Protein 6WP9 (pdb70)

Secondary structure (DSSP, 8-state):
-HHHHHHHHHHHHHHHHHHHHHH--HHHHHHHHT--HHHHHHH-SSHHHHHHHHHHTTTTTSPPPPP-SSHHHHHHHHHHHHHHHHHH-TTSTTHHHHHHHHHS---GGG---THHHHHHHHHHHHHHHHHHHHTTSB-TT--HHHHHHHHHHHHHHHHHHHHHHHTTTTHHHHHHHHHHHHGGGTBPTTTGGG----HHHHHHHHHHHH-/-HHHHHHHHHHHHHHHHHHHHHHHH--HHHHHHHH---HHHHHHH-SSHHHHHHHHHHTTTTTSPPPPP-SSHHHHHHHHHHHHHHHHHSGGG-TTHHHHHHHHHS---TTS---THHHHHHHHHHHHHHHHHHHHTTSB-TT--HHHHHHHHHHHHHHHHHHHHHHHTTTTHHHHHHHHHHHHGGGTBPTTTGGG----HHHHHHHHHHHHHHH-/-HHHHHHHHHHHHHHHHHH-TTT--HHHHHHHH---HHHHHHH-SSHHHHHHHHHHTTTTTSPPPPP-SSHHHHHHHHHHHHHHHHH--TT-TTHHHHHHHHHS---GGG---THHHHHHHHHHHHHHHHHHHHTTSB-TT--HHHHHHHHHHHHHHHHHHHHHHHTTTTHHHHHHHHHHHHGGGTBPTTHHHHS---TTHHHHHHHHHHHH-/-HHHHHHHHHHHHHHHHHHHHH-TTT--HHHHHHHH---HHHHHHH-SSHHHHHHHHHHTHHHHSPPPPP-SSHHHHHHHHHHHHHHHHH--SS-SHHHHHHHHHHS---GGG---THHHHHHHHHHHHHHHHHHHHTTSB-TT--HHHHHHHHHHHHHHHHHHHHHHHTTTTHHHHHHHHHHHHGGGTBPTTSGGGS---TTHHHHHHHHHHHH-/-HHHHHHHHHHHHHHHHHHHHHHHHH-TTT--HHHHHHHH---HHHHHHH-SSHHHHHHHHHHTTTTTSPPPPP-S-HHHHHHHHHHHHHHHHHH-TT-SSHHHHHHHHHS---GGG---THHHHHHHHHHHHHHHHHHHHTT-B-TT--HHHHHHHHHHHHHHHHHHHHHHHTTTTHHHHHHHHHHHHGGGTB-HHHHTT----HHHHHHHHHHHT-/-HHHHHHHHHHHHHHHHHHHHHHHHHH--HHHHHHHH---HHHHHHH-SSHHHHHHHHHHTTTTTSPPPPP-S-HHHHHHHHHHHHHHHHHH-TT-TTHHHHHHHHHS---GGG---THHHHHHHHHHHHHHHHHHHHTT-B-TT--HHHHHHHHHHHHHHHHHHHHHHHTTTTHHHHHHHHHHHHGGGTB-HHHHTT----HHHHHHHHHHHT-/-HHHHHHHHHHHHHHHHHHHHHHHHHH--HHHHHHHH---HHHHHHH-SSHHHHHHHHHHTTTTTSPPPPP-S-HHHHHHHHHHHHHHHHSTTS--HHHHHHHHHHHS---GGG---THHHHHHHHHHHHHHHHHHHHTT-B-TT--HHHHHHHHHHHHHHHHHHHHHHHTTTTHHHHHHHHHHHHGGGTB-HHHHTT----HHHHHHHHHHHH-/-HHHHHHHHHHHHHHHHHHH-TTT--HHHHHHHH---HHHHHHH-SSHHHHHHHHHHTTTTTS--PPP-S-HHHHHHHHHHHHHHHTSTTSS-HHHHHHHHHHHS---GGG---THHHHHHHHHHHHHHHHHHHHTT-B-TT--HHHHHHHHHHHHHHHHHHHHHHHTTTTHHHHHHHHHHHHGGGTB-HHHHTT----HHHHHHHHHHHH-

Foldseek 3Di:
DVVLLVLLLLLLLVQCLPPNLPPGAPVSSCVRSVDDPVSDCVNDPGSLRSLQVLLQCQVVLQQQFPDDLQLLQSVLLSLLLVLVCCLPCPSRSSHVSSLRSLPDPPDVVSVHDSVNNLVVQLVVQLVSVVSCLVSQFWPVPPPSSVVSNVLSVLSSVLSVVCCVPPVSPCSLVSSLVVSLVVQVVITGPPNSVVHDSDVVVSVVRNVVSSD/DCLVVLLVLLLLQLLVQCLVPNLPPDAVVSSCVRSVDDPVSNCVNDVGSLRSLQVLLLCQVVQQQQFDDDPQLLLRVLLSLLSLLVCCQPVPLGSSNVSSLSSLPPDDDVVRVHDSVNNLVVQLVVQLVSVVSNLVSQFWPVPDPSSVVSNVLSVLSSVLCVVCCVPPVSPCSLVSNVVVSLVVCVVITDPPNSVPHDSDVVVSVVRNVVRSVRVD/DVVLLVLLLLQLLVQCLVQNLVPDDPVSSCVRSVDDPVSCCVNDVDSLRSLQVLLQCQVVQQQQFPDDPALLLSVLLSLLLLLVCCLPVVSRSSNSSNLSSLPDDDDPVSNHDSVNNLVVQLVVQLVSVVVNLVVQFWPVPDPSSVVSNVLSVVSSVLSVVCCVPPVSPCSLVSSLVVSLVVCVVITGPPNSVPHDSDSCSNVVRNVNSSVVD/DVVLVVLLVLLLLQLLVQCLVPNLPRDDVVSSCVRSVDDPVSVCVNAVDSLSSLQVLLQCQPVQAFQFPDDPALVLSVLLVLLLLLVCCQPVPSGSSHSSSLSNLPDDDDVVSVHDSVNNLVVQLVVQLVSVVVNLVVQFWPVPDPSSVVSNVLSVVSSVLCVVCCVPPVSPCSLVSSLVVSLVVCVVITGPPNSVPHDSDSCSNVVRRVNSVVVD/DVVVVVCLVVLLVLLLLLLLVQCLVPNLPVDDPVSSCVRSVDDPVSVCVNAPGSLRSLLVLLQCQVVQQQQFPDDDALLLSVLLSLLSVLVCCQPCVLGVSNSSNLSNLPPPDDVVSVHDSVNNVVVQLCVQLVSVVVNVVVVFWDPPDDSSVLSNCLSVLSSVLCVVCCVPPVSPCSLVSSLVVSLVSCVVITDVVVNVVHDSDVVVSVVRNVVSSD/DVVVLVVLLVLLLLLLLVQCLVPNLPPDDPVSSCVRSVDDPVSVCVNAVDSLRSLLVLLQCQVVLQQQFDDDDALLLRVLLSLLLLLVCCLPCVSRSSHSSSLSNLPPPDDVVSVHDSVNNLVVQLCVQLVSVVVNVVSVFWDPPDDSSVLSNVLSVVLSVLVVVCCVPPVSPCSLVSSLVVSLVSCVVITDVVVVVVHDSDVVVSVVSNVVSSD/DVVCLVVLLVLLLLLLLQQCLVPNLVVDDPVSSCVSSVDDPVSVCVNAPGSLRSLLVLLQCQVVPQFDQDDDDALLLSVLLSLLLLLQCCADPSHRSSNNSSLRNLPPPDDVVSVHDSVNNLVVQLCVQLVSVVVNVVVVFWDDDDDSSVVSNVLSVLSSVLSVVCCVPPNSPCSLVSSLVVSLVPCVVITDVVCVVVHDSDVVVSVVSNVVRVD/DLVVLLVLLLLLLLLQCLVPNLPVDDPVSSCVSSVDDPVSCCVNAVDSLRSLLVLLLCQVVLFFQQDDDDALLLSVLLRLLLVLVLCQPPDHTSSNVSNLSNLPPPDDVVSVHDSVNNLVVQLCVQLVSVVVNVVVVFWDPPDDSNVLSNVLSVVSSVLCVVCCVPPVSPCSLVSSLVVSLVSCVVITDVVVNVVHDSDPVVSVVSNVVRVD

Sequence (1716 aa):
AIRTRQTILVAAAEVFDEVGYEAATISDVLKRSGVTKGALYFHFTSKQELAQAVLAEQVASLPRVPEQELKLQQSLDEALLLAHLLREGTGDPIVQGSVRLTVDQGSPRDHLNRRVPMQAWTEHTQSLFEEARAKGEILPHADVEALAKLFVGAFTGVQVLSRIMTGRADLAERVADLYRHLMPSFAMPGILVRLDFSPERGSRVYEAAMKERAIRTRQTILVAAAEVFDEVGYEAATISDVLKRSGVTKGALYFHFTSKQELAQAVLAEQVASLPRVPEQELKLQQSLDEALLLAHLLREGTGDPIVQGSVRLTVDQGSPRDHLNRRVPMQAWTEHTQSLFEEARAKGEILPHADVEALAKLFVGAFTGVQVLSRIMTGRADLAERVADLYRHLMPSFAMPGILVRLDFSPERGSRVYEAAMKQREAIRTRQTILVAAAEVFDEVGYEAATISDVLKRSGVTKGALYFHFTSKQELAQAVLAEQVASLPRVPEQELKLQQSLDEALLLAHLLREGTGDPIVQGSVRLTVDQGSPRDHLNRRVPMQAWTEHTQSLFEEARAKGEILPHADVEALAKLFVGAFTGVQVLSRIMTGRADLAERVADLYRHLMPSFAMPGILVRLDFSPERGSRVYEAAMKQRQERAIRTRQTILVAAAEVFDEVGYEAATISDVLKRSGVTKGALYFHFTSKQELAQAVLAEQVASLPRVPEQELKLQQSLDEALLLAHLLREGTGDPIVQGSVRLTVDQGSPRDHLNRRVPMQAWTEHTQSLFEEARAKGEILPHADVEALAKLFVGAFTGVQVLSRIMTGRADLAERVADLYRHLMPSFAMPGILVRLDFSPERGSRVYEAAMKQRAVARQERAIRTRQTILVAAAEVFDEVGYEAATISDVLKRSGVTKGALYFHFTSKQELAQAVLAEQVASLPRVPEQELKLQQSLDEALLLAHLLREGTGDPIVQGSVRLTVDQGSPRDHLNRRVPMQAWTEHTQSLFEEARAKGEILPHADVEALAKLFVGAFTGVQVLSRIMTGRADLAERVADLYRHLMPSFAMPGILVRLDFSPERGSRVYEAAMKRQERAIRTRQTILVAAAEVFDEVGYEAATISDVLKRSGVTKGALYFHFTSKQELAQAVLAEQVASLPRVPEQELKLQQSLDEALLLAHLLREGTGDPIVQGSVRLTVDQGSPRDHLNRRVPMQAWTEHTQSLFEEARAKGEILPHADVEALAKLFVGAFTGVQVLSRIMTGRADLAERVADLYRHLMPSFAMPGILVRLDFSPERGSRVYEAAMKRQERAIRTRQTILVAAAEVFDEVGYEAATISDVLKRSGVTKGALYFHFTSKQELAQAVLAEQVASLPRVPEQELKLQQSLDEALLLAHLLREGTGDPIVQGSVRLTVDQGSPRDHLNRRVPMQAWTEHTQSLFEEARAKGEILPHADVEALAKLFVGAFTGVQVLSRIMTGRADLAERVADLYRHLMPSFAMPGILVRLDFSPERGSRVYEAAMKRAIRTRQTILVAAAEVFDEVGYEAATISDVLKRSGVTKGALYFHFTSKQELAQAVLAEQVASLPRVPEQELKLQQSLDEALLLAHLLREGTGDPIVQGSVRLTVDQGSPRDHLNRRVPMQAWTEHTQSLFEEARAKGEILPHADVEALAKLFVGAFTGVQVLSRIMTGRADLAERVADLYRHLMPSFAMPGILVRLDFSPERGSRVYEAAMK

Solvent-accessible surface area: 77200 Å² total; per-residue (Å²): 94,79,210,45,76,70,62,0,0,38,2,0,0,48,5,0,30,86,73,6,30,125,71,0,65,31,76,55,1,28,182,124,16,69,28,99,142,52,27,0,106,164,44,9,99,40,44,66,84,0,0,62,12,0,0,61,42,6,35,88,28,14,22,219,11,60,138,50,131,15,10,0,6,11,4,0,6,22,8,23,6,18,0,48,2,1,75,112,8,121,24,7,49,6,0,38,0,0,17,12,4,3,5,24,42,18,27,97,177,11,96,15,63,29,108,64,2,5,72,34,28,12,97,55,15,46,56,12,1,73,70,0,81,92,120,35,8,1,11,53,78,6,92,5,86,18,5,0,57,3,7,11,0,0,24,14,0,4,4,0,7,2,36,16,50,54,52,20,77,27,0,38,102,20,0,8,14,0,12,92,39,0,0,29,7,4,8,32,66,44,11,63,127,134,15,48,39,32,110,107,39,23,60,141,11,41,97,44,17,76,206,121,77,41,90,184,41,70,73,62,0,0,39,3,0,0,53,8,0,42,120,71,4,30,145,62,1,53,5,76,57,0,26,189,117,19,67,30,96,104,35,31,0,40,157,34,3,51,16,45,70,53,0,0,15,3,0,1,30,40,3,32,90,30,17,6,190,14,55,113,46,128,13,8,0,7,14,5,0,6,23,7,25,6,16,2,82,0,2,146,97,17,111,20,6,56,8,0,33,0,0,18,68,5,13,56,61,162,41,44,118,201,19,95,6,3,50,70,27,1,60,73,33,27,20,57,59,14,47,48,10,0,66,15,0,64,10,71,36,6,1,85,78,155,16,92,9,85,51,20,0,119,85,8,21,41,27,26,32,37,32,4,35,104,2,105,109,135,64,51,27,56,33,1,55,101,70,0,6,49,23,11,104,147,30,0,101,81,7,23,58,119,44,12,58,133,135,14,50,32,34,112,111,38,27,74,145,10,56,67,36,0,32,67,74,71,121,81,112,204,44,69,70,67,0,0,32,3,0,0,56,10,0,41,136,68,4,29,126,60,1,65,57,74,54,1,25,181,126,16,65,30,54,80,8,29,9,60,161,42,7,74,42,44,68,59,0,0,12,3,0,1,27,43,6,34,85,29,20,15,188,15,27,149,49,135,16,23,0,10,22,6,0,1,24,8,8,0,14,2,38,0,2,134,117,19,126,20,4,52,5,0,37,0,0,14,84,5,12,54,62,164,44,50,131,198,13,68,7,2,48,66,32,2,59,77,36,25,22,67,61,15,34,50,12,1,61,32,0,62,10,96,34,3,1,81,86,146,17,92,7,78,52,18,0,124,81,7,20,41,31,25,32,36,32,4,33,98,2,107,106,136,57,59,40,62,30,0,47,100,81,0,6,44,22,9,90,144,32,0,96,79,5,23,57,119,44,10,57,132,138,13,44,32,39,128,98,21,8,50,134,8,21,103,40,1,58,186,112,104,112,62,64,41,113,156,56,92,72,67,0,4,37,4,0,0,57,7,0,28,92,55,5,27,113,55,2,64,50,73,51,0,24,186,116,16,68,30,99,147,54,44,6,134,161,35,6,86,42,46,67,87,0,0,48,17,0,1,65,49,7,30,92,14,22,3,212,11,27,147,53,154,14,13,0,8,17,5,0,2,27,8,7,0,15,2,35,0,4,131,102,19,121,13,3,45,5,0,41,0,0,16,11,2,3,6,20,40,14,23,129,159,13,124,18,64,26,110,58,2,5,70,36,25,13,97,63,14,47,62,10,0,72,81,0,77,94,126,35,4,1,10,56,96,6,92,6,84,17,2,0,64,5,6,14,0,0,24,12,0,4,4,0,7,1,33,13,52,53,54,35,62,28,0,45,100,19,0,5,11,0,11,90,31,0,0,32,4,4,9,34,55,46,15,56,134,132,15,43,31,35,126,95,23,8,47,137,8,22,104,39,1,41,186,117,168,91,120,74,128,94,104,160,21,124,184,22,84,82,58,0,1,37,4,0,0,53,8,0,27,93,66,4,28,125,63,2,63,28,57,52,0,30,171,117,22,67,25,96,131,54,28,0,104,156,38,4,104,44,44,71,74,0,0,41,14,0,0,48,55,7,28,81,19,17,28,186,3,77,109,33,80,10,17,0,5,11,4,0,6,14,8,19,3,15,0,40,0,2,89,94,8,107,21,8,50,8,0,35,1,0,17,13,2,2,7,22,40,18,31,128,211,13,128,17,72,22,124,51,2,4,77,32,26,13,92,50,14,42,53,10,0,67,82,0,111,78,54,1,2,3,64,81,196,23,89,12,83,16,1,0,60,4,6,12,0,0,26,13,0,4,4,0,7,2,36,19,36,62,55,22,70,23,0,38,102,20,0,7,15,0,12,61,34,0,0,4,26,1,1,30,27,2,0,1,17,87,16,46,21,31,110,112,48,20,58,139,14,29,126,55,16,77,230,113,113,60,181,10,87,162,25,44,78,60,0,0,33,3,0,0,62,4,0,45,116,72,4,27,118,59,2,66,30,60,43,1,31,166,115,17,68,27,96,140,54,28,0,72,63,9,4,29,40,44,75,46,0,0,43,13,0,0,49,18,7,30,75,22,18,28,194,5,79,96,35,126,16,10,0,9,13,5,0,5,18,8,18,5,17,0,38,0,1,78,93,9,119,25,5,50,10,0,36,1,0,17,72,4,14,59,58,168,45,46,106,175,11,92,15,72,45,197,57,1,58,78,31,28,22,39,49,14,34,14,13,0,12,29,0,120,94,114,42,3,14,66,113,190,24,89,6,88,50,22,0,122,83,6,17,40,28,26,31,36,32,5,40,103,2,110,106,135,57,55,21,76,30,0,32,102,73,0,7,40,25,11,105,139,28,0,70,84,5,1,83,82,35,18,49,132,134,17,45,35,31,108,109,59,18,62,143,14,36,125,46,7,74,195,106,114,67,56,6,96,66,20,49,73,22,0,0,49,5,0,0,50,5,0,46,107,65,4,28,120,60,0,65,28,58,57,0,30,169,96,3,11,7,12,112,35,27,0,62,57,10,3,42,44,44,74,44,0,0,43,14,0,0,50,27,7,38,79,26,16,36,193,13,74,122,40,145,17,29,0,10,19,4,0,4,18,8,9,2,16,1,21,4,1,66,153,76,48,31,38,44,12,0,26,0,0,20,76,2,14,54,55,167,45,39,124,205,10,98,17,70,44,193,56,2,60,98,35,26,20,38,52,13,37,15,10,0,11,37,0,111,92,103,42,1,14,63,116,177,27,87,10,90,50,18,0,120,85,5,19,41,27,28,34,36,32,2,36,99,1,109,110,136,59,39,26,70,32,0,22,102,72,0,8,41,25,10,104,145,28,0,74,80,4,1,81,85,37,17,52,133,140,16,48,29,32,100,109,55,8,54,142,16,32,96,58,23,82,190,240,57,142,195,31,84,72,60,0,0,43,3,0,0,22,7,0,28,91,62,6,28,117,53,1,65,27,77,61,0,31,189,112,19,67,29,100,130,50,30,0,91,160,35,1,103,46,46,75,72,0,0,43,13,0,0,59,44,4,32,68,17,11,38,218,12,92,157,40,93,15,29,0,12,21,5,0,5,14,8,10,1,14,3,40,0,1,41,134,14,12,22,28,28,10,0,3,0,0,18,11,2,2,5,24,48,21,26,123,212,11,132,18,72,24,116,59,2,5,94,37,25,19,94,47,14,44,55,10,0,69,80,0,111,77,51,1,2,3,64,76,188,24,80,8,90,11,0,0,60,4,6,12,0,0,26,13,0,3,4,0,9,2,33,21,43,60,42,16,58,30,1,30,100,19,0,6,16,0,11,60,36,0,0,3,24,1,1,31,20,3,0,3,18,87,16,47,15,28,106,106,58,6,56,136,19,9,58,58,26,90,189

B-factor: mean 23.64, std 9.57, range [2.1, 82.39]

Structure (mmCIF, N/CA/C/O backbone):
data_6WP9
#
_entry.id   6WP9
#
_cell.length_a   44.435
_cell.length_b   232.525
_cell.length_c   87.652
_cell.angle_alpha   90.000
_cell.angle_beta   92.670
_cell.angle_gamma   90.000
#
_symmetry.space_group_name_H-M   'P 1 21 1'
#
loop_
_entity.id
_entity.type
_entity.pdbx_description
1 polymer AvaR1
2 non-polymer (5S)-5-[(6R)-6-hydroxy-6-methyl-5-oxooctyl]furan-2(5H)-one
3 water water
#
loop_
_atom_site.group_PDB
_atom_site.id
_atom_site.type_symbol
_atom_site.label_atom_id
_atom_site.label_alt_id
_atom_site.label_comp_id
_atom_site.label_asym_id
_atom_site.label_entity_id
_atom_site.label_seq_id
_atom_site.pdbx_PDB_ins_code
_atom_site.Cartn_x
_atom_site.Cartn_y
_atom_site.Cartn_z
_atom_site.occupancy
_atom_site.B_iso_or_equiv
_atom_site.auth_seq_id
_atom_site.auth_comp_id
_atom_site.auth_asym_id
_atom_site.auth_atom_id
_atom_site.pdbx_PDB_model_num
ATOM 1 N N . ALA A 1 18 ? 3.456 61.110 -22.592 1.00 39.37 7 ALA A N 1
ATOM 2 C CA . ALA A 1 18 ? 2.520 61.258 -23.737 1.00 37.86 7 ALA A CA 1
ATOM 3 C C . ALA A 1 18 ? 1.812 59.943 -24.060 1.00 38.68 7 ALA A C 1
ATOM 4 O O . ALA A 1 18 ? 0.638 59.957 -24.449 1.00 38.14 7 ALA A O 1
ATOM 6 N N . ILE A 1 19 ? 2.522 58.821 -23.892 1.00 37.54 8 ILE A N 1
ATOM 7 C CA . ILE A 1 19 ? 1.972 57.484 -24.144 1.00 37.21 8 ILE A CA 1
ATOM 8 C C . ILE A 1 19 ? 0.730 57.207 -23.299 1.00 37.21 8 ILE A C 1
ATOM 9 O O . ILE A 1 19 ? -0.223 56.580 -23.775 1.00 37.62 8 ILE A O 1
ATOM 11 N N . ARG A 1 20 ? 0.743 57.693 -22.057 1.00 37.20 9 ARG A N 1
ATOM 12 C CA . ARG A 1 20 ? -0.398 57.565 -21.151 1.00 37.95 9 ARG A CA 1
ATOM 13 C C . ARG A 1 20 ? -1.570 58.457 -21.559 1.00 36.72 9 ARG A C 1
ATOM 14 O O . ARG A 1 20 ? -2.725 58.076 -21.364 1.00 37.27 9 ARG A O 1
ATOM 22 N N . THR A 1 21 ? -1.267 59.627 -22.124 1.00 34.22 10 THR A N 1
ATOM 23 C CA . THR A 1 21 ? -2.281 60.529 -22.689 1.00 34.04 10 THR A CA 1
ATOM 24 C C . THR A 1 21 ? -2.971 59.880 -23.906 1.00 33.22 10 THR A C 1
ATOM 25 O O . THR A 1 21 ? -4.193 59.974 -24.051 1.00 33.75 10 THR A O 1
ATOM 29 N N . ARG A 1 22 ? -2.183 59.216 -24.756 1.00 32.50 11 ARG A N 1
ATOM 30 C CA . ARG A 1 22 ? -2.694 58.415 -25.878 1.00 31.46 11 ARG A CA 1
ATOM 31 C C . ARG A 1 22 ? -3.673 57.327 -25.409 1.00 29.74 11 ARG A C 1
ATOM 32 O O . ARG A 1 22 ? -4.690 57.086 -26.060 1.00 29.05 11 ARG A O 1
ATOM 40 N N . GLN A 1 23 ? -3.358 56.695 -24.280 1.00 29.37 12 GLN A N 1
ATOM 41 C CA . GLN A 1 23 ? -4.209 55.661 -23.691 1.00 30.60 12 GLN A CA 1
ATOM 42 C C . GLN A 1 23 ? -5.475 56.220 -23.054 1.00 29.81 12 GLN A C 1
ATOM 43 O O . GLN A 1 23 ? -6.555 55.641 -23.213 1.00 29.07 12 GLN A O 1
ATOM 49 N N . THR A 1 24 ? -5.337 57.348 -22.350 1.00 28.78 13 THR A N 1
ATOM 50 C CA . THR A 1 24 ? -6.476 58.065 -21.765 1.00 27.51 13 THR A CA 1
ATOM 51 C C . THR A 1 24 ? -7.487 58.415 -22.863 1.00 26.59 13 THR A C 1
ATOM 52 O O . THR A 1 24 ? -8.687 58.182 -22.700 1.00 26.18 13 THR A O 1
ATOM 56 N N . ILE A 1 25 ? -6.984 58.938 -23.983 1.00 25.87 14 ILE A N 1
ATOM 57 C CA . ILE A 1 25 ? -7.806 59.229 -25.159 1.00 25.30 14 ILE A CA 1
ATOM 58 C C . ILE A 1 25 ? -8.452 57.942 -25.706 1.00 25.56 14 ILE A C 1
ATOM 59 O O . ILE A 1 25 ? -9.656 57.922 -25.995 1.00 25.74 14 ILE A O 1
ATOM 64 N N . LEU A 1 26 ? -7.650 56.882 -25.823 1.00 25.09 15 LEU A N 1
ATOM 65 C CA . LEU A 1 26 ? -8.105 55.593 -26.378 1.00 25.20 15 LEU A CA 1
ATOM 66 C C . LEU A 1 26 ? -9.235 54.960 -25.580 1.00 23.32 15 LEU A C 1
ATOM 67 O O . LEU A 1 26 ? -10.200 54.444 -26.158 1.00 23.13 15 LEU A O 1
ATOM 72 N N . VAL A 1 27 ? -9.106 55.035 -24.257 1.00 22.75 16 VAL A N 1
ATOM 73 C CA . VAL A 1 27 ? -10.084 54.504 -23.318 1.00 22.37 16 VAL A CA 1
ATOM 74 C C . VAL A 1 27 ? -11.393 55.280 -23.457 1.00 21.74 16 VAL A C 1
ATOM 75 O O . VAL A 1 27 ? -12.467 54.679 -23.552 1.00 21.07 16 VAL A O 1
ATOM 79 N N . ALA A 1 28 ? -11.279 56.610 -23.504 1.00 20.67 17 ALA A N 1
ATOM 80 C CA . ALA A 1 28 ? -12.423 57.499 -23.639 1.00 20.26 17 ALA A CA 1
ATOM 81 C C . ALA A 1 28 ? -13.150 57.302 -24.966 1.00 19.93 17 ALA A C 1
ATOM 82 O O . ALA A 1 28 ? -14.375 57.272 -24.985 1.00 19.75 17 ALA A O 1
ATOM 84 N N . ALA A 1 29 ? -12.395 57.159 -26.058 1.00 20.26 18 ALA A N 1
ATOM 85 C CA . ALA A 1 29 ? -12.966 56.939 -27.402 1.00 20.24 18 ALA A CA 1
ATOM 86 C C . ALA A 1 29 ? -13.766 55.623 -27.469 1.00 20.95 18 ALA A C 1
ATOM 87 O O . ALA A 1 29 ? -14.907 55.599 -27.952 1.00 21.12 18 ALA A O 1
ATOM 89 N N . ALA A 1 30 ? -13.155 54.544 -26.974 1.00 21.45 19 ALA A N 1
ATOM 90 C CA . ALA A 1 30 ? -13.799 53.225 -26.850 1.00 22.07 19 ALA A CA 1
ATOM 91 C C . ALA A 1 30 ? -15.134 53.289 -26.073 1.00 22.25 19 ALA A C 1
ATOM 92 O O . ALA A 1 30 ? -16.160 52.792 -26.548 1.00 21.68 19 ALA A O 1
ATOM 94 N N . GLU A 1 31 ? -15.128 53.925 -24.900 1.00 23.76 20 GLU A N 1
ATOM 95 C CA . GLU A 1 31 ? -16.361 54.090 -24.105 1.00 24.07 20 GLU A CA 1
ATOM 96 C C . GLU A 1 31 ? -17.438 54.901 -24.830 1.00 23.76 20 GLU A C 1
ATOM 97 O O . GLU A 1 31 ? -18.624 54.587 -24.721 1.00 22.73 20 GLU A O 1
ATOM 103 N N . VAL A 1 32 ? -17.020 55.928 -25.569 1.00 22.87 21 VAL A N 1
ATOM 104 C CA . VAL A 1 32 ? -17.939 56.740 -26.364 1.00 23.56 21 VAL A CA 1
ATOM 105 C C . VAL A 1 32 ? -18.497 55.903 -27.528 1.00 24.12 21 VAL A C 1
ATOM 106 O O . VAL A 1 32 ? -19.709 55.902 -27.763 1.00 24.35 21 VAL A O 1
ATOM 110 N N . PHE A 1 33 ? -17.621 55.172 -28.222 1.00 24.48 22 PHE A N 1
ATOM 111 C CA . PHE A 1 33 ? -18.061 54.236 -29.261 1.00 25.26 22 PHE A CA 1
ATOM 112 C C . PHE A 1 33 ? -19.023 53.174 -28.713 1.00 25.02 22 PHE A C 1
ATOM 113 O O . PHE A 1 33 ? -19.961 52.773 -29.401 1.00 24.75 22 PHE A O 1
ATOM 121 N N . ASP A 1 34 ? -18.800 52.735 -27.476 1.00 26.52 23 ASP A N 1
ATOM 122 C CA . ASP A 1 34 ? -19.684 51.746 -26.850 1.00 27.94 23 ASP A CA 1
ATOM 123 C C . ASP A 1 34 ? -21.087 52.316 -26.639 1.00 27.85 23 ASP A C 1
ATOM 124 O O . ASP A 1 34 ? -22.069 51.715 -27.087 1.00 26.78 23 ASP A O 1
ATOM 129 N N . GLU A 1 35 ? -21.150 53.495 -26.012 1.00 29.57 24 GLU A N 1
ATOM 130 C CA . GLU A 1 35 ? -22.405 54.176 -25.653 1.00 31.37 24 GLU A CA 1
ATOM 131 C C . GLU A 1 35 ? -23.299 54.528 -26.843 1.00 31.62 24 GLU A C 1
ATOM 132 O O . GLU A 1 35 ? -24.505 54.246 -26.813 1.00 32.58 24 GLU A O 1
ATOM 138 N N . VAL A 1 36 ? -22.709 55.122 -27.884 1.00 28.86 25 VAL A N 1
ATOM 139 C CA . VAL A 1 36 ? -23.485 55.742 -28.972 1.00 27.20 25 VAL A CA 1
ATOM 140 C C . VAL A 1 36 ? -23.170 55.213 -30.385 1.00 26.50 25 VAL A C 1
ATOM 141 O O . VAL A 1 36 ? -23.813 55.619 -31.353 1.00 25.68 25 VAL A O 1
ATOM 145 N N . GLY A 1 37 ? -22.179 54.328 -30.497 1.00 26.26 26 GLY A N 1
ATOM 146 C CA . GLY A 1 37 ? -21.728 53.809 -31.783 1.00 26.14 26 GLY A CA 1
ATOM 147 C C . GLY A 1 37 ? -20.761 54.754 -32.470 1.00 26.91 26 GLY A C 1
ATOM 148 O O . GLY A 1 37 ? -20.529 55.866 -31.988 1.00 26.61 26 GLY A O 1
ATOM 149 N N . TYR A 1 38 ? -20.206 54.308 -33.599 1.00 26.51 27 TYR A N 1
ATOM 150 C CA . TYR A 1 38 ? -19.210 55.076 -34.357 1.00 27.99 27 TYR A CA 1
ATOM 151 C C . TYR A 1 38 ? -19.766 56.329 -35.052 1.00 29.20 27 TYR A C 1
ATOM 152 O O . TYR A 1 38 ? -19.160 57.397 -34.979 1.00 29.53 27 TYR A O 1
ATOM 161 N N . GLU A 1 39 ? -20.887 56.174 -35.758 1.00 31.11 28 GLU A N 1
ATOM 162 C CA . GLU A 1 39 ? -21.475 57.257 -36.560 1.00 31.50 28 GLU A CA 1
ATOM 163 C C . GLU A 1 39 ? -21.896 58.473 -35.729 1.00 30.60 28 GLU A C 1
ATOM 164 O O . GLU A 1 39 ? -21.521 59.608 -36.050 1.00 29.86 28 GLU A O 1
ATOM 170 N N . ALA A 1 40 ? -22.630 58.220 -34.646 1.00 30.14 29 ALA A N 1
ATOM 171 C CA . ALA A 1 40 ? -23.125 59.280 -33.774 1.00 29.01 29 ALA A CA 1
ATOM 172 C C . ALA A 1 40 ? -22.042 59.951 -32.930 1.00 29.03 29 ALA A C 1
ATOM 173 O O . ALA A 1 40 ? -22.161 61.141 -32.626 1.00 28.81 29 ALA A O 1
ATOM 175 N N . ALA A 1 41 ? -20.994 59.196 -32.570 1.00 28.83 30 ALA A N 1
ATOM 176 C CA . ALA A 1 41 ? -19.891 59.690 -31.716 1.00 27.77 30 ALA A CA 1
ATOM 177 C C . ALA A 1 41 ? -19.196 60.882 -32.344 1.00 26.71 30 ALA A C 1
ATOM 178 O O . ALA A 1 41 ? -19.194 61.003 -33.565 1.00 25.81 30 ALA A O 1
ATOM 180 N N . THR A 1 42 ? -18.629 61.758 -31.509 1.00 27.40 31 THR A N 1
ATOM 181 C CA . THR A 1 42 ? -17.834 62.913 -31.980 1.00 28.07 31 THR A CA 1
ATOM 182 C C . THR A 1 42 ? -16.525 63.097 -31.198 1.00 29.43 31 THR A C 1
ATOM 183 O O . THR A 1 42 ? -16.404 62.648 -30.053 1.00 29.32 31 THR A O 1
ATOM 187 N N . ILE A 1 43 ? -15.561 63.779 -31.818 1.00 30.32 32 ILE A N 1
ATOM 188 C CA . ILE A 1 43 ? -14.337 64.221 -31.131 1.00 31.07 32 ILE A CA 1
ATOM 189 C C . ILE A 1 43 ? -14.673 64.958 -29.828 1.00 30.76 32 ILE A C 1
ATOM 190 O O . ILE A 1 43 ? -14.021 64.758 -28.789 1.00 29.30 32 ILE A O 1
ATOM 195 N N . SER A 1 44 ? -15.704 65.799 -29.902 1.00 31.05 33 SER A N 1
ATOM 196 C CA . SER A 1 44 ? -16.183 66.562 -28.762 1.00 32.28 33 SER A CA 1
ATOM 197 C C . SER A 1 44 ? -16.628 65.680 -27.583 1.00 32.19 33 SER A C 1
ATOM 198 O O . SER A 1 44 ? -16.287 65.981 -26.433 1.00 31.41 33 SER A O 1
ATOM 201 N N . ASP A 1 45 ? -17.362 64.597 -27.876 1.00 32.24 34 ASP A N 1
ATOM 202 C CA . ASP A 1 45 ? -17.671 63.556 -26.874 1.00 31.53 34 ASP A CA 1
ATOM 203 C C . ASP A 1 45 ? -16.392 63.015 -26.236 1.00 30.10 34 ASP A C 1
ATOM 204 O O . ASP A 1 45 ? -16.295 62.933 -25.008 1.00 29.96 34 ASP A O 1
ATOM 209 N N . VAL A 1 46 ? -15.420 62.661 -27.082 1.00 29.44 35 VAL A N 1
ATOM 210 C CA . VAL A 1 46 ? -14.146 62.068 -26.642 1.00 29.54 35 VAL A CA 1
ATOM 211 C C . VAL A 1 46 ? -13.342 63.019 -25.739 1.00 30.41 35 VAL A C 1
ATOM 212 O O . VAL A 1 46 ? -12.886 62.615 -24.662 1.00 29.11 35 VAL A O 1
ATOM 216 N N . LEU A 1 47 ? -13.204 64.276 -26.166 1.00 30.89 36 LEU A N 1
ATOM 217 C CA . LEU A 1 47 ? -12.521 65.307 -25.372 1.00 30.90 36 LEU A CA 1
ATOM 218 C C . LEU A 1 47 ? -13.184 65.540 -24.018 1.00 32.32 36 LEU A C 1
ATOM 219 O O . LEU A 1 47 ? -12.495 65.609 -22.990 1.00 31.20 36 LEU A O 1
ATOM 224 N N . LYS A 1 48 ? -14.517 65.634 -24.022 1.00 33.34 37 LYS A N 1
ATOM 225 C CA . LYS A 1 48 ? -15.313 65.735 -22.793 1.00 35.28 37 LYS A CA 1
ATOM 226 C C . LYS A 1 48 ? -15.052 64.556 -21.841 1.00 36.14 37 LYS A C 1
ATOM 227 O O . LYS A 1 48 ? -14.869 64.751 -20.638 1.00 35.13 37 LYS A O 1
ATOM 233 N N . ARG A 1 49 ? -15.009 63.346 -22.398 1.00 36.97 38 ARG A N 1
ATOM 234 C CA . ARG A 1 49 ? -14.831 62.126 -21.615 1.00 37.42 38 ARG A CA 1
ATOM 235 C C . ARG A 1 49 ? -13.392 61.918 -21.124 1.00 36.77 38 ARG A C 1
ATOM 236 O O . ARG A 1 49 ? -13.188 61.520 -19.971 1.00 36.71 38 ARG A O 1
ATOM 244 N N . SER A 1 50 ? -12.412 62.179 -21.992 1.00 34.37 39 SER A N 1
ATOM 245 C CA . SER A 1 50 ? -10.989 62.001 -21.657 1.00 34.01 39 SER A CA 1
ATOM 246 C C . SER A 1 50 ? -10.445 63.097 -20.755 1.00 33.31 39 SER A C 1
ATOM 247 O O . SER A 1 50 ? -9.488 62.867 -20.009 1.00 32.82 39 SER A O 1
ATOM 250 N N . GLY A 1 51 ? -11.050 64.284 -20.851 1.00 34.40 40 GLY A N 1
ATOM 251 C CA . GLY A 1 51 ? -10.598 65.487 -20.144 1.00 35.14 40 GLY A CA 1
ATOM 252 C C . GLY A 1 51 ? -9.205 65.950 -20.542 1.00 36.10 40 GLY A C 1
ATOM 253 O O . GLY A 1 51 ? -8.467 66.473 -19.703 1.00 39.20 40 GLY A O 1
ATOM 254 N N . VAL A 1 52 ? -8.840 65.730 -21.810 1.00 34.91 41 VAL A N 1
ATOM 255 C CA . VAL A 1 52 ? -7.582 66.232 -22.378 1.00 32.94 41 VAL A CA 1
ATOM 256 C C . VAL A 1 52 ? -7.880 67.468 -23.239 1.00 33.04 41 VAL A C 1
ATOM 257 O O . VAL A 1 52 ? -9.014 67.656 -23.676 1.00 33.17 41 VAL A O 1
ATOM 261 N N . THR A 1 53 ? -6.867 68.299 -23.478 1.00 33.28 42 THR A N 1
ATOM 262 C CA . THR A 1 53 ? -7.022 69.491 -24.325 1.00 33.97 42 THR A CA 1
ATOM 263 C C . THR A 1 53 ? -7.112 69.091 -25.796 1.00 34.82 42 THR A C 1
ATOM 264 O O . THR A 1 53 ? -6.712 67.976 -26.177 1.00 34.27 42 THR A O 1
ATOM 268 N N . LYS A 1 54 ? -7.628 70.006 -26.616 1.00 35.83 43 LYS A N 1
ATOM 269 C CA . LYS A 1 54 ? -7.658 69.830 -28.068 1.00 36.48 43 LYS A CA 1
ATOM 270 C C . LYS A 1 54 ? -6.273 69.523 -28.647 1.00 35.75 43 LYS A C 1
ATOM 271 O O . LYS A 1 54 ? -6.146 68.653 -29.505 1.00 35.97 43 LYS A O 1
ATOM 277 N N . GLY A 1 55 ? -5.247 70.223 -28.158 1.00 34.78 44 GLY A N 1
ATOM 278 C CA . GLY A 1 55 ? -3.866 70.018 -28.607 1.00 33.85 44 GLY A CA 1
ATOM 279 C C . GLY A 1 55 ? -3.329 68.624 -28.334 1.00 33.43 44 GLY A C 1
ATOM 280 O O . GLY A 1 55 ? -2.608 68.058 -29.159 1.00 33.82 44 GLY A O 1
ATOM 281 N N . ALA A 1 56 ? -3.689 68.077 -27.172 1.00 33.02 45 ALA A N 1
ATOM 282 C CA . ALA A 1 56 ? -3.269 66.735 -26.765 1.00 31.89 45 ALA A CA 1
ATOM 283 C C . ALA A 1 56 ? -3.862 65.667 -27.685 1.00 30.90 45 ALA A C 1
ATOM 284 O O . ALA A 1 56 ? -3.140 64.774 -28.140 1.00 29.88 45 ALA A O 1
ATOM 286 N N . LEU A 1 57 ? -5.164 65.789 -27.976 1.00 31.81 46 LEU A N 1
ATOM 287 C CA . LEU A 1 57 ? -5.867 64.852 -28.858 1.00 31.33 46 LEU A CA 1
ATOM 288 C C . LEU A 1 57 ? -5.299 64.875 -30.270 1.00 31.07 46 LEU A C 1
ATOM 289 O O . LEU A 1 57 ? -5.022 63.808 -30.843 1.00 29.76 46 LEU A O 1
ATOM 294 N N . TYR A 1 58 ? -5.130 66.087 -30.811 1.00 29.56 47 TYR A N 1
ATOM 295 C CA . TYR A 1 58 ? -4.733 66.268 -32.206 1.00 29.75 47 TYR A CA 1
ATOM 296 C C . TYR A 1 58 ? -3.267 65.963 -32.504 1.00 30.27 47 TYR A C 1
ATOM 297 O O . TYR A 1 58 ? -2.919 65.700 -33.661 1.00 30.65 47 TYR A O 1
ATOM 306 N N . PHE A 1 59 ? -2.423 65.999 -31.470 1.00 30.68 48 PHE A N 1
ATOM 307 C CA . PHE A 1 59 ? -1.057 65.483 -31.563 1.00 30.56 48 PHE A CA 1
ATOM 308 C C . PHE A 1 59 ? -1.051 63.976 -31.860 1.00 29.89 48 PHE A C 1
ATOM 309 O O . PHE A 1 59 ? -0.215 63.502 -32.631 1.00 30.77 48 PHE A O 1
ATOM 317 N N . HIS A 1 60 ? -1.995 63.246 -31.262 1.00 28.35 49 HIS A N 1
ATOM 318 C CA . HIS A 1 60 ? -2.063 61.787 -31.359 1.00 27.55 49 HIS A CA 1
ATOM 319 C C . HIS A 1 60 ? -2.991 61.258 -32.464 1.00 27.76 49 HIS A C 1
ATOM 320 O O . HIS A 1 60 ? -2.721 60.203 -33.044 1.00 27.71 49 HIS A O 1
ATOM 327 N N . PHE A 1 61 ? -4.094 61.960 -32.731 1.00 26.25 50 PHE A N 1
ATOM 328 C CA . PHE A 1 61 ? -5.070 61.526 -33.754 1.00 25.58 50 PHE A CA 1
ATOM 329 C C . PHE A 1 61 ? -5.574 62.700 -34.572 1.00 25.59 50 PHE A C 1
ATOM 330 O O . PHE A 1 61 ? -5.825 63.771 -34.026 1.00 26.47 50 PHE A O 1
ATOM 338 N N . THR A 1 62 ? -5.734 62.483 -35.875 1.00 25.18 51 THR A N 1
ATOM 339 C CA . THR A 1 62 ? -6.251 63.516 -36.767 1.00 25.25 51 THR A CA 1
ATOM 340 C C . THR A 1 62 ? -7.782 63.513 -36.898 1.00 25.23 51 THR A C 1
ATOM 341 O O . THR A 1 62 ? -8.376 64.556 -37.153 1.00 25.48 51 THR A O 1
ATOM 345 N N . SER A 1 63 ? -8.407 62.351 -36.708 1.00 23.17 52 SER A N 1
ATOM 346 C CA . SER A 1 63 ? -9.833 62.176 -36.988 1.00 23.50 52 SER A CA 1
ATOM 347 C C . SER A 1 63 ? -10.470 61.092 -36.120 1.00 22.82 52 SER A C 1
ATOM 348 O O . SER A 1 63 ? -9.766 60.260 -35.539 1.00 21.81 52 SER A O 1
ATOM 351 N N . LYS A 1 64 ? -11.802 61.119 -36.045 1.00 22.08 53 LYS A N 1
ATOM 352 C CA . LYS A 1 64 ? -12.609 60.066 -35.417 1.00 22.12 53 LYS A CA 1
ATOM 353 C C . LYS A 1 64 ? -12.293 58.687 -36.028 1.00 21.93 53 LYS A C 1
ATOM 354 O O . LYS A 1 64 ? -12.276 57.672 -35.329 1.00 21.03 53 LYS A O 1
ATOM 360 N N . GLN A 1 65 ? -12.035 58.687 -37.335 1.00 22.39 54 GLN A N 1
ATOM 361 C CA . GLN A 1 65 ? -11.690 57.498 -38.096 1.00 22.88 54 GLN A CA 1
ATOM 362 C C . GLN A 1 65 ? -10.393 56.856 -37.609 1.00 22.96 54 GLN A C 1
ATOM 363 O O . GLN A 1 65 ? -10.363 55.646 -37.365 1.00 20.94 54 GLN A O 1
ATOM 369 N N . GLU A 1 66 ? -9.340 57.670 -37.466 1.00 22.96 55 GLU A N 1
ATOM 370 C CA . GLU A 1 66 ? -8.068 57.221 -36.891 1.00 23.36 55 GLU A CA 1
ATOM 371 C C . GLU A 1 66 ? -8.224 56.744 -35.447 1.00 22.71 55 GLU A C 1
ATOM 372 O O . GLU A 1 66 ? -7.572 55.779 -35.051 1.00 21.65 55 GLU A O 1
ATOM 378 N N . LEU A 1 67 ? -9.077 57.418 -34.672 1.00 22.23 56 LEU A N 1
ATOM 379 C CA . LEU A 1 67 ? -9.404 56.974 -33.305 1.00 22.21 56 LEU A CA 1
ATOM 380 C C . LEU A 1 67 ? -9.995 55.563 -33.299 1.00 21.48 56 LEU A C 1
ATOM 381 O O . LEU A 1 67 ? -9.512 54.684 -32.571 1.00 21.57 56 LEU A O 1
ATOM 386 N N . ALA A 1 68 ? -11.006 55.357 -34.140 1.00 19.51 57 ALA A N 1
ATOM 387 C CA . ALA A 1 68 ? -11.689 54.066 -34.275 1.00 19.62 57 ALA A CA 1
ATOM 388 C C . ALA A 1 68 ? -10.742 52.932 -34.683 1.00 19.07 57 ALA A C 1
ATOM 389 O O . ALA A 1 68 ? -10.812 51.827 -34.119 1.00 19.65 57 ALA A O 1
ATOM 391 N N . GLN A 1 69 ? -9.857 53.217 -35.641 1.00 18.56 58 GLN A N 1
ATOM 392 C CA . GLN A 1 69 ? -8.865 52.251 -36.134 1.00 18.83 58 GLN A CA 1
ATOM 393 C C . GLN A 1 69 ? -7.889 51.813 -35.051 1.00 19.11 58 GLN A C 1
ATOM 394 O O . GLN A 1 69 ? -7.476 50.644 -35.016 1.00 18.35 58 GLN A O 1
ATOM 400 N N . ALA A 1 70 ? -7.539 52.755 -34.172 1.00 19.13 59 ALA A N 1
ATOM 401 C CA . ALA A 1 70 ? -6.625 52.492 -33.080 1.00 19.62 59 ALA A CA 1
ATOM 402 C C . ALA A 1 70 ? -7.277 51.660 -31.973 1.00 20.62 59 ALA A C 1
ATOM 403 O O . ALA A 1 70 ? -6.625 50.762 -31.439 1.00 20.70 59 ALA A O 1
ATOM 405 N N . VAL A 1 71 ? -8.546 51.922 -31.628 1.00 20.90 60 VAL A N 1
ATOM 406 C CA . VAL A 1 71 ? -9.188 51.084 -30.592 1.00 21.16 60 VAL A CA 1
ATOM 407 C C . VAL A 1 71 ? -9.493 49.675 -31.119 1.00 21.19 60 VAL A C 1
ATOM 408 O O . VAL A 1 71 ? -9.422 48.718 -30.351 1.00 21.24 60 VAL A O 1
ATOM 412 N N . LEU A 1 72 ? -9.777 49.561 -32.422 1.00 20.73 61 LEU A N 1
ATOM 413 C CA . LEU A 1 72 ? -9.852 48.272 -33.114 1.00 20.71 61 LEU A CA 1
ATOM 414 C C . LEU A 1 72 ? -8.519 47.535 -33.095 1.00 21.01 61 LEU A C 1
ATOM 415 O O . LEU A 1 72 ? -8.477 46.339 -32.798 1.00 21.27 61 LEU A O 1
ATOM 420 N N . ALA A 1 73 ? -7.438 48.257 -33.401 1.00 21.30 62 ALA A N 1
ATOM 421 C CA . ALA A 1 73 ? -6.080 47.708 -33.401 1.00 21.54 62 ALA A CA 1
ATOM 422 C C . ALA A 1 73 ? -5.607 47.224 -32.028 1.00 22.01 62 ALA A C 1
ATOM 423 O O . ALA A 1 73 ? -4.825 46.279 -31.947 1.00 21.05 62 ALA A O 1
ATOM 425 N N . GLU A 1 74 ? -6.073 47.871 -30.959 1.00 22.93 63 GLU A N 1
ATOM 426 C CA . GLU A 1 74 ? -5.568 47.584 -29.606 1.00 24.50 63 GLU A CA 1
ATOM 427 C C . GLU A 1 74 ? -6.309 46.465 -28.873 1.00 22.61 63 GLU A C 1
ATOM 428 O O . GLU A 1 74 ? -5.963 46.138 -27.732 1.00 21.76 63 GLU A O 1
ATOM 434 N N . GLN A 1 75 ? -7.298 45.868 -29.540 1.00 21.18 64 GLN A N 1
ATOM 435 C CA . GLN A 1 75 ? -8.205 44.893 -28.918 1.00 20.95 64 GLN A CA 1
ATOM 436 C C . GLN A 1 75 ? -7.528 43.701 -28.224 1.00 20.58 64 GLN A C 1
ATOM 437 O O . GLN A 1 75 ? -7.784 43.446 -27.041 1.00 20.27 64 GLN A O 1
ATOM 443 N N . VAL A 1 76 ? -6.687 42.982 -28.968 1.00 21.02 65 VAL A N 1
ATOM 444 C CA . VAL A 1 76 ? -6.018 41.772 -28.475 1.00 21.87 65 VAL A CA 1
ATOM 445 C C . VAL A 1 76 ? -4.984 42.147 -27.402 1.00 23.64 65 VAL A C 1
ATOM 446 O O . VAL A 1 76 ? -4.904 41.500 -26.355 1.00 22.87 65 VAL A O 1
ATOM 450 N N . ALA A 1 77 ? -4.235 43.219 -27.664 1.00 25.20 66 ALA A N 1
ATOM 451 C CA . ALA A 1 77 ? -3.179 43.692 -26.769 1.00 26.70 66 ALA A CA 1
ATOM 452 C C . ALA A 1 77 ? -3.736 44.210 -25.447 1.00 26.93 66 ALA A C 1
ATOM 453 O O . ALA A 1 77 ? -3.034 44.193 -24.441 1.00 27.67 66 ALA A O 1
ATOM 455 N N . SER A 1 78 ? -4.998 44.648 -25.457 1.00 27.20 67 SER A N 1
ATOM 456 C CA . SER A 1 78 ? -5.663 45.180 -24.266 1.00 27.36 67 SER A CA 1
ATOM 457 C C . SER A 1 78 ? -5.981 44.092 -23.232 1.00 28.81 67 SER A C 1
ATOM 458 O O . SER A 1 78 ? -6.136 44.386 -22.037 1.00 29.75 67 SER A O 1
ATOM 461 N N . LEU A 1 79 ? -6.079 42.848 -23.705 1.00 28.30 68 LEU A N 1
ATOM 462 C CA . LEU A 1 79 ? -6.409 41.698 -22.869 1.00 28.77 68 LEU A CA 1
ATOM 463 C C . LEU A 1 79 ? -5.232 41.378 -21.949 1.00 27.87 68 LEU A C 1
ATOM 464 O O . LEU A 1 79 ? -4.148 41.067 -22.445 1.00 27.98 68 LEU A O 1
ATOM 469 N N . PRO A 1 80 ? -5.433 41.489 -20.610 1.00 27.64 69 PRO A N 1
ATOM 470 C CA . PRO A 1 80 ? -4.369 41.199 -19.639 1.00 28.05 69 PRO A CA 1
ATOM 471 C C . PRO A 1 80 ? -3.884 39.767 -19.787 1.00 28.22 69 PRO A C 1
ATOM 472 O O . PRO A 1 80 ? -4.689 38.866 -20.025 1.00 29.98 69 PRO A O 1
ATOM 476 N N . ARG A 1 81 ? -2.577 39.579 -19.675 1.00 28.49 70 ARG A N 1
ATOM 477 C CA . ARG A 1 81 ? -1.941 38.292 -19.915 1.00 29.71 70 ARG A CA 1
ATOM 478 C C . ARG A 1 81 ? -2.243 37.346 -18.750 1.00 28.24 70 ARG A C 1
ATOM 479 O O . ARG A 1 81 ? -1.967 37.677 -17.593 1.00 28.70 70 ARG A O 1
ATOM 487 N N . VAL A 1 82 ? -2.844 36.195 -19.043 1.00 25.53 71 VAL A N 1
ATOM 488 C CA . VAL A 1 82 ? -3.090 35.191 -18.001 1.00 24.66 71 VAL A CA 1
ATOM 489 C C . VAL A 1 82 ? -1.758 34.510 -17.647 1.00 24.90 71 VAL A C 1
ATOM 490 O O . VAL A 1 82 ? -0.867 34.440 -18.497 1.00 24.49 71 VAL A O 1
ATOM 494 N N . PRO A 1 83 ? -1.594 34.044 -16.390 1.00 26.16 72 PRO A N 1
ATOM 495 C CA . PRO A 1 83 ? -0.348 33.310 -16.086 1.00 28.00 72 PRO A CA 1
ATOM 496 C C . PRO A 1 83 ? -0.139 32.111 -17.013 1.00 29.28 72 PRO A C 1
ATOM 497 O O . PRO A 1 83 ? -1.097 31.400 -17.336 1.00 28.95 72 PRO A O 1
ATOM 501 N N . GLU A 1 84 ? 1.102 31.925 -17.457 1.00 31.55 73 GLU A N 1
ATOM 502 C CA . GLU A 1 84 ? 1.475 30.800 -18.305 1.00 33.51 73 GLU A CA 1
ATOM 503 C C . GLU A 1 84 ? 1.127 29.481 -17.616 1.00 31.63 73 GLU A C 1
ATOM 504 O O . GLU A 1 84 ? 1.337 29.318 -16.411 1.00 30.03 73 GLU A O 1
ATOM 510 N N . GLN A 1 85 ? 0.574 28.568 -18.404 1.00 30.87 74 GLN A N 1
ATOM 511 C CA . GLN A 1 85 ? 0.081 27.286 -17.932 1.00 31.83 74 GLN A CA 1
ATOM 512 C C . GLN A 1 85 ? 0.715 26.191 -18.771 1.00 30.99 74 GLN A C 1
ATOM 513 O O . GLN A 1 85 ? 0.931 26.379 -19.975 1.00 31.82 74 GLN A O 1
ATOM 519 N N . GLU A 1 86 ? 1.031 25.064 -18.141 1.00 30.55 75 GLU A N 1
ATOM 520 C CA . GLU A 1 86 ? 1.551 23.898 -18.870 1.00 31.84 75 GLU A CA 1
ATOM 521 C C . GLU A 1 86 ? 0.446 23.189 -19.668 1.00 28.93 75 GLU A C 1
ATOM 522 O O . GLU A 1 86 ? 0.708 22.674 -20.763 1.00 27.99 75 GLU A O 1
ATOM 528 N N . LEU A 1 87 ? -0.771 23.169 -19.112 1.00 25.42 76 LEU A N 1
ATOM 529 C CA . LEU A 1 87 ? -1.969 22.740 -19.834 1.00 23.67 76 LEU A CA 1
ATOM 530 C C . LEU A 1 87 ? -2.451 23.930 -20.672 1.00 22.21 76 LEU A C 1
ATOM 531 O O . LEU A 1 87 ? -3.045 24.889 -20.154 1.00 20.86 76 LEU A O 1
ATOM 536 N N . LYS A 1 88 ? -2.153 23.870 -21.966 1.00 21.26 77 LYS A N 1
ATOM 537 C CA . LYS A 1 88 ? -2.420 24.979 -22.880 1.00 20.58 77 LYS A CA 1
ATOM 538 C C . LYS A 1 88 ? -3.907 25.214 -23.135 1.00 19.57 77 LYS A C 1
ATOM 539 O O . LYS A 1 88 ? -4.330 26.364 -23.276 1.00 19.38 77 LYS A O 1
ATOM 545 N N . LEU A 1 89 ? -4.692 24.134 -23.151 1.00 18.08 78 LEU A N 1
ATOM 546 C CA . LEU A 1 89 ? -6.147 24.233 -23.193 1.00 17.68 78 LEU A CA 1
ATOM 547 C C . LEU A 1 89 ? -6.740 24.987 -22.003 1.00 17.39 78 LEU A C 1
ATOM 548 O O . LEU A 1 89 ? -7.704 25.744 -22.173 1.00 16.60 78 LEU A O 1
ATOM 553 N N . GLN A 1 90 ? -6.145 24.794 -20.820 1.00 17.16 79 GLN A N 1
ATOM 554 C CA . GLN A 1 90 ? -6.522 25.547 -19.632 1.00 17.25 79 GLN A CA 1
ATOM 555 C C . GLN A 1 90 ? -6.207 27.026 -19.827 1.00 17.90 79 GLN A C 1
ATOM 556 O O . GLN A 1 90 ? -7.037 27.887 -19.512 1.00 19.30 79 GLN A O 1
ATOM 562 N N . GLN A 1 91 ? -5.024 27.318 -20.366 1.00 18.05 80 GLN A N 1
ATOM 563 C CA . GLN A 1 91 ? -4.613 28.700 -20.615 1.00 18.47 80 GLN A CA 1
ATOM 564 C C . GLN A 1 91 ? -5.646 29.439 -21.479 1.00 17.90 80 GLN A C 1
ATOM 565 O O . GLN A 1 91 ? -6.018 30.575 -21.166 1.00 17.25 80 GLN A O 1
ATOM 571 N N . SER A 1 92 ? -6.129 28.754 -22.525 1.00 17.31 81 SER A N 1
ATOM 572 C CA . SER A 1 92 ? -7.160 29.265 -23.420 1.00 16.01 81 SER A CA 1
ATOM 573 C C . SER A 1 92 ? -8.483 29.499 -22.682 1.00 15.53 81 SER A C 1
ATOM 574 O O . SER A 1 92 ? -9.080 30.577 -22.794 1.00 15.24 81 SER A O 1
ATOM 577 N N . LEU A 1 93 ? -8.930 28.483 -21.944 1.00 14.82 82 LEU A N 1
ATOM 578 C CA . LEU A 1 93 ? -10.105 28.581 -21.084 1.00 14.66 82 LEU A CA 1
ATOM 579 C C . LEU A 1 93 ? -10.001 29.759 -20.106 1.00 15.19 82 LEU A C 1
ATOM 580 O O . LEU A 1 93 ? -10.978 30.511 -19.943 1.00 15.65 82 LEU A O 1
ATOM 585 N N . ASP A 1 94 ? -8.835 29.906 -19.468 1.00 14.76 83 ASP A N 1
ATOM 586 C CA . ASP A 1 94 ? -8.547 31.054 -18.587 1.00 15.58 83 ASP A CA 1
ATOM 587 C C . ASP A 1 94 ? -8.724 32.401 -19.288 1.00 15.72 83 ASP A C 1
ATOM 588 O O . ASP A 1 94 ? -9.321 33.306 -18.720 1.00 15.62 83 ASP A O 1
ATOM 593 N N . GLU A 1 95 ? -8.214 32.504 -20.516 1.00 16.48 84 GLU A N 1
ATOM 594 C CA . GLU A 1 95 ? -8.340 33.709 -21.358 1.00 17.00 84 GLU A CA 1
ATOM 595 C C . GLU A 1 95 ? -9.779 34.007 -21.762 1.00 16.46 84 GLU A C 1
ATOM 596 O O . GLU A 1 95 ? -10.213 35.169 -21.707 1.00 15.84 84 GLU A O 1
ATOM 602 N N . ALA A 1 96 ? -10.488 32.952 -22.170 1.00 15.56 85 ALA A N 1
ATOM 603 C CA . ALA A 1 96 ? -11.901 33.007 -22.566 1.00 15.57 85 ALA A CA 1
ATOM 604 C C . ALA A 1 96 ? -12.792 33.531 -21.447 1.00 15.44 85 ALA A C 1
ATOM 605 O O . ALA A 1 96 ? -13.625 34.419 -21.675 1.00 15.42 85 ALA A O 1
ATOM 607 N N . LEU A 1 97 ? -12.598 32.976 -20.249 1.00 15.35 86 LEU A N 1
ATOM 608 C CA . LEU A 1 97 ? -13.381 33.331 -19.080 1.00 15.52 86 LEU A CA 1
ATOM 609 C C . LEU A 1 97 ? -12.987 34.704 -18.541 1.00 15.88 86 LEU A C 1
ATOM 610 O O . LEU A 1 97 ? -13.849 35.430 -18.056 1.00 15.75 86 LEU A O 1
ATOM 615 N N . LEU A 1 98 ? -11.702 35.064 -18.663 1.00 16.17 87 LEU A N 1
ATOM 616 C CA . LEU A 1 98 ? -11.236 36.414 -18.331 1.00 16.45 87 LEU A CA 1
ATOM 617 C C . LEU A 1 98 ? -11.884 37.464 -19.246 1.00 16.40 87 LEU A C 1
ATOM 618 O O . LEU A 1 98 ? -12.442 38.435 -18.743 1.00 16.24 87 LEU A O 1
ATOM 623 N N . LEU A 1 99 ? -11.809 37.256 -20.568 1.00 16.36 88 LEU A N 1
ATOM 624 C CA . LEU A 1 99 ? -12.459 38.132 -21.553 1.00 16.77 88 LEU A CA 1
ATOM 625 C C . LEU A 1 99 ? -13.971 38.257 -21.359 1.00 17.14 88 LEU A C 1
ATOM 626 O O . LEU A 1 99 ? -14.512 39.349 -21.513 1.00 17.56 88 LEU A O 1
ATOM 631 N N . ALA A 1 100 ? -14.637 37.145 -21.031 1.00 17.31 89 ALA A N 1
ATOM 632 C CA . ALA A 1 100 ? -16.058 37.151 -20.655 1.00 18.51 89 ALA A CA 1
ATOM 633 C C . ALA A 1 100 ? -16.329 38.115 -19.503 1.00 19.43 89 ALA A C 1
ATOM 634 O O . ALA A 1 100 ? -17.253 38.933 -19.577 1.00 19.13 89 ALA A O 1
ATOM 636 N N . HIS A 1 101 ? -15.503 38.003 -18.456 1.00 20.36 90 HIS A N 1
ATOM 637 C CA . HIS A 1 101 ? -15.584 38.823 -17.246 1.00 22.26 90 HIS A CA 1
ATOM 638 C C . HIS A 1 101 ? -15.387 40.312 -17.587 1.00 21.71 90 HIS A C 1
ATOM 639 O O . HIS A 1 101 ? -16.131 41.169 -17.099 1.00 21.25 90 HIS A O 1
ATOM 646 N N . LEU A 1 102 ? -14.389 40.596 -18.425 1.00 21.03 91 LEU A N 1
ATOM 647 C CA . LEU A 1 102 ? -14.036 41.966 -18.802 1.00 20.83 91 LEU A CA 1
ATOM 648 C C . LEU A 1 102 ? -15.086 42.613 -19.699 1.00 21.13 91 LEU A C 1
ATOM 649 O O . LEU A 1 102 ? -15.301 43.827 -19.640 1.00 20.68 91 LEU A O 1
ATOM 654 N N . LEU A 1 103 ? -15.728 41.803 -20.535 1.00 21.14 92 LEU A N 1
ATOM 655 C CA . LEU A 1 103 ? -16.776 42.308 -21.418 1.00 21.91 92 LEU A CA 1
ATOM 656 C C . LEU A 1 103 ? -18.049 42.642 -20.638 1.00 22.70 92 LEU A C 1
ATOM 657 O O . LEU A 1 103 ? -18.736 43.615 -20.965 1.00 21.18 92 LEU A O 1
ATOM 662 N N . ARG A 1 104 ? -18.328 41.848 -19.601 1.00 24.53 93 ARG A N 1
ATOM 663 C CA . ARG A 1 104 ? -19.487 42.056 -18.723 1.00 27.86 93 ARG A CA 1
ATOM 664 C C . ARG A 1 104 ? -19.346 43.295 -17.834 1.00 29.41 93 ARG A C 1
ATOM 665 O O . ARG A 1 104 ? -20.270 44.111 -17.775 1.00 29.76 93 ARG A O 1
ATOM 673 N N . GLU A 1 105 ? -18.208 43.439 -17.159 1.00 31.09 94 GLU A N 1
ATOM 674 C CA . GLU A 1 105 ? -18.039 44.540 -16.210 1.00 36.25 94 GLU A CA 1
ATOM 675 C C . GLU A 1 105 ? -17.365 45.793 -16.784 1.00 36.84 94 GLU A C 1
ATOM 676 O O . GLU A 1 105 ? -17.854 46.908 -16.571 1.00 37.99 94 GLU A O 1
ATOM 682 N N . GLY A 1 106 ? -16.255 45.614 -17.497 1.00 36.23 95 GLY A N 1
ATOM 683 C CA . GLY A 1 106 ? -15.569 46.726 -18.152 1.00 35.81 95 GLY A CA 1
ATOM 684 C C . GLY A 1 106 ? -14.309 47.256 -17.488 1.00 35.38 95 GLY A C 1
ATOM 685 O O . GLY A 1 106 ? -13.336 47.547 -18.178 1.00 35.54 95 GLY A O 1
ATOM 686 N N . THR A 1 107 ? -14.316 47.366 -16.159 1.00 34.48 96 THR A N 1
ATOM 687 C CA . THR A 1 107 ? -13.286 48.122 -15.407 1.00 34.30 96 THR A CA 1
ATOM 688 C C . THR A 1 107 ? -11.829 47.665 -15.615 1.00 33.22 96 THR A C 1
ATOM 689 O O . THR A 1 107 ? -10.932 48.502 -15.728 1.00 33.17 96 THR A O 1
ATOM 693 N N . GLY A 1 108 ? -11.604 46.350 -15.678 1.00 32.62 97 GLY A N 1
ATOM 694 C CA . GLY A 1 108 ? -10.253 45.787 -15.836 1.00 30.71 97 GLY A CA 1
ATOM 695 C C . GLY A 1 108 ? -9.628 45.909 -17.219 1.00 30.11 97 GLY A C 1
ATOM 696 O O . GLY A 1 108 ? -8.412 45.763 -17.367 1.00 30.61 97 GLY A O 1
ATOM 697 N N . ASP A 1 109 ? -10.462 46.145 -18.233 1.00 29.71 98 ASP A N 1
ATOM 698 C CA . ASP A 1 109 ? -10.007 46.427 -19.611 1.00 28.85 98 ASP A CA 1
ATOM 699 C C . ASP A 1 109 ? -11.007 47.407 -20.242 1.00 28.14 98 ASP A C 1
ATOM 700 O O . ASP A 1 109 ? -11.821 47.005 -21.086 1.00 27.02 98 ASP A O 1
ATOM 705 N N . PRO A 1 110 ? -10.949 48.706 -19.835 1.00 27.98 99 PRO A N 1
ATOM 706 C CA . PRO A 1 110 ? -11.966 49.685 -20.265 1.00 27.21 99 PRO A CA 1
ATOM 707 C C . PRO A 1 110 ? -12.065 49.921 -21.787 1.00 26.78 99 PRO A C 1
ATOM 708 O O . PRO A 1 110 ? -13.041 50.514 -22.239 1.00 28.55 99 PRO A O 1
ATOM 712 N N . ILE A 1 111 ? -11.082 49.431 -22.549 1.00 25.65 100 ILE A N 1
ATOM 713 C CA . ILE A 1 111 ? -11.034 49.520 -24.014 1.00 24.20 100 ILE A CA 1
ATOM 714 C C . ILE A 1 111 ? -11.961 48.528 -24.727 1.00 22.51 100 ILE A C 1
ATOM 715 O O . ILE A 1 111 ? -12.551 48.861 -25.765 1.00 21.31 100 ILE A O 1
ATOM 720 N N . VAL A 1 112 ? -12.083 47.324 -24.164 1.00 21.59 101 VAL A N 1
ATOM 721 C CA . VAL A 1 112 ? -12.543 46.142 -24.920 1.00 20.69 101 VAL A CA 1
ATOM 722 C C . VAL A 1 112 ? -14.006 46.192 -25.340 1.00 19.88 101 VAL A C 1
ATOM 723 O O . VAL A 1 112 ? -14.339 45.794 -26.462 1.00 19.64 101 VAL A O 1
ATOM 727 N N . GLN A 1 113 ? -14.866 46.703 -24.461 1.00 20.00 102 GLN A N 1
ATOM 728 C CA . GLN A 1 113 ? -16.291 46.828 -24.768 1.00 20.41 102 GLN A CA 1
ATOM 729 C C . GLN A 1 113 ? -16.531 47.601 -26.065 1.00 19.67 102 GLN A C 1
ATOM 730 O O . GLN A 1 113 ? -17.203 47.102 -26.982 1.00 19.83 102 GLN A O 1
ATOM 736 N N . GLY A 1 114 ? -15.945 48.796 -26.145 1.00 18.91 103 GLY A N 1
ATOM 737 C CA . GLY A 1 114 ? -16.071 49.658 -27.307 1.00 17.43 103 GLY A CA 1
ATOM 738 C C . GLY A 1 114 ? -15.398 49.095 -28.544 1.00 16.81 103 GLY A C 1
ATOM 739 O O . GLY A 1 114 ? -15.915 49.250 -29.659 1.00 16.63 103 GLY A O 1
ATOM 740 N N . SER A 1 115 ? -14.241 48.460 -28.350 1.00 16.38 104 SER A N 1
ATOM 741 C CA . SER A 1 115 ? -13.525 47.809 -29.451 1.00 16.75 104 SER A CA 1
ATOM 742 C C . SER A 1 115 ? -14.367 46.689 -30.084 1.00 16.40 104 SER A C 1
ATOM 743 O O . SER A 1 115 ? -14.439 46.585 -31.314 1.00 16.06 104 SER A O 1
ATOM 746 N N . VAL A 1 116 ? -15.022 45.886 -29.242 1.00 16.61 105 VAL A N 1
ATOM 747 C CA . VAL A 1 116 ? -15.907 44.804 -29.700 1.00 17.20 105 VAL A CA 1
ATOM 748 C C . VAL A 1 116 ? -17.123 45.330 -30.486 1.00 17.61 105 VAL A C 1
ATOM 749 O O . VAL A 1 116 ? -17.449 44.796 -31.566 1.00 17.13 105 VAL A O 1
ATOM 753 N N . ARG A 1 117 ? -17.772 46.382 -29.971 1.00 18.13 106 ARG A N 1
ATOM 754 C CA . ARG A 1 117 ? -18.892 47.012 -30.692 1.00 18.67 106 ARG A CA 1
ATOM 755 C C . ARG A 1 117 ? -18.459 47.466 -32.096 1.00 18.31 106 ARG A C 1
ATOM 756 O O . ARG A 1 117 ? -19.176 47.218 -33.071 1.00 17.93 106 ARG A O 1
ATOM 764 N N . LEU A 1 118 ? -17.276 48.081 -32.198 1.00 18.02 107 LEU A N 1
ATOM 765 C CA . LEU A 1 118 ? -16.730 48.517 -33.495 1.00 17.94 107 LEU A CA 1
ATOM 766 C C . LEU A 1 118 ? -16.437 47.359 -34.467 1.00 17.79 107 LEU A C 1
ATOM 767 O O . LEU A 1 118 ? -16.572 47.509 -35.691 1.00 17.84 107 LEU A O 1
ATOM 772 N N . THR A 1 119 ? -16.026 46.220 -33.908 1.00 16.98 108 THR A N 1
ATOM 773 C CA . THR A 1 119 ? -15.791 44.996 -34.672 1.00 16.54 108 THR A CA 1
ATOM 774 C C . THR A 1 119 ? -17.100 44.354 -35.152 1.00 16.71 108 THR A C 1
ATOM 775 O O . THR A 1 119 ? -17.178 43.871 -36.290 1.00 15.18 108 THR A O 1
ATOM 779 N N . VAL A 1 120 ? -18.106 44.345 -34.273 1.00 17.34 109 VAL A N 1
ATOM 780 C CA . VAL A 1 120 ? -19.332 43.578 -34.497 1.00 18.01 109 VAL A CA 1
ATOM 781 C C . VAL A 1 120 ? -20.384 44.351 -35.313 1.00 18.72 109 VAL A C 1
ATOM 782 O O . VAL A 1 120 ? -20.962 43.784 -36.243 1.00 18.68 109 VAL A O 1
ATOM 786 N N . ASP A 1 121 ? -20.606 45.629 -34.983 1.00 19.40 110 ASP A N 1
ATOM 787 C CA . ASP A 1 121 ? -21.431 46.535 -35.805 1.00 21.01 110 ASP A CA 1
ATOM 788 C C . ASP A 1 121 ? -20.991 46.474 -37.260 1.00 21.81 110 ASP A C 1
ATOM 789 O O . ASP A 1 121 ? -19.789 46.521 -37.551 1.00 21.55 110 ASP A O 1
ATOM 794 N N . GLN A 1 122 ? -21.959 46.349 -38.165 1.00 24.04 111 GLN A N 1
ATOM 795 C CA . GLN A 1 122 ? -21.664 46.224 -39.596 1.00 25.89 111 GLN A CA 1
ATOM 796 C C . GLN A 1 122 ? -21.134 47.519 -40.221 1.00 27.37 111 GLN A C 1
ATOM 797 O O . GLN A 1 122 ? -20.252 47.462 -41.080 1.00 28.66 111 GLN A O 1
ATOM 803 N N . GLY A 1 123 ? -21.659 48.666 -39.783 1.00 28.97 112 GLY A N 1
ATOM 804 C CA . GLY A 1 123 ? -21.320 49.978 -40.373 1.00 33.41 112 GLY A CA 1
ATOM 805 C C . GLY A 1 123 ? -21.591 50.024 -41.872 1.00 36.55 112 GLY A C 1
ATOM 806 O O . GLY A 1 123 ? -22.616 49.527 -42.333 1.00 37.48 112 GLY A O 1
ATOM 807 N N . SER A 1 124 ? -20.671 50.623 -42.628 1.00 41.01 113 SER A N 1
ATOM 808 C CA . SER A 1 124 ? -20.661 50.535 -44.102 1.00 45.00 113 SER A CA 1
ATOM 809 C C . SER A 1 124 ? -19.223 50.654 -44.639 1.00 47.82 113 SER A C 1
ATOM 810 O O . SER A 1 124 ? -18.378 51.255 -43.973 1.00 48.17 113 SER A O 1
ATOM 813 N N . PRO A 1 125 ? -18.933 50.088 -45.838 1.00 48.74 114 PRO A N 1
ATOM 814 C CA . PRO A 1 125 ? -17.624 50.319 -46.494 1.00 50.52 114 PRO A CA 1
ATOM 815 C C . PRO A 1 125 ? -17.208 51.804 -46.641 1.00 50.19 114 PRO A C 1
ATOM 816 O O . PRO A 1 125 ? -16.018 52.091 -46.832 1.00 50.71 114 PRO A O 1
ATOM 820 N N . ARG A 1 126 ? -18.180 52.717 -46.535 1.00 47.62 115 ARG A N 1
ATOM 821 C CA . ARG A 1 126 ? -17.938 54.167 -46.516 1.00 44.95 115 ARG A CA 1
ATOM 822 C C . ARG A 1 126 ? -17.254 54.687 -45.233 1.00 40.66 115 ARG A C 1
ATOM 823 O O . ARG A 1 126 ? -16.683 55.782 -45.250 1.00 39.97 115 ARG A O 1
ATOM 831 N N . ASP A 1 127 ? -17.304 53.921 -44.136 1.00 33.81 116 ASP A N 1
ATOM 832 C CA . ASP A 1 127 ? -16.704 54.372 -42.865 1.00 30.56 116 ASP A CA 1
ATOM 833 C C . ASP A 1 127 ? -15.177 54.195 -42.745 1.00 27.79 116 ASP A C 1
ATOM 834 O O . ASP A 1 127 ? -14.578 54.726 -41.807 1.00 26.81 116 ASP A O 1
ATOM 839 N N . HIS A 1 128 ? -14.572 53.453 -43.680 1.00 25.63 117 HIS A N 1
ATOM 840 C CA . HIS A 1 128 ? -13.102 53.174 -43.716 1.00 26.00 117 HIS A CA 1
ATOM 841 C C . HIS A 1 128 ? -12.524 52.479 -42.466 1.00 24.29 117 HIS A C 1
ATOM 842 O O . HIS A 1 128 ? -11.332 52.603 -42.155 1.00 23.28 117 HIS A O 1
ATOM 849 N N . LEU A 1 129 ? -13.391 51.758 -41.760 1.00 23.37 118 LEU A N 1
ATOM 850 C CA . LEU A 1 129 ? -13.011 50.958 -40.606 1.00 22.62 118 LEU A CA 1
ATOM 851 C C . LEU A 1 129 ? -12.778 49.522 -41.054 1.00 21.55 118 LEU A C 1
ATOM 852 O O . LEU A 1 129 ? -13.564 48.963 -41.831 1.00 21.43 118 LEU A O 1
ATOM 857 N N . ASN A 1 130 ? -11.678 48.950 -40.581 1.00 19.77 119 ASN A N 1
ATOM 858 C CA . ASN A 1 130 ? -11.253 47.618 -40.976 1.00 19.77 119 ASN A CA 1
ATOM 859 C C . ASN A 1 130 ? -11.446 46.662 -39.795 1.00 19.35 119 ASN A C 1
ATOM 860 O O . ASN A 1 130 ? -10.592 46.549 -38.909 1.00 19.47 119 ASN A O 1
ATOM 865 N N . ARG A 1 131 ? -12.590 45.980 -39.807 1.00 19.33 120 ARG A N 1
ATOM 866 C CA . ARG A 1 131 ? -12.998 45.068 -38.726 1.00 19.57 120 ARG A CA 1
ATOM 867 C C . ARG A 1 131 ? -12.207 43.759 -38.734 1.00 19.09 120 ARG A C 1
ATOM 868 O O . ARG A 1 131 ? -12.202 43.038 -37.725 1.00 19.35 120 ARG A O 1
ATOM 876 N N . ARG A 1 132 ? -11.530 43.481 -39.857 1.00 18.15 121 ARG A N 1
ATOM 877 C CA . ARG A 1 132 ? -10.647 42.305 -40.016 1.00 18.39 121 ARG A CA 1
ATOM 878 C C . ARG A 1 132 ? -9.456 42.277 -39.048 1.00 17.72 121 ARG A C 1
ATOM 879 O O . ARG A 1 132 ? -8.977 41.195 -38.694 1.00 17.61 121 ARG A O 1
ATOM 887 N N . VAL A 1 133 ? -8.991 43.458 -38.628 1.00 17.65 122 VAL A N 1
ATOM 888 C CA . VAL A 1 133 ? -7.769 43.603 -37.809 1.00 17.12 122 VAL A CA 1
ATOM 889 C C . VAL A 1 133 ? -7.829 42.892 -36.430 1.00 16.84 122 VAL A C 1
ATOM 890 O O . VAL A 1 133 ? -6.909 42.122 -36.101 1.00 16.95 122 VAL A O 1
ATOM 894 N N . PRO A 1 134 ? -8.871 43.162 -35.606 1.00 16.52 123 PRO A N 1
ATOM 895 C CA . PRO A 1 134 ? -8.879 42.374 -34.360 1.00 16.32 123 PRO A CA 1
ATOM 896 C C . PRO A 1 134 ? -9.202 40.886 -34.563 1.00 16.09 123 PRO A C 1
ATOM 897 O O . PRO A 1 134 ? -8.708 40.046 -33.800 1.00 15.91 123 PRO A O 1
ATOM 901 N N . MET A 1 135 ? -10.012 40.573 -35.574 1.00 15.88 124 MET A N 1
ATOM 902 C CA . MET A 1 135 ? -10.458 39.202 -35.816 1.00 16.10 124 MET A CA 1
ATOM 903 C C . MET A 1 135 ? -9.305 38.304 -36.279 1.00 16.30 124 MET A C 1
ATOM 904 O O . MET A 1 135 ? -9.223 37.126 -35.887 1.00 16.15 124 MET A O 1
ATOM 909 N N . GLN A 1 136 ? -8.444 38.870 -37.125 1.00 16.03 125 GLN A N 1
ATOM 910 C CA . GLN A 1 136 ? -7.214 38.223 -37.591 1.00 16.85 125 GLN A CA 1
ATOM 911 C C . GLN A 1 136 ? -6.272 38.000 -36.412 1.00 15.53 125 GLN A C 1
ATOM 912 O O . GLN A 1 136 ? -5.726 36.912 -36.259 1.00 15.26 125 GLN A O 1
ATOM 918 N N . ALA A 1 137 ? -6.114 39.028 -35.582 1.00 14.52 126 ALA A N 1
ATOM 919 C CA . ALA A 1 137 ? -5.239 38.959 -34.408 1.00 14.73 126 ALA A CA 1
ATOM 920 C C . ALA A 1 137 ? -5.696 37.909 -33.386 1.00 14.70 126 ALA A C 1
ATOM 921 O O . ALA A 1 137 ? -4.864 37.186 -32.841 1.00 14.76 126 ALA A O 1
ATOM 923 N N . TRP A 1 138 ? -7.006 37.815 -33.143 1.00 14.70 127 TRP A N 1
ATOM 924 C CA . TRP A 1 138 ? -7.550 36.767 -32.261 1.00 14.31 127 TRP A CA 1
ATOM 925 C C . TRP A 1 138 ? -7.363 35.371 -32.835 1.00 14.16 127 TRP A C 1
ATOM 926 O O . TRP A 1 138 ? -7.079 34.437 -32.092 1.00 13.90 127 TRP A O 1
ATOM 937 N N . THR A 1 139 ? -7.528 35.239 -34.148 1.00 14.28 128 THR A N 1
ATOM 938 C CA . THR A 1 139 ? -7.347 33.954 -34.817 1.00 15.00 128 THR A CA 1
ATOM 939 C C . THR A 1 139 ? -5.895 33.460 -34.722 1.00 15.50 128 THR A C 1
ATOM 940 O O . THR A 1 139 ? -5.661 32.281 -34.444 1.00 15.25 128 THR A O 1
ATOM 944 N N . GLU A 1 140 ? -4.933 34.362 -34.936 1.00 16.06 129 GLU A N 1
ATOM 945 C CA . GLU A 1 140 ? -3.503 34.014 -34.865 1.00 16.58 129 GLU A CA 1
ATOM 946 C C . GLU A 1 140 ? -3.089 33.704 -33.423 1.00 16.29 129 GLU A C 1
ATOM 947 O O . GLU A 1 140 ? -2.308 32.780 -33.171 1.00 14.96 129 GLU A O 1
ATOM 953 N N . HIS A 1 141 ? -3.634 34.474 -32.486 1.00 15.69 130 HIS A N 1
ATOM 954 C CA . HIS A 1 141 ? -3.426 34.216 -31.062 1.00 16.08 130 HIS A CA 1
ATOM 955 C C . HIS A 1 141 ? -3.924 32.823 -30.645 1.00 15.35 130 HIS A C 1
ATOM 956 O O . HIS A 1 141 ? -3.189 32.072 -30.014 1.00 15.22 130 HIS A O 1
ATOM 963 N N . THR A 1 142 ? -5.167 32.501 -31.000 1.00 15.32 131 THR A N 1
ATOM 964 C CA . THR A 1 142 ? -5.799 31.227 -30.637 1.00 14.96 131 THR A CA 1
ATOM 965 C C . THR A 1 142 ? -5.138 30.042 -31.359 1.00 15.35 131 THR A C 1
ATOM 966 O O . THR A 1 142 ? -4.941 28.981 -30.761 1.00 14.74 131 THR A O 1
ATOM 970 N N . GLN A 1 143 ? -4.784 30.244 -32.632 1.00 16.16 132 GLN A N 1
ATOM 971 C CA . GLN A 1 143 ? -4.033 29.250 -33.405 1.00 17.24 132 GLN A CA 1
ATOM 972 C C . GLN A 1 143 ? -2.688 28.882 -32.753 1.00 17.45 132 GLN A C 1
ATOM 973 O O . GLN A 1 143 ? -2.378 27.701 -32.632 1.00 17.39 132 GLN A O 1
ATOM 979 N N . SER A 1 144 ? -1.925 29.881 -32.312 1.00 17.71 133 SER A N 1
ATOM 980 C CA . SER A 1 144 ? -0.631 29.639 -31.651 1.00 18.29 133 SER A CA 1
ATOM 981 C C . SER A 1 144 ? -0.734 28.771 -30.405 1.00 17.99 133 SER A C 1
ATOM 982 O O . SER A 1 144 ? 0.062 27.848 -30.217 1.00 17.10 133 SER A O 1
ATOM 985 N N . LEU A 1 145 ? -1.719 29.081 -29.569 1.00 18.37 134 LEU A N 1
ATOM 986 C CA . LEU A 1 145 ? -2.026 28.292 -28.380 1.00 19.07 134 LEU A CA 1
ATOM 987 C C . LEU A 1 145 ? -2.405 26.840 -28.718 1.00 18.50 134 LEU A C 1
ATOM 988 O O . LEU A 1 145 ? -1.940 25.909 -28.052 1.00 18.48 134 LEU A O 1
ATOM 993 N N . PHE A 1 146 ? -3.233 26.663 -29.754 1.00 17.53 135 PHE A N 1
ATOM 994 C CA . PHE A 1 146 ? -3.661 25.329 -30.204 1.00 17.68 135 PHE A CA 1
ATOM 995 C C . PHE A 1 146 ? -2.527 24.495 -30.815 1.00 17.81 135 PHE A C 1
ATOM 996 O O . PHE A 1 146 ? -2.528 23.267 -30.696 1.00 17.00 135 PHE A O 1
ATOM 1004 N N . GLU A 1 147 ? -1.585 25.171 -31.477 1.00 18.34 136 GLU A N 1
ATOM 1005 C CA . GLU A 1 147 ? -0.317 24.565 -31.927 1.00 18.99 136 GLU A CA 1
ATOM 1006 C C . GLU A 1 147 ? 0.475 24.007 -30.737 1.00 18.14 136 GLU A C 1
ATOM 1007 O O . GLU A 1 147 ? 0.945 22.872 -30.772 1.00 18.74 136 GLU A O 1
ATOM 1013 N N . GLU A 1 148 ? 0.591 24.794 -29.675 1.00 17.53 137 GLU A N 1
ATOM 1014 C CA . GLU A 1 148 ? 1.280 24.343 -28.453 1.00 17.31 137 GLU A CA 1
ATOM 1015 C C . GLU A 1 148 ? 0.536 23.179 -27.786 1.00 16.58 137 GLU A C 1
ATOM 1016 O O . GLU A 1 148 ? 1.148 22.172 -27.412 1.00 16.12 137 GLU A O 1
ATOM 1022 N N . ALA A 1 149 ? -0.783 23.329 -27.670 1.00 15.16 138 ALA A N 1
ATOM 1023 C CA . ALA A 1 149 ? -1.668 22.288 -27.163 1.00 14.71 138 ALA A CA 1
ATOM 1024 C C . ALA A 1 149 ? -1.496 20.974 -27.924 1.00 14.23 138 ALA A C 1
ATOM 1025 O O . ALA A 1 149 ? -1.326 19.920 -27.297 1.00 13.95 138 ALA A O 1
ATOM 1027 N N . ARG A 1 150 ? -1.497 21.054 -29.264 1.00 13.71 139 ARG A N 1
ATOM 1028 C CA . ARG A 1 150 ? -1.339 19.888 -30.135 1.00 13.51 139 ARG A CA 1
ATOM 1029 C C . ARG A 1 150 ? 0.001 19.192 -29.933 1.00 13.24 139 ARG A C 1
ATOM 1030 O O . ARG A 1 150 ? 0.054 17.970 -29.755 1.00 12.36 139 ARG A O 1
ATOM 1038 N N . ALA A 1 151 ? 1.069 19.986 -29.953 1.00 13.48 140 ALA A N 1
ATOM 1039 C CA . ALA A 1 151 ? 2.430 19.484 -29.785 1.00 13.97 140 ALA A CA 1
ATOM 1040 C C . ALA A 1 151 ? 2.629 18.789 -28.435 1.00 13.98 140 ALA A C 1
ATOM 1041 O O . ALA A 1 151 ? 3.374 17.815 -28.356 1.00 13.67 140 ALA A O 1
ATOM 1043 N N . LYS A 1 152 ? 1.946 19.272 -27.395 1.00 14.34 141 LYS A N 1
ATOM 1044 C CA . LYS A 1 152 ? 2.059 18.680 -26.045 1.00 15.12 141 LYS A CA 1
ATOM 1045 C C . LYS A 1 152 ? 1.138 17.476 -25.831 1.00 15.23 141 LYS A C 1
ATOM 1046 O O . LYS A 1 152 ? 1.151 16.873 -24.759 1.00 14.66 141 LYS A O 1
ATOM 1052 N N . GLY A 1 153 ? 0.351 17.137 -26.852 1.00 15.24 142 GLY A N 1
ATOM 1053 C CA . GLY A 1 153 ? -0.543 15.979 -26.807 1.00 16.27 142 GLY A CA 1
ATOM 1054 C C . GLY A 1 153 ? -1.839 16.241 -26.050 1.00 16.79 142 GLY A C 1
ATOM 1055 O O . GLY A 1 153 ? -2.401 15.326 -25.460 1.00 17.05 142 GLY A O 1
ATOM 1056 N N . GLU A 1 154 ? -2.304 17.488 -26.058 1.00 17.11 143 GLU A N 1
ATOM 1057 C CA . GLU A 1 154 ? -3.590 17.851 -25.454 1.00 18.13 143 GLU A CA 1
ATOM 1058 C C . GLU A 1 154 ? -4.736 17.716 -26.443 1.00 17.84 143 GLU A C 1
ATOM 1059 O O . GLU A 1 154 ? -5.879 17.466 -26.047 1.00 18.08 143 GLU A O 1
ATOM 1065 N N . ILE A 1 155 ? -4.427 17.893 -27.728 1.00 18.28 144 ILE A N 1
ATOM 1066 C CA . ILE A 1 155 ? -5.416 17.737 -28.799 1.00 18.15 144 ILE A CA 1
ATOM 1067 C C . ILE A 1 155 ? -4.911 16.765 -29.879 1.00 17.92 144 ILE A C 1
ATOM 1068 O O . ILE A 1 155 ? -3.709 16.506 -29.953 1.00 17.64 144 ILE A O 1
ATOM 1073 N N . LEU A 1 156 ? -5.827 16.220 -30.689 1.00 17.43 145 LEU A N 1
ATOM 1074 C CA . LEU A 1 156 ? -5.488 15.242 -31.746 1.00 17.90 145 LEU A CA 1
ATOM 1075 C C . LEU A 1 156 ? -4.271 15.662 -32.598 1.00 17.66 145 LEU A C 1
ATOM 1076 O O . LEU A 1 156 ? -4.184 16.831 -32.993 1.00 17.14 145 LEU A O 1
ATOM 1081 N N . PRO A 1 157 ? -3.327 14.724 -32.859 1.00 17.58 146 PRO A N 1
ATOM 1082 C CA . PRO A 1 157 ? -2.023 15.090 -33.454 1.00 18.77 146 PRO A CA 1
ATOM 1083 C C . PRO A 1 157 ? -2.100 15.755 -34.829 1.00 19.51 146 PRO A C 1
ATOM 1084 O O . PRO A 1 157 ? -1.193 16.519 -35.177 1.00 20.26 146 PRO A O 1
ATOM 1088 N N . HIS A 1 158 ? -3.172 15.486 -35.578 1.00 20.15 147 HIS A N 1
ATOM 1089 C CA . HIS A 1 158 ? -3.403 16.123 -36.875 1.00 21.19 147 HIS A CA 1
ATOM 1090 C C . HIS A 1 158 ? -4.620 17.053 -36.902 1.00 21.38 147 HIS A C 1
ATOM 1091 O O . HIS A 1 158 ? -5.168 17.325 -37.969 1.00 22.29 147 HIS A O 1
ATOM 1098 N N . ALA A 1 159 ? -5.041 17.549 -35.738 1.00 20.81 148 ALA A N 1
ATOM 1099 C CA . ALA A 1 159 ? -6.151 18.504 -35.677 1.00 20.45 148 ALA A CA 1
ATOM 1100 C C . ALA A 1 159 ? -5.830 19.738 -36.531 1.00 19.83 148 ALA A C 1
ATOM 1101 O O . ALA A 1 159 ? -4.698 20.223 -36.518 1.00 19.85 148 ALA A O 1
ATOM 1103 N N . ASP A 1 160 ? -6.817 20.208 -37.297 1.00 19.57 149 ASP A N 1
ATOM 1104 C CA . ASP A 1 160 ? -6.661 21.408 -38.116 1.00 19.51 149 ASP A CA 1
ATOM 1105 C C . ASP A 1 160 ? -6.772 22.618 -37.192 1.00 19.12 149 ASP A C 1
ATOM 1106 O O . ASP A 1 160 ? -7.857 23.140 -36.938 1.00 18.63 149 ASP A O 1
ATOM 1111 N N . VAL A 1 161 ? -5.609 23.034 -36.708 1.00 19.12 150 VAL A N 1
ATOM 1112 C CA . VAL A 1 161 ? -5.455 24.050 -35.683 1.00 19.84 150 VAL A CA 1
ATOM 1113 C C . VAL A 1 161 ? -5.939 25.449 -36.149 1.00 19.34 150 VAL A C 1
ATOM 1114 O O . VAL A 1 161 ? -6.449 26.239 -35.335 1.00 18.06 150 VAL A O 1
ATOM 1118 N N . GLU A 1 162 ? -5.810 25.728 -37.451 1.00 18.54 151 GLU A N 1
ATOM 1119 C CA . GLU A 1 162 ? -6.312 26.971 -38.040 1.00 18.46 151 GLU A CA 1
ATOM 1120 C C . GLU A 1 162 ? -7.838 27.018 -38.025 1.00 17.01 151 GLU A C 1
ATOM 1121 O O . GLU A 1 162 ? -8.404 28.017 -37.603 1.00 16.14 151 GLU A O 1
ATOM 1127 N N . ALA A 1 163 ? -8.481 25.943 -38.501 1.00 16.79 152 ALA A N 1
ATOM 1128 C CA . ALA A 1 163 ? -9.951 25.802 -38.504 1.00 15.88 152 ALA A CA 1
ATOM 1129 C C . ALA A 1 163 ? -10.530 25.865 -37.096 1.00 15.33 152 ALA A C 1
ATOM 1130 O O . ALA A 1 163 ? -11.581 26.470 -36.880 1.00 15.07 152 ALA A O 1
ATOM 1132 N N . LEU A 1 164 ? -9.829 25.258 -36.143 1.00 14.49 153 LEU A N 1
ATOM 1133 C CA . LEU A 1 164 ? -10.237 25.303 -34.728 1.00 14.25 153 LEU A CA 1
ATOM 1134 C C . LEU A 1 164 ? -10.189 26.719 -34.157 1.00 13.45 153 LEU A C 1
ATOM 1135 O O . LEU A 1 164 ? -11.136 27.170 -33.501 1.00 13.19 153 LEU A O 1
ATOM 1140 N N . ALA A 1 165 ? -9.096 27.421 -34.436 1.00 13.42 154 ALA A N 1
ATOM 1141 C CA . ALA A 1 165 ? -8.950 28.820 -34.050 1.00 13.29 154 ALA A CA 1
ATOM 1142 C C . ALA A 1 165 ? -10.122 29.653 -34.583 1.00 13.09 154 ALA A C 1
ATOM 1143 O O . ALA A 1 165 ? -10.789 30.351 -33.807 1.00 12.45 154 ALA A O 1
ATOM 1145 N N . LYS A 1 166 ? -10.383 29.541 -35.892 1.00 13.06 155 LYS A N 1
ATOM 1146 C CA . LYS A 1 166 ? -11.522 30.203 -36.524 1.00 13.36 155 LYS A CA 1
ATOM 1147 C C . LYS A 1 166 ? -12.835 29.845 -35.852 1.00 13.41 155 LYS A C 1
ATOM 1148 O O . LYS A 1 166 ? -13.657 30.738 -35.564 1.00 13.17 155 LYS A O 1
ATOM 1154 N N . LEU A 1 167 ? -13.022 28.549 -35.585 1.00 13.11 156 LEU A N 1
ATOM 1155 C CA . LEU A 1 167 ? -14.205 28.081 -34.884 1.00 13.30 156 LEU A CA 1
ATOM 1156 C C . LEU A 1 167 ? -14.358 28.746 -33.510 1.00 13.10 156 LEU A C 1
ATOM 1157 O O . LEU A 1 167 ? -15.437 29.251 -33.205 1.00 13.18 156 LEU A O 1
ATOM 1162 N N . PHE A 1 168 ? -13.283 28.756 -32.710 1.00 12.35 157 PHE A N 1
ATOM 1163 C CA . PHE A 1 168 ? -13.335 29.320 -31.363 1.00 12.21 157 PHE A CA 1
ATOM 1164 C C . PHE A 1 168 ? -13.550 30.835 -31.336 1.00 12.26 157 PHE A C 1
ATOM 1165 O O . PHE A 1 168 ? -14.321 31.319 -30.509 1.00 11.77 157 PHE A O 1
ATOM 1173 N N . VAL A 1 169 ? -12.865 31.563 -32.226 1.00 12.06 158 VAL A N 1
ATOM 1174 C CA . VAL A 1 169 ? -12.995 33.021 -32.323 1.00 12.34 158 VAL A CA 1
ATOM 1175 C C . VAL A 1 169 ? -14.428 33.378 -32.749 1.00 12.54 158 VAL A C 1
ATOM 1176 O O . VAL A 1 169 ? -15.056 34.254 -32.140 1.00 12.65 158 VAL A O 1
ATOM 1180 N N . GLY A 1 170 ? -14.919 32.689 -33.779 1.00 12.73 159 GLY A N 1
ATOM 1181 C CA . GLY A 1 170 ? -16.287 32.812 -34.274 1.00 13.04 159 GLY A CA 1
ATOM 1182 C C . GLY A 1 170 ? -17.334 32.506 -33.219 1.00 13.35 159 GLY A C 1
ATOM 1183 O O . GLY A 1 170 ? -18.147 33.365 -32.885 1.00 13.44 159 GLY A O 1
ATOM 1184 N N . ALA A 1 171 ? -17.301 31.292 -32.678 1.00 13.91 160 ALA A N 1
ATOM 1185 C CA . ALA A 1 171 ? -18.258 30.883 -31.642 1.00 14.13 160 ALA A CA 1
ATOM 1186 C C . ALA A 1 171 ? -18.279 31.789 -30.405 1.00 14.39 160 ALA A C 1
ATOM 1187 O O . ALA A 1 171 ? -19.380 32.138 -29.926 1.00 15.20 160 ALA A O 1
ATOM 1189 N N . PHE A 1 172 ? -17.091 32.205 -29.926 1.00 14.18 161 PHE A N 1
ATOM 1190 C CA . PHE A 1 172 ? -16.975 33.129 -28.775 1.00 14.12 161 PHE A CA 1
ATOM 1191 C C . PHE A 1 172 ? -17.719 34.442 -29.027 1.00 14.46 161 PHE A C 1
ATOM 1192 O O . PHE A 1 172 ? -18.487 34.924 -28.160 1.00 14.33 161 PHE A O 1
ATOM 1200 N N . THR A 1 173 ? -17.470 35.006 -30.212 1.00 14.66 162 THR A N 1
ATOM 1201 C CA . THR A 1 173 ? -18.086 36.255 -30.665 1.00 14.60 162 THR A CA 1
ATOM 1202 C C . THR A 1 173 ? -19.609 36.169 -30.609 1.00 14.86 162 THR A C 1
ATOM 1203 O O . THR A 1 173 ? -20.268 37.092 -30.133 1.00 14.87 162 THR A O 1
ATOM 1207 N N . GLY A 1 174 ? -20.154 35.052 -31.079 1.00 15.14 163 GLY A N 1
ATOM 1208 C CA . GLY A 1 174 ? -21.595 34.854 -31.099 1.00 15.31 163 GLY A CA 1
ATOM 1209 C C . GLY A 1 174 ? -22.223 34.639 -29.744 1.00 15.66 163 GLY A C 1
ATOM 1210 O O . GLY A 1 174 ? -23.303 35.176 -29.470 1.00 15.60 163 GLY A O 1
ATOM 1211 N N . VAL A 1 175 ? -21.555 33.829 -28.926 1.00 15.88 164 VAL A N 1
ATOM 1212 C CA . VAL A 1 175 ? -21.928 33.603 -27.525 1.00 16.31 164 VAL A CA 1
ATOM 1213 C C . VAL A 1 175 ? -21.955 34.950 -26.788 1.00 16.26 164 VAL A C 1
ATOM 1214 O O . VAL A 1 175 ? -22.909 35.243 -26.068 1.00 16.75 164 VAL A O 1
ATOM 1218 N N . GLN A 1 176 ? -20.928 35.771 -27.014 1.00 16.02 165 GLN A N 1
ATOM 1219 C CA . GLN A 1 176 ? -20.892 37.154 -26.553 1.00 15.82 165 GLN A CA 1
ATOM 1220 C C . GLN A 1 176 ? -22.117 37.962 -27.009 1.00 15.78 165 GLN A C 1
ATOM 1221 O O . GLN A 1 176 ? -22.784 38.575 -26.178 1.00 15.51 165 GLN A O 1
ATOM 1227 N N . VAL A 1 177 ? -22.394 37.954 -28.321 1.00 15.63 166 VAL A N 1
ATOM 1228 C CA . VAL A 1 177 ? -23.513 38.703 -28.916 1.00 15.68 166 VAL A CA 1
ATOM 1229 C C . VAL A 1 177 ? -24.864 38.247 -28.356 1.00 15.50 166 VAL A C 1
ATOM 1230 O O . VAL A 1 177 ? -25.693 39.082 -28.009 1.00 15.41 166 VAL A O 1
ATOM 1234 N N . LEU A 1 178 ? -25.068 36.932 -28.248 1.00 15.00 167 LEU A N 1
ATOM 1235 C CA . LEU A 1 178 ? -26.318 36.409 -27.722 1.00 15.25 167 LEU A CA 1
ATOM 1236 C C . LEU A 1 178 ? -26.492 36.824 -26.261 1.00 14.83 167 LEU A C 1
ATOM 1237 O O . LEU A 1 178 ? -27.566 37.294 -25.879 1.00 14.12 167 LEU A O 1
ATOM 1242 N N . SER A 1 179 ? -25.430 36.658 -25.471 1.00 15.24 168 SER A N 1
ATOM 1243 C CA . SER A 1 179 ? -25.436 37.018 -24.048 1.00 16.31 168 SER A CA 1
ATOM 1244 C C . SER A 1 179 ? -25.760 38.513 -23.812 1.00 17.17 168 SER A C 1
ATOM 1245 O O . SER A 1 179 ? -26.539 38.841 -22.910 1.00 17.10 168 SER A O 1
ATOM 1248 N N . ARG A 1 180 ? -25.168 39.394 -24.632 1.00 17.88 169 ARG A N 1
ATOM 1249 C CA . ARG A 1 180 ? -25.393 40.849 -24.563 1.00 18.25 169 ARG A CA 1
ATOM 1250 C C . ARG A 1 180 ? -26.878 41.167 -24.769 1.00 17.73 169 ARG A C 1
ATOM 1251 O O . ARG A 1 180 ? -27.485 41.860 -23.951 1.00 17.69 169 ARG A O 1
ATOM 1259 N N . ILE A 1 181 ? -27.444 40.621 -25.840 1.00 17.02 170 ILE A N 1
ATOM 1260 C CA . ILE A 1 181 ? -28.854 40.796 -26.188 1.00 17.04 170 ILE A CA 1
ATOM 1261 C C . ILE A 1 181 ? -29.783 40.247 -25.100 1.00 17.11 170 ILE A C 1
ATOM 1262 O O . ILE A 1 181 ? -30.712 40.936 -24.672 1.00 16.15 170 ILE A O 1
ATOM 1267 N N . MET A 1 182 ? -29.520 39.023 -24.650 1.00 17.26 171 MET A N 1
ATOM 1268 C CA . MET A 1 182 ? -30.471 38.309 -23.793 1.00 18.39 171 MET A CA 1
ATOM 1269 C C . MET A 1 182 ? -30.359 38.631 -22.298 1.00 18.95 171 MET A C 1
ATOM 1270 O O . MET A 1 182 ? -31.367 38.635 -21.595 1.00 19.40 171 MET A O 1
ATOM 1275 N N . THR A 1 183 ? -29.143 38.887 -21.821 1.00 19.02 172 THR A N 1
ATOM 1276 C CA . THR A 1 183 ? -28.894 39.071 -20.388 1.00 18.83 172 THR A CA 1
ATOM 1277 C C . THR A 1 183 ? -28.057 40.315 -20.048 1.00 18.97 172 THR A C 1
ATOM 1278 O O . THR A 1 183 ? -27.741 40.536 -18.881 1.00 19.98 172 THR A O 1
ATOM 1282 N N . GLY A 1 184 ? -27.690 41.121 -21.043 1.00 18.42 173 GLY A N 1
ATOM 1283 C CA . GLY A 1 184 ? -26.678 42.182 -20.834 1.00 18.42 173 GLY A CA 1
ATOM 1284 C C . GLY A 1 184 ? -25.324 41.610 -20.418 1.00 18.52 173 GLY A C 1
ATOM 1285 O O . GLY A 1 184 ? -24.544 42.275 -19.719 1.00 18.74 173 GLY A O 1
ATOM 1286 N N . ARG A 1 185 ? -25.060 40.365 -20.837 1.00 18.35 174 ARG A N 1
ATOM 1287 C CA . ARG A 1 185 ? -23.837 39.601 -20.508 1.00 18.60 174 ARG A CA 1
ATOM 1288 C C . ARG A 1 185 ? -23.767 39.050 -19.077 1.00 18.69 174 ARG A C 1
ATOM 1289 O O . ARG A 1 185 ? -22.718 38.542 -18.677 1.00 19.75 174 ARG A O 1
ATOM 1297 N N . ALA A 1 186 ? -24.874 39.115 -18.333 1.00 18.53 175 ALA A N 1
ATOM 1298 C CA . ALA A 1 186 ? -24.979 38.504 -16.998 1.00 18.68 175 ALA A CA 1
ATOM 1299 C C . ALA A 1 186 ? -24.649 37.009 -16.986 1.00 18.63 175 ALA A C 1
ATOM 1300 O O . ALA A 1 186 ? -24.005 36.516 -16.046 1.00 18.51 175 ALA A O 1
ATOM 1302 N N . ASP A 1 187 ? -25.077 36.295 -18.026 1.00 17.77 176 ASP A N 1
ATOM 1303 C CA . ASP A 1 187 ? -24.811 34.863 -18.135 1.00 17.78 176 ASP A CA 1
ATOM 1304 C C . ASP A 1 187 ? -23.574 34.502 -18.986 1.00 17.99 176 ASP A C 1
ATOM 1305 O O . ASP A 1 187 ? -23.355 33.320 -19.273 1.00 17.88 176 ASP A O 1
ATOM 1310 N N . LEU A 1 188 ? -22.776 35.500 -19.390 1.00 17.71 177 LEU A N 1
ATOM 1311 C CA . LEU A 1 188 ? -21.681 35.265 -20.355 1.00 17.46 177 LEU A CA 1
ATOM 1312 C C . LEU A 1 188 ? -20.677 34.185 -19.942 1.00 17.94 177 LEU A C 1
ATOM 1313 O O . LEU A 1 188 ? -20.331 33.338 -20.761 1.00 17.37 177 LEU A O 1
ATOM 1318 N N . ALA A 1 189 ? -20.225 34.218 -18.682 1.00 18.43 178 ALA A N 1
ATOM 1319 C CA . ALA A 1 189 ? -19.245 33.250 -18.185 1.00 18.64 178 ALA A CA 1
ATOM 1320 C C . ALA A 1 189 ? -19.766 31.806 -18.239 1.00 18.66 178 ALA A C 1
ATOM 1321 O O . ALA A 1 189 ? -19.021 30.910 -18.635 1.00 18.38 178 ALA A O 1
ATOM 1323 N N . GLU A 1 190 ? -21.036 31.594 -17.870 1.00 19.17 179 GLU A N 1
ATOM 1324 C CA . GLU A 1 190 ? -21.706 30.290 -18.038 1.00 19.39 179 GLU A CA 1
ATOM 1325 C C . GLU A 1 190 ? -21.748 29.863 -19.516 1.00 18.18 179 GLU A C 1
ATOM 1326 O O . GLU A 1 190 ? -21.440 28.717 -19.852 1.00 17.69 179 GLU A O 1
ATOM 1332 N N . ARG A 1 191 ? -22.099 30.801 -20.389 1.00 17.32 180 ARG A N 1
ATOM 1333 C CA . ARG A 1 191 ? -22.250 30.515 -21.821 1.00 16.86 180 ARG A CA 1
ATOM 1334 C C . ARG A 1 191 ? -20.915 30.169 -22.495 1.00 16.58 180 ARG A C 1
ATOM 1335 O O . ARG A 1 191 ? -20.869 29.268 -23.340 1.00 16.29 180 ARG A O 1
ATOM 1343 N N . VAL A 1 192 ? -19.845 30.869 -22.091 1.00 16.22 181 VAL A N 1
ATOM 1344 C CA . VAL A 1 192 ? -18.471 30.595 -22.563 1.00 16.00 181 VAL A CA 1
ATOM 1345 C C . VAL A 1 192 ? -17.979 29.232 -22.046 1.00 15.71 181 VAL A C 1
ATOM 1346 O O . VAL A 1 192 ? -17.403 28.457 -22.809 1.00 15.50 181 VAL A O 1
ATOM 1350 N N . ALA A 1 193 ? -18.228 28.950 -20.765 1.00 15.78 182 ALA A N 1
ATOM 1351 C CA . ALA A 1 193 ? -17.940 27.642 -20.171 1.00 16.21 182 ALA A CA 1
ATOM 1352 C C . ALA A 1 193 ? -18.635 26.521 -20.944 1.00 16.16 182 ALA A C 1
ATOM 1353 O O . ALA A 1 193 ? -17.984 25.545 -21.316 1.00 16.38 182 ALA A O 1
ATOM 1355 N N . ASP A 1 194 ? -19.930 26.687 -21.223 1.00 16.91 183 ASP A N 1
ATOM 1356 C CA . ASP A 1 194 ? -20.691 25.745 -22.054 1.00 17.79 183 ASP A CA 1
ATOM 1357 C C . ASP A 1 194 ? -20.060 25.522 -23.412 1.00 17.42 183 ASP A C 1
ATOM 1358 O O . ASP A 1 194 ? -20.003 24.386 -23.893 1.00 17.26 183 ASP A O 1
ATOM 1363 N N . LEU A 1 195 ? -19.589 26.613 -24.013 1.00 16.80 184 LEU A N 1
ATOM 1364 C CA . LEU A 1 195 ? -18.939 26.577 -25.308 1.00 16.56 184 LEU A CA 1
ATOM 1365 C C . LEU A 1 195 ? -17.720 25.667 -25.302 1.00 16.18 184 LEU A C 1
ATOM 1366 O O . LEU A 1 195 ? -17.601 24.778 -26.161 1.00 15.61 184 LEU A O 1
ATOM 1371 N N . TYR A 1 196 ? -16.823 25.913 -24.344 1.00 16.24 185 TYR A N 1
ATOM 1372 C CA . TYR A 1 196 ? -15.592 25.137 -24.226 1.00 16.58 185 TYR A CA 1
ATOM 1373 C C . TYR A 1 196 ? -15.877 23.692 -23.869 1.00 16.67 185 TYR A C 1
ATOM 1374 O O . TYR A 1 196 ? -15.274 22.795 -24.459 1.00 17.14 185 TYR A O 1
ATOM 1383 N N . ARG A 1 197 ? -16.791 23.475 -22.919 1.00 17.29 186 ARG A N 1
ATOM 1384 C CA . ARG A 1 197 ? -17.177 22.121 -22.483 1.00 17.77 186 ARG A CA 1
ATOM 1385 C C . ARG A 1 197 ? -17.716 21.292 -23.638 1.00 17.17 186 ARG A C 1
ATOM 1386 O O . ARG A 1 197 ? -17.410 20.109 -23.741 1.00 17.05 186 ARG A O 1
ATOM 1394 N N . HIS A 1 198 ? -18.496 21.919 -24.513 1.00 16.52 187 HIS A N 1
ATOM 1395 C CA . HIS A 1 198 ? -19.087 21.199 -25.639 1.00 17.18 187 HIS A CA 1
ATOM 1396 C C . HIS A 1 198 ? -18.241 21.053 -26.904 1.00 17.27 187 HIS A C 1
ATOM 1397 O O . HIS A 1 198 ? -18.424 20.093 -27.642 1.00 17.77 187 HIS A O 1
ATOM 1404 N N . LEU A 1 199 ? -17.332 21.989 -27.162 1.00 17.34 188 LEU A N 1
ATOM 1405 C CA . LEU A 1 199 ? -16.429 21.866 -28.311 1.00 18.68 188 LEU A CA 1
ATOM 1406 C C . LEU A 1 199 ? -15.300 20.858 -28.073 1.00 20.09 188 LEU A C 1
ATOM 1407 O O . LEU A 1 199 ? -14.948 20.094 -28.977 1.00 20.19 188 LEU A O 1
ATOM 1412 N N . MET A 1 200 ? -14.767 20.849 -26.851 1.00 22.28 189 MET A N 1
ATOM 1413 C CA . MET A 1 200 ? -13.586 20.047 -26.484 1.00 24.93 189 MET A CA 1
ATOM 1414 C C . MET A 1 200 ? -13.617 18.530 -26.779 1.00 23.81 189 MET A C 1
ATOM 1415 O O . MET A 1 200 ? -12.600 18.000 -27.229 1.00 23.63 189 MET A O 1
ATOM 1420 N N . PRO A 1 201 ? -14.757 17.827 -26.529 1.00 23.08 190 PRO A N 1
ATOM 1421 C CA . PRO A 1 201 ? -14.760 16.373 -26.758 1.00 21.89 190 PRO A CA 1
ATOM 1422 C C . PRO A 1 201 ? -14.532 15.947 -28.202 1.00 21.61 190 PRO A C 1
ATOM 1423 O O . PRO A 1 201 ? -14.121 14.801 -28.441 1.00 22.38 190 PRO A O 1
ATOM 1427 N N . SER A 1 202 ? -14.779 16.863 -29.142 1.00 19.87 191 SER A N 1
ATOM 1428 C CA . SER A 1 202 ? -14.524 16.621 -30.566 1.00 18.78 191 SER A CA 1
ATOM 1429 C C . SER A 1 202 ? -13.035 16.532 -30.950 1.00 17.87 191 SER A C 1
ATOM 1430 O O . SER A 1 202 ? -12.727 15.980 -31.998 1.00 17.18 191 SER A O 1
ATOM 1433 N N . PHE A 1 203 ? -12.130 17.075 -30.120 1.00 17.62 192 PHE A N 1
ATOM 1434 C CA . PHE A 1 203 ? -10.698 17.173 -30.487 1.00 17.34 192 PHE A CA 1
ATOM 1435 C C . PHE A 1 203 ? -9.682 16.993 -29.351 1.00 17.14 192 PHE A C 1
ATOM 1436 O O . PHE A 1 203 ? -8.480 16.934 -29.609 1.00 17.32 192 PHE A O 1
ATOM 1444 N N . ALA A 1 204 ? -10.149 16.903 -28.106 1.00 16.24 193 ALA A N 1
ATOM 1445 C CA . ALA A 1 204 ? -9.247 16.686 -26.977 1.00 15.87 193 ALA A CA 1
ATOM 1446 C C . ALA A 1 204 ? -8.710 15.257 -26.945 1.00 15.97 193 ALA A C 1
ATOM 1447 O O . ALA A 1 204 ? -9.401 14.304 -27.305 1.00 15.12 193 ALA A O 1
ATOM 1449 N N . MET A 1 205 ? -7.467 15.128 -26.498 1.00 16.50 194 MET A N 1
ATOM 1450 C CA . MET A 1 205 ? -6.865 13.829 -26.243 1.00 17.12 194 MET A CA 1
ATOM 1451 C C . MET A 1 205 ? -7.472 13.168 -24.988 1.00 17.23 194 MET A C 1
ATOM 1452 O O . MET A 1 205 ? -8.117 13.855 -24.186 1.00 17.02 194 MET A O 1
ATOM 1457 N N . PRO A 1 206 ? -7.314 11.834 -24.840 1.00 17.78 195 PRO A N 1
ATOM 1458 C CA . PRO A 1 206 ? -7.868 11.166 -23.647 1.00 18.87 195 PRO A CA 1
ATOM 1459 C C . PRO A 1 206 ? -7.333 11.741 -22.327 1.00 19.53 195 PRO A C 1
ATOM 1460 O O . PRO A 1 206 ? -6.136 12.038 -22.207 1.00 18.73 195 PRO A O 1
ATOM 1464 N N . GLY A 1 207 ? -8.250 11.932 -21.381 1.00 20.28 196 GLY A N 1
ATOM 1465 C CA . GLY A 1 207 ? -7.935 12.411 -20.043 1.00 21.55 196 GLY A CA 1
ATOM 1466 C C . GLY A 1 207 ? -7.699 13.904 -19.907 1.00 22.07 196 GLY A C 1
ATOM 1467 O O . GLY A 1 207 ? -7.300 14.356 -18.839 1.00 22.75 196 GLY A O 1
ATOM 1468 N N . ILE A 1 208 ? -7.939 14.670 -20.972 1.00 21.52 197 ILE A N 1
ATOM 1469 C CA . ILE A 1 208 ? -7.643 16.105 -20.952 1.00 20.83 197 ILE A CA 1
ATOM 1470 C C . ILE A 1 208 ? -8.836 16.930 -20.470 1.00 20.86 197 ILE A C 1
ATOM 1471 O O . ILE A 1 208 ? -8.662 17.786 -19.613 1.00 20.41 197 ILE A O 1
ATOM 1476 N N . LEU A 1 209 ? -10.028 16.667 -21.013 1.00 21.39 198 LEU A N 1
ATOM 1477 C CA . LEU A 1 209 ? -11.250 17.402 -20.649 1.00 22.57 198 LEU A CA 1
ATOM 1478 C C . LEU A 1 209 ? -11.503 17.393 -19.130 1.00 22.70 198 LEU A C 1
ATOM 1479 O O . LEU A 1 209 ? -11.875 18.421 -18.562 1.00 23.39 198 LEU A O 1
ATOM 1484 N N . VAL A 1 210 ? -11.277 16.249 -18.482 1.00 22.84 199 VAL A N 1
ATOM 1485 C CA . VAL A 1 210 ? -11.455 16.126 -17.016 1.00 23.05 199 VAL A CA 1
ATOM 1486 C C . VAL A 1 210 ? -10.455 16.953 -16.208 1.00 22.07 199 VAL A C 1
ATOM 1487 O O . VAL A 1 210 ? -10.764 17.364 -15.090 1.00 23.85 199 VAL A O 1
ATOM 1491 N N . ARG A 1 211 ? -9.278 17.211 -16.777 1.00 21.47 200 ARG A N 1
ATOM 1492 C CA . ARG A 1 211 ? -8.234 17.989 -16.090 1.00 21.25 200 ARG A CA 1
ATOM 1493 C C . ARG A 1 211 ? -8.516 19.494 -16.067 1.00 20.50 200 ARG A C 1
ATOM 1494 O O . ARG A 1 211 ? -7.915 20.231 -15.272 1.00 20.83 200 ARG A O 1
ATOM 1502 N N . LEU A 1 212 ? -9.429 19.939 -16.927 1.00 19.01 201 LEU A N 1
ATOM 1503 C CA . LEU A 1 212 ? -9.748 21.360 -17.068 1.00 18.48 201 LEU A CA 1
ATOM 1504 C C . LEU A 1 212 ? -10.580 21.865 -15.891 1.00 18.22 201 LEU A C 1
ATOM 1505 O O . LEU A 1 212 ? -11.417 21.142 -15.351 1.00 18.82 201 LEU A O 1
ATOM 1510 N N . ASP A 1 213 ? -10.341 23.111 -15.515 1.00 17.82 202 ASP A N 1
ATOM 1511 C CA . ASP A 1 213 ? -10.997 23.736 -14.377 1.00 18.54 202 ASP A CA 1
ATOM 1512 C C . ASP A 1 213 ? -11.827 24.922 -14.852 1.00 17.80 202 ASP A C 1
ATOM 1513 O O . ASP A 1 213 ? -11.289 25.965 -15.224 1.00 16.86 202 ASP A O 1
ATOM 1518 N N . PHE A 1 214 ? -13.142 24.723 -14.801 1.00 18.35 203 PHE A N 1
ATOM 1519 C CA . PHE A 1 214 ? -14.166 25.677 -15.231 1.00 18.71 203 PHE A CA 1
ATOM 1520 C C . PHE A 1 214 ? -14.706 26.559 -14.096 1.00 18.82 203 PHE A C 1
ATOM 1521 O O . PHE A 1 214 ? -15.569 27.416 -14.337 1.00 19.21 203 PHE A O 1
ATOM 1529 N N . SER A 1 215 ? -14.208 26.347 -12.874 1.00 18.78 204 SER A N 1
ATOM 1530 C CA . SER A 1 215 ? -14.798 26.945 -11.670 1.00 18.91 204 SER A CA 1
ATOM 1531 C C . SER A 1 215 ? -14.637 28.470 -11.630 1.00 19.49 204 SER A C 1
ATOM 1532 O O . SER A 1 215 ? -13.646 28.993 -12.147 1.00 18.92 204 SER A O 1
ATOM 1535 N N . PRO A 1 216 ? -15.623 29.188 -11.040 1.00 20.44 205 PRO A N 1
ATOM 1536 C CA . PRO A 1 216 ? -15.474 30.649 -10.912 1.00 20.72 205 PRO A CA 1
ATOM 1537 C C . PRO A 1 216 ? -14.420 31.068 -9.879 1.00 21.50 205 PRO A C 1
ATOM 1538 O O . PRO A 1 216 ? -13.894 32.187 -9.963 1.00 21.57 205 PRO A O 1
ATOM 1542 N N . GLU A 1 217 ? -14.092 30.174 -8.942 1.00 22.32 206 GLU A N 1
ATOM 1543 C CA . GLU A 1 217 ? -12.991 30.412 -7.990 1.00 23.05 206 GLU A CA 1
ATOM 1544 C C . GLU A 1 217 ? -11.637 30.462 -8.684 1.00 22.51 206 GLU A C 1
ATOM 1545 O O . GLU A 1 217 ? -10.817 31.329 -8.370 1.00 21.93 206 GLU A O 1
ATOM 1551 N N . ARG A 1 218 ? -11.414 29.557 -9.642 1.00 22.59 207 ARG A N 1
ATOM 1552 C CA . ARG A 1 218 ? -10.221 29.643 -10.482 1.00 22.12 207 ARG A CA 1
ATOM 1553 C C . ARG A 1 218 ? -10.229 30.948 -11.293 1.00 21.03 207 ARG A C 1
ATOM 1554 O O . ARG A 1 218 ? -9.222 31.674 -11.313 1.00 20.32 207 ARG A O 1
ATOM 1562 N N . GLY A 1 219 ? -11.372 31.233 -11.926 1.00 21.06 208 GLY A N 1
ATOM 1563 C CA . GLY A 1 219 ? -11.578 32.454 -12.722 1.00 21.47 208 GLY A CA 1
ATOM 1564 C C . GLY A 1 219 ? -11.170 33.708 -11.968 1.00 21.91 208 GLY A C 1
ATOM 1565 O O . GLY A 1 219 ? -10.512 34.602 -12.523 1.00 21.04 208 GLY A O 1
ATOM 1566 N N . SER A 1 220 ? -11.549 33.738 -10.691 1.00 21.95 209 SER A N 1
ATOM 1567 C CA . SER A 1 220 ? -11.242 34.832 -9.782 1.00 23.09 209 SER A CA 1
ATOM 1568 C C . SER A 1 220 ? -9.739 34.962 -9.538 1.00 23.17 209 SER A C 1
ATOM 1569 O O . SER A 1 220 ? -9.199 36.064 -9.593 1.00 23.24 209 SER A O 1
ATOM 1572 N N . ARG A 1 221 ? -9.071 33.835 -9.291 1.00 23.65 210 ARG A N 1
ATOM 1573 C CA . ARG A 1 221 ? -7.611 33.811 -9.096 1.00 23.69 210 ARG A CA 1
ATOM 1574 C C . ARG A 1 221 ? -6.880 34.281 -10.354 1.00 23.14 210 ARG A C 1
ATOM 1575 O O . ARG A 1 221 ? -5.895 35.020 -10.259 1.00 23.86 210 ARG A O 1
ATOM 1583 N N . VAL A 1 222 ? -7.373 33.842 -11.517 1.00 21.98 211 VAL A N 1
ATOM 1584 C CA . VAL A 1 222 ? -6.838 34.240 -12.821 1.00 20.89 211 VAL A CA 1
ATOM 1585 C C . VAL A 1 222 ? -6.979 35.752 -13.010 1.00 21.40 211 VAL A C 1
ATOM 1586 O O . VAL A 1 222 ? -5.997 36.426 -13.345 1.00 20.29 211 VAL A O 1
ATOM 1590 N N . TYR A 1 223 ? -8.191 36.270 -12.773 1.00 22.81 212 TYR A N 1
ATOM 1591 C CA . TYR A 1 223 ? -8.487 37.704 -12.885 1.00 24.37 212 TYR A CA 1
ATOM 1592 C C . TYR A 1 223 ? -7.498 38.523 -12.060 1.00 25.23 212 TYR A C 1
ATOM 1593 O O . TYR A 1 223 ? -6.836 39.415 -12.599 1.00 24.65 212 TYR A O 1
ATOM 1602 N N . GLU A 1 224 ? -7.398 38.190 -10.767 1.00 26.44 213 GLU A N 1
ATOM 1603 C CA . GLU A 1 224 ? -6.482 38.852 -9.828 1.00 27.79 213 GLU A CA 1
ATOM 1604 C C . GLU A 1 224 ? -5.021 38.847 -10.298 1.00 27.59 213 GLU A C 1
ATOM 1605 O O . GLU A 1 224 ? -4.385 39.902 -10.338 1.00 27.29 213 GLU A O 1
ATOM 1611 N N . ALA A 1 225 ? -4.508 37.674 -10.676 1.00 28.06 214 ALA A N 1
ATOM 1612 C CA . ALA A 1 225 ? -3.115 37.539 -11.128 1.00 28.95 214 ALA A CA 1
ATOM 1613 C C . ALA A 1 225 ? -2.844 38.361 -12.392 1.00 30.46 214 ALA A C 1
ATOM 1614 O O . ALA A 1 225 ? -1.789 39.002 -12.500 1.00 30.61 214 ALA A O 1
ATOM 1616 N N . ALA A 1 226 ? -3.815 38.354 -13.314 1.00 31.42 215 ALA A N 1
ATOM 1617 C CA . ALA A 1 226 ? -3.777 39.134 -14.554 1.00 33.00 215 ALA A CA 1
ATOM 1618 C C . ALA A 1 226 ? -3.706 40.650 -14.329 1.00 34.45 215 ALA A C 1
ATOM 1619 O O . ALA A 1 226 ? -3.008 41.346 -15.058 1.00 33.55 215 ALA A O 1
ATOM 1621 N N . MET A 1 227 ? -4.430 41.151 -13.331 1.00 36.95 216 MET A N 1
ATOM 1622 C CA . MET A 1 227 ? -4.324 42.561 -12.939 1.00 39.25 216 MET A CA 1
ATOM 1623 C C . MET A 1 227 ? -3.000 42.899 -12.213 1.00 41.49 216 MET A C 1
ATOM 1624 O O . MET A 1 227 ? -2.466 43.995 -12.390 1.00 41.69 216 MET A O 1
ATOM 1629 N N . LYS A 1 228 ? -2.472 41.961 -11.420 1.00 43.04 217 LYS A N 1
ATOM 1630 C CA . LYS A 1 228 ? -1.134 42.096 -10.811 1.00 45.85 217 LYS A CA 1
ATOM 1631 C C . LYS A 1 228 ? -0.043 41.916 -11.863 1.00 44.84 217 LYS A C 1
ATOM 1632 O O . LYS A 1 228 ? 0.355 42.873 -12.520 1.00 46.92 217 LYS A O 1
ATOM 1638 N N . GLU B 1 16 ? -24.773 28.817 -64.182 1.00 45.95 5 GLU B N 1
ATOM 1639 C CA . GLU B 1 16 ? -24.519 30.158 -63.574 1.00 46.16 5 GLU B CA 1
ATOM 1640 C C . GLU B 1 16 ? -23.116 30.281 -62.966 1.00 46.95 5 GLU B C 1
ATOM 1641 O O . GLU B 1 16 ? -22.474 31.328 -63.097 1.00 48.59 5 GLU B O 1
ATOM 1643 N N . ARG B 1 17 ? -22.651 29.213 -62.305 1.00 46.87 6 ARG B N 1
ATOM 1644 C CA . ARG B 1 17 ? -21.299 29.149 -61.707 1.00 44.56 6 ARG B CA 1
ATOM 1645 C C . ARG B 1 17 ? -20.200 28.955 -62.761 1.00 43.22 6 ARG B C 1
ATOM 1646 O O . ARG B 1 17 ? -19.008 29.072 -62.450 1.00 42.25 6 ARG B O 1
ATOM 1648 N N . ALA B 1 18 ? -20.622 28.648 -63.995 1.00 41.35 7 ALA B N 1
ATOM 1649 C CA . ALA B 1 18 ? -19.755 28.567 -65.174 1.00 37.18 7 ALA B CA 1
ATOM 1650 C C . ALA B 1 18 ? -19.070 29.900 -65.473 1.00 35.68 7 ALA B C 1
ATOM 1651 O O . ALA B 1 18 ? -17.891 29.912 -65.825 1.00 34.69 7 ALA B O 1
ATOM 1653 N N . ILE B 1 19 ? -19.805 31.008 -65.319 1.00 33.64 8 ILE B N 1
ATOM 1654 C CA . ILE B 1 19 ? -19.253 32.369 -65.474 1.00 34.84 8 ILE B CA 1
ATOM 1655 C C . ILE B 1 19 ? -18.090 32.625 -64.487 1.00 35.23 8 ILE B C 1
ATOM 1656 O O . ILE B 1 19 ? -17.047 33.159 -64.881 1.00 34.64 8 ILE B O 1
ATOM 1661 N N . ARG B 1 20 ? -18.270 32.204 -63.232 1.00 35.83 9 ARG B N 1
ATOM 1662 C CA . ARG B 1 20 ? -17.283 32.370 -62.155 1.00 37.94 9 ARG B CA 1
ATOM 1663 C C . ARG B 1 20 ? -15.965 31.624 -62.424 1.00 38.28 9 ARG B C 1
ATOM 1664 O O . ARG B 1 20 ? -14.876 32.171 -62.205 1.00 38.60 9 ARG B O 1
ATOM 1672 N N . THR B 1 21 ? -16.067 30.379 -62.890 1.00 36.38 10 THR B N 1
ATOM 1673 C CA . THR B 1 21 ? -14.885 29.585 -63.264 1.00 35.13 10 THR B CA 1
ATOM 1674 C C . THR B 1 21 ? -14.205 30.129 -64.537 1.00 33.10 10 THR B C 1
ATOM 1675 O O . THR B 1 21 ? -12.975 30.142 -64.617 1.00 32.85 10 THR B O 1
ATOM 1679 N N . ARG B 1 22 ? -15.004 30.597 -65.500 1.00 31.29 11 ARG B N 1
ATOM 1680 C CA . ARG B 1 22 ? -14.495 31.224 -66.731 1.00 30.88 11 ARG B CA 1
ATOM 1681 C C . ARG B 1 22 ? -13.630 32.461 -66.440 1.00 30.06 11 ARG B C 1
ATOM 1682 O O . ARG B 1 22 ? -12.596 32.666 -67.088 1.00 28.03 11 ARG B O 1
ATOM 1690 N N . GLN B 1 23 ? -14.062 33.260 -65.459 1.00 30.50 12 GLN B N 1
ATOM 1691 C CA . GLN B 1 23 ? -13.311 34.425 -64.993 1.00 30.10 12 GLN B CA 1
ATOM 1692 C C . GLN B 1 23 ? -12.022 34.046 -64.277 1.00 28.57 12 GLN B C 1
ATOM 1693 O O . GLN B 1 23 ? -11.015 34.737 -64.421 1.00 26.93 12 GLN B O 1
ATOM 1699 N N . THR B 1 24 ? -12.075 32.954 -63.512 1.00 27.23 13 THR B N 1
ATOM 1700 C CA . THR B 1 24 ? -10.931 32.420 -62.757 1.00 26.62 13 THR B CA 1
ATOM 1701 C C . THR B 1 24 ? -9.799 32.016 -63.716 1.00 26.00 13 THR B C 1
ATOM 1702 O O . THR B 1 24 ? -8.615 32.304 -63.461 1.00 23.80 13 THR B O 1
ATOM 1706 N N . ILE B 1 25 ? -10.191 31.370 -64.818 1.00 24.62 14 ILE B N 1
ATOM 1707 C CA . ILE B 1 25 ? -9.279 30.939 -65.869 1.00 24.17 14 ILE B CA 1
ATOM 1708 C C . ILE B 1 25 ? -8.683 32.168 -66.566 1.00 23.79 14 ILE B C 1
ATOM 1709 O O . ILE B 1 25 ? -7.480 32.216 -66.808 1.00 24.37 14 ILE B O 1
ATOM 1714 N N . LEU B 1 26 ? -9.527 33.153 -66.871 1.00 24.13 15 LEU B N 1
ATOM 1715 C CA . LEU B 1 26 ? -9.088 34.350 -67.591 1.00 24.42 15 LEU B CA 1
ATOM 1716 C C . LEU B 1 26 ? -8.072 35.156 -66.808 1.00 22.92 15 LEU B C 1
ATOM 1717 O O . LEU B 1 26 ? -7.055 35.584 -67.370 1.00 22.59 15 LEU B O 1
ATOM 1722 N N . VAL B 1 27 ? -8.338 35.330 -65.515 1.00 21.76 16 VAL B N 1
ATOM 1723 C CA . VAL B 1 27 ? -7.420 36.027 -64.607 1.00 22.04 16 VAL B CA 1
ATOM 1724 C C . VAL B 1 27 ? -6.069 35.307 -64.563 1.00 21.67 16 VAL B C 1
ATOM 1725 O O . VAL B 1 27 ? -5.017 35.958 -64.668 1.00 22.53 16 VAL B O 1
ATOM 1729 N N . ALA B 1 28 ? -6.108 33.977 -64.448 1.00 20.59 17 ALA B N 1
ATOM 1730 C CA . ALA B 1 28 ? -4.897 33.147 -64.450 1.00 19.98 17 ALA B CA 1
ATOM 1731 C C . ALA B 1 28 ? -4.114 33.254 -65.762 1.00 19.53 17 ALA B C 1
ATOM 1732 O O . ALA B 1 28 ? -2.902 33.482 -65.744 1.00 19.57 17 ALA B O 1
ATOM 1734 N N . ALA B 1 29 ? -4.814 33.108 -66.888 1.00 18.68 18 ALA B N 1
ATOM 1735 C CA . ALA B 1 29 ? -4.225 33.278 -68.216 1.00 18.40 18 ALA B CA 1
ATOM 1736 C C . ALA B 1 29 ? -3.555 34.649 -68.383 1.00 18.30 18 ALA B C 1
ATOM 1737 O O . ALA B 1 29 ? -2.439 34.739 -68.911 1.00 17.45 18 ALA B O 1
ATOM 1739 N N . ALA B 1 30 ? -4.232 35.701 -67.914 1.00 18.70 19 ALA B N 1
ATOM 1740 C CA . ALA B 1 30 ? -3.700 37.071 -68.001 1.00 18.95 19 ALA B CA 1
ATOM 1741 C C . ALA B 1 30 ? -2.382 37.189 -67.226 1.00 19.58 19 ALA B C 1
ATOM 1742 O O . ALA B 1 30 ? -1.388 37.690 -67.763 1.00 19.61 19 ALA B O 1
ATOM 1744 N N . GLU B 1 31 ? -2.373 36.676 -65.995 1.00 20.74 20 GLU B N 1
ATOM 1745 C CA . GLU B 1 31 ? -1.163 36.626 -65.163 1.00 22.43 20 GLU B CA 1
ATOM 1746 C C . GLU B 1 31 ? -0.000 35.859 -65.796 1.00 22.32 20 GLU B C 1
ATOM 1747 O O . GLU B 1 31 ? 1.145 36.330 -65.759 1.00 23.27 20 GLU B O 1
ATOM 1753 N N . VAL B 1 32 ? -0.302 34.703 -66.387 1.00 21.51 21 VAL B N 1
ATOM 1754 C CA . VAL B 1 32 ? 0.679 33.897 -67.122 1.00 21.30 21 VAL B CA 1
ATOM 1755 C C . VAL B 1 32 ? 1.212 34.650 -68.359 1.00 21.25 21 VAL B C 1
ATOM 1756 O O . VAL B 1 32 ? 2.425 34.718 -68.562 1.00 21.00 21 VAL B O 1
ATOM 1760 N N . PHE B 1 33 ? 0.308 35.217 -69.163 1.00 21.77 22 PHE B N 1
ATOM 1761 C CA . PHE B 1 33 ? 0.700 36.012 -70.335 1.00 22.90 22 PHE B CA 1
ATOM 1762 C C . PHE B 1 33 ? 1.597 37.205 -69.974 1.00 23.97 22 PHE B C 1
ATOM 1763 O O . PHE B 1 33 ? 2.528 37.508 -70.712 1.00 23.98 22 PHE B O 1
ATOM 1771 N N . ASP B 1 34 ? 1.318 37.861 -68.844 1.00 25.58 23 ASP B N 1
ATOM 1772 C CA . ASP B 1 34 ? 2.132 38.977 -68.345 1.00 27.52 23 ASP B CA 1
ATOM 1773 C C . ASP B 1 34 ? 3.551 38.542 -67.972 1.00 29.87 23 ASP B C 1
ATOM 1774 O O . ASP B 1 34 ? 4.536 39.198 -68.349 1.00 28.56 23 ASP B O 1
ATOM 1779 N N . GLU B 1 35 ? 3.634 37.430 -67.239 1.00 31.31 24 GLU B N 1
ATOM 1780 C CA . GLU B 1 35 ? 4.898 36.902 -66.726 1.00 33.56 24 GLU B CA 1
ATOM 1781 C C . GLU B 1 35 ? 5.834 36.401 -67.815 1.00 31.26 24 GLU B C 1
ATOM 1782 O O . GLU B 1 35 ? 7.038 36.657 -67.748 1.00 32.25 24 GLU B O 1
ATOM 1788 N N . VAL B 1 36 ? 5.278 35.714 -68.815 1.00 29.26 25 VAL B N 1
ATOM 1789 C CA . VAL B 1 36 ? 6.080 34.949 -69.781 1.00 27.90 25 VAL B CA 1
ATOM 1790 C C . VAL B 1 36 ? 5.778 35.265 -71.269 1.00 26.26 25 VAL B C 1
ATOM 1791 O O . VAL B 1 36 ? 6.525 34.844 -72.170 1.00 25.32 25 VAL B O 1
ATOM 1795 N N . GLY B 1 37 ? 4.694 36.002 -71.519 1.00 24.40 26 GLY B N 1
ATOM 1796 C CA . GLY B 1 37 ? 4.278 36.333 -72.888 1.00 22.82 26 GLY B CA 1
ATOM 1797 C C . GLY B 1 37 ? 3.457 35.237 -73.545 1.00 21.86 26 GLY B C 1
ATOM 1798 O O . GLY B 1 37 ? 3.344 34.132 -73.008 1.00 20.16 26 GLY B O 1
ATOM 1799 N N . TYR B 1 38 ? 2.905 35.551 -74.721 1.00 21.55 27 TYR B N 1
ATOM 1800 C CA . TYR B 1 38 ? 1.956 34.666 -75.407 1.00 21.60 27 TYR B CA 1
ATOM 1801 C C . TYR B 1 38 ? 2.592 33.385 -75.958 1.00 22.18 27 TYR B C 1
ATOM 1802 O O . TYR B 1 38 ? 1.993 32.297 -75.885 1.00 21.22 27 TYR B O 1
ATOM 1811 N N . GLU B 1 39 ? 3.786 33.523 -76.527 1.00 23.12 28 GLU B N 1
ATOM 1812 C CA . GLU B 1 39 ? 4.444 32.392 -77.178 1.00 25.13 28 GLU B CA 1
ATOM 1813 C C . GLU B 1 39 ? 4.952 31.323 -76.208 1.00 24.17 28 GLU B C 1
ATOM 1814 O O . GLU B 1 39 ? 4.776 30.129 -76.471 1.00 23.01 28 GLU B O 1
ATOM 1820 N N . ALA B 1 40 ? 5.542 31.745 -75.087 1.00 23.64 29 ALA B N 1
ATOM 1821 C CA . ALA B 1 40 ? 6.051 30.807 -74.076 1.00 24.63 29 ALA B CA 1
ATOM 1822 C C . ALA B 1 40 ? 4.970 30.222 -73.139 1.00 24.50 29 ALA B C 1
ATOM 1823 O O . ALA B 1 40 ? 5.198 29.200 -72.478 1.00 24.57 29 ALA B O 1
ATOM 1825 N N . ALA B 1 41 ? 3.804 30.867 -73.091 1.00 23.86 30 ALA B N 1
ATOM 1826 C CA . ALA B 1 41 ? 2.680 30.408 -72.262 1.00 24.11 30 ALA B CA 1
ATOM 1827 C C . ALA B 1 41 ? 2.087 29.100 -72.767 1.00 23.52 30 ALA B C 1
ATOM 1828 O O . ALA B 1 41 ? 2.075 28.840 -73.966 1.00 23.52 30 ALA B O 1
ATOM 1830 N N . THR B 1 42 ? 1.609 28.284 -71.835 1.00 24.15 31 THR B N 1
ATOM 1831 C CA . THR B 1 42 ? 0.941 27.015 -72.143 1.00 24.52 31 THR B CA 1
ATOM 1832 C C . THR B 1 42 ? -0.334 26.869 -71.318 1.00 23.76 31 THR B C 1
ATOM 1833 O O . THR B 1 42 ? -0.441 27.436 -70.224 1.00 23.77 31 THR B O 1
ATOM 1837 N N . ILE B 1 43 ? -1.279 26.083 -71.832 1.00 23.48 32 ILE B N 1
ATOM 1838 C CA . ILE B 1 43 ? -2.496 25.693 -71.103 1.00 23.66 32 ILE B CA 1
ATOM 1839 C C . ILE B 1 43 ? -2.113 25.152 -69.728 1.00 24.42 32 ILE B C 1
ATOM 1840 O O . ILE B 1 43 ? -2.775 25.444 -68.729 1.00 23.78 32 ILE B O 1
ATOM 1845 N N . SER B 1 44 ? -1.028 24.377 -69.710 1.00 25.37 33 SER B N 1
ATOM 1846 C CA . SER B 1 44 ? -0.436 23.832 -68.498 1.00 27.24 33 SER B CA 1
ATOM 1847 C C . SER B 1 44 ? -0.121 24.903 -67.442 1.00 26.69 33 SER B C 1
ATOM 1848 O O . SER B 1 44 ? -0.438 24.719 -66.259 1.00 27.41 33 SER B O 1
ATOM 1851 N N . ASP B 1 45 ? 0.481 26.012 -67.878 1.00 26.20 34 ASP B N 1
ATOM 1852 C CA . ASP B 1 45 ? 0.744 27.173 -67.018 1.00 26.95 34 ASP B CA 1
ATOM 1853 C C . ASP B 1 45 ? -0.555 27.722 -66.425 1.00 25.88 34 ASP B C 1
ATOM 1854 O O . ASP B 1 45 ? -0.620 28.024 -65.235 1.00 25.42 34 ASP B O 1
ATOM 1859 N N . VAL B 1 46 ? -1.581 27.825 -67.272 1.00 24.66 35 VAL B N 1
ATOM 1860 C CA . VAL B 1 46 ? -2.899 28.345 -66.902 1.00 24.40 35 VAL B CA 1
ATOM 1861 C C . VAL B 1 46 ? -3.599 27.414 -65.907 1.00 24.72 35 VAL B C 1
ATOM 1862 O O . VAL B 1 46 ? -4.150 27.889 -64.911 1.00 24.93 35 VAL B O 1
ATOM 1866 N N . LEU B 1 47 ? -3.549 26.102 -66.159 1.00 25.32 36 LEU B N 1
ATOM 1867 C CA . LEU B 1 47 ? -4.149 25.107 -65.247 1.00 26.33 36 LEU B CA 1
ATOM 1868 C C . LEU B 1 47 ? -3.562 25.181 -63.840 1.00 27.50 36 LEU B C 1
ATOM 1869 O O . LEU B 1 47 ? -4.310 25.258 -62.864 1.00 27.18 36 LEU B O 1
ATOM 1874 N N . LYS B 1 48 ? -2.229 25.187 -63.753 1.00 30.36 37 LYS B N 1
ATOM 1875 C CA . LYS B 1 48 ? -1.513 25.308 -62.480 1.00 32.93 37 LYS B CA 1
ATOM 1876 C C . LYS B 1 48 ? -1.901 26.592 -61.732 1.00 34.04 37 LYS B C 1
ATOM 1877 O O . LYS B 1 48 ? -2.202 26.545 -60.533 1.00 34.15 37 LYS B O 1
ATOM 1883 N N . ARG B 1 49 ? -1.923 27.713 -62.457 1.00 33.95 38 ARG B N 1
ATOM 1884 C CA . ARG B 1 49 ? -2.331 29.012 -61.911 1.00 34.27 38 ARG B CA 1
ATOM 1885 C C . ARG B 1 49 ? -3.793 29.136 -61.466 1.00 33.16 38 ARG B C 1
ATOM 1886 O O . ARG B 1 49 ? -4.065 29.686 -60.392 1.00 33.98 38 ARG B O 1
ATOM 1894 N N . SER B 1 50 ? -4.723 28.657 -62.292 1.00 31.71 39 SER B N 1
ATOM 1895 C CA . SER B 1 50 ? -6.157 28.756 -61.991 1.00 29.95 39 SER B CA 1
ATOM 1896 C C . SER B 1 50 ? -6.633 27.746 -60.951 1.00 29.80 39 SER B C 1
ATOM 1897 O O . SER B 1 50 ? -7.540 28.041 -60.167 1.00 28.63 39 SER B O 1
ATOM 1900 N N . GLY B 1 51 ? -6.023 26.561 -60.964 1.00 29.97 40 GLY B N 1
ATOM 1901 C CA . GLY B 1 51 ? -6.420 25.440 -60.117 1.00 29.93 40 GLY B CA 1
ATOM 1902 C C . GLY B 1 51 ? -7.672 24.722 -60.585 1.00 30.99 40 GLY B C 1
ATOM 1903 O O . GLY B 1 51 ? -8.293 23.986 -59.811 1.00 31.68 40 GLY B O 1
ATOM 1904 N N . VAL B 1 52 ? -8.051 24.940 -61.846 1.00 30.98 41 VAL B N 1
ATOM 1905 C CA . VAL B 1 52 ? -9.233 24.296 -62.429 1.00 30.39 41 VAL B CA 1
ATOM 1906 C C . VAL B 1 52 ? -8.798 23.034 -63.184 1.00 31.03 41 VAL B C 1
ATOM 1907 O O . VAL B 1 52 ? -7.602 22.841 -63.422 1.00 32.35 41 VAL B O 1
ATOM 1911 N N . THR B 1 53 ? -9.755 22.179 -63.544 1.00 30.53 42 THR B N 1
ATOM 1912 C CA . THR B 1 53 ? -9.449 20.924 -64.240 1.00 30.96 42 THR B CA 1
ATOM 1913 C C . THR B 1 53 ? -9.316 21.139 -65.752 1.00 30.69 42 THR B C 1
ATOM 1914 O O . THR B 1 53 ? -9.774 22.167 -66.279 1.00 30.94 42 THR B O 1
ATOM 1918 N N . LYS B 1 54 ? -8.685 20.179 -66.440 1.00 30.38 43 LYS B N 1
ATOM 1919 C CA . LYS B 1 54 ? -8.579 20.198 -67.908 1.00 30.04 43 LYS B CA 1
ATOM 1920 C C . LYS B 1 54 ? -9.970 20.364 -68.528 1.00 29.39 43 LYS B C 1
ATOM 1921 O O . LYS B 1 54 ? -10.186 21.285 -69.309 1.00 29.77 43 LYS B O 1
ATOM 1927 N N . GLY B 1 55 ? -10.909 19.507 -68.118 1.00 29.19 44 GLY B N 1
ATOM 1928 C CA . GLY B 1 55 ? -12.315 19.566 -68.535 1.00 28.85 44 GLY B CA 1
ATOM 1929 C C . GLY B 1 55 ? -12.986 20.914 -68.321 1.00 28.57 44 GLY B C 1
ATOM 1930 O O . GLY B 1 55 ? -13.699 21.397 -69.205 1.00 28.71 44 GLY B O 1
ATOM 1931 N N . ALA B 1 56 ? -12.749 21.518 -67.155 1.00 27.80 45 ALA B N 1
ATOM 1932 C CA . ALA B 1 56 ? -13.275 22.852 -66.827 1.00 27.91 45 ALA B CA 1
ATOM 1933 C C . ALA B 1 56 ? -12.771 23.940 -67.784 1.00 27.92 45 ALA B C 1
ATOM 1934 O O . ALA B 1 56 ? -13.570 24.742 -68.280 1.00 28.79 45 ALA B O 1
ATOM 1936 N N . LEU B 1 57 ? -11.457 23.957 -68.036 1.00 27.68 46 LEU B N 1
ATOM 1937 C CA . LEU B 1 57 ? -10.837 24.941 -68.937 1.00 27.19 46 LEU B CA 1
ATOM 1938 C C . LEU B 1 57 ? -11.313 24.724 -70.364 1.00 26.71 46 LEU B C 1
ATOM 1939 O O . LEU B 1 57 ? -11.755 25.668 -71.021 1.00 25.76 46 LEU B O 1
ATOM 1944 N N . TYR B 1 58 ? -11.244 23.473 -70.822 1.00 26.73 47 TYR B N 1
ATOM 1945 C CA . TYR B 1 58 ? -11.590 23.128 -72.203 1.00 26.97 47 TYR B CA 1
ATOM 1946 C C . TYR B 1 58 ? -13.083 23.256 -72.537 1.00 27.81 47 TYR B C 1
ATOM 1947 O O . TYR B 1 58 ? -13.443 23.368 -73.715 1.00 28.67 47 TYR B O 1
ATOM 1956 N N . PHE B 1 59 ? -13.939 23.247 -71.511 1.00 29.06 48 PHE B N 1
ATOM 1957 C CA . PHE B 1 59 ? -15.358 23.602 -71.670 1.00 30.23 48 PHE B CA 1
ATOM 1958 C C . PHE B 1 59 ? -15.488 25.041 -72.168 1.00 30.38 48 PHE B C 1
ATOM 1959 O O . PHE B 1 59 ? -16.312 25.323 -73.039 1.00 30.72 48 PHE B O 1
ATOM 1967 N N . HIS B 1 60 ? -14.658 25.933 -71.621 1.00 29.67 49 HIS B N 1
ATOM 1968 C CA . HIS B 1 60 ? -14.702 27.363 -71.940 1.00 28.39 49 HIS B CA 1
ATOM 1969 C C . HIS B 1 60 ? -13.777 27.770 -73.095 1.00 27.69 49 HIS B C 1
ATOM 1970 O O . HIS B 1 60 ? -14.136 28.644 -73.885 1.00 28.12 49 HIS B O 1
ATOM 1977 N N . PHE B 1 61 ? -12.595 27.153 -73.191 1.00 26.04 50 PHE B N 1
ATOM 1978 C CA . PHE B 1 61 ? -11.598 27.550 -74.197 1.00 24.29 50 PHE B CA 1
ATOM 1979 C C . PHE B 1 61 ? -10.951 26.360 -74.893 1.00 23.85 50 PHE B C 1
ATOM 1980 O O . PHE B 1 61 ? -10.484 25.441 -74.228 1.00 23.26 50 PHE B O 1
ATOM 1988 N N . THR B 1 62 ? -10.904 26.411 -76.227 1.00 22.80 51 THR B N 1
ATOM 1989 C CA . THR B 1 62 ? -10.332 25.334 -77.033 1.00 22.69 51 THR B CA 1
ATOM 1990 C C . THR B 1 62 ? -8.809 25.444 -77.158 1.00 22.93 51 THR B C 1
ATOM 1991 O O . THR B 1 62 ? -8.133 24.465 -77.496 1.00 23.18 51 THR B O 1
ATOM 1995 N N . SER B 1 63 ? -8.269 26.629 -76.871 1.00 22.22 52 SER B N 1
ATOM 1996 C CA . SER B 1 63 ? -6.850 26.895 -77.073 1.00 21.55 52 SER B CA 1
ATOM 1997 C C . SER B 1 63 ? -6.331 28.117 -76.315 1.00 22.08 52 SER B C 1
ATOM 1998 O O . SER B 1 63 ? -7.102 28.946 -75.800 1.00 21.39 52 SER B O 1
ATOM 2001 N N . LYS B 1 64 ? -5.003 28.229 -76.318 1.00 21.11 53 LYS B N 1
ATOM 2002 C CA . LYS B 1 64 ? -4.285 29.403 -75.864 1.00 20.67 53 LYS B CA 1
ATOM 2003 C C . LYS B 1 64 ? -4.723 30.638 -76.662 1.00 20.44 53 LYS B C 1
ATOM 2004 O O . LYS B 1 64 ? -4.960 31.703 -76.076 1.00 19.66 53 LYS B O 1
ATOM 2010 N N . GLN B 1 65 ? -4.869 30.465 -77.982 1.00 20.44 54 GLN B N 1
ATOM 2011 C CA . GLN B 1 65 ? -5.307 31.515 -78.899 1.00 20.76 54 GLN B CA 1
ATOM 2012 C C . GLN B 1 65 ? -6.650 32.138 -78.499 1.00 20.59 54 GLN B C 1
ATOM 2013 O O . GLN B 1 65 ? -6.798 33.371 -78.456 1.00 18.67 54 GLN B O 1
ATOM 2019 N N . GLU B 1 66 ? -7.612 31.270 -78.195 1.00 21.02 55 GLU B N 1
ATOM 2020 C CA . GLU B 1 66 ? -8.930 31.680 -77.752 1.00 21.89 55 GLU B CA 1
ATOM 2021 C C . GLU B 1 66 ? -8.864 32.372 -76.398 1.00 20.89 55 GLU B C 1
ATOM 2022 O O . GLU B 1 66 ? -9.549 33.371 -76.182 1.00 21.08 55 GLU B O 1
ATOM 2028 N N . LEU B 1 67 ? -8.042 31.846 -75.497 1.00 20.25 56 LEU B N 1
ATOM 2029 C CA . LEU B 1 67 ? -7.818 32.486 -74.202 1.00 19.67 56 LEU B CA 1
ATOM 2030 C C . LEU B 1 67 ? -7.263 33.909 -74.342 1.00 18.25 56 LEU B C 1
ATOM 2031 O O . LEU B 1 67 ? -7.734 34.823 -73.660 1.00 17.40 56 LEU B O 1
ATOM 2036 N N . ALA B 1 68 ? -6.294 34.086 -75.243 1.00 16.79 57 ALA B N 1
ATOM 2037 C CA . ALA B 1 68 ? -5.617 35.377 -75.436 1.00 16.34 57 ALA B CA 1
ATOM 2038 C C . ALA B 1 68 ? -6.562 36.413 -76.016 1.00 15.95 57 ALA B C 1
ATOM 2039 O O . ALA B 1 68 ? -6.599 37.563 -75.543 1.00 15.71 57 ALA B O 1
ATOM 2041 N N . GLN B 1 69 ? -7.327 35.997 -77.033 1.00 15.78 58 GLN B N 1
ATOM 2042 C CA . GLN B 1 69 ? -8.378 36.819 -77.626 1.00 15.97 58 GLN B CA 1
ATOM 2043 C C . GLN B 1 69 ? -9.356 37.323 -76.562 1.00 15.96 58 GLN B C 1
ATOM 2044 O O . GLN B 1 69 ? -9.745 38.496 -76.577 1.00 16.07 58 GLN B O 1
ATOM 2050 N N . ALA B 1 70 ? -9.727 36.433 -75.645 1.00 15.53 59 ALA B N 1
ATOM 2051 C CA . ALA B 1 70 ? -10.608 36.782 -74.540 1.00 15.71 59 ALA B CA 1
ATOM 2052 C C . ALA B 1 70 ? -10.028 37.827 -73.580 1.00 15.90 59 ALA B C 1
ATOM 2053 O O . ALA B 1 70 ? -10.749 38.770 -73.219 1.00 15.66 59 ALA B O 1
ATOM 2055 N N . VAL B 1 71 ? -8.756 37.700 -73.169 1.00 15.97 60 VAL B N 1
ATOM 2056 C CA . VAL B 1 71 ? -8.204 38.720 -72.241 1.00 16.36 60 VAL B CA 1
ATOM 2057 C C . VAL B 1 71 ? -8.001 40.080 -72.944 1.00 16.48 60 VAL B C 1
ATOM 2058 O O . VAL B 1 71 ? -8.172 41.138 -72.323 1.00 16.46 60 VAL B O 1
ATOM 2062 N N . LEU B 1 72 ? -7.681 40.041 -74.236 1.00 16.83 61 LEU B N 1
ATOM 2063 C CA . LEU B 1 72 ? -7.645 41.240 -75.072 1.00 17.60 61 LEU B CA 1
ATOM 2064 C C . LEU B 1 72 ? -9.011 41.952 -75.164 1.00 18.25 61 LEU B C 1
ATOM 2065 O O . LEU B 1 72 ? -9.088 43.184 -75.078 1.00 18.85 61 LEU B O 1
ATOM 2070 N N . ALA B 1 73 ? -10.071 41.168 -75.345 1.00 18.34 62 ALA B N 1
ATOM 2071 C CA . ALA B 1 73 ? -11.427 41.690 -75.461 1.00 19.16 62 ALA B CA 1
ATOM 2072 C C . ALA B 1 73 ? -11.926 42.293 -74.159 1.00 19.88 62 ALA B C 1
ATOM 2073 O O . ALA B 1 73 ? -12.774 43.174 -74.183 1.00 20.86 62 ALA B O 1
ATOM 2075 N N . GLU B 1 74 ? -11.387 41.830 -73.035 1.00 20.52 63 GLU B N 1
ATOM 2076 C CA . GLU B 1 74 ? -11.823 42.300 -71.721 1.00 22.26 63 GLU B CA 1
ATOM 2077 C C . GLU B 1 74 ? -11.112 43.527 -71.193 1.00 20.33 63 GLU B C 1
ATOM 2078 O O . GLU B 1 74 ? -11.495 44.039 -70.152 1.00 19.96 63 GLU B O 1
ATOM 2084 N N . GLN B 1 75 ? -10.108 44.011 -71.919 1.00 18.79 64 GLN B N 1
ATOM 2085 C CA . GLN B 1 75 ? -9.249 45.083 -71.423 1.00 17.94 64 GLN B CA 1
ATOM 2086 C C . GLN B 1 75 ? -9.978 46.340 -70.958 1.00 18.60 64 GLN B C 1
ATOM 2087 O O . GLN B 1 75 ? -9.731 46.822 -69.848 1.00 18.87 64 GLN B O 1
ATOM 2093 N N . VAL B 1 76 ? -10.854 46.878 -71.799 1.00 19.79 65 VAL B N 1
ATOM 2094 C CA . VAL B 1 76 ? -11.525 48.143 -71.466 1.00 20.79 65 VAL B CA 1
ATOM 2095 C C . VAL B 1 76 ? -12.613 47.935 -70.406 1.00 22.26 65 VAL B C 1
ATOM 2096 O O . VAL B 1 76 ? -12.670 48.690 -69.432 1.00 23.86 65 VAL B O 1
ATOM 2100 N N . ALA B 1 77 ? -13.436 46.899 -70.574 1.00 22.82 66 ALA B N 1
ATOM 2101 C CA . ALA B 1 77 ? -14.490 46.558 -69.601 1.00 24.63 66 ALA B CA 1
ATOM 2102 C C . ALA B 1 77 ? -13.967 46.234 -68.194 1.00 25.61 66 ALA B C 1
ATOM 2103 O O . ALA B 1 77 ? -14.681 46.419 -67.214 1.00 26.87 66 ALA B O 1
ATOM 2105 N N . SER B 1 78 ? -12.717 45.776 -68.113 1.00 26.97 67 SER B N 1
ATOM 2106 C CA . SER B 1 78 ? -12.079 45.386 -66.859 1.00 27.88 67 SER B CA 1
ATOM 2107 C C . SER B 1 78 ? -11.766 46.557 -65.937 1.00 29.05 67 SER B C 1
ATOM 2108 O O . SER B 1 78 ? -11.683 46.375 -64.714 1.00 30.47 67 SER B O 1
ATOM 2111 N N . LEU B 1 79 ? -11.578 47.743 -66.521 1.00 28.83 68 LEU B N 1
ATOM 2112 C CA . LEU B 1 79 ? -11.277 48.945 -65.753 1.00 28.39 68 LEU B CA 1
ATOM 2113 C C . LEU B 1 79 ? -12.489 49.331 -64.905 1.00 27.93 68 LEU B C 1
ATOM 2114 O O . LEU B 1 79 ? -13.580 49.560 -65.451 1.00 26.74 68 LEU B O 1
ATOM 2119 N N . PRO B 1 80 ? -12.307 49.390 -63.564 1.00 26.92 69 PRO B N 1
ATOM 2120 C CA . PRO B 1 80 ? -13.377 49.848 -62.679 1.00 26.43 69 PRO B CA 1
ATOM 2121 C C . PRO B 1 80 ? -13.765 51.256 -63.078 1.00 26.39 69 PRO B C 1
ATOM 2122 O O . PRO B 1 80 ? -12.899 52.047 -63.465 1.00 27.73 69 PRO B O 1
ATOM 2126 N N . ARG B 1 81 ? -15.056 51.547 -63.016 1.00 26.22 70 ARG B N 1
ATOM 2127 C CA . ARG B 1 81 ? -15.576 52.831 -63.454 1.00 26.77 70 ARG B CA 1
ATOM 2128 C C . ARG B 1 81 ? -15.325 53.902 -62.411 1.00 24.58 70 ARG B C 1
ATOM 2129 O O . ARG B 1 81 ? -15.700 53.739 -61.250 1.00 23.09 70 ARG B O 1
ATOM 2137 N N . VAL B 1 82 ? -14.679 54.990 -62.825 1.00 23.52 71 VAL B N 1
ATOM 2138 C CA . VAL B 1 82 ? -14.523 56.165 -61.958 1.00 23.22 71 VAL B CA 1
ATOM 2139 C C . VAL B 1 82 ? -15.883 56.862 -61.743 1.00 23.50 71 VAL B C 1
ATOM 2140 O O . VAL B 1 82 ? -16.744 56.790 -62.625 1.00 22.01 71 VAL B O 1
ATOM 2144 N N . PRO B 1 83 ? -16.094 57.514 -60.571 1.00 24.73 72 PRO B N 1
ATOM 2145 C CA . PRO B 1 83 ? -17.336 58.292 -60.428 1.00 26.91 72 PRO B CA 1
ATOM 2146 C C . PRO B 1 83 ? -17.512 59.291 -61.570 1.00 28.37 72 PRO B C 1
ATOM 2147 O O . PRO B 1 83 ? -16.523 59.881 -62.043 1.00 27.31 72 PRO B O 1
ATOM 2151 N N . GLU B 1 84 ? -18.757 59.441 -62.022 1.00 30.71 73 GLU B N 1
ATOM 2152 C CA . GLU B 1 84 ? -19.122 60.465 -62.997 1.00 33.30 73 GLU B CA 1
ATOM 2153 C C . GLU B 1 84 ? -18.733 61.825 -62.421 1.00 33.14 73 GLU B C 1
ATOM 2154 O O . GLU B 1 84 ? -18.877 62.072 -61.212 1.00 32.37 73 GLU B O 1
ATOM 2160 N N . GLN B 1 85 ? -18.210 62.682 -63.288 1.00 33.61 74 GLN B N 1
ATOM 2161 C CA . GLN B 1 85 ? -17.715 63.990 -62.897 1.00 34.18 74 GLN B CA 1
ATOM 2162 C C . GLN B 1 85 ? -18.286 65.032 -63.858 1.00 34.37 74 GLN B C 1
ATOM 2163 O O . GLN B 1 85 ? -18.452 64.759 -65.054 1.00 34.97 74 GLN B O 1
ATOM 2169 N N . GLU B 1 86 ? -18.607 66.211 -63.333 1.00 33.99 75 GLU B N 1
ATOM 2170 C CA . GLU B 1 86 ? -19.159 67.295 -64.151 1.00 34.09 75 GLU B CA 1
ATOM 2171 C C . GLU B 1 86 ? -18.072 67.863 -65.088 1.00 31.03 75 GLU B C 1
ATOM 2172 O O . GLU B 1 86 ? -18.357 68.179 -66.241 1.00 32.46 75 GLU B O 1
ATOM 2178 N N . LEU B 1 87 ? -16.835 67.952 -64.590 1.00 27.16 76 LEU B N 1
ATOM 2179 C CA . LEU B 1 87 ? -15.674 68.312 -65.401 1.00 24.92 76 LEU B CA 1
ATOM 2180 C C . LEU B 1 87 ? -15.161 67.025 -66.051 1.00 22.63 76 LEU B C 1
ATOM 2181 O O . LEU B 1 87 ? -14.531 66.206 -65.394 1.00 20.22 76 LEU B O 1
ATOM 2186 N N . LYS B 1 88 ? -15.454 66.846 -67.338 1.00 22.17 77 LYS B N 1
ATOM 2187 C CA . LYS B 1 88 ? -15.134 65.599 -68.041 1.00 21.39 77 LYS B CA 1
ATOM 2188 C C . LYS B 1 88 ? -13.643 65.325 -68.228 1.00 19.91 77 LYS B C 1
ATOM 2189 O O . LYS B 1 88 ? -13.229 64.168 -68.274 1.00 19.33 77 LYS B O 1
ATOM 2195 N N . LEU B 1 89 ? -12.843 66.386 -68.334 1.00 18.18 78 LEU B N 1
ATOM 2196 C CA . LEU B 1 89 ? -11.394 66.228 -68.391 1.00 16.84 78 LEU B CA 1
ATOM 2197 C C . LEU B 1 89 ? -10.809 65.742 -67.064 1.00 15.98 78 LEU B C 1
ATOM 2198 O O . LEU B 1 89 ? -9.776 65.075 -67.059 1.00 14.96 78 LEU B O 1
ATOM 2203 N N . GLN B 1 90 ? -11.466 66.071 -65.948 1.00 15.49 79 GLN B N 1
ATOM 2204 C CA . GLN B 1 90 ? -11.074 65.512 -64.646 1.00 15.35 79 GLN B CA 1
ATOM 2205 C C . GLN B 1 90 ? -11.334 64.010 -64.638 1.00 15.63 79 GLN B C 1
ATOM 2206 O O . GLN B 1 90 ? -10.514 63.230 -64.132 1.00 15.21 79 GLN B O 1
ATOM 2212 N N . GLN B 1 91 ? -12.476 63.636 -65.210 1.00 15.81 80 GLN B N 1
ATOM 2213 C CA . GLN B 1 91 ? -12.892 62.251 -65.331 1.00 16.58 80 GLN B CA 1
ATOM 2214 C C . GLN B 1 91 ? -11.892 61.460 -66.171 1.00 16.20 80 GLN B C 1
ATOM 2215 O O . GLN B 1 91 ? -11.525 60.342 -65.797 1.00 15.85 80 GLN B O 1
ATOM 2221 N N . SER B 1 92 ? -11.454 62.049 -67.291 1.00 15.90 81 SER B N 1
ATOM 2222 C CA . SER B 1 92 ? -10.443 61.436 -68.145 1.00 15.35 81 SER B CA 1
ATOM 2223 C C . SER B 1 92 ? -9.133 61.263 -67.382 1.00 15.49 81 SER B C 1
ATOM 2224 O O . SER B 1 92 ? -8.531 60.179 -67.429 1.00 15.08 81 SER B O 1
ATOM 2227 N N . LEU B 1 93 ? -8.726 62.318 -66.663 1.00 14.97 82 LEU B N 1
ATOM 2228 C CA . LEU B 1 93 ? -7.516 62.295 -65.845 1.00 15.10 82 LEU B CA 1
ATOM 2229 C C . LEU B 1 93 ? -7.583 61.260 -64.727 1.00 15.68 82 LEU B C 1
ATOM 2230 O O . LEU B 1 93 ? -6.588 60.553 -64.493 1.00 16.26 82 LEU B O 1
ATOM 2235 N N . ASP B 1 94 ? -8.731 61.200 -64.035 1.00 15.66 83 ASP B N 1
ATOM 2236 C CA . ASP B 1 94 ? -9.022 60.187 -63.008 1.00 15.42 83 ASP B CA 1
ATOM 2237 C C . ASP B 1 94 ? -8.808 58.773 -63.559 1.00 14.77 83 ASP B C 1
ATOM 2238 O O . ASP B 1 94 ? -8.152 57.959 -62.918 1.00 13.92 83 ASP B O 1
ATOM 2243 N N . GLU B 1 95 ? -9.364 58.510 -64.746 1.00 14.67 84 GLU B N 1
ATOM 2244 C CA . GLU B 1 95 ? -9.234 57.212 -65.434 1.00 15.24 84 GLU B CA 1
ATOM 2245 C C . GLU B 1 95 ? -7.793 56.850 -65.775 1.00 14.55 84 GLU B C 1
ATOM 2246 O O . GLU B 1 95 ? -7.394 55.685 -65.691 1.00 14.27 84 GLU B O 1
ATOM 2252 N N . ALA B 1 96 ? -7.027 57.856 -66.175 1.00 13.87 85 ALA B N 1
ATOM 2253 C CA . ALA B 1 96 ? -5.668 57.652 -66.632 1.00 13.74 85 ALA B CA 1
ATOM 2254 C C . ALA B 1 96 ? -4.776 57.334 -65.440 1.00 13.86 85 ALA B C 1
ATOM 2255 O O . ALA B 1 96 ? -3.964 56.394 -65.491 1.00 13.69 85 ALA B O 1
ATOM 2257 N N . LEU B 1 97 ? -4.968 58.088 -64.356 1.00 13.98 86 LEU B N 1
ATOM 2258 C CA . LEU B 1 97 ? -4.241 57.851 -63.112 1.00 14.49 86 LEU B CA 1
ATOM 2259 C C . LEU B 1 97 ? -4.633 56.532 -62.448 1.00 14.82 86 LEU B C 1
ATOM 2260 O O . LEU B 1 97 ? -3.777 55.841 -61.898 1.00 15.07 86 LEU B O 1
ATOM 2265 N N . LEU B 1 98 ? -5.916 56.180 -62.515 1.00 15.54 87 LEU B N 1
ATOM 2266 C CA . LEU B 1 98 ? -6.394 54.852 -62.105 1.00 15.52 87 LEU B CA 1
ATOM 2267 C C . LEU B 1 98 ? -5.732 53.707 -62.883 1.00 15.67 87 LEU B C 1
ATOM 2268 O O . LEU B 1 98 ? -5.264 52.737 -62.283 1.00 15.46 87 LEU B O 1
ATOM 2273 N N . LEU B 1 99 ? -5.722 53.814 -64.214 1.00 15.89 88 LEU B N 1
ATOM 2274 C CA . LEU B 1 99 ? -5.109 52.795 -65.077 1.00 15.84 88 LEU B CA 1
ATOM 2275 C C . LEU B 1 99 ? -3.605 52.655 -64.838 1.00 15.90 88 LEU B C 1
ATOM 2276 O O . LEU B 1 99 ? -3.092 51.528 -64.759 1.00 15.43 88 LEU B O 1
ATOM 2281 N N . ALA B 1 100 ? -2.925 53.794 -64.698 1.00 16.08 89 ALA B N 1
ATOM 2282 C CA . ALA B 1 100 ? -1.508 53.830 -64.323 1.00 17.12 89 ALA B CA 1
ATOM 2283 C C . ALA B 1 100 ? -1.283 53.117 -62.990 1.00 17.65 89 ALA B C 1
ATOM 2284 O O . ALA B 1 100 ? -0.336 52.330 -62.866 1.00 17.14 89 ALA B O 1
ATOM 2286 N N . HIS B 1 101 ? -2.170 53.367 -62.017 1.00 18.76 90 HIS B N 1
ATOM 2287 C CA . HIS B 1 101 ? -2.126 52.675 -60.726 1.00 19.36 90 HIS B CA 1
ATOM 2288 C C . HIS B 1 101 ? -2.269 51.161 -60.907 1.00 19.21 90 HIS B C 1
ATOM 2289 O O . HIS B 1 101 ? -1.459 50.397 -60.378 1.00 18.54 90 HIS B O 1
ATOM 2296 N N . LEU B 1 102 ? -3.271 50.742 -61.676 1.00 18.95 91 LEU B N 1
ATOM 2297 C CA . LEU B 1 102 ? -3.571 49.317 -61.857 1.00 19.36 91 LEU B CA 1
ATOM 2298 C C . LEU B 1 102 ? -2.492 48.576 -62.661 1.00 20.21 91 LEU B C 1
ATOM 2299 O O . LEU B 1 102 ? -2.301 47.363 -62.490 1.00 19.19 91 LEU B O 1
ATOM 2304 N N . LEU B 1 103 ? -1.789 49.312 -63.523 1.00 20.48 92 LEU B N 1
ATOM 2305 C CA . LEU B 1 103 ? -0.707 48.746 -64.328 1.00 21.84 92 LEU B CA 1
ATOM 2306 C C . LEU B 1 103 ? 0.545 48.462 -63.505 1.00 23.14 92 LEU B C 1
ATOM 2307 O O . LEU B 1 103 ? 1.331 47.585 -63.851 1.00 22.98 92 LEU B O 1
ATOM 2312 N N . ARG B 1 104 ? 0.708 49.198 -62.411 1.00 26.35 93 ARG B N 1
ATOM 2313 C CA . ARG B 1 104 ? 1.801 48.973 -61.476 1.00 28.77 93 ARG B CA 1
ATOM 2314 C C . ARG B 1 104 ? 1.437 47.932 -60.420 1.00 30.81 93 ARG B C 1
ATOM 2315 O O . ARG B 1 104 ? 2.182 46.984 -60.209 1.00 31.50 93 ARG B O 1
ATOM 2323 N N . GLU B 1 105 ? 0.294 48.124 -59.767 1.00 33.42 94 GLU B N 1
ATOM 2324 C CA . GLU B 1 105 ? -0.167 47.244 -58.699 1.00 35.17 94 GLU B CA 1
ATOM 2325 C C . GLU B 1 105 ? -1.574 46.764 -59.046 1.00 35.36 94 GLU B C 1
ATOM 2326 O O . GLU B 1 105 ? -2.565 47.479 -58.825 1.00 35.15 94 GLU B O 1
ATOM 2332 N N . GLY B 1 106 ? -1.649 45.544 -59.573 1.00 33.79 95 GLY B N 1
ATOM 2333 C CA . GLY B 1 106 ? -2.862 45.034 -60.218 1.00 34.97 95 GLY B CA 1
ATOM 2334 C C . GLY B 1 106 ? -3.983 44.442 -59.383 1.00 35.28 95 GLY B C 1
ATOM 2335 O O . GLY B 1 106 ? -4.842 43.763 -59.936 1.00 36.03 95 GLY B O 1
ATOM 2336 N N . THR B 1 107 ? -4.003 44.702 -58.074 1.00 35.10 96 THR B N 1
ATOM 2337 C CA . THR B 1 107 ? -5.032 44.126 -57.178 1.00 34.24 96 THR B CA 1
ATOM 2338 C C . THR B 1 107 ? -6.471 44.533 -57.545 1.00 33.68 96 THR B C 1
ATOM 2339 O O . THR B 1 107 ? -7.373 43.690 -57.536 1.00 33.88 96 THR B O 1
ATOM 2343 N N . GLY B 1 108 ? -6.673 45.801 -57.897 1.00 31.82 97 GLY B N 1
ATOM 2344 C CA . GLY B 1 108 ? -7.996 46.257 -58.332 1.00 33.00 97 GLY B CA 1
ATOM 2345 C C . GLY B 1 108 ? -8.496 45.768 -59.695 1.00 31.71 97 GLY B C 1
ATOM 2346 O O . GLY B 1 108 ? -9.668 45.957 -60.026 1.00 32.02 97 GLY B O 1
ATOM 2347 N N . ASP B 1 109 ? -7.607 45.156 -60.480 1.00 31.38 98 ASP B N 1
ATOM 2348 C CA . ASP B 1 109 ? -7.890 44.681 -61.844 1.00 29.65 98 ASP B CA 1
ATOM 2349 C C . ASP B 1 109 ? -6.748 43.745 -62.281 1.00 28.43 98 ASP B C 1
ATOM 2350 O O . ASP B 1 109 ? -5.798 44.191 -62.940 1.00 27.21 98 ASP B O 1
ATOM 2355 N N . PRO B 1 110 ? -6.820 42.441 -61.897 1.00 28.35 99 PRO B N 1
ATOM 2356 C CA . PRO B 1 110 ? -5.713 41.497 -62.177 1.00 28.37 99 PRO B CA 1
ATOM 2357 C C . PRO B 1 110 ? -5.534 41.100 -63.653 1.00 27.49 99 PRO B C 1
ATOM 2358 O O . PRO B 1 110 ? -4.514 40.495 -63.992 1.00 28.05 99 PRO B O 1
ATOM 2362 N N . ILE B 1 111 ? -6.509 41.461 -64.495 1.00 26.02 100 ILE B N 1
ATOM 2363 C CA . ILE B 1 111 ? -6.544 41.169 -65.941 1.00 24.63 100 ILE B CA 1
ATOM 2364 C C . ILE B 1 111 ? -5.735 42.151 -66.790 1.00 22.92 100 ILE B C 1
ATOM 2365 O O . ILE B 1 111 ? -5.140 41.750 -67.784 1.00 23.05 100 ILE B O 1
ATOM 2370 N N . VAL B 1 112 ? -5.714 43.425 -66.389 1.00 21.60 101 VAL B N 1
ATOM 2371 C CA . VAL B 1 112 ? -5.242 44.523 -67.263 1.00 20.32 101 VAL B CA 1
ATOM 2372 C C . VAL B 1 112 ? -3.766 44.421 -67.681 1.00 19.30 101 VAL B C 1
ATOM 2373 O O . VAL B 1 112 ? -3.448 44.680 -68.836 1.00 19.17 101 VAL B O 1
ATOM 2377 N N . GLN B 1 113 ? -2.890 44.038 -66.746 1.00 19.21 102 GLN B N 1
ATOM 2378 C CA . GLN B 1 113 ? -1.440 43.933 -67.000 1.00 18.91 102 GLN B CA 1
ATOM 2379 C C . GLN B 1 113 ? -1.099 42.968 -68.137 1.00 17.89 102 GLN B C 1
ATOM 2380 O O . GLN B 1 113 ? -0.408 43.334 -69.087 1.00 17.51 102 GLN B O 1
ATOM 2386 N N . GLY B 1 114 ? -1.618 41.748 -68.050 1.00 17.55 103 GLY B N 1
ATOM 2387 C CA . GLY B 1 114 ? -1.423 40.756 -69.095 1.00 17.19 103 GLY B CA 1
ATOM 2388 C C . GLY B 1 114 ? -2.091 41.128 -70.406 1.00 16.66 103 GLY B C 1
ATOM 2389 O O . GLY B 1 114 ? -1.511 40.935 -71.468 1.00 16.32 103 GLY B O 1
ATOM 2390 N N . SER B 1 115 ? -3.309 41.667 -70.321 1.00 16.25 104 SER B N 1
ATOM 2391 C CA . SER B 1 115 ? -4.021 42.178 -71.496 1.00 15.81 104 SER B CA 1
ATOM 2392 C C . SER B 1 115 ? -3.203 43.251 -72.243 1.00 15.73 104 SER B C 1
ATOM 2393 O O . SER B 1 115 ? -3.052 43.184 -73.476 1.00 15.17 104 SER B O 1
ATOM 2396 N N . VAL B 1 116 ? -2.647 44.201 -71.491 1.00 15.29 105 VAL B N 1
ATOM 2397 C CA . VAL B 1 116 ? -1.778 45.241 -72.069 1.00 15.75 105 VAL B CA 1
ATOM 2398 C C . VAL B 1 116 ? -0.490 44.664 -72.685 1.00 15.88 105 VAL B C 1
ATOM 2399 O O . VAL B 1 116 ? -0.115 45.033 -73.803 1.00 15.14 105 VAL B O 1
ATOM 2403 N N . ARG B 1 117 ? 0.157 43.737 -71.982 1.00 16.69 106 ARG B N 1
ATOM 2404 C CA . ARG B 1 117 ? 1.291 43.007 -72.569 1.00 17.54 106 ARG B CA 1
ATOM 2405 C C . ARG B 1 117 ? 0.923 42.393 -73.946 1.00 16.75 106 ARG B C 1
ATOM 2406 O O . ARG B 1 117 ? 1.634 42.627 -74.936 1.00 17.07 106 ARG B O 1
ATOM 2414 N N . LEU B 1 118 ? -0.198 41.667 -74.005 1.00 16.06 107 LEU B N 1
ATOM 2415 C CA . LEU B 1 118 ? -0.731 41.079 -75.259 1.00 15.90 107 LEU B CA 1
ATOM 2416 C C . LEU B 1 118 ? -0.998 42.077 -76.399 1.00 16.07 107 LEU B C 1
ATOM 2417 O O . LEU B 1 118 ? -0.894 41.723 -77.583 1.00 16.14 107 LEU B O 1
ATOM 2422 N N . THR B 1 119 ? -1.370 43.303 -76.030 1.00 15.39 108 THR B N 1
ATOM 2423 C CA . THR B 1 119 ? -1.602 44.391 -76.983 1.00 15.62 108 THR B CA 1
ATOM 2424 C C . THR B 1 119 ? -0.281 44.949 -77.545 1.00 15.57 108 THR B C 1
ATOM 2425 O O . THR B 1 119 ? -0.140 45.139 -78.755 1.00 15.01 108 THR B O 1
ATOM 2429 N N . VAL B 1 120 ? 0.675 45.192 -76.651 1.00 15.73 109 VAL B N 1
ATOM 2430 C CA . VAL B 1 120 ? 1.933 45.871 -76.991 1.00 16.92 109 VAL B CA 1
ATOM 2431 C C . VAL B 1 120 ? 2.978 44.947 -77.656 1.00 17.53 109 VAL B C 1
ATOM 2432 O O . VAL B 1 120 ? 3.574 45.342 -78.660 1.00 17.64 109 VAL B O 1
ATOM 2436 N N . ASP B 1 121 ? 3.189 43.741 -77.115 1.00 18.80 110 ASP B N 1
ATOM 2437 C CA . ASP B 1 121 ? 4.090 42.740 -77.732 1.00 19.89 110 ASP B CA 1
ATOM 2438 C C . ASP B 1 121 ? 3.699 42.569 -79.193 1.00 20.19 110 ASP B C 1
ATOM 2439 O O . ASP B 1 121 ? 2.519 42.436 -79.499 1.00 20.81 110 ASP B O 1
ATOM 2444 N N . GLN B 1 122 ? 4.668 42.608 -80.100 1.00 20.55 111 GLN B N 1
ATOM 2445 C CA . GLN B 1 122 ? 4.331 42.715 -81.522 1.00 21.90 111 GLN B CA 1
ATOM 2446 C C . GLN B 1 122 ? 3.644 41.461 -82.082 1.00 22.50 111 GLN B C 1
ATOM 2447 O O . GLN B 1 122 ? 2.702 41.578 -82.873 1.00 23.40 111 GLN B O 1
ATOM 2453 N N . GLY B 1 123 ? 4.110 40.283 -81.664 1.00 22.82 112 GLY B N 1
ATOM 2454 C CA . GLY B 1 123 ? 3.690 39.014 -82.260 1.00 24.09 112 GLY B CA 1
ATOM 2455 C C . GLY B 1 123 ? 3.911 39.014 -83.768 1.00 25.66 112 GLY B C 1
ATOM 2456 O O . GLY B 1 123 ? 4.880 39.605 -84.261 1.00 24.75 112 GLY B O 1
ATOM 2457 N N . SER B 1 124 ? 2.999 38.357 -84.485 1.00 27.60 113 SER B N 1
ATOM 2458 C CA . SER B 1 124 ? 2.948 38.348 -85.962 1.00 30.44 113 SER B CA 1
ATOM 2459 C C . SER B 1 124 ? 1.557 37.893 -86.415 1.00 31.34 113 SER B C 1
ATOM 2460 O O . SER B 1 124 ? 0.801 37.370 -85.595 1.00 30.16 113 SER B O 1
ATOM 2463 N N . PRO B 1 125 ? 1.209 38.085 -87.712 1.00 34.63 114 PRO B N 1
ATOM 2464 C CA . PRO B 1 125 ? -0.072 37.536 -88.200 1.00 36.32 114 PRO B CA 1
ATOM 2465 C C . PRO B 1 125 ? -0.266 36.017 -88.023 1.00 36.96 114 PRO B C 1
ATOM 2466 O O . PRO B 1 125 ? -1.415 35.566 -88.027 1.00 37.84 114 PRO B O 1
ATOM 2470 N N . ARG B 1 126 ? 0.824 35.257 -87.858 1.00 38.40 115 ARG B N 1
ATOM 2471 C CA . ARG B 1 126 ? 0.758 33.797 -87.615 1.00 39.43 115 ARG B CA 1
ATOM 2472 C C . ARG B 1 126 ? 0.034 33.441 -86.305 1.00 37.16 115 ARG B C 1
ATOM 2473 O O . ARG B 1 126 ? -0.696 32.444 -86.253 1.00 36.32 115 ARG B O 1
ATOM 2481 N N . ASP B 1 127 ? 0.265 34.224 -85.243 1.00 33.77 116 ASP B N 1
ATOM 2482 C CA . ASP B 1 127 ? -0.593 34.149 -84.066 1.00 31.78 116 ASP B CA 1
ATOM 2483 C C . ASP B 1 127 ? -1.897 34.787 -84.506 1.00 31.94 116 ASP B C 1
ATOM 2484 O O . ASP B 1 127 ? -1.891 35.734 -85.292 1.00 36.20 116 ASP B O 1
ATOM 2489 N N . HIS B 1 128 ? -3.021 34.275 -84.052 1.00 30.00 117 HIS B N 1
ATOM 2490 C CA . HIS B 1 128 ? -4.266 34.803 -84.603 1.00 27.15 117 HIS B CA 1
ATOM 2491 C C . HIS B 1 128 ? -4.922 35.756 -83.613 1.00 23.97 117 HIS B C 1
ATOM 2492 O O . HIS B 1 128 ? -6.115 35.663 -83.311 1.00 23.78 117 HIS B O 1
ATOM 2499 N N . LEU B 1 129 ? -4.101 36.686 -83.131 1.00 21.03 118 LEU B N 1
ATOM 2500 C CA . LEU B 1 129 ? -4.500 37.641 -82.105 1.00 20.56 118 LEU B CA 1
ATOM 2501 C C . LEU B 1 129 ? -4.713 39.025 -82.707 1.00 19.45 118 LEU B C 1
ATOM 2502 O O . LEU B 1 129 ? -3.897 39.501 -83.503 1.00 18.56 118 LEU B O 1
ATOM 2507 N N . ASN B 1 130 ? -5.813 39.657 -82.312 1.00 18.29 119 ASN B N 1
ATOM 2508 C CA . ASN B 1 130 ? -6.224 40.947 -82.844 1.00 17.37 119 ASN B CA 1
ATOM 2509 C C . ASN B 1 130 ? -5.970 42.045 -81.810 1.00 17.45 119 ASN B C 1
ATOM 2510 O O . ASN B 1 130 ? -6.795 42.294 -80.916 1.00 16.95 119 ASN B O 1
ATOM 2515 N N . ARG B 1 131 ? -4.819 42.695 -81.951 1.00 17.17 120 ARG B N 1
ATOM 2516 C CA . ARG B 1 131 ? -4.399 43.762 -81.029 1.00 18.26 120 ARG B CA 1
ATOM 2517 C C . ARG B 1 131 ? -5.174 45.064 -81.231 1.00 17.74 120 ARG B C 1
ATOM 2518 O O . ARG B 1 131 ? -5.107 45.953 -80.390 1.00 17.99 120 ARG B O 1
ATOM 2526 N N . ARG B 1 132 ? -5.900 45.165 -82.344 1.00 17.50 121 ARG B N 1
ATOM 2527 C CA . ARG B 1 132 ? -6.758 46.323 -82.624 1.00 17.45 121 ARG B CA 1
ATOM 2528 C C . ARG B 1 132 ? -7.968 46.406 -81.691 1.00 16.31 121 ARG B C 1
ATOM 2529 O O . ARG B 1 132 ? -8.465 47.502 -81.412 1.00 15.92 121 ARG B O 1
ATOM 2537 N N . VAL B 1 133 ? -8.451 45.254 -81.236 1.00 15.61 122 VAL B N 1
ATOM 2538 C CA . VAL B 1 133 ? -9.668 45.194 -80.417 1.00 15.45 122 VAL B CA 1
ATOM 2539 C C . VAL B 1 133 ? -9.633 46.119 -79.171 1.00 15.22 122 VAL B C 1
ATOM 2540 O O . VAL B 1 133 ? -10.523 46.969 -79.031 1.00 15.03 122 VAL B O 1
ATOM 2544 N N . PRO B 1 134 ? -8.608 45.989 -78.289 1.00 15.32 123 PRO B N 1
ATOM 2545 C CA . PRO B 1 134 ? -8.620 46.902 -77.116 1.00 15.30 123 PRO B CA 1
ATOM 2546 C C . PRO B 1 134 ? -8.283 48.363 -77.485 1.00 15.83 123 PRO B C 1
ATOM 2547 O O . PRO B 1 134 ? -8.760 49.292 -76.818 1.00 15.87 123 PRO B O 1
ATOM 2551 N N . MET B 1 135 ? -7.501 48.550 -78.551 1.00 15.93 124 MET B N 1
ATOM 2552 C CA . MET B 1 135 ? -7.069 49.887 -78.992 1.00 16.69 124 MET B CA 1
ATOM 2553 C C . MET B 1 135 ? -8.214 50.695 -79.591 1.00 16.79 124 MET B C 1
ATOM 2554 O O . MET B 1 135 ? -8.370 51.879 -79.274 1.00 16.35 124 MET B O 1
ATOM 2559 N N . GLN B 1 136 ? -9.005 50.047 -80.449 1.00 16.92 125 GLN B N 1
ATOM 2560 C CA . GLN B 1 136 ? -10.273 50.603 -80.919 1.00 17.41 125 GLN B CA 1
ATOM 2561 C C . GLN B 1 136 ? -11.219 50.945 -79.757 1.00 16.59 125 GLN B C 1
ATOM 2562 O O . GLN B 1 136 ? -11.786 52.040 -79.722 1.00 16.56 125 GLN B O 1
ATOM 2568 N N . ALA B 1 137 ? -11.358 50.020 -78.811 1.00 15.95 126 ALA B N 1
ATOM 2569 C CA . ALA B 1 137 ? -12.222 50.211 -77.639 1.00 15.84 126 ALA B CA 1
ATOM 2570 C C . ALA B 1 137 ? -11.829 51.422 -76.770 1.00 15.57 126 ALA B C 1
ATOM 2571 O O . ALA B 1 137 ? -12.692 52.231 -76.425 1.00 15.07 126 ALA B O 1
ATOM 2573 N N . TRP B 1 138 ? -10.536 51.553 -76.449 1.00 15.44 127 TRP B N 1
ATOM 2574 C CA . TRP B 1 138 ? -10.007 52.736 -75.753 1.00 15.15 127 TRP B CA 1
ATOM 2575 C C . TRP B 1 138 ? -10.186 54.062 -76.517 1.00 15.27 127 TRP B C 1
ATOM 2576 O O . TRP B 1 138 ? -10.411 55.112 -75.901 1.00 15.22 127 TRP B O 1
ATOM 2587 N N . THR B 1 139 ? -10.044 54.008 -77.845 1.00 15.62 128 THR B N 1
ATOM 2588 C CA . THR B 1 139 ? -10.201 55.178 -78.718 1.00 16.18 128 THR B CA 1
ATOM 2589 C C . THR B 1 139 ? -11.634 55.717 -78.693 1.00 16.32 128 THR B C 1
ATOM 2590 O O . THR B 1 139 ? -11.835 56.917 -78.518 1.00 15.96 128 THR B O 1
ATOM 2594 N N . GLU B 1 140 ? -12.611 54.820 -78.865 1.00 16.27 129 GLU B N 1
ATOM 2595 C CA . GLU B 1 140 ? -14.035 55.165 -78.820 1.00 16.48 129 GLU B CA 1
ATOM 2596 C C . GLU B 1 140 ? -14.438 55.662 -77.433 1.00 15.63 129 GLU B C 1
ATOM 2597 O O . GLU B 1 140 ? -15.181 56.626 -77.307 1.00 15.11 129 GLU B O 1
ATOM 2603 N N . HIS B 1 141 ? -13.947 54.986 -76.401 1.00 15.19 130 HIS B N 1
ATOM 2604 C CA . HIS B 1 141 ? -14.164 55.418 -75.023 1.00 15.23 130 HIS B CA 1
ATOM 2605 C C . HIS B 1 141 ? -13.666 56.866 -74.799 1.00 14.76 130 HIS B C 1
ATOM 2606 O O . HIS B 1 141 ? -14.378 57.689 -74.224 1.00 14.27 130 HIS B O 1
ATOM 2613 N N . THR B 1 142 ? -12.446 57.156 -75.252 1.00 14.67 131 THR B N 1
ATOM 2614 C CA . THR B 1 142 ? -11.818 58.469 -75.045 1.00 14.42 131 THR B CA 1
ATOM 2615 C C . THR B 1 142 ? -12.494 59.544 -75.898 1.00 14.39 131 THR B C 1
ATOM 2616 O O . THR B 1 142 ? -12.703 60.665 -75.436 1.00 13.37 131 THR B O 1
ATOM 2620 N N . GLN B 1 143 ? -12.835 59.192 -77.138 1.00 15.32 132 GLN B N 1
ATOM 2621 C CA . GLN B 1 143 ? -13.532 60.109 -78.026 1.00 16.09 132 GLN B CA 1
ATOM 2622 C C . GLN B 1 143 ? -14.873 60.562 -77.429 1.00 16.39 132 GLN B C 1
ATOM 2623 O O . GLN B 1 143 ? -15.158 61.769 -77.413 1.00 15.86 132 GLN B O 1
ATOM 2629 N N . SER B 1 144 ? -15.643 59.611 -76.894 1.00 16.57 133 SER B N 1
ATOM 2630 C CA . SER B 1 144 ? -16.927 59.896 -76.248 1.00 17.15 133 SER B CA 1
ATOM 2631 C C . SER B 1 144 ? -16.827 60.873 -75.090 1.00 17.02 133 SER B C 1
ATOM 2632 O O . SER B 1 144 ? -17.682 61.751 -74.946 1.00 16.11 133 SER B O 1
ATOM 2635 N N . LEU B 1 145 ? -15.801 60.704 -74.257 1.00 16.87 134 LEU B N 1
ATOM 2636 C CA . LEU B 1 145 ? -15.573 61.595 -73.132 1.00 16.82 134 LEU B CA 1
ATOM 2637 C C . LEU B 1 145 ? -15.137 62.994 -73.589 1.00 17.15 134 LEU B C 1
ATOM 2638 O O . LEU B 1 145 ? -15.528 64.005 -72.975 1.00 16.63 134 LEU B O 1
ATOM 2643 N N . PHE B 1 146 ? -14.335 63.049 -74.658 1.00 16.48 135 PHE B N 1
ATOM 2644 C CA . PHE B 1 146 ? -13.889 64.327 -75.218 1.00 16.53 135 PHE B CA 1
ATOM 2645 C C . PHE B 1 146 ? -15.031 65.038 -75.936 1.00 16.65 135 PHE B C 1
ATOM 2646 O O . PHE B 1 146 ? -15.069 66.263 -75.952 1.00 16.90 135 PHE B O 1
ATOM 2654 N N . GLU B 1 147 ? -15.953 64.270 -76.525 1.00 16.95 136 GLU B N 1
ATOM 2655 C CA . GLU B 1 147 ? -17.196 64.838 -77.076 1.00 17.82 136 GLU B CA 1
ATOM 2656 C C . GLU B 1 147 ? -17.999 65.539 -75.984 1.00 17.17 136 GLU B C 1
ATOM 2657 O O . GLU B 1 147 ? -18.509 66.637 -76.203 1.00 17.55 136 GLU B O 1
ATOM 2663 N N . GLU B 1 148 ? -18.112 64.913 -74.812 1.00 17.07 137 GLU B N 1
ATOM 2664 C CA . GLU B 1 148 ? -18.837 65.527 -73.679 1.00 17.15 137 GLU B CA 1
ATOM 2665 C C . GLU B 1 148 ? -18.136 66.796 -73.172 1.00 16.52 137 GLU B C 1
ATOM 2666 O O . GLU B 1 148 ? -18.789 67.842 -72.988 1.00 15.72 137 GLU B O 1
ATOM 2672 N N . ALA B 1 149 ? -16.817 66.683 -72.969 1.00 15.33 138 ALA B N 1
ATOM 2673 C CA . ALA B 1 149 ? -15.948 67.790 -72.586 1.00 15.35 138 ALA B CA 1
ATOM 2674 C C . ALA B 1 149 ? -16.103 68.990 -73.511 1.00 15.18 138 ALA B C 1
ATOM 2675 O O . ALA B 1 149 ? -16.266 70.113 -73.029 1.00 16.03 138 ALA B O 1
ATOM 2677 N N . ARG B 1 150 ? -16.073 68.743 -74.831 1.00 15.27 139 ARG B N 1
ATOM 2678 C CA . ARG B 1 150 ? -16.244 69.785 -75.846 1.00 15.20 139 ARG B CA 1
ATOM 2679 C C . ARG B 1 150 ? -17.581 70.522 -75.728 1.00 14.96 139 ARG B C 1
ATOM 2680 O O . ARG B 1 150 ? -17.637 71.761 -75.744 1.00 14.26 139 ARG B O 1
ATOM 2688 N N . ALA B 1 151 ? -18.652 69.746 -75.600 1.00 14.68 140 ALA B N 1
ATOM 2689 C CA . ALA B 1 151 ? -19.987 70.307 -75.502 1.00 14.85 140 ALA B CA 1
ATOM 2690 C C . ALA B 1 151 ? -20.222 71.111 -74.223 1.00 15.05 140 ALA B C 1
ATOM 2691 O O . ALA B 1 151 ? -21.023 72.050 -74.232 1.00 15.08 140 ALA B O 1
ATOM 2693 N N . LYS B 1 152 ? -19.528 70.737 -73.142 1.00 15.14 141 LYS B N 1
ATOM 2694 C CA . LYS B 1 152 ? -19.558 71.464 -71.865 1.00 15.93 141 LYS B CA 1
ATOM 2695 C C . LYS B 1 152 ? -18.591 72.672 -71.808 1.00 15.70 141 LYS B C 1
ATOM 2696 O O . LYS B 1 152 ? -18.435 73.292 -70.752 1.00 15.46 141 LYS B O 1
ATOM 2702 N N . GLY B 1 153 ? -17.940 72.981 -72.931 1.00 15.29 142 GLY B N 1
ATOM 2703 C CA . GLY B 1 153 ? -17.021 74.110 -73.026 1.00 15.45 142 GLY B CA 1
ATOM 2704 C C . GLY B 1 153 ? -15.695 73.930 -72.296 1.00 15.89 142 GLY B C 1
ATOM 2705 O O . GLY B 1 153 ? -15.133 74.900 -71.807 1.00 15.79 142 GLY B O 1
ATOM 2706 N N . GLU B 1 154 ? -15.211 72.693 -72.211 1.00 16.02 143 GLU B N 1
ATOM 2707 C CA . GLU B 1 154 ? -13.925 72.383 -71.567 1.00 16.68 143 GLU B CA 1
ATOM 2708 C C . GLU B 1 154 ? -12.777 72.364 -72.560 1.00 16.76 143 GLU B C 1
ATOM 2709 O O . GLU B 1 154 ? -11.612 72.549 -72.180 1.00 17.06 143 GLU B O 1
ATOM 2715 N N . ILE B 1 155 ? -13.101 72.081 -73.817 1.00 16.98 144 ILE B N 1
ATOM 2716 C CA . ILE B 1 155 ? -12.118 72.056 -74.895 1.00 17.78 144 ILE B CA 1
ATOM 2717 C C . ILE B 1 155 ? -12.614 72.875 -76.089 1.00 17.37 144 ILE B C 1
ATOM 2718 O O . ILE B 1 155 ? -13.816 73.108 -76.220 1.00 16.84 144 ILE B O 1
ATOM 2723 N N . LEU B 1 156 ? -11.689 73.324 -76.941 1.00 17.78 145 LEU B N 1
ATOM 2724 C CA . LEU B 1 156 ? -12.031 74.185 -78.083 1.00 17.52 145 LEU B CA 1
ATOM 2725 C C . LEU B 1 156 ? -13.224 73.613 -78.864 1.00 18.06 145 LEU B C 1
ATOM 2726 O O . LEU B 1 156 ? -13.237 72.407 -79.154 1.00 17.07 145 LEU B O 1
ATOM 2731 N N . PRO B 1 157 ? -14.233 74.463 -79.178 1.00 19.30 146 PRO B N 1
ATOM 2732 C CA . PRO B 1 157 ? -15.533 74.009 -79.719 1.00 20.28 146 PRO B CA 1
ATOM 2733 C C . PRO B 1 157 ? -15.488 73.268 -81.065 1.00 21.90 146 PRO B C 1
ATOM 2734 O O . PRO B 1 157 ? -16.466 72.593 -81.421 1.00 22.72 146 PRO B O 1
ATOM 2738 N N . HIS B 1 158 ? -14.381 73.383 -81.794 1.00 22.29 147 HIS B N 1
ATOM 2739 C CA . HIS B 1 158 ? -14.231 72.675 -83.073 1.00 24.17 147 HIS B CA 1
ATOM 2740 C C . HIS B 1 158 ? -13.044 71.706 -83.104 1.00 24.31 147 HIS B C 1
ATOM 2741 O O . HIS B 1 158 ? -12.614 71.278 -84.184 1.00 25.32 147 HIS B O 1
ATOM 2748 N N . ALA B 1 159 ? -12.532 71.356 -81.920 1.00 23.20 148 ALA B N 1
ATOM 2749 C CA . ALA B 1 159 ? -11.384 70.450 -81.787 1.00 22.42 148 ALA B CA 1
ATOM 2750 C C . ALA B 1 159 ? -11.747 69.091 -82.353 1.00 21.18 148 ALA B C 1
ATOM 2751 O O . ALA B 1 159 ? -12.878 68.636 -82.208 1.00 20.81 148 ALA B O 1
ATOM 2753 N N . ASP B 1 160 ? -10.786 68.473 -83.026 1.00 20.92 149 ASP B N 1
ATOM 2754 C CA . ASP B 1 160 ? -10.985 67.163 -83.624 1.00 20.56 149 ASP B CA 1
ATOM 2755 C C . ASP B 1 160 ? -10.821 66.104 -82.532 1.00 19.60 149 ASP B C 1
ATOM 2756 O O . ASP B 1 160 ? -9.707 65.672 -82.248 1.00 19.04 149 ASP B O 1
ATOM 2761 N N . VAL B 1 161 ? -11.942 65.701 -81.926 1.00 19.40 150 VAL B N 1
ATOM 2762 C CA . VAL B 1 161 ? -11.942 64.789 -80.754 1.00 19.04 150 VAL B CA 1
ATOM 2763 C C . VAL B 1 161 ? -11.488 63.350 -81.056 1.00 18.57 150 VAL B C 1
ATOM 2764 O O . VAL B 1 161 ? -10.969 62.676 -80.172 1.00 17.66 150 VAL B O 1
ATOM 2768 N N . GLU B 1 162 ? -11.692 62.894 -82.292 1.00 19.18 151 GLU B N 1
ATOM 2769 C CA . GLU B 1 162 ? -11.165 61.600 -82.746 1.00 19.61 151 GLU B CA 1
ATOM 2770 C C . GLU B 1 162 ? -9.637 61.640 -82.833 1.00 18.39 151 GLU B C 1
ATOM 2771 O O . GLU B 1 162 ? -8.976 60.741 -82.321 1.00 18.29 151 GLU B O 1
ATOM 2777 N N . ALA B 1 163 ? -9.095 62.681 -83.477 1.00 17.54 152 ALA B N 1
ATOM 2778 C CA . ALA B 1 163 ? -7.652 62.901 -83.522 1.00 16.79 152 ALA B CA 1
ATOM 2779 C C . ALA B 1 163 ? -7.083 62.999 -82.099 1.00 15.97 152 ALA B C 1
ATOM 2780 O O . ALA B 1 163 ? -6.053 62.404 -81.819 1.00 15.26 152 ALA B O 1
ATOM 2782 N N . LEU B 1 164 ? -7.781 63.714 -81.216 1.00 15.21 153 LEU B N 1
ATOM 2783 C CA . LEU B 1 164 ? -7.363 63.847 -79.812 1.00 15.19 153 LEU B CA 1
ATOM 2784 C C . LEU B 1 164 ? -7.423 62.546 -79.032 1.00 14.47 153 LEU B C 1
ATOM 2785 O O . LEU B 1 164 ? -6.520 62.269 -78.245 1.00 14.52 153 LEU B O 1
ATOM 2790 N N . ALA B 1 165 ? -8.491 61.771 -79.238 1.00 13.91 154 ALA B N 1
ATOM 2791 C CA . ALA B 1 165 ? -8.630 60.453 -78.622 1.00 13.50 154 ALA B CA 1
ATOM 2792 C C . ALA B 1 165 ? -7.464 59.557 -79.035 1.00 13.17 154 ALA B C 1
ATOM 2793 O O . ALA B 1 165 ? -6.802 58.960 -78.186 1.00 12.77 154 ALA B O 1
ATOM 2795 N N . LYS B 1 166 ? -7.187 59.517 -80.339 1.00 13.28 155 LYS B N 1
ATOM 2796 C CA . LYS B 1 166 ? -6.063 58.741 -80.863 1.00 13.30 155 LYS B CA 1
ATOM 2797 C C . LYS B 1 166 ? -4.715 59.152 -80.265 1.00 12.97 155 LYS B C 1
ATOM 2798 O O . LYS B 1 166 ? -3.890 58.290 -79.942 1.00 12.55 155 LYS B O 1
ATOM 2804 N N . LEU B 1 167 ? -4.511 60.465 -80.125 1.00 12.97 156 LEU B N 1
ATOM 2805 C CA . LEU B 1 167 ? -3.287 61.010 -79.566 1.00 12.95 156 LEU B CA 1
ATOM 2806 C C . LEU B 1 167 ? -3.112 60.571 -78.108 1.00 12.71 156 LEU B C 1
ATOM 2807 O O . LEU B 1 167 ? -2.039 60.136 -77.732 1.00 12.90 156 LEU B O 1
ATOM 2812 N N . PHE B 1 168 ? -4.175 60.687 -77.312 1.00 12.11 157 PHE B N 1
ATOM 2813 C CA . PHE B 1 168 ? -4.148 60.296 -75.910 1.00 11.52 157 PHE B CA 1
ATOM 2814 C C . PHE B 1 168 ? -3.918 58.812 -75.690 1.00 11.63 157 PHE B C 1
ATOM 2815 O O . PHE B 1 168 ? -3.180 58.449 -74.767 1.00 11.74 157 PHE B O 1
ATOM 2823 N N . VAL B 1 169 ? -4.528 57.968 -76.529 1.00 11.32 158 VAL B N 1
ATOM 2824 C CA . VAL B 1 169 ? -4.417 56.513 -76.392 1.00 11.30 158 VAL B CA 1
ATOM 2825 C C . VAL B 1 169 ? -2.988 56.088 -76.746 1.00 11.35 158 VAL B C 1
ATOM 2826 O O . VAL B 1 169 ? -2.344 55.374 -75.966 1.00 11.43 158 VAL B O 1
ATOM 2830 N N . GLY B 1 170 ? -2.490 56.569 -77.890 1.00 11.58 159 GLY B N 1
ATOM 2831 C CA . GLY B 1 170 ? -1.086 56.377 -78.287 1.00 11.79 159 GLY B CA 1
ATOM 2832 C C . GLY B 1 170 ? -0.118 56.859 -77.212 1.00 12.20 159 GLY B C 1
ATOM 2833 O O . GLY B 1 170 ? 0.707 56.083 -76.705 1.00 12.16 159 GLY B O 1
ATOM 2834 N N . ALA B 1 171 ? -0.235 58.135 -76.847 1.00 12.11 160 ALA B N 1
ATOM 2835 C CA . ALA B 1 171 ? 0.696 58.730 -75.896 1.00 12.27 160 ALA B CA 1
ATOM 2836 C C . ALA B 1 171 ? 0.690 57.996 -74.546 1.00 12.39 160 ALA B C 1
ATOM 2837 O O . ALA B 1 171 ? 1.764 57.676 -74.042 1.00 12.92 160 ALA B O 1
ATOM 2839 N N . PHE B 1 172 ? -0.496 57.680 -74.002 1.00 12.51 161 PHE B N 1
ATOM 2840 C CA . PHE B 1 172 ? -0.598 56.856 -72.774 1.00 12.58 161 PHE B CA 1
ATOM 2841 C C . PHE B 1 172 ? 0.186 55.539 -72.887 1.00 12.24 161 PHE B C 1
ATOM 2842 O O . PHE B 1 172 ? 0.966 55.214 -71.999 1.00 11.47 161 PHE B O 1
ATOM 2850 N N . THR B 1 173 ? -0.052 54.806 -73.982 1.00 12.56 162 THR B N 1
ATOM 2851 C CA . THR B 1 173 ? 0.574 53.505 -74.270 1.00 13.01 162 THR B CA 1
ATOM 2852 C C . THR B 1 173 ? 2.100 53.642 -74.171 1.00 13.24 162 THR B C 1
ATOM 2853 O O . THR B 1 173 ? 2.765 52.857 -73.485 1.00 13.81 162 THR B O 1
ATOM 2857 N N . GLY B 1 174 ? 2.639 54.671 -74.816 1.00 13.72 163 GLY B N 1
ATOM 2858 C CA . GLY B 1 174 ? 4.089 54.865 -74.903 1.00 13.84 163 GLY B CA 1
ATOM 2859 C C . GLY B 1 174 ? 4.698 55.312 -73.598 1.00 13.86 163 GLY B C 1
ATOM 2860 O O . GLY B 1 174 ? 5.807 54.887 -73.248 1.00 13.65 163 GLY B O 1
ATOM 2861 N N . VAL B 1 175 ? 3.979 56.180 -72.890 1.00 13.98 164 VAL B N 1
ATOM 2862 C CA . VAL B 1 175 ? 4.374 56.614 -71.553 1.00 13.96 164 VAL B CA 1
ATOM 2863 C C . VAL B 1 175 ? 4.455 55.399 -70.624 1.00 14.18 164 VAL B C 1
ATOM 2864 O O . VAL B 1 175 ? 5.397 55.289 -69.836 1.00 13.98 164 VAL B O 1
ATOM 2868 N N . GLN B 1 176 ? 3.484 54.489 -70.745 1.00 14.42 165 GLN B N 1
ATOM 2869 C CA . GLN B 1 176 ? 3.452 53.241 -69.971 1.00 14.81 165 GLN B CA 1
ATOM 2870 C C . GLN B 1 176 ? 4.664 52.360 -70.288 1.00 14.17 165 GLN B C 1
ATOM 2871 O O . GLN B 1 176 ? 5.333 51.870 -69.370 1.00 13.87 165 GLN B O 1
ATOM 2877 N N . VAL B 1 177 ? 4.950 52.202 -71.581 1.00 13.79 166 VAL B N 1
ATOM 2878 C CA . VAL B 1 177 ? 6.042 51.355 -72.068 1.00 13.58 166 VAL B CA 1
ATOM 2879 C C . VAL B 1 177 ? 7.408 51.842 -71.575 1.00 13.12 166 VAL B C 1
ATOM 2880 O O . VAL B 1 177 ? 8.208 51.051 -71.101 1.00 13.21 166 VAL B O 1
ATOM 2884 N N . LEU B 1 178 ? 7.651 53.142 -71.681 1.00 12.84 167 LEU B N 1
ATOM 2885 C CA . LEU B 1 178 ? 8.908 53.748 -71.253 1.00 12.92 167 LEU B CA 1
ATOM 2886 C C . LEU B 1 178 ? 9.048 53.624 -69.739 1.00 13.09 167 LEU B C 1
ATOM 2887 O O . LEU B 1 178 ? 10.117 53.290 -69.241 1.00 13.13 167 LEU B O 1
ATOM 2892 N N . SER B 1 179 ? 7.951 53.857 -69.021 1.00 13.39 168 SER B N 1
ATOM 2893 C CA . SER B 1 179 ? 7.924 53.753 -67.556 1.00 14.49 168 SER B CA 1
ATOM 2894 C C . SER B 1 179 ? 8.187 52.320 -67.067 1.00 15.14 168 SER B C 1
ATOM 2895 O O . SER B 1 179 ? 8.946 52.115 -66.124 1.00 15.31 168 SER B O 1
ATOM 2898 N N . ARG B 1 180 ? 7.551 51.346 -67.716 1.00 16.41 169 ARG B N 1
ATOM 2899 C CA . ARG B 1 180 ? 7.822 49.923 -67.480 1.00 17.30 169 ARG B CA 1
ATOM 2900 C C . ARG B 1 180 ? 9.311 49.613 -67.683 1.00 17.07 169 ARG B C 1
ATOM 2901 O O . ARG B 1 180 ? 9.949 49.040 -66.799 1.00 17.10 169 ARG B O 1
ATOM 2909 N N . ILE B 1 181 ? 9.849 50.012 -68.838 1.00 16.42 170 ILE B N 1
ATOM 2910 C CA . ILE B 1 181 ? 11.262 49.777 -69.173 1.00 15.82 170 ILE B CA 1
ATOM 2911 C C . ILE B 1 181 ? 12.214 50.431 -68.156 1.00 15.53 170 ILE B C 1
ATOM 2912 O O . ILE B 1 181 ? 13.121 49.770 -67.645 1.00 14.85 170 ILE B O 1
ATOM 2917 N N . MET B 1 182 ? 11.978 51.709 -67.858 1.00 16.02 171 MET B N 1
ATOM 2918 C CA . MET B 1 182 ? 12.923 52.529 -67.090 1.00 16.86 171 MET B CA 1
ATOM 2919 C C . MET B 1 182 ? 12.828 52.378 -65.561 1.00 17.21 171 MET B C 1
ATOM 2920 O O . MET B 1 182 ? 13.842 52.473 -64.872 1.00 17.31 171 MET B O 1
ATOM 2925 N N . THR B 1 183 ? 11.623 52.160 -65.033 1.00 17.76 172 THR B N 1
ATOM 2926 C CA . THR B 1 183 ? 11.413 52.147 -63.564 1.00 17.93 172 THR B CA 1
ATOM 2927 C C . THR B 1 183 ? 10.530 50.982 -63.069 1.00 18.21 172 THR B C 1
ATOM 2928 O O . THR B 1 183 ? 10.202 50.931 -61.880 1.00 18.72 172 THR B O 1
ATOM 2932 N N . GLY B 1 184 ? 10.131 50.078 -63.970 1.00 18.02 173 GLY B N 1
ATOM 2933 C CA . GLY B 1 184 ? 9.100 49.063 -63.676 1.00 18.72 173 GLY B CA 1
ATOM 2934 C C . GLY B 1 184 ? 7.744 49.675 -63.335 1.00 19.86 173 GLY B C 1
ATOM 2935 O O . GLY B 1 184 ? 6.986 49.135 -62.512 1.00 19.53 173 GLY B O 1
ATOM 2936 N N . ARG B 1 185 ? 7.452 50.811 -63.974 1.00 19.38 174 ARG B N 1
ATOM 2937 C CA . ARG B 1 185 ? 6.241 51.621 -63.749 1.00 19.87 174 ARG B CA 1
ATOM 2938 C C . ARG B 1 185 ? 6.184 52.368 -62.413 1.00 19.73 174 ARG B C 1
ATOM 2939 O O . ARG B 1 185 ? 5.147 52.943 -62.087 1.00 19.90 174 ARG B O 1
ATOM 2947 N N . ALA B 1 186 ? 7.282 52.399 -61.653 1.00 19.84 175 ALA B N 1
ATOM 2948 C CA . ALA B 1 186 ? 7.288 53.157 -60.388 1.00 19.58 175 ALA B CA 1
ATOM 2949 C C . ALA B 1 186 ? 7.053 54.669 -60.587 1.00 19.62 175 ALA B C 1
ATOM 2950 O O . ALA B 1 186 ? 6.478 55.321 -59.719 1.00 19.90 175 ALA B O 1
ATOM 2952 N N . ASP B 1 187 ? 7.454 55.209 -61.737 1.00 18.55 176 ASP B N 1
ATOM 2953 C CA . ASP B 1 187 ? 7.238 56.627 -62.014 1.00 18.16 176 ASP B CA 1
ATOM 2954 C C . ASP B 1 187 ? 6.020 56.908 -62.901 1.00 18.00 176 ASP B C 1
ATOM 2955 O O . ASP B 1 187 ? 5.782 58.061 -63.266 1.00 18.62 176 ASP B O 1
ATOM 2960 N N . LEU B 1 188 ? 5.245 55.870 -63.224 1.00 17.65 177 LEU B N 1
ATOM 2961 C CA . LEU B 1 188 ? 4.176 55.982 -64.232 1.00 17.20 177 LEU B CA 1
ATOM 2962 C C . LEU B 1 188 ? 3.120 57.081 -63.965 1.00 17.74 177 LEU B C 1
ATOM 2963 O O . LEU B 1 188 ? 2.708 57.770 -64.907 1.00 17.38 177 LEU B O 1
ATOM 2968 N N . ALA B 1 189 ? 2.699 57.231 -62.703 1.00 17.82 178 ALA B N 1
ATOM 2969 C CA . ALA B 1 189 ? 1.686 58.239 -62.320 1.00 18.70 178 ALA B CA 1
ATOM 2970 C C . ALA B 1 189 ? 2.165 59.660 -62.609 1.00 18.68 178 ALA B C 1
ATOM 2971 O O . ALA B 1 189 ? 1.432 60.443 -63.211 1.00 19.04 178 ALA B O 1
ATOM 2973 N N . GLU B 1 190 ? 3.399 59.968 -62.209 1.00 19.57 179 GLU B N 1
ATOM 2974 C CA . GLU B 1 190 ? 4.049 61.237 -62.534 1.00 19.88 179 GLU B CA 1
ATOM 2975 C C . GLU B 1 190 ? 4.141 61.456 -64.048 1.00 18.45 179 GLU B C 1
ATOM 2976 O O . GLU B 1 190 ? 3.906 62.571 -64.528 1.00 17.68 179 GLU B O 1
ATOM 2982 N N . ARG B 1 191 ? 4.496 60.402 -64.782 1.00 16.53 180 ARG B N 1
ATOM 2983 C CA . ARG B 1 191 ? 4.674 60.500 -66.230 1.00 16.18 180 ARG B CA 1
ATOM 2984 C C . ARG B 1 191 ? 3.351 60.753 -66.936 1.00 15.66 180 ARG B C 1
ATOM 2985 O O . ARG B 1 191 ? 3.314 61.536 -67.865 1.00 16.21 180 ARG B O 1
ATOM 2993 N N . VAL B 1 192 ? 2.279 60.097 -66.484 1.00 15.52 181 VAL B N 1
ATOM 2994 C CA . VAL B 1 192 ? 0.918 60.294 -67.038 1.00 15.44 181 VAL B CA 1
ATOM 2995 C C . VAL B 1 192 ? 0.394 61.692 -66.683 1.00 15.20 181 VAL B C 1
ATOM 2996 O O . VAL B 1 192 ? -0.240 62.350 -67.507 1.00 15.06 181 VAL B O 1
ATOM 3000 N N . ALA B 1 193 ? 0.667 62.119 -65.452 1.00 15.41 182 ALA B N 1
ATOM 3001 C CA . ALA B 1 193 ? 0.415 63.493 -65.000 1.00 16.11 182 ALA B CA 1
ATOM 3002 C C . ALA B 1 193 ? 1.079 64.524 -65.923 1.00 16.43 182 ALA B C 1
ATOM 3003 O O . ALA B 1 193 ? 0.420 65.483 -66.328 1.00 16.87 182 ALA B O 1
ATOM 3005 N N . ASP B 1 194 ? 2.358 64.307 -66.269 1.00 16.44 183 ASP B N 1
ATOM 3006 C CA . ASP B 1 194 ? 3.094 65.187 -67.198 1.00 16.82 183 ASP B CA 1
ATOM 3007 C C . ASP B 1 194 ? 2.448 65.195 -68.575 1.00 16.15 183 ASP B C 1
ATOM 3008 O O . ASP B 1 194 ? 2.388 66.242 -69.223 1.00 15.25 183 ASP B O 1
ATOM 3013 N N . LEU B 1 195 ? 1.984 64.022 -69.006 1.00 15.31 184 LEU B N 1
ATOM 3014 C CA . LEU B 1 195 ? 1.309 63.877 -70.284 1.00 15.94 184 LEU B CA 1
ATOM 3015 C C . LEU B 1 195 ? 0.058 64.761 -70.378 1.00 16.03 184 LEU B C 1
ATOM 3016 O O . LEU B 1 195 ? -0.077 65.523 -71.330 1.00 16.79 184 LEU B O 1
ATOM 3021 N N . TYR B 1 196 ? -0.837 64.657 -69.395 1.00 16.10 185 TYR B N 1
ATOM 3022 C CA . TYR B 1 196 ? -2.043 65.487 -69.365 1.00 16.18 185 TYR B CA 1
ATOM 3023 C C . TYR B 1 196 ? -1.702 66.969 -69.190 1.00 16.40 185 TYR B C 1
ATOM 3024 O O . TYR B 1 196 ? -2.270 67.809 -69.888 1.00 15.94 185 TYR B O 1
ATOM 3033 N N . ARG B 1 197 ? -0.767 67.280 -68.291 1.00 16.73 186 ARG B N 1
ATOM 3034 C CA . ARG B 1 197 ? -0.333 68.676 -68.090 1.00 18.46 186 ARG B CA 1
ATOM 3035 C C . ARG B 1 197 ? 0.208 69.339 -69.359 1.00 17.92 186 ARG B C 1
ATOM 3036 O O . ARG B 1 197 ? -0.025 70.528 -69.578 1.00 17.37 186 ARG B O 1
ATOM 3044 N N . HIS B 1 198 ? 0.912 68.569 -70.190 1.00 17.63 187 HIS B N 1
ATOM 3045 C CA . HIS B 1 198 ? 1.539 69.118 -71.398 1.00 17.85 187 HIS B CA 1
ATOM 3046 C C . HIS B 1 198 ? 0.722 69.039 -72.689 1.00 18.45 187 HIS B C 1
ATOM 3047 O O . HIS B 1 198 ? 1.081 69.682 -73.688 1.00 19.11 187 HIS B O 1
ATOM 3054 N N . LEU B 1 199 ? -0.354 68.248 -72.692 1.00 18.29 188 LEU B N 1
ATOM 3055 C CA . LEU B 1 199 ? -1.245 68.173 -73.867 1.00 18.33 188 LEU B CA 1
ATOM 3056 C C . LEU B 1 199 ? -2.366 69.205 -73.797 1.00 19.00 188 LEU B C 1
ATOM 3057 O O . LEU B 1 199 ? -2.767 69.777 -74.824 1.00 18.30 188 LEU B O 1
ATOM 3062 N N . MET B 1 200 ? -2.841 69.445 -72.577 1.00 19.91 189 MET B N 1
ATOM 3063 C CA . MET B 1 200 ? -3.948 70.365 -72.296 1.00 21.95 189 MET B CA 1
ATOM 3064 C C . MET B 1 200 ? -3.844 71.811 -72.824 1.00 20.63 189 MET B C 1
ATOM 3065 O O . MET B 1 200 ? -4.858 72.336 -73.309 1.00 20.59 189 MET B O 1
ATOM 3070 N N . PRO B 1 201 ? -2.646 72.457 -72.749 1.00 19.70 190 PRO B N 1
ATOM 3071 C CA . PRO B 1 201 ? -2.543 73.814 -73.332 1.00 19.44 190 PRO B CA 1
ATOM 3072 C C . PRO B 1 201 ? -2.817 73.916 -74.839 1.00 18.86 190 PRO B C 1
ATOM 3073 O O . PRO B 1 201 ? -3.023 75.017 -75.344 1.00 20.05 190 PRO B O 1
ATOM 3077 N N . SER B 1 202 ? -2.814 72.793 -75.552 1.00 18.11 191 SER B N 1
ATOM 3078 C CA . SER B 1 202 ? -3.080 72.821 -76.991 1.00 17.15 191 SER B CA 1
ATOM 3079 C C . SER B 1 202 ? -4.571 72.832 -77.331 1.00 16.24 191 SER B C 1
ATOM 3080 O O . SER B 1 202 ? -4.928 73.156 -78.460 1.00 16.59 191 SER B O 1
ATOM 3083 N N . PHE B 1 203 ? -5.438 72.469 -76.380 1.00 15.57 192 PHE B N 1
ATOM 3084 C CA . PHE B 1 203 ? -6.871 72.300 -76.698 1.00 14.73 192 PHE B CA 1
ATOM 3085 C C . PHE B 1 203 ? -7.909 72.672 -75.625 1.00 13.94 192 PHE B C 1
ATOM 3086 O O . PHE B 1 203 ? -9.100 72.753 -75.922 1.00 13.83 192 PHE B O 1
ATOM 3094 N N . ALA B 1 204 ? -7.485 72.879 -74.386 1.00 13.78 193 ALA B N 1
ATOM 3095 C CA . ALA B 1 204 ? -8.431 73.233 -73.325 1.00 13.68 193 ALA B CA 1
ATOM 3096 C C . ALA B 1 204 ? -8.865 74.694 -73.414 1.00 14.07 193 ALA B C 1
ATOM 3097 O O . ALA B 1 204 ? -8.078 75.581 -73.772 1.00 13.11 193 ALA B O 1
ATOM 3099 N N . MET B 1 205 ? -10.118 74.917 -73.050 1.00 14.61 194 MET B N 1
ATOM 3100 C CA . MET B 1 205 ? -10.665 76.255 -72.855 1.00 16.17 194 MET B CA 1
ATOM 3101 C C . MET B 1 205 ? -10.011 76.995 -71.669 1.00 16.89 194 MET B C 1
ATOM 3102 O O . MET B 1 205 ? -9.366 76.351 -70.816 1.00 17.35 194 MET B O 1
ATOM 3107 N N . PRO B 1 206 ? -10.165 78.342 -71.603 1.00 17.60 195 PRO B N 1
ATOM 3108 C CA . PRO B 1 206 ? -9.548 79.101 -70.494 1.00 17.99 195 PRO B CA 1
ATOM 3109 C C . PRO B 1 206 ? -9.992 78.642 -69.093 1.00 18.55 195 PRO B C 1
ATOM 3110 O O . PRO B 1 206 ? -11.168 78.306 -68.886 1.00 18.82 195 PRO B O 1
ATOM 3114 N N . GLY B 1 207 ? -9.035 78.595 -68.162 1.00 19.27 196 GLY B N 1
ATOM 3115 C CA . GLY B 1 207 ? -9.297 78.254 -66.767 1.00 19.34 196 GLY B CA 1
ATOM 3116 C C . GLY B 1 207 ? -9.554 76.784 -66.457 1.00 20.44 196 GLY B C 1
ATOM 3117 O O . GLY B 1 207 ? -9.812 76.433 -65.297 1.00 21.27 196 GLY B O 1
ATOM 3118 N N . ILE B 1 208 ? -9.477 75.916 -67.466 1.00 20.12 197 ILE B N 1
ATOM 3119 C CA . ILE B 1 208 ? -9.792 74.491 -67.265 1.00 20.10 197 ILE B CA 1
ATOM 3120 C C . ILE B 1 208 ? -8.634 73.745 -66.594 1.00 20.12 197 ILE B C 1
ATOM 3121 O O . ILE B 1 208 ? -8.863 73.023 -65.611 1.00 21.12 197 ILE B O 1
ATOM 3126 N N . LEU B 1 209 ? -7.412 73.943 -67.093 1.00 20.40 198 LEU B N 1
ATOM 3127 C CA . LEU B 1 209 ? -6.225 73.267 -66.554 1.00 20.77 198 LEU B CA 1
ATOM 3128 C C . LEU B 1 209 ? -5.994 73.489 -65.054 1.00 21.81 198 LEU B C 1
ATOM 3129 O O . LEU B 1 209 ? -5.682 72.529 -64.326 1.00 21.94 198 LEU B O 1
ATOM 3134 N N . VAL B 1 210 ? -6.156 74.735 -64.599 1.00 21.77 199 VAL B N 1
ATOM 3135 C CA . VAL B 1 210 ? -5.966 75.076 -63.179 1.00 22.17 199 VAL B CA 1
ATOM 3136 C C . VAL B 1 210 ? -7.000 74.416 -62.263 1.00 21.57 199 VAL B C 1
ATOM 3137 O O . VAL B 1 210 ? -6.738 74.226 -61.084 1.00 22.56 199 VAL B O 1
ATOM 3141 N N . ARG B 1 211 ? -8.147 74.044 -62.822 1.00 20.88 200 ARG B N 1
ATOM 3142 C CA . ARG B 1 211 ? -9.194 73.323 -62.088 1.00 20.16 200 ARG B CA 1
ATOM 3143 C C . ARG B 1 211 ? -8.978 71.809 -62.042 1.00 19.16 200 ARG B C 1
ATOM 3144 O O . ARG B 1 211 ? -9.698 71.108 -61.350 1.00 19.28 200 ARG B O 1
ATOM 3152 N N . LEU B 1 212 ? -8.010 71.296 -62.794 1.00 18.73 201 LEU B N 1
ATOM 3153 C CA . LEU B 1 212 ? -7.704 69.858 -62.741 1.00 18.38 201 LEU B CA 1
ATOM 3154 C C . LEU B 1 212 ? -6.851 69.528 -61.524 1.00 18.40 201 LEU B C 1
ATOM 3155 O O . LEU B 1 212 ? -5.966 70.297 -61.147 1.00 18.11 201 LEU B O 1
ATOM 3160 N N . ASP B 1 213 ? -7.130 68.372 -60.929 1.00 18.96 202 ASP B N 1
ATOM 3161 C CA . ASP B 1 213 ? -6.523 67.931 -59.675 1.00 18.86 202 ASP B CA 1
ATOM 3162 C C . ASP B 1 213 ? -5.728 66.653 -59.947 1.00 18.92 202 ASP B C 1
ATOM 3163 O O . ASP B 1 213 ? -6.298 65.570 -60.119 1.00 17.57 202 ASP B O 1
ATOM 3168 N N . PHE B 1 214 ? -4.405 66.808 -59.960 1.00 19.51 203 PHE B N 1
ATOM 3169 C CA . PHE B 1 214 ? -3.463 65.729 -60.260 1.00 20.03 203 PHE B CA 1
ATOM 3170 C C . PHE B 1 214 ? -2.995 65.001 -59.004 1.00 20.47 203 PHE B C 1
ATOM 3171 O O . PHE B 1 214 ? -2.250 64.029 -59.103 1.00 20.44 203 PHE B O 1
ATOM 3179 N N . SER B 1 215 ? -3.458 65.460 -57.840 1.00 20.67 204 SER B N 1
ATOM 3180 C CA . SER B 1 215 ? -2.938 65.029 -56.545 1.00 21.71 204 SER B CA 1
ATOM 3181 C C . SER B 1 215 ? -3.101 63.525 -56.266 1.00 22.89 204 SER B C 1
ATOM 3182 O O . SER B 1 215 ? -4.071 62.901 -56.745 1.00 21.47 204 SER B O 1
ATOM 3185 N N . PRO B 1 216 ? -2.143 62.944 -55.503 1.00 24.08 205 PRO B N 1
ATOM 3186 C CA . PRO B 1 216 ? -2.276 61.546 -55.081 1.00 25.03 205 PRO B CA 1
ATOM 3187 C C . PRO B 1 216 ? -3.465 61.328 -54.135 1.00 24.51 205 PRO B C 1
ATOM 3188 O O . PRO B 1 216 ? -4.069 60.253 -54.171 1.00 24.95 205 PRO B O 1
ATOM 3192 N N . GLU B 1 217 ? -3.796 62.327 -53.312 1.00 24.23 206 GLU B N 1
ATOM 3193 C CA . GLU B 1 217 ? -4.943 62.205 -52.397 1.00 24.97 206 GLU B CA 1
ATOM 3194 C C . GLU B 1 217 ? -6.306 62.133 -53.095 1.00 24.03 206 GLU B C 1
ATOM 3195 O O . GLU B 1 217 ? -7.198 61.424 -52.617 1.00 23.86 206 GLU B O 1
ATOM 3201 N N . ARG B 1 218 ? -6.465 62.830 -54.223 1.00 22.59 207 ARG B N 1
ATOM 3202 C CA . ARG B 1 218 ? -7.641 62.605 -55.069 1.00 21.28 207 ARG B CA 1
ATOM 3203 C C . ARG B 1 218 ? -7.581 61.198 -55.688 1.00 20.48 207 ARG B C 1
ATOM 3204 O O . ARG B 1 218 ? -8.574 60.461 -55.634 1.00 19.37 207 ARG B O 1
ATOM 3212 N N . GLY B 1 219 ? -6.422 60.841 -56.255 1.00 19.36 208 GLY B N 1
ATOM 3213 C CA . GLY B 1 219 ? -6.171 59.490 -56.774 1.00 20.28 208 GLY B CA 1
ATOM 3214 C C . GLY B 1 219 ? -6.644 58.368 -55.856 1.00 20.50 208 GLY B C 1
ATOM 3215 O O . GLY B 1 219 ? -7.297 57.434 -56.304 1.00 19.24 208 GLY B O 1
ATOM 3216 N N . SER B 1 220 ? -6.309 58.490 -54.568 1.00 21.58 209 SER B N 1
ATOM 3217 C CA . SER B 1 220 ? -6.694 57.541 -53.519 1.00 22.00 209 SER B CA 1
ATOM 3218 C C . SER B 1 220 ? -8.213 57.444 -53.325 1.00 22.50 209 SER B C 1
ATOM 3219 O O . SER B 1 220 ? -8.761 56.340 -53.200 1.00 22.08 209 SER B O 1
ATOM 3222 N N . ARG B 1 221 ? -8.891 58.593 -53.313 1.00 22.77 210 ARG B N 1
ATOM 3223 C CA . ARG B 1 221 ? -10.352 58.625 -53.171 1.00 22.84 210 ARG B CA 1
ATOM 3224 C C . ARG B 1 221 ? -11.039 57.987 -54.375 1.00 22.73 210 ARG B C 1
ATOM 3225 O O . ARG B 1 221 ? -12.000 57.231 -54.218 1.00 21.62 210 ARG B O 1
ATOM 3233 N N . VAL B 1 222 ? -10.508 58.277 -55.567 1.00 23.17 211 VAL B N 1
ATOM 3234 C CA . VAL B 1 222 ? -11.010 57.746 -56.831 1.00 22.81 211 VAL B CA 1
ATOM 3235 C C . VAL B 1 222 ? -10.904 56.214 -56.863 1.00 23.52 211 VAL B C 1
ATOM 3236 O O . VAL B 1 222 ? -11.892 55.517 -57.166 1.00 23.33 211 VAL B O 1
ATOM 3240 N N . TYR B 1 223 ? -9.710 55.706 -56.559 1.00 23.87 212 TYR B N 1
ATOM 3241 C CA . TYR B 1 223 ? -9.445 54.268 -56.520 1.00 25.11 212 TYR B CA 1
ATOM 3242 C C . TYR B 1 223 ? -10.491 53.554 -55.650 1.00 25.52 212 TYR B C 1
ATOM 3243 O O . TYR B 1 223 ? -11.195 52.664 -56.135 1.00 24.04 212 TYR B O 1
ATOM 3252 N N . GLU B 1 224 ? -10.592 53.988 -54.387 1.00 26.91 213 GLU B N 1
ATOM 3253 C CA . GLU B 1 224 ? -11.538 53.441 -53.411 1.00 28.61 213 GLU B CA 1
ATOM 3254 C C . GLU B 1 224 ? -12.997 53.549 -53.869 1.00 28.74 213 GLU B C 1
ATOM 3255 O O . GLU B 1 224 ? -13.761 52.604 -53.669 1.00 28.61 213 GLU B O 1
ATOM 3261 N N . ALA B 1 225 ? -13.370 54.666 -54.503 1.00 28.13 214 ALA B N 1
ATOM 3262 C CA . ALA B 1 225 ? -14.732 54.823 -55.044 1.00 28.38 214 ALA B CA 1
ATOM 3263 C C . ALA B 1 225 ? -15.008 53.887 -56.224 1.00 29.19 214 ALA B C 1
ATOM 3264 O O . ALA B 1 225 ? -16.116 53.358 -56.352 1.00 30.01 214 ALA B O 1
ATOM 3266 N N . ALA B 1 226 ? -13.992 53.678 -57.065 1.00 29.15 215 ALA B N 1
ATOM 3267 C CA . ALA B 1 226 ? -14.096 52.794 -58.230 1.00 30.95 215 ALA B CA 1
ATOM 3268 C C . ALA B 1 226 ? -14.100 51.306 -57.860 1.00 32.25 215 ALA B C 1
ATOM 3269 O O . ALA B 1 226 ? -14.758 50.501 -58.531 1.00 32.87 215 ALA B O 1
ATOM 3271 N N . MET B 1 227 ? -13.356 50.944 -56.815 1.00 32.92 216 MET B N 1
ATOM 3272 C CA . MET B 1 227 ? -13.356 49.563 -56.322 1.00 35.24 216 MET B CA 1
ATOM 3273 C C . MET B 1 227 ? -14.692 49.217 -55.681 1.00 36.67 216 MET B C 1
ATOM 3274 O O . MET B 1 227 ? -15.211 48.119 -55.872 1.00 37.22 216 MET B O 1
ATOM 3279 N N . LYS B 1 228 ? -15.245 50.182 -54.948 1.00 39.09 217 LYS B N 1
ATOM 3280 C CA . LYS B 1 228 ? -16.513 50.037 -54.239 1.00 41.27 217 LYS B CA 1
ATOM 3281 C C . LYS B 1 228 ? -17.711 49.990 -55.187 1.00 43.09 217 LYS B C 1
ATOM 3282 O O . LYS B 1 228 ? -18.775 49.489 -54.817 1.00 46.37 217 LYS B O 1
ATOM 3288 N N . GLN B 1 229 ? -17.530 50.516 -56.401 1.00 44.65 218 GLN B N 1
ATOM 3289 C CA . GLN B 1 229 ? -18.544 50.461 -57.455 1.00 43.95 218 GLN B CA 1
ATOM 3290 C C . GLN B 1 229 ? -18.452 49.176 -58.290 1.00 44.98 218 GLN B C 1
ATOM 3291 O O . GLN B 1 229 ? -19.480 48.648 -58.718 1.00 45.89 218 GLN B O 1
ATOM 3293 N N . ARG B 1 230 ? -17.229 48.682 -58.509 1.00 45.18 219 ARG B N 1
ATOM 3294 C CA . ARG B 1 230 ? -16.978 47.427 -59.244 1.00 45.06 219 ARG B CA 1
ATOM 3295 C C . ARG B 1 230 ? -17.258 46.154 -58.434 1.00 46.01 219 ARG B C 1
ATOM 3296 O O . ARG B 1 230 ? -17.583 45.115 -59.015 1.00 46.81 219 ARG B O 1
ATOM 3298 N N . GLU B 1 231 ? -17.116 46.235 -57.110 1.00 46.73 220 GLU B N 1
ATOM 3299 C CA . GLU B 1 231 ? -17.376 45.102 -56.212 1.00 48.21 220 GLU B CA 1
ATOM 3300 C C . GLU B 1 231 ? -18.806 45.108 -55.671 1.00 47.83 220 GLU B C 1
ATOM 3301 O O . GLU B 1 231 ? -19.719 45.641 -56.302 1.00 48.31 220 GLU B O 1
ATOM 3303 N N . ALA C 1 18 ? -16.756 15.896 -86.555 1.00 29.76 7 ALA C N 1
ATOM 3304 C CA . ALA C 1 18 ? -16.220 15.517 -85.207 1.00 32.44 7 ALA C CA 1
ATOM 3305 C C . ALA C 1 18 ? -15.694 14.086 -85.201 1.00 33.63 7 ALA C C 1
ATOM 3306 O O . ALA C 1 18 ? -14.664 13.796 -84.585 1.00 34.11 7 ALA C O 1
ATOM 3308 N N . ILE C 1 19 ? -16.417 13.200 -85.883 1.00 35.02 8 ILE C N 1
ATOM 3309 C CA . ILE C 1 19 ? -15.930 11.861 -86.189 1.00 36.42 8 ILE C CA 1
ATOM 3310 C C . ILE C 1 19 ? -14.807 11.964 -87.239 1.00 37.59 8 ILE C C 1
ATOM 3311 O O . ILE C 1 19 ? -13.805 11.239 -87.159 1.00 37.70 8 ILE C O 1
ATOM 3316 N N . ARG C 1 20 ? -14.966 12.898 -88.180 1.00 37.42 9 ARG C N 1
ATOM 3317 C CA . ARG C 1 20 ? -13.909 13.267 -89.124 1.00 37.72 9 ARG C CA 1
ATOM 3318 C C . ARG C 1 20 ? -12.690 13.878 -88.422 1.00 36.01 9 ARG C C 1
ATOM 3319 O O . ARG C 1 20 ? -11.548 13.645 -88.840 1.00 34.99 9 ARG C O 1
ATOM 3327 N N . THR C 1 21 ? -12.945 14.649 -87.360 1.00 34.32 10 THR C N 1
ATOM 3328 C CA . THR C 1 21 ? -11.890 15.211 -86.510 1.00 33.44 10 THR C CA 1
ATOM 3329 C C . THR C 1 21 ? -11.169 14.099 -85.738 1.00 32.03 10 THR C C 1
ATOM 3330 O O . THR C 1 21 ? -9.942 14.110 -85.654 1.00 30.87 10 THR C O 1
ATOM 3334 N N . ARG C 1 22 ? -11.932 13.147 -85.190 1.00 31.14 11 ARG C N 1
ATOM 3335 C CA . ARG C 1 22 ? -11.340 12.019 -84.464 1.00 30.74 11 ARG C CA 1
ATOM 3336 C C . ARG C 1 22 ? -10.391 11.227 -85.351 1.00 28.34 11 ARG C C 1
ATOM 3337 O O . ARG C 1 22 ? -9.311 10.868 -84.905 1.00 25.62 11 ARG C O 1
ATOM 3345 N N . GLN C 1 23 ? -10.799 10.986 -86.599 1.00 29.35 12 GLN C N 1
ATOM 3346 C CA . GLN C 1 23 ? -9.983 10.248 -87.571 1.00 29.82 12 GLN C CA 1
ATOM 3347 C C . GLN C 1 23 ? -8.717 10.973 -87.980 1.00 28.76 12 GLN C C 1
ATOM 3348 O O . GLN C 1 23 ? -7.667 10.346 -88.094 1.00 29.70 12 GLN C O 1
ATOM 3354 N N . THR C 1 24 ? -8.817 12.286 -88.203 1.00 26.32 13 THR C N 1
ATOM 3355 C CA . THR C 1 24 ? -7.652 13.122 -88.499 1.00 24.02 13 THR C CA 1
ATOM 3356 C C . THR C 1 24 ? -6.619 13.010 -87.374 1.00 22.87 13 THR C C 1
ATOM 3357 O O . THR C 1 24 ? -5.425 12.837 -87.647 1.00 21.99 13 THR C O 1
ATOM 3361 N N . ILE C 1 25 ? -7.087 13.101 -86.122 1.00 21.38 14 ILE C N 1
ATOM 3362 C CA . ILE C 1 25 ? -6.223 12.972 -84.936 1.00 20.40 14 ILE C CA 1
ATOM 3363 C C . ILE C 1 25 ? -5.596 11.569 -84.884 1.00 20.56 14 ILE C C 1
ATOM 3364 O O . ILE C 1 25 ? -4.389 11.419 -84.648 1.00 19.91 14 ILE C O 1
ATOM 3369 N N . LEU C 1 26 ? -6.434 10.560 -85.113 1.00 20.72 15 LEU C N 1
ATOM 3370 C CA . LEU C 1 26 ? -6.031 9.161 -85.044 1.00 21.83 15 LEU C CA 1
ATOM 3371 C C . LEU C 1 26 ? -4.961 8.847 -86.087 1.00 21.57 15 LEU C C 1
ATOM 3372 O O . LEU C 1 26 ? -3.926 8.267 -85.745 1.00 21.03 15 LEU C O 1
ATOM 3377 N N . VAL C 1 27 ? -5.192 9.273 -87.335 1.00 21.24 16 VAL C N 1
ATOM 3378 C CA . VAL C 1 27 ? -4.195 9.155 -88.406 1.00 21.48 16 VAL C CA 1
ATOM 3379 C C . VAL C 1 27 ? -2.872 9.821 -87.999 1.00 21.00 16 VAL C C 1
ATOM 3380 O O . VAL C 1 27 ? -1.805 9.194 -88.029 1.00 21.01 16 VAL C O 1
ATOM 3384 N N . ALA C 1 28 ? -2.957 11.075 -87.569 1.00 20.07 17 ALA C N 1
ATOM 3385 C CA . ALA C 1 28 ? -1.784 11.833 -87.166 1.00 19.85 17 ALA C CA 1
ATOM 3386 C C . ALA C 1 28 ? -0.995 11.089 -86.078 1.00 19.51 17 ALA C C 1
ATOM 3387 O O . ALA C 1 28 ? 0.228 10.913 -86.202 1.00 19.30 17 ALA C O 1
ATOM 3389 N N . ALA C 1 29 ? -1.718 10.638 -85.049 1.00 18.27 18 ALA C N 1
ATOM 3390 C CA . ALA C 1 29 ? -1.159 9.872 -83.947 1.00 18.43 18 ALA C CA 1
ATOM 3391 C C . ALA C 1 29 ? -0.454 8.610 -84.436 1.00 17.80 18 ALA C C 1
ATOM 3392 O O . ALA C 1 29 ? 0.698 8.368 -84.064 1.00 16.32 18 ALA C O 1
ATOM 3394 N N . ALA C 1 30 ? -1.145 7.846 -85.286 1.00 18.35 19 ALA C N 1
ATOM 3395 C CA . ALA C 1 30 ? -0.592 6.634 -85.921 1.00 19.37 19 ALA C CA 1
ATOM 3396 C C . ALA C 1 30 ? 0.750 6.916 -86.610 1.00 19.43 19 ALA C C 1
ATOM 3397 O O . ALA C 1 30 ? 1.730 6.210 -86.372 1.00 18.86 19 ALA C O 1
ATOM 3399 N N . GLU C 1 31 ? 0.794 7.970 -87.424 1.00 21.55 20 GLU C N 1
ATOM 3400 C CA . GLU C 1 31 ? 2.020 8.345 -88.152 1.00 22.74 20 GLU C CA 1
ATOM 3401 C C . GLU C 1 31 ? 3.163 8.745 -87.216 1.00 22.52 20 GLU C C 1
ATOM 3402 O O . GLU C 1 31 ? 4.304 8.341 -87.436 1.00 23.72 20 GLU C O 1
ATOM 3408 N N . VAL C 1 32 ? 2.850 9.495 -86.158 1.00 21.62 21 VAL C N 1
ATOM 3409 C CA . VAL C 1 32 ? 3.863 9.902 -85.175 1.00 21.15 21 VAL C CA 1
ATOM 3410 C C . VAL C 1 32 ? 4.410 8.673 -84.435 1.00 20.80 21 VAL C C 1
ATOM 3411 O O . VAL C 1 32 ? 5.625 8.555 -84.237 1.00 20.36 21 VAL C O 1
ATOM 3415 N N . PHE C 1 33 ? 3.508 7.774 -84.036 1.00 20.77 22 PHE C N 1
ATOM 3416 C CA . PHE C 1 33 ? 3.888 6.537 -83.351 1.00 21.09 22 PHE C CA 1
ATOM 3417 C C . PHE C 1 33 ? 4.772 5.687 -84.261 1.00 21.50 22 PHE C C 1
ATOM 3418 O O . PHE C 1 33 ? 5.796 5.173 -83.819 1.00 21.29 22 PHE C O 1
ATOM 3426 N N . ASP C 1 34 ? 4.391 5.582 -85.536 1.00 22.68 23 ASP C N 1
ATOM 3427 C CA . ASP C 1 34 ? 5.199 4.877 -86.544 1.00 24.69 23 ASP C CA 1
ATOM 3428 C C . ASP C 1 34 ? 6.619 5.448 -86.626 1.00 25.44 23 ASP C C 1
ATOM 3429 O O . ASP C 1 34 ? 7.607 4.697 -86.585 1.00 23.97 23 ASP C O 1
ATOM 3434 N N . GLU C 1 35 ? 6.708 6.778 -86.690 1.00 27.71 24 GLU C N 1
ATOM 3435 C CA . GLU C 1 35 ? 7.966 7.465 -86.972 1.00 29.82 24 GLU C CA 1
ATOM 3436 C C . GLU C 1 35 ? 8.944 7.498 -85.813 1.00 29.39 24 GLU C C 1
ATOM 3437 O O . GLU C 1 35 ? 10.152 7.526 -86.039 1.00 30.30 24 GLU C O 1
ATOM 3443 N N . VAL C 1 36 ? 8.434 7.472 -84.582 1.00 28.72 25 VAL C N 1
ATOM 3444 C CA . VAL C 1 36 ? 9.274 7.725 -83.415 1.00 27.39 25 VAL C CA 1
ATOM 3445 C C . VAL C 1 36 ? 9.022 6.772 -82.235 1.00 27.52 25 VAL C C 1
ATOM 3446 O O . VAL C 1 36 ? 9.806 6.736 -81.276 1.00 28.62 25 VAL C O 1
ATOM 3450 N N . GLY C 1 37 ? 7.931 6.005 -82.302 1.00 26.65 26 GLY C N 1
ATOM 3451 C CA . GLY C 1 37 ? 7.576 5.065 -81.231 1.00 25.08 26 GLY C CA 1
ATOM 3452 C C . GLY C 1 37 ? 6.775 5.707 -80.116 1.00 24.68 26 GLY C C 1
ATOM 3453 O O . GLY C 1 37 ? 6.715 6.940 -80.007 1.00 22.76 26 GLY C O 1
ATOM 3454 N N . TYR C 1 38 ? 6.178 4.863 -79.276 1.00 24.19 27 TYR C N 1
ATOM 3455 C CA . TYR C 1 38 ? 5.263 5.329 -78.241 1.00 25.18 27 TYR C CA 1
ATOM 3456 C C . TYR C 1 38 ? 5.888 6.256 -77.193 1.00 26.00 27 TYR C C 1
ATOM 3457 O O . TYR C 1 38 ? 5.346 7.335 -76.933 1.00 25.26 27 TYR C O 1
ATOM 3466 N N . GLU C 1 39 ? 6.998 5.832 -76.588 1.00 27.32 28 GLU C N 1
ATOM 3467 C CA . GLU C 1 39 ? 7.620 6.590 -75.484 1.00 29.57 28 GLU C CA 1
ATOM 3468 C C . GLU C 1 39 ? 8.160 7.969 -75.904 1.00 27.81 28 GLU C C 1
ATOM 3469 O O . GLU C 1 39 ? 8.101 8.913 -75.122 1.00 29.67 28 GLU C O 1
ATOM 3475 N N . ALA C 1 40 ? 8.649 8.077 -77.139 1.00 26.31 29 ALA C N 1
ATOM 3476 C CA . ALA C 1 40 ? 9.225 9.323 -77.664 1.00 25.81 29 ALA C CA 1
ATOM 3477 C C . ALA C 1 40 ? 8.189 10.307 -78.221 1.00 25.42 29 ALA C C 1
ATOM 3478 O O . ALA C 1 40 ? 8.404 11.521 -78.168 1.00 25.01 29 ALA C O 1
ATOM 3480 N N . ALA C 1 41 ? 7.087 9.782 -78.768 1.00 24.59 30 ALA C N 1
ATOM 3481 C CA . ALA C 1 41 ? 5.959 10.599 -79.243 1.00 23.66 30 ALA C CA 1
ATOM 3482 C C . ALA C 1 41 ? 5.396 11.477 -78.133 1.00 23.44 30 ALA C C 1
ATOM 3483 O O . ALA C 1 41 ? 5.292 11.046 -76.982 1.00 22.59 30 ALA C O 1
ATOM 3485 N N . THR C 1 42 ? 5.063 12.715 -78.491 1.00 23.97 31 THR C N 1
ATOM 3486 C CA . THR C 1 42 ? 4.429 13.669 -77.569 1.00 23.68 31 THR C CA 1
ATOM 3487 C C . THR C 1 42 ? 3.070 14.116 -78.108 1.00 23.17 31 THR C C 1
ATOM 3488 O O . THR C 1 42 ? 2.808 14.033 -79.304 1.00 22.60 31 THR C O 1
ATOM 3492 N N . ILE C 1 43 ? 2.221 14.593 -77.202 1.00 24.76 32 ILE C N 1
ATOM 3493 C CA . ILE C 1 43 ? 0.959 15.267 -77.534 1.00 24.98 32 ILE C CA 1
ATOM 3494 C C . ILE C 1 43 ? 1.200 16.430 -78.505 1.00 24.87 32 ILE C C 1
ATOM 3495 O O . ILE C 1 43 ? 0.413 16.638 -79.422 1.00 23.68 32 ILE C O 1
ATOM 3500 N N . SER C 1 44 ? 2.311 17.145 -78.316 1.00 25.10 33 SER C N 1
ATOM 3501 C CA . SER C 1 44 ? 2.735 18.223 -79.216 1.00 26.48 33 SER C CA 1
ATOM 3502 C C . SER C 1 44 ? 2.916 17.775 -80.686 1.00 27.06 33 SER C C 1
ATOM 3503 O O . SER C 1 44 ? 2.395 18.431 -81.613 1.00 25.75 33 SER C O 1
ATOM 3506 N N . ASP C 1 45 ? 3.654 16.672 -80.887 1.00 26.83 34 ASP C N 1
ATOM 3507 C CA . ASP C 1 45 ? 3.806 16.034 -82.212 1.00 26.09 34 ASP C CA 1
ATOM 3508 C C . ASP C 1 45 ? 2.463 15.743 -82.889 1.00 24.59 34 ASP C C 1
ATOM 3509 O O . ASP C 1 45 ? 2.289 16.032 -84.077 1.00 25.05 34 ASP C O 1
ATOM 3514 N N . VAL C 1 46 ? 1.538 15.154 -82.125 1.00 23.38 35 VAL C N 1
ATOM 3515 C CA . VAL C 1 46 ? 0.197 14.817 -82.610 1.00 22.80 35 VAL C CA 1
ATOM 3516 C C . VAL C 1 46 ? -0.570 16.091 -83.001 1.00 23.00 35 VAL C C 1
ATOM 3517 O O . VAL C 1 46 ? -1.187 16.132 -84.079 1.00 21.86 35 VAL C O 1
ATOM 3521 N N . LEU C 1 47 ? -0.495 17.122 -82.151 1.00 22.68 36 LEU C N 1
ATOM 3522 C CA . LEU C 1 47 ? -1.145 18.418 -82.423 1.00 24.22 36 LEU C CA 1
ATOM 3523 C C . LEU C 1 47 ? -0.652 19.078 -83.715 1.00 24.54 36 LEU C C 1
ATOM 3524 O O . LEU C 1 47 ? -1.465 19.477 -84.556 1.00 23.41 36 LEU C O 1
ATOM 3529 N N . LYS C 1 48 ? 0.673 19.165 -83.866 1.00 25.83 37 LYS C N 1
ATOM 3530 C CA . LYS C 1 48 ? 1.295 19.676 -85.086 1.00 26.41 37 LYS C CA 1
ATOM 3531 C C . LYS C 1 48 ? 0.829 18.922 -86.334 1.00 26.26 37 LYS C C 1
ATOM 3532 O O . LYS C 1 48 ? 0.424 19.544 -87.316 1.00 26.16 37 LYS C O 1
ATOM 3538 N N . ARG C 1 49 ? 0.874 17.591 -86.283 1.00 25.88 38 ARG C N 1
ATOM 3539 C CA . ARG C 1 49 ? 0.500 16.764 -87.427 1.00 25.73 38 ARG C CA 1
ATOM 3540 C C . ARG C 1 49 ? -0.989 16.850 -87.789 1.00 25.18 38 ARG C C 1
ATOM 3541 O O . ARG C 1 49 ? -1.328 16.992 -88.966 1.00 26.18 38 ARG C O 1
ATOM 3549 N N . SER C 1 50 ? -1.853 16.754 -86.780 1.00 25.31 39 SER C N 1
ATOM 3550 C CA . SER C 1 50 ? -3.306 16.801 -86.956 1.00 24.58 39 SER C CA 1
ATOM 3551 C C . SER C 1 50 ? -3.794 18.199 -87.327 1.00 24.78 39 SER C C 1
ATOM 3552 O O . SER C 1 50 ? -4.757 18.338 -88.088 1.00 24.60 39 SER C O 1
ATOM 3555 N N . GLY C 1 51 ? -3.122 19.223 -86.790 1.00 24.04 40 GLY C N 1
ATOM 3556 C CA . GLY C 1 51 ? -3.535 20.616 -86.963 1.00 23.65 40 GLY C CA 1
ATOM 3557 C C . GLY C 1 51 ? -4.696 21.032 -86.077 1.00 23.82 40 GLY C C 1
ATOM 3558 O O . GLY C 1 51 ? -5.220 22.133 -86.222 1.00 25.04 40 GLY C O 1
ATOM 3559 N N . VAL C 1 52 ? -5.102 20.166 -85.150 1.00 23.49 41 VAL C N 1
ATOM 3560 C CA . VAL C 1 52 ? -6.242 20.477 -84.272 1.00 22.72 41 VAL C CA 1
ATOM 3561 C C . VAL C 1 52 ? -5.760 21.241 -83.035 1.00 22.29 41 VAL C C 1
ATOM 3562 O O . VAL C 1 52 ? -4.561 21.288 -82.765 1.00 22.74 41 VAL C O 1
ATOM 3566 N N . THR C 1 53 ? -6.699 21.841 -82.307 1.00 21.95 42 THR C N 1
ATOM 3567 C CA . THR C 1 53 ? -6.408 22.569 -81.073 1.00 21.56 42 THR C CA 1
ATOM 3568 C C . THR C 1 53 ? -6.326 21.578 -79.913 1.00 21.99 42 THR C C 1
ATOM 3569 O O . THR C 1 53 ? -6.807 20.449 -80.020 1.00 21.69 42 THR C O 1
ATOM 3573 N N . LYS C 1 54 ? -5.719 22.007 -78.808 1.00 22.39 43 LYS C N 1
ATOM 3574 C CA . LYS C 1 54 ? -5.671 21.224 -77.568 1.00 22.87 43 LYS C CA 1
ATOM 3575 C C . LYS C 1 54 ? -7.042 20.793 -77.046 1.00 22.58 43 LYS C C 1
ATOM 3576 O O . LYS C 1 54 ? -7.199 19.663 -76.575 1.00 22.71 43 LYS C O 1
ATOM 3582 N N . GLY C 1 55 ? -8.017 21.698 -77.132 1.00 21.92 44 GLY C N 1
ATOM 3583 C CA . GLY C 1 55 ? -9.402 21.413 -76.767 1.00 22.07 44 GLY C CA 1
ATOM 3584 C C . GLY C 1 55 ? -10.043 20.351 -77.632 1.00 22.06 44 GLY C C 1
ATOM 3585 O O . GLY C 1 55 ? -10.707 19.441 -77.112 1.00 21.21 44 GLY C O 1
ATOM 3586 N N . ALA C 1 56 ? -9.834 20.472 -78.949 1.00 22.17 45 ALA C N 1
ATOM 3587 C CA . ALA C 1 56 ? -10.359 19.528 -79.945 1.00 23.91 45 ALA C CA 1
ATOM 3588 C C . ALA C 1 56 ? -9.827 18.108 -79.737 1.00 24.73 45 ALA C C 1
ATOM 3589 O O . ALA C 1 56 ? -10.561 17.132 -79.929 1.00 25.61 45 ALA C O 1
ATOM 3591 N N . LEU C 1 57 ? -8.558 18.006 -79.347 1.00 24.95 46 LEU C N 1
ATOM 3592 C CA . LEU C 1 57 ? -7.925 16.720 -79.063 1.00 25.88 46 LEU C CA 1
ATOM 3593 C C . LEU C 1 57 ? -8.423 16.158 -77.727 1.00 25.96 46 LEU C C 1
ATOM 3594 O O . LEU C 1 57 ? -8.835 14.999 -77.669 1.00 25.19 46 LEU C O 1
ATOM 3599 N N . TYR C 1 58 ? -8.400 16.982 -76.674 1.00 26.16 47 TYR C N 1
ATOM 3600 C CA . TYR C 1 58 ? -8.870 16.572 -75.337 1.00 27.20 47 TYR C CA 1
ATOM 3601 C C . TYR C 1 58 ? -10.311 16.052 -75.325 1.00 27.86 47 TYR C C 1
ATOM 3602 O O . TYR C 1 58 ? -10.650 15.183 -74.505 1.00 25.38 47 TYR C O 1
ATOM 3611 N N . PHE C 1 59 ? -11.136 16.602 -76.224 1.00 28.08 48 PHE C N 1
ATOM 3612 C CA . PHE C 1 59 ? -12.519 16.177 -76.417 1.00 28.56 48 PHE C CA 1
ATOM 3613 C C . PHE C 1 59 ? -12.609 14.700 -76.829 1.00 27.74 48 PHE C C 1
ATOM 3614 O O . PHE C 1 59 ? -13.505 13.980 -76.376 1.00 26.97 48 PHE C O 1
ATOM 3622 N N . HIS C 1 60 ? -11.682 14.273 -77.685 1.00 26.04 49 HIS C N 1
ATOM 3623 C CA . HIS C 1 60 ? -11.648 12.899 -78.181 1.00 25.67 49 HIS C CA 1
ATOM 3624 C C . HIS C 1 60 ? -10.712 11.977 -77.399 1.00 24.93 49 HIS C C 1
ATOM 3625 O O . HIS C 1 60 ? -11.019 10.792 -77.234 1.00 23.84 49 HIS C O 1
ATOM 3632 N N . PHE C 1 61 ? -9.569 12.509 -76.946 1.00 23.61 50 PHE C N 1
ATOM 3633 C CA . PHE C 1 61 ? -8.546 11.718 -76.236 1.00 23.77 50 PHE C CA 1
ATOM 3634 C C . PHE C 1 61 ? -7.952 12.472 -75.056 1.00 25.29 50 PHE C C 1
ATOM 3635 O O . PHE C 1 61 ? -7.427 13.574 -75.212 1.00 26.94 50 PHE C O 1
ATOM 3643 N N . THR C 1 62 ? -8.037 11.847 -73.887 1.00 25.69 51 THR C N 1
ATOM 3644 C CA . THR C 1 62 ? -7.623 12.424 -72.609 1.00 26.20 51 THR C CA 1
ATOM 3645 C C . THR C 1 62 ? -6.109 12.360 -72.365 1.00 24.82 51 THR C C 1
ATOM 3646 O O . THR C 1 62 ? -5.564 13.181 -71.625 1.00 23.92 51 THR C O 1
ATOM 3650 N N . SER C 1 63 ? -5.445 11.401 -73.019 1.00 23.77 52 SER C N 1
ATOM 3651 C CA . SER C 1 63 ? -4.012 11.129 -72.838 1.00 23.08 52 SER C CA 1
ATOM 3652 C C . SER C 1 63 ? -3.379 10.455 -74.064 1.00 22.90 52 SER C C 1
ATOM 3653 O O . SER C 1 63 ? -4.084 9.945 -74.951 1.00 23.57 52 SER C O 1
ATOM 3656 N N . LYS C 1 64 ? -2.047 10.443 -74.092 1.00 22.49 53 LYS C N 1
ATOM 3657 C CA . LYS C 1 64 ? -1.266 9.731 -75.111 1.00 22.02 53 LYS C CA 1
ATOM 3658 C C . LYS C 1 64 ? -1.611 8.231 -75.117 1.00 21.19 53 LYS C C 1
ATOM 3659 O O . LYS C 1 64 ? -1.752 7.613 -76.172 1.00 19.83 53 LYS C O 1
ATOM 3665 N N . GLN C 1 65 ? -1.756 7.689 -73.914 1.00 21.05 54 GLN C N 1
ATOM 3666 C CA . GLN C 1 65 ? -2.189 6.328 -73.654 1.00 22.45 54 GLN C CA 1
ATOM 3667 C C . GLN C 1 65 ? -3.498 5.970 -74.371 1.00 22.15 54 GLN C C 1
ATOM 3668 O O . GLN C 1 65 ? -3.610 4.889 -74.976 1.00 20.84 54 GLN C O 1
ATOM 3674 N N . GLU C 1 66 ? -4.466 6.887 -74.314 1.00 21.98 55 GLU C N 1
ATOM 3675 C CA . GLU C 1 66 ? -5.768 6.682 -74.937 1.00 23.07 55 GLU C CA 1
ATOM 3676 C C . GLU C 1 66 ? -5.667 6.703 -76.452 1.00 21.15 55 GLU C C 1
ATOM 3677 O O . GLU C 1 66 ? -6.337 5.916 -77.125 1.00 21.47 55 GLU C O 1
ATOM 3683 N N . LEU C 1 67 ? -4.841 7.608 -76.974 1.00 19.33 56 LEU C N 1
ATOM 3684 C CA . LEU C 1 67 ? -4.556 7.650 -78.404 1.00 18.55 56 LEU C CA 1
ATOM 3685 C C . LEU C 1 67 ? -3.974 6.323 -78.884 1.00 17.04 56 LEU C C 1
ATOM 3686 O O . LEU C 1 67 ? -4.449 5.775 -79.864 1.00 16.99 56 LEU C O 1
ATOM 3691 N N . ALA C 1 68 ? -2.963 5.812 -78.180 1.00 16.43 57 ALA C N 1
ATOM 3692 C CA . ALA C 1 68 ? -2.305 4.562 -78.561 1.00 16.40 57 ALA C CA 1
ATOM 3693 C C . ALA C 1 68 ? -3.262 3.366 -78.499 1.00 16.50 57 ALA C C 1
ATOM 3694 O O . ALA C 1 68 ? -3.302 2.560 -79.440 1.00 16.05 57 ALA C O 1
ATOM 3696 N N . GLN C 1 69 ? -4.064 3.282 -77.428 1.00 16.88 58 GLN C N 1
ATOM 3697 C CA . GLN C 1 69 ? -5.082 2.218 -77.292 1.00 16.50 58 GLN C CA 1
ATOM 3698 C C . GLN C 1 69 ? -6.096 2.266 -78.428 1.00 16.39 58 GLN C C 1
ATOM 3699 O O . GLN C 1 69 ? -6.551 1.218 -78.889 1.00 15.57 58 GLN C O 1
ATOM 3705 N N . ALA C 1 70 ? -6.445 3.482 -78.863 1.00 16.23 59 ALA C N 1
ATOM 3706 C CA . ALA C 1 70 ? -7.376 3.655 -79.969 1.00 16.61 59 ALA C CA 1
ATOM 3707 C C . ALA C 1 70 ? -6.777 3.221 -81.313 1.00 16.40 59 ALA C C 1
ATOM 3708 O O . ALA C 1 70 ? -7.461 2.567 -82.084 1.00 16.77 59 ALA C O 1
ATOM 3710 N N . VAL C 1 71 ? -5.531 3.595 -81.610 1.00 15.93 60 VAL C N 1
ATOM 3711 C CA . VAL C 1 71 ? -4.918 3.119 -82.864 1.00 16.63 60 VAL C CA 1
ATOM 3712 C C . VAL C 1 71 ? -4.673 1.591 -82.852 1.00 16.22 60 VAL C C 1
ATOM 3713 O O . VAL C 1 71 ? -4.789 0.958 -83.890 1.00 16.33 60 VAL C O 1
ATOM 3717 N N . LEU C 1 72 ? -4.403 1.011 -81.682 1.00 15.77 61 LEU C N 1
ATOM 3718 C CA . LEU C 1 72 ? -4.340 -0.454 -81.535 1.00 16.19 61 LEU C CA 1
ATOM 3719 C C . LEU C 1 72 ? -5.690 -1.115 -81.825 1.00 16.78 61 LEU C C 1
ATOM 3720 O O . LEU C 1 72 ? -5.762 -2.103 -82.567 1.00 16.80 61 LEU C O 1
ATOM 3725 N N . ALA C 1 73 ? -6.754 -0.530 -81.272 1.00 17.03 62 ALA C N 1
ATOM 3726 C CA . ALA C 1 73 ? -8.116 -1.031 -81.427 1.00 18.11 62 ALA C CA 1
ATOM 3727 C C . ALA C 1 73 ? -8.581 -1.050 -82.884 1.00 18.63 62 ALA C C 1
ATOM 3728 O O . ALA C 1 73 ? -9.350 -1.925 -83.271 1.00 18.45 62 ALA C O 1
ATOM 3730 N N . GLU C 1 74 ? -8.087 -0.115 -83.689 1.00 19.31 63 GLU C N 1
ATOM 3731 C CA . GLU C 1 74 ? -8.551 0.024 -85.069 1.00 21.06 63 GLU C CA 1
ATOM 3732 C C . GLU C 1 74 ? -7.754 -0.713 -86.148 1.00 20.33 63 GLU C C 1
ATOM 3733 O O . GLU C 1 74 ? -8.082 -0.589 -87.325 1.00 20.38 63 GLU C O 1
ATOM 3739 N N . GLN C 1 75 ? -6.738 -1.476 -85.742 1.00 19.39 64 GLN C N 1
ATOM 3740 C CA . GLN C 1 75 ? -5.846 -2.169 -86.667 1.00 19.45 64 GLN C CA 1
ATOM 3741 C C . GLN C 1 75 ? -6.591 -3.022 -87.690 1.00 19.41 64 GLN C C 1
ATOM 3742 O O . GLN C 1 75 ? -6.448 -2.790 -88.885 1.00 18.99 64 GLN C O 1
ATOM 3748 N N . VAL C 1 76 ? -7.376 -3.989 -87.208 1.00 19.74 65 VAL C N 1
ATOM 3749 C CA . VAL C 1 76 ? -8.089 -4.934 -88.082 1.00 20.34 65 VAL C CA 1
ATOM 3750 C C . VAL C 1 76 ? -9.168 -4.223 -88.908 1.00 20.61 65 VAL C C 1
ATOM 3751 O O . VAL C 1 76 ? -9.208 -4.386 -90.130 1.00 19.35 65 VAL C O 1
ATOM 3755 N N . ALA C 1 77 ? -9.991 -3.409 -88.242 1.00 21.34 66 ALA C N 1
ATOM 3756 C CA . ALA C 1 77 ? -11.087 -2.670 -88.893 1.00 22.75 66 ALA C CA 1
ATOM 3757 C C . ALA C 1 77 ? -10.618 -1.795 -90.056 1.00 23.46 66 ALA C C 1
ATOM 3758 O O . ALA C 1 77 ? -11.325 -1.664 -91.056 1.00 25.11 66 ALA C O 1
ATOM 3760 N N . SER C 1 78 ? -9.411 -1.245 -89.931 1.00 23.91 67 SER C N 1
ATOM 3761 C CA . SER C 1 78 ? -8.871 -0.272 -90.874 1.00 25.65 67 SER C CA 1
ATOM 3762 C C . SER C 1 78 ? -8.479 -0.847 -92.246 1.00 26.28 67 SER C C 1
ATOM 3763 O O . SER C 1 78 ? -8.337 -0.096 -93.214 1.00 27.15 67 SER C O 1
ATOM 3766 N N . LEU C 1 79 ? -8.275 -2.161 -92.308 1.00 27.11 68 LEU C N 1
ATOM 3767 C CA . LEU C 1 79 ? -7.932 -2.854 -93.549 1.00 26.90 68 LEU C CA 1
ATOM 3768 C C . LEU C 1 79 ? -9.128 -2.808 -94.513 1.00 26.04 68 LEU C C 1
ATOM 3769 O O . LEU C 1 79 ? -10.238 -3.182 -94.141 1.00 25.13 68 LEU C O 1
ATOM 3774 N N . PRO C 1 80 ? -8.910 -2.304 -95.738 1.00 25.19 69 PRO C N 1
ATOM 3775 C CA . PRO C 1 80 ? -9.917 -2.377 -96.797 1.00 24.99 69 PRO C CA 1
ATOM 3776 C C . PRO C 1 80 ? -10.328 -3.831 -97.032 1.00 24.71 69 PRO C C 1
ATOM 3777 O O . PRO C 1 80 ? -9.466 -4.706 -97.046 1.00 25.23 69 PRO C O 1
ATOM 3781 N N . ARG C 1 81 ? -11.629 -4.085 -97.171 1.00 25.29 70 ARG C N 1
ATOM 3782 C CA . ARG C 1 81 ? -12.144 -5.426 -97.463 1.00 25.73 70 ARG C CA 1
ATOM 3783 C C . ARG C 1 81 ? -11.669 -5.891 -98.832 1.00 23.53 70 ARG C C 1
ATOM 3784 O O . ARG C 1 81 ? -11.859 -5.186 -99.828 1.00 23.06 70 ARG C O 1
ATOM 3792 N N . VAL C 1 82 ? -11.040 -7.063 -98.882 1.00 21.35 71 VAL C N 1
ATOM 3793 C CA . VAL C 1 82 ? -10.614 -7.634 -100.170 1.00 20.41 71 VAL C CA 1
ATOM 3794 C C . VAL C 1 82 ? -11.841 -8.092 -100.966 1.00 20.41 71 VAL C C 1
ATOM 3795 O O . VAL C 1 82 ? -12.812 -8.551 -100.356 1.00 19.30 71 VAL C O 1
ATOM 3799 N N . PRO C 1 83 ? -11.822 -7.933 -102.316 1.00 20.53 72 PRO C N 1
ATOM 3800 C CA . PRO C 1 83 ? -12.891 -8.513 -103.128 1.00 20.39 72 PRO C CA 1
ATOM 3801 C C . PRO C 1 83 ? -13.020 -10.016 -102.918 1.00 20.57 72 PRO C C 1
ATOM 3802 O O . PRO C 1 83 ? -12.004 -10.726 -102.828 1.00 20.03 72 PRO C O 1
ATOM 3806 N N . GLU C 1 84 ? -14.268 -10.472 -102.825 1.00 21.07 73 GLU C N 1
ATOM 3807 C CA . GLU C 1 84 ? -14.607 -11.879 -102.595 1.00 21.57 73 GLU C CA 1
ATOM 3808 C C . GLU C 1 84 ? -13.999 -12.814 -103.640 1.00 20.44 73 GLU C C 1
ATOM 3809 O O . GLU C 1 84 ? -14.051 -12.535 -104.848 1.00 19.83 73 GLU C O 1
ATOM 3815 N N . GLN C 1 85 ? -13.436 -13.926 -103.169 1.00 19.18 74 GLN C N 1
ATOM 3816 C CA . GLN C 1 85 ? -12.826 -14.930 -104.053 1.00 18.98 74 GLN C CA 1
ATOM 3817 C C . GLN C 1 85 ? -13.535 -16.279 -103.943 1.00 18.63 74 GLN C C 1
ATOM 3818 O O . GLN C 1 85 ? -14.094 -16.597 -102.897 1.00 17.81 74 GLN C O 1
ATOM 3824 N N . GLU C 1 86 ? -13.530 -17.051 -105.033 1.00 19.19 75 GLU C N 1
ATOM 3825 C CA . GLU C 1 86 ? -14.055 -18.428 -105.029 1.00 19.60 75 GLU C CA 1
ATOM 3826 C C . GLU C 1 86 ? -13.398 -19.244 -103.893 1.00 18.50 75 GLU C C 1
ATOM 3827 O O . GLU C 1 86 ? -14.088 -19.894 -103.090 1.00 16.69 75 GLU C O 1
ATOM 3833 N N . LEU C 1 87 ? -12.071 -19.167 -103.822 1.00 17.55 76 LEU C N 1
ATOM 3834 C CA . LEU C 1 87 ? -11.322 -19.856 -102.788 1.00 17.14 76 LEU C CA 1
ATOM 3835 C C . LEU C 1 87 ? -11.120 -18.935 -101.602 1.00 16.88 76 LEU C C 1
ATOM 3836 O O . LEU C 1 87 ? -10.564 -17.840 -101.748 1.00 17.08 76 LEU C O 1
ATOM 3841 N N . LYS C 1 88 ? -11.586 -19.374 -100.435 1.00 16.47 77 LYS C N 1
ATOM 3842 C CA . LYS C 1 88 ? -11.393 -18.628 -99.194 1.00 17.42 77 LYS C CA 1
ATOM 3843 C C . LYS C 1 88 ? -9.922 -18.472 -98.828 1.00 16.33 77 LYS C C 1
ATOM 3844 O O . LYS C 1 88 ? -9.531 -17.450 -98.284 1.00 15.98 77 LYS C O 1
ATOM 3850 N N . LEU C 1 89 ? -9.110 -19.480 -99.145 1.00 15.42 78 LEU C N 1
ATOM 3851 C CA . LEU C 1 89 ? -7.659 -19.358 -98.986 1.00 14.94 78 LEU C CA 1
ATOM 3852 C C . LEU C 1 89 ? -7.049 -18.295 -99.907 1.00 14.26 78 LEU C C 1
ATOM 3853 O O . LEU C 1 89 ? -6.045 -17.695 -99.540 1.00 13.64 78 LEU C O 1
ATOM 3858 N N . GLN C 1 90 ? -7.647 -18.073 -101.090 1.00 13.59 79 GLN C N 1
ATOM 3859 C CA . GLN C 1 90 ? -7.249 -16.940 -101.936 1.00 13.80 79 GLN C CA 1
ATOM 3860 C C . GLN C 1 90 ? -7.572 -15.620 -101.245 1.00 14.13 79 GLN C C 1
ATOM 3861 O O . GLN C 1 90 ? -6.782 -14.683 -101.318 1.00 13.43 79 GLN C O 1
ATOM 3867 N N . GLN C 1 91 ? -8.729 -15.557 -100.581 1.00 14.79 80 GLN C N 1
ATOM 3868 C CA . GLN C 1 91 ? -9.085 -14.376 -99.804 1.00 15.54 80 GLN C CA 1
ATOM 3869 C C . GLN C 1 91 ? -8.054 -14.060 -98.725 1.00 14.84 80 GLN C C 1
ATOM 3870 O O . GLN C 1 91 ? -7.636 -12.916 -98.592 1.00 14.78 80 GLN C O 1
ATOM 3876 N N . SER C 1 92 ? -7.647 -15.091 -97.982 1.00 14.50 81 SER C N 1
ATOM 3877 C CA . SER C 1 92 ? -6.655 -14.973 -96.902 1.00 13.57 81 SER C CA 1
ATOM 3878 C C . SER C 1 92 ? -5.312 -14.456 -97.410 1.00 13.03 81 SER C C 1
ATOM 3879 O O . SER C 1 92 ? -4.767 -13.492 -96.857 1.00 12.29 81 SER C O 1
ATOM 3882 N N . LEU C 1 93 ? -4.799 -15.115 -98.456 1.00 12.68 82 LEU C N 1
ATOM 3883 C CA . LEU C 1 93 ? -3.590 -14.697 -99.156 1.00 12.57 82 LEU C CA 1
ATOM 3884 C C . LEU C 1 93 ? -3.686 -13.244 -99.629 1.00 12.21 82 LEU C C 1
ATOM 3885 O O . LEU C 1 93 ? -2.761 -12.463 -99.409 1.00 11.67 82 LEU C O 1
ATOM 3890 N N . ASP C 1 94 ? -4.804 -12.908 -100.275 1.00 12.70 83 ASP C N 1
ATOM 3891 C CA . ASP C 1 94 ? -5.083 -11.533 -100.739 1.00 13.12 83 ASP C CA 1
ATOM 3892 C C . ASP C 1 94 ? -5.005 -10.528 -99.595 1.00 13.06 83 ASP C C 1
ATOM 3893 O O . ASP C 1 94 ? -4.402 -9.466 -99.749 1.00 13.13 83 ASP C O 1
ATOM 3898 N N . GLU C 1 95 ? -5.615 -10.866 -98.458 1.00 13.19 84 GLU C N 1
ATOM 3899 C CA . GLU C 1 95 ? -5.508 -10.037 -97.237 1.00 13.20 84 GLU C CA 1
ATOM 3900 C C . GLU C 1 95 ? -4.064 -9.873 -96.756 1.00 12.74 84 GLU C C 1
ATOM 3901 O O . GLU C 1 95 ? -3.628 -8.756 -96.444 1.00 12.41 84 GLU C O 1
ATOM 3907 N N . ALA C 1 96 ? -3.334 -10.992 -96.695 1.00 12.37 85 ALA C N 1
ATOM 3908 C CA . ALA C 1 96 ? -1.938 -10.995 -96.276 1.00 11.78 85 ALA C CA 1
ATOM 3909 C C . ALA C 1 96 ? -1.107 -10.101 -97.189 1.00 12.00 85 ALA C C 1
ATOM 3910 O O . ALA C 1 96 ? -0.284 -9.307 -96.706 1.00 11.69 85 ALA C O 1
ATOM 3912 N N . LEU C 1 97 ? -1.328 -10.241 -98.502 1.00 12.05 86 LEU C N 1
ATOM 3913 C CA . LEU C 1 97 ? -0.592 -9.479 -99.491 1.00 12.60 86 LEU C CA 1
ATOM 3914 C C . LEU C 1 97 ? -0.992 -8.007 -99.453 1.00 13.18 86 LEU C C 1
ATOM 3915 O O . LEU C 1 97 ? -0.134 -7.127 -99.636 1.00 12.93 86 LEU C O 1
ATOM 3920 N N . LEU C 1 98 ? -2.284 -7.746 -99.191 1.00 13.52 87 LEU C N 1
ATOM 3921 C CA . LEU C 1 98 ? -2.786 -6.373 -99.068 1.00 14.02 87 LEU C CA 1
ATOM 3922 C C . LEU C 1 98 ? -2.109 -5.669 -97.902 1.00 14.74 87 LEU C C 1
ATOM 3923 O O . LEU C 1 98 ? -1.631 -4.540 -98.050 1.00 14.99 87 LEU C O 1
ATOM 3928 N N . LEU C 1 99 ? -2.058 -6.348 -96.755 1.00 14.74 88 LEU C N 1
ATOM 3929 C CA . LEU C 1 99 ? -1.408 -5.798 -95.571 1.00 14.98 88 LEU C CA 1
ATOM 3930 C C . LEU C 1 99 ? 0.079 -5.520 -95.797 1.00 15.21 88 LEU C C 1
ATOM 3931 O O . LEU C 1 99 ? 0.574 -4.451 -95.396 1.00 15.71 88 LEU C O 1
ATOM 3936 N N . ALA C 1 100 ? 0.761 -6.442 -96.478 1.00 14.78 89 ALA C N 1
ATOM 3937 C CA . ALA C 1 100 ? 2.172 -6.278 -96.838 1.00 15.40 89 ALA C CA 1
ATOM 3938 C C . ALA C 1 100 ? 2.408 -5.031 -97.695 1.00 15.75 89 ALA C C 1
ATOM 3939 O O . ALA C 1 100 ? 3.375 -4.304 -97.485 1.00 14.89 89 ALA C O 1
ATOM 3941 N N . HIS C 1 101 ? 1.513 -4.809 -98.656 1.00 16.67 90 HIS C N 1
ATOM 3942 C CA . HIS C 1 101 ? 1.514 -3.622 -99.501 1.00 17.89 90 HIS C CA 1
ATOM 3943 C C . HIS C 1 101 ? 1.309 -2.344 -98.682 1.00 18.56 90 HIS C C 1
ATOM 3944 O O . HIS C 1 101 ? 2.029 -1.349 -98.879 1.00 17.99 90 HIS C O 1
ATOM 3951 N N . LEU C 1 102 ? 0.340 -2.380 -97.759 1.00 19.15 91 LEU C N 1
ATOM 3952 C CA . LEU C 1 102 ? 0.029 -1.227 -96.903 1.00 19.71 91 LEU C CA 1
ATOM 3953 C C . LEU C 1 102 ? 1.164 -0.877 -95.948 1.00 20.30 91 LEU C C 1
ATOM 3954 O O . LEU C 1 102 ? 1.390 0.305 -95.659 1.00 19.65 91 LEU C O 1
ATOM 3959 N N . LEU C 1 103 ? 1.881 -1.902 -95.485 1.00 21.04 92 LEU C N 1
ATOM 3960 C CA . LEU C 1 103 ? 3.040 -1.712 -94.602 1.00 23.60 92 LEU C CA 1
ATOM 3961 C C . LEU C 1 103 ? 4.281 -1.124 -95.299 1.00 25.31 92 LEU C C 1
ATOM 3962 O O . LEU C 1 103 ? 5.172 -0.586 -94.630 1.00 25.36 92 LEU C O 1
ATOM 3967 N N . ARG C 1 104 ? 4.326 -1.210 -96.627 1.00 28.39 93 ARG C N 1
ATOM 3968 C CA . ARG C 1 104 ? 5.313 -0.473 -97.417 1.00 32.13 93 ARG C CA 1
ATOM 3969 C C . ARG C 1 104 ? 4.835 0.958 -97.663 1.00 34.85 93 ARG C C 1
ATOM 3970 O O . ARG C 1 104 ? 5.497 1.915 -97.258 1.00 36.89 93 ARG C O 1
ATOM 3978 N N . GLU C 1 105 ? 3.678 1.086 -98.315 1.00 37.00 94 GLU C N 1
ATOM 3979 C CA . GLU C 1 105 ? 3.089 2.378 -98.681 1.00 38.40 94 GLU C CA 1
ATOM 3980 C C . GLU C 1 105 ? 1.713 2.483 -98.014 1.00 37.94 94 GLU C C 1
ATOM 3981 O O . GLU C 1 105 ? 0.791 1.731 -98.352 1.00 35.66 94 GLU C O 1
ATOM 3987 N N . GLY C 1 106 ? 1.581 3.415 -97.072 1.00 38.46 95 GLY C N 1
ATOM 3988 C CA . GLY C 1 106 ? 0.386 3.520 -96.228 1.00 37.89 95 GLY C CA 1
ATOM 3989 C C . GLY C 1 106 ? -0.831 4.288 -96.724 1.00 39.53 95 GLY C C 1
ATOM 3990 O O . GLY C 1 106 ? -1.814 4.414 -95.976 1.00 40.42 95 GLY C O 1
ATOM 3991 N N . THR C 1 107 ? -0.784 4.778 -97.968 1.00 38.26 96 THR C N 1
ATOM 3992 C CA . THR C 1 107 ? -1.847 5.622 -98.572 1.00 38.30 96 THR C CA 1
ATOM 3993 C C . THR C 1 107 ? -3.288 5.134 -98.356 1.00 36.40 96 THR C C 1
ATOM 3994 O O . THR C 1 107 ? -4.171 5.933 -98.026 1.00 37.92 96 THR C O 1
ATOM 3998 N N . GLY C 1 108 ? -3.514 3.835 -98.535 1.00 34.41 97 GLY C N 1
ATOM 3999 C CA . GLY C 1 108 ? -4.852 3.263 -98.403 1.00 34.11 97 GLY C CA 1
ATOM 4000 C C . GLY C 1 108 ? -5.320 3.081 -96.973 1.00 32.75 97 GLY C C 1
ATOM 4001 O O . GLY C 1 108 ? -6.520 3.018 -96.713 1.00 33.42 97 GLY C O 1
ATOM 4002 N N . ASP C 1 109 ? -4.364 2.984 -96.051 1.00 32.29 98 ASP C N 1
ATOM 4003 C CA . ASP C 1 109 ? -4.653 2.719 -94.650 1.00 31.77 98 ASP C CA 1
ATOM 4004 C C . ASP C 1 109 ? -3.596 3.407 -93.776 1.00 31.36 98 ASP C C 1
ATOM 4005 O O . ASP C 1 109 ? -2.684 2.749 -93.276 1.00 31.71 98 ASP C O 1
ATOM 4010 N N . PRO C 1 110 ? -3.704 4.747 -93.593 1.00 32.04 99 PRO C N 1
ATOM 4011 C CA . PRO C 1 110 ? -2.633 5.495 -92.891 1.00 30.71 99 PRO C CA 1
ATOM 4012 C C . PRO C 1 110 ? -2.439 5.134 -91.405 1.00 29.53 99 PRO C C 1
ATOM 4013 O O . PRO C 1 110 ? -1.452 5.550 -90.791 1.00 31.09 99 PRO C O 1
ATOM 4017 N N . ILE C 1 111 ? -3.369 4.342 -90.875 1.00 27.33 100 ILE C N 1
ATOM 4018 C CA . ILE C 1 111 ? -3.389 3.837 -89.499 1.00 26.33 100 ILE C CA 1
ATOM 4019 C C . ILE C 1 111 ? -2.486 2.596 -89.258 1.00 25.41 100 ILE C C 1
ATOM 4020 O O . ILE C 1 111 ? -1.844 2.505 -88.193 1.00 23.13 100 ILE C O 1
ATOM 4025 N N . VAL C 1 112 ? -2.435 1.658 -90.223 1.00 24.26 101 VAL C N 1
ATOM 4026 C CA . VAL C 1 112 ? -1.813 0.321 -89.982 1.00 23.23 101 VAL C CA 1
ATOM 4027 C C . VAL C 1 112 ? -0.359 0.347 -89.535 1.00 21.74 101 VAL C C 1
ATOM 4028 O O . VAL C 1 112 ? -0.000 -0.362 -88.593 1.00 21.67 101 VAL C O 1
ATOM 4032 N N . GLN C 1 113 ? 0.463 1.157 -90.200 1.00 20.39 102 GLN C N 1
ATOM 4033 C CA . GLN C 1 113 ? 1.897 1.143 -89.957 1.00 20.27 102 GLN C CA 1
ATOM 4034 C C . GLN C 1 113 ? 2.210 1.460 -88.494 1.00 19.17 102 GLN C C 1
ATOM 4035 O O . GLN C 1 113 ? 2.932 0.711 -87.843 1.00 18.64 102 GLN C O 1
ATOM 4041 N N . GLY C 1 114 ? 1.621 2.541 -87.979 1.00 18.46 103 GLY C N 1
ATOM 4042 C CA . GLY C 1 114 ? 1.756 2.903 -86.565 1.00 17.28 103 GLY C CA 1
ATOM 4043 C C . GLY C 1 114 ? 1.150 1.894 -85.612 1.00 16.31 103 GLY C C 1
ATOM 4044 O O . GLY C 1 114 ? 1.756 1.567 -84.587 1.00 16.62 103 GLY C O 1
ATOM 4045 N N . SER C 1 115 ? -0.045 1.408 -85.947 1.00 15.96 104 SER C N 1
ATOM 4046 C CA . SER C 1 115 ? -0.734 0.405 -85.138 1.00 16.03 104 SER C CA 1
ATOM 4047 C C . SER C 1 115 ? 0.131 -0.852 -84.980 1.00 15.83 104 SER C C 1
ATOM 4048 O O . SER C 1 115 ? 0.336 -1.338 -83.848 1.00 15.83 104 SER C O 1
ATOM 4051 N N . VAL C 1 116 ? 0.670 -1.328 -86.103 1.00 15.26 105 VAL C N 1
ATOM 4052 C CA . VAL C 1 116 ? 1.551 -2.502 -86.149 1.00 15.22 105 VAL C CA 1
ATOM 4053 C C . VAL C 1 116 ? 2.831 -2.278 -85.324 1.00 14.83 105 VAL C C 1
ATOM 4054 O O . VAL C 1 116 ? 3.186 -3.139 -84.516 1.00 14.94 105 VAL C O 1
ATOM 4058 N N . ARG C 1 117 ? 3.490 -1.123 -85.484 1.00 15.26 106 ARG C N 1
ATOM 4059 C CA . ARG C 1 117 ? 4.694 -0.820 -84.681 1.00 15.78 106 ARG C CA 1
ATOM 4060 C C . ARG C 1 117 ? 4.391 -0.847 -83.183 1.00 15.67 106 ARG C C 1
ATOM 4061 O O . ARG C 1 117 ? 5.162 -1.416 -82.404 1.00 16.61 106 ARG C O 1
ATOM 4069 N N . LEU C 1 118 ? 3.265 -0.241 -82.797 1.00 15.44 107 LEU C N 1
ATOM 4070 C CA . LEU C 1 118 ? 2.745 -0.300 -81.423 1.00 14.96 107 LEU C CA 1
ATOM 4071 C C . LEU C 1 118 ? 2.491 -1.717 -80.900 1.00 15.29 107 LEU C C 1
ATOM 4072 O O . LEU C 1 118 ? 2.678 -1.981 -79.700 1.00 15.03 107 LEU C O 1
ATOM 4077 N N . THR C 1 119 ? 2.058 -2.609 -81.796 1.00 15.19 108 THR C N 1
ATOM 4078 C CA . THR C 1 119 ? 1.821 -4.026 -81.470 1.00 15.87 108 THR C CA 1
ATOM 4079 C C . THR C 1 119 ? 3.147 -4.780 -81.243 1.00 16.88 108 THR C C 1
ATOM 4080 O O . THR C 1 119 ? 3.294 -5.508 -80.255 1.00 17.48 108 THR C O 1
ATOM 4084 N N . VAL C 1 120 ? 4.105 -4.576 -82.144 1.00 17.60 109 VAL C N 1
ATOM 4085 C CA . VAL C 1 120 ? 5.379 -5.300 -82.113 1.00 18.18 109 VAL C CA 1
ATOM 4086 C C . VAL C 1 120 ? 6.360 -4.769 -81.054 1.00 18.65 109 VAL C C 1
ATOM 4087 O O . VAL C 1 120 ? 6.960 -5.573 -80.333 1.00 18.15 109 VAL C O 1
ATOM 4091 N N . ASP C 1 121 ? 6.525 -3.443 -80.965 1.00 19.82 110 ASP C N 1
ATOM 4092 C CA . ASP C 1 121 ? 7.398 -2.833 -79.944 1.00 22.30 110 ASP C CA 1
ATOM 4093 C C . ASP C 1 121 ? 6.971 -3.307 -78.566 1.00 24.08 110 ASP C C 1
ATOM 4094 O O . ASP C 1 121 ? 5.778 -3.315 -78.246 1.00 25.38 110 ASP C O 1
ATOM 4099 N N . GLN C 1 122 ? 7.949 -3.721 -77.770 1.00 25.11 111 GLN C N 1
ATOM 4100 C CA . GLN C 1 122 ? 7.672 -4.394 -76.515 1.00 28.54 111 GLN C CA 1
ATOM 4101 C C . GLN C 1 122 ? 7.106 -3.479 -75.421 1.00 31.02 111 GLN C C 1
ATOM 4102 O O . GLN C 1 122 ? 6.230 -3.898 -74.653 1.00 32.70 111 GLN C O 1
ATOM 4108 N N . GLY C 1 123 ? 7.600 -2.242 -75.359 1.00 34.09 112 GLY C N 1
ATOM 4109 C CA . GLY C 1 123 ? 7.289 -1.316 -74.258 1.00 38.33 112 GLY C CA 1
ATOM 4110 C C . GLY C 1 123 ? 7.615 -1.865 -72.874 1.00 42.09 112 GLY C C 1
ATOM 4111 O O . GLY C 1 123 ? 8.552 -2.651 -72.714 1.00 42.34 112 GLY C O 1
ATOM 4112 N N . SER C 1 124 ? 6.844 -1.437 -71.875 1.00 46.31 113 SER C N 1
ATOM 4113 C CA . SER C 1 124 ? 6.893 -2.023 -70.528 1.00 51.75 113 SER C CA 1
ATOM 4114 C C . SER C 1 124 ? 5.468 -2.405 -70.064 1.00 55.91 113 SER C C 1
ATOM 4115 O O . SER C 1 124 ? 4.491 -2.016 -70.718 1.00 58.46 113 SER C O 1
ATOM 4118 N N . PRO C 1 125 ? 5.336 -3.192 -68.966 1.00 57.10 114 PRO C N 1
ATOM 4119 C CA . PRO C 1 125 ? 3.991 -3.319 -68.371 1.00 56.02 114 PRO C CA 1
ATOM 4120 C C . PRO C 1 125 ? 3.435 -2.009 -67.781 1.00 54.30 114 PRO C C 1
ATOM 4121 O O . PRO C 1 125 ? 2.217 -1.875 -67.635 1.00 55.50 114 PRO C O 1
ATOM 4125 N N . ARG C 1 126 ? 4.312 -1.050 -67.481 1.00 51.28 115 ARG C N 1
ATOM 4126 C CA . ARG C 1 126 ? 3.893 0.253 -66.950 1.00 49.39 115 ARG C CA 1
ATOM 4127 C C . ARG C 1 126 ? 3.271 1.210 -67.982 1.00 45.49 115 ARG C C 1
ATOM 4128 O O . ARG C 1 126 ? 2.709 2.240 -67.592 1.00 45.62 115 ARG C O 1
ATOM 4136 N N . ASP C 1 127 ? 3.356 0.876 -69.276 1.00 41.13 116 ASP C N 1
ATOM 4137 C CA . ASP C 1 127 ? 2.839 1.766 -70.342 1.00 37.37 116 ASP C CA 1
ATOM 4138 C C . ASP C 1 127 ? 1.314 1.741 -70.563 1.00 34.31 116 ASP C C 1
ATOM 4139 O O . ASP C 1 127 ? 0.775 2.620 -71.240 1.00 34.04 116 ASP C O 1
ATOM 4144 N N . HIS C 1 128 ? 0.653 0.725 -69.999 1.00 32.22 117 HIS C N 1
ATOM 4145 C CA . HIS C 1 128 ? -0.813 0.539 -70.041 1.00 31.38 117 HIS C CA 1
ATOM 4146 C C . HIS C 1 128 ? -1.380 0.308 -71.451 1.00 27.38 117 HIS C C 1
ATOM 4147 O O . HIS C 1 128 ? -2.549 0.614 -71.725 1.00 26.21 117 HIS C O 1
ATOM 4154 N N . LEU C 1 129 ? -0.546 -0.238 -72.333 1.00 24.36 118 LEU C N 1
ATOM 4155 C CA . LEU C 1 129 ? -0.958 -0.557 -73.701 1.00 22.30 118 LEU C CA 1
ATOM 4156 C C . LEU C 1 129 ? -1.242 -2.044 -73.860 1.00 21.40 118 LEU C C 1
ATOM 4157 O O . LEU C 1 129 ? -0.423 -2.885 -73.487 1.00 21.16 118 LEU C O 1
ATOM 4162 N N . ASN C 1 130 ? -2.415 -2.355 -74.401 1.00 20.62 119 ASN C N 1
ATOM 4163 C CA . ASN C 1 130 ? -2.856 -3.736 -74.572 1.00 19.59 119 ASN C CA 1
ATOM 4164 C C . ASN C 1 130 ? -2.586 -4.154 -76.003 1.00 19.34 119 ASN C C 1
ATOM 4165 O O . ASN C 1 130 ? -3.342 -3.814 -76.919 1.00 19.30 119 ASN C O 1
ATOM 4170 N N . ARG C 1 131 ? -1.496 -4.888 -76.183 1.00 19.31 120 ARG C N 1
ATOM 4171 C CA . ARG C 1 131 ? -1.070 -5.347 -77.505 1.00 19.65 120 ARG C CA 1
ATOM 4172 C C . ARG C 1 131 ? -1.844 -6.589 -77.938 1.00 19.20 120 ARG C C 1
ATOM 4173 O O . ARG C 1 131 ? -1.802 -6.975 -79.109 1.00 19.09 120 ARG C O 1
ATOM 4181 N N . ARG C 1 132 ? -2.573 -7.183 -76.988 1.00 18.85 121 ARG C N 1
ATOM 4182 C CA . ARG C 1 132 ? -3.402 -8.371 -77.226 1.00 18.37 121 ARG C CA 1
ATOM 4183 C C . ARG C 1 132 ? -4.622 -8.072 -78.074 1.00 17.42 121 ARG C C 1
ATOM 4184 O O . ARG C 1 132 ? -5.155 -8.972 -78.708 1.00 17.42 121 ARG C O 1
ATOM 4192 N N . VAL C 1 133 ? -5.070 -6.815 -78.065 1.00 16.66 122 VAL C N 1
ATOM 4193 C CA . VAL C 1 133 ? -6.304 -6.405 -78.752 1.00 15.16 122 VAL C CA 1
ATOM 4194 C C . VAL C 1 133 ? -6.229 -6.651 -80.278 1.00 14.69 122 VAL C C 1
ATOM 4195 O O . VAL C 1 133 ? -7.042 -7.404 -80.801 1.00 14.23 122 VAL C O 1
ATOM 4199 N N . PRO C 1 134 ? -5.252 -6.045 -80.989 1.00 14.67 123 PRO C N 1
ATOM 4200 C CA . PRO C 1 134 ? -5.250 -6.346 -82.424 1.00 14.31 123 PRO C CA 1
ATOM 4201 C C . PRO C 1 134 ? -4.912 -7.814 -82.753 1.00 14.22 123 PRO C C 1
ATOM 4202 O O . PRO C 1 134 ? -5.456 -8.364 -83.728 1.00 14.16 123 PRO C O 1
ATOM 4206 N N . MET C 1 135 ? -4.064 -8.438 -81.931 1.00 13.52 124 MET C N 1
ATOM 4207 C CA . MET C 1 135 ? -3.641 -9.823 -82.144 1.00 14.21 124 MET C CA 1
ATOM 4208 C C . MET C 1 135 ? -4.777 -10.834 -81.973 1.00 14.61 124 MET C C 1
ATOM 4209 O O . MET C 1 135 ? -4.867 -11.777 -82.752 1.00 15.14 124 MET C O 1
ATOM 4214 N N . GLN C 1 136 ? -5.621 -10.640 -80.958 1.00 14.99 125 GLN C N 1
ATOM 4215 C CA . GLN C 1 136 ? -6.820 -11.465 -80.749 1.00 16.14 125 GLN C CA 1
ATOM 4216 C C . GLN C 1 136 ? -7.765 -11.323 -81.947 1.00 15.04 125 GLN C C 1
ATOM 4217 O O . GLN C 1 136 ? -8.257 -12.325 -82.449 1.00 14.50 125 GLN C O 1
ATOM 4223 N N . ALA C 1 137 ? -7.979 -10.081 -82.396 1.00 14.32 126 ALA C N 1
ATOM 4224 C CA . ALA C 1 137 ? -8.885 -9.783 -83.504 1.00 14.15 126 ALA C CA 1
ATOM 4225 C C . ALA C 1 137 ? -8.430 -10.378 -84.839 1.00 13.48 126 ALA C C 1
ATOM 4226 O O . ALA C 1 137 ? -9.254 -10.879 -85.589 1.00 13.89 126 ALA C O 1
ATOM 4228 N N . TRP C 1 138 ? -7.131 -10.308 -85.137 1.00 13.21 127 TRP C N 1
ATOM 4229 C CA . TRP C 1 138 ? -6.574 -10.957 -86.326 1.00 12.67 127 TRP C CA 1
ATOM 4230 C C . TRP C 1 138 ? -6.760 -12.473 -86.275 1.00 12.70 127 TRP C C 1
ATOM 4231 O O . TRP C 1 138 ? -7.069 -13.081 -87.293 1.00 12.02 127 TRP C O 1
ATOM 4242 N N . THR C 1 139 ? -6.542 -13.063 -85.097 1.00 13.17 128 THR C N 1
ATOM 4243 C CA . THR C 1 139 ? -6.646 -14.521 -84.900 1.00 14.08 128 THR C CA 1
ATOM 4244 C C . THR C 1 139 ? -8.098 -14.965 -85.149 1.00 14.55 128 THR C C 1
ATOM 4245 O O . THR C 1 139 ? -8.327 -15.957 -85.838 1.00 14.42 128 THR C O 1
ATOM 4249 N N . GLU C 1 140 ? -9.049 -14.194 -84.609 1.00 15.66 129 GLU C N 1
ATOM 4250 C CA . GLU C 1 140 ? -10.482 -14.466 -84.744 1.00 16.81 129 GLU C CA 1
ATOM 4251 C C . GLU C 1 140 ? -10.909 -14.339 -86.205 1.00 16.10 129 GLU C C 1
ATOM 4252 O O . GLU C 1 140 ? -11.652 -15.177 -86.704 1.00 15.92 129 GLU C O 1
ATOM 4258 N N . HIS C 1 141 ? -10.427 -13.290 -86.872 1.00 15.64 130 HIS C N 1
ATOM 4259 C CA . HIS C 1 141 ? -10.688 -13.069 -88.287 1.00 14.81 130 HIS C CA 1
ATOM 4260 C C . HIS C 1 141 ? -10.174 -14.232 -89.154 1.00 14.10 130 HIS C C 1
ATOM 4261 O O . HIS C 1 141 ? -10.880 -14.712 -90.039 1.00 13.92 130 HIS C O 1
ATOM 4268 N N . THR C 1 142 ? -8.948 -14.671 -88.893 1.00 13.68 131 THR C N 1
ATOM 4269 C CA . THR C 1 142 ? -8.283 -15.675 -89.712 1.00 13.54 131 THR C CA 1
ATOM 4270 C C . THR C 1 142 ? -8.923 -17.045 -89.465 1.00 13.67 131 THR C C 1
ATOM 4271 O O . THR C 1 142 ? -9.131 -17.834 -90.405 1.00 13.32 131 THR C O 1
ATOM 4275 N N . GLN C 1 143 ? -9.249 -17.305 -88.204 1.00 13.84 132 GLN C N 1
ATOM 4276 C CA . GLN C 1 143 ? -9.942 -18.533 -87.825 1.00 14.89 132 GLN C CA 1
ATOM 4277 C C . GLN C 1 143 ? -11.305 -18.659 -88.508 1.00 14.88 132 GLN C C 1
ATOM 4278 O O . GLN C 1 143 ? -11.634 -19.728 -89.011 1.00 15.40 132 GLN C O 1
ATOM 4284 N N . SER C 1 144 ? -12.082 -17.577 -88.525 1.00 14.78 133 SER C N 1
ATOM 4285 C CA . SER C 1 144 ? -13.395 -17.580 -89.157 1.00 14.73 133 SER C CA 1
ATOM 4286 C C . SER C 1 144 ? -13.281 -17.814 -90.671 1.00 14.53 133 SER C C 1
ATOM 4287 O O . SER C 1 144 ? -14.085 -18.549 -91.249 1.00 14.44 133 SER C O 1
ATOM 4290 N N . LEU C 1 145 ? -12.289 -17.189 -91.298 1.00 14.02 134 LEU C N 1
ATOM 4291 C CA . LEU C 1 145 ? -11.993 -17.438 -92.701 1.00 14.45 134 LEU C CA 1
ATOM 4292 C C . LEU C 1 145 ? -11.567 -18.905 -92.931 1.00 14.26 134 LEU C C 1
ATOM 4293 O O . LEU C 1 145 ? -11.995 -19.524 -93.905 1.00 14.46 134 LEU C O 1
ATOM 4298 N N . PHE C 1 146 ? -10.754 -19.453 -92.032 1.00 14.11 135 PHE C N 1
ATOM 4299 C CA . PHE C 1 146 ? -10.315 -20.855 -92.156 1.00 14.73 135 PHE C CA 1
ATOM 4300 C C . PHE C 1 146 ? -11.467 -21.853 -91.931 1.00 14.87 135 PHE C C 1
ATOM 4301 O O . PHE C 1 146 ? -11.473 -22.926 -92.532 1.00 14.72 135 PHE C O 1
ATOM 4309 N N . GLU C 1 147 ? -12.435 -21.482 -91.084 1.00 15.18 136 GLU C N 1
ATOM 4310 C CA . GLU C 1 147 ? -13.633 -22.298 -90.826 1.00 15.75 136 GLU C CA 1
ATOM 4311 C C . GLU C 1 147 ? -14.470 -22.441 -92.107 1.00 15.40 136 GLU C C 1
ATOM 4312 O O . GLU C 1 147 ? -14.954 -23.536 -92.422 1.00 14.23 136 GLU C O 1
ATOM 4318 N N . GLU C 1 148 ? -14.616 -21.328 -92.836 1.00 15.01 137 GLU C N 1
ATOM 4319 C CA . GLU C 1 148 ? -15.304 -21.314 -94.131 1.00 15.23 137 GLU C CA 1
ATOM 4320 C C . GLU C 1 148 ? -14.559 -22.151 -95.167 1.00 14.97 137 GLU C C 1
ATOM 4321 O O . GLU C 1 148 ? -15.174 -22.959 -95.862 1.00 14.48 137 GLU C O 1
ATOM 4327 N N . ALA C 1 149 ? -13.252 -21.917 -95.286 1.00 14.25 138 ALA C N 1
ATOM 4328 C CA . ALA C 1 149 ? -12.387 -22.667 -96.199 1.00 14.70 138 ALA C CA 1
ATOM 4329 C C . ALA C 1 149 ? -12.525 -24.178 -95.984 1.00 14.56 138 ALA C C 1
ATOM 4330 O O . ALA C 1 149 ? -12.668 -24.923 -96.944 1.00 14.44 138 ALA C O 1
ATOM 4332 N N . ARG C 1 150 ? -12.518 -24.598 -94.719 1.00 14.77 139 ARG C N 1
ATOM 4333 C CA . ARG C 1 150 ? -12.638 -25.992 -94.332 1.00 15.02 139 ARG C CA 1
ATOM 4334 C C . ARG C 1 150 ? -13.984 -26.594 -94.721 1.00 14.93 139 ARG C C 1
ATOM 4335 O O . ARG C 1 150 ? -14.039 -27.701 -95.247 1.00 14.59 139 ARG C O 1
ATOM 4343 N N . ALA C 1 151 ? -15.061 -25.864 -94.439 1.00 14.72 140 ALA C N 1
ATOM 4344 C CA . ALA C 1 151 ? -16.402 -26.324 -94.786 1.00 14.58 140 ALA C CA 1
ATOM 4345 C C . ALA C 1 151 ? -16.585 -26.436 -96.312 1.00 14.28 140 ALA C C 1
ATOM 4346 O O . ALA C 1 151 ? -17.347 -27.267 -96.784 1.00 13.28 140 ALA C O 1
ATOM 4348 N N . LYS C 1 152 ? -15.876 -25.594 -97.063 1.00 15.09 141 LYS C N 1
ATOM 4349 C CA . LYS C 1 152 ? -15.948 -25.588 -98.532 1.00 16.14 141 LYS C CA 1
ATOM 4350 C C . LYS C 1 152 ? -15.014 -26.609 -99.201 1.00 16.01 141 LYS C C 1
ATOM 4351 O O . LYS C 1 152 ? -14.959 -26.704 -100.436 1.00 16.42 141 LYS C O 1
ATOM 4357 N N . GLY C 1 153 ? -14.272 -27.354 -98.391 1.00 15.63 142 GLY C N 1
ATOM 4358 C CA . GLY C 1 153 ? -13.342 -28.379 -98.879 1.00 15.68 142 GLY C CA 1
ATOM 4359 C C . GLY C 1 153 ? -12.009 -27.910 -99.445 1.00 15.26 142 GLY C C 1
ATOM 4360 O O . GLY C 1 153 ? -11.448 -28.569 -100.316 1.00 15.21 142 GLY C O 1
ATOM 4361 N N . GLU C 1 154 ? -11.499 -26.787 -98.942 1.00 14.86 143 GLU C N 1
ATOM 4362 C CA . GLU C 1 154 ? -10.173 -26.264 -99.325 1.00 15.18 143 GLU C CA 1
ATOM 4363 C C . GLU C 1 154 ? -9.076 -26.741 -98.369 1.00 15.60 143 GLU C C 1
ATOM 4364 O O . GLU C 1 154 ? -7.894 -26.798 -98.724 1.00 15.43 143 GLU C O 1
ATOM 4370 N N . ILE C 1 155 ? -9.468 -27.025 -97.134 1.00 16.54 144 ILE C N 1
ATOM 4371 C CA . ILE C 1 155 ? -8.537 -27.521 -96.136 1.00 17.44 144 ILE C CA 1
ATOM 4372 C C . ILE C 1 155 ? -9.085 -28.809 -95.522 1.00 17.39 144 ILE C C 1
ATOM 4373 O O . ILE C 1 155 ? -10.292 -29.053 -95.572 1.00 16.84 144 ILE C O 1
ATOM 4378 N N . LEU C 1 156 ? -8.189 -29.632 -94.972 1.00 17.54 145 LEU C N 1
ATOM 4379 C CA . LEU C 1 156 ? -8.543 -30.944 -94.434 1.00 18.00 145 LEU C CA 1
ATOM 4380 C C . LEU C 1 156 ? -9.708 -30.860 -93.461 1.00 18.63 145 LEU C C 1
ATOM 4381 O O . LEU C 1 156 ? -9.729 -29.949 -92.625 1.00 18.02 145 LEU C O 1
ATOM 4386 N N . PRO C 1 157 ? -10.684 -31.797 -93.574 1.00 19.33 146 PRO C N 1
ATOM 4387 C CA . PRO C 1 157 ? -11.952 -31.706 -92.821 1.00 20.27 146 PRO C CA 1
ATOM 4388 C C . PRO C 1 157 ? -11.821 -31.613 -91.298 1.00 21.10 146 PRO C C 1
ATOM 4389 O O . PRO C 1 157 ? -12.728 -31.092 -90.661 1.00 21.90 146 PRO C O 1
ATOM 4393 N N . HIS C 1 158 ? -10.709 -32.094 -90.738 1.00 21.91 147 HIS C N 1
ATOM 4394 C CA . HIS C 1 158 ? -10.454 -32.015 -89.297 1.00 23.86 147 HIS C CA 1
ATOM 4395 C C . HIS C 1 158 ? -9.233 -31.200 -88.885 1.00 23.49 147 HIS C C 1
ATOM 4396 O O . HIS C 1 158 ? -8.733 -31.365 -87.766 1.00 23.93 147 HIS C O 1
ATOM 4403 N N . ALA C 1 159 ? -8.749 -30.318 -89.762 1.00 22.97 148 ALA C N 1
ATOM 4404 C CA . ALA C 1 159 ? -7.620 -29.455 -89.385 1.00 21.97 148 ALA C CA 1
ATOM 4405 C C . ALA C 1 159 ? -8.005 -28.563 -88.210 1.00 21.41 148 ALA C C 1
ATOM 4406 O O . ALA C 1 159 ? -9.163 -28.135 -88.091 1.00 19.84 148 ALA C O 1
ATOM 4408 N N . ASP C 1 160 ? -7.041 -28.348 -87.318 1.00 21.03 149 ASP C N 1
ATOM 4409 C CA . ASP C 1 160 ? -7.245 -27.499 -86.158 1.00 21.00 149 ASP C CA 1
ATOM 4410 C C . ASP C 1 160 ? -7.168 -26.055 -86.658 1.00 19.89 149 ASP C C 1
ATOM 4411 O O . ASP C 1 160 ? -6.092 -25.473 -86.785 1.00 18.64 149 ASP C O 1
ATOM 4416 N N . VAL C 1 161 ? -8.341 -25.516 -86.960 1.00 20.08 150 VAL C N 1
ATOM 4417 C CA . VAL C 1 161 ? -8.503 -24.182 -87.533 1.00 20.92 150 VAL C CA 1
ATOM 4418 C C . VAL C 1 161 ? -8.028 -23.064 -86.564 1.00 19.83 150 VAL C C 1
ATOM 4419 O O . VAL C 1 161 ? -7.476 -22.038 -86.994 1.00 18.97 150 VAL C O 1
ATOM 4423 N N . GLU C 1 162 ? -8.216 -23.279 -85.261 1.00 20.16 151 GLU C N 1
ATOM 4424 C CA . GLU C 1 162 ? -7.682 -22.351 -84.242 1.00 19.49 151 GLU C CA 1
ATOM 4425 C C . GLU C 1 162 ? -6.150 -22.306 -84.222 1.00 18.13 151 GLU C C 1
ATOM 4426 O O . GLU C 1 162 ? -5.572 -21.224 -84.258 1.00 17.42 151 GLU C O 1
ATOM 4432 N N . ALA C 1 163 ? -5.506 -23.472 -84.175 1.00 16.76 152 ALA C N 1
ATOM 4433 C CA . ALA C 1 163 ? -4.050 -23.544 -84.172 1.00 17.00 152 ALA C CA 1
ATOM 4434 C C . ALA C 1 163 ? -3.437 -23.004 -85.468 1.00 16.73 152 ALA C C 1
ATOM 4435 O O . ALA C 1 163 ? -2.400 -22.334 -85.418 1.00 17.23 152 ALA C O 1
ATOM 4437 N N . LEU C 1 164 ? -4.090 -23.265 -86.603 1.00 16.04 153 LEU C N 1
ATOM 4438 C CA . LEU C 1 164 ? -3.666 -22.715 -87.893 1.00 16.08 153 LEU C CA 1
ATOM 4439 C C . LEU C 1 164 ? -3.675 -21.181 -87.903 1.00 15.78 153 LEU C C 1
ATOM 4440 O O . LEU C 1 164 ? -2.719 -20.556 -88.382 1.00 15.81 153 LEU C O 1
ATOM 4445 N N . ALA C 1 165 ? -4.745 -20.596 -87.364 1.00 14.90 154 ALA C N 1
ATOM 4446 C CA . ALA C 1 165 ? -4.915 -19.141 -87.346 1.00 14.87 154 ALA C CA 1
ATOM 4447 C C . ALA C 1 165 ? -3.838 -18.461 -86.500 1.00 14.55 154 ALA C C 1
ATOM 4448 O O . ALA C 1 165 ? -3.274 -17.451 -86.941 1.00 14.38 154 ALA C O 1
ATOM 4450 N N . LYS C 1 166 ? -3.553 -19.025 -85.313 1.00 14.29 155 LYS C N 1
ATOM 4451 C CA . LYS C 1 166 ? -2.453 -18.556 -84.442 1.00 14.31 155 LYS C CA 1
ATOM 4452 C C . LYS C 1 166 ? -1.104 -18.632 -85.175 1.00 14.01 155 LYS C C 1
ATOM 4453 O O . LYS C 1 166 ? -0.307 -17.688 -85.134 1.00 13.55 155 LYS C O 1
ATOM 4459 N N . LEU C 1 167 ? -0.870 -19.763 -85.845 1.00 14.22 156 LEU C N 1
ATOM 4460 C CA . LEU C 1 167 ? 0.317 -19.971 -86.672 1.00 13.93 156 LEU C CA 1
ATOM 4461 C C . LEU C 1 167 ? 0.484 -18.902 -87.768 1.00 13.52 156 LEU C C 1
ATOM 4462 O O . LEU C 1 167 ? 1.555 -18.295 -87.872 1.00 13.22 156 LEU C O 1
ATOM 4467 N N . PHE C 1 168 ? -0.580 -18.659 -88.540 1.00 13.21 157 PHE C N 1
ATOM 4468 C CA . PHE C 1 168 ? -0.576 -17.658 -89.613 1.00 13.11 157 PHE C CA 1
ATOM 4469 C C . PHE C 1 168 ? -0.392 -16.221 -89.138 1.00 12.72 157 PHE C C 1
ATOM 4470 O O . PHE C 1 168 ? 0.390 -15.482 -89.734 1.00 12.64 157 PHE C O 1
ATOM 4478 N N . VAL C 1 169 ? -1.108 -15.827 -88.084 1.00 12.24 158 VAL C N 1
ATOM 4479 C CA . VAL C 1 169 ? -0.981 -14.474 -87.512 1.00 12.41 158 VAL C CA 1
ATOM 4480 C C . VAL C 1 169 ? 0.452 -14.255 -86.965 1.00 12.81 158 VAL C C 1
ATOM 4481 O O . VAL C 1 169 ? 1.093 -13.253 -87.288 1.00 12.49 158 VAL C O 1
ATOM 4485 N N . GLY C 1 170 ? 0.919 -15.202 -86.145 1.00 13.43 159 GLY C N 1
ATOM 4486 C CA . GLY C 1 170 ? 2.309 -15.276 -85.659 1.00 13.67 159 GLY C CA 1
ATOM 4487 C C . GLY C 1 170 ? 3.361 -15.210 -86.760 1.00 14.54 159 GLY C C 1
ATOM 4488 O O . GLY C 1 170 ? 4.196 -14.291 -86.772 1.00 15.48 159 GLY C O 1
ATOM 4489 N N . ALA C 1 171 ? 3.316 -16.157 -87.701 1.00 14.22 160 ALA C N 1
ATOM 4490 C CA . ALA C 1 171 ? 4.313 -16.208 -88.777 1.00 13.56 160 ALA C CA 1
ATOM 4491 C C . ALA C 1 171 ? 4.305 -14.971 -89.675 1.00 13.47 160 ALA C C 1
ATOM 4492 O O . ALA C 1 171 ? 5.376 -14.474 -90.055 1.00 14.18 160 ALA C O 1
ATOM 4494 N N . PHE C 1 172 ? 3.116 -14.460 -90.000 1.00 12.99 161 PHE C N 1
ATOM 4495 C CA . PHE C 1 172 ? 3.016 -13.226 -90.769 1.00 12.36 161 PHE C CA 1
ATOM 4496 C C . PHE C 1 172 ? 3.771 -12.105 -90.054 1.00 12.38 161 PHE C C 1
ATOM 4497 O O . PHE C 1 172 ? 4.592 -11.426 -90.666 1.00 12.31 161 PHE C O 1
ATOM 4505 N N . THR C 1 173 ? 3.482 -11.925 -88.761 1.00 12.36 162 THR C N 1
ATOM 4506 C CA . THR C 1 173 ? 4.091 -10.873 -87.948 1.00 12.08 162 THR C CA 1
ATOM 4507 C C . THR C 1 173 ? 5.628 -10.925 -88.031 1.00 11.81 162 THR C C 1
ATOM 4508 O O . THR C 1 173 ? 6.285 -9.883 -88.187 1.00 11.58 162 THR C O 1
ATOM 4512 N N . GLY C 1 174 ? 6.185 -12.131 -87.946 1.00 11.34 163 GLY C N 1
ATOM 4513 C CA . GLY C 1 174 ? 7.637 -12.319 -88.006 1.00 11.86 163 GLY C CA 1
ATOM 4514 C C . GLY C 1 174 ? 8.268 -12.095 -89.372 1.00 11.80 163 GLY C C 1
ATOM 4515 O O . GLY C 1 174 ? 9.321 -11.470 -89.477 1.00 12.05 163 GLY C O 1
ATOM 4516 N N . VAL C 1 175 ? 7.631 -12.619 -90.415 1.00 12.04 164 VAL C N 1
ATOM 4517 C CA . VAL C 1 175 ? 8.040 -12.379 -91.812 1.00 11.86 164 VAL C CA 1
ATOM 4518 C C . VAL C 1 175 ? 8.108 -10.863 -92.066 1.00 12.24 164 VAL C C 1
ATOM 4519 O O . VAL C 1 175 ? 9.068 -10.361 -92.660 1.00 12.41 164 VAL C O 1
ATOM 4523 N N . GLN C 1 176 ? 7.095 -10.164 -91.560 1.00 12.29 165 GLN C N 1
ATOM 4524 C CA . GLN C 1 176 ? 6.959 -8.710 -91.588 1.00 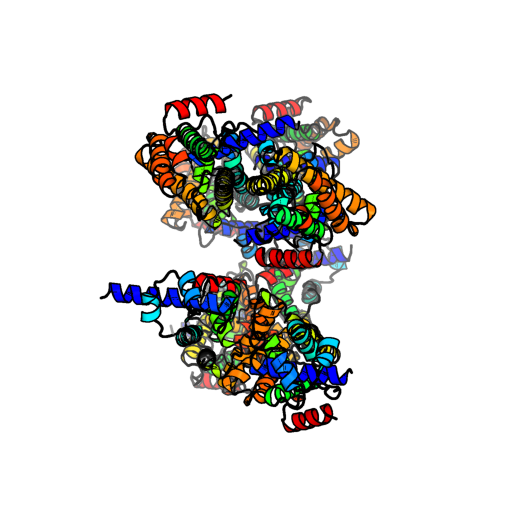12.71 165 GLN C CA 1
ATOM 4525 C C . GLN C 1 176 ? 8.171 -8.017 -90.936 1.00 12.69 165 GLN C C 1
ATOM 4526 O O . GLN C 1 176 ? 8.850 -7.209 -91.592 1.00 12.68 165 GLN C O 1
ATOM 4532 N N . VAL C 1 177 ? 8.437 -8.358 -89.664 1.00 12.37 166 VAL C N 1
ATOM 4533 C CA . VAL C 1 177 ? 9.561 -7.834 -88.879 1.00 12.00 166 VAL C CA 1
ATOM 4534 C C . VAL C 1 177 ? 10.913 -8.072 -89.562 1.00 12.64 166 VAL C C 1
ATOM 4535 O O . VAL C 1 177 ? 11.729 -7.140 -89.690 1.00 12.28 166 VAL C O 1
ATOM 4539 N N . LEU C 1 178 ? 11.136 -9.310 -90.013 1.00 12.85 167 LEU C N 1
ATOM 4540 C CA . LEU C 1 178 ? 12.380 -9.684 -90.707 1.00 13.13 167 LEU C CA 1
ATOM 4541 C C . LEU C 1 178 ? 12.590 -8.851 -91.952 1.00 13.02 167 LEU C C 1
ATOM 4542 O O . LEU C 1 178 ? 13.702 -8.368 -92.192 1.00 12.63 167 LEU C O 1
ATOM 4547 N N . SER C 1 179 ? 11.521 -8.718 -92.741 1.00 13.57 168 SER C N 1
ATOM 4548 C CA . SER C 1 179 ? 11.552 -7.986 -94.001 1.00 14.16 168 SER C CA 1
ATOM 4549 C C . SER C 1 179 ? 11.903 -6.508 -93.792 1.00 14.78 168 SER C C 1
ATOM 4550 O O . SER C 1 179 ? 12.736 -5.958 -94.532 1.00 14.36 168 SER C O 1
ATOM 4553 N N . ARG C 1 180 ? 11.261 -5.899 -92.786 1.00 15.77 169 ARG C N 1
ATOM 4554 C CA . ARG C 1 180 ? 11.549 -4.535 -92.333 1.00 16.52 169 ARG C CA 1
ATOM 4555 C C . ARG C 1 180 ? 13.028 -4.395 -91.980 1.00 16.11 169 ARG C C 1
ATOM 4556 O O . ARG C 1 180 ? 13.703 -3.472 -92.451 1.00 16.29 169 ARG C O 1
ATOM 4564 N N . ILE C 1 181 ? 13.528 -5.310 -91.156 1.00 16.21 170 ILE C N 1
ATOM 4565 C CA . ILE C 1 181 ? 14.921 -5.267 -90.708 1.00 15.95 170 ILE C CA 1
ATOM 4566 C C . ILE C 1 181 ? 15.863 -5.417 -91.921 1.00 16.21 170 ILE C C 1
ATOM 4567 O O . ILE C 1 181 ? 16.762 -4.591 -92.117 1.00 15.61 170 ILE C O 1
ATOM 4572 N N . MET C 1 182 ? 15.644 -6.447 -92.733 1.00 16.19 171 MET C N 1
ATOM 4573 C CA . MET C 1 182 ? 16.618 -6.795 -93.776 1.00 17.68 171 MET C CA 1
ATOM 4574 C C . MET C 1 182 ? 16.552 -5.964 -95.055 1.00 17.97 171 MET C C 1
ATOM 4575 O O . MET C 1 182 ? 17.588 -5.742 -95.683 1.00 18.28 171 MET C O 1
ATOM 4580 N N . THR C 1 183 ? 15.346 -5.543 -95.453 1.00 18.09 172 THR C N 1
ATOM 4581 C CA . THR C 1 183 ? 15.130 -4.913 -96.769 1.00 17.60 172 THR C CA 1
ATOM 4582 C C . THR C 1 183 ? 14.256 -3.641 -96.723 1.00 17.70 172 THR C C 1
ATOM 4583 O O . THR C 1 183 ? 13.888 -3.110 -97.767 1.00 17.55 172 THR C O 1
ATOM 4587 N N . GLY C 1 184 ? 13.910 -3.165 -95.525 1.00 17.44 173 GLY C N 1
ATOM 4588 C CA . GLY C 1 184 ? 12.952 -2.052 -95.383 1.00 17.62 173 GLY C CA 1
ATOM 4589 C C . GLY C 1 184 ? 11.603 -2.411 -95.996 1.00 17.96 173 GLY C C 1
ATOM 4590 O O . GLY C 1 184 ? 10.877 -1.540 -96.496 1.00 17.62 173 GLY C O 1
ATOM 4591 N N . ARG C 1 185 ? 11.292 -3.709 -95.958 1.00 17.52 174 ARG C N 1
ATOM 4592 C CA . ARG C 1 185 ? 10.086 -4.308 -96.547 1.00 17.99 174 ARG C CA 1
ATOM 4593 C C . ARG C 1 185 ? 10.071 -4.438 -98.086 1.00 17.74 174 ARG C C 1
ATOM 4594 O O . ARG C 1 185 ? 9.032 -4.749 -98.676 1.00 17.92 174 ARG C O 1
ATOM 4602 N N . ALA C 1 186 ? 11.216 -4.234 -98.733 1.00 18.23 175 ALA C N 1
ATOM 4603 C CA . ALA C 1 186 ? 11.308 -4.405 -100.202 1.00 18.33 175 ALA C CA 1
ATOM 4604 C C . ALA C 1 186 ? 10.949 -5.818 -100.667 1.00 18.76 175 ALA C C 1
ATOM 4605 O O . ALA C 1 186 ? 10.357 -5.986 -101.742 1.00 18.89 175 ALA C O 1
ATOM 4607 N N . ASP C 1 187 ? 11.300 -6.826 -99.864 1.00 18.51 176 ASP C N 1
ATOM 4608 C CA . ASP C 1 187 ? 11.051 -8.231 -100.227 1.00 17.95 176 ASP C CA 1
ATOM 4609 C C . ASP C 1 187 ? 9.787 -8.827 -99.579 1.00 17.61 176 ASP C C 1
ATOM 4610 O O . ASP C 1 187 ? 9.549 -10.047 -99.666 1.00 17.53 176 ASP C O 1
ATOM 4615 N N . LEU C 1 188 ? 8.981 -7.973 -98.943 1.00 17.54 177 LEU C N 1
ATOM 4616 C CA . LEU C 1 188 ? 7.842 -8.438 -98.139 1.00 17.02 177 LEU C CA 1
ATOM 4617 C C . LEU C 1 188 ? 6.830 -9.275 -98.919 1.00 17.05 177 LEU C C 1
ATOM 4618 O O . LEU C 1 188 ? 6.438 -10.331 -98.438 1.00 16.87 177 LEU C O 1
ATOM 4623 N N . ALA C 1 189 ? 6.445 -8.833 -100.122 1.00 17.63 178 ALA C N 1
ATOM 4624 C CA . ALA C 1 189 ? 5.490 -9.582 -100.965 1.00 17.87 178 ALA C CA 1
ATOM 4625 C C . ALA C 1 189 ? 5.958 -11.019 -101.245 1.00 17.98 178 ALA C C 1
ATOM 4626 O O . ALA C 1 189 ? 5.192 -11.975 -101.064 1.00 18.00 178 ALA C O 1
ATOM 4628 N N . GLU C 1 190 ? 7.213 -11.154 -101.672 1.00 18.33 179 GLU C N 1
ATOM 4629 C CA . GLU C 1 190 ? 7.831 -12.457 -101.924 1.00 18.40 179 GLU C CA 1
ATOM 4630 C C . GLU C 1 190 ? 7.902 -13.322 -100.649 1.00 17.92 179 GLU C C 1
ATOM 4631 O O . GLU C 1 190 ? 7.614 -14.530 -100.712 1.00 17.58 179 GLU C O 1
ATOM 4637 N N . ARG C 1 191 ? 8.268 -12.703 -99.520 1.00 16.38 180 ARG C N 1
ATOM 4638 C CA . ARG C 1 191 ? 8.382 -13.402 -98.238 1.00 16.62 180 ARG C CA 1
ATOM 4639 C C . ARG C 1 191 ? 7.034 -13.924 -97.733 1.00 15.53 180 ARG C C 1
ATOM 4640 O O . ARG C 1 191 ? 6.974 -15.029 -97.195 1.00 14.93 180 ARG C O 1
ATOM 4648 N N . VAL C 1 192 ? 5.981 -13.128 -97.917 1.00 14.01 181 VAL C N 1
ATOM 4649 C CA . VAL C 1 192 ? 4.600 -13.518 -97.570 1.00 13.77 181 VAL C CA 1
ATOM 4650 C C . VAL C 1 192 ? 4.064 -14.640 -98.481 1.00 14.03 181 VAL C C 1
ATOM 4651 O O . VAL C 1 192 ? 3.384 -15.574 -98.002 1.00 13.60 181 VAL C O 1
ATOM 4655 N N . ALA C 1 193 ? 4.377 -14.549 -99.778 1.00 13.52 182 ALA C N 1
ATOM 4656 C CA . ALA C 1 193 ? 4.061 -15.598 -100.740 1.00 14.15 182 ALA C CA 1
ATOM 4657 C C . ALA C 1 193 ? 4.733 -16.940 -100.395 1.00 14.34 182 ALA C C 1
ATOM 4658 O O . ALA C 1 193 ? 4.048 -17.971 -100.352 1.00 14.39 182 ALA C O 1
ATOM 4660 N N . ASP C 1 194 ? 6.046 -16.909 -100.119 1.00 14.57 183 ASP C N 1
ATOM 4661 C CA . ASP C 1 194 ? 6.797 -18.063 -99.584 1.00 14.98 183 ASP C CA 1
ATOM 4662 C C . ASP C 1 194 ? 6.121 -18.667 -98.356 1.00 14.62 183 ASP C C 1
ATOM 4663 O O . ASP C 1 194 ? 5.993 -19.887 -98.255 1.00 14.00 183 ASP C O 1
ATOM 4668 N N . LEU C 1 195 ? 5.697 -17.803 -97.435 1.00 14.21 184 LEU C N 1
ATOM 4669 C CA . LEU C 1 195 ? 5.003 -18.237 -96.225 1.00 14.70 184 LEU C CA 1
ATOM 4670 C C . LEU C 1 195 ? 3.778 -19.106 -96.547 1.00 14.65 184 LEU C C 1
ATOM 4671 O O . LEU C 1 195 ? 3.669 -20.236 -96.049 1.00 14.49 184 LEU C O 1
ATOM 4676 N N . TYR C 1 196 ? 2.892 -18.589 -97.402 1.00 14.78 185 TYR C N 1
ATOM 4677 C CA . TYR C 1 196 ? 1.656 -19.293 -97.777 1.00 15.05 185 TYR C CA 1
ATOM 4678 C C . TYR C 1 196 ? 1.944 -20.573 -98.560 1.00 15.09 185 TYR C C 1
ATOM 4679 O O . TYR C 1 196 ? 1.362 -21.639 -98.256 1.00 14.06 185 TYR C O 1
ATOM 4688 N N . ARG C 1 197 ? 2.866 -20.464 -99.525 1.00 15.30 186 ARG C N 1
ATOM 4689 C CA . ARG C 1 197 ? 3.290 -21.595 -100.361 1.00 16.49 186 ARG C CA 1
ATOM 4690 C C . ARG C 1 197 ? 3.838 -22.746 -99.532 1.00 16.88 186 ARG C C 1
ATOM 4691 O O . ARG C 1 197 ? 3.581 -23.893 -99.839 1.00 16.83 186 ARG C O 1
ATOM 4699 N N . HIS C 1 198 ? 4.568 -22.438 -98.467 1.00 17.17 187 HIS C N 1
ATOM 4700 C CA . HIS C 1 198 ? 5.162 -23.486 -97.651 1.00 17.70 187 HIS C CA 1
ATOM 4701 C C . HIS C 1 198 ? 4.262 -24.015 -96.542 1.00 17.14 187 HIS C C 1
ATOM 4702 O O . HIS C 1 198 ? 4.430 -25.149 -96.112 1.00 17.61 187 HIS C O 1
ATOM 4709 N N . LEU C 1 199 ? 3.309 -23.211 -96.089 1.00 17.18 188 LEU C N 1
ATOM 4710 C CA . LEU C 1 199 ? 2.363 -23.680 -95.070 1.00 17.63 188 LEU C CA 1
ATOM 4711 C C . LEU C 1 199 ? 1.221 -24.522 -95.617 1.00 18.00 188 LEU C C 1
ATOM 4712 O O . LEU C 1 199 ? 0.778 -25.451 -94.943 1.00 18.17 188 LEU C O 1
ATOM 4717 N N . MET C 1 200 ? 0.766 -24.221 -96.832 1.00 19.71 189 MET C N 1
ATOM 4718 C CA . MET C 1 200 ? -0.361 -24.946 -97.436 1.00 20.94 189 MET C CA 1
ATOM 4719 C C . MET C 1 200 ? -0.251 -26.477 -97.600 1.00 20.10 189 MET C C 1
ATOM 4720 O O . MET C 1 200 ? -1.244 -27.161 -97.345 1.00 19.08 189 MET C O 1
ATOM 4725 N N . PRO C 1 201 ? 0.936 -27.016 -98.003 1.00 19.84 190 PRO C N 1
ATOM 4726 C CA . PRO C 1 201 ? 1.089 -28.483 -98.088 1.00 19.50 190 PRO C CA 1
ATOM 4727 C C . PRO C 1 201 ? 0.737 -29.247 -96.819 1.00 19.20 190 PRO C C 1
ATOM 4728 O O . PRO C 1 201 ? 0.434 -30.432 -96.910 1.00 20.69 190 PRO C O 1
ATOM 4732 N N . SER C 1 202 ? 0.793 -28.600 -95.655 1.00 18.59 191 SER C N 1
ATOM 4733 C CA . SER C 1 202 ? 0.455 -29.281 -94.399 1.00 18.37 191 SER C CA 1
ATOM 4734 C C . SER C 1 202 ? -1.054 -29.461 -94.171 1.00 17.85 191 SER C C 1
ATOM 4735 O O . SER C 1 202 ? -1.452 -30.375 -93.453 1.00 17.46 191 SER C O 1
ATOM 4738 N N . PHE C 1 203 ? -1.878 -28.597 -94.781 1.00 17.25 192 PHE C N 1
ATOM 4739 C CA . PHE C 1 203 ? -3.329 -28.572 -94.518 1.00 16.05 192 PHE C CA 1
ATOM 4740 C C . PHE C 1 203 ? -4.276 -28.423 -95.732 1.00 15.58 192 PHE C C 1
ATOM 4741 O O . PHE C 1 203 ? -5.488 -28.608 -95.588 1.00 15.37 192 PHE C O 1
ATOM 4749 N N . ALA C 1 204 ? -3.756 -28.091 -96.913 1.00 15.11 193 ALA C N 1
ATOM 4750 C CA . ALA C 1 204 ? -4.646 -27.881 -98.085 1.00 15.13 193 ALA C CA 1
ATOM 4751 C C . ALA C 1 204 ? -5.154 -29.179 -98.719 1.00 15.18 193 ALA C C 1
ATOM 4752 O O . ALA C 1 204 ? -4.452 -30.192 -98.767 1.00 14.89 193 ALA C O 1
ATOM 4754 N N . MET C 1 205 ? -6.391 -29.127 -99.195 1.00 15.66 194 MET C N 1
ATOM 4755 C CA . MET C 1 205 ? -7.008 -30.239 -99.926 1.00 16.88 194 MET C CA 1
ATOM 4756 C C . MET C 1 205 ? -6.396 -30.369 -101.340 1.00 17.71 194 MET C C 1
ATOM 4757 O O . MET C 1 205 ? -5.730 -29.426 -101.799 1.00 17.92 194 MET C O 1
ATOM 4762 N N . PRO C 1 206 ? -6.592 -31.534 -102.018 1.00 18.73 195 PRO C N 1
ATOM 4763 C CA . PRO C 1 206 ? -5.944 -31.732 -103.322 1.00 19.03 195 PRO C CA 1
ATOM 4764 C C . PRO C 1 206 ? -6.321 -30.689 -104.368 1.00 19.27 195 PRO C C 1
ATOM 4765 O O . PRO C 1 206 ? -7.491 -30.317 -104.497 1.00 18.40 195 PRO C O 1
ATOM 4769 N N . GLY C 1 207 ? -5.312 -30.216 -105.096 1.00 19.89 196 GLY C N 1
ATOM 4770 C CA . GLY C 1 207 ? -5.533 -29.305 -106.215 1.00 19.64 196 GLY C CA 1
ATOM 4771 C C . GLY C 1 207 ? -5.805 -27.862 -105.814 1.00 19.73 196 GLY C C 1
ATOM 4772 O O . GLY C 1 207 ? -6.010 -27.027 -106.682 1.00 20.38 196 GLY C O 1
ATOM 4773 N N . ILE C 1 208 ? -5.797 -27.564 -104.514 1.00 19.41 197 ILE C N 1
ATOM 4774 C CA . ILE C 1 208 ? -6.081 -26.211 -104.030 1.00 19.25 197 ILE C CA 1
ATOM 4775 C C . ILE C 1 208 ? -4.890 -25.274 -104.269 1.00 19.94 197 ILE C C 1
ATOM 4776 O O . ILE C 1 208 ? -5.050 -24.202 -104.879 1.00 20.64 197 ILE C O 1
ATOM 4781 N N . LEU C 1 209 ? -3.709 -25.679 -103.804 1.00 20.24 198 LEU C N 1
ATOM 4782 C CA . LEU C 1 209 ? -2.518 -24.825 -103.847 1.00 20.32 198 LEU C CA 1
ATOM 4783 C C . LEU C 1 209 ? -2.153 -24.338 -105.255 1.00 20.06 198 LEU C C 1
ATOM 4784 O O . LEU C 1 209 ? -1.760 -23.171 -105.422 1.00 18.87 198 LEU C O 1
ATOM 4789 N N . VAL C 1 210 ? -2.300 -25.222 -106.247 1.00 19.81 199 VAL C N 1
ATOM 4790 C CA . VAL C 1 210 ? -2.037 -24.890 -107.667 1.00 19.94 199 VAL C CA 1
ATOM 4791 C C . VAL C 1 210 ? -3.019 -23.859 -108.249 1.00 19.60 199 VAL C C 1
ATOM 4792 O O . VAL C 1 210 ? -2.667 -23.132 -109.168 1.00 19.96 199 VAL C O 1
ATOM 4796 N N . ARG C 1 211 ? -4.240 -23.808 -107.710 1.00 19.37 200 ARG C N 1
ATOM 4797 C CA . ARG C 1 211 ? -5.269 -22.848 -108.145 1.00 19.25 200 ARG C CA 1
ATOM 4798 C C . ARG C 1 211 ? -5.082 -21.419 -107.587 1.00 19.14 200 ARG C C 1
ATOM 4799 O O . ARG C 1 211 ? -5.715 -20.481 -108.072 1.00 18.70 200 ARG C O 1
ATOM 4807 N N . LEU C 1 212 ? -4.220 -21.261 -106.578 1.00 18.53 201 LEU C N 1
ATOM 4808 C CA . LEU C 1 212 ? -3.960 -19.960 -105.952 1.00 18.59 201 LEU C CA 1
ATOM 4809 C C . LEU C 1 212 ? -3.067 -19.072 -106.811 1.00 18.37 201 LEU C C 1
ATOM 4810 O O . LEU C 1 212 ? -2.159 -19.559 -107.495 1.00 18.53 201 LEU C O 1
ATOM 4815 N N . ASP C 1 213 ? -3.327 -17.771 -106.747 1.00 17.94 202 ASP C N 1
ATOM 4816 C CA . ASP C 1 213 ? -2.585 -16.778 -107.500 1.00 17.91 202 ASP C CA 1
ATOM 4817 C C . ASP C 1 213 ? -1.514 -16.096 -106.628 1.00 17.87 202 ASP C C 1
ATOM 4818 O O . ASP C 1 213 ? -1.816 -15.190 -105.841 1.00 17.89 202 ASP C O 1
ATOM 4823 N N . PHE C 1 214 ? -0.270 -16.551 -106.788 1.00 18.00 203 PHE C N 1
ATOM 4824 C CA . PHE C 1 214 ? 0.892 -16.028 -106.068 1.00 18.84 203 PHE C CA 1
ATOM 4825 C C . PHE C 1 214 ? 1.725 -15.011 -106.864 1.00 19.60 203 PHE C C 1
ATOM 4826 O O . PHE C 1 214 ? 2.819 -14.645 -106.429 1.00 18.76 203 PHE C O 1
ATOM 4834 N N . SER C 1 215 ? 1.222 -14.567 -108.018 1.00 20.97 204 SER C N 1
ATOM 4835 C CA . SER C 1 215 ? 1.970 -13.698 -108.924 1.00 21.77 204 SER C CA 1
ATOM 4836 C C . SER C 1 215 ? 2.435 -12.394 -108.248 1.00 22.59 204 SER C C 1
ATOM 4837 O O . SER C 1 215 ? 1.758 -11.902 -107.341 1.00 23.13 204 SER C O 1
ATOM 4840 N N . PRO C 1 216 ? 3.611 -11.854 -108.652 1.00 23.30 205 PRO C N 1
ATOM 4841 C CA . PRO C 1 216 ? 4.191 -10.669 -107.983 1.00 23.63 205 PRO C CA 1
ATOM 4842 C C . PRO C 1 216 ? 3.275 -9.448 -107.918 1.00 23.51 205 PRO C C 1
ATOM 4843 O O . PRO C 1 216 ? 3.331 -8.690 -106.951 1.00 23.00 205 PRO C O 1
ATOM 4847 N N . GLU C 1 217 ? 2.422 -9.285 -108.923 1.00 23.89 206 GLU C N 1
ATOM 4848 C CA . GLU C 1 217 ? 1.507 -8.144 -108.990 1.00 24.21 206 GLU C CA 1
ATOM 4849 C C . GLU C 1 217 ? 0.245 -8.263 -108.102 1.00 22.69 206 GLU C C 1
ATOM 4850 O O . GLU C 1 217 ? -0.497 -7.279 -107.957 1.00 21.90 206 GLU C O 1
ATOM 4856 N N . ARG C 1 218 ? 0.024 -9.441 -107.501 1.00 19.77 207 ARG C N 1
ATOM 4857 C CA . ARG C 1 218 ? -1.235 -9.749 -106.807 1.00 18.76 207 ARG C CA 1
ATOM 4858 C C . ARG C 1 218 ? -1.614 -8.755 -105.712 1.00 18.24 207 ARG C C 1
ATOM 4859 O O . ARG C 1 218 ? -2.728 -8.229 -105.724 1.00 18.48 207 ARG C O 1
ATOM 4867 N N . GLY C 1 219 ? -0.684 -8.491 -104.790 1.00 18.15 208 GLY C N 1
ATOM 4868 C CA . GLY C 1 219 ? -0.915 -7.585 -103.658 1.00 17.59 208 GLY C CA 1
ATOM 4869 C C . GLY C 1 219 ? -1.329 -6.188 -104.079 1.00 17.62 208 GLY C C 1
ATOM 4870 O O . GLY C 1 219 ? -2.199 -5.572 -103.454 1.00 16.77 208 GLY C O 1
ATOM 4871 N N . SER C 1 220 ? -0.703 -5.701 -105.151 1.00 17.88 209 SER C N 1
ATOM 4872 C CA . SER C 1 220 ? -1.062 -4.422 -105.761 1.00 18.51 209 SER C CA 1
ATOM 4873 C C . SER C 1 220 ? -2.469 -4.457 -106.373 1.00 17.61 209 SER C C 1
ATOM 4874 O O . SER C 1 220 ? -3.274 -3.548 -106.136 1.00 17.12 209 SER C O 1
ATOM 4877 N N . ARG C 1 221 ? -2.767 -5.522 -107.122 1.00 17.31 210 ARG C N 1
ATOM 4878 C CA . ARG C 1 221 ? -4.087 -5.721 -107.735 1.00 16.75 210 ARG C CA 1
ATOM 4879 C C . ARG C 1 221 ? -5.196 -5.800 -106.687 1.00 16.14 210 ARG C C 1
ATOM 4880 O O . ARG C 1 221 ? -6.257 -5.202 -106.854 1.00 15.36 210 ARG C O 1
ATOM 4888 N N . VAL C 1 222 ? -4.929 -6.539 -105.610 1.00 15.49 211 VAL C N 1
ATOM 4889 C CA . VAL C 1 222 ? -5.810 -6.587 -104.441 1.00 14.78 211 VAL C CA 1
ATOM 4890 C C . VAL C 1 222 ? -6.002 -5.185 -103.849 1.00 14.97 211 VAL C C 1
ATOM 4891 O O . VAL C 1 222 ? -7.136 -4.777 -103.601 1.00 14.31 211 VAL C O 1
ATOM 4895 N N . TYR C 1 223 ? -4.901 -4.456 -103.650 1.00 15.78 212 TYR C N 1
ATOM 4896 C CA . TYR C 1 223 ? -4.970 -3.083 -103.134 1.00 16.85 212 TYR C CA 1
ATOM 4897 C C . TYR C 1 223 ? -5.896 -2.214 -103.984 1.00 16.22 212 TYR C C 1
ATOM 4898 O O . TYR C 1 223 ? -6.875 -1.662 -103.484 1.00 16.37 212 TYR C O 1
ATOM 4907 N N . GLU C 1 224 ? -5.596 -2.124 -105.276 1.00 17.35 213 GLU C N 1
ATOM 4908 C CA . GLU C 1 224 ? -6.379 -1.289 -106.191 1.00 17.63 213 GLU C CA 1
ATOM 4909 C C . GLU C 1 224 ? -7.844 -1.707 -106.257 1.00 18.00 213 GLU C C 1
ATOM 4910 O O . GLU C 1 224 ? -8.719 -0.838 -106.287 1.00 18.13 213 GLU C O 1
ATOM 4916 N N . ALA C 1 225 ? -8.113 -3.021 -106.258 1.00 18.12 214 ALA C N 1
ATOM 4917 C CA . ALA C 1 225 ? -9.500 -3.519 -106.295 1.00 19.06 214 ALA C CA 1
ATOM 4918 C C . ALA C 1 225 ? -10.277 -3.201 -105.009 1.00 20.09 214 ALA C C 1
ATOM 4919 O O . ALA C 1 225 ? -11.445 -2.819 -105.083 1.00 20.82 214 ALA C O 1
ATOM 4921 N N . ALA C 1 226 ? -9.629 -3.358 -103.850 1.00 21.31 215 ALA C N 1
ATOM 4922 C CA . ALA C 1 226 ? -10.214 -2.980 -102.553 1.00 23.22 215 ALA C CA 1
ATOM 4923 C C . ALA C 1 226 ? -10.542 -1.482 -102.470 1.00 24.62 215 ALA C C 1
ATOM 4924 O O . ALA C 1 226 ? -11.591 -1.099 -101.940 1.00 24.21 215 ALA C O 1
ATOM 4926 N N . MET C 1 227 ? -9.644 -0.654 -103.010 1.00 26.99 216 MET C N 1
ATOM 4927 C CA . MET C 1 227 ? -9.805 0.798 -103.011 1.00 29.72 216 MET C CA 1
ATOM 4928 C C . MET C 1 227 ? -10.944 1.231 -103.906 1.00 31.08 216 MET C C 1
ATOM 4929 O O . MET C 1 227 ? -11.732 2.094 -103.528 1.00 30.95 216 MET C O 1
ATOM 4934 N N . LYS C 1 228 ? -11.026 0.605 -105.079 1.00 34.11 217 LYS C N 1
ATOM 4935 C CA . LYS C 1 228 ? -12.122 0.804 -106.026 1.00 36.50 217 LYS C CA 1
ATOM 4936 C C . LYS C 1 228 ? -13.478 0.420 -105.414 1.00 38.40 217 LYS C C 1
ATOM 4937 O O . LYS C 1 228 ? -14.478 1.091 -105.665 1.00 40.27 217 LYS C O 1
ATOM 4943 N N . GLN C 1 229 ? -13.493 -0.646 -104.610 1.00 38.63 218 GLN C N 1
ATOM 4944 C CA . GLN C 1 229 ? -14.700 -1.111 -103.917 1.00 39.78 218 GLN C CA 1
ATOM 4945 C C . GLN C 1 229 ? -15.164 -0.140 -102.822 1.00 40.98 218 GLN C C 1
ATOM 4946 O O . GLN C 1 229 ? -16.369 0.019 -102.604 1.00 40.79 218 GLN C O 1
ATOM 4952 N N . ARG C 1 230 ? -14.200 0.489 -102.144 1.00 43.20 219 ARG C N 1
ATOM 4953 C CA . ARG C 1 230 ? -14.456 1.471 -101.084 1.00 43.61 219 ARG C CA 1
ATOM 4954 C C . ARG C 1 230 ? -14.568 2.894 -101.628 1.00 44.69 219 ARG C C 1
ATOM 4955 O O . ARG C 1 230 ? -14.989 3.115 -102.768 1.00 47.01 219 ARG C O 1
ATOM 4957 N N . GLN D 1 15 ? -47.718 -43.624 -41.792 1.00 35.13 4 GLN D N 1
ATOM 4958 C CA . GLN D 1 15 ? -47.122 -42.286 -42.081 1.00 35.10 4 GLN D CA 1
ATOM 4959 C C . GLN D 1 15 ? -46.234 -41.808 -40.935 1.00 34.38 4 GLN D C 1
ATOM 4960 O O . GLN D 1 15 ? -45.176 -41.224 -41.178 1.00 33.31 4 GLN D O 1
ATOM 4962 N N . GLU D 1 16 ? -46.667 -42.070 -39.699 1.00 34.66 5 GLU D N 1
ATOM 4963 C CA . GLU D 1 16 ? -45.911 -41.718 -38.490 1.00 35.53 5 GLU D CA 1
ATOM 4964 C C . GLU D 1 16 ? -44.533 -42.391 -38.433 1.00 36.58 5 GLU D C 1
ATOM 4965 O O . GLU D 1 16 ? -43.533 -41.732 -38.118 1.00 38.40 5 GLU D O 1
ATOM 4967 N N . ARG D 1 17 ? -44.484 -43.688 -38.752 1.00 37.00 6 ARG D N 1
ATOM 4968 C CA . ARG D 1 17 ? -43.221 -44.439 -38.821 1.00 37.13 6 ARG D CA 1
ATOM 4969 C C . ARG D 1 17 ? -42.322 -43.934 -39.959 1.00 37.09 6 ARG D C 1
ATOM 4970 O O . ARG D 1 17 ? -41.112 -43.776 -39.767 1.00 37.46 6 ARG D O 1
ATOM 4972 N N . ALA D 1 18 ? -42.926 -43.663 -41.120 1.00 35.66 7 ALA D N 1
ATOM 4973 C CA . ALA D 1 18 ? -42.231 -43.082 -42.280 1.00 34.71 7 ALA D CA 1
ATOM 4974 C C . ALA D 1 18 ? -41.590 -41.714 -41.975 1.00 35.04 7 ALA D C 1
ATOM 4975 O O . ALA D 1 18 ? -40.518 -41.388 -42.506 1.00 34.57 7 ALA D O 1
ATOM 4977 N N . ILE D 1 19 ? -42.242 -40.940 -41.104 1.00 35.65 8 ILE D N 1
ATOM 4978 C CA . ILE D 1 19 ? -41.734 -39.640 -40.637 1.00 35.64 8 ILE D CA 1
ATOM 4979 C C . ILE D 1 19 ? -40.550 -39.787 -39.671 1.00 35.92 8 ILE D C 1
ATOM 4980 O O . ILE D 1 19 ? -39.562 -39.062 -39.807 1.00 35.57 8 ILE D O 1
ATOM 4985 N N . ARG D 1 20 ? -40.657 -40.720 -38.719 1.00 36.64 9 ARG D N 1
ATOM 4986 C CA . ARG D 1 20 ? -39.563 -41.045 -37.786 1.00 39.23 9 ARG D CA 1
ATOM 4987 C C . ARG D 1 20 ? -38.274 -41.465 -38.506 1.00 38.70 9 ARG D C 1
ATOM 4988 O O . ARG D 1 20 ? -37.184 -41.002 -38.146 1.00 38.44 9 ARG D O 1
ATOM 4996 N N . THR D 1 21 ? -38.413 -42.341 -39.509 1.00 36.87 10 THR D N 1
ATOM 4997 C CA . THR D 1 21 ? -37.264 -42.880 -40.253 1.00 36.05 10 THR D CA 1
ATOM 4998 C C . THR D 1 21 ? -36.605 -41.797 -41.114 1.00 34.30 10 THR D C 1
ATOM 4999 O O . THR D 1 21 ? -35.376 -41.741 -41.204 1.00 32.30 10 THR D O 1
ATOM 5003 N N . ARG D 1 22 ? -37.429 -40.927 -41.703 1.00 32.45 11 ARG D N 1
ATOM 5004 C CA . ARG D 1 22 ? -36.942 -39.751 -42.434 1.00 32.56 11 ARG D CA 1
ATOM 5005 C C . ARG D 1 22 ? -36.077 -38.854 -41.539 1.00 30.51 11 ARG D C 1
ATOM 5006 O O . ARG D 1 22 ? -34.973 -38.451 -41.940 1.00 28.13 11 ARG D O 1
ATOM 5014 N N . GLN D 1 23 ? -36.577 -38.571 -40.334 1.00 29.92 12 GLN D N 1
ATOM 5015 C CA . GLN D 1 23 ? -35.831 -37.818 -39.322 1.00 30.95 12 GLN D CA 1
ATOM 5016 C C . GLN D 1 23 ? -34.532 -38.501 -38.916 1.00 29.50 12 GLN D C 1
ATOM 5017 O O . GLN D 1 23 ? -33.481 -37.855 -38.879 1.00 28.75 12 GLN D O 1
ATOM 5023 N N . THR D 1 24 ? -34.614 -39.805 -38.639 1.00 28.82 13 THR D N 1
ATOM 5024 C CA . THR D 1 24 ? -33.443 -40.638 -38.364 1.00 28.71 13 THR D CA 1
ATOM 5025 C C . THR D 1 24 ? -32.366 -40.458 -39.449 1.00 27.13 13 THR D C 1
ATOM 5026 O O . THR D 1 24 ? -31.202 -40.220 -39.124 1.00 27.12 13 THR D O 1
ATOM 5030 N N . ILE D 1 25 ? -32.774 -40.562 -40.718 1.00 25.98 14 ILE D N 1
ATOM 5031 C CA . ILE D 1 25 ? -31.887 -40.429 -41.879 1.00 25.12 14 ILE D CA 1
ATOM 5032 C C . ILE D 1 25 ? -31.272 -39.030 -41.948 1.00 26.02 14 ILE D C 1
ATOM 5033 O O . ILE D 1 25 ? -30.052 -38.885 -42.122 1.00 26.46 14 ILE D O 1
ATOM 5038 N N . LEU D 1 26 ? -32.130 -38.017 -41.810 1.00 25.83 15 LEU D N 1
ATOM 5039 C CA . LEU D 1 26 ? -31.741 -36.611 -41.896 1.00 25.71 15 LEU D CA 1
ATOM 5040 C C . LEU D 1 26 ? -30.756 -36.223 -40.797 1.00 25.14 15 LEU D C 1
ATOM 5041 O O . LEU D 1 26 ? -29.777 -35.541 -41.076 1.00 25.39 15 LEU D O 1
ATOM 5046 N N . VAL D 1 27 ? -31.019 -36.670 -39.565 1.00 25.81 16 VAL D N 1
ATOM 5047 C CA . VAL D 1 27 ? -30.098 -36.490 -38.431 1.00 26.46 16 VAL D CA 1
ATOM 5048 C C . VAL D 1 27 ? -28.737 -37.139 -38.732 1.00 27.50 16 VAL D C 1
ATOM 5049 O O . VAL D 1 27 ? -27.685 -36.525 -38.488 1.00 28.76 16 VAL D O 1
ATOM 5053 N N . ALA D 1 28 ? -28.766 -38.360 -39.279 1.00 27.17 17 ALA D N 1
ATOM 5054 C CA . ALA D 1 28 ? -27.548 -39.092 -39.644 1.00 26.37 17 ALA D CA 1
ATOM 5055 C C . ALA D 1 28 ? -26.748 -38.385 -40.739 1.00 25.83 17 ALA D C 1
ATOM 5056 O O . ALA D 1 28 ? -25.518 -38.263 -40.643 1.00 25.65 17 ALA D O 1
ATOM 5058 N N . ALA D 1 29 ? -27.454 -37.916 -41.765 1.00 25.10 18 ALA D N 1
ATOM 5059 C CA . ALA D 1 29 ? -26.842 -37.168 -42.864 1.00 25.21 18 ALA D CA 1
ATOM 5060 C C . ALA D 1 29 ? -26.189 -35.853 -42.404 1.00 24.85 18 ALA D C 1
ATOM 5061 O O . ALA D 1 29 ? -25.041 -35.570 -42.754 1.00 23.49 18 ALA D O 1
ATOM 5063 N N . ALA D 1 30 ? -26.922 -35.064 -41.616 1.00 25.39 19 ALA D N 1
ATOM 5064 C CA . ALA D 1 30 ? -26.405 -33.803 -41.082 1.00 25.76 19 ALA D CA 1
ATOM 5065 C C . ALA D 1 30 ? -25.093 -34.057 -40.328 1.00 26.91 19 ALA D C 1
ATOM 5066 O O . ALA D 1 30 ? -24.107 -33.342 -40.524 1.00 25.96 19 ALA D O 1
ATOM 5068 N N . GLU D 1 31 ? -25.085 -35.111 -39.511 1.00 28.55 20 GLU D N 1
ATOM 5069 C CA . GLU D 1 31 ? -23.915 -35.498 -38.721 1.00 29.67 20 GLU D CA 1
ATOM 5070 C C . GLU D 1 31 ? -22.702 -35.869 -39.576 1.00 29.68 20 GLU D C 1
ATOM 5071 O O . GLU D 1 31 ? -21.595 -35.450 -39.261 1.00 30.29 20 GLU D O 1
ATOM 5077 N N . VAL D 1 32 ? -22.901 -36.624 -40.657 1.00 29.73 21 VAL D N 1
ATOM 5078 C CA . VAL D 1 32 ? -21.781 -36.934 -41.567 1.00 30.02 21 VAL D CA 1
ATOM 5079 C C . VAL D 1 32 ? -21.377 -35.728 -42.440 1.00 29.42 21 VAL D C 1
ATOM 5080 O O . VAL D 1 32 ? -20.199 -35.582 -42.785 1.00 27.57 21 VAL D O 1
ATOM 5084 N N . PHE D 1 33 ? -22.342 -34.870 -42.788 1.00 28.65 22 PHE D N 1
ATOM 5085 C CA . PHE D 1 33 ? -22.012 -33.612 -43.471 1.00 27.84 22 PHE D CA 1
ATOM 5086 C C . PHE D 1 33 ? -21.179 -32.698 -42.566 1.00 28.03 22 PHE D C 1
ATOM 5087 O O . PHE D 1 33 ? -20.276 -32.008 -43.042 1.00 27.05 22 PHE D O 1
ATOM 5095 N N . ASP D 1 34 ? -21.490 -32.711 -41.270 1.00 28.76 23 ASP D N 1
ATOM 5096 C CA . ASP D 1 34 ? -20.738 -31.954 -40.278 1.00 30.78 23 ASP D CA 1
ATOM 5097 C C . ASP D 1 34 ? -19.337 -32.523 -40.080 1.00 32.66 23 ASP D C 1
ATOM 5098 O O . ASP D 1 34 ? -18.357 -31.768 -40.088 1.00 33.58 23 ASP D O 1
ATOM 5103 N N . GLU D 1 35 ? -19.255 -33.847 -39.918 1.00 33.06 24 GLU D N 1
ATOM 5104 C CA . GLU D 1 35 ? -17.988 -34.543 -39.642 1.00 34.25 24 GLU D CA 1
ATOM 5105 C C . GLU D 1 35 ? -17.010 -34.508 -40.814 1.00 33.42 24 GLU D C 1
ATOM 5106 O O . GLU D 1 35 ? -15.798 -34.497 -40.594 1.00 36.24 24 GLU D O 1
ATOM 5112 N N . VAL D 1 36 ? -17.524 -34.481 -42.046 1.00 31.22 25 VAL D N 1
ATOM 5113 C CA . VAL D 1 36 ? -16.665 -34.695 -43.217 1.00 29.78 25 VAL D CA 1
ATOM 5114 C C . VAL D 1 36 ? -16.938 -33.793 -44.447 1.00 29.00 25 VAL D C 1
ATOM 5115 O O . VAL D 1 36 ? -16.164 -33.812 -45.408 1.00 28.62 25 VAL D O 1
ATOM 5119 N N . GLY D 1 37 ? -18.020 -33.005 -44.414 1.00 29.27 26 GLY D N 1
ATOM 5120 C CA . GLY D 1 37 ? -18.388 -32.120 -45.542 1.00 27.03 26 GLY D CA 1
ATOM 5121 C C . GLY D 1 37 ? -19.201 -32.816 -46.622 1.00 26.87 26 GLY D C 1
ATOM 5122 O O . GLY D 1 37 ? -19.286 -34.048 -46.654 1.00 25.76 26 GLY D O 1
ATOM 5123 N N . TYR D 1 38 ? -19.800 -32.025 -47.509 1.00 26.20 27 TYR D N 1
ATOM 5124 C CA . TYR D 1 38 ? -20.663 -32.553 -48.561 1.00 26.56 27 TYR D CA 1
ATOM 5125 C C . TYR D 1 38 ? -19.948 -33.539 -49.506 1.00 27.40 27 TYR D C 1
ATOM 5126 O O . TYR D 1 38 ? -20.385 -34.683 -49.663 1.00 26.48 27 TYR D O 1
ATOM 5135 N N . GLU D 1 39 ? -18.865 -33.069 -50.123 1.00 28.81 28 GLU D N 1
ATOM 5136 C CA . GLU D 1 39 ? -18.107 -33.809 -51.143 1.00 30.34 28 GLU D CA 1
ATOM 5137 C C . GLU D 1 39 ? -17.613 -35.169 -50.663 1.00 29.41 28 GLU D C 1
ATOM 5138 O O . GLU D 1 39 ? -17.812 -36.170 -51.347 1.00 28.68 28 GLU D O 1
ATOM 5144 N N . ALA D 1 40 ? -16.989 -35.187 -49.480 1.00 28.92 29 ALA D N 1
ATOM 5145 C CA . ALA D 1 40 ? -16.395 -36.390 -48.904 1.00 28.38 29 ALA D CA 1
ATOM 5146 C C . ALA D 1 40 ? -17.416 -37.374 -48.332 1.00 28.15 29 ALA D C 1
ATOM 5147 O O . ALA D 1 40 ? -17.126 -38.572 -48.232 1.00 28.40 29 ALA D O 1
ATOM 5149 N N . ALA D 1 41 ? -18.589 -36.869 -47.938 1.00 26.72 30 ALA D N 1
ATOM 5150 C CA . ALA D 1 41 ? -19.704 -37.707 -47.477 1.00 26.01 30 ALA D CA 1
ATOM 5151 C C . ALA D 1 41 ? -20.177 -38.681 -48.562 1.00 24.90 30 ALA D C 1
ATOM 5152 O O . ALA D 1 41 ? -20.188 -38.338 -49.742 1.00 23.85 30 ALA D O 1
ATOM 5154 N N . THR D 1 42 ? -20.539 -39.889 -48.137 1.00 24.78 31 THR D N 1
ATOM 5155 C CA . THR D 1 42 ? -21.063 -40.941 -49.024 1.00 25.89 31 THR D CA 1
ATOM 5156 C C . THR D 1 42 ? -22.408 -41.451 -48.493 1.00 26.22 31 THR D C 1
ATOM 5157 O O . THR D 1 42 ? -22.714 -41.288 -47.310 1.00 25.94 31 THR D O 1
ATOM 5161 N N . ILE D 1 43 ? -23.195 -42.081 -49.364 1.00 27.90 32 ILE D N 1
ATOM 5162 C CA . ILE D 1 43 ? -24.443 -42.742 -48.959 1.00 28.87 32 ILE D CA 1
ATOM 5163 C C . ILE D 1 43 ? -24.137 -43.816 -47.914 1.00 29.74 32 ILE D C 1
ATOM 5164 O O . ILE D 1 43 ? -24.809 -43.891 -46.880 1.00 28.35 32 ILE D O 1
ATOM 5169 N N . SER D 1 44 ? -23.095 -44.606 -48.187 1.00 31.06 33 SER D N 1
ATOM 5170 C CA . SER D 1 44 ? -22.524 -45.572 -47.247 1.00 32.28 33 SER D CA 1
ATOM 5171 C C . SER D 1 44 ? -22.366 -45.027 -45.816 1.00 31.96 33 SER D C 1
ATOM 5172 O O . SER D 1 44 ? -22.743 -45.704 -44.855 1.00 31.79 33 SER D O 1
ATOM 5175 N N . ASP D 1 45 ? -21.817 -43.814 -45.688 1.00 31.46 34 ASP D N 1
ATOM 5176 C CA . ASP D 1 45 ? -21.687 -43.139 -44.391 1.00 31.89 34 ASP D CA 1
ATOM 5177 C C . ASP D 1 45 ? -23.044 -42.913 -43.720 1.00 30.01 34 ASP D C 1
ATOM 5178 O O . ASP D 1 45 ? -23.209 -43.209 -42.532 1.00 29.11 34 ASP D O 1
ATOM 5183 N N . VAL D 1 46 ? -24.000 -42.397 -44.496 1.00 29.55 35 VAL D N 1
ATOM 5184 C CA . VAL D 1 46 ? -25.362 -42.105 -44.020 1.00 29.85 35 VAL D CA 1
ATOM 5185 C C . VAL D 1 46 ? -26.071 -43.401 -43.608 1.00 31.14 35 VAL D C 1
ATOM 5186 O O . VAL D 1 46 ? -26.689 -43.446 -42.542 1.00 32.76 35 VAL D O 1
ATOM 5190 N N . LEU D 1 47 ? -25.947 -44.446 -44.434 1.00 31.56 36 LEU D N 1
ATOM 5191 C CA . LEU D 1 47 ? -26.552 -45.764 -44.155 1.00 31.27 36 LEU D CA 1
ATOM 5192 C C . LEU D 1 47 ? -25.993 -46.412 -42.882 1.00 31.42 36 LEU D C 1
ATOM 5193 O O . LEU D 1 47 ? -26.766 -46.916 -42.054 1.00 29.94 36 LEU D O 1
ATOM 5198 N N . LYS D 1 48 ? -24.665 -46.368 -42.727 1.00 32.82 37 LYS D N 1
ATOM 5199 C CA . LYS D 1 48 ? -23.979 -46.878 -41.530 1.00 34.86 37 LYS D CA 1
ATOM 5200 C C . LYS D 1 48 ? -24.458 -46.170 -40.261 1.00 35.22 37 LYS D C 1
ATOM 5201 O O . LYS D 1 48 ? -24.786 -46.824 -39.270 1.00 34.78 37 LYS D O 1
ATOM 5207 N N . ARG D 1 49 ? -24.530 -44.839 -40.318 1.00 35.86 38 ARG D N 1
ATOM 5208 C CA . ARG D 1 49 ? -24.983 -44.037 -39.182 1.00 35.25 38 ARG D CA 1
ATOM 5209 C C . ARG D 1 49 ? -26.493 -44.152 -38.901 1.00 34.18 38 ARG D C 1
ATOM 5210 O O . ARG D 1 49 ? -26.890 -44.261 -37.735 1.00 32.84 38 ARG D O 1
ATOM 5218 N N . SER D 1 50 ? -27.320 -44.136 -39.953 1.00 32.61 39 SER D N 1
ATOM 5219 C CA . SER D 1 50 ? -28.783 -44.196 -39.788 1.00 31.52 39 SER D CA 1
ATOM 5220 C C . SER D 1 50 ? -29.307 -45.597 -39.496 1.00 30.88 39 SER D C 1
ATOM 5221 O O . SER D 1 50 ? -30.362 -45.742 -38.880 1.00 31.07 39 SER D O 1
ATOM 5224 N N . GLY D 1 51 ? -28.578 -46.615 -39.953 1.00 30.88 40 GLY D N 1
ATOM 5225 C CA . GLY D 1 51 ? -28.990 -48.015 -39.790 1.00 29.70 40 GLY D CA 1
ATOM 5226 C C . GLY D 1 51 ? -30.039 -48.502 -40.784 1.00 28.92 40 GLY D C 1
ATOM 5227 O O . GLY D 1 51 ? -30.603 -49.584 -40.597 1.00 30.60 40 GLY D O 1
ATOM 5228 N N . VAL D 1 52 ? -30.301 -47.718 -41.832 1.00 27.21 41 VAL D N 1
ATOM 5229 C CA . VAL D 1 52 ? -31.290 -48.083 -42.863 1.00 26.50 41 VAL D CA 1
ATOM 5230 C C . VAL D 1 52 ? -30.600 -48.691 -44.089 1.00 25.92 41 VAL D C 1
ATOM 5231 O O . VAL D 1 52 ? -29.385 -48.574 -44.238 1.00 25.80 41 VAL D O 1
ATOM 5235 N N . THR D 1 53 ? -31.386 -49.330 -44.954 1.00 27.09 42 THR D N 1
ATOM 5236 C CA . THR D 1 53 ? -30.894 -49.884 -46.222 1.00 27.07 42 THR D CA 1
ATOM 5237 C C . THR D 1 53 ? -31.006 -48.868 -47.352 1.00 26.98 42 THR D C 1
ATOM 5238 O O . THR D 1 53 ? -31.756 -47.888 -47.238 1.00 26.04 42 THR D O 1
ATOM 5242 N N . LYS D 1 54 ? -30.275 -49.122 -48.445 1.00 26.66 43 LYS D N 1
ATOM 5243 C CA . LYS D 1 54 ? -30.297 -48.272 -49.644 1.00 27.20 43 LYS D CA 1
ATOM 5244 C C . LYS D 1 54 ? -31.692 -47.978 -50.212 1.00 25.75 43 LYS D C 1
ATOM 5245 O O . LYS D 1 54 ? -31.981 -46.843 -50.586 1.00 23.21 43 LYS D O 1
ATOM 5251 N N . GLY D 1 55 ? -32.539 -49.007 -50.255 1.00 24.50 44 GLY D N 1
ATOM 5252 C CA . GLY D 1 55 ? -33.948 -48.872 -50.642 1.00 25.11 44 GLY D CA 1
ATOM 5253 C C . GLY D 1 55 ? -34.760 -47.951 -49.737 1.00 25.10 44 GLY D C 1
ATOM 5254 O O . GLY D 1 55 ? -35.509 -47.097 -50.229 1.00 26.25 44 GLY D O 1
ATOM 5255 N N . ALA D 1 56 ? -34.607 -48.128 -48.425 1.00 24.60 45 ALA D N 1
ATOM 5256 C CA . ALA D 1 56 ? -35.321 -47.333 -47.425 1.00 25.33 45 ALA D CA 1
ATOM 5257 C C . ALA D 1 56 ? -34.884 -45.866 -47.423 1.00 25.68 45 ALA D C 1
ATOM 5258 O O . ALA D 1 56 ? -35.721 -44.974 -47.263 1.00 25.24 45 ALA D O 1
ATOM 5260 N N . LEU D 1 57 ? -33.582 -45.624 -47.599 1.00 26.41 46 LEU D N 1
ATOM 5261 C CA . LEU D 1 57 ? -33.068 -44.269 -47.789 1.00 26.82 46 LEU D CA 1
ATOM 5262 C C . LEU D 1 57 ? -33.568 -43.652 -49.107 1.00 27.66 46 LEU D C 1
ATOM 5263 O O . LEU D 1 57 ? -33.980 -42.477 -49.114 1.00 27.45 46 LEU D O 1
ATOM 5268 N N . TYR D 1 58 ? -33.546 -44.433 -50.196 1.00 26.55 47 TYR D N 1
ATOM 5269 C CA . TYR D 1 58 ? -34.059 -43.976 -51.503 1.00 27.04 47 TYR D CA 1
ATOM 5270 C C . TYR D 1 58 ? -35.525 -43.531 -51.475 1.00 27.58 47 TYR D C 1
ATOM 5271 O O . TYR D 1 58 ? -35.888 -42.590 -52.175 1.00 27.89 47 TYR D O 1
ATOM 5280 N N . PHE D 1 59 ? -36.350 -44.220 -50.687 1.00 29.13 48 PHE D N 1
ATOM 5281 C CA . PHE D 1 59 ? -37.750 -43.837 -50.461 1.00 30.97 48 PHE D CA 1
ATOM 5282 C C . PHE D 1 59 ? -37.864 -42.347 -50.104 1.00 30.50 48 PHE D C 1
ATOM 5283 O O . PHE D 1 59 ? -38.642 -41.615 -50.723 1.00 30.05 48 PHE D O 1
ATOM 5291 N N . HIS D 1 60 ? -37.039 -41.907 -49.156 1.00 29.38 49 HIS D N 1
ATOM 5292 C CA . HIS D 1 60 ? -37.094 -40.542 -48.629 1.00 29.57 49 HIS D CA 1
ATOM 5293 C C . HIS D 1 60 ? -36.231 -39.521 -49.381 1.00 28.38 49 HIS D C 1
ATOM 5294 O O . HIS D 1 60 ? -36.611 -38.356 -49.473 1.00 27.68 49 HIS D O 1
ATOM 5301 N N . PHE D 1 61 ? -35.084 -39.956 -49.907 1.00 27.41 50 PHE D N 1
ATOM 5302 C CA . PHE D 1 61 ? -34.137 -39.073 -50.609 1.00 27.74 50 PHE D CA 1
ATOM 5303 C C . PHE D 1 61 ? -33.520 -39.795 -51.793 1.00 28.65 50 PHE D C 1
ATOM 5304 O O . PHE D 1 61 ? -32.821 -40.801 -51.618 1.00 29.67 50 PHE D O 1
ATOM 5312 N N . THR D 1 62 ? -33.783 -39.261 -52.983 1.00 28.81 51 THR D N 1
ATOM 5313 C CA . THR D 1 62 ? -33.312 -39.796 -54.257 1.00 30.33 51 THR D CA 1
ATOM 5314 C C . THR D 1 62 ? -31.780 -39.781 -54.385 1.00 30.05 51 THR D C 1
ATOM 5315 O O . THR D 1 62 ? -31.193 -40.730 -54.905 1.00 31.04 51 THR D O 1
ATOM 5319 N N . SER D 1 63 ? -31.147 -38.714 -53.899 1.00 29.01 52 SER D N 1
ATOM 5320 C CA . SER D 1 63 ? -29.689 -38.550 -53.969 1.00 28.55 52 SER D CA 1
ATOM 5321 C C . SER D 1 63 ? -29.121 -37.920 -52.692 1.00 27.50 52 SER D C 1
ATOM 5322 O O . SER D 1 63 ? -29.874 -37.450 -51.840 1.00 26.75 52 SER D O 1
ATOM 5325 N N . LYS D 1 64 ? -27.790 -37.920 -52.590 1.00 26.03 53 LYS D N 1
ATOM 5326 C CA . LYS D 1 64 ? -27.031 -37.184 -51.570 1.00 25.72 53 LYS D CA 1
ATOM 5327 C C . LYS D 1 64 ? -27.348 -35.678 -51.629 1.00 24.60 53 LYS D C 1
ATOM 5328 O O . LYS D 1 64 ? -27.432 -35.005 -50.597 1.00 23.43 53 LYS D O 1
ATOM 5334 N N . GLN D 1 65 ? -27.506 -35.186 -52.856 1.00 24.07 54 GLN D N 1
ATOM 5335 C CA . GLN D 1 65 ? -27.882 -33.817 -53.174 1.00 24.85 54 GLN D CA 1
ATOM 5336 C C . GLN D 1 65 ? -29.236 -33.424 -52.585 1.00 24.39 54 GLN D C 1
ATOM 5337 O O . GLN D 1 65 ? -29.360 -32.337 -52.015 1.00 23.44 54 GLN D O 1
ATOM 5343 N N . GLU D 1 66 ? -30.243 -34.293 -52.748 1.00 24.26 55 GLU D N 1
ATOM 5344 C CA . GLU D 1 66 ? -31.563 -34.085 -52.135 1.00 24.95 55 GLU D CA 1
ATOM 5345 C C . GLU D 1 66 ? -31.452 -34.109 -50.619 1.00 23.77 55 GLU D C 1
ATOM 5346 O O . GLU D 1 66 ? -32.081 -33.287 -49.959 1.00 24.27 55 GLU D O 1
ATOM 5352 N N . LEU D 1 67 ? -30.640 -35.031 -50.086 1.00 22.82 56 LEU D N 1
ATOM 5353 C CA . LEU D 1 67 ? -30.352 -35.120 -48.644 1.00 22.55 56 LEU D CA 1
ATOM 5354 C C . LEU D 1 67 ? -29.784 -33.825 -48.081 1.00 21.89 56 LEU D C 1
ATOM 5355 O O . LEU D 1 67 ? -30.278 -33.323 -47.076 1.00 22.41 56 LEU D O 1
ATOM 5360 N N . ALA D 1 68 ? -28.733 -33.321 -48.729 1.00 20.77 57 ALA D N 1
ATOM 5361 C CA . ALA D 1 68 ? -28.065 -32.088 -48.341 1.00 20.31 57 ALA D CA 1
ATOM 5362 C C . ALA D 1 68 ? -28.987 -30.876 -48.435 1.00 19.70 57 ALA D C 1
ATOM 5363 O O . ALA D 1 68 ? -28.978 -30.030 -47.559 1.00 19.33 57 ALA D O 1
ATOM 5365 N N . GLN D 1 69 ? -29.793 -30.807 -49.490 1.00 20.14 58 GLN D N 1
ATOM 5366 C CA . GLN D 1 69 ? -30.765 -29.723 -49.633 1.00 20.38 58 GLN D CA 1
ATOM 5367 C C . GLN D 1 69 ? -31.824 -29.735 -48.509 1.00 19.65 58 GLN D C 1
ATOM 5368 O O . GLN D 1 69 ? -32.268 -28.669 -48.041 1.00 18.24 58 GLN D O 1
ATOM 5374 N N . ALA D 1 70 ? -32.189 -30.934 -48.061 1.00 18.78 59 ALA D N 1
ATOM 5375 C CA . ALA D 1 70 ? -33.140 -31.083 -46.975 1.00 19.64 59 ALA D CA 1
ATOM 5376 C C . ALA D 1 70 ? -32.574 -30.640 -45.627 1.00 19.83 59 ALA D C 1
ATOM 5377 O O . ALA D 1 70 ? -33.313 -30.058 -44.838 1.00 20.07 59 ALA D O 1
ATOM 5379 N N . VAL D 1 71 ? -31.286 -30.895 -45.357 1.00 20.05 60 VAL D N 1
ATOM 5380 C CA . VAL D 1 71 ? -30.687 -30.381 -44.098 1.00 20.29 60 VAL D CA 1
ATOM 5381 C C . VAL D 1 71 ? -30.439 -28.871 -44.144 1.00 20.40 60 VAL D C 1
ATOM 5382 O O . VAL D 1 71 ? -30.504 -28.218 -43.106 1.00 21.34 60 VAL D O 1
ATOM 5386 N N . LEU D 1 72 ? -30.192 -28.326 -45.340 1.00 20.02 61 LEU D N 1
ATOM 5387 C CA . LEU D 1 72 ? -30.166 -26.868 -45.556 1.00 20.49 61 LEU D CA 1
ATOM 5388 C C . LEU D 1 72 ? -31.545 -26.270 -45.250 1.00 20.59 61 LEU D C 1
ATOM 5389 O O . LEU D 1 72 ? -31.651 -25.336 -44.447 1.00 20.42 61 LEU D O 1
ATOM 5394 N N . ALA D 1 73 ? -32.580 -26.860 -45.859 1.00 20.99 62 ALA D N 1
ATOM 5395 C CA . ALA D 1 73 ? -33.971 -26.432 -45.731 1.00 22.00 62 ALA D CA 1
ATOM 5396 C C . ALA D 1 73 ? -34.505 -26.406 -44.301 1.00 22.27 62 ALA D C 1
ATOM 5397 O O . ALA D 1 73 ? -35.379 -25.594 -43.997 1.00 22.59 62 ALA D O 1
ATOM 5399 N N . GLU D 1 74 ? -33.976 -27.268 -43.433 1.00 23.13 63 GLU D N 1
ATOM 5400 C CA . GLU D 1 74 ? -34.477 -27.370 -42.057 1.00 24.91 63 GLU D CA 1
ATOM 5401 C C . GLU D 1 74 ? -33.693 -26.534 -41.034 1.00 23.51 63 GLU D C 1
ATOM 5402 O O . GLU D 1 74 ? -34.015 -26.558 -39.844 1.00 23.02 63 GLU D O 1
ATOM 5408 N N . GLN D 1 75 ? -32.697 -25.767 -41.489 1.00 21.87 64 GLN D N 1
ATOM 5409 C CA . GLN D 1 75 ? -31.816 -25.038 -40.570 1.00 21.44 64 GLN D CA 1
ATOM 5410 C C . GLN D 1 75 ? -32.551 -24.129 -39.575 1.00 21.77 64 GLN D C 1
ATOM 5411 O O . GLN D 1 75 ? -32.310 -24.232 -38.372 1.00 22.33 64 GLN D O 1
ATOM 5417 N N . VAL D 1 76 ? -33.426 -23.252 -40.066 1.00 22.00 65 VAL D N 1
ATOM 5418 C CA . VAL D 1 76 ? -34.069 -22.270 -39.178 1.00 23.10 65 VAL D CA 1
ATOM 5419 C C . VAL D 1 76 ? -35.130 -22.934 -38.295 1.00 23.61 65 VAL D C 1
ATOM 5420 O O . VAL D 1 76 ? -35.108 -22.757 -37.083 1.00 24.22 65 VAL D O 1
ATOM 5424 N N . ALA D 1 77 ? -36.002 -23.746 -38.895 1.00 24.80 66 ALA D N 1
ATOM 5425 C CA . ALA D 1 77 ? -37.085 -24.437 -38.164 1.00 26.34 66 ALA D CA 1
ATOM 5426 C C . ALA D 1 77 ? -36.599 -25.467 -37.141 1.00 27.17 66 ALA D C 1
ATOM 5427 O O . ALA D 1 77 ? -37.320 -25.792 -36.195 1.00 27.70 66 ALA D O 1
ATOM 5429 N N . SER D 1 78 ? -35.375 -25.958 -37.326 1.00 28.21 67 SER D N 1
ATOM 5430 C CA . SER D 1 78 ? -34.786 -26.962 -36.450 1.00 29.63 67 SER D CA 1
ATOM 5431 C C . SER D 1 78 ? -34.496 -26.482 -35.024 1.00 31.56 67 SER D C 1
ATOM 5432 O O . SER D 1 78 ? -34.575 -27.288 -34.084 1.00 32.83 67 SER D O 1
ATOM 5435 N N . LEU D 1 79 ? -34.131 -25.206 -34.854 1.00 30.35 68 LEU D N 1
ATOM 5436 C CA . LEU D 1 79 ? -33.859 -24.707 -33.504 1.00 31.51 68 LEU D CA 1
ATOM 5437 C C . LEU D 1 79 ? -35.126 -24.421 -32.692 1.00 29.92 68 LEU D C 1
ATOM 5438 O O . LEU D 1 79 ? -36.133 -23.990 -33.256 1.00 29.71 68 LEU D O 1
ATOM 5443 N N . PRO D 1 80 ? -35.090 -24.714 -31.373 1.00 27.73 69 PRO D N 1
ATOM 5444 C CA . PRO D 1 80 ? -36.287 -24.500 -30.567 1.00 25.90 69 PRO D CA 1
ATOM 5445 C C . PRO D 1 80 ? -36.561 -23.013 -30.346 1.00 25.23 69 PRO D C 1
ATOM 5446 O O . PRO D 1 80 ? -35.617 -22.205 -30.263 1.00 23.07 69 PRO D O 1
ATOM 5450 N N . ARG D 1 81 ? -37.849 -22.681 -30.275 1.00 24.58 70 ARG D N 1
ATOM 5451 C CA . ARG D 1 81 ? -38.338 -21.324 -30.068 1.00 25.96 70 ARG D CA 1
ATOM 5452 C C . ARG D 1 81 ? -37.845 -20.820 -28.714 1.00 23.71 70 ARG D C 1
ATOM 5453 O O . ARG D 1 81 ? -37.956 -21.532 -27.710 1.00 22.26 70 ARG D O 1
ATOM 5461 N N . VAL D 1 82 ? -37.281 -19.615 -28.683 1.00 21.29 71 VAL D N 1
ATOM 5462 C CA . VAL D 1 82 ? -36.888 -19.020 -27.399 1.00 20.06 71 VAL D CA 1
ATOM 5463 C C . VAL D 1 82 ? -38.139 -18.548 -26.656 1.00 19.07 71 VAL D C 1
ATOM 5464 O O . VAL D 1 82 ? -39.087 -18.097 -27.308 1.00 19.31 71 VAL D O 1
ATOM 5468 N N . PRO D 1 83 ? -38.157 -18.662 -25.302 1.00 18.67 72 PRO D N 1
ATOM 5469 C CA . PRO D 1 83 ? -39.243 -18.055 -24.530 1.00 18.49 72 PRO D CA 1
ATOM 5470 C C . PRO D 1 83 ? -39.350 -16.556 -24.806 1.00 18.80 72 PRO D C 1
ATOM 5471 O O . PRO D 1 83 ? -38.323 -15.876 -24.959 1.00 17.70 72 PRO D O 1
ATOM 5475 N N . GLU D 1 84 ? -40.584 -16.066 -24.905 1.00 19.18 73 GLU D N 1
ATOM 5476 C CA . GLU D 1 84 ? -40.834 -14.653 -25.125 1.00 20.54 73 GLU D CA 1
ATOM 5477 C C . GLU D 1 84 ? -40.225 -13.796 -24.019 1.00 20.00 73 GLU D C 1
ATOM 5478 O O . GLU D 1 84 ? -40.225 -14.193 -22.840 1.00 18.62 73 GLU D O 1
ATOM 5484 N N . GLN D 1 85 ? -39.707 -12.627 -24.418 1.00 19.18 74 GLN D N 1
ATOM 5485 C CA . GLN D 1 85 ? -39.118 -11.650 -23.488 1.00 19.39 74 GLN D CA 1
ATOM 5486 C C . GLN D 1 85 ? -39.829 -10.304 -23.585 1.00 20.38 74 GLN D C 1
ATOM 5487 O O . GLN D 1 85 ? -40.407 -9.985 -24.626 1.00 19.61 74 GLN D O 1
ATOM 5493 N N . GLU D 1 86 ? -39.776 -9.514 -22.510 1.00 21.05 75 GLU D N 1
ATOM 5494 C CA . GLU D 1 86 ? -40.326 -8.157 -22.538 1.00 22.58 75 GLU D CA 1
ATOM 5495 C C . GLU D 1 86 ? -39.644 -7.311 -23.637 1.00 21.21 75 GLU D C 1
ATOM 5496 O O . GLU D 1 86 ? -40.323 -6.628 -24.412 1.00 20.63 75 GLU D O 1
ATOM 5502 N N . LEU D 1 87 ? -38.316 -7.400 -23.715 1.00 19.28 76 LEU D N 1
ATOM 5503 C CA . LEU D 1 87 ? -37.561 -6.800 -24.816 1.00 18.77 76 LEU D CA 1
ATOM 5504 C C . LEU D 1 87 ? -37.380 -7.773 -25.984 1.00 17.91 76 LEU D C 1
ATOM 5505 O O . LEU D 1 87 ? -36.890 -8.889 -25.804 1.00 17.69 76 LEU D O 1
ATOM 5510 N N . LYS D 1 88 ? -37.774 -7.343 -27.177 1.00 17.57 77 LYS D N 1
ATOM 5511 C CA . LYS D 1 88 ? -37.560 -8.118 -28.408 1.00 17.38 77 LYS D CA 1
ATOM 5512 C C . LYS D 1 88 ? -36.088 -8.284 -28.771 1.00 16.88 77 LYS D C 1
ATOM 5513 O O . LYS D 1 88 ? -35.707 -9.291 -29.376 1.00 17.09 77 LYS D O 1
ATOM 5519 N N . LEU D 1 89 ? -35.263 -7.299 -28.411 1.00 15.77 78 LEU D N 1
ATOM 5520 C CA . LEU D 1 89 ? -33.805 -7.413 -28.579 1.00 15.21 78 LEU D CA 1
ATOM 5521 C C . LEU D 1 89 ? -33.208 -8.478 -27.671 1.00 14.86 78 LEU D C 1
ATOM 5522 O O . LEU D 1 89 ? -32.197 -9.108 -28.031 1.00 14.28 78 LEU D O 1
ATOM 5527 N N . GLN D 1 90 ? -33.828 -8.677 -26.498 1.00 14.01 79 GLN D N 1
ATOM 5528 C CA . GLN D 1 90 ? -33.445 -9.785 -25.628 1.00 13.96 79 GLN D CA 1
ATOM 5529 C C . GLN D 1 90 ? -33.720 -11.137 -26.285 1.00 13.34 79 GLN D C 1
ATOM 5530 O O . GLN D 1 90 ? -32.888 -12.046 -26.193 1.00 12.94 79 GLN D O 1
ATOM 5536 N N . GLN D 1 91 ? -34.877 -11.251 -26.940 1.00 13.32 80 GLN D N 1
ATOM 5537 C CA . GLN D 1 91 ? -35.233 -12.437 -27.732 1.00 13.74 80 GLN D CA 1
ATOM 5538 C C . GLN D 1 91 ? -34.210 -12.733 -28.843 1.00 13.70 80 GLN D C 1
ATOM 5539 O O . GLN D 1 91 ? -33.806 -13.892 -29.026 1.00 13.33 80 GLN D O 1
ATOM 5545 N N . SER D 1 92 ? -33.783 -11.683 -29.546 1.00 13.63 81 SER D N 1
ATOM 5546 C CA . SER D 1 92 ? -32.743 -11.784 -30.593 1.00 13.85 81 SER D CA 1
ATOM 5547 C C . SER D 1 92 ? -31.387 -12.306 -30.047 1.00 13.58 81 SER D C 1
ATOM 5548 O O . SER D 1 92 ? -30.827 -13.289 -30.552 1.00 13.17 81 SER D O 1
ATOM 5551 N N . LEU D 1 93 ? -30.883 -11.640 -29.007 1.00 13.19 82 LEU D N 1
ATOM 5552 C CA . LEU D 1 93 ? -29.689 -12.073 -28.276 1.00 12.71 82 LEU D CA 1
ATOM 5553 C C . LEU D 1 93 ? -29.797 -13.531 -27.784 1.00 12.42 82 LEU D C 1
ATOM 5554 O O . LEU D 1 93 ? -28.858 -14.307 -27.955 1.00 11.64 82 LEU D O 1
ATOM 5559 N N . ASP D 1 94 ? -30.955 -13.880 -27.217 1.00 12.82 83 ASP D N 1
ATOM 5560 C CA . ASP D 1 94 ? -31.254 -15.243 -26.735 1.00 13.18 83 ASP D CA 1
ATOM 5561 C C . ASP D 1 94 ? -31.133 -16.293 -27.850 1.00 13.22 83 ASP D C 1
ATOM 5562 O O . ASP D 1 94 ? -30.517 -17.339 -27.645 1.00 13.43 83 ASP D O 1
ATOM 5567 N N . GLU D 1 95 ? -31.718 -16.003 -29.017 1.00 13.30 84 GLU D N 1
ATOM 5568 C CA . GLU D 1 95 ? -31.590 -16.860 -30.207 1.00 13.39 84 GLU D CA 1
ATOM 5569 C C . GLU D 1 95 ? -30.130 -17.048 -30.645 1.00 13.32 84 GLU D C 1
ATOM 5570 O O . GLU D 1 95 ? -29.691 -18.187 -30.901 1.00 12.70 84 GLU D O 1
ATOM 5576 N N . ALA D 1 96 ? -29.389 -15.933 -30.712 1.00 13.07 85 ALA D N 1
ATOM 5577 C CA . ALA D 1 96 ? -27.959 -15.947 -31.059 1.00 13.63 85 ALA D CA 1
ATOM 5578 C C . ALA D 1 96 ? -27.135 -16.803 -30.089 1.00 13.98 85 ALA D C 1
ATOM 5579 O O . ALA D 1 96 ? -26.307 -17.613 -30.516 1.00 14.05 85 ALA D O 1
ATOM 5581 N N . LEU D 1 97 ? -27.399 -16.643 -28.794 1.00 14.27 86 LEU D N 1
ATOM 5582 C CA . LEU D 1 97 ? -26.670 -17.378 -27.756 1.00 14.86 86 LEU D CA 1
ATOM 5583 C C . LEU D 1 97 ? -27.113 -18.845 -27.668 1.00 15.28 86 LEU D C 1
ATOM 5584 O O . LEU D 1 97 ? -26.318 -19.709 -27.276 1.00 15.58 86 LEU D O 1
ATOM 5589 N N . LEU D 1 98 ? -28.369 -19.113 -28.039 1.00 14.94 87 LEU D N 1
ATOM 5590 C CA . LEU D 1 98 ? -28.856 -20.484 -28.184 1.00 15.18 87 LEU D CA 1
ATOM 5591 C C . LEU D 1 98 ? -28.168 -21.181 -29.362 1.00 15.53 87 LEU D C 1
ATOM 5592 O O . LEU D 1 98 ? -27.677 -22.303 -29.219 1.00 15.01 87 LEU D O 1
ATOM 5597 N N . LEU D 1 99 ? -28.145 -20.520 -30.521 1.00 16.22 88 LEU D N 1
ATOM 5598 C CA . LEU D 1 99 ? -27.443 -21.049 -31.694 1.00 16.99 88 LEU D CA 1
ATOM 5599 C C . LEU D 1 99 ? -25.950 -21.301 -31.401 1.00 16.64 88 LEU D C 1
ATOM 5600 O O . LEU D 1 99 ? -25.422 -22.361 -31.746 1.00 17.50 88 LEU D O 1
ATOM 5605 N N . ALA D 1 100 ? -25.300 -20.352 -30.731 1.00 17.03 89 ALA D N 1
ATOM 5606 C CA . ALA D 1 100 ? -23.920 -20.523 -30.247 1.00 17.57 89 ALA D CA 1
ATOM 5607 C C . ALA D 1 100 ? -23.744 -21.796 -29.378 1.00 18.41 89 ALA D C 1
ATOM 5608 O O . ALA D 1 100 ? -22.793 -22.563 -29.588 1.00 18.52 89 ALA D O 1
ATOM 5610 N N . HIS D 1 101 ? -24.666 -22.001 -28.433 1.00 18.31 90 HIS D N 1
ATOM 5611 C CA . HIS D 1 101 ? -24.739 -23.203 -27.602 1.00 19.95 90 HIS D CA 1
ATOM 5612 C C . HIS D 1 101 ? -24.915 -24.494 -28.419 1.00 20.48 90 HIS D C 1
ATOM 5613 O O . HIS D 1 101 ? -24.190 -25.464 -28.194 1.00 20.30 90 HIS D O 1
ATOM 5620 N N . LEU D 1 102 ? -25.849 -24.492 -29.375 1.00 21.30 91 LEU D N 1
ATOM 5621 C CA . LEU D 1 102 ? -26.147 -25.670 -30.210 1.00 21.66 91 LEU D CA 1
ATOM 5622 C C . LEU D 1 102 ? -25.015 -26.053 -31.166 1.00 22.73 91 LEU D C 1
ATOM 5623 O O . LEU D 1 102 ? -24.835 -27.235 -31.504 1.00 22.06 91 LEU D O 1
ATOM 5628 N N . LEU D 1 103 ? -24.266 -25.045 -31.598 1.00 23.79 92 LEU D N 1
ATOM 5629 C CA . LEU D 1 103 ? -23.108 -25.237 -32.465 1.00 25.97 92 LEU D CA 1
ATOM 5630 C C . LEU D 1 103 ? -21.924 -25.874 -31.720 1.00 27.88 92 LEU D C 1
ATOM 5631 O O . LEU D 1 103 ? -21.021 -26.425 -32.346 1.00 27.52 92 LEU D O 1
ATOM 5636 N N . ARG D 1 104 ? -21.955 -25.799 -30.390 1.00 32.38 93 ARG D N 1
ATOM 5637 C CA . ARG D 1 104 ? -21.055 -26.561 -29.515 1.00 37.13 93 ARG D CA 1
ATOM 5638 C C . ARG D 1 104 ? -21.629 -27.943 -29.137 1.00 41.11 93 ARG D C 1
ATOM 5639 O O . ARG D 1 104 ? -20.954 -28.965 -29.299 1.00 42.11 93 ARG D O 1
ATOM 5647 N N . GLU D 1 105 ? -22.861 -27.962 -28.620 1.00 44.47 94 GLU D N 1
ATOM 5648 C CA . GLU D 1 105 ? -23.533 -29.196 -28.188 1.00 46.68 94 GLU D CA 1
ATOM 5649 C C . GLU D 1 105 ? -24.883 -29.346 -28.891 1.00 47.78 94 GLU D C 1
ATOM 5650 O O . GLU D 1 105 ? -25.869 -28.707 -28.496 1.00 47.54 94 GLU D O 1
ATOM 5656 N N . GLY D 1 106 ? -24.924 -30.194 -29.921 1.00 48.87 95 GLY D N 1
ATOM 5657 C CA . GLY D 1 106 ? -26.123 -30.379 -30.748 1.00 48.56 95 GLY D CA 1
ATOM 5658 C C . GLY D 1 106 ? -27.103 -31.432 -30.257 1.00 50.41 95 GLY D C 1
ATOM 5659 O O . GLY D 1 106 ? -27.668 -32.175 -31.058 1.00 51.61 95 GLY D O 1
ATOM 5660 N N . THR D 1 107 ? -27.313 -31.488 -28.943 1.00 51.20 96 THR D N 1
ATOM 5661 C CA . THR D 1 107 ? -28.207 -32.471 -28.321 1.00 52.42 96 THR D CA 1
ATOM 5662 C C . THR D 1 107 ? -29.675 -32.158 -28.633 1.00 51.35 96 THR D C 1
ATOM 5663 O O . THR D 1 107 ? -30.414 -33.034 -29.092 1.00 52.88 96 THR D O 1
ATOM 5667 N N . GLY D 1 108 ? -30.079 -30.910 -28.406 1.00 49.38 97 GLY D N 1
ATOM 5668 C CA . GLY D 1 108 ? -31.456 -30.490 -28.653 1.00 47.52 97 GLY D CA 1
ATOM 5669 C C . GLY D 1 108 ? -31.762 -30.123 -30.095 1.00 46.25 97 GLY D C 1
ATOM 5670 O O . GLY D 1 108 ? -32.920 -29.858 -30.441 1.00 45.86 97 GLY D O 1
ATOM 5671 N N . ASP D 1 109 ? -30.715 -30.094 -30.923 1.00 45.31 98 ASP D N 1
ATOM 5672 C CA . ASP D 1 109 ? -30.820 -29.837 -32.359 1.00 42.98 98 ASP D CA 1
ATOM 5673 C C . ASP D 1 109 ? -29.624 -30.465 -33.098 1.00 41.31 98 ASP D C 1
ATOM 5674 O O . ASP D 1 109 ? -28.597 -29.806 -33.286 1.00 39.92 98 ASP D O 1
ATOM 5679 N N . PRO D 1 110 ? -29.757 -31.744 -33.515 1.00 40.04 99 PRO D N 1
ATOM 5680 C CA . PRO D 1 110 ? -28.647 -32.416 -34.208 1.00 38.46 99 PRO D CA 1
ATOM 5681 C C . PRO D 1 110 ? -28.476 -31.997 -35.681 1.00 36.45 99 PRO D C 1
ATOM 5682 O O . PRO D 1 110 ? -27.396 -32.186 -36.239 1.00 37.09 99 PRO D O 1
ATOM 5686 N N . ILE D 1 111 ? -29.526 -31.422 -36.272 1.00 33.70 100 ILE D N 1
ATOM 5687 C CA . ILE D 1 111 ? -29.531 -30.903 -37.649 1.00 31.95 100 ILE D CA 1
ATOM 5688 C C . ILE D 1 111 ? -28.575 -29.707 -37.871 1.00 29.90 100 ILE D C 1
ATOM 5689 O O . ILE D 1 111 ? -27.783 -29.740 -38.804 1.00 28.66 100 ILE D O 1
ATOM 5694 N N . VAL D 1 112 ? -28.634 -28.682 -37.010 1.00 29.31 101 VAL D N 1
ATOM 5695 C CA . VAL D 1 112 ? -27.969 -27.378 -37.277 1.00 27.89 101 VAL D CA 1
ATOM 5696 C C . VAL D 1 112 ? -26.491 -27.398 -37.610 1.00 25.73 101 VAL D C 1
ATOM 5697 O O . VAL D 1 112 ? -26.085 -26.698 -38.519 1.00 25.67 101 VAL D O 1
ATOM 5701 N N . GLN D 1 113 ? -25.695 -28.170 -36.871 1.00 25.13 102 GLN D N 1
ATOM 5702 C CA . GLN D 1 113 ? -24.240 -28.203 -37.079 1.00 24.96 102 GLN D CA 1
ATOM 5703 C C . GLN D 1 113 ? -23.884 -28.535 -38.524 1.00 23.90 102 GLN D C 1
ATOM 5704 O O . GLN D 1 113 ? -23.086 -27.834 -39.145 1.00 24.32 102 GLN D O 1
ATOM 5710 N N . GLY D 1 114 ? -24.513 -29.581 -39.055 1.00 22.60 103 GLY D N 1
ATOM 5711 C CA . GLY D 1 114 ? -24.344 -29.978 -40.448 1.00 20.87 103 GLY D CA 1
ATOM 5712 C C . GLY D 1 114 ? -24.926 -29.001 -41.451 1.00 19.87 103 GLY D C 1
ATOM 5713 O O . GLY D 1 114 ? -24.288 -28.734 -42.473 1.00 19.17 103 GLY D O 1
ATOM 5714 N N . SER D 1 115 ? -26.132 -28.472 -41.179 1.00 20.39 104 SER D N 1
ATOM 5715 C CA . SER D 1 115 ? -26.735 -27.436 -42.053 1.00 20.63 104 SER D CA 1
ATOM 5716 C C . SER D 1 115 ? -25.809 -26.246 -42.180 1.00 19.86 104 SER D C 1
ATOM 5717 O O . SER D 1 115 ? -25.568 -25.783 -43.295 1.00 20.10 104 SER D O 1
ATOM 5720 N N . VAL D 1 116 ? -25.285 -25.782 -41.036 1.00 19.61 105 VAL D N 1
ATOM 5721 C CA . VAL D 1 116 ? -24.380 -24.622 -40.970 1.00 19.52 105 VAL D CA 1
ATOM 5722 C C . VAL D 1 116 ? -23.099 -24.887 -41.775 1.00 19.69 105 VAL D C 1
ATOM 5723 O O . VAL D 1 116 ? -22.720 -24.065 -42.607 1.00 19.79 105 VAL D O 1
ATOM 5727 N N . ARG D 1 117 ? -22.459 -26.037 -41.550 1.00 19.61 106 ARG D N 1
ATOM 5728 C CA . ARG D 1 117 ? -21.283 -26.431 -42.328 1.00 19.23 106 ARG D CA 1
ATOM 5729 C C . ARG D 1 117 ? -21.580 -26.373 -43.835 1.00 18.20 106 ARG D C 1
ATOM 5730 O O . ARG D 1 117 ? -20.806 -25.786 -44.605 1.00 17.69 106 ARG D O 1
ATOM 5738 N N . LEU D 1 118 ? -22.719 -26.951 -44.231 1.00 17.25 107 LEU D N 1
ATOM 5739 C CA . LEU D 1 118 ? -23.177 -26.955 -45.629 1.00 16.61 107 LEU D CA 1
ATOM 5740 C C . LEU D 1 118 ? -23.409 -25.548 -46.181 1.00 16.04 107 LEU D C 1
ATOM 5741 O O . LEU D 1 118 ? -23.112 -25.281 -47.338 1.00 16.22 107 LEU D O 1
ATOM 5746 N N . THR D 1 119 ? -23.929 -24.656 -45.342 1.00 15.65 108 THR D N 1
ATOM 5747 C CA . THR D 1 119 ? -24.136 -23.248 -45.706 1.00 15.14 108 THR D CA 1
ATOM 5748 C C . THR D 1 119 ? -22.800 -22.497 -45.887 1.00 15.39 108 THR D C 1
ATOM 5749 O O . THR D 1 119 ? -22.623 -21.778 -46.869 1.00 14.57 108 THR D O 1
ATOM 5753 N N . VAL D 1 120 ? -21.880 -22.702 -44.942 1.00 15.71 109 VAL D N 1
ATOM 5754 C CA . VAL D 1 120 ? -20.591 -21.996 -44.885 1.00 16.98 109 VAL D CA 1
ATOM 5755 C C . VAL D 1 120 ? -19.547 -22.510 -45.907 1.00 17.56 109 VAL D C 1
ATOM 5756 O O . VAL D 1 120 ? -18.864 -21.698 -46.536 1.00 16.89 109 VAL D O 1
ATOM 5760 N N . ASP D 1 121 ? -19.425 -23.837 -46.063 1.00 18.92 110 ASP D N 1
ATOM 5761 C CA . ASP D 1 121 ? -18.532 -24.433 -47.073 1.00 20.78 110 ASP D CA 1
ATOM 5762 C C . ASP D 1 121 ? -18.939 -23.945 -48.458 1.00 22.24 110 ASP D C 1
ATOM 5763 O O . ASP D 1 121 ? -20.132 -23.912 -48.775 1.00 22.17 110 ASP D O 1
ATOM 5768 N N . GLN D 1 122 ? -17.961 -23.536 -49.266 1.00 24.35 111 GLN D N 1
ATOM 5769 C CA . GLN D 1 122 ? -18.253 -22.890 -50.557 1.00 26.89 111 GLN D CA 1
ATOM 5770 C C . GLN D 1 122 ? -18.824 -23.833 -51.624 1.00 28.71 111 GLN D C 1
ATOM 5771 O O . GLN D 1 122 ? -19.684 -23.423 -52.423 1.00 29.62 111 GLN D O 1
ATOM 5777 N N . GLY D 1 123 ? -18.351 -25.081 -51.633 1.00 30.36 112 GLY D N 1
ATOM 5778 C CA . GLY D 1 123 ? -18.626 -26.018 -52.737 1.00 34.10 112 GLY D CA 1
ATOM 5779 C C . GLY D 1 123 ? -18.354 -25.390 -54.103 1.00 37.93 112 GLY D C 1
ATOM 5780 O O . GLY D 1 123 ? -17.396 -24.627 -54.268 1.00 35.90 112 GLY D O 1
ATOM 5781 N N . SER D 1 124 ? -19.216 -25.701 -55.069 1.00 41.66 113 SER D N 1
ATOM 5782 C CA . SER D 1 124 ? -19.161 -25.140 -56.425 1.00 45.78 113 SER D CA 1
ATOM 5783 C C . SER D 1 124 ? -20.565 -25.175 -57.028 1.00 48.81 113 SER D C 1
ATOM 5784 O O . SER D 1 124 ? -21.373 -26.010 -56.627 1.00 49.64 113 SER D O 1
ATOM 5787 N N . PRO D 1 125 ? -20.871 -24.277 -57.994 1.00 50.81 114 PRO D N 1
ATOM 5788 C CA . PRO D 1 125 ? -22.145 -24.407 -58.721 1.00 51.38 114 PRO D CA 1
ATOM 5789 C C . PRO D 1 125 ? -22.442 -25.831 -59.232 1.00 50.30 114 PRO D C 1
ATOM 5790 O O . PRO D 1 125 ? -23.608 -26.176 -59.437 1.00 53.04 114 PRO D O 1
ATOM 5794 N N . ARG D 1 126 ? -21.391 -26.641 -59.387 1.00 49.46 115 ARG D N 1
ATOM 5795 C CA . ARG D 1 126 ? -21.485 -28.057 -59.781 1.00 48.08 115 ARG D CA 1
ATOM 5796 C C . ARG D 1 126 ? -22.263 -28.951 -58.799 1.00 44.97 115 ARG D C 1
ATOM 5797 O O . ARG D 1 126 ? -22.855 -29.949 -59.218 1.00 45.32 115 ARG D O 1
ATOM 5805 N N . ASP D 1 127 ? -22.256 -28.601 -57.509 1.00 40.69 116 ASP D N 1
ATOM 5806 C CA . ASP D 1 127 ? -22.906 -29.421 -56.471 1.00 37.42 116 ASP D CA 1
ATOM 5807 C C . ASP D 1 127 ? -24.437 -29.286 -56.376 1.00 35.51 116 ASP D C 1
ATOM 5808 O O . ASP D 1 127 ? -25.079 -30.068 -55.670 1.00 33.71 116 ASP D O 1
ATOM 5813 N N . HIS D 1 128 ? -24.989 -28.283 -57.072 1.00 33.96 117 HIS D N 1
ATOM 5814 C CA . HIS D 1 128 ? -26.435 -27.982 -57.131 1.00 32.24 117 HIS D CA 1
ATOM 5815 C C . HIS D 1 128 ? -27.101 -27.739 -55.771 1.00 28.62 117 HIS D C 1
ATOM 5816 O O . HIS D 1 128 ? -28.307 -27.942 -55.635 1.00 28.78 117 HIS D O 1
ATOM 5823 N N . LEU D 1 129 ? -26.310 -27.316 -54.780 1.00 25.58 118 LEU D N 1
ATOM 5824 C CA . LEU D 1 129 ? -26.816 -26.928 -53.456 1.00 23.26 118 LEU D CA 1
ATOM 5825 C C . LEU D 1 129 ? -27.168 -25.438 -53.406 1.00 21.41 118 LEU D C 1
ATOM 5826 O O . LEU D 1 129 ? -26.436 -24.610 -53.944 1.00 21.34 118 LEU D O 1
ATOM 5831 N N . ASN D 1 130 ? -28.295 -25.117 -52.769 1.00 19.27 119 ASN D N 1
ATOM 5832 C CA . ASN D 1 130 ? -28.772 -23.738 -52.617 1.00 18.01 119 ASN D CA 1
ATOM 5833 C C . ASN D 1 130 ? -28.592 -23.255 -51.169 1.00 18.07 119 ASN D C 1
ATOM 5834 O O . ASN D 1 130 ? -29.459 -23.459 -50.305 1.00 16.87 119 ASN D O 1
ATOM 5839 N N . ARG D 1 131 ? -27.471 -22.578 -50.933 1.00 18.19 120 ARG D N 1
ATOM 5840 C CA . ARG D 1 131 ? -27.142 -22.053 -49.609 1.00 19.02 120 ARG D CA 1
ATOM 5841 C C . ARG D 1 131 ? -27.931 -20.796 -49.253 1.00 18.64 120 ARG D C 1
ATOM 5842 O O . ARG D 1 131 ? -27.926 -20.374 -48.094 1.00 18.40 120 ARG D O 1
ATOM 5850 N N . ARG D 1 132 ? -28.605 -20.210 -50.246 1.00 18.58 121 ARG D N 1
ATOM 5851 C CA . ARG D 1 132 ? -29.437 -19.019 -50.054 1.00 19.05 121 ARG D CA 1
ATOM 5852 C C . ARG D 1 132 ? -30.629 -19.301 -49.155 1.00 18.66 121 ARG D C 1
ATOM 5853 O O . ARG D 1 132 ? -31.049 -18.424 -48.414 1.00 18.45 121 ARG D O 1
ATOM 5861 N N . VAL D 1 133 ? -31.153 -20.527 -49.228 1.00 17.68 122 VAL D N 1
ATOM 5862 C CA . VAL D 1 133 ? -32.346 -20.943 -48.484 1.00 16.95 122 VAL D CA 1
ATOM 5863 C C . VAL D 1 133 ? -32.226 -20.666 -46.958 1.00 16.23 122 VAL D C 1
ATOM 5864 O O . VAL D 1 133 ? -33.051 -19.925 -46.430 1.00 15.77 122 VAL D O 1
ATOM 5868 N N . PRO D 1 134 ? -31.209 -21.234 -46.257 1.00 15.26 123 PRO D N 1
ATOM 5869 C CA . PRO D 1 134 ? -31.149 -20.893 -44.826 1.00 15.04 123 PRO D CA 1
ATOM 5870 C C . PRO D 1 134 ? -30.812 -19.416 -44.539 1.00 14.93 123 PRO D C 1
ATOM 5871 O O . PRO D 1 134 ? -31.313 -18.862 -43.569 1.00 14.55 123 PRO D O 1
ATOM 5875 N N . MET D 1 135 ? -29.999 -18.786 -45.390 1.00 15.12 124 MET D N 1
ATOM 5876 C CA . MET D 1 135 ? -29.597 -17.388 -45.182 1.00 15.74 124 MET D CA 1
ATOM 5877 C C . MET D 1 135 ? -30.757 -16.409 -45.348 1.00 16.07 124 MET D C 1
ATOM 5878 O O . MET D 1 135 ? -30.914 -15.481 -44.538 1.00 15.64 124 MET D O 1
ATOM 5883 N N . GLN D 1 136 ? -31.561 -16.633 -46.393 1.00 16.36 125 GLN D N 1
ATOM 5884 C CA . GLN D 1 136 ? -32.777 -15.859 -46.635 1.00 16.86 125 GLN D CA 1
ATOM 5885 C C . GLN D 1 136 ? -33.759 -15.981 -45.475 1.00 16.08 125 GLN D C 1
ATOM 5886 O O . GLN D 1 136 ? -34.283 -14.976 -44.997 1.00 15.76 125 GLN D O 1
ATOM 5892 N N . ALA D 1 137 ? -33.977 -17.217 -45.025 1.00 15.52 126 ALA D N 1
ATOM 5893 C CA . ALA D 1 137 ? -34.879 -17.504 -43.927 1.00 15.27 126 ALA D CA 1
ATOM 5894 C C . ALA D 1 137 ? -34.436 -16.845 -42.613 1.00 14.57 126 ALA D C 1
ATOM 5895 O O . ALA D 1 137 ? -35.280 -16.280 -41.901 1.00 14.03 126 ALA D O 1
ATOM 5897 N N . TRP D 1 138 ? -33.128 -16.891 -42.315 1.00 14.04 127 TRP D N 1
ATOM 5898 C CA . TRP D 1 138 ? -32.570 -16.200 -41.134 1.00 13.87 127 TRP D CA 1
ATOM 5899 C C . TRP D 1 138 ? -32.748 -14.678 -41.184 1.00 13.56 127 TRP D C 1
ATOM 5900 O O . TRP D 1 138 ? -33.029 -14.056 -40.163 1.00 12.70 127 TRP D O 1
ATOM 5911 N N . THR D 1 139 ? -32.563 -14.091 -42.363 1.00 14.39 128 THR D N 1
ATOM 5912 C CA . THR D 1 139 ? -32.681 -12.631 -42.537 1.00 15.23 128 THR D CA 1
ATOM 5913 C C . THR D 1 139 ? -34.133 -12.164 -42.381 1.00 16.06 128 THR D C 1
ATOM 5914 O O . THR D 1 139 ? -34.387 -11.129 -41.760 1.00 16.57 128 THR D O 1
ATOM 5918 N N . GLU D 1 140 ? -35.067 -12.921 -42.951 1.00 16.99 129 GLU D N 1
ATOM 5919 C CA . GLU D 1 140 ? -36.502 -12.658 -42.814 1.00 18.04 129 GLU D CA 1
ATOM 5920 C C . GLU D 1 140 ? -36.927 -12.781 -41.353 1.00 17.19 129 GLU D C 1
ATOM 5921 O O . GLU D 1 140 ? -37.682 -11.946 -40.855 1.00 16.88 129 GLU D O 1
ATOM 5927 N N . HIS D 1 141 ? -36.418 -13.809 -40.669 1.00 16.38 130 HIS D N 1
ATOM 5928 C CA . HIS D 1 141 ? -36.686 -14.000 -39.245 1.00 15.44 130 HIS D CA 1
ATOM 5929 C C . HIS D 1 141 ? -36.191 -12.830 -38.372 1.00 14.80 130 HIS D C 1
ATOM 5930 O O . HIS D 1 141 ? -36.935 -12.297 -37.534 1.00 14.30 130 HIS D O 1
ATOM 5937 N N . THR D 1 142 ? -34.919 -12.478 -38.554 1.00 13.97 131 THR D N 1
ATOM 5938 C CA . THR D 1 142 ? -34.262 -11.406 -37.818 1.00 13.73 131 THR D CA 1
ATOM 5939 C C . THR D 1 142 ? -34.914 -10.045 -38.122 1.00 13.85 131 THR D C 1
ATOM 5940 O O . THR D 1 142 ? -35.112 -9.226 -37.212 1.00 13.22 131 THR D O 1
ATOM 5944 N N . GLN D 1 143 ? -35.254 -9.822 -39.391 1.00 13.93 132 GLN D N 1
ATOM 5945 C CA . GLN D 1 143 ? -35.945 -8.595 -39.782 1.00 15.03 132 GLN D CA 1
ATOM 5946 C C . GLN D 1 143 ? -37.311 -8.434 -39.085 1.00 15.01 132 GLN D C 1
ATOM 5947 O O . GLN D 1 143 ? -37.617 -7.339 -38.598 1.00 14.62 132 GLN D O 1
ATOM 5953 N N . SER D 1 144 ? -38.104 -9.515 -39.050 1.00 15.08 133 SER D N 1
ATOM 5954 C CA . SER D 1 144 ? -39.438 -9.504 -38.432 1.00 15.42 133 SER D CA 1
ATOM 5955 C C . SER D 1 144 ? -39.336 -9.122 -36.979 1.00 15.20 133 SER D C 1
ATOM 5956 O O . SER D 1 144 ? -40.140 -8.322 -36.493 1.00 15.90 133 SER D O 1
ATOM 5959 N N . LEU D 1 145 ? -38.333 -9.680 -36.305 1.00 14.02 134 LEU D N 1
ATOM 5960 C CA . LEU D 1 145 ? -38.087 -9.408 -34.895 1.00 14.09 134 LEU D CA 1
ATOM 5961 C C . LEU D 1 145 ? -37.590 -7.990 -34.644 1.00 13.79 134 LEU D C 1
ATOM 5962 O O . LEU D 1 145 ? -37.964 -7.374 -33.648 1.00 13.58 134 LEU D O 1
ATOM 5967 N N . PHE D 1 146 ? -36.731 -7.489 -35.530 1.00 13.87 135 PHE D N 1
ATOM 5968 C CA . PHE D 1 146 ? -36.274 -6.101 -35.446 1.00 14.18 135 PHE D CA 1
ATOM 5969 C C . PHE D 1 146 ? -37.432 -5.123 -35.699 1.00 14.32 135 PHE D C 1
ATOM 5970 O O . PHE D 1 146 ? -37.459 -4.050 -35.109 1.00 13.86 135 PHE D O 1
ATOM 5978 N N . GLU D 1 147 ? -38.377 -5.509 -36.568 1.00 14.74 136 GLU D N 1
ATOM 5979 C CA . GLU D 1 147 ? -39.603 -4.736 -36.808 1.00 15.75 136 GLU D CA 1
ATOM 5980 C C . GLU D 1 147 ? -40.445 -4.571 -35.541 1.00 15.13 136 GLU D C 1
ATOM 5981 O O . GLU D 1 147 ? -40.925 -3.472 -35.266 1.00 14.64 136 GLU D O 1
ATOM 5987 N N . GLU D 1 148 ? -40.604 -5.653 -34.772 1.00 15.21 137 GLU D N 1
ATOM 5988 C CA . GLU D 1 148 ? -41.316 -5.597 -33.478 1.00 15.30 137 GLU D CA 1
ATOM 5989 C C . GLU D 1 148 ? -40.580 -4.715 -32.484 1.00 14.96 137 GLU D C 1
ATOM 5990 O O . GLU D 1 148 ? -41.205 -3.882 -31.841 1.00 15.36 137 GLU D O 1
ATOM 5996 N N . ALA D 1 149 ? -39.260 -4.916 -32.363 1.00 14.21 138 ALA D N 1
ATOM 5997 C CA . ALA D 1 149 ? -38.394 -4.119 -31.484 1.00 13.99 138 ALA D CA 1
ATOM 5998 C C . ALA D 1 149 ? -38.511 -2.625 -31.777 1.00 13.81 138 ALA D C 1
ATOM 5999 O O . ALA D 1 149 ? -38.579 -1.813 -30.855 1.00 13.15 138 ALA D O 1
ATOM 6001 N N . ARG D 1 150 ? -38.569 -2.274 -33.064 1.00 13.62 139 ARG D N 1
ATOM 6002 C CA . ARG D 1 150 ? -38.695 -0.885 -33.476 1.00 13.77 139 ARG D CA 1
ATOM 6003 C C . ARG D 1 150 ? -40.027 -0.270 -33.020 1.00 13.52 139 ARG D C 1
ATOM 6004 O O . ARG D 1 150 ? -40.043 0.809 -32.434 1.00 13.53 139 ARG D O 1
ATOM 6012 N N . ALA D 1 151 ? -41.121 -0.995 -33.243 1.00 13.49 140 ALA D N 1
ATOM 6013 C CA . ALA D 1 151 ? -42.472 -0.516 -32.974 1.00 13.33 140 ALA D CA 1
ATOM 6014 C C . ALA D 1 151 ? -42.687 -0.363 -31.472 1.00 13.46 140 ALA D C 1
ATOM 6015 O O . ALA D 1 151 ? -43.465 0.475 -31.043 1.00 13.39 140 ALA D O 1
ATOM 6017 N N . LYS D 1 152 ? -41.980 -1.185 -30.698 1.00 13.43 141 LYS D N 1
ATOM 6018 C CA . LYS D 1 152 ? -42.033 -1.170 -29.230 1.00 13.84 141 LYS D CA 1
ATOM 6019 C C . LYS D 1 152 ? -41.086 -0.141 -28.601 1.00 13.77 141 LYS D C 1
ATOM 6020 O O . LYS D 1 152 ? -41.035 -0.018 -27.378 1.00 14.20 141 LYS D O 1
ATOM 6026 N N . GLY D 1 153 ? -40.325 0.568 -29.434 1.00 13.29 142 GLY D N 1
ATOM 6027 C CA . GLY D 1 153 ? -39.462 1.660 -28.985 1.00 13.32 142 GLY D CA 1
ATOM 6028 C C . GLY D 1 153 ? -38.113 1.215 -28.437 1.00 13.33 142 GLY D C 1
ATOM 6029 O O . GLY D 1 153 ? -37.519 1.920 -27.641 1.00 13.66 142 GLY D O 1
ATOM 6030 N N . GLU D 1 154 ? -37.644 0.047 -28.871 1.00 13.22 143 GLU D N 1
ATOM 6031 C CA . GLU D 1 154 ? -36.381 -0.534 -28.426 1.00 13.83 143 GLU D CA 1
ATOM 6032 C C . GLU D 1 154 ? -35.217 -0.062 -29.291 1.00 14.00 143 GLU D C 1
ATOM 6033 O O . GLU D 1 154 ? -34.076 0.027 -28.821 1.00 14.32 143 GLU D O 1
ATOM 6039 N N . ILE D 1 155 ? -35.514 0.179 -30.563 1.00 14.41 144 ILE D N 1
ATOM 6040 C CA . ILE D 1 155 ? -34.524 0.625 -31.534 1.00 15.89 144 ILE D CA 1
ATOM 6041 C C . ILE D 1 155 ? -35.023 1.883 -32.243 1.00 15.97 144 ILE D C 1
ATOM 6042 O O . ILE D 1 155 ? -36.236 2.133 -32.296 1.00 15.70 144 ILE D O 1
ATOM 6047 N N . LEU D 1 156 ? -34.084 2.680 -32.756 1.00 16.31 145 LEU D N 1
ATOM 6048 C CA . LEU D 1 156 ? -34.391 3.958 -33.402 1.00 16.96 145 LEU D CA 1
ATOM 6049 C C . LEU D 1 156 ? -35.567 3.854 -34.379 1.00 17.41 145 LEU D C 1
ATOM 6050 O O . LEU D 1 156 ? -35.635 2.877 -35.133 1.00 17.27 145 LEU D O 1
ATOM 6055 N N . PRO D 1 157 ? -36.494 4.846 -34.356 1.00 17.83 146 PRO D N 1
ATOM 6056 C CA . PRO D 1 157 ? -37.776 4.685 -35.063 1.00 19.26 146 PRO D CA 1
ATOM 6057 C C . PRO D 1 157 ? -37.672 4.609 -36.600 1.00 20.62 146 PRO D C 1
ATOM 6058 O O . PRO D 1 157 ? -38.599 4.105 -37.237 1.00 21.75 146 PRO D O 1
ATOM 6062 N N . HIS D 1 158 ? -36.562 5.075 -37.170 1.00 21.67 147 HIS D N 1
ATOM 6063 C CA . HIS D 1 158 ? -36.322 4.953 -38.616 1.00 24.14 147 HIS D CA 1
ATOM 6064 C C . HIS D 1 158 ? -35.122 4.056 -38.971 1.00 23.64 147 HIS D C 1
ATOM 6065 O O . HIS D 1 158 ? -34.517 4.198 -40.038 1.00 24.47 147 HIS D O 1
ATOM 6072 N N . ALA D 1 159 ? -34.784 3.130 -38.074 1.00 23.70 148 ALA D N 1
ATOM 6073 C CA . ALA D 1 159 ? -33.676 2.199 -38.311 1.00 22.79 148 ALA D CA 1
ATOM 6074 C C . ALA D 1 159 ? -33.995 1.320 -39.523 1.00 22.37 148 ALA D C 1
ATOM 6075 O O . ALA D 1 159 ? -35.115 0.812 -39.647 1.00 22.44 148 ALA D O 1
ATOM 6077 N N . ASP D 1 160 ? -33.025 1.186 -40.427 1.00 21.54 149 ASP D N 1
ATOM 6078 C CA . ASP D 1 160 ? -33.155 0.285 -41.559 1.00 20.39 149 ASP D CA 1
ATOM 6079 C C . ASP D 1 160 ? -33.049 -1.150 -41.046 1.00 19.90 149 ASP D C 1
ATOM 6080 O O . ASP D 1 160 ? -31.966 -1.734 -40.922 1.00 18.86 149 ASP D O 1
ATOM 6085 N N . VAL D 1 161 ? -34.219 -1.695 -40.765 1.00 18.86 150 VAL D N 1
ATOM 6086 C CA . VAL D 1 161 ? -34.393 -2.987 -40.140 1.00 18.76 150 VAL D CA 1
ATOM 6087 C C . VAL D 1 161 ? -33.946 -4.153 -41.059 1.00 18.66 150 VAL D C 1
ATOM 6088 O O . VAL D 1 161 ? -33.445 -5.169 -40.567 1.00 17.10 150 VAL D O 1
ATOM 6092 N N . GLU D 1 162 ? -34.106 -3.990 -42.382 1.00 19.10 151 GLU D N 1
ATOM 6093 C CA . GLU D 1 162 ? -33.581 -4.959 -43.356 1.00 19.12 151 GLU D CA 1
ATOM 6094 C C . GLU D 1 162 ? -32.052 -5.010 -43.379 1.00 17.87 151 GLU D C 1
ATOM 6095 O O . GLU D 1 162 ? -31.468 -6.098 -43.372 1.00 17.05 151 GLU D O 1
ATOM 6101 N N . ALA D 1 163 ? -31.421 -3.833 -43.414 1.00 16.94 152 ALA D N 1
ATOM 6102 C CA . ALA D 1 163 ? -29.972 -3.719 -43.461 1.00 16.44 152 ALA D CA 1
ATOM 6103 C C . ALA D 1 163 ? -29.382 -4.256 -42.164 1.00 16.07 152 ALA D C 1
ATOM 6104 O O . ALA D 1 163 ? -28.370 -4.956 -42.189 1.00 15.50 152 ALA D O 1
ATOM 6106 N N . LEU D 1 164 ? -30.054 -3.958 -41.048 1.00 15.97 153 LEU D N 1
ATOM 6107 C CA . LEU D 1 164 ? -29.663 -4.455 -39.734 1.00 16.02 153 LEU D CA 1
ATOM 6108 C C . LEU D 1 164 ? -29.696 -5.985 -39.659 1.00 15.45 153 LEU D C 1
ATOM 6109 O O . LEU D 1 164 ? -28.770 -6.598 -39.129 1.00 15.17 153 LEU D O 1
ATOM 6114 N N . ALA D 1 165 ? -30.761 -6.584 -40.194 1.00 14.70 154 ALA D N 1
ATOM 6115 C CA . ALA D 1 165 ? -30.912 -8.038 -40.216 1.00 14.71 154 ALA D CA 1
ATOM 6116 C C . ALA D 1 165 ? -29.803 -8.718 -41.035 1.00 14.64 154 ALA D C 1
ATOM 6117 O O . ALA D 1 165 ? -29.244 -9.718 -40.580 1.00 14.14 154 ALA D O 1
ATOM 6119 N N . LYS D 1 166 ? -29.485 -8.158 -42.215 1.00 14.96 155 LYS D N 1
ATOM 6120 C CA . LYS D 1 166 ? -28.386 -8.650 -43.072 1.00 15.53 155 LYS D CA 1
ATOM 6121 C C . LYS D 1 166 ? -27.031 -8.584 -42.365 1.00 15.12 155 LYS D C 1
ATOM 6122 O O . LYS D 1 166 ? -26.207 -9.490 -42.500 1.00 14.88 155 LYS D O 1
ATOM 6128 N N . LEU D 1 167 ? -26.820 -7.498 -41.619 1.00 14.98 156 LEU D N 1
ATOM 6129 C CA . LEU D 1 167 ? -25.620 -7.298 -40.820 1.00 15.13 156 LEU D CA 1
ATOM 6130 C C . LEU D 1 167 ? -25.474 -8.323 -39.696 1.00 14.63 156 LEU D C 1
ATOM 6131 O O . LEU D 1 167 ? -24.388 -8.876 -39.520 1.00 14.38 156 LEU D O 1
ATOM 6136 N N . PHE D 1 168 ? -26.548 -8.550 -38.933 1.00 14.23 157 PHE D N 1
ATOM 6137 C CA . PHE D 1 168 ? -26.520 -9.538 -37.852 1.00 13.83 157 PHE D CA 1
ATOM 6138 C C . PHE D 1 168 ? -26.356 -10.975 -38.345 1.00 14.00 157 PHE D C 1
ATOM 6139 O O . PHE D 1 168 ? -25.637 -11.751 -37.715 1.00 13.89 157 PHE D O 1
ATOM 6147 N N . VAL D 1 169 ? -27.013 -11.318 -39.460 1.00 13.55 158 VAL D N 1
ATOM 6148 C CA . VAL D 1 169 ? -26.918 -12.668 -40.032 1.00 13.83 158 VAL D CA 1
ATOM 6149 C C . VAL D 1 169 ? -25.490 -12.880 -40.550 1.00 13.66 158 VAL D C 1
ATOM 6150 O O . VAL D 1 169 ? -24.858 -13.881 -40.235 1.00 13.67 158 VAL D O 1
ATOM 6154 N N . GLY D 1 170 ? -25.004 -11.913 -41.331 1.00 13.93 159 GLY D N 1
ATOM 6155 C CA . GLY D 1 170 ? -23.635 -11.886 -41.820 1.00 13.25 159 GLY D CA 1
ATOM 6156 C C . GLY D 1 170 ? -22.630 -11.999 -40.699 1.00 13.26 159 GLY D C 1
ATOM 6157 O O . GLY D 1 170 ? -21.836 -12.933 -40.690 1.00 13.25 159 GLY D O 1
ATOM 6158 N N . ALA D 1 171 ? -22.699 -11.078 -39.736 1.00 12.75 160 ALA D N 1
ATOM 6159 C CA . ALA D 1 171 ? -21.709 -10.997 -38.648 1.00 12.26 160 ALA D CA 1
ATOM 6160 C C . ALA D 1 171 ? -21.700 -12.205 -37.714 1.00 12.04 160 ALA D C 1
ATOM 6161 O O . ALA D 1 171 ? -20.622 -12.669 -37.312 1.00 12.01 160 ALA D O 1
ATOM 6163 N N . PHE D 1 172 ? -22.882 -12.713 -37.353 1.00 11.73 161 PHE D N 1
ATOM 6164 C CA . PHE D 1 172 ? -22.958 -13.932 -36.536 1.00 11.40 161 PHE D CA 1
ATOM 6165 C C . PHE D 1 172 ? -22.197 -15.081 -37.225 1.00 11.04 161 PHE D C 1
ATOM 6166 O O . PHE D 1 172 ? -21.424 -15.801 -36.586 1.00 10.47 161 PHE D O 1
ATOM 6174 N N . THR D 1 173 ? -22.441 -15.229 -38.531 1.00 10.85 162 THR D N 1
ATOM 6175 C CA . THR D 1 173 ? -21.849 -16.285 -39.353 1.00 10.96 162 THR D CA 1
ATOM 6176 C C . THR D 1 173 ? -20.319 -16.285 -39.245 1.00 11.03 162 THR D C 1
ATOM 6177 O O . THR D 1 173 ? -19.709 -17.336 -39.047 1.00 10.85 162 THR D O 1
ATOM 6181 N N . GLY D 1 174 ? -19.714 -15.104 -39.336 1.00 11.11 163 GLY D N 1
ATOM 6182 C CA . GLY D 1 174 ? -18.262 -15.009 -39.303 1.00 11.34 163 GLY D CA 1
ATOM 6183 C C . GLY D 1 174 ? -17.667 -15.106 -37.923 1.00 11.66 163 GLY D C 1
ATOM 6184 O O . GLY D 1 174 ? -16.574 -15.663 -37.761 1.00 11.88 163 GLY D O 1
ATOM 6185 N N . VAL D 1 175 ? -18.363 -14.547 -36.932 1.00 11.93 164 VAL D N 1
ATOM 6186 C CA . VAL D 1 175 ? -17.959 -14.701 -35.525 1.00 12.24 164 VAL D CA 1
ATOM 6187 C C . VAL D 1 175 ? -17.876 -16.210 -35.223 1.00 12.64 164 VAL D C 1
ATOM 6188 O O . VAL D 1 175 ? -16.891 -16.690 -34.677 1.00 12.58 164 VAL D O 1
ATOM 6192 N N . GLN D 1 176 ? -18.902 -16.936 -35.658 1.00 12.92 165 GLN D N 1
ATOM 6193 C CA . GLN D 1 176 ? -19.008 -18.392 -35.569 1.00 13.48 165 GLN D CA 1
ATOM 6194 C C . GLN D 1 176 ? -17.786 -19.084 -36.194 1.00 13.41 165 GLN D C 1
ATOM 6195 O O . GLN D 1 176 ? -17.106 -19.882 -35.525 1.00 13.71 165 GLN D O 1
ATOM 6201 N N . VAL D 1 177 ? -17.526 -18.775 -37.468 1.00 13.32 166 VAL D N 1
ATOM 6202 C CA . VAL D 1 177 ? -16.375 -19.308 -38.236 1.00 13.02 166 VAL D CA 1
ATOM 6203 C C . VAL D 1 177 ? -15.038 -19.049 -37.552 1.00 12.77 166 VAL D C 1
ATOM 6204 O O . VAL D 1 177 ? -14.259 -19.999 -37.326 1.00 12.56 166 VAL D O 1
ATOM 6208 N N . LEU D 1 178 ? -14.778 -17.781 -37.223 1.00 12.49 167 LEU D N 1
ATOM 6209 C CA . LEU D 1 178 ? -13.532 -17.417 -36.563 1.00 12.99 167 LEU D CA 1
ATOM 6210 C C . LEU D 1 178 ? -13.351 -18.212 -35.274 1.00 13.42 167 LEU D C 1
ATOM 6211 O O . LEU D 1 178 ? -12.284 -18.786 -35.050 1.00 13.28 167 LEU D O 1
ATOM 6216 N N . SER D 1 179 ? -14.408 -18.264 -34.467 1.00 14.06 168 SER D N 1
ATOM 6217 C CA . SER D 1 179 ? -14.406 -18.992 -33.205 1.00 15.15 168 SER D CA 1
ATOM 6218 C C . SER D 1 179 ? -14.079 -20.487 -33.376 1.00 15.88 168 SER D C 1
ATOM 6219 O O . SER D 1 179 ? -13.316 -21.059 -32.570 1.00 16.06 168 SER D O 1
ATOM 6222 N N . ARG D 1 180 ? -14.677 -21.101 -34.399 1.00 16.56 169 ARG D N 1
ATOM 6223 C CA . ARG D 1 180 ? -14.407 -22.497 -34.795 1.00 17.26 169 ARG D CA 1
ATOM 6224 C C . ARG D 1 180 ? -12.918 -22.685 -35.098 1.00 16.51 169 ARG D C 1
ATOM 6225 O O . ARG D 1 180 ? -12.286 -23.579 -34.549 1.00 15.44 169 ARG D O 1
ATOM 6233 N N . ILE D 1 181 ? -12.374 -21.818 -35.954 1.00 16.15 170 ILE D N 1
ATOM 6234 C CA . ILE D 1 181 ? -10.979 -21.915 -36.404 1.00 15.40 170 ILE D CA 1
ATOM 6235 C C . ILE D 1 181 ? -10.028 -21.716 -35.219 1.00 15.23 170 ILE D C 1
ATOM 6236 O O . ILE D 1 181 ? -9.0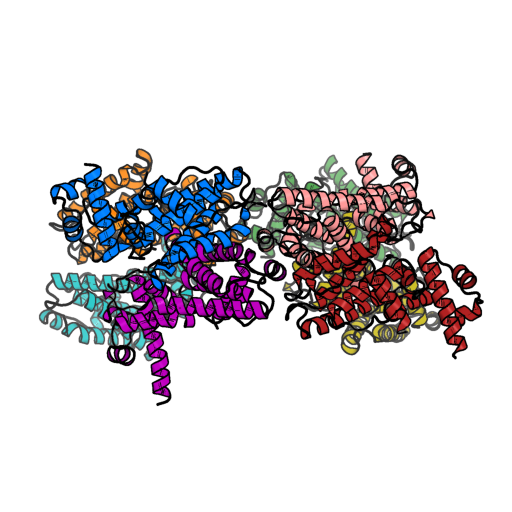73 -22.466 -35.048 1.00 14.56 170 ILE D O 1
ATOM 6241 N N . MET D 1 182 ? -10.314 -20.720 -34.388 1.00 15.13 171 MET D N 1
ATOM 6242 C CA . MET D 1 182 ? -9.350 -20.301 -33.370 1.00 15.78 171 MET D CA 1
ATOM 6243 C C . MET D 1 182 ? -9.429 -21.054 -32.050 1.00 15.90 171 MET D C 1
ATOM 6244 O O . MET D 1 182 ? -8.408 -21.244 -31.395 1.00 16.14 171 MET D O 1
ATOM 6249 N N . THR D 1 183 ? -10.634 -21.454 -31.641 1.00 15.33 172 THR D N 1
ATOM 6250 C CA . THR D 1 183 ? -10.822 -22.047 -30.310 1.00 15.01 172 THR D CA 1
ATOM 6251 C C . THR D 1 183 ? -11.730 -23.284 -30.335 1.00 15.06 172 THR D C 1
ATOM 6252 O O . THR D 1 183 ? -12.131 -23.767 -29.276 1.00 15.11 172 THR D O 1
ATOM 6256 N N . GLY D 1 184 ? -12.049 -23.795 -31.531 1.00 14.75 173 GLY D N 1
ATOM 6257 C CA . GLY D 1 184 ? -13.061 -24.859 -31.691 1.00 15.20 173 GLY D CA 1
ATOM 6258 C C . GLY D 1 184 ? -14.398 -24.522 -31.047 1.00 16.19 173 GLY D C 1
ATOM 6259 O O . GLY D 1 184 ? -15.058 -25.403 -30.484 1.00 15.92 173 GLY D O 1
ATOM 6260 N N . ARG D 1 185 ? -14.776 -23.237 -31.131 1.00 16.17 174 ARG D N 1
ATOM 6261 C CA . ARG D 1 185 ? -16.010 -22.667 -30.559 1.00 16.60 174 ARG D CA 1
ATOM 6262 C C . ARG D 1 185 ? -16.072 -22.533 -29.026 1.00 16.91 174 ARG D C 1
ATOM 6263 O O . ARG D 1 185 ? -17.145 -22.273 -28.477 1.00 16.66 174 ARG D O 1
ATOM 6271 N N . ALA D 1 186 ? -14.934 -22.701 -28.344 1.00 17.09 175 ALA D N 1
ATOM 6272 C CA . ALA D 1 186 ? -14.860 -22.502 -26.901 1.00 16.65 175 ALA D CA 1
ATOM 6273 C C . ALA D 1 186 ? -15.152 -21.055 -26.477 1.00 16.82 175 ALA D C 1
ATOM 6274 O O . ALA D 1 186 ? -15.832 -20.848 -25.466 1.00 16.73 175 ALA D O 1
ATOM 6276 N N . ASP D 1 187 ? -14.645 -20.066 -27.229 1.00 15.96 176 ASP D N 1
ATOM 6277 C CA . ASP D 1 187 ? -14.910 -18.648 -26.918 1.00 15.77 176 ASP D CA 1
ATOM 6278 C C . ASP D 1 187 ? -16.230 -18.088 -27.490 1.00 15.58 176 ASP D C 1
ATOM 6279 O O . ASP D 1 187 ? -16.532 -16.887 -27.313 1.00 15.44 176 ASP D O 1
ATOM 6284 N N . LEU D 1 188 ? -16.997 -18.939 -28.174 1.00 15.12 177 LEU D N 1
ATOM 6285 C CA . LEU D 1 188 ? -18.121 -18.477 -29.002 1.00 15.36 177 LEU D CA 1
ATOM 6286 C C . LEU D 1 188 ? -19.170 -17.592 -28.291 1.00 15.16 177 LEU D C 1
ATOM 6287 O O . LEU D 1 188 ? -19.572 -16.566 -28.845 1.00 14.07 177 LEU D O 1
ATOM 6292 N N . ALA D 1 189 ? -19.589 -17.979 -27.084 1.00 15.28 178 ALA D N 1
ATOM 6293 C CA . ALA D 1 189 ? -20.606 -17.208 -26.336 1.00 15.51 178 ALA D CA 1
ATOM 6294 C C . ALA D 1 189 ? -20.134 -15.780 -26.068 1.00 16.19 178 ALA D C 1
ATOM 6295 O O . ALA D 1 189 ? -20.872 -14.826 -26.318 1.00 16.27 178 ALA D O 1
ATOM 6297 N N . GLU D 1 190 ? -18.896 -15.652 -25.580 1.00 16.56 179 GLU D N 1
ATOM 6298 C CA . GLU D 1 190 ? -18.260 -14.353 -25.354 1.00 17.10 179 GLU D CA 1
ATOM 6299 C C . GLU D 1 190 ? -18.132 -13.545 -26.654 1.00 16.23 179 GLU D C 1
ATOM 6300 O O . GLU D 1 190 ? -18.357 -12.326 -26.666 1.00 15.93 179 GLU D O 1
ATOM 6306 N N . ARG D 1 191 ? -17.776 -14.231 -27.737 1.00 15.12 180 ARG D N 1
ATOM 6307 C CA . ARG D 1 191 ? -17.633 -13.596 -29.041 1.00 14.53 180 ARG D CA 1
ATOM 6308 C C . ARG D 1 191 ? -18.965 -13.077 -29.581 1.00 14.15 180 ARG D C 1
ATOM 6309 O O . ARG D 1 191 ? -19.013 -11.975 -30.107 1.00 13.86 180 ARG D O 1
ATOM 6317 N N . VAL D 1 192 ? -20.036 -13.863 -29.418 1.00 13.83 181 VAL D N 1
ATOM 6318 C CA . VAL D 1 192 ? -21.399 -13.461 -29.823 1.00 13.56 181 VAL D CA 1
ATOM 6319 C C . VAL D 1 192 ? -21.906 -12.306 -28.950 1.00 13.60 181 VAL D C 1
ATOM 6320 O O . VAL D 1 192 ? -22.502 -11.348 -29.464 1.00 13.52 181 VAL D O 1
ATOM 6324 N N . ALA D 1 193 ? -21.642 -12.388 -27.642 1.00 13.19 182 ALA D N 1
ATOM 6325 C CA . ALA D 1 193 ? -21.983 -11.325 -26.715 1.00 12.98 182 ALA D CA 1
ATOM 6326 C C . ALA D 1 193 ? -21.287 -10.009 -27.078 1.00 13.08 182 ALA D C 1
ATOM 6327 O O . ALA D 1 193 ? -21.934 -8.968 -27.061 1.00 13.15 182 ALA D O 1
ATOM 6329 N N . ASP D 1 194 ? -20.001 -10.061 -27.444 1.00 13.42 183 ASP D N 1
ATOM 6330 C CA . ASP D 1 194 ? -19.258 -8.873 -27.922 1.00 13.83 183 ASP D CA 1
ATOM 6331 C C . ASP D 1 194 ? -19.918 -8.274 -29.161 1.00 13.49 183 ASP D C 1
ATOM 6332 O O . ASP D 1 194 ? -20.057 -7.064 -29.277 1.00 13.26 183 ASP D O 1
ATOM 6337 N N . LEU D 1 195 ? -20.355 -9.145 -30.064 1.00 13.43 184 LEU D N 1
ATOM 6338 C CA . LEU D 1 195 ? -21.046 -8.733 -31.287 1.00 13.05 184 LEU D CA 1
ATOM 6339 C C . LEU D 1 195 ? -22.283 -7.875 -30.990 1.00 13.41 184 LEU D C 1
ATOM 6340 O O . LEU D 1 195 ? -22.402 -6.755 -31.504 1.00 13.01 184 LEU D O 1
ATOM 6345 N N . TYR D 1 196 ? -23.164 -8.388 -30.129 1.00 13.81 185 TYR D N 1
ATOM 6346 C CA . TYR D 1 196 ? -24.365 -7.661 -29.730 1.00 14.34 185 TYR D CA 1
ATOM 6347 C C . TYR D 1 196 ? -24.052 -6.400 -28.930 1.00 14.33 185 TYR D C 1
ATOM 6348 O O . TYR D 1 196 ? -24.650 -5.360 -29.196 1.00 13.72 185 TYR D O 1
ATOM 6357 N N . ARG D 1 197 ? -23.103 -6.486 -27.986 1.00 15.16 186 ARG D N 1
ATOM 6358 C CA . ARG D 1 197 ? -22.721 -5.326 -27.149 1.00 15.95 186 ARG D CA 1
ATOM 6359 C C . ARG D 1 197 ? -22.186 -4.158 -27.982 1.00 15.84 186 ARG D C 1
ATOM 6360 O O . ARG D 1 197 ? -22.481 -3.000 -27.696 1.00 15.80 186 ARG D O 1
ATOM 6368 N N . HIS D 1 198 ? -21.423 -4.467 -29.024 1.00 15.92 187 HIS D N 1
ATOM 6369 C CA . HIS D 1 198 ? -20.856 -3.433 -29.891 1.00 16.02 187 HIS D CA 1
ATOM 6370 C C . HIS D 1 198 ? -21.755 -2.989 -31.057 1.00 15.98 187 HIS D C 1
ATOM 6371 O O . HIS D 1 198 ? -21.595 -1.886 -31.559 1.00 16.16 187 HIS D O 1
ATOM 6378 N N . LEU D 1 199 ? -22.695 -3.824 -31.485 1.00 16.03 188 LEU D N 1
ATOM 6379 C CA . LEU D 1 199 ? -23.614 -3.386 -32.548 1.00 17.00 188 LEU D CA 1
ATOM 6380 C C . LEU D 1 199 ? -24.768 -2.515 -32.024 1.00 17.82 188 LEU D C 1
ATOM 6381 O O . LEU D 1 199 ? -25.087 -1.488 -32.625 1.00 17.55 188 LEU D O 1
ATOM 6386 N N . MET D 1 200 ? -25.354 -2.921 -30.895 1.00 19.76 189 MET D N 1
ATOM 6387 C CA . MET D 1 200 ? -26.469 -2.200 -30.243 1.00 21.96 189 MET D CA 1
ATOM 6388 C C . MET D 1 200 ? -26.370 -0.663 -30.106 1.00 20.93 189 MET D C 1
ATOM 6389 O O . MET D 1 200 ? -27.343 0.009 -30.438 1.00 20.10 189 MET D O 1
ATOM 6394 N N . PRO D 1 201 ? -25.214 -0.103 -29.639 1.00 21.35 190 PRO D N 1
ATOM 6395 C CA . PRO D 1 201 ? -25.106 1.375 -29.514 1.00 20.88 190 PRO D CA 1
ATOM 6396 C C . PRO D 1 201 ? -25.419 2.175 -30.778 1.00 20.70 190 PRO D C 1
ATOM 6397 O O . PRO D 1 201 ? -25.860 3.323 -30.677 1.00 21.57 190 PRO D O 1
ATOM 6401 N N . SER D 1 202 ? -25.222 1.568 -31.945 1.00 19.52 191 SER D N 1
ATOM 6402 C CA . SER D 1 202 ? -25.536 2.226 -33.206 1.00 19.20 191 SER D CA 1
ATOM 6403 C C . SER D 1 202 ? -27.044 2.439 -33.460 1.00 18.79 191 SER D C 1
ATOM 6404 O O . SER D 1 202 ? -27.413 3.383 -34.147 1.00 19.00 191 SER D O 1
ATOM 6407 N N . PHE D 1 203 ? -27.898 1.571 -32.911 1.00 18.19 192 PHE D N 1
ATOM 6408 C CA . PHE D 1 203 ? -29.333 1.603 -33.228 1.00 17.97 192 PHE D CA 1
ATOM 6409 C C . PHE D 1 203 ? -30.340 1.504 -32.075 1.00 17.52 192 PHE D C 1
ATOM 6410 O O . PHE D 1 203 ? -31.521 1.747 -32.295 1.00 17.72 192 PHE D O 1
ATOM 6418 N N . ALA D 1 204 ? -29.895 1.145 -30.873 1.00 17.40 193 ALA D N 1
ATOM 6419 C CA . ALA D 1 204 ? -30.808 1.000 -29.735 1.00 16.92 193 ALA D CA 1
ATOM 6420 C C . ALA D 1 204 ? -31.270 2.341 -29.190 1.00 17.01 193 ALA D C 1
ATOM 6421 O O . ALA D 1 204 ? -30.539 3.331 -29.239 1.00 16.55 193 ALA D O 1
ATOM 6423 N N . MET D 1 205 ? -32.494 2.360 -28.666 1.00 17.24 194 MET D N 1
ATOM 6424 C CA . MET D 1 205 ? -33.051 3.537 -28.003 1.00 17.46 194 MET D CA 1
ATOM 6425 C C . MET D 1 205 ? -32.422 3.664 -26.605 1.00 18.60 194 MET D C 1
ATOM 6426 O O . MET D 1 205 ? -31.902 2.663 -26.090 1.00 18.70 194 MET D O 1
ATOM 6431 N N . PRO D 1 206 ? -32.440 4.886 -25.998 1.00 20.07 195 PRO D N 1
ATOM 6432 C CA . PRO D 1 206 ? -31.835 5.089 -24.660 1.00 20.64 195 PRO D CA 1
ATOM 6433 C C . PRO D 1 206 ? -32.401 4.154 -23.589 1.00 20.72 195 PRO D C 1
ATOM 6434 O O . PRO D 1 206 ? -33.598 3.854 -23.592 1.00 20.31 195 PRO D O 1
ATOM 6438 N N . GLY D 1 207 ? -31.529 3.673 -22.709 1.00 21.17 196 GLY D N 1
ATOM 6439 C CA . GLY D 1 207 ? -31.953 2.840 -21.584 1.00 21.52 196 GLY D CA 1
ATOM 6440 C C . GLY D 1 207 ? -32.144 1.361 -21.906 1.00 21.88 196 GLY D C 1
ATOM 6441 O O . GLY D 1 207 ? -32.352 0.559 -20.995 1.00 23.17 196 GLY D O 1
ATOM 6442 N N . ILE D 1 208 ? -32.056 0.994 -23.186 1.00 20.40 197 ILE D N 1
ATOM 6443 C CA . ILE D 1 208 ? -32.385 -0.367 -23.638 1.00 19.73 197 ILE D CA 1
ATOM 6444 C C . ILE D 1 208 ? -31.213 -1.332 -23.439 1.00 19.76 197 ILE D C 1
ATOM 6445 O O . ILE D 1 208 ? -31.403 -2.417 -22.870 1.00 19.32 197 ILE D O 1
ATOM 6450 N N . LEU D 1 209 ? -30.015 -0.935 -23.890 1.00 20.01 198 LEU D N 1
ATOM 6451 C CA . LEU D 1 209 ? -28.798 -1.767 -23.788 1.00 20.32 198 LEU D CA 1
ATOM 6452 C C . LEU D 1 209 ? -28.504 -2.242 -22.364 1.00 20.74 198 LEU D C 1
ATOM 6453 O O . LEU D 1 209 ? -28.107 -3.400 -22.170 1.00 21.19 198 LEU D O 1
ATOM 6458 N N . VAL D 1 210 ? -28.691 -1.365 -21.377 1.00 20.06 199 VAL D N 1
ATOM 6459 C CA . VAL D 1 210 ? -28.379 -1.725 -19.976 1.00 20.18 199 VAL D CA 1
ATOM 6460 C C . VAL D 1 210 ? -29.392 -2.703 -19.391 1.00 20.13 199 VAL D C 1
ATOM 6461 O O . VAL D 1 210 ? -29.109 -3.348 -18.384 1.00 20.74 199 VAL D O 1
ATOM 6465 N N . ARG D 1 211 ? -30.558 -2.829 -20.030 1.00 19.46 200 ARG D N 1
ATOM 6466 C CA .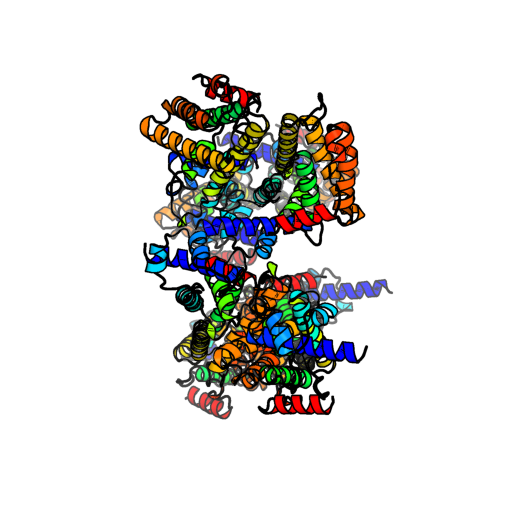 ARG D 1 211 ? -31.574 -3.790 -19.585 1.00 18.96 200 ARG D CA 1
ATOM 6467 C C . ARG D 1 211 ? -31.393 -5.194 -20.179 1.00 18.17 200 ARG D C 1
ATOM 6468 O O . ARG D 1 211 ? -32.175 -6.098 -19.871 1.00 18.61 200 ARG D O 1
ATOM 6476 N N . LEU D 1 212 ? -30.379 -5.379 -21.020 1.00 17.57 201 LEU D N 1
ATOM 6477 C CA . LEU D 1 212 ? -30.148 -6.681 -21.667 1.00 17.53 201 LEU D CA 1
ATOM 6478 C C . LEU D 1 212 ? -29.289 -7.598 -20.809 1.00 16.95 201 LEU D C 1
ATOM 6479 O O . LEU D 1 212 ? -28.387 -7.135 -20.119 1.00 16.77 201 LEU D O 1
ATOM 6484 N N . ASP D 1 213 ? -29.594 -8.893 -20.854 1.00 16.35 202 ASP D N 1
ATOM 6485 C CA . ASP D 1 213 ? -28.866 -9.910 -20.087 1.00 16.54 202 ASP D CA 1
ATOM 6486 C C . ASP D 1 213 ? -27.817 -10.599 -20.953 1.00 16.43 202 ASP D C 1
ATOM 6487 O O . ASP D 1 213 ? -28.150 -11.444 -21.794 1.00 16.38 202 ASP D O 1
ATOM 6492 N N . PHE D 1 214 ? -26.557 -10.227 -20.723 1.00 16.20 203 PHE D N 1
ATOM 6493 C CA . PHE D 1 214 ? -25.394 -10.763 -21.434 1.00 17.52 203 PHE D CA 1
ATOM 6494 C C . PHE D 1 214 ? -24.601 -11.795 -20.629 1.00 18.51 203 PHE D C 1
ATOM 6495 O O . PHE D 1 214 ? -23.537 -12.236 -21.076 1.00 19.81 203 PHE D O 1
ATOM 6503 N N . SER D 1 215 ? -25.105 -12.168 -19.455 1.00 19.20 204 SER D N 1
ATOM 6504 C CA . SER D 1 215 ? -24.405 -13.071 -18.538 1.00 20.20 204 SER D CA 1
ATOM 6505 C C . SER D 1 215 ? -23.917 -14.360 -19.235 1.00 20.86 204 SER D C 1
ATOM 6506 O O . SER D 1 215 ? -24.606 -14.871 -20.111 1.00 21.63 204 SER D O 1
ATOM 6509 N N . PRO D 1 216 ? -22.704 -14.857 -18.882 1.00 21.74 205 PRO D N 1
ATOM 6510 C CA . PRO D 1 216 ? -22.096 -16.000 -19.599 1.00 21.72 205 PRO D CA 1
ATOM 6511 C C . PRO D 1 216 ? -22.983 -17.251 -19.693 1.00 21.80 205 PRO D C 1
ATOM 6512 O O . PRO D 1 216 ? -22.943 -17.959 -20.697 1.00 21.99 205 PRO D O 1
ATOM 6516 N N . GLU D 1 217 ? -23.797 -17.487 -18.668 1.00 22.07 206 GLU D N 1
ATOM 6517 C CA . GLU D 1 217 ? -24.667 -18.658 -18.605 1.00 23.35 206 GLU D CA 1
ATOM 6518 C C . GLU D 1 217 ? -25.999 -18.476 -19.364 1.00 22.38 206 GLU D C 1
ATOM 6519 O O . GLU D 1 217 ? -26.829 -19.393 -19.382 1.00 22.36 206 GLU D O 1
ATOM 6525 N N . ARG D 1 218 ? -26.191 -17.314 -19.999 1.00 20.14 207 ARG D N 1
ATOM 6526 C CA . ARG D 1 218 ? -27.468 -16.991 -20.663 1.00 19.43 207 ARG D CA 1
ATOM 6527 C C . ARG D 1 218 ? -27.915 -17.984 -21.745 1.00 19.08 207 ARG D C 1
ATOM 6528 O O . ARG D 1 218 ? -29.055 -18.429 -21.711 1.00 19.22 207 ARG D O 1
ATOM 6536 N N . GLY D 1 219 ? -27.024 -18.324 -22.680 1.00 18.32 208 GLY D N 1
ATOM 6537 C CA . GLY D 1 219 ? -27.334 -19.258 -23.765 1.00 18.54 208 GLY D CA 1
ATOM 6538 C C . GLY D 1 219 ? -27.736 -20.646 -23.290 1.00 19.13 208 GLY D C 1
ATOM 6539 O O . GLY D 1 219 ? -28.633 -21.266 -23.862 1.00 18.57 208 GLY D O 1
ATOM 6540 N N . SER D 1 220 ? -27.066 -21.123 -22.242 1.00 19.13 209 SER D N 1
ATOM 6541 C CA . SER D 1 220 ? -27.422 -22.378 -21.584 1.00 20.38 209 SER D CA 1
ATOM 6542 C C . SER D 1 220 ? -28.817 -22.300 -20.951 1.00 20.27 209 SER D C 1
ATOM 6543 O O . SER D 1 220 ? -29.634 -23.211 -21.114 1.00 20.54 209 SER D O 1
ATOM 6546 N N . ARG D 1 221 ? -29.080 -21.200 -20.249 1.00 19.81 210 ARG D N 1
ATOM 6547 C CA . ARG D 1 221 ? -30.387 -20.954 -19.654 1.00 19.97 210 ARG D CA 1
ATOM 6548 C C . ARG D 1 221 ? -31.488 -20.851 -20.702 1.00 19.16 210 ARG D C 1
ATOM 6549 O O . ARG D 1 221 ? -32.578 -21.371 -20.497 1.00 18.78 210 ARG D O 1
ATOM 6557 N N . VAL D 1 222 ? -31.190 -20.195 -21.824 1.00 18.28 211 VAL D N 1
ATOM 6558 C CA . VAL D 1 222 ? -32.119 -20.099 -22.964 1.00 17.31 211 VAL D CA 1
ATOM 6559 C C . VAL D 1 222 ? -32.402 -21.476 -23.578 1.00 17.17 211 VAL D C 1
ATOM 6560 O O . VAL D 1 222 ? -33.559 -21.820 -23.790 1.00 16.25 211 VAL D O 1
ATOM 6564 N N . TYR D 1 223 ? -31.344 -22.239 -23.863 1.00 17.92 212 TYR D N 1
ATOM 6565 C CA . TYR D 1 223 ? -31.464 -23.615 -24.375 1.00 19.16 212 TYR D CA 1
ATOM 6566 C C . TYR D 1 223 ? -32.420 -24.479 -23.553 1.00 19.01 212 TYR D C 1
ATOM 6567 O O . TYR D 1 223 ? -33.337 -25.094 -24.100 1.00 18.66 212 TYR D O 1
ATOM 6576 N N . GLU D 1 224 ? -32.187 -24.509 -22.240 1.00 19.70 213 GLU D N 1
ATOM 6577 C CA . GLU D 1 224 ? -32.931 -25.370 -21.330 1.00 19.79 213 GLU D CA 1
ATOM 6578 C C . GLU D 1 224 ? -34.384 -24.939 -21.263 1.00 19.88 213 GLU D C 1
ATOM 6579 O O . GLU D 1 224 ? -35.273 -25.792 -21.326 1.00 19.00 213 GLU D O 1
ATOM 6585 N N . ALA D 1 225 ? -34.609 -23.623 -21.170 1.00 19.19 214 ALA D N 1
ATOM 6586 C CA . ALA D 1 225 ? -35.953 -23.047 -21.182 1.00 20.25 214 ALA D CA 1
ATOM 6587 C C . ALA D 1 225 ? -36.706 -23.332 -22.488 1.00 20.95 214 ALA D C 1
ATOM 6588 O O . ALA D 1 225 ? -37.905 -23.628 -22.455 1.00 20.25 214 ALA D O 1
ATOM 6590 N N . ALA D 1 226 ? -35.993 -23.243 -23.618 1.00 21.58 215 ALA D N 1
ATOM 6591 C CA . ALA D 1 226 ? -36.527 -23.596 -24.937 1.00 23.09 215 ALA D CA 1
ATOM 6592 C C . ALA D 1 226 ? -36.903 -25.085 -25.040 1.00 24.18 215 ALA D C 1
ATOM 6593 O O . ALA D 1 226 ? -37.929 -25.423 -25.631 1.00 24.87 215 ALA D O 1
ATOM 6595 N N . MET D 1 227 ? -36.084 -25.959 -24.454 1.00 25.78 216 MET D N 1
ATOM 6596 C CA . MET D 1 227 ? -36.389 -27.395 -24.392 1.00 27.21 216 MET D CA 1
ATOM 6597 C C . MET D 1 227 ? -37.556 -27.687 -23.453 1.00 27.73 216 MET D C 1
ATOM 6598 O O . MET D 1 227 ? -38.447 -28.464 -23.803 1.00 28.66 216 MET D O 1
ATOM 6603 N N . LYS D 1 228 ? -37.554 -27.052 -22.279 1.00 27.86 217 LYS D N 1
ATOM 6604 C CA . LYS D 1 228 ? -38.635 -27.197 -21.296 1.00 29.11 217 LYS D CA 1
ATOM 6605 C C . LYS D 1 228 ? -39.979 -26.801 -21.902 1.00 29.86 217 LYS D C 1
ATOM 6606 O O . LYS D 1 228 ? -40.962 -27.508 -21.711 1.00 30.14 217 LYS D O 1
ATOM 6612 N N . GLN D 1 229 ? -39.996 -25.689 -22.647 1.00 31.49 218 GLN D N 1
ATOM 6613 C CA . GLN D 1 229 ? -41.167 -25.244 -23.426 1.00 33.14 218 GLN D CA 1
ATOM 6614 C C . GLN D 1 229 ? -41.623 -26.273 -24.461 1.00 33.60 218 GLN D C 1
ATOM 6615 O O . GLN D 1 229 ? -42.824 -26.500 -24.629 1.00 32.98 218 GLN D O 1
ATOM 6621 N N . ARG D 1 230 ? -40.658 -26.889 -25.140 1.00 35.53 219 ARG D N 1
ATOM 6622 C CA . ARG D 1 230 ? -40.926 -27.963 -26.096 1.00 38.41 219 ARG D CA 1
ATOM 6623 C C . ARG D 1 230 ? -41.048 -29.318 -25.375 1.00 39.45 219 ARG D C 1
ATOM 6624 O O . ARG D 1 230 ? -42.139 -29.732 -24.963 1.00 41.82 219 ARG D O 1
ATOM 6632 N N . ALA E 1 11 ? -63.294 42.565 -51.398 1.00 29.47 0 ALA E N 1
ATOM 6633 C CA . ALA E 1 11 ? -62.829 42.116 -50.048 1.00 29.92 0 ALA E CA 1
ATOM 6634 C C . ALA E 1 11 ? -61.790 40.992 -50.108 1.00 28.85 0 ALA E C 1
ATOM 6635 O O . ALA E 1 11 ? -60.747 41.087 -49.455 1.00 30.47 0 ALA E O 1
ATOM 6637 N N . VAL E 1 12 ? -62.077 39.935 -50.870 1.00 27.31 1 VAL E N 1
ATOM 6638 C CA . VAL E 1 12 ? -61.137 38.816 -51.053 1.00 26.17 1 VAL E CA 1
ATOM 6639 C C . VAL E 1 12 ? -59.856 39.326 -51.736 1.00 26.76 1 VAL E C 1
ATOM 6640 O O . VAL E 1 12 ? -58.743 39.076 -51.250 1.00 25.15 1 VAL E O 1
ATOM 6644 N N . ALA E 1 13 ? -60.037 40.055 -52.842 1.00 26.78 2 ALA E N 1
ATOM 6645 C CA . ALA E 1 13 ? -58.930 40.670 -53.591 1.00 27.22 2 ALA E CA 1
ATOM 6646 C C . ALA E 1 13 ? -58.135 41.686 -52.755 1.00 27.06 2 ALA E C 1
ATOM 6647 O O . ALA E 1 13 ? -56.910 41.739 -52.873 1.00 26.78 2 ALA E O 1
ATOM 6649 N N . ARG E 1 14 ? -58.836 42.460 -51.914 1.00 28.03 3 ARG E N 1
ATOM 6650 C CA . ARG E 1 14 ? -58.226 43.436 -51.002 1.00 30.18 3 ARG E CA 1
ATOM 6651 C C . ARG E 1 14 ? -57.229 42.786 -50.037 1.00 29.95 3 ARG E C 1
ATOM 6652 O O . ARG E 1 14 ? -56.161 43.341 -49.772 1.00 28.45 3 ARG E O 1
ATOM 6660 N N . GLN E 1 15 ? -57.584 41.610 -49.524 1.00 29.64 4 GLN E N 1
ATOM 6661 C CA . GLN E 1 15 ? -56.735 40.902 -48.571 1.00 29.54 4 GLN E CA 1
ATOM 6662 C C . GLN E 1 15 ? -55.510 40.263 -49.210 1.00 29.77 4 GLN E C 1
ATOM 6663 O O . GLN E 1 15 ? -54.434 40.268 -48.608 1.00 30.37 4 GLN E O 1
ATOM 6669 N N . GLU E 1 16 ? -55.675 39.739 -50.424 1.00 30.80 5 GLU E N 1
ATOM 6670 C CA . GLU E 1 16 ? -54.561 39.233 -51.239 1.00 31.18 5 GLU E CA 1
ATOM 6671 C C . GLU E 1 16 ? -53.543 40.339 -51.561 1.00 31.12 5 GLU E C 1
ATOM 6672 O O . GLU E 1 16 ? -52.329 40.107 -51.493 1.00 31.02 5 GLU E O 1
ATOM 6678 N N . ARG E 1 17 ? -54.047 41.533 -51.900 1.00 29.50 6 ARG E N 1
ATOM 6679 C CA . ARG E 1 17 ? -53.203 42.717 -52.108 1.00 27.56 6 ARG E CA 1
ATOM 6680 C C . ARG E 1 17 ? -52.461 43.077 -50.817 1.00 26.48 6 ARG E C 1
ATOM 6681 O O . ARG E 1 17 ? -51.251 43.318 -50.844 1.00 26.14 6 ARG E O 1
ATOM 6689 N N . ALA E 1 18 ? -53.189 43.079 -49.700 1.00 24.88 7 ALA E N 1
ATOM 6690 C CA . ALA E 1 18 ? -52.618 43.384 -48.387 1.00 24.56 7 ALA E CA 1
ATOM 6691 C C . ALA E 1 18 ? -51.449 42.445 -48.021 1.00 24.17 7 ALA E C 1
ATOM 6692 O O . ALA E 1 18 ? -50.405 42.914 -47.574 1.00 23.76 7 ALA E O 1
ATOM 6694 N N . ILE E 1 19 ? -51.618 41.142 -48.260 1.00 24.28 8 ILE E N 1
ATOM 6695 C CA . ILE E 1 19 ? -50.555 40.141 -48.045 1.00 24.43 8 ILE E CA 1
ATOM 6696 C C . ILE E 1 19 ? -49.299 40.457 -48.872 1.00 24.86 8 ILE E C 1
ATOM 6697 O O . ILE E 1 19 ? -48.185 40.524 -48.319 1.00 23.70 8 ILE E O 1
ATOM 6702 N N . ARG E 1 20 ? -49.494 40.660 -50.179 1.00 24.77 9 ARG E N 1
ATOM 6703 C CA . ARG E 1 20 ? -48.407 40.922 -51.126 1.00 26.04 9 ARG E CA 1
ATOM 6704 C C . ARG E 1 20 ? -47.701 42.245 -50.853 1.00 24.32 9 ARG E C 1
ATOM 6705 O O . ARG E 1 20 ? -46.485 42.342 -51.003 1.00 23.74 9 ARG E O 1
ATOM 6713 N N . THR E 1 21 ? -48.470 43.251 -50.449 1.00 23.52 10 THR E N 1
ATOM 6714 C CA . THR E 1 21 ? -47.930 44.586 -50.176 1.00 23.54 10 THR E CA 1
ATOM 6715 C C . THR E 1 21 ? -47.027 44.580 -48.941 1.00 22.86 10 THR E C 1
ATOM 6716 O O . THR E 1 21 ? -45.937 45.139 -48.986 1.00 21.84 10 THR E O 1
ATOM 6720 N N . ARG E 1 22 ? -47.476 43.921 -47.868 1.00 23.41 11 ARG E N 1
ATOM 6721 C CA . ARG E 1 22 ? -46.687 43.796 -46.636 1.00 24.28 11 ARG E CA 1
ATOM 6722 C C . ARG E 1 22 ? -45.323 43.150 -46.924 1.00 24.52 11 ARG E C 1
ATOM 6723 O O . ARG E 1 22 ? -44.289 43.694 -46.528 1.00 25.04 11 ARG E O 1
ATOM 6731 N N . GLN E 1 23 ? -45.331 42.010 -47.621 1.00 25.39 12 GLN E N 1
ATOM 6732 C CA . GLN E 1 23 ? -44.098 41.343 -48.038 1.00 26.99 12 GLN E CA 1
ATOM 6733 C C . GLN E 1 23 ? -43.185 42.234 -48.866 1.00 26.16 12 GLN E C 1
ATOM 6734 O O . GLN E 1 23 ? -41.980 42.276 -48.616 1.00 26.69 12 GLN E O 1
ATOM 6740 N N . THR E 1 24 ? -43.759 42.951 -49.832 1.00 24.81 13 THR E N 1
ATOM 6741 C CA . THR E 1 24 ? -42.990 43.884 -50.668 1.00 24.18 13 THR E CA 1
ATOM 6742 C C . THR E 1 24 ? -42.271 44.915 -49.795 1.00 22.45 13 THR E C 1
ATOM 6743 O O . THR E 1 24 ? -41.067 45.112 -49.953 1.00 22.68 13 THR E O 1
ATOM 6747 N N . ILE E 1 25 ? -42.997 45.514 -48.851 1.00 21.48 14 ILE E N 1
ATOM 6748 C CA . ILE E 1 25 ? -42.421 46.488 -47.909 1.00 21.06 14 ILE E CA 1
ATOM 6749 C C . ILE E 1 25 ? -41.303 45.870 -47.062 1.00 21.37 14 ILE E C 1
ATOM 6750 O O . ILE E 1 25 ? -40.197 46.432 -46.973 1.00 20.85 14 ILE E O 1
ATOM 6755 N N . LEU E 1 26 ? -41.602 44.721 -46.448 1.00 21.87 15 LEU E N 1
ATOM 6756 C CA . LEU E 1 26 ? -40.649 44.005 -45.591 1.00 21.79 15 LEU E CA 1
ATOM 6757 C C . LEU E 1 26 ? -39.316 43.683 -46.278 1.00 21.28 15 LEU E C 1
ATOM 6758 O O . LEU E 1 26 ? -38.253 43.892 -45.689 1.00 21.36 15 LEU E O 1
ATOM 6763 N N . VAL E 1 27 ? -39.392 43.215 -47.525 1.00 20.78 16 VAL E N 1
ATOM 6764 C CA . VAL E 1 27 ? -38.222 42.828 -48.324 1.00 20.86 16 VAL E CA 1
ATOM 6765 C C . VAL E 1 27 ? -37.377 44.070 -48.644 1.00 21.07 16 VAL E C 1
ATOM 6766 O O . VAL E 1 27 ? -36.156 44.073 -48.425 1.00 21.28 16 VAL E O 1
ATOM 6770 N N . ALA E 1 28 ? -38.042 45.124 -49.117 1.00 20.37 17 ALA E N 1
ATOM 6771 C CA . ALA E 1 28 ? -37.399 46.412 -49.373 1.00 20.24 17 ALA E CA 1
ATOM 6772 C C . ALA E 1 28 ? -36.811 47.051 -48.121 1.00 19.96 17 ALA E C 1
ATOM 6773 O O . ALA E 1 28 ? -35.713 47.598 -48.173 1.00 20.79 17 ALA E O 1
ATOM 6775 N N . ALA E 1 29 ? -37.530 46.982 -47.001 1.00 19.65 18 ALA E N 1
ATOM 6776 C CA . ALA E 1 29 ? -37.042 47.560 -45.742 1.00 18.96 18 ALA E CA 1
ATOM 6777 C C . ALA E 1 29 ? -35.814 46.811 -45.228 1.00 19.27 18 ALA E C 1
ATOM 6778 O O . ALA E 1 29 ? -34.815 47.441 -44.874 1.00 18.44 18 ALA E O 1
ATOM 6780 N N . ALA E 1 30 ? -35.885 45.476 -45.217 1.00 19.86 19 ALA E N 1
ATOM 6781 C CA . ALA E 1 30 ? -34.744 44.624 -44.835 1.00 20.73 19 ALA E CA 1
ATOM 6782 C C . ALA E 1 30 ? -33.485 44.955 -45.642 1.00 22.19 19 ALA E C 1
ATOM 6783 O O . ALA E 1 30 ? -32.400 45.076 -45.068 1.00 23.92 19 ALA E O 1
ATOM 6785 N N . GLU E 1 31 ? -33.648 45.127 -46.956 1.00 23.00 20 GLU E N 1
ATOM 6786 C CA . GLU E 1 31 ? -32.574 45.560 -47.856 1.00 24.20 20 GLU E CA 1
ATOM 6787 C C . GLU E 1 31 ? -31.934 46.896 -47.471 1.00 23.87 20 GLU E C 1
ATOM 6788 O O . GLU E 1 31 ? -30.706 46.981 -47.415 1.00 25.56 20 GLU E O 1
ATOM 6794 N N . VAL E 1 32 ? -32.737 47.932 -47.210 1.00 23.30 21 VAL E N 1
ATOM 6795 C CA . VAL E 1 32 ? -32.162 49.240 -46.825 1.00 23.19 21 VAL E CA 1
ATOM 6796 C C . VAL E 1 32 ? -31.529 49.217 -45.430 1.00 22.88 21 VAL E C 1
ATOM 6797 O O . VAL E 1 32 ? -30.471 49.812 -45.233 1.00 23.02 21 VAL E O 1
ATOM 6801 N N . PHE E 1 33 ? -32.158 48.505 -44.491 1.00 22.17 22 PHE E N 1
ATOM 6802 C CA . PHE E 1 33 ? -31.553 48.250 -43.182 1.00 22.14 22 PHE E CA 1
ATOM 6803 C C . PHE E 1 33 ? -30.221 47.482 -43.309 1.00 23.18 22 PHE E C 1
ATOM 6804 O O . PHE E 1 33 ? -29.281 47.777 -42.572 1.00 22.93 22 PHE E O 1
ATOM 6812 N N . ASP E 1 34 ? -30.141 46.525 -44.241 1.00 24.11 23 ASP E N 1
ATOM 6813 C CA . ASP E 1 34 ? -28.895 45.777 -44.490 1.00 25.87 23 ASP E CA 1
ATOM 6814 C C . ASP E 1 34 ? -27.784 46.693 -44.994 1.00 27.27 23 ASP E C 1
ATOM 6815 O O . ASP E 1 34 ? -26.654 46.628 -44.511 1.00 27.19 23 ASP E O 1
ATOM 6820 N N . GLU E 1 35 ? -28.137 47.552 -45.948 1.00 28.74 24 GLU E N 1
ATOM 6821 C CA . GLU E 1 35 ? -27.192 48.433 -46.633 1.00 30.51 24 GLU E CA 1
ATOM 6822 C C . GLU E 1 35 ? -26.649 49.557 -45.758 1.00 30.69 24 GLU E C 1
ATOM 6823 O O . GLU E 1 35 ? -25.448 49.845 -45.801 1.00 32.04 24 GLU E O 1
ATOM 6829 N N . VAL E 1 36 ? -27.514 50.162 -44.944 1.00 29.29 25 VAL E N 1
ATOM 6830 C CA . VAL E 1 36 ? -27.158 51.383 -44.220 1.00 28.78 25 VAL E CA 1
ATOM 6831 C C . VAL E 1 36 ? -27.394 51.350 -42.691 1.00 27.84 25 VAL E C 1
ATOM 6832 O O . VAL E 1 36 ? -26.989 52.274 -41.972 1.00 28.35 25 VAL E O 1
ATOM 6836 N N . GLY E 1 37 ? -28.032 50.290 -42.199 1.00 26.60 26 GLY E N 1
ATOM 6837 C CA . GLY E 1 37 ? -28.333 50.157 -40.768 1.00 26.78 26 GLY E CA 1
ATOM 6838 C C . GLY E 1 37 ? -29.597 50.889 -40.378 1.00 27.29 26 GLY E C 1
ATOM 6839 O O . GLY E 1 37 ? -30.160 51.641 -41.185 1.00 27.16 26 GLY E O 1
ATOM 6840 N N . TYR E 1 38 ? -30.028 50.680 -39.133 1.00 26.76 27 TYR E N 1
ATOM 6841 C CA . TYR E 1 38 ? -31.284 51.232 -38.631 1.00 26.09 27 TYR E CA 1
ATOM 6842 C C . TYR E 1 38 ? -31.343 52.763 -38.600 1.00 26.77 27 TYR E C 1
ATOM 6843 O O . TYR E 1 38 ? -32.301 53.356 -39.111 1.00 24.88 27 TYR E O 1
ATOM 6852 N N . GLU E 1 39 ? -30.338 53.382 -37.976 1.00 27.90 28 GLU E N 1
ATOM 6853 C CA . GLU E 1 39 ? -30.375 54.816 -37.674 1.00 29.31 28 GLU E CA 1
ATOM 6854 C C . GLU E 1 39 ? -30.390 55.694 -38.920 1.00 28.07 28 GLU E C 1
ATOM 6855 O O . GLU E 1 39 ? -31.125 56.673 -38.972 1.00 28.13 28 GLU E O 1
ATOM 6861 N N . ALA E 1 40 ? -29.604 55.315 -39.922 1.00 27.53 29 ALA E N 1
ATOM 6862 C CA . ALA E 1 40 ? -29.444 56.105 -41.148 1.00 27.11 29 ALA E CA 1
ATOM 6863 C C . ALA E 1 40 ? -30.546 55.859 -42.190 1.00 27.31 29 ALA E C 1
ATOM 6864 O O . ALA E 1 40 ? -30.800 56.708 -43.043 1.00 27.42 29 ALA E O 1
ATOM 6866 N N . ALA E 1 41 ? -31.184 54.692 -42.111 1.00 26.94 30 ALA E N 1
ATOM 6867 C CA . ALA E 1 41 ? -32.354 54.342 -42.926 1.00 25.87 30 ALA E CA 1
ATOM 6868 C C . ALA E 1 41 ? -33.523 55.298 -42.693 1.00 25.20 30 ALA E C 1
ATOM 6869 O O . ALA E 1 41 ? -33.723 55.788 -41.581 1.00 24.49 30 ALA E O 1
ATOM 6871 N N . THR E 1 42 ? -34.279 55.563 -43.758 1.00 25.46 31 THR E N 1
ATOM 6872 C CA . THR E 1 42 ? -35.458 56.444 -43.708 1.00 25.52 31 THR E CA 1
ATOM 6873 C C . THR E 1 42 ? -36.644 55.752 -44.370 1.00 25.73 31 THR E C 1
ATOM 6874 O O . THR E 1 42 ? -36.453 54.834 -45.178 1.00 25.00 31 THR E O 1
ATOM 6878 N N . ILE E 1 43 ? -37.859 56.213 -44.051 1.00 25.92 32 ILE E N 1
ATOM 6879 C CA . ILE E 1 43 ? -39.071 55.753 -44.740 1.00 25.82 32 ILE E CA 1
ATOM 6880 C C . ILE E 1 43 ? -38.969 56.009 -46.256 1.00 25.83 32 ILE E C 1
ATOM 6881 O O . ILE E 1 43 ? -39.331 55.150 -47.066 1.00 24.54 32 ILE E O 1
ATOM 6886 N N . SER E 1 44 ? -38.445 57.179 -46.622 1.00 25.95 33 SER E N 1
ATOM 6887 C CA . SER E 1 44 ? -38.246 57.533 -48.020 1.00 26.19 33 SER E CA 1
ATOM 6888 C C . SER E 1 44 ? -37.418 56.501 -48.789 1.00 25.58 33 SER E C 1
ATOM 6889 O O . SER E 1 44 ? -37.779 56.160 -49.916 1.00 25.50 33 SER E O 1
ATOM 6892 N N . ASP E 1 45 ? -36.320 56.023 -48.186 1.00 25.29 34 ASP E N 1
ATOM 6893 C CA . ASP E 1 45 ? -35.472 54.967 -48.769 1.00 25.18 34 ASP E CA 1
ATOM 6894 C C . ASP E 1 45 ? -36.279 53.706 -49.083 1.00 24.12 34 ASP E C 1
ATOM 6895 O O . ASP E 1 45 ? -36.144 53.122 -50.166 1.00 22.95 34 ASP E O 1
ATOM 6900 N N . VAL E 1 46 ? -37.113 53.303 -48.123 1.00 22.87 35 VAL E N 1
ATOM 6901 C CA . VAL E 1 46 ? -37.948 52.109 -48.252 1.00 22.75 35 VAL E CA 1
ATOM 6902 C C . VAL E 1 46 ? -39.002 52.315 -49.347 1.00 22.51 35 VAL E C 1
ATOM 6903 O O . VAL E 1 46 ? -39.283 51.391 -50.115 1.00 22.67 35 VAL E O 1
ATOM 6907 N N . LEU E 1 47 ? -39.566 53.523 -49.419 1.00 23.09 36 LEU E N 1
ATOM 6908 C CA . LEU E 1 47 ? -40.534 53.873 -50.474 1.00 23.56 36 LEU E CA 1
ATOM 6909 C C . LEU E 1 47 ? -39.901 53.829 -51.869 1.00 24.02 36 LEU E C 1
ATOM 6910 O O . LEU E 1 47 ? -40.483 53.258 -52.794 1.00 22.75 36 LEU E O 1
ATOM 6915 N N . LYS E 1 48 ? -38.698 54.400 -51.988 1.00 25.29 37 LYS E N 1
ATOM 6916 C CA . LYS E 1 48 ? -37.892 54.353 -53.219 1.00 27.39 37 LYS E CA 1
ATOM 6917 C C . LYS E 1 48 ? -37.549 52.926 -53.641 1.00 28.51 37 LYS E C 1
ATOM 6918 O O . LYS E 1 48 ? -37.579 52.611 -54.832 1.00 30.23 37 LYS E O 1
ATOM 6924 N N . ARG E 1 49 ? -37.252 52.064 -52.669 1.00 29.17 38 ARG E N 1
ATOM 6925 C CA . ARG E 1 49 ? -36.849 50.691 -52.965 1.00 30.71 38 ARG E CA 1
ATOM 6926 C C . ARG E 1 49 ? -38.011 49.748 -53.301 1.00 28.94 38 ARG E C 1
ATOM 6927 O O . ARG E 1 49 ? -37.888 48.933 -54.216 1.00 29.41 38 ARG E O 1
ATOM 6935 N N . SER E 1 50 ? -39.115 49.849 -52.560 1.00 26.83 39 SER E N 1
ATOM 6936 C CA . SER E 1 50 ? -40.285 48.985 -52.764 1.00 25.68 39 SER E CA 1
ATOM 6937 C C . SER E 1 50 ? -41.131 49.395 -53.965 1.00 25.30 39 SER E C 1
ATOM 6938 O O . SER E 1 50 ? -41.731 48.543 -54.622 1.00 25.50 39 SER E O 1
ATOM 6941 N N . GLY E 1 51 ? -41.200 50.702 -54.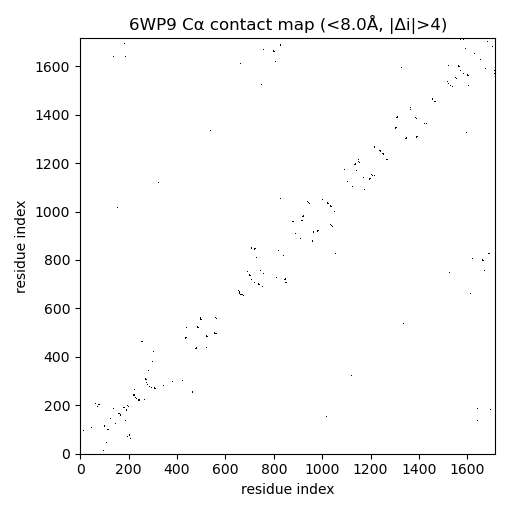212 1.00 24.59 40 GLY E N 1
ATOM 6942 C CA . GLY E 1 51 ? -42.139 51.283 -55.166 1.00 23.80 40 GLY E CA 1
ATOM 6943 C C . GLY E 1 51 ? -43.587 51.290 -54.714 1.00 23.73 40 GLY E C 1
ATOM 6944 O O . GLY E 1 51 ? -44.486 51.542 -55.532 1.00 24.41 40 GLY E O 1
ATOM 6945 N N . VAL E 1 52 ? -43.835 50.998 -53.431 1.00 22.86 41 VAL E N 1
ATOM 6946 C CA . VAL E 1 52 ? -45.190 51.135 -52.870 1.00 21.97 41 VAL E CA 1
ATOM 6947 C C . VAL E 1 52 ? -45.474 52.615 -52.585 1.00 21.77 41 VAL E C 1
ATOM 6948 O O . VAL E 1 52 ? -44.548 53.416 -52.433 1.00 21.49 41 VAL E O 1
ATOM 6952 N N . THR E 1 53 ? -46.757 52.963 -52.519 1.00 22.08 42 THR E N 1
ATOM 6953 C CA . THR E 1 53 ? -47.180 54.320 -52.177 1.00 21.64 42 THR E CA 1
ATOM 6954 C C . THR E 1 53 ? -46.997 54.558 -50.675 1.00 22.04 42 THR E C 1
ATOM 6955 O O . THR E 1 53 ? -46.946 53.593 -49.888 1.00 21.98 42 THR E O 1
ATOM 6959 N N . LYS E 1 54 ? -46.883 55.828 -50.283 1.00 21.56 43 LYS E N 1
ATOM 6960 C CA . LYS E 1 54 ? -46.785 56.199 -48.870 1.00 22.13 43 LYS E CA 1
ATOM 6961 C C . LYS E 1 54 ? -48.024 55.750 -48.101 1.00 21.44 43 LYS E C 1
ATOM 6962 O O . LYS E 1 54 ? -47.906 55.314 -46.951 1.00 22.10 43 LYS E O 1
ATOM 6968 N N . GLY E 1 55 ? -49.192 55.870 -48.744 1.00 20.02 44 GLY E N 1
ATOM 6969 C CA . GLY E 1 55 ? -50.446 55.319 -48.240 1.00 19.97 44 GLY E CA 1
ATOM 6970 C C . GLY E 1 55 ? -50.356 53.844 -47.874 1.00 19.71 44 GLY E C 1
ATOM 6971 O O . GLY E 1 55 ? -50.668 53.469 -46.743 1.00 19.20 44 GLY E O 1
ATOM 6972 N N . ALA E 1 56 ? -49.908 53.026 -48.827 1.00 19.74 45 ALA E N 1
ATOM 6973 C CA . ALA E 1 56 ? -49.697 51.574 -48.629 1.00 20.61 45 ALA E CA 1
ATOM 6974 C C . ALA E 1 56 ? -48.791 51.228 -47.443 1.00 20.98 45 ALA E C 1
ATOM 6975 O O . ALA E 1 56 ? -49.147 50.370 -46.626 1.00 20.14 45 ALA E O 1
ATOM 6977 N N . LEU E 1 57 ? -47.639 51.899 -47.340 1.00 21.81 46 LEU E N 1
ATOM 6978 C CA . LEU E 1 57 ? -46.690 51.640 -46.250 1.00 22.29 46 LEU E CA 1
ATOM 6979 C C . LEU E 1 57 ? -47.277 51.919 -44.857 1.00 21.94 46 LEU E C 1
ATOM 6980 O O . LEU E 1 57 ? -47.047 51.142 -43.915 1.00 21.60 46 LEU E O 1
ATOM 6985 N N . TYR E 1 58 ? -48.021 53.019 -44.734 1.00 21.25 47 TYR E N 1
ATOM 6986 C CA . TYR E 1 58 ? -48.601 53.417 -43.443 1.00 21.36 47 TYR E CA 1
ATOM 6987 C C . TYR E 1 58 ? -49.834 52.628 -43.012 1.00 20.20 47 TYR E C 1
ATOM 6988 O O . TYR E 1 58 ? -50.194 52.633 -41.833 1.00 20.76 47 TYR E O 1
ATOM 6997 N N . PHE E 1 59 ? -50.460 51.956 -43.972 1.00 19.50 48 PHE E N 1
ATOM 6998 C CA . PHE E 1 59 ? -51.516 50.971 -43.729 1.00 19.54 48 PHE E CA 1
ATOM 6999 C C . PHE E 1 59 ? -50.947 49.749 -43.004 1.00 19.45 48 PHE E C 1
ATOM 7000 O O . PHE E 1 59 ? -51.625 49.145 -42.168 1.00 19.38 48 PHE E O 1
ATOM 7008 N N . HIS E 1 60 ? -49.695 49.417 -43.311 1.00 19.25 49 HIS E N 1
ATOM 7009 C CA . HIS E 1 60 ? -49.051 48.223 -42.771 1.00 19.60 49 HIS E CA 1
ATOM 7010 C C . HIS E 1 60 ? -48.153 48.474 -41.575 1.00 19.38 49 HIS E C 1
ATOM 7011 O O . HIS E 1 60 ? -48.048 47.611 -40.711 1.00 19.30 49 HIS E O 1
ATOM 7018 N N . PHE E 1 61 ? -47.518 49.650 -41.532 1.00 19.10 50 PHE E N 1
ATOM 7019 C CA . PHE E 1 61 ? -46.562 50.003 -40.476 1.00 19.63 50 PHE E CA 1
ATOM 7020 C C . PHE E 1 61 ? -46.696 51.442 -40.018 1.00 20.06 50 PHE E C 1
ATOM 7021 O O . PHE E 1 61 ? -46.916 52.345 -40.841 1.00 20.43 50 PHE E O 1
ATOM 7029 N N . THR E 1 62 ? -46.547 51.637 -38.704 1.00 20.24 51 THR E N 1
ATOM 7030 C CA . THR E 1 62 ? -46.818 52.925 -38.045 1.00 20.49 51 THR E CA 1
ATOM 7031 C C . THR E 1 62 ? -45.616 53.879 -38.061 1.00 20.46 51 THR E C 1
ATOM 7032 O O . THR E 1 62 ? -45.788 55.099 -38.027 1.00 20.73 51 THR E O 1
ATOM 7036 N N . SER E 1 63 ? -44.407 53.319 -38.090 1.00 19.58 52 SER E N 1
ATOM 7037 C CA . SER E 1 63 ? -43.168 54.094 -37.986 1.00 19.60 52 SER E CA 1
ATOM 7038 C C . SER E 1 63 ? -42.014 53.258 -38.515 1.00 19.56 52 SER E C 1
ATOM 7039 O O . SER E 1 63 ? -42.176 52.058 -38.767 1.00 18.71 52 SER E O 1
ATOM 7042 N N . LYS E 1 64 ? -40.846 53.887 -38.656 1.00 19.76 53 LYS E N 1
ATOM 7043 C CA . LYS E 1 64 ? -39.608 53.170 -38.968 1.00 20.57 53 LYS E CA 1
ATOM 7044 C C . LYS E 1 64 ? -39.291 52.111 -37.914 1.00 20.94 53 LYS E C 1
ATOM 7045 O O . LYS E 1 64 ? -38.886 51.000 -38.263 1.00 20.84 53 LYS E O 1
ATOM 7051 N N . GLN E 1 65 ? -39.494 52.464 -36.641 1.00 21.52 54 GLN E N 1
ATOM 7052 C CA . GLN E 1 65 ? -39.229 51.576 -35.509 1.00 22.79 54 GLN E CA 1
ATOM 7053 C C . GLN E 1 65 ? -40.054 50.289 -35.582 1.00 23.07 54 GLN E C 1
ATOM 7054 O O . GLN E 1 65 ? -39.528 49.194 -35.374 1.00 22.95 54 GLN E O 1
ATOM 7060 N N . GLU E 1 66 ? -41.338 50.445 -35.889 1.00 23.19 55 GLU E N 1
ATOM 7061 C CA . GLU E 1 66 ? -42.274 49.340 -35.905 1.00 23.96 55 GLU E CA 1
ATOM 7062 C C . GLU E 1 66 ? -42.033 48.478 -37.146 1.00 22.98 55 GLU E C 1
ATOM 7063 O O . GLU E 1 66 ? -42.183 47.257 -37.075 1.00 23.57 55 GLU E O 1
ATOM 7069 N N . LEU E 1 67 ? -41.631 49.110 -38.256 1.00 20.73 56 LEU E N 1
ATOM 7070 C CA . LEU E 1 67 ? -41.176 48.400 -39.452 1.00 19.81 56 LEU E CA 1
ATOM 7071 C C . LEU E 1 67 ? -39.925 47.574 -39.133 1.00 19.18 56 LEU E C 1
ATOM 7072 O O . LEU E 1 67 ? -39.883 46.384 -39.443 1.00 19.49 56 LEU E O 1
ATOM 7077 N N . ALA E 1 68 ? -38.916 48.208 -38.525 1.00 18.29 57 ALA E N 1
ATOM 7078 C CA . ALA E 1 68 ? -37.706 47.517 -38.050 1.00 17.84 57 ALA E CA 1
ATOM 7079 C C . ALA E 1 68 ? -38.026 46.328 -37.144 1.00 17.57 57 ALA E C 1
ATOM 7080 O O . ALA E 1 68 ? -37.442 45.242 -37.313 1.00 17.48 57 ALA E O 1
ATOM 7082 N N . GLN E 1 69 ? -38.965 46.531 -36.211 1.00 16.74 58 GLN E N 1
ATOM 7083 C CA . GLN E 1 69 ? -39.401 45.467 -35.305 1.00 16.57 58 GLN E CA 1
ATOM 7084 C C . GLN E 1 69 ? -39.985 44.277 -36.049 1.00 16.58 58 GLN E C 1
ATOM 7085 O O . GLN E 1 69 ? -39.693 43.130 -35.703 1.00 15.68 58 GLN E O 1
ATOM 7091 N N . ALA E 1 70 ? -40.789 44.562 -37.077 1.00 16.68 59 ALA E N 1
ATOM 7092 C CA . ALA E 1 70 ? -41.383 43.529 -37.917 1.00 17.08 59 ALA E CA 1
ATOM 7093 C C . ALA E 1 70 ? -40.346 42.704 -38.690 1.00 16.83 59 ALA E C 1
ATOM 7094 O O . ALA E 1 70 ? -40.490 41.485 -38.777 1.00 16.37 59 ALA E O 1
ATOM 7096 N N . VAL E 1 71 ? -39.313 43.351 -39.241 1.00 16.88 60 VAL E N 1
ATOM 7097 C CA . VAL E 1 71 ? -38.271 42.589 -39.959 1.00 17.83 60 VAL E CA 1
ATOM 7098 C C . VAL E 1 71 ? -37.471 41.707 -38.989 1.00 18.22 60 VAL E C 1
ATOM 7099 O O . VAL E 1 71 ? -37.153 40.573 -39.323 1.00 18.37 60 VAL E O 1
ATOM 7103 N N . LEU E 1 72 ? -37.211 42.221 -37.783 1.00 18.32 61 LEU E N 1
ATOM 7104 C CA . LEU E 1 72 ? -36.688 41.417 -36.675 1.00 18.46 61 LEU E CA 1
ATOM 7105 C C . LEU E 1 72 ? -37.577 40.213 -36.360 1.00 18.83 61 LEU E C 1
ATOM 7106 O O . LEU E 1 72 ? -37.095 39.084 -36.316 1.00 19.12 61 LEU E O 1
ATOM 7111 N N . ALA E 1 73 ? -38.872 40.467 -36.167 1.00 19.25 62 ALA E N 1
ATOM 7112 C CA . ALA E 1 73 ? -39.839 39.440 -35.781 1.00 20.18 62 ALA E CA 1
ATOM 7113 C C . ALA E 1 73 ? -40.086 38.372 -36.844 1.00 20.94 62 ALA E C 1
ATOM 7114 O O . ALA E 1 73 ? -40.456 37.251 -36.500 1.00 21.16 62 ALA E O 1
ATOM 7116 N N . GLU E 1 74 ? -39.875 38.700 -38.121 1.00 22.58 63 GLU E N 1
ATOM 7117 C CA . GLU E 1 74 ? -40.105 37.731 -39.198 1.00 23.90 63 GLU E CA 1
ATOM 7118 C C . GLU E 1 74 ? -38.874 36.898 -39.580 1.00 23.38 63 GLU E C 1
ATOM 7119 O O . GLU E 1 74 ? -38.926 36.136 -40.545 1.00 23.30 63 GLU E O 1
ATOM 7125 N N . GLN E 1 75 ? -37.785 37.033 -38.818 1.00 22.01 64 GLN E N 1
ATOM 7126 C CA . GLN E 1 75 ? -36.502 36.356 -39.108 1.00 21.23 64 GLN E CA 1
ATOM 7127 C C . GLN E 1 75 ? -36.610 34.825 -39.210 1.00 21.09 64 GLN E C 1
ATOM 7128 O O . GLN E 1 75 ? -36.184 34.247 -40.207 1.00 20.26 64 GLN E O 1
ATOM 7134 N N . VAL E 1 76 ? -37.202 34.187 -38.193 1.00 20.94 65 VAL E N 1
ATOM 7135 C CA . VAL E 1 76 ? -37.317 32.717 -38.140 1.00 21.16 65 VAL E CA 1
ATOM 7136 C C . VAL E 1 76 ? -38.294 32.236 -39.206 1.00 21.27 65 VAL E C 1
ATOM 7137 O O . VAL E 1 76 ? -37.984 31.306 -39.952 1.00 20.73 65 VAL E O 1
ATOM 7141 N N . ALA E 1 77 ? -39.436 32.917 -39.314 1.00 22.62 66 ALA E N 1
ATOM 7142 C CA . ALA E 1 77 ? -40.465 32.582 -40.310 1.00 24.73 66 ALA E CA 1
ATOM 7143 C C . ALA E 1 77 ? -39.953 32.721 -41.750 1.00 26.97 66 ALA E C 1
ATOM 7144 O O . ALA E 1 77 ? -40.543 32.168 -42.687 1.00 27.50 66 ALA E O 1
ATOM 7146 N N . SER E 1 78 ? -38.834 33.433 -41.901 1.00 28.87 67 SER E N 1
ATOM 7147 C CA . SER E 1 78 ? -38.199 33.691 -43.191 1.00 31.14 67 SER E CA 1
ATOM 7148 C C . SER E 1 78 ? -37.503 32.501 -43.843 1.00 32.32 67 SER E C 1
ATOM 7149 O O . SER E 1 78 ? -37.474 32.431 -45.079 1.00 32.41 67 SER E O 1
ATOM 7152 N N . LEU E 1 79 ? -36.925 31.597 -43.044 1.00 33.27 68 LEU E N 1
ATOM 7153 C CA . LEU E 1 79 ? -36.224 30.443 -43.612 1.00 34.91 68 LEU E CA 1
ATOM 7154 C C . LEU E 1 79 ? -37.231 29.485 -44.230 1.00 35.71 68 LEU E C 1
ATOM 7155 O O . LEU E 1 79 ? -38.222 29.144 -43.584 1.00 35.48 68 LEU E O 1
ATOM 7160 N N . PRO E 1 80 ? -37.015 29.099 -45.503 1.00 36.45 69 PRO E N 1
ATOM 7161 C CA . PRO E 1 80 ? -37.871 28.085 -46.104 1.00 37.42 69 PRO E CA 1
ATOM 7162 C C . PRO E 1 80 ? -37.800 26.809 -45.285 1.00 38.29 69 PRO E C 1
ATOM 7163 O O . PRO E 1 80 ? -36.708 26.383 -44.905 1.00 39.67 69 PRO E O 1
ATOM 7167 N N . ARG E 1 81 ? -38.964 26.244 -44.979 1.00 40.53 70 ARG E N 1
ATOM 7168 C CA . ARG E 1 81 ? -39.050 25.035 -44.172 1.00 42.29 70 ARG E CA 1
ATOM 7169 C C . ARG E 1 81 ? -38.452 23.871 -44.954 1.00 42.20 70 ARG E C 1
ATOM 7170 O O . ARG E 1 81 ? -38.788 23.653 -46.120 1.00 43.84 70 ARG E O 1
ATOM 7178 N N . VAL E 1 82 ? -37.525 23.169 -44.312 1.00 41.81 71 VAL E N 1
ATOM 7179 C CA . VAL E 1 82 ? -36.797 22.056 -44.933 1.00 41.50 71 VAL E CA 1
ATOM 7180 C C . VAL E 1 82 ? -37.680 20.795 -44.942 1.00 42.91 71 VAL E C 1
ATOM 7181 O O . VAL E 1 82 ? -38.477 20.609 -44.019 1.00 42.31 71 VAL E O 1
ATOM 7185 N N . PRO E 1 83 ? -37.563 19.942 -45.987 1.00 45.67 72 PRO E N 1
ATOM 7186 C CA . PRO E 1 83 ? -38.423 18.749 -46.014 1.00 48.65 72 PRO E CA 1
ATOM 7187 C C . PRO E 1 83 ? -38.304 17.914 -44.730 1.00 49.17 72 PRO E C 1
ATOM 7188 O O . PRO E 1 83 ? -37.187 17.628 -44.273 1.00 50.23 72 PRO E O 1
ATOM 7192 N N . GLU E 1 84 ? -39.461 17.585 -44.147 1.00 49.51 73 GLU E N 1
ATOM 7193 C CA . GLU E 1 84 ? -39.575 16.780 -42.925 1.00 51.80 73 GLU E CA 1
ATOM 7194 C C . GLU E 1 84 ? -38.987 15.389 -43.169 1.00 49.81 73 GLU E C 1
ATOM 7195 O O . GLU E 1 84 ? -39.358 14.712 -44.132 1.00 49.26 73 GLU E O 1
ATOM 7201 N N . GLN E 1 85 ? -38.070 14.974 -42.298 1.00 46.66 74 GLN E N 1
ATOM 7202 C CA . GLN E 1 85 ? -37.198 13.835 -42.606 1.00 47.28 74 GLN E CA 1
ATOM 7203 C C . GLN E 1 85 ? -36.909 12.859 -41.464 1.00 46.35 74 GLN E C 1
ATOM 7204 O O . GLN E 1 85 ? -37.438 12.994 -40.354 1.00 48.50 74 GLN E O 1
ATOM 7210 N N . GLU E 1 86 ? -36.035 11.899 -41.767 1.00 45.21 75 GLU E N 1
ATOM 7211 C CA . GLU E 1 86 ? -35.715 10.772 -40.891 1.00 44.56 75 GLU E CA 1
ATOM 7212 C C . GLU E 1 86 ? -35.031 11.162 -39.569 1.00 41.62 75 GLU E C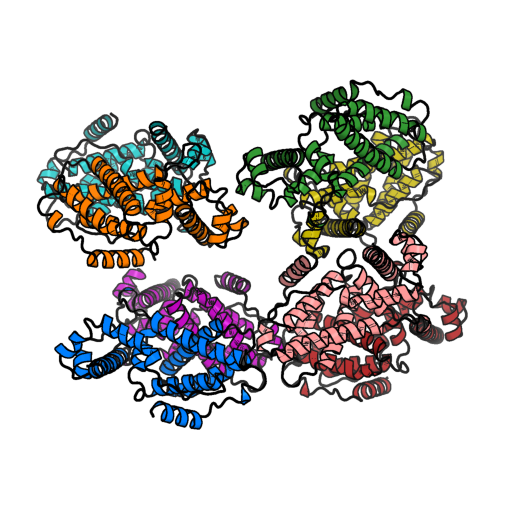 1
ATOM 7213 O O . GLU E 1 86 ? -35.486 10.751 -38.497 1.00 41.29 75 GLU E O 1
ATOM 7219 N N . LEU E 1 87 ? -33.969 11.964 -39.650 1.00 34.05 76 LEU E N 1
ATOM 7220 C CA . LEU E 1 87 ? -33.246 12.395 -38.461 1.00 30.46 76 LEU E CA 1
ATOM 7221 C C . LEU E 1 87 ? -33.486 13.869 -38.169 1.00 27.24 76 LEU E C 1
ATOM 7222 O O . LEU E 1 87 ? -33.337 14.723 -39.046 1.00 24.55 76 LEU E O 1
ATOM 7227 N N . LYS E 1 88 ? -33.872 14.150 -36.928 1.00 25.08 77 LYS E N 1
ATOM 7228 C CA . LYS E 1 88 ? -34.089 15.523 -36.478 1.00 23.69 77 LYS E CA 1
ATOM 7229 C C . LYS E 1 88 ? -32.801 16.345 -36.389 1.00 22.14 77 LYS E C 1
ATOM 7230 O O . LYS E 1 88 ? -32.829 17.561 -36.585 1.00 22.37 77 LYS E O 1
ATOM 7236 N N . LEU E 1 89 ? -31.677 15.685 -36.104 1.00 20.16 78 LEU E N 1
ATOM 7237 C CA . LEU E 1 89 ? -30.390 16.369 -36.061 1.00 18.96 78 LEU E CA 1
ATOM 7238 C C . LEU E 1 89 ? -29.842 16.631 -37.458 1.00 18.71 78 LEU E C 1
ATOM 7239 O O . LEU E 1 89 ? -29.126 17.612 -37.655 1.00 18.84 78 LEU E O 1
ATOM 7244 N N . GLN E 1 90 ? -30.195 15.775 -38.419 1.00 17.82 79 GLN E N 1
ATOM 7245 C CA . GLN E 1 90 ? -29.960 16.072 -39.836 1.00 17.87 79 GLN E CA 1
ATOM 7246 C C . GLN E 1 90 ? -30.792 17.268 -40.298 1.00 18.02 79 GLN E C 1
ATOM 7247 O O . GLN E 1 90 ? -30.320 18.071 -41.117 1.00 18.70 79 GLN E O 1
ATOM 7253 N N . GLN E 1 91 ? -32.012 17.381 -39.770 1.00 17.67 80 GLN E N 1
ATOM 7254 C CA . GLN E 1 91 ? -32.872 18.522 -40.039 1.00 17.51 80 GLN E CA 1
ATOM 7255 C C . GLN E 1 91 ? -32.256 19.823 -39.554 1.00 17.14 80 GLN E C 1
ATOM 7256 O O . GLN E 1 91 ? -32.321 20.840 -40.252 1.00 16.47 80 GLN E O 1
ATOM 7262 N N . SER E 1 92 ? -31.667 19.792 -38.359 1.00 16.41 81 SER E N 1
ATOM 7263 C CA . SER E 1 92 ? -31.020 20.976 -37.805 1.00 16.56 81 SER E CA 1
ATOM 7264 C C . SER E 1 92 ? -29.821 21.399 -38.650 1.00 16.44 81 SER E C 1
ATOM 7265 O O . SER E 1 92 ? -29.635 22.583 -38.936 1.00 15.83 81 SER E O 1
ATOM 7268 N N . LEU E 1 93 ? -29.023 20.411 -39.047 1.00 16.74 82 LEU E N 1
ATOM 7269 C CA . LEU E 1 93 ? -27.869 20.646 -39.896 1.00 17.15 82 LEU E CA 1
ATOM 7270 C C . LEU E 1 93 ? -28.276 21.217 -41.251 1.00 17.44 82 LEU E C 1
ATOM 7271 O O . LEU E 1 93 ? -27.626 22.146 -41.738 1.00 18.03 82 LEU E O 1
ATOM 7276 N N . ASP E 1 94 ? -29.346 20.657 -41.832 1.00 18.01 83 ASP E N 1
ATOM 7277 C CA . ASP E 1 94 ? -29.903 21.097 -43.118 1.00 18.31 83 ASP E CA 1
ATOM 7278 C C . ASP E 1 94 ? -30.327 22.567 -43.037 1.00 17.94 83 ASP E C 1
ATOM 7279 O O . ASP E 1 94 ? -30.025 23.349 -43.942 1.00 17.53 83 ASP E O 1
ATOM 7284 N N . GLU E 1 95 ? -31.001 22.925 -41.937 1.00 17.83 84 GLU E N 1
ATOM 7285 C CA . GLU E 1 95 ? -31.464 24.295 -41.685 1.00 18.23 84 GLU E CA 1
ATOM 7286 C C . GLU E 1 95 ? -30.318 25.291 -41.563 1.00 17.20 84 GLU E C 1
ATOM 7287 O O . GLU E 1 95 ? -30.390 26.391 -42.127 1.00 16.90 84 GLU E O 1
ATOM 7293 N N . ALA E 1 96 ? -29.285 24.901 -40.808 1.00 16.74 85 ALA E N 1
ATOM 7294 C CA . ALA E 1 96 ? -28.115 25.750 -40.551 1.00 16.35 85 ALA E CA 1
ATOM 7295 C C . ALA E 1 96 ? -27.347 26.014 -41.830 1.00 16.18 85 ALA E C 1
ATOM 7296 O O . ALA E 1 96 ? -26.952 27.161 -42.100 1.00 16.07 85 ALA E O 1
ATOM 7298 N N . LEU E 1 97 ? -27.142 24.956 -42.615 1.00 16.14 86 LEU E N 1
ATOM 7299 C CA . LEU E 1 97 ? -26.495 25.076 -43.923 1.00 16.73 86 LEU E CA 1
ATOM 7300 C C . LEU E 1 97 ? -27.341 25.859 -44.939 1.00 17.43 86 LEU E C 1
ATOM 7301 O O . LEU E 1 97 ? -26.789 26.606 -45.755 1.00 17.92 86 LEU E O 1
ATOM 7306 N N . LEU E 1 98 ? -28.666 25.695 -44.890 1.00 18.45 87 LEU E N 1
ATOM 7307 C CA . LEU E 1 98 ? -29.568 26.505 -45.738 1.00 19.09 87 LEU E CA 1
ATOM 7308 C C . LEU E 1 98 ? -29.503 27.984 -45.354 1.00 19.57 87 LEU E C 1
ATOM 7309 O O . LEU E 1 98 ? -29.402 28.845 -46.228 1.00 19.49 87 LEU E O 1
ATOM 7314 N N . LEU E 1 99 ? -29.544 28.265 -44.050 1.00 19.76 88 LEU E N 1
ATOM 7315 C CA . LEU E 1 99 ? -29.397 29.632 -43.549 1.00 19.89 88 LEU E CA 1
ATOM 7316 C C . LEU E 1 99 ? -28.056 30.273 -43.951 1.00 19.96 88 LEU E C 1
ATOM 7317 O O . LEU E 1 99 ? -28.011 31.464 -44.292 1.00 19.36 88 LEU E O 1
ATOM 7322 N N . ALA E 1 100 ? -26.988 29.475 -43.924 1.00 20.48 89 ALA E N 1
ATOM 7323 C CA . ALA E 1 100 ? -25.668 29.897 -44.392 1.00 21.11 89 ALA E CA 1
ATOM 7324 C C . ALA E 1 100 ? -25.723 30.318 -45.875 1.00 22.56 89 ALA E C 1
ATOM 7325 O O . ALA E 1 100 ? -25.249 31.398 -46.230 1.00 23.18 89 ALA E O 1
ATOM 7327 N N . HIS E 1 101 ? -26.333 29.477 -46.714 1.00 24.12 90 HIS E N 1
ATOM 7328 C CA . HIS E 1 101 ? -26.557 29.765 -48.143 1.00 26.19 90 HIS E CA 1
ATOM 7329 C C . HIS E 1 101 ? -27.410 31.040 -48.331 1.00 26.59 90 HIS E C 1
ATOM 7330 O O . HIS E 1 101 ? -27.051 31.918 -49.122 1.00 26.47 90 HIS E O 1
ATOM 7337 N N . LEU E 1 102 ? -28.509 31.148 -47.581 1.00 25.77 91 LEU E N 1
ATOM 7338 C CA . LEU E 1 102 ? -29.408 32.303 -47.667 1.00 25.88 91 LEU E CA 1
ATOM 7339 C C . LEU E 1 102 ? -28.771 33.628 -47.247 1.00 26.33 91 LEU E C 1
ATOM 7340 O O . LEU E 1 102 ? -29.143 34.683 -47.759 1.00 27.10 91 LEU E O 1
ATOM 7345 N N . LEU E 1 103 ? -27.824 33.572 -46.317 1.00 26.43 92 LEU E N 1
ATOM 7346 C CA . LEU E 1 103 ? -27.135 34.773 -45.856 1.00 27.82 92 LEU E CA 1
ATOM 7347 C C . LEU E 1 103 ? -26.045 35.240 -46.819 1.00 29.67 92 LEU E C 1
ATOM 7348 O O . LEU E 1 103 ? -25.771 36.436 -46.901 1.00 28.95 92 LEU E O 1
ATOM 7353 N N . ARG E 1 104 ? -25.442 34.305 -47.551 1.00 33.46 93 ARG E N 1
ATOM 7354 C CA . ARG E 1 104 ? -24.410 34.638 -48.530 1.00 38.70 93 ARG E CA 1
ATOM 7355 C C . ARG E 1 104 ? -25.044 35.186 -49.808 1.00 42.45 93 ARG E C 1
ATOM 7356 O O . ARG E 1 104 ? -24.661 36.254 -50.288 1.00 42.57 93 ARG E O 1
ATOM 7364 N N . GLU E 1 105 ? -26.014 34.440 -50.336 1.00 48.21 94 GLU E N 1
ATOM 7365 C CA . GLU E 1 105 ? -26.675 34.746 -51.606 1.00 53.02 94 GLU E CA 1
ATOM 7366 C C . GLU E 1 105 ? -27.733 35.845 -51.515 1.00 55.25 94 GLU E C 1
ATOM 7367 O O . GLU E 1 105 ? -27.790 36.726 -52.381 1.00 54.99 94 GLU E O 1
ATOM 7373 N N . GLY E 1 106 ? -28.571 35.773 -50.480 1.00 56.38 95 GLY E N 1
ATOM 7374 C CA . GLY E 1 106 ? -29.655 36.729 -50.277 1.00 57.13 95 GLY E CA 1
ATOM 7375 C C . GLY E 1 106 ? -30.942 36.385 -51.005 1.00 57.70 95 GLY E C 1
ATOM 7376 O O . GLY E 1 106 ? -32.018 36.520 -50.430 1.00 59.48 95 GLY E O 1
ATOM 7377 N N . THR E 1 107 ? -30.818 35.927 -52.255 1.00 58.59 96 THR E N 1
ATOM 7378 C CA . THR E 1 107 ? -31.936 35.753 -53.212 1.00 59.15 96 THR E CA 1
ATOM 7379 C C . THR E 1 107 ? -33.094 34.863 -52.729 1.00 58.87 96 THR E C 1
ATOM 7380 O O . THR E 1 107 ? -34.268 35.214 -52.912 1.00 58.16 96 THR E O 1
ATOM 7384 N N . GLY E 1 108 ? -32.757 33.726 -52.117 1.00 58.08 97 GLY E N 1
ATOM 7385 C CA . GLY E 1 108 ? -33.753 32.753 -51.663 1.00 56.48 97 GLY E CA 1
ATOM 7386 C C . GLY E 1 108 ? -34.606 33.196 -50.483 1.00 56.10 97 GLY E C 1
ATOM 7387 O O . GLY E 1 108 ? -35.627 32.566 -50.179 1.00 56.22 97 GLY E O 1
ATOM 7388 N N . ASP E 1 109 ? -34.169 34.269 -49.819 1.00 54.53 98 ASP E N 1
ATOM 7389 C CA . ASP E 1 109 ? -34.854 34.875 -48.675 1.00 54.59 98 ASP E CA 1
ATOM 7390 C C . ASP E 1 109 ? -34.251 36.272 -48.447 1.00 52.02 98 ASP E C 1
ATOM 7391 O O . ASP E 1 109 ? -33.207 36.390 -47.801 1.00 49.99 98 ASP E O 1
ATOM 7396 N N . PRO E 1 110 ? -34.891 37.331 -48.994 1.00 50.72 99 PRO E N 1
ATOM 7397 C CA . PRO E 1 110 ? -34.232 38.646 -48.993 1.00 47.38 99 PRO E CA 1
ATOM 7398 C C . PRO E 1 110 ? -34.413 39.432 -47.687 1.00 43.59 99 PRO E C 1
ATOM 7399 O O . PRO E 1 110 ? -33.842 40.516 -47.547 1.00 44.76 99 PRO E O 1
ATOM 7403 N N . ILE E 1 111 ? -35.181 38.868 -46.750 1.00 37.12 100 ILE E N 1
ATOM 7404 C CA . ILE E 1 111 ? -35.440 39.451 -45.431 1.00 32.74 100 ILE E CA 1
ATOM 7405 C C . ILE E 1 111 ? -34.304 39.167 -44.424 1.00 29.47 100 ILE E C 1
ATOM 7406 O O . ILE E 1 111 ? -33.984 40.037 -43.609 1.00 27.14 100 ILE E O 1
ATOM 7411 N N . VAL E 1 112 ? -33.697 37.975 -44.488 1.00 26.86 101 VAL E N 1
ATOM 7412 C CA . VAL E 1 112 ? -32.755 37.524 -43.430 1.00 25.87 101 VAL E CA 1
ATOM 7413 C C . VAL E 1 112 ? -31.500 38.350 -43.232 1.00 23.72 101 VAL E C 1
ATOM 7414 O O . VAL E 1 112 ? -31.080 38.553 -42.087 1.00 22.57 101 VAL E O 1
ATOM 7418 N N . GLN E 1 113 ? -30.894 38.796 -44.334 1.00 22.91 102 GLN E N 1
ATOM 7419 C CA . GLN E 1 113 ? -29.672 39.587 -44.258 1.00 22.40 102 GLN E CA 1
ATOM 7420 C C . GLN E 1 113 ? -29.915 40.837 -43.427 1.00 21.25 102 GLN E C 1
ATOM 7421 O O . GLN E 1 113 ? -29.204 41.074 -42.434 1.00 21.03 102 GLN E O 1
ATOM 7427 N N . GLY E 1 114 ? -30.954 41.592 -43.791 1.00 19.77 103 GLY E N 1
ATOM 7428 C CA . GLY E 1 114 ? -31.302 42.827 -43.087 1.00 18.88 103 GLY E CA 1
ATOM 7429 C C . GLY E 1 114 ? -31.719 42.595 -41.645 1.00 18.36 103 GLY E C 1
ATOM 7430 O O . GLY E 1 114 ? -31.379 43.383 -40.753 1.00 18.58 103 GLY E O 1
ATOM 7431 N N . SER E 1 115 ? -32.446 41.502 -41.423 1.00 17.55 104 SER E N 1
ATOM 7432 C CA . SER E 1 115 ? -32.951 41.149 -40.107 1.00 16.84 104 SER E CA 1
ATOM 7433 C C . SER E 1 115 ? -31.817 40.802 -39.139 1.00 16.39 104 SER E C 1
ATOM 7434 O O . SER E 1 115 ? -31.823 41.230 -37.976 1.00 15.28 104 SER E O 1
ATOM 7437 N N . VAL E 1 116 ? -30.863 40.011 -39.632 1.00 16.11 105 VAL E N 1
ATOM 7438 C CA . VAL E 1 116 ? -29.657 39.659 -38.894 1.00 16.04 105 VAL E CA 1
ATOM 7439 C C . VAL E 1 116 ? -28.820 40.916 -38.594 1.00 16.63 105 VAL E C 1
ATOM 7440 O O . VAL E 1 116 ? -28.352 41.081 -37.469 1.00 16.91 105 VAL E O 1
ATOM 7444 N N . ARG E 1 117 ? -28.667 41.820 -39.567 1.00 16.69 106 ARG E N 1
ATOM 7445 C CA . ARG E 1 117 ? -27.965 43.093 -39.295 1.00 17.02 106 ARG E CA 1
ATOM 7446 C C . ARG E 1 117 ? -28.614 43.905 -38.164 1.00 16.61 106 ARG E C 1
ATOM 7447 O O . ARG E 1 117 ? -27.914 44.389 -37.280 1.00 16.94 106 ARG E O 1
ATOM 7455 N N . LEU E 1 118 ? -29.941 44.035 -38.197 1.00 16.78 107 LEU E N 1
ATOM 7456 C CA . LEU E 1 118 ? -30.694 44.679 -37.112 1.00 16.74 107 LEU E CA 1
ATOM 7457 C C . LEU E 1 118 ? -30.521 43.982 -35.757 1.00 16.60 107 LEU E C 1
ATOM 7458 O O . LEU E 1 118 ? -30.410 44.644 -34.740 1.00 16.69 107 LEU E O 1
ATOM 7463 N N . THR E 1 119 ? -30.485 42.649 -35.775 1.00 16.32 108 THR E N 1
ATOM 7464 C CA . THR E 1 119 ? -30.275 41.829 -34.586 1.00 16.66 108 THR E CA 1
ATOM 7465 C C . THR E 1 119 ? -28.907 42.053 -33.947 1.00 16.93 108 THR E C 1
ATOM 7466 O O . THR E 1 119 ? -28.818 42.200 -32.727 1.00 16.25 108 THR E O 1
ATOM 7470 N N . VAL E 1 120 ? -27.869 42.087 -34.784 1.00 17.80 109 VAL E N 1
ATOM 7471 C CA . VAL E 1 120 ? -26.464 42.046 -34.346 1.00 19.18 109 VAL E CA 1
ATOM 7472 C C . VAL E 1 120 ? -25.852 43.442 -34.048 1.00 19.98 109 VAL E C 1
ATOM 7473 O O . VAL E 1 120 ? -25.068 43.583 -33.095 1.00 20.10 109 VAL E O 1
ATOM 7477 N N . ASP E 1 121 ? -26.221 44.462 -34.834 1.00 20.49 110 ASP E N 1
ATOM 7478 C CA . ASP E 1 121 ? -25.899 45.862 -34.499 1.00 21.74 110 ASP E CA 1
ATOM 7479 C C . ASP E 1 121 ? -26.422 46.187 -33.097 1.00 22.74 110 ASP E C 1
ATOM 7480 O O . ASP E 1 121 ? -27.593 45.950 -32.793 1.00 22.71 110 ASP E O 1
ATOM 7485 N N . GLN E 1 122 ? -25.539 46.700 -32.246 1.00 24.12 111 GLN E N 1
ATOM 7486 C CA . GLN E 1 122 ? -25.845 46.969 -30.841 1.00 26.08 111 GLN E CA 1
ATOM 7487 C C . GLN E 1 122 ? -26.962 48.010 -30.658 1.00 27.50 111 GLN E C 1
ATOM 7488 O O . GLN E 1 122 ? -27.813 47.858 -29.784 1.00 27.28 111 GLN E O 1
ATOM 7494 N N . GLY E 1 123 ? -26.954 49.054 -31.488 1.00 30.07 112 GLY E N 1
ATOM 7495 C CA . GLY E 1 123 ? -27.850 50.207 -31.308 1.00 31.24 112 GLY E CA 1
ATOM 7496 C C . GLY E 1 123 ? -27.727 50.795 -29.913 1.00 32.90 112 GLY E C 1
ATOM 7497 O O . GLY E 1 123 ? -26.639 50.779 -29.328 1.00 32.87 112 GLY E O 1
ATOM 7498 N N . SER E 1 124 ? -28.840 51.299 -29.381 1.00 35.08 113 SER E N 1
ATOM 7499 C CA . SER E 1 124 ? -28.926 51.737 -27.979 1.00 38.13 113 SER E CA 1
ATOM 7500 C C . SER E 1 124 ? -30.341 51.526 -27.418 1.00 39.81 113 SER E C 1
ATOM 7501 O O . SER E 1 124 ? -31.291 51.469 -28.194 1.00 39.19 113 SER E O 1
ATOM 7504 N N . PRO E 1 125 ? -30.489 51.399 -26.073 1.00 41.86 114 PRO E N 1
ATOM 7505 C CA . PRO E 1 125 ? -31.817 51.455 -25.436 1.00 42.23 114 PRO E CA 1
ATOM 7506 C C . PRO E 1 125 ? -32.750 52.547 -25.986 1.00 42.60 114 PRO E C 1
ATOM 7507 O O . PRO E 1 125 ? -33.973 52.378 -25.948 1.00 43.44 114 PRO E O 1
ATOM 7511 N N . ARG E 1 126 ? -32.164 53.631 -26.501 1.00 41.42 115 ARG E N 1
ATOM 7512 C CA . ARG E 1 126 ? -32.893 54.757 -27.092 1.00 41.08 115 ARG E CA 1
ATOM 7513 C C . ARG E 1 126 ? -33.709 54.404 -28.348 1.00 39.10 115 ARG E C 1
ATOM 7514 O O . ARG E 1 126 ? -34.727 55.056 -28.614 1.00 37.54 115 ARG E O 1
ATOM 7522 N N . ASP E 1 127 ? -33.266 53.397 -29.116 1.00 34.63 116 ASP E N 1
ATOM 7523 C CA . ASP E 1 127 ? -33.979 52.988 -30.344 1.00 31.79 116 ASP E CA 1
ATOM 7524 C C . ASP E 1 127 ? -35.258 52.163 -30.110 1.00 29.42 116 ASP E C 1
ATOM 7525 O O . ASP E 1 127 ? -36.102 52.062 -31.003 1.00 27.94 116 ASP E O 1
ATOM 7530 N N . HIS E 1 128 ? -35.370 51.569 -28.918 1.00 27.94 117 HIS E N 1
ATOM 7531 C CA . HIS E 1 128 ? -36.535 50.765 -28.482 1.00 28.40 117 HIS E CA 1
ATOM 7532 C C . HIS E 1 128 ? -36.851 49.552 -29.361 1.00 26.70 117 HIS E C 1
ATOM 7533 O O . HIS E 1 128 ? -37.965 49.022 -29.343 1.00 27.50 117 HIS E O 1
ATOM 7540 N N . LEU E 1 129 ? -35.854 49.117 -30.122 1.00 24.73 118 LEU E N 1
ATOM 7541 C CA . LEU E 1 129 ? -35.920 47.860 -30.850 1.00 24.13 118 LEU E CA 1
ATOM 7542 C C . LEU E 1 129 ? -35.746 46.711 -29.867 1.00 23.10 118 LEU E C 1
ATOM 7543 O O . LEU E 1 129 ? -34.888 46.772 -28.987 1.00 24.32 118 LEU E O 1
ATOM 7548 N N . ASN E 1 130 ? -36.567 45.676 -30.001 1.00 21.69 119 ASN E N 1
ATOM 7549 C CA . ASN E 1 130 ? -36.408 44.491 -29.179 1.00 21.34 119 ASN E CA 1
ATOM 7550 C C . ASN E 1 130 ? -35.743 43.385 -29.999 1.00 21.11 119 ASN E C 1
ATOM 7551 O O . ASN E 1 130 ? -36.401 42.651 -30.750 1.00 20.48 119 ASN E O 1
ATOM 7556 N N . ARG E 1 131 ? -34.422 43.299 -29.826 1.00 21.37 120 ARG E N 1
ATOM 7557 C CA . ARG E 1 131 ? -33.539 42.368 -30.553 1.00 21.61 120 ARG E CA 1
ATOM 7558 C C . ARG E 1 131 ? -33.554 40.952 -29.953 1.00 20.94 120 ARG E C 1
ATOM 7559 O O . ARG E 1 131 ? -33.046 39.997 -30.572 1.00 19.67 120 ARG E O 1
ATOM 7567 N N . ARG E 1 132 ? -34.129 40.835 -28.753 1.00 19.40 121 ARG E N 1
ATOM 7568 C CA . ARG E 1 132 ? -34.369 39.544 -28.108 1.00 19.01 121 ARG E CA 1
ATOM 7569 C C . ARG E 1 132 ? -35.385 38.706 -28.889 1.00 18.15 121 ARG E C 1
ATOM 7570 O O . ARG E 1 132 ? -35.306 37.472 -28.871 1.00 17.43 121 ARG E O 1
ATOM 7578 N N . VAL E 1 133 ? -36.315 39.382 -29.572 1.00 17.11 122 VAL E N 1
ATOM 7579 C CA . VAL E 1 133 ? -37.402 38.727 -30.310 1.00 16.60 122 VAL E CA 1
ATOM 7580 C C . VAL E 1 133 ? -36.884 37.586 -31.211 1.00 16.46 122 VAL E C 1
ATOM 7581 O O . VAL E 1 133 ? -37.264 36.432 -30.973 1.00 15.31 122 VAL E O 1
ATOM 7585 N N . PRO E 1 134 ? -35.996 37.890 -32.204 1.00 16.40 123 PRO E N 1
ATOM 7586 C CA . PRO E 1 134 ? -35.540 36.809 -33.081 1.00 16.81 123 PRO E CA 1
ATOM 7587 C C . PRO E 1 134 ? -34.637 35.788 -32.380 1.00 17.29 123 PRO E C 1
ATOM 7588 O O . PRO E 1 134 ? -34.623 34.611 -32.764 1.00 16.72 123 PRO E O 1
ATOM 7592 N N . MET E 1 135 ? -33.899 36.250 -31.372 1.00 17.28 124 MET E N 1
ATOM 7593 C CA . MET E 1 135 ? -32.974 35.397 -30.644 1.00 18.02 124 MET E CA 1
ATOM 7594 C C . MET E 1 135 ? -33.709 34.382 -29.783 1.00 18.13 124 MET E C 1
ATOM 7595 O O . MET E 1 135 ? -33.292 33.223 -29.701 1.00 17.88 124 MET E O 1
ATOM 7600 N N . GLN E 1 136 ? -34.804 34.826 -29.164 1.00 18.15 125 GLN E N 1
ATOM 7601 C CA . GLN E 1 136 ? -35.703 33.950 -28.427 1.00 18.49 125 GLN E CA 1
ATOM 7602 C C . GLN E 1 136 ? -36.317 32.911 -29.355 1.00 17.50 125 GLN E C 1
ATOM 7603 O O . GLN E 1 136 ? -36.317 31.714 -29.034 1.00 17.31 125 GLN E O 1
ATOM 7609 N N . ALA E 1 137 ? -36.807 33.377 -30.507 1.00 16.07 126 ALA E N 1
ATOM 7610 C CA . ALA E 1 137 ? -37.466 32.534 -31.498 1.00 15.36 126 ALA E CA 1
ATOM 7611 C C . ALA E 1 137 ? -36.539 31.467 -32.096 1.00 14.69 126 ALA E C 1
ATOM 7612 O O . ALA E 1 137 ? -36.984 30.342 -32.329 1.00 14.10 126 ALA E O 1
ATOM 7614 N N . TRP E 1 138 ? -35.269 31.817 -32.325 1.00 13.97 127 TRP E N 1
ATOM 7615 C CA . TRP E 1 138 ? -34.272 30.832 -32.759 1.00 13.84 127 TRP E CA 1
ATOM 7616 C C . TRP E 1 138 ? -33.928 29.850 -31.658 1.00 13.68 127 TRP E C 1
ATOM 7617 O O . TRP E 1 138 ? -33.753 28.656 -31.931 1.00 13.10 127 TRP E O 1
ATOM 7628 N N . THR E 1 139 ? -33.841 30.345 -30.422 1.00 14.15 128 THR E N 1
ATOM 7629 C CA . THR E 1 139 ? -33.579 29.477 -29.266 1.00 14.56 128 THR E CA 1
ATOM 7630 C C . THR E 1 139 ? -34.722 28.460 -29.084 1.00 14.67 128 THR E C 1
ATOM 7631 O O . THR E 1 139 ? -34.461 27.268 -28.902 1.00 14.36 128 THR E O 1
ATOM 7635 N N . GLU E 1 140 ? -35.968 28.929 -29.177 1.00 14.94 129 GLU E N 1
ATOM 7636 C CA . GLU E 1 140 ? -37.149 28.045 -29.101 1.00 15.39 129 GLU E CA 1
ATOM 7637 C C . GLU E 1 140 ? -37.188 27.054 -30.253 1.00 14.92 129 GLU E C 1
ATOM 7638 O O . GLU E 1 140 ? -37.387 25.852 -30.033 1.00 14.74 129 GLU E O 1
ATOM 7644 N N . HIS E 1 141 ? -36.977 27.563 -31.469 1.00 14.57 130 HIS E N 1
ATOM 7645 C CA . HIS E 1 141 ? -36.898 26.741 -32.672 1.00 14.49 130 HIS E CA 1
ATOM 7646 C C . HIS E 1 141 ? -35.902 25.582 -32.504 1.00 14.49 130 HIS E C 1
ATOM 7647 O O . HIS E 1 141 ? -36.233 24.429 -32.801 1.00 14.62 130 HIS E O 1
ATOM 7654 N N . THR E 1 142 ? -34.708 25.902 -31.996 1.00 14.25 131 THR E N 1
ATOM 7655 C CA . THR E 1 142 ? -33.589 24.959 -31.898 1.00 13.76 131 THR E CA 1
ATOM 7656 C C . THR E 1 142 ? -33.830 23.942 -30.793 1.00 14.03 131 THR E C 1
ATOM 7657 O O . THR E 1 142 ? -33.624 22.752 -31.011 1.00 13.86 131 THR E O 1
ATOM 7661 N N . GLN E 1 143 ? -34.291 24.419 -29.630 1.00 14.75 132 GLN E N 1
ATOM 7662 C CA . GLN E 1 143 ? -34.636 23.557 -28.500 1.00 15.30 132 GLN E CA 1
ATOM 7663 C C . GLN E 1 143 ? -35.723 22.565 -28.870 1.00 15.15 132 GLN E C 1
ATOM 7664 O O . GLN E 1 143 ? -35.660 21.407 -28.465 1.00 15.55 132 GLN E O 1
ATOM 7670 N N . SER E 1 144 ? -36.702 23.030 -29.650 1.00 15.34 133 SER E N 1
ATOM 7671 C CA . SER E 1 144 ? -37.845 22.217 -30.058 1.00 15.06 133 SER E CA 1
ATOM 7672 C C . SER E 1 144 ? -37.379 21.052 -30.901 1.00 15.43 133 SER E C 1
ATOM 7673 O O . SER E 1 144 ? -37.829 19.919 -30.697 1.00 15.36 133 SER E O 1
ATOM 7676 N N . LEU E 1 145 ? -36.450 21.341 -31.812 1.00 15.96 134 LEU E N 1
ATOM 7677 C CA . LEU E 1 145 ? -35.829 20.328 -32.665 1.00 16.76 134 LEU E CA 1
ATOM 7678 C C . LEU E 1 145 ? -34.987 19.327 -31.840 1.00 16.01 134 LEU E C 1
ATOM 7679 O O . LEU E 1 145 ? -35.057 18.121 -32.071 1.00 15.40 134 LEU E O 1
ATOM 7684 N N . PHE E 1 146 ? -34.216 19.829 -30.874 1.00 15.79 135 PHE E N 1
ATOM 7685 C CA . PHE E 1 146 ? -33.494 18.954 -29.928 1.00 15.76 135 PHE E CA 1
ATOM 7686 C C . PHE E 1 146 ? -34.429 18.079 -29.086 1.00 15.91 135 PHE E C 1
ATOM 7687 O O . PHE E 1 146 ? -34.145 16.894 -28.870 1.00 15.76 135 PHE E O 1
ATOM 7695 N N . GLU E 1 147 ? -35.542 18.661 -28.638 1.00 16.36 136 GLU E N 1
ATOM 7696 C CA . GLU E 1 147 ? -36.607 17.928 -27.921 1.00 16.99 136 GLU E CA 1
ATOM 7697 C C . GLU E 1 147 ? -37.209 16.782 -28.724 1.00 17.28 136 GLU E C 1
ATOM 7698 O O . GLU E 1 147 ? -37.437 15.692 -28.176 1.00 17.47 136 GLU E O 1
ATOM 7704 N N . GLU E 1 148 ? -37.451 17.032 -30.015 1.00 17.19 137 GLU E N 1
ATOM 7705 C CA . GLU E 1 148 ? -37.948 16.028 -30.938 1.00 17.63 137 GLU E CA 1
ATOM 7706 C C . GLU E 1 148 ? -36.867 14.975 -31.257 1.00 17.70 137 GLU E C 1
ATOM 7707 O O . GLU E 1 148 ? -37.163 13.776 -31.325 1.00 17.64 137 GLU E O 1
ATOM 7713 N N . ALA E 1 149 ? -35.627 15.429 -31.444 1.00 16.77 138 ALA E N 1
ATOM 7714 C CA . ALA E 1 149 ? -34.459 14.538 -31.570 1.00 17.31 138 ALA E CA 1
ATOM 7715 C C . ALA E 1 149 ? -34.298 13.590 -30.373 1.00 17.78 138 ALA E C 1
ATOM 7716 O O . ALA E 1 149 ? -34.018 12.391 -30.553 1.00 17.95 138 ALA E O 1
ATOM 7718 N N . ARG E 1 150 ? -34.471 14.131 -29.166 1.00 17.53 139 ARG E N 1
ATOM 7719 C CA . ARG E 1 150 ? -34.368 13.362 -27.929 1.00 18.24 139 ARG E CA 1
ATOM 7720 C C . ARG E 1 150 ? -35.465 12.294 -27.779 1.00 18.25 139 ARG E C 1
ATOM 7721 O O . ARG E 1 150 ? -35.182 11.188 -27.306 1.00 17.48 139 ARG E O 1
ATOM 7729 N N . ALA E 1 151 ? -36.695 12.622 -28.184 1.00 18.89 140 ALA E N 1
ATOM 7730 C CA . ALA E 1 151 ? -37.801 11.658 -28.185 1.00 19.31 140 ALA E CA 1
ATOM 7731 C C . ALA E 1 151 ? -37.545 10.540 -29.196 1.00 19.77 140 ALA E C 1
ATOM 7732 O O . ALA E 1 151 ? -37.964 9.405 -28.974 1.00 19.76 140 ALA E O 1
ATOM 7734 N N . LYS E 1 152 ? -36.832 10.871 -30.279 1.00 20.39 141 LYS E N 1
ATOM 7735 C CA . LYS E 1 152 ? -36.470 9.926 -31.345 1.00 20.55 141 LYS E CA 1
ATOM 7736 C C . LYS E 1 152 ? -35.130 9.187 -31.093 1.00 20.13 141 LYS E C 1
ATOM 7737 O O . LYS E 1 152 ? -34.602 8.529 -31.998 1.00 19.29 141 LYS E O 1
ATOM 7743 N N . GLY E 1 153 ? -34.601 9.305 -29.872 1.00 18.96 142 GLY E N 1
ATOM 7744 C CA . GLY E 1 153 ? -33.381 8.602 -29.436 1.00 18.64 142 GLY E CA 1
ATOM 7745 C C . GLY E 1 153 ? -32.069 9.096 -30.025 1.00 19.42 142 GLY E C 1
ATOM 7746 O O . GLY E 1 153 ? -31.067 8.368 -30.014 1.00 18.08 142 GLY E O 1
ATOM 7747 N N . GLU E 1 154 ? -32.059 10.340 -30.505 1.00 18.97 143 GLU E N 1
ATOM 7748 C CA . GLU E 1 154 ? -30.903 10.889 -31.214 1.00 19.75 143 GLU E CA 1
ATOM 7749 C C . GLU E 1 154 ? -29.898 11.594 -30.301 1.00 20.42 143 GLU E C 1
ATOM 7750 O O . GLU E 1 154 ? -28.782 11.903 -30.727 1.00 21.09 143 GLU E O 1
ATOM 7756 N N . ILE E 1 155 ? -30.291 11.842 -29.051 1.00 21.06 144 ILE E N 1
ATOM 7757 C CA . ILE E 1 155 ? -29.509 12.644 -28.115 1.00 22.15 144 ILE E CA 1
ATOM 7758 C C . ILE E 1 155 ? -29.085 11.808 -26.903 1.00 23.85 144 ILE E C 1
ATOM 7759 O O . ILE E 1 155 ? -29.845 10.952 -26.434 1.00 23.59 144 ILE E O 1
ATOM 7764 N N . LEU E 1 156 ? -27.847 12.017 -26.448 1.00 25.07 145 LEU E N 1
ATOM 7765 C CA . LEU E 1 156 ? -27.315 11.345 -25.261 1.00 27.52 145 LEU E CA 1
ATOM 7766 C C . LEU E 1 156 ? -28.144 11.680 -24.019 1.00 28.88 145 LEU E C 1
ATOM 7767 O O . LEU E 1 156 ? -28.646 12.800 -23.898 1.00 27.78 145 LEU E O 1
ATOM 7772 N N . PRO E 1 157 ? -28.301 10.706 -23.102 1.00 31.37 146 PRO E N 1
ATOM 7773 C CA . PRO E 1 157 ? -28.977 10.963 -21.822 1.00 32.85 146 PRO E CA 1
ATOM 7774 C C . PRO E 1 157 ? -28.336 12.100 -21.027 1.00 34.04 146 PRO E C 1
ATOM 7775 O O . PRO E 1 157 ? -27.115 12.305 -21.114 1.00 34.48 146 PRO E O 1
ATOM 7779 N N . HIS E 1 158 ? -29.171 12.824 -20.278 1.00 33.72 147 HIS E N 1
ATOM 7780 C CA . HIS E 1 158 ? -28.758 13.950 -19.409 1.00 34.01 147 HIS E CA 1
ATOM 7781 C C . HIS E 1 158 ? -28.212 15.192 -20.147 1.00 33.01 147 HIS E C 1
ATOM 7782 O O . HIS E 1 158 ? -27.586 16.070 -19.527 1.00 31.89 147 HIS E O 1
ATOM 7789 N N . ALA E 1 159 ? -28.465 15.277 -21.454 1.00 30.20 148 ALA E N 1
ATOM 7790 C CA . ALA E 1 159 ? -28.138 16.484 -22.214 1.00 29.13 148 ALA E CA 1
ATOM 7791 C C . ALA E 1 159 ? -29.149 17.585 -21.910 1.00 27.46 148 ALA E C 1
ATOM 7792 O O . ALA E 1 159 ? -30.360 17.343 -21.899 1.00 27.43 148 ALA E O 1
ATOM 7794 N N . ASP E 1 160 ? -28.637 18.789 -21.648 1.00 25.58 149 ASP E N 1
ATOM 7795 C CA . ASP E 1 160 ? -29.462 19.957 -21.333 1.00 24.11 149 ASP E CA 1
ATOM 7796 C C . ASP E 1 160 ? -29.857 20.638 -22.654 1.00 22.92 149 ASP E C 1
ATOM 7797 O O . ASP E 1 160 ? -29.062 21.375 -23.242 1.00 21.59 149 ASP E O 1
ATOM 7802 N N . VAL E 1 161 ? -31.087 20.383 -23.107 1.00 21.06 150 VAL E N 1
ATOM 7803 C CA . VAL E 1 161 ? -31.540 20.861 -24.431 1.00 20.61 150 VAL E CA 1
ATOM 7804 C C . VAL E 1 161 ? -31.694 22.381 -24.524 1.00 20.93 150 VAL E C 1
ATOM 7805 O O . VAL E 1 161 ? -31.593 22.928 -25.621 1.00 20.53 150 VAL E O 1
ATOM 7809 N N . GLU E 1 162 ? -31.954 23.048 -23.391 1.00 21.25 151 GLU E N 1
ATOM 7810 C CA . GLU E 1 162 ? -32.017 24.513 -23.381 1.00 21.69 151 GLU E CA 1
ATOM 7811 C C . GLU E 1 162 ? -30.628 25.126 -23.507 1.00 20.37 151 GLU E C 1
ATOM 7812 O O . GLU E 1 162 ? -30.415 25.985 -24.364 1.00 20.27 151 GLU E O 1
ATOM 7818 N N . ALA E 1 163 ? -29.696 24.676 -22.662 1.00 19.29 152 ALA E N 1
ATOM 7819 C CA . ALA E 1 163 ? -28.286 25.087 -22.738 1.00 17.92 152 ALA E CA 1
ATOM 7820 C C . ALA E 1 163 ? -27.715 24.855 -24.132 1.00 17.00 152 ALA E C 1
ATOM 7821 O O . ALA E 1 163 ? -27.035 25.744 -24.681 1.00 15.80 152 ALA E O 1
ATOM 7823 N N . LEU E 1 164 ? -28.012 23.678 -24.698 1.00 15.90 153 LEU E N 1
ATOM 7824 C CA . LEU E 1 164 ? -27.609 23.336 -26.062 1.00 16.20 153 LEU E CA 1
ATOM 7825 C C . LEU E 1 164 ? -28.192 24.272 -27.121 1.00 15.63 153 LEU E C 1
ATOM 7826 O O . LEU E 1 164 ? -27.459 24.714 -28.001 1.00 16.35 153 LEU E O 1
ATOM 7831 N N . ALA E 1 165 ? -29.496 24.555 -27.048 1.00 14.92 154 ALA E N 1
ATOM 7832 C CA . ALA E 1 165 ? -30.139 25.493 -27.971 1.00 14.15 154 ALA E CA 1
ATOM 7833 C C . ALA E 1 165 ? -29.476 26.872 -27.936 1.00 13.78 154 ALA E C 1
ATOM 7834 O O . ALA E 1 165 ? -29.183 27.430 -28.982 1.00 13.66 154 ALA E O 1
ATOM 7836 N N . LYS E 1 166 ? -29.205 27.389 -26.737 1.00 13.59 155 LYS E N 1
ATOM 7837 C CA . LYS E 1 166 ? -28.493 28.666 -26.554 1.00 14.01 155 LYS E CA 1
ATOM 7838 C C . LYS E 1 166 ? -27.065 28.651 -27.116 1.00 13.46 155 LYS E C 1
ATOM 7839 O O . LYS E 1 166 ? -26.598 29.651 -27.662 1.00 13.08 155 LYS E O 1
ATOM 7845 N N . LEU E 1 167 ? -26.380 27.523 -26.963 1.00 12.86 156 LEU E N 1
ATOM 7846 C CA . LEU E 1 167 ? -25.050 27.353 -27.518 1.00 12.49 156 LEU E CA 1
ATOM 7847 C C . LEU E 1 167 ? -25.087 27.400 -29.047 1.00 12.30 156 LEU E C 1
ATOM 7848 O O . LEU E 1 167 ? -24.300 28.122 -29.662 1.00 12.43 156 LEU E O 1
ATOM 7853 N N . PHE E 1 168 ? -25.999 26.648 -29.654 1.00 12.02 157 PHE E N 1
ATOM 7854 C CA . PHE E 1 168 ? -26.118 26.634 -31.113 1.00 12.47 157 PHE E CA 1
ATOM 7855 C C . PHE E 1 168 ? -26.454 28.012 -31.724 1.00 12.35 157 PHE E C 1
ATOM 7856 O O . PHE E 1 168 ? -25.792 28.431 -32.684 1.00 12.20 157 PHE E O 1
ATOM 7864 N N . VAL E 1 169 ? -27.442 28.712 -31.150 1.00 11.87 158 VAL E N 1
ATOM 7865 C CA . VAL E 1 169 ? -27.843 30.044 -31.636 1.00 11.87 158 VAL E CA 1
ATOM 7866 C C . VAL E 1 169 ? -26.685 31.041 -31.530 1.00 12.23 158 VAL E C 1
ATOM 7867 O O . VAL E 1 169 ? -26.347 31.709 -32.514 1.00 12.14 158 VAL E O 1
ATOM 7871 N N . GLY E 1 170 ? -26.069 31.109 -30.350 1.00 12.65 159 GLY E N 1
ATOM 7872 C CA . GLY E 1 170 ? -24.936 31.990 -30.112 1.00 13.33 159 GLY E CA 1
ATOM 7873 C C . GLY E 1 170 ? -23.777 31.638 -31.035 1.00 13.98 159 GLY E C 1
ATOM 7874 O O . GLY E 1 170 ? -23.304 32.496 -31.776 1.00 14.22 159 GLY E O 1
ATOM 7875 N N . ALA E 1 171 ? -23.351 30.370 -31.025 1.00 13.87 160 ALA E N 1
ATOM 7876 C CA . ALA E 1 171 ? -22.223 29.934 -31.858 1.00 14.10 160 ALA E CA 1
ATOM 7877 C C . ALA E 1 171 ? -22.449 30.215 -33.334 1.00 14.30 160 ALA E C 1
ATOM 7878 O O . ALA E 1 171 ? -21.537 30.729 -34.004 1.00 14.20 160 ALA E O 1
ATOM 7880 N N . PHE E 1 172 ? -23.655 29.903 -33.833 1.00 14.35 161 PHE E N 1
ATOM 7881 C CA . PHE E 1 172 ? -24.019 30.217 -35.222 1.00 14.05 161 PHE E CA 1
ATOM 7882 C C . PHE E 1 172 ? -23.888 31.714 -35.511 1.00 14.68 161 PHE E C 1
ATOM 7883 O O . PHE E 1 172 ? -23.300 32.092 -36.524 1.00 14.96 161 PHE E O 1
ATOM 7891 N N . THR E 1 173 ? -24.452 32.548 -34.633 1.00 14.90 162 THR E N 1
ATOM 7892 C CA . THR E 1 173 ? -24.382 34.010 -34.763 1.00 15.21 162 THR E CA 1
ATOM 7893 C C . THR E 1 173 ? -22.943 34.481 -34.983 1.00 15.67 162 THR E C 1
ATOM 7894 O O . THR E 1 173 ? -22.663 35.224 -35.941 1.00 15.45 162 THR E O 1
ATOM 7898 N N . GLY E 1 174 ? -22.030 34.003 -34.132 1.00 15.40 163 GLY E N 1
ATOM 7899 C CA . GLY E 1 174 ? -20.649 34.469 -34.150 1.00 15.40 163 GLY E CA 1
ATOM 7900 C C . GLY E 1 174 ? -19.842 33.930 -35.300 1.00 15.58 163 GLY E C 1
ATOM 7901 O O . GLY E 1 174 ? -18.974 34.636 -35.839 1.00 14.61 163 GLY E O 1
ATOM 7902 N N . VAL E 1 175 ? -20.112 32.668 -35.651 1.00 15.52 164 VAL E N 1
ATOM 7903 C CA . VAL E 1 175 ? -19.568 32.071 -36.877 1.00 15.68 164 VAL E CA 1
ATOM 7904 C C . VAL E 1 175 ? -19.963 32.941 -38.090 1.00 15.37 164 VAL E C 1
ATOM 7905 O O . VAL E 1 175 ? -19.097 33.292 -38.900 1.00 15.12 164 VAL E O 1
ATOM 7909 N N . GLN E 1 176 ? -21.250 33.310 -38.168 1.00 15.57 165 GLN E N 1
ATOM 7910 C CA . GLN E 1 176 ? -21.782 34.264 -39.162 1.00 15.65 165 GLN E CA 1
ATOM 7911 C C . GLN E 1 176 ? -21.033 35.618 -39.182 1.00 15.36 165 GLN E C 1
ATOM 7912 O O . GLN E 1 176 ? -20.658 36.110 -40.269 1.00 15.31 165 GLN E O 1
ATOM 7918 N N . VAL E 1 177 ? -20.818 36.189 -37.995 1.00 14.68 166 VAL E N 1
ATOM 7919 C CA . VAL E 1 177 ? -20.188 37.503 -37.823 1.00 14.69 166 VAL E CA 1
ATOM 7920 C C . VAL E 1 177 ? -18.744 37.460 -38.327 1.00 15.03 166 VAL E C 1
ATOM 7921 O O . VAL E 1 177 ? -18.343 38.294 -39.156 1.00 14.87 166 VAL E O 1
ATOM 7925 N N . LEU E 1 178 ? -17.985 36.477 -37.834 1.00 15.02 167 LEU E N 1
ATOM 7926 C CA . LEU E 1 178 ? -16.584 36.285 -38.195 1.00 15.01 167 LEU E CA 1
ATOM 7927 C C . LEU E 1 178 ? -16.471 36.093 -39.699 1.00 15.08 167 LEU E C 1
ATOM 7928 O O . LEU E 1 178 ? -15.631 36.726 -40.342 1.00 16.05 167 LEU E O 1
ATOM 7933 N N . SER E 1 179 ? -17.353 35.259 -40.253 1.00 14.88 168 SER E N 1
ATOM 7934 C CA . SER E 1 179 ? -17.411 34.985 -41.692 1.00 15.02 168 SER E CA 1
ATOM 7935 C C . SER E 1 179 ? -17.727 36.220 -42.544 1.00 15.31 168 SER E C 1
ATOM 7936 O O . SER E 1 179 ? -17.086 36.431 -43.584 1.00 15.35 168 SER E O 1
ATOM 7939 N N . ARG E 1 180 ? -18.714 37.007 -42.106 1.00 15.65 169 ARG E N 1
ATOM 7940 C CA . ARG E 1 180 ? -19.035 38.307 -42.704 1.00 16.43 169 ARG E CA 1
ATOM 7941 C C . ARG E 1 180 ? -17.795 39.207 -42.769 1.00 15.94 169 ARG E C 1
ATOM 7942 O O . ARG E 1 180 ? -17.460 39.705 -43.829 1.00 15.95 169 ARG E O 1
ATOM 7950 N N . ILE E 1 181 ? -17.120 39.383 -41.634 1.00 15.78 170 ILE E N 1
ATOM 7951 C CA . ILE E 1 181 ? -15.934 40.240 -41.509 1.00 15.89 170 ILE E CA 1
ATOM 7952 C C . ILE E 1 181 ? -14.758 39.787 -42.404 1.00 16.45 170 ILE E C 1
ATOM 7953 O O . ILE E 1 181 ? -14.147 40.606 -43.124 1.00 15.82 170 ILE E O 1
ATOM 7958 N N . MET E 1 182 ? -14.454 38.488 -42.364 1.00 16.74 171 MET E N 1
ATOM 7959 C CA . MET E 1 182 ? -13.217 37.961 -42.956 1.00 17.39 171 MET E CA 1
ATOM 7960 C C . MET E 1 182 ? -13.297 37.634 -44.443 1.00 18.04 171 MET E C 1
ATOM 7961 O O . MET E 1 182 ? -12.329 37.847 -45.183 1.00 18.13 171 MET E O 1
ATOM 7966 N N . THR E 1 183 ? -14.438 37.099 -44.878 1.00 18.48 172 THR E N 1
ATOM 7967 C CA . THR E 1 183 ? -14.589 36.619 -46.256 1.00 18.07 172 THR E CA 1
ATOM 7968 C C . THR E 1 183 ? -15.858 37.154 -46.934 1.00 18.14 172 THR E C 1
ATOM 7969 O O . THR E 1 183 ? -16.162 36.791 -48.082 1.00 17.71 172 THR E O 1
ATOM 7973 N N . GLY E 1 184 ? -16.594 38.015 -46.229 1.00 19.01 173 GLY E N 1
ATOM 7974 C CA . GLY E 1 184 ? -17.917 38.475 -46.680 1.00 18.58 173 GLY E CA 1
ATOM 7975 C C . GLY E 1 184 ? -18.916 37.333 -46.808 1.00 19.15 173 GLY E C 1
ATOM 7976 O O . GLY E 1 184 ? -19.773 37.354 -47.695 1.00 19.20 173 GLY E O 1
ATOM 7977 N N . ARG E 1 185 ? -18.784 36.331 -45.932 1.00 19.33 174 ARG E N 1
ATOM 7978 C CA . ARG E 1 185 ? -19.629 35.115 -45.893 1.00 19.63 174 ARG E CA 1
ATOM 7979 C C . ARG E 1 185 ? -19.329 34.049 -46.964 1.00 19.94 174 ARG E C 1
ATOM 7980 O O . ARG E 1 185 ? -20.071 33.069 -47.084 1.00 19.80 174 ARG E O 1
ATOM 7988 N N . ALA E 1 186 ? -18.252 34.226 -47.732 1.00 20.80 175 ALA E N 1
ATOM 7989 C CA . ALA E 1 186 ? -17.847 33.232 -48.752 1.00 20.98 175 ALA E CA 1
ATOM 7990 C C . ALA E 1 186 ? -17.539 31.852 -48.156 1.00 21.31 175 ALA E C 1
ATOM 7991 O O . ALA E 1 186 ? -17.813 30.820 -48.789 1.00 21.59 175 ALA E O 1
ATOM 7993 N N . ASP E 1 187 ? -16.981 31.839 -46.943 1.00 21.08 176 ASP E N 1
ATOM 7994 C CA . ASP E 1 187 ? -16.614 30.590 -46.271 1.00 21.33 176 ASP E CA 1
ATOM 7995 C C . ASP E 1 187 ? -17.691 30.090 -45.283 1.00 21.47 176 ASP E C 1
ATOM 7996 O O . ASP E 1 187 ? -17.455 29.115 -44.564 1.00 21.99 176 ASP E O 1
ATOM 8001 N N . LEU E 1 188 ? -18.854 30.751 -45.260 1.00 20.56 177 LEU E N 1
ATOM 8002 C CA . LEU E 1 188 ? -19.845 30.544 -44.187 1.00 20.61 177 LEU E CA 1
ATOM 8003 C C . LEU E 1 188 ? -20.360 29.113 -44.062 1.00 20.48 177 LEU E C 1
ATOM 8004 O O . LEU E 1 188 ? -20.435 28.598 -42.957 1.00 21.15 177 LEU E O 1
ATOM 8009 N N . ALA E 1 189 ? -20.680 28.476 -45.187 1.00 21.22 178 ALA E N 1
ATOM 8010 C CA . ALA E 1 189 ? -21.190 27.101 -45.199 1.00 21.78 178 ALA E CA 1
ATOM 8011 C C . ALA E 1 189 ? -20.151 26.127 -44.648 1.00 21.82 178 ALA E C 1
ATOM 8012 O O . ALA E 1 189 ? -20.503 25.210 -43.902 1.00 21.39 178 ALA E O 1
ATOM 8014 N N . GLU E 1 190 ? -18.885 26.354 -45.012 1.00 21.60 179 GLU E N 1
ATOM 8015 C CA . GLU E 1 190 ? -17.749 25.588 -44.508 1.00 22.66 179 GLU E CA 1
ATOM 8016 C C . GLU E 1 190 ? -17.570 25.808 -42.991 1.00 20.75 179 GLU E C 1
ATOM 8017 O O . GLU E 1 190 ? -17.326 24.850 -42.260 1.00 19.55 179 GLU E O 1
ATOM 8023 N N . ARG E 1 191 ? -17.711 27.060 -42.536 1.00 19.00 180 ARG E N 1
ATOM 8024 C CA . ARG E 1 191 ? -17.613 27.408 -41.109 1.00 18.62 180 ARG E CA 1
ATOM 8025 C C . ARG E 1 191 ? -18.762 26.841 -40.267 1.00 17.71 180 ARG E C 1
ATOM 8026 O O . ARG E 1 191 ? -18.547 26.440 -39.114 1.00 16.90 180 ARG E O 1
ATOM 8034 N N . VAL E 1 192 ? -19.967 26.825 -40.844 1.00 17.12 181 VAL E N 1
ATOM 8035 C CA . VAL E 1 192 ? -21.171 26.268 -40.198 1.00 17.17 181 VAL E CA 1
ATOM 8036 C C . VAL E 1 192 ? -21.078 24.735 -40.114 1.00 17.35 181 VAL E C 1
ATOM 8037 O O . VAL E 1 192 ? -21.455 24.150 -39.096 1.00 17.41 181 VAL E O 1
ATOM 8041 N N . ALA E 1 193 ? -20.580 24.101 -41.176 1.00 17.57 182 ALA E N 1
ATOM 8042 C CA . ALA E 1 193 ? -20.323 22.653 -41.188 1.00 18.24 182 ALA E CA 1
ATOM 8043 C C . ALA E 1 193 ? -19.325 22.296 -40.087 1.00 18.44 182 ALA E C 1
ATOM 8044 O O . ALA E 1 193 ? -19.547 21.346 -39.329 1.00 17.89 182 ALA E O 1
ATOM 8046 N N . ASP E 1 194 ? -18.251 23.088 -39.997 1.00 18.80 183 ASP E N 1
ATOM 8047 C CA . ASP E 1 194 ? -17.201 22.929 -38.982 1.00 19.30 183 ASP E CA 1
ATOM 8048 C C . ASP E 1 194 ? -17.782 23.020 -37.590 1.00 17.97 183 ASP E C 1
ATOM 8049 O O . ASP E 1 194 ? -17.502 22.177 -36.739 1.00 17.52 183 ASP E O 1
ATOM 8054 N N . LEU E 1 195 ? -18.600 24.052 -37.372 1.00 17.00 184 LEU E N 1
ATOM 8055 C CA . LEU E 1 195 ? -19.304 24.246 -36.114 1.00 16.18 184 LEU E CA 1
ATOM 8056 C C . LEU E 1 195 ? -20.072 22.991 -35.688 1.00 15.71 184 LEU E C 1
ATOM 8057 O O . LEU E 1 195 ? -19.948 22.538 -34.544 1.00 15.38 184 LEU E O 1
ATOM 8062 N N . TYR E 1 196 ? -20.853 22.442 -36.614 1.00 15.37 185 TYR E N 1
ATOM 8063 C CA . TYR E 1 196 ? -21.749 21.332 -36.319 1.00 15.53 185 TYR E CA 1
ATOM 8064 C C . TYR E 1 196 ? -20.962 20.045 -36.089 1.00 16.01 185 TYR E C 1
ATOM 8065 O O . TYR E 1 196 ? -21.310 19.255 -35.212 1.00 16.38 185 TYR E O 1
ATOM 8074 N N . ARG E 1 197 ? -19.872 19.878 -36.837 1.00 16.60 186 ARG E N 1
ATOM 8075 C CA . ARG E 1 197 ? -18.951 18.754 -36.654 1.00 17.50 186 ARG E CA 1
ATOM 8076 C C . ARG E 1 197 ? -18.216 18.743 -35.314 1.00 17.18 186 ARG E C 1
ATOM 8077 O O . ARG E 1 197 ? -17.796 17.688 -34.867 1.00 17.32 186 ARG E O 1
ATOM 8085 N N . HIS E 1 198 ? -18.042 19.909 -34.693 1.00 16.51 187 HIS E N 1
ATOM 8086 C CA . HIS E 1 198 ? -17.361 19.975 -33.406 1.00 16.31 187 HIS E CA 1
ATOM 8087 C C . HIS E 1 198 ? -18.311 20.085 -32.201 1.00 16.39 187 HIS E C 1
ATOM 8088 O O . HIS E 1 198 ? -17.886 19.858 -31.059 1.00 16.62 187 HIS E O 1
ATOM 8095 N N . LEU E 1 199 ? -19.578 20.432 -32.453 1.00 16.38 188 LEU E N 1
ATOM 8096 C CA . LEU E 1 199 ? -20.599 20.505 -31.386 1.00 16.71 188 LEU E CA 1
ATOM 8097 C C . LEU E 1 199 ? -21.371 19.213 -31.177 1.00 16.72 188 LEU E C 1
ATOM 8098 O O . LEU E 1 199 ? -21.572 18.789 -30.040 1.00 15.72 188 LEU E O 1
ATOM 8103 N N . MET E 1 200 ? -21.808 18.617 -32.286 1.00 17.54 189 MET E N 1
ATOM 8104 C CA . MET E 1 200 ? -22.586 17.375 -32.291 1.00 19.01 189 MET E CA 1
ATOM 8105 C C . MET E 1 200 ? -21.955 16.206 -31.497 1.00 18.23 189 MET E C 1
ATOM 8106 O O . MET E 1 200 ? -22.696 15.502 -30.812 1.00 18.14 189 MET E O 1
ATOM 8111 N N . PRO E 1 201 ? -20.608 16.019 -31.553 1.00 17.48 190 PRO E N 1
ATOM 8112 C CA . PRO E 1 201 ? -20.004 14.936 -30.764 1.00 17.88 190 PRO E CA 1
ATOM 8113 C C . PRO E 1 201 ? -20.236 14.976 -29.247 1.00 18.17 190 PRO E C 1
ATOM 8114 O O . PRO E 1 201 ? -20.222 13.918 -28.614 1.00 19.09 190 PRO E O 1
ATOM 8118 N N . SER E 1 202 ? -20.444 16.167 -28.683 1.00 18.11 191 SER E N 1
ATOM 8119 C CA . SER E 1 202 ? -20.744 16.322 -27.248 1.00 18.04 191 SER E CA 1
ATOM 8120 C C . SER E 1 202 ? -22.119 15.795 -26.787 1.00 18.07 191 SER E C 1
ATOM 8121 O O . SER E 1 202 ? -22.299 15.522 -25.591 1.00 18.18 191 SER E O 1
ATOM 8124 N N . PHE E 1 203 ? -23.075 15.635 -27.709 1.00 17.86 192 PHE E N 1
ATOM 8125 C CA . PHE E 1 203 ? -24.464 15.308 -27.313 1.00 17.76 192 PHE E CA 1
ATOM 8126 C C . PHE E 1 203 ? -25.271 14.379 -28.235 1.00 17.94 192 PHE E C 1
ATOM 8127 O O . PHE E 1 203 ? -26.279 13.804 -27.801 1.00 17.80 192 PHE E O 1
ATOM 8135 N N . ALA E 1 204 ? -24.870 14.258 -29.496 1.00 18.15 193 ALA E N 1
ATOM 8136 C CA . ALA E 1 204 ? -25.548 13.338 -30.423 1.00 19.27 193 ALA E CA 1
ATOM 8137 C C . ALA E 1 204 ? -25.163 11.890 -30.128 1.00 19.82 193 ALA E C 1
ATOM 8138 O O . ALA E 1 204 ? -23.983 11.584 -29.907 1.00 19.18 193 ALA E O 1
ATOM 8140 N N . MET E 1 205 ? -26.169 11.015 -30.120 1.00 20.53 194 MET E N 1
ATOM 8141 C CA . MET E 1 205 ? -25.944 9.575 -30.000 1.00 21.82 194 MET E CA 1
ATOM 8142 C C . MET E 1 205 ? -24.998 9.127 -31.115 1.00 20.13 194 MET E C 1
ATOM 8143 O O . MET E 1 205 ? -25.183 9.543 -32.266 1.00 18.89 194 MET E O 1
ATOM 8148 N N . PRO E 1 206 ? -23.957 8.328 -30.776 1.00 19.26 195 PRO E N 1
ATOM 8149 C CA . PRO E 1 206 ? -22.916 7.960 -31.753 1.00 19.41 195 PRO E CA 1
ATOM 8150 C C . PRO E 1 206 ? -23.470 7.349 -33.045 1.00 19.13 195 PRO E C 1
ATOM 8151 O O . PRO E 1 206 ? -22.950 7.643 -34.128 1.00 18.87 195 PRO E O 1
ATOM 8155 N N . GLY E 1 207 ? -24.516 6.529 -32.926 1.00 18.69 196 GLY E N 1
ATOM 8156 C CA . GLY E 1 207 ? -25.223 5.976 -34.084 1.00 20.14 196 GLY E CA 1
ATOM 8157 C C . GLY E 1 207 ? -25.728 7.020 -35.079 1.00 20.37 196 GLY E C 1
ATOM 8158 O O . GLY E 1 207 ? -25.641 6.819 -36.294 1.00 20.79 196 GLY E O 1
ATOM 8159 N N . ILE E 1 208 ? -26.225 8.142 -34.557 1.00 20.29 197 ILE E N 1
ATOM 8160 C CA . ILE E 1 208 ? -26.675 9.281 -35.373 1.00 20.80 197 ILE E CA 1
ATOM 8161 C C . ILE E 1 208 ? -25.484 10.008 -36.023 1.00 20.56 197 ILE E C 1
ATOM 8162 O O . ILE E 1 208 ? -25.524 10.321 -37.221 1.00 19.77 197 ILE E O 1
ATOM 8167 N N . LEU E 1 209 ? -24.424 10.239 -35.240 1.00 21.21 198 LEU E N 1
ATOM 8168 C CA . LEU E 1 209 ? -23.221 10.943 -35.707 1.00 21.24 198 LEU E CA 1
ATOM 8169 C C . LEU E 1 209 ? -22.622 10.417 -37.008 1.00 21.69 198 LEU E C 1
ATOM 8170 O O . LEU E 1 209 ? -22.264 11.237 -37.850 1.00 22.23 198 LEU E O 1
ATOM 8175 N N . VAL E 1 210 ? -22.512 9.082 -37.168 1.00 21.52 199 VAL E N 1
ATOM 8176 C CA . VAL E 1 210 ? -22.013 8.465 -38.432 1.00 22.33 199 VAL E CA 1
ATOM 8177 C C . VAL E 1 210 ? -22.925 8.631 -39.644 1.00 23.32 199 VAL E C 1
ATOM 8178 O O . VAL E 1 210 ? -22.469 8.472 -40.782 1.00 24.63 199 VAL E O 1
ATOM 8182 N N . ARG E 1 211 ? -24.202 8.912 -39.399 1.00 24.08 200 ARG E N 1
ATOM 8183 C CA . ARG E 1 211 ? -25.206 9.054 -40.457 1.00 25.22 200 ARG E CA 1
ATOM 8184 C C . ARG E 1 211 ? -25.406 10.504 -40.925 1.00 24.91 200 ARG E C 1
ATOM 8185 O O . ARG E 1 211 ? -25.966 10.733 -42.008 1.00 25.08 200 ARG E O 1
ATOM 8193 N N . LEU E 1 212 ? -24.953 11.472 -40.123 1.00 23.37 201 LEU E N 1
ATOM 8194 C CA . LEU E 1 212 ? -25.096 12.892 -40.463 1.00 23.01 201 LEU E CA 1
ATOM 8195 C C . LEU E 1 212 ? -24.311 13.246 -41.720 1.00 23.90 201 LEU E C 1
ATOM 8196 O O . LEU E 1 212 ? -23.180 12.792 -41.895 1.00 24.17 201 LEU E O 1
ATOM 8201 N N . ASP E 1 213 ? -24.923 14.056 -42.581 1.00 24.35 202 ASP E N 1
ATOM 8202 C CA . ASP E 1 213 ? -24.358 14.429 -43.880 1.00 24.26 202 ASP E CA 1
ATOM 8203 C C . ASP E 1 213 ? -24.052 15.944 -43.933 1.00 24.79 202 ASP E C 1
ATOM 8204 O O . ASP E 1 213 ? -24.966 16.781 -43.980 1.00 23.57 202 ASP E O 1
ATOM 8209 N N . PHE E 1 214 ? -22.756 16.264 -43.936 1.00 24.55 203 PHE E N 1
ATOM 8210 C CA . PHE E 1 214 ? -22.244 17.634 -43.859 1.00 26.05 203 PHE E CA 1
ATOM 8211 C C . PHE E 1 214 ? -21.884 18.216 -45.242 1.00 28.18 203 PHE E C 1
ATOM 8212 O O . PHE E 1 214 ? -21.369 19.343 -45.338 1.00 28.27 203 PHE E O 1
ATOM 8220 N N . SER E 1 215 ? -22.180 17.459 -46.302 1.00 29.80 204 SER E N 1
ATOM 8221 C CA . SER E 1 215 ? -21.644 17.729 -47.642 1.00 31.83 204 SER E CA 1
ATOM 8222 C C . SER E 1 215 ? -22.325 18.897 -48.372 1.00 33.67 204 SER E C 1
ATOM 8223 O O . SER E 1 215 ? -23.546 19.065 -48.250 1.00 35.10 204 SER E O 1
ATOM 8226 N N . PRO E 1 216 ? -21.538 19.703 -49.132 1.00 36.33 205 PRO E N 1
ATOM 8227 C CA . PRO E 1 216 ? -22.112 20.755 -49.989 1.00 36.97 205 PRO E CA 1
ATOM 8228 C C . PRO E 1 216 ? -23.074 20.229 -51.055 1.00 37.69 205 PRO E C 1
ATOM 8229 O O . PRO E 1 216 ? -23.963 20.970 -51.474 1.00 38.60 205 PRO E O 1
ATOM 8233 N N . GLU E 1 217 ? -22.903 18.974 -51.478 1.00 38.38 206 GLU E N 1
ATOM 8234 C CA . GLU E 1 217 ? -23.832 18.329 -52.429 1.00 39.12 206 GLU E CA 1
ATOM 8235 C C . GLU E 1 217 ? -25.237 18.173 -51.860 1.00 36.87 206 GLU E C 1
ATOM 8236 O O . GLU E 1 217 ? -26.210 18.485 -52.541 1.00 35.85 206 GLU E O 1
ATOM 8242 N N . ARG E 1 218 ? -25.335 17.692 -50.619 1.00 36.08 207 ARG E N 1
ATOM 8243 C CA . ARG E 1 218 ? -26.623 17.632 -49.914 1.00 34.43 207 ARG E CA 1
ATOM 8244 C C . ARG E 1 218 ? -27.158 19.038 -49.614 1.00 32.28 207 ARG E C 1
ATOM 8245 O O . ARG E 1 218 ? -28.357 19.275 -49.729 1.00 31.26 207 ARG E O 1
ATOM 8253 N N . GLY E 1 219 ? -26.260 19.952 -49.239 1.00 31.80 208 GLY E N 1
ATOM 8254 C CA . GLY E 1 219 ? -26.603 21.360 -49.028 1.00 32.53 208 GLY E CA 1
ATOM 8255 C C . GLY E 1 219 ? -27.250 21.950 -50.264 1.00 33.65 208 GLY E C 1
ATOM 8256 O O . GLY E 1 219 ? -28.272 22.637 -50.165 1.00 32.79 208 GLY E O 1
ATOM 8257 N N . SER E 1 220 ? -26.657 21.647 -51.422 1.00 34.50 209 SER E N 1
ATOM 8258 C CA . SER E 1 220 ? -27.161 22.062 -52.729 1.00 36.58 209 SER E CA 1
ATOM 8259 C C . SER E 1 220 ? -28.561 21.525 -53.026 1.00 37.03 209 SER E C 1
ATOM 8260 O O . SER E 1 220 ? -29.419 22.280 -53.479 1.00 38.98 209 SER E O 1
ATOM 8263 N N . ARG E 1 221 ? -28.789 20.237 -52.760 1.00 36.82 210 ARG E N 1
ATOM 8264 C CA . ARG E 1 221 ? -30.095 19.603 -52.999 1.00 37.39 210 ARG E CA 1
ATOM 8265 C C . ARG E 1 221 ? -31.210 20.177 -52.114 1.00 37.20 210 ARG E C 1
ATOM 8266 O O . ARG E 1 221 ? -32.320 20.427 -52.598 1.00 37.91 210 ARG E O 1
ATOM 8274 N N . VAL E 1 222 ? -30.904 20.377 -50.826 1.00 35.88 211 VAL E N 1
ATOM 8275 C CA . VAL E 1 222 ? -31.822 20.991 -49.850 1.00 33.61 211 VAL E CA 1
ATOM 8276 C C . VAL E 1 222 ? -32.208 22.401 -50.301 1.00 33.59 211 VAL E C 1
ATOM 8277 O O . VAL E 1 222 ? -33.388 22.767 -50.250 1.00 32.58 211 VAL E O 1
ATOM 8281 N N . TYR E 1 223 ? -31.213 23.167 -50.755 1.00 34.66 212 TYR E N 1
ATOM 8282 C CA . TYR E 1 223 ? -31.437 24.490 -51.326 1.00 38.54 212 TYR E CA 1
ATOM 8283 C C . TYR E 1 223 ? -32.384 24.428 -52.531 1.00 40.04 212 TYR E C 1
ATOM 8284 O O . TYR E 1 223 ? -33.388 25.135 -52.555 1.00 39.53 212 TYR E O 1
ATOM 8293 N N . GLU E 1 224 ? -32.075 23.561 -53.501 1.00 42.51 213 GLU E N 1
ATOM 8294 C CA . GLU E 1 224 ? -32.882 23.418 -54.720 1.00 44.73 213 GLU E CA 1
ATOM 8295 C C . GLU E 1 224 ? -34.324 23.021 -54.406 1.00 44.59 213 GLU E C 1
ATOM 8296 O O . GLU E 1 224 ? -35.249 23.486 -55.073 1.00 45.91 213 GLU E O 1
ATOM 8302 N N . ALA E 1 225 ? -34.505 22.182 -53.384 1.00 44.74 214 ALA E N 1
ATOM 8303 C CA . ALA E 1 225 ? -35.833 21.753 -52.938 1.00 45.72 214 ALA E CA 1
ATOM 8304 C C . ALA E 1 225 ? -36.608 22.882 -52.261 1.00 47.81 214 ALA E C 1
ATOM 8305 O O . ALA E 1 225 ? -37.790 23.081 -52.550 1.00 49.77 214 ALA E O 1
ATOM 8307 N N . ALA E 1 226 ? -35.932 23.628 -51.385 1.00 48.89 215 ALA E N 1
ATOM 8308 C CA . ALA E 1 226 ? -36.550 24.703 -50.592 1.00 51.20 215 ALA E CA 1
ATOM 8309 C C . ALA E 1 226 ? -37.051 25.885 -51.428 1.00 52.66 215 ALA E C 1
ATOM 8310 O O . ALA E 1 226 ? -37.913 26.646 -50.975 1.00 53.91 215 ALA E O 1
ATOM 8312 N N . MET E 1 227 ? -36.523 26.021 -52.645 1.00 53.56 216 MET E N 1
ATOM 8313 C CA . MET E 1 227 ? -36.892 27.111 -53.556 1.00 55.30 216 MET E CA 1
ATOM 8314 C C . MET E 1 227 ? -38.209 26.881 -54.323 1.00 57.60 216 MET E C 1
ATOM 8315 O O . MET E 1 227 ? -38.474 27.532 -55.342 1.00 56.56 216 MET E O 1
ATOM 8320 N N . LYS E 1 228 ? -39.026 25.957 -53.814 1.00 59.36 217 LYS E N 1
ATOM 8321 C CA . LYS E 1 228 ? -40.384 25.741 -54.295 1.00 59.11 217 LYS E CA 1
ATOM 8322 C C . LYS E 1 228 ? -41.316 25.496 -53.108 1.00 57.18 217 LYS E C 1
ATOM 8323 O O . LYS E 1 228 ? -41.920 26.428 -52.576 1.00 52.09 217 LYS E O 1
ATOM 8329 N N . ARG F 1 14 ? -3.640 44.587 -94.959 1.00 32.95 3 ARG F N 1
ATOM 8330 C CA . ARG F 1 14 ? -3.798 43.747 -93.730 1.00 34.71 3 ARG F CA 1
ATOM 8331 C C . ARG F 1 14 ? -4.616 44.455 -92.644 1.00 35.24 3 ARG F C 1
ATOM 8332 O O . ARG F 1 14 ? -5.585 43.896 -92.131 1.00 33.20 3 ARG F O 1
ATOM 8334 N N . GLN F 1 15 ? -4.223 45.682 -92.305 1.00 37.85 4 GLN F N 1
ATOM 8335 C CA . GLN F 1 15 ? -4.951 46.477 -91.314 1.00 39.50 4 GLN F CA 1
ATOM 8336 C C . GLN F 1 15 ? -6.160 47.205 -91.907 1.00 41.50 4 GLN F C 1
ATOM 8337 O O . GLN F 1 15 ? -7.192 47.325 -91.236 1.00 45.45 4 GLN F O 1
ATOM 8343 N N . GLU F 1 16 ? -6.038 47.671 -93.154 1.00 42.02 5 GLU F N 1
ATOM 8344 C CA . GLU F 1 16 ? -7.164 48.297 -93.878 1.00 42.05 5 GLU F CA 1
ATOM 8345 C C . GLU F 1 16 ? -8.307 47.308 -94.183 1.00 41.21 5 GLU F C 1
ATOM 8346 O O . GLU F 1 16 ? -9.483 47.695 -94.214 1.00 41.11 5 GLU F O 1
ATOM 8348 N N . ARG F 1 17 ? -7.945 46.040 -94.391 1.00 39.63 6 ARG F N 1
ATOM 8349 C CA . ARG F 1 17 ? -8.894 44.964 -94.682 1.00 39.14 6 ARG F CA 1
ATOM 8350 C C . ARG F 1 17 ? -9.608 44.475 -93.408 1.00 36.33 6 ARG F C 1
ATOM 8351 O O . ARG F 1 17 ? -10.789 44.098 -93.452 1.00 35.54 6 ARG F O 1
ATOM 8359 N N . ALA F 1 18 ? -8.875 44.481 -92.290 1.00 32.82 7 ALA F N 1
ATOM 8360 C CA . ALA F 1 18 ? -9.406 44.162 -90.958 1.00 29.51 7 ALA F CA 1
ATOM 8361 C C . ALA F 1 18 ? -10.593 45.052 -90.571 1.00 27.67 7 ALA F C 1
ATOM 8362 O O . ALA F 1 18 ? -11.585 44.556 -90.048 1.00 25.25 7 ALA F O 1
ATOM 8364 N N . ILE F 1 19 ? -10.483 46.356 -90.845 1.00 27.28 8 ILE F N 1
ATOM 8365 C CA . ILE F 1 19 ? -11.567 47.331 -90.620 1.00 28.13 8 ILE F CA 1
ATOM 8366 C C . ILE F 1 19 ? -12.837 46.954 -91.405 1.00 28.23 8 ILE F C 1
ATOM 8367 O O . ILE F 1 19 ? -13.945 46.916 -90.840 1.00 26.40 8 ILE F O 1
ATOM 8372 N N . ARG F 1 20 ? -12.661 46.682 -92.701 1.00 27.68 9 ARG F N 1
ATOM 8373 C CA . ARG F 1 20 ? -13.755 46.266 -93.580 1.00 28.27 9 ARG F CA 1
ATOM 8374 C C . ARG F 1 20 ? -14.411 44.959 -93.132 1.00 26.06 9 ARG F C 1
ATOM 8375 O O . ARG F 1 20 ? -15.638 44.851 -93.153 1.00 25.08 9 ARG F O 1
ATOM 8383 N N . THR F 1 21 ? -13.592 43.988 -92.723 1.00 24.31 10 THR F N 1
ATOM 8384 C CA . THR F 1 21 ? -14.074 42.667 -92.310 1.00 23.64 10 THR F CA 1
ATOM 8385 C C . THR F 1 21 ? -14.945 42.778 -91.053 1.00 23.77 10 THR F C 1
ATOM 8386 O O . THR F 1 21 ? -16.042 42.205 -91.008 1.00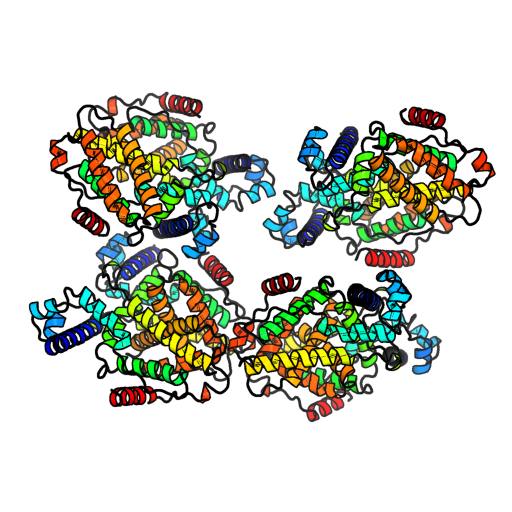 22.89 10 THR F O 1
ATOM 8390 N N . ARG F 1 22 ? -14.457 43.540 -90.068 1.00 23.84 11 ARG F N 1
ATOM 8391 C CA . ARG F 1 22 ? -15.207 43.864 -88.857 1.00 24.78 11 ARG F CA 1
ATOM 8392 C C . ARG F 1 22 ? -16.585 44.475 -89.152 1.00 24.43 11 ARG F C 1
ATOM 8393 O O . ARG F 1 22 ? -17.575 44.063 -88.537 1.00 24.42 11 ARG F O 1
ATOM 8401 N N . GLN F 1 23 ? -16.636 45.434 -90.087 1.00 23.80 12 GLN F N 1
ATOM 8402 C CA . GLN F 1 23 ? -17.903 46.068 -90.501 1.00 23.79 12 GLN F CA 1
ATOM 8403 C C . GLN F 1 23 ? -18.850 45.084 -91.165 1.00 23.11 12 GLN F C 1
ATOM 8404 O O . GLN F 1 23 ? -20.041 45.085 -90.860 1.00 23.30 12 GLN F O 1
ATOM 8410 N N . THR F 1 24 ? -18.315 44.247 -92.059 1.00 22.38 13 THR F N 1
ATOM 8411 C CA . THR F 1 24 ? -19.094 43.192 -92.729 1.00 21.55 13 THR F CA 1
ATOM 8412 C C . THR F 1 24 ? -19.758 42.269 -91.706 1.00 20.72 13 THR F C 1
ATOM 8413 O O . THR F 1 24 ? -20.943 41.951 -91.852 1.00 21.35 13 THR F O 1
ATOM 8417 N N . ILE F 1 25 ? -19.013 41.884 -90.663 1.00 19.98 14 ILE F N 1
ATOM 8418 C CA . ILE F 1 25 ? -19.526 40.972 -89.627 1.00 19.54 14 ILE F CA 1
ATOM 8419 C C . ILE F 1 25 ? -20.614 41.639 -88.774 1.00 19.39 14 ILE F C 1
ATOM 8420 O O . ILE F 1 25 ? -21.657 41.033 -88.503 1.00 18.77 14 ILE F O 1
ATOM 8425 N N . LEU F 1 26 ? -20.344 42.875 -88.354 1.00 19.14 15 LEU F N 1
ATOM 8426 C CA . LEU F 1 26 ? -21.281 43.692 -87.588 1.00 19.29 15 LEU F CA 1
ATOM 8427 C C . LEU F 1 26 ? -22.627 43.855 -88.274 1.00 18.85 15 LEU F C 1
ATOM 8428 O O . LEU F 1 26 ? -23.660 43.655 -87.648 1.00 19.41 15 LEU F O 1
ATOM 8433 N N . VAL F 1 27 ? -22.591 44.186 -89.562 1.00 18.96 16 VAL F N 1
ATOM 8434 C CA . VAL F 1 27 ? -23.785 44.394 -90.396 1.00 18.51 16 VAL F CA 1
ATOM 8435 C C . VAL F 1 27 ? -24.579 43.093 -90.491 1.00 18.04 16 VAL F C 1
ATOM 8436 O O . VAL F 1 27 ? -25.761 43.070 -90.161 1.00 17.85 16 VAL F O 1
ATOM 8440 N N . ALA F 1 28 ? -23.903 42.016 -90.891 1.00 16.85 17 ALA F N 1
ATOM 8441 C CA . ALA F 1 28 ? -24.484 40.676 -90.931 1.00 16.03 17 ALA F CA 1
ATOM 8442 C C . ALA F 1 28 ? -25.089 40.231 -89.587 1.00 15.55 17 ALA F C 1
ATOM 8443 O O . ALA F 1 28 ? -26.222 39.727 -89.549 1.00 15.59 17 ALA F O 1
ATOM 8445 N N . ALA F 1 29 ? -24.342 40.420 -88.500 1.00 15.00 18 ALA F N 1
ATOM 8446 C CA . ALA F 1 29 ? -24.848 40.125 -87.158 1.00 15.30 18 ALA F CA 1
ATOM 8447 C C . ALA F 1 29 ? -26.120 40.915 -86.871 1.00 14.79 18 ALA F C 1
ATOM 8448 O O . ALA F 1 29 ? -27.143 40.330 -86.532 1.00 14.99 18 ALA F O 1
ATOM 8450 N N . ALA F 1 30 ? -26.047 42.234 -87.044 1.00 15.42 19 ALA F N 1
ATOM 8451 C CA . ALA F 1 30 ? -27.189 43.129 -86.850 1.00 16.14 19 ALA F CA 1
ATOM 8452 C C . ALA F 1 30 ? -28.447 42.671 -87.607 1.00 16.87 19 ALA F C 1
ATOM 8453 O O . ALA F 1 30 ? -29.526 42.604 -87.006 1.00 16.87 19 ALA F O 1
ATOM 8455 N N . GLU F 1 31 ? -28.291 42.317 -88.890 1.00 17.37 20 GLU F N 1
ATOM 8456 C CA . GLU F 1 31 ? -29.395 41.823 -89.733 1.00 18.68 20 GLU F CA 1
ATOM 8457 C C . GLU F 1 31 ? -29.990 40.487 -89.263 1.00 18.68 20 GLU F C 1
ATOM 8458 O O . GLU F 1 31 ? -31.205 40.276 -89.357 1.00 18.25 20 GLU F O 1
ATOM 8464 N N . VAL F 1 32 ? -29.144 39.590 -88.760 1.00 18.23 21 VAL F N 1
ATOM 8465 C CA . VAL F 1 32 ? -29.629 38.321 -88.211 1.00 18.06 21 VAL F CA 1
ATOM 8466 C C . VAL F 1 32 ? -30.391 38.582 -86.895 1.00 17.86 21 VAL F C 1
ATOM 8467 O O . VAL F 1 32 ? -31.492 38.049 -86.695 1.00 17.81 21 VAL F O 1
ATOM 8471 N N . PHE F 1 33 ? -29.793 39.394 -86.019 1.00 17.70 22 PHE F N 1
ATOM 8472 C CA . PHE F 1 33 ? -30.411 39.794 -84.752 1.00 18.35 22 PHE F CA 1
ATOM 8473 C C . PHE F 1 33 ? -31.758 40.488 -84.992 1.00 19.13 22 PHE F C 1
ATOM 8474 O O . PHE F 1 33 ? -32.726 40.216 -84.285 1.00 18.43 22 PHE F O 1
ATOM 8482 N N . ASP F 1 34 ? -31.829 41.328 -86.028 1.00 20.90 23 ASP F N 1
ATOM 8483 C CA . ASP F 1 34 ? -33.091 41.971 -86.424 1.00 22.32 23 ASP F CA 1
ATOM 8484 C C . ASP F 1 34 ? -34.169 40.967 -86.825 1.00 23.20 23 ASP F C 1
ATOM 8485 O O . ASP F 1 34 ? -35.325 41.094 -86.414 1.00 22.19 23 ASP F O 1
ATOM 8490 N N . GLU F 1 35 ? -33.773 39.958 -87.597 1.00 25.78 24 GLU F N 1
ATOM 8491 C CA . GLU F 1 35 ? -34.715 38.961 -88.123 1.00 29.09 24 GLU F CA 1
ATOM 8492 C C . GLU F 1 35 ? -35.235 37.979 -87.072 1.00 27.76 24 GLU F C 1
ATOM 8493 O O . GLU F 1 35 ? -36.422 37.661 -87.062 1.00 28.53 24 GLU F O 1
ATOM 8499 N N . VAL F 1 36 ? -34.358 37.511 -86.186 1.00 26.54 25 VAL F N 1
ATOM 8500 C CA . VAL F 1 36 ? -34.692 36.373 -85.324 1.00 25.74 25 VAL F CA 1
ATOM 8501 C C . VAL F 1 36 ? -34.418 36.624 -83.832 1.00 24.75 25 VAL F C 1
ATOM 8502 O O . VAL F 1 36 ? -34.699 35.775 -82.975 1.00 24.31 25 VAL F O 1
ATOM 8506 N N . GLY F 1 37 ? -33.882 37.804 -83.524 1.00 23.79 26 GLY F N 1
ATOM 8507 C CA . GLY F 1 37 ? -33.548 38.160 -82.145 1.00 21.55 26 GLY F CA 1
ATOM 8508 C C . GLY F 1 37 ? -32.253 37.520 -81.693 1.00 21.14 26 GLY F C 1
ATOM 8509 O O . GLY F 1 37 ? -31.646 36.726 -82.431 1.00 20.73 26 GLY F O 1
ATOM 8510 N N . TYR F 1 38 ? -31.847 37.861 -80.470 1.00 20.36 27 TYR F N 1
ATOM 8511 C CA . TYR F 1 38 ? -30.558 37.464 -79.918 1.00 20.02 27 TYR F CA 1
ATOM 8512 C C . TYR F 1 38 ? -30.451 35.967 -79.637 1.00 19.98 27 TYR F C 1
ATOM 8513 O O . TYR F 1 38 ? -29.475 35.334 -80.030 1.00 19.14 27 TYR F O 1
ATOM 8522 N N . GLU F 1 39 ? -31.438 35.426 -78.929 1.00 20.48 28 GLU F N 1
ATOM 8523 C CA . GLU F 1 39 ? -31.369 34.052 -78.442 1.00 21.22 28 GLU F CA 1
ATOM 8524 C C . GLU F 1 39 ? -31.354 33.041 -79.576 1.00 20.60 28 GLU F C 1
ATOM 8525 O O . GLU F 1 39 ? -30.521 32.142 -79.570 1.00 21.09 28 GLU F O 1
ATOM 8531 N N . ALA F 1 40 ? -32.231 33.231 -80.563 1.00 20.23 29 ALA F N 1
ATOM 8532 C CA . ALA F 1 40 ? -32.376 32.311 -81.702 1.00 19.63 29 ALA F CA 1
ATOM 8533 C C . ALA F 1 40 ? -31.239 32.373 -82.727 1.00 19.49 29 ALA F C 1
ATOM 8534 O O . ALA F 1 40 ? -31.016 31.406 -83.462 1.00 18.55 29 ALA F O 1
ATOM 8536 N N . ALA F 1 41 ? -30.539 33.510 -82.776 1.00 18.92 30 ALA F N 1
ATOM 8537 C CA . ALA F 1 41 ? -29.425 33.712 -83.705 1.00 18.57 30 ALA F CA 1
ATOM 8538 C C . ALA F 1 41 ? -28.240 32.828 -83.340 1.00 18.64 30 ALA F C 1
ATOM 8539 O O . ALA F 1 41 ? -27.957 32.604 -82.162 1.00 18.41 30 ALA F O 1
ATOM 8541 N N . THR F 1 42 ? -27.561 32.323 -84.363 1.00 18.94 31 THR F N 1
ATOM 8542 C CA . THR F 1 42 ? -26.398 31.446 -84.184 1.00 19.97 31 THR F CA 1
ATOM 8543 C C . THR F 1 42 ? -25.185 32.068 -84.889 1.00 20.60 31 THR F C 1
ATOM 8544 O O . THR F 1 42 ? -25.353 32.838 -85.837 1.00 21.80 31 THR F O 1
ATOM 8548 N N . ILE F 1 43 ? -23.975 31.712 -84.456 1.00 20.96 32 ILE F N 1
ATOM 8549 C CA . ILE F 1 43 ? -22.737 32.116 -85.149 1.00 21.31 32 ILE F CA 1
ATOM 8550 C C . ILE F 1 43 ? -22.763 31.704 -86.632 1.00 21.97 32 ILE F C 1
ATOM 8551 O O . ILE F 1 43 ? -22.393 32.482 -87.519 1.00 21.46 32 ILE F O 1
ATOM 8556 N N . SER F 1 44 ? -23.230 30.481 -86.884 1.00 23.63 33 SER F N 1
ATOM 8557 C CA . SER F 1 44 ? -23.425 29.969 -88.241 1.00 23.99 33 SER F CA 1
ATOM 8558 C C . SER F 1 44 ? -24.259 30.900 -89.140 1.00 23.78 33 SER F C 1
ATOM 8559 O O . SER F 1 44 ? -23.879 31.124 -90.295 1.00 24.16 33 SER F O 1
ATOM 8562 N N . ASP F 1 45 ? -25.372 31.435 -88.613 1.00 23.78 34 ASP F N 1
ATOM 8563 C CA . ASP F 1 45 ? -26.181 32.453 -89.315 1.00 23.34 34 ASP F CA 1
ATOM 8564 C C . ASP F 1 45 ? -25.336 33.639 -89.754 1.00 22.58 34 ASP F C 1
ATOM 8565 O O . ASP F 1 45 ? -25.431 34.077 -90.905 1.00 22.87 34 ASP F O 1
ATOM 8570 N N . VAL F 1 46 ? -24.504 34.146 -88.839 1.00 22.18 35 VAL F N 1
ATOM 8571 C CA . VAL F 1 46 ? -23.665 35.324 -89.108 1.00 21.83 35 VAL F CA 1
ATOM 8572 C C . VAL F 1 46 ? -22.676 35.019 -90.236 1.00 22.13 35 VAL F C 1
ATOM 8573 O O . VAL F 1 46 ? -22.504 35.839 -91.140 1.00 22.35 35 VAL F O 1
ATOM 8577 N N . LEU F 1 47 ? -22.066 33.833 -90.187 1.00 22.01 36 LEU F N 1
ATOM 8578 C CA . LEU F 1 47 ? -21.114 33.380 -91.213 1.00 22.70 36 LEU F CA 1
ATOM 8579 C C . LEU F 1 47 ? -21.776 33.261 -92.578 1.00 23.67 36 LEU F C 1
ATOM 8580 O O . LEU F 1 47 ? -21.242 33.753 -93.574 1.00 24.19 36 LEU F O 1
ATOM 8585 N N . LYS F 1 48 ? -22.946 32.626 -92.604 1.00 25.06 37 LYS F N 1
ATOM 8586 C CA . LYS F 1 48 ? -23.773 32.530 -93.807 1.00 25.82 37 LYS F CA 1
ATOM 8587 C C . LYS F 1 48 ? -24.036 33.904 -94.422 1.00 25.12 37 LYS F C 1
ATOM 8588 O O . LYS F 1 48 ? -23.753 34.116 -95.599 1.00 24.32 37 LYS F O 1
ATOM 8594 N N . ARG F 1 49 ? -24.553 34.835 -93.621 1.00 25.38 38 ARG F N 1
ATOM 8595 C CA . ARG F 1 49 ? -24.887 36.175 -94.117 1.00 25.85 38 ARG F CA 1
ATOM 8596 C C . ARG F 1 49 ? -23.661 37.053 -94.439 1.00 24.55 38 ARG F C 1
ATOM 8597 O O . ARG F 1 49 ? -23.660 37.756 -95.456 1.00 23.96 38 ARG F O 1
ATOM 8605 N N . SER F 1 50 ? -22.629 37.020 -93.593 1.00 23.05 39 SER F N 1
ATOM 8606 C CA . SER F 1 50 ? -21.404 37.809 -93.855 1.00 23.09 39 SER F CA 1
ATOM 8607 C C . SER F 1 50 ? -20.565 37.260 -95.004 1.00 22.72 39 SER F C 1
ATOM 8608 O O . SER F 1 50 ? -19.934 38.023 -95.723 1.00 22.43 39 SER F O 1
ATOM 8611 N N . GLY F 1 51 ? -20.562 35.934 -95.155 1.00 23.66 40 GLY F N 1
ATOM 8612 C CA . GLY F 1 51 ? -19.682 35.250 -96.103 1.00 23.69 40 GLY F CA 1
ATOM 8613 C C . GLY F 1 51 ? -18.217 35.258 -95.690 1.00 24.30 40 GLY F C 1
ATOM 8614 O O . GLY F 1 51 ? -17.337 34.990 -96.521 1.00 25.33 40 GLY F O 1
ATOM 8615 N N . VAL F 1 52 ? -17.946 35.568 -94.418 1.00 23.02 41 VAL F N 1
ATOM 8616 C CA . VAL F 1 52 ? -16.580 35.505 -93.878 1.00 22.03 41 VAL F CA 1
ATOM 8617 C C . VAL F 1 52 ? -16.328 34.118 -93.278 1.00 21.52 41 VAL F C 1
ATOM 8618 O O . VAL F 1 52 ? -17.276 33.382 -92.971 1.00 21.58 41 VAL F O 1
ATOM 8622 N N . THR F 1 53 ? -15.057 33.763 -93.118 1.00 20.95 42 THR F N 1
ATOM 8623 C CA . THR F 1 53 ? -14.691 32.465 -92.573 1.00 20.61 42 THR F CA 1
ATOM 8624 C C . THR F 1 53 ? -14.884 32.460 -91.058 1.00 20.83 42 THR F C 1
ATOM 8625 O O . THR F 1 53 ? -14.931 33.529 -90.420 1.00 18.42 42 THR F O 1
ATOM 8629 N N . LYS F 1 54 ? -15.001 31.253 -90.500 1.00 20.86 43 LYS F N 1
ATOM 8630 C CA . LYS F 1 54 ? -15.029 31.041 -89.054 1.00 22.13 43 LYS F CA 1
ATOM 8631 C C . LYS F 1 54 ? -13.829 31.733 -88.387 1.00 20.67 43 LYS F C 1
ATOM 8632 O O . LYS F 1 54 ? -14.000 32.418 -87.382 1.00 21.05 43 LYS F O 1
ATOM 8638 N N . GLY F 1 55 ? -12.642 31.571 -88.978 1.00 19.52 44 GLY F N 1
ATOM 8639 C CA . GLY F 1 55 ? -11.411 32.218 -88.525 1.00 18.35 44 GLY F CA 1
ATOM 8640 C C . GLY F 1 55 ? -11.489 33.734 -88.483 1.00 17.60 44 GLY F C 1
ATOM 8641 O O . GLY F 1 55 ? -11.081 34.346 -87.496 1.00 17.41 44 GLY F O 1
ATOM 8642 N N . ALA F 1 56 ? -12.019 34.330 -89.550 1.00 17.02 45 ALA F N 1
ATOM 8643 C CA . ALA F 1 56 ? -12.187 35.777 -89.651 1.00 17.33 45 ALA F CA 1
ATOM 8644 C C . ALA F 1 56 ? -13.128 36.330 -88.570 1.00 17.17 45 ALA F C 1
ATOM 8645 O O . ALA F 1 56 ? -12.848 37.379 -87.996 1.00 17.22 45 ALA F O 1
ATOM 8647 N N . LEU F 1 57 ? -14.222 35.616 -88.289 1.00 17.11 46 LEU F N 1
ATOM 8648 C CA . LEU F 1 57 ? -15.187 36.050 -87.279 1.00 17.10 46 LEU F CA 1
ATOM 8649 C C . LEU F 1 57 ? -14.594 36.028 -85.868 1.00 16.53 46 LEU F C 1
ATOM 8650 O O . LEU F 1 57 ? -14.775 36.991 -85.119 1.00 16.22 46 LEU F O 1
ATOM 8655 N N . TYR F 1 58 ? -13.902 34.937 -85.514 1.00 15.96 47 TYR F N 1
ATOM 8656 C CA . TYR F 1 58 ? -13.290 34.819 -84.185 1.00 15.69 47 TYR F CA 1
ATOM 8657 C C . TYR F 1 58 ? -12.021 35.637 -83.986 1.00 15.17 47 TYR F C 1
ATOM 8658 O O . TYR F 1 58 ? -11.578 35.820 -82.843 1.00 14.83 47 TYR F O 1
ATOM 8667 N N . PHE F 1 59 ? -11.440 36.115 -85.093 1.00 14.98 48 PHE F N 1
ATOM 8668 C CA . PHE F 1 59 ? -10.375 37.131 -85.064 1.00 14.97 48 PHE F CA 1
ATOM 8669 C C . PHE F 1 59 ? -10.889 38.478 -84.518 1.00 15.53 48 PHE F C 1
ATOM 8670 O O . PHE F 1 59 ? -10.131 39.229 -83.894 1.00 15.88 48 PHE F O 1
ATOM 8678 N N . HIS F 1 60 ? -12.174 38.761 -84.731 1.00 15.72 49 HIS F N 1
ATOM 8679 C CA . HIS F 1 60 ? -12.786 40.034 -84.318 1.00 15.65 49 HIS F CA 1
ATOM 8680 C C . HIS F 1 60 ? -13.695 39.956 -83.090 1.00 15.29 49 HIS F C 1
ATOM 8681 O O . HIS F 1 60 ? -13.828 40.930 -82.349 1.00 14.70 49 HIS F O 1
ATOM 8688 N N . PHE F 1 61 ? -14.325 38.801 -82.887 1.00 15.21 50 PHE F N 1
ATOM 8689 C CA . PHE F 1 61 ? -15.301 38.622 -81.806 1.00 15.84 50 PHE F CA 1
ATOM 8690 C C . PHE F 1 61 ? -15.119 37.275 -81.137 1.00 16.03 50 PHE F C 1
ATOM 8691 O O . PHE F 1 61 ? -14.947 36.268 -81.813 1.00 16.38 50 PHE F O 1
ATOM 8699 N N . THR F 1 62 ? -15.160 37.267 -79.807 1.00 16.52 51 THR F N 1
ATOM 8700 C CA . THR F 1 62 ? -14.898 36.053 -79.022 1.00 16.87 51 THR F CA 1
ATOM 8701 C C . THR F 1 62 ? -16.110 35.114 -78.902 1.00 16.82 51 THR F C 1
ATOM 8702 O O . THR F 1 62 ? -15.936 33.923 -78.665 1.00 16.18 51 THR F O 1
ATOM 8706 N N . SER F 1 63 ? -17.322 35.659 -79.055 1.00 16.53 52 SER F N 1
ATOM 8707 C CA . SER F 1 63 ? -18.581 34.933 -78.824 1.00 16.34 52 SER F CA 1
ATOM 8708 C C . SER F 1 63 ? -19.776 35.682 -79.429 1.00 16.74 52 SER F C 1
ATOM 8709 O O . SER F 1 63 ? -19.677 36.878 -79.721 1.00 17.11 52 SER F O 1
ATOM 8712 N N . LYS F 1 64 ? -20.902 34.985 -79.581 1.00 16.47 53 LYS F N 1
ATOM 8713 C CA . LYS F 1 64 ? -22.185 35.616 -79.961 1.00 16.68 53 LYS F CA 1
ATOM 8714 C C . LYS F 1 64 ? -22.572 36.800 -79.055 1.00 16.81 53 LYS F C 1
ATOM 8715 O O . LYS F 1 64 ? -23.030 37.841 -79.565 1.00 16.26 53 LYS F O 1
ATOM 8721 N N . GLN F 1 65 ? -22.396 36.617 -77.737 1.00 16.77 54 GLN F N 1
ATOM 8722 C CA . GLN F 1 65 ? -22.657 37.650 -76.744 1.00 17.84 54 GLN F CA 1
ATOM 8723 C C . GLN F 1 65 ? -21.827 38.916 -76.995 1.00 17.87 54 GLN F C 1
ATOM 8724 O O . GLN F 1 65 ? -22.375 40.031 -77.041 1.00 17.92 54 GLN F O 1
ATOM 8730 N N . GLU F 1 66 ? -20.522 38.726 -77.159 1.00 17.74 55 GLU F N 1
ATOM 8731 C CA . GLU F 1 66 ? -19.578 39.833 -77.324 1.00 18.79 55 GLU F CA 1
ATOM 8732 C C . GLU F 1 66 ? -19.783 40.537 -78.677 1.00 17.49 55 GLU F C 1
ATOM 8733 O O . GLU F 1 66 ? -19.597 41.755 -78.788 1.00 17.43 55 GLU F O 1
ATOM 8739 N N . LEU F 1 67 ? -20.190 39.763 -79.684 1.00 16.58 56 LEU F N 1
ATOM 8740 C CA . LEU F 1 67 ? -20.640 40.284 -80.974 1.00 15.43 56 LEU F CA 1
ATOM 8741 C C . LEU F 1 67 ? -21.903 41.140 -80.810 1.00 14.81 56 LEU F C 1
ATOM 8742 O O . LEU F 1 67 ? -21.951 42.267 -81.305 1.00 13.80 56 LEU F O 1
ATOM 8747 N N . ALA F 1 68 ? -22.908 40.599 -80.117 1.00 14.52 57 ALA F N 1
ATOM 8748 C CA . ALA F 1 68 ? -24.134 41.351 -79.801 1.00 14.81 57 ALA F CA 1
ATOM 8749 C C . ALA F 1 68 ? -23.849 42.655 -79.059 1.00 14.81 57 ALA F C 1
ATOM 8750 O O . ALA F 1 68 ? -24.457 43.689 -79.365 1.00 15.04 57 ALA F O 1
ATOM 8752 N N . GLN F 1 69 ? -22.902 42.600 -78.115 1.00 14.93 58 GLN F N 1
ATOM 8753 C CA . GLN F 1 69 ? -22.484 43.776 -77.354 1.00 14.92 58 GLN F CA 1
ATOM 8754 C C . GLN F 1 69 ? -21.852 44.849 -78.248 1.00 14.87 58 GLN F C 1
ATOM 8755 O O . GLN F 1 69 ? -22.143 46.035 -78.075 1.00 14.52 58 GLN F O 1
ATOM 8761 N N . ALA F 1 70 ? -21.022 44.427 -79.205 1.00 14.57 59 ALA F N 1
ATOM 8762 C CA . ALA F 1 70 ? -20.465 45.330 -80.234 1.00 14.81 59 ALA F CA 1
ATOM 8763 C C . ALA F 1 70 ? -21.535 45.982 -81.128 1.00 14.54 59 ALA F C 1
ATOM 8764 O O . ALA F 1 70 ? -21.435 47.170 -81.462 1.00 13.64 59 ALA F O 1
ATOM 8766 N N . VAL F 1 71 ? -22.563 45.227 -81.498 1.00 14.71 60 VAL F N 1
ATOM 8767 C CA . VAL F 1 71 ? -23.653 45.814 -82.293 1.00 15.53 60 VAL F CA 1
ATOM 8768 C C . VAL F 1 71 ? -24.457 46.842 -81.481 1.00 15.60 60 VAL F C 1
ATOM 8769 O O . VAL F 1 71 ? -24.877 47.857 -82.038 1.00 15.26 60 VAL F O 1
ATOM 8773 N N . LEU F 1 72 ? -24.603 46.596 -80.168 1.00 15.65 61 LEU F N 1
ATOM 8774 C CA . LEU F 1 72 ? -25.129 47.582 -79.224 1.00 15.37 61 LEU F CA 1
ATOM 8775 C C . LEU F 1 72 ? -24.202 48.805 -79.099 1.00 15.69 61 LEU F C 1
ATOM 8776 O O . LEU F 1 72 ? -24.667 49.953 -79.185 1.00 15.60 61 LEU F O 1
ATOM 8781 N N . ALA F 1 73 ? -22.904 48.554 -78.925 1.00 16.17 62 ALA F N 1
ATOM 8782 C CA . ALA F 1 73 ? -21.899 49.607 -78.714 1.00 17.47 62 ALA F CA 1
ATOM 8783 C C . ALA F 1 73 ? -21.701 50.536 -79.910 1.00 18.64 62 ALA F C 1
ATOM 8784 O O . ALA F 1 73 ? -21.340 51.697 -79.733 1.00 19.68 62 ALA F O 1
ATOM 8786 N N . GLU F 1 74 ? -21.945 50.019 -81.114 1.00 19.23 63 GLU F N 1
ATOM 8787 C CA . GLU F 1 74 ? -21.744 50.764 -82.347 1.00 20.06 63 GLU F CA 1
ATOM 8788 C C . GLU F 1 74 ? -22.932 51.614 -82.808 1.00 19.69 63 GLU F C 1
ATOM 8789 O O . GLU F 1 74 ? -22.809 52.331 -83.807 1.00 18.98 63 GLU F O 1
ATOM 8795 N N . GLN F 1 75 ? -24.048 51.559 -82.064 1.00 18.63 64 GLN F N 1
ATOM 8796 C CA . GLN F 1 75 ? -25.313 52.191 -82.463 1.00 18.96 64 GLN F CA 1
ATOM 8797 C C . GLN F 1 75 ? -25.218 53.691 -82.796 1.00 19.32 64 GLN F C 1
ATOM 8798 O O . GLN F 1 75 ? -25.610 54.098 -83.898 1.00 18.71 64 GLN F O 1
ATOM 8804 N N . VAL F 1 76 ? -24.713 54.488 -81.847 1.00 19.23 65 VAL F N 1
ATOM 8805 C CA . VAL F 1 76 ? -24.539 55.954 -82.028 1.00 19.53 65 VAL F CA 1
ATOM 8806 C C . VAL F 1 76 ? -23.526 56.290 -83.133 1.00 19.50 65 VAL F C 1
ATOM 8807 O O . VAL F 1 76 ? -23.798 57.139 -83.977 1.00 20.26 65 VAL F O 1
ATOM 8811 N N . ALA F 1 77 ? -22.389 55.599 -83.133 1.00 19.28 66 ALA F N 1
ATOM 8812 C CA . ALA F 1 77 ? -21.346 55.772 -84.148 1.00 20.58 66 ALA F CA 1
ATOM 8813 C C . ALA F 1 77 ? -21.847 55.553 -85.583 1.00 20.79 66 ALA F C 1
ATOM 8814 O O . ALA F 1 77 ? -21.363 56.207 -86.502 1.00 20.93 66 ALA F O 1
ATOM 8816 N N . SER F 1 78 ? -22.830 54.659 -85.746 1.00 21.38 67 SER F N 1
ATOM 8817 C CA . SER F 1 78 ? -23.414 54.305 -87.049 1.00 21.98 67 SER F CA 1
ATOM 8818 C C . SER F 1 78 ? -24.232 55.422 -87.708 1.00 23.40 67 SER F C 1
ATOM 8819 O O . SER F 1 78 ? -24.477 55.367 -88.924 1.00 24.46 67 SER F O 1
ATOM 8822 N N . LEU F 1 79 ? -24.670 56.408 -86.923 1.00 23.73 68 LEU F N 1
ATOM 8823 C CA . LEU F 1 79 ? -25.384 57.551 -87.471 1.00 25.51 68 LEU F CA 1
ATOM 8824 C C . LEU F 1 79 ? -24.417 58.388 -88.304 1.00 27.03 68 LEU F C 1
ATOM 8825 O O . LEU F 1 79 ? -23.395 58.839 -87.780 1.00 27.87 68 LEU F O 1
ATOM 8830 N N . PRO F 1 80 ? -24.728 58.568 -89.606 1.00 27.22 69 PRO F N 1
ATOM 8831 C CA . PRO F 1 80 ? -23.960 59.438 -90.495 1.00 28.95 69 PRO F CA 1
ATOM 8832 C C . PRO F 1 80 ? -24.067 60.859 -89.986 1.00 30.70 69 PRO F C 1
ATOM 8833 O O . PRO F 1 80 ? -25.137 61.263 -89.517 1.00 29.71 69 PRO F O 1
ATOM 8837 N N . ARG F 1 81 ? -22.959 61.589 -90.043 1.00 33.09 70 ARG F N 1
ATOM 8838 C CA . ARG F 1 81 ? -22.905 62.942 -89.503 1.00 37.31 70 ARG F CA 1
ATOM 8839 C C . ARG F 1 81 ? -23.682 63.911 -90.387 1.00 37.08 70 ARG F C 1
ATOM 8840 O O . ARG F 1 81 ? -23.462 63.969 -91.601 1.00 38.72 70 ARG F O 1
ATOM 8848 N N . VAL F 1 82 ? -24.625 64.625 -89.772 1.00 37.04 71 VAL F N 1
ATOM 8849 C CA . VAL F 1 82 ? -25.282 65.765 -90.412 1.00 36.62 71 VAL F CA 1
ATOM 8850 C C . VAL F 1 82 ? -24.286 66.936 -90.458 1.00 37.02 71 VAL F C 1
ATOM 8851 O O . VAL F 1 82 ? -23.465 67.076 -89.546 1.00 36.85 71 VAL F O 1
ATOM 8855 N N . PRO F 1 83 ? -24.334 67.762 -91.524 1.00 37.94 72 PRO F N 1
ATOM 8856 C CA . PRO F 1 83 ? -23.466 68.946 -91.551 1.00 39.55 72 PRO F CA 1
ATOM 8857 C C . PRO F 1 83 ? -23.687 69.848 -90.333 1.00 40.47 72 PRO F C 1
ATOM 8858 O O . PRO F 1 83 ? -24.837 70.078 -89.931 1.00 40.87 72 PRO F O 1
ATOM 8862 N N . GLU F 1 84 ? -22.587 70.310 -89.737 1.00 42.38 73 GLU F N 1
ATOM 8863 C CA . GLU F 1 84 ? -22.631 71.318 -88.676 1.00 44.67 73 GLU F CA 1
ATOM 8864 C C . GLU F 1 84 ? -23.254 72.586 -89.255 1.00 43.52 73 GLU F C 1
ATOM 8865 O O . GLU F 1 84 ? -22.919 73.006 -90.365 1.00 45.69 73 GLU F O 1
ATOM 8871 N N . GLN F 1 85 ? -24.180 73.165 -88.506 1.00 41.37 74 GLN F N 1
ATOM 8872 C CA . GLN F 1 85 ? -24.996 74.277 -88.990 1.00 39.48 74 GLN F CA 1
ATOM 8873 C C . GLN F 1 85 ? -25.110 75.382 -87.940 1.00 37.89 74 GLN F C 1
ATOM 8874 O O . GLN F 1 85 ? -24.476 75.297 -86.870 1.00 37.41 74 GLN F O 1
ATOM 8880 N N . GLU F 1 86 ? -25.908 76.409 -88.244 1.00 36.00 75 GLU F N 1
ATOM 8881 C CA . GLU F 1 86 ? -26.028 77.563 -87.349 1.00 36.86 75 GLU F CA 1
ATOM 8882 C C . GLU F 1 86 ? -26.780 77.251 -86.031 1.00 33.49 75 GLU F C 1
ATOM 8883 O O . GLU F 1 86 ? -26.350 77.673 -84.962 1.00 33.59 75 GLU F O 1
ATOM 8889 N N . LEU F 1 87 ? -27.860 76.476 -86.125 1.00 29.34 76 LEU F N 1
ATOM 8890 C CA . LEU F 1 87 ? -28.724 76.170 -84.987 1.00 25.90 76 LEU F CA 1
ATOM 8891 C C . LEU F 1 87 ? -28.536 74.734 -84.516 1.00 23.90 76 LEU F C 1
ATOM 8892 O O . LEU F 1 87 ? -28.716 73.790 -85.296 1.00 23.06 76 LEU F O 1
ATOM 8897 N N . LYS F 1 88 ? -28.190 74.578 -83.240 1.00 21.14 77 LYS F N 1
ATOM 8898 C CA . LYS F 1 88 ? -27.970 73.254 -82.662 1.00 19.90 77 LYS F CA 1
ATOM 8899 C C . LYS F 1 88 ? -29.275 72.463 -82.489 1.00 18.58 77 LYS F C 1
ATOM 8900 O O . LYS F 1 88 ? -29.291 71.231 -82.631 1.00 17.87 77 LYS F O 1
ATOM 8906 N N . LEU F 1 89 ? -30.372 73.171 -82.210 1.00 16.97 78 LEU F N 1
ATOM 8907 C CA . LEU F 1 89 ? -31.682 72.528 -82.130 1.00 15.95 78 LEU F CA 1
ATOM 8908 C C . LEU F 1 89 ? -32.162 72.047 -83.510 1.00 15.74 78 LEU F C 1
ATOM 8909 O O . LEU F 1 89 ? -32.808 70.992 -83.608 1.00 15.73 78 LEU F O 1
ATOM 8914 N N . GLN F 1 90 ? -31.819 72.790 -84.570 1.00 15.03 79 GLN F N 1
ATOM 8915 C CA . GLN F 1 90 ? -32.042 72.306 -85.944 1.00 15.18 79 GLN F CA 1
ATOM 8916 C C . GLN F 1 90 ? -31.207 71.050 -86.208 1.00 15.11 79 GLN F C 1
ATOM 8917 O O . GLN F 1 90 ? -31.708 70.091 -86.802 1.00 14.62 79 GLN F O 1
ATOM 8923 N N . GLN F 1 91 ? -29.958 71.052 -85.730 1.00 15.36 80 GLN F N 1
ATOM 8924 C CA . GLN F 1 91 ? -29.084 69.888 -85.861 1.00 15.94 80 GLN F CA 1
ATOM 8925 C C . GLN F 1 91 ? -29.704 68.629 -85.236 1.00 15.69 80 GLN F C 1
ATOM 8926 O O . GLN F 1 91 ? -29.688 67.564 -85.853 1.00 15.83 80 GLN F O 1
ATOM 8932 N N . SER F 1 92 ? -30.264 68.775 -84.031 1.00 16.05 81 SER F N 1
ATOM 8933 C CA . SER F 1 92 ? -30.890 67.660 -83.297 1.00 15.76 81 SER F CA 1
ATOM 8934 C C . SER F 1 92 ? -32.100 67.128 -84.042 1.00 15.63 81 SER F C 1
ATOM 8935 O O . SER F 1 92 ? -32.272 65.903 -84.170 1.00 15.39 81 SER F O 1
ATOM 8938 N N . LEU F 1 93 ? -32.924 68.058 -84.536 1.00 15.48 82 LEU F N 1
ATOM 8939 C CA . LEU F 1 93 ? -34.067 67.744 -85.388 1.00 15.50 82 LEU F CA 1
ATOM 8940 C C . LEU F 1 93 ? -33.648 67.057 -86.692 1.00 16.20 82 LEU F C 1
ATOM 8941 O O . LEU F 1 93 ? -34.299 66.087 -87.105 1.00 16.08 82 LEU F O 1
ATOM 8946 N N . ASP F 1 94 ? -32.583 67.562 -87.330 1.00 16.44 83 ASP F N 1
ATOM 8947 C CA . ASP F 1 94 ? -32.011 66.940 -88.541 1.00 16.60 83 ASP F CA 1
ATOM 8948 C C . ASP F 1 94 ? -31.581 65.493 -88.258 1.00 16.74 83 ASP F C 1
ATOM 8949 O O . ASP F 1 94 ? -31.883 64.591 -89.044 1.00 15.80 83 ASP F O 1
ATOM 8954 N N . GLU F 1 95 ? -30.904 65.286 -87.124 1.00 17.40 84 GLU F N 1
ATOM 8955 C CA . GLU F 1 95 ? -30.455 63.951 -86.695 1.00 18.24 84 GLU F CA 1
ATOM 8956 C C . GLU F 1 95 ? -31.612 62.995 -86.376 1.00 17.58 84 GLU F C 1
ATOM 8957 O O . GLU F 1 95 ? -31.536 61.811 -86.684 1.00 17.31 84 GLU F O 1
ATOM 8963 N N . ALA F 1 96 ? -32.665 63.504 -85.731 1.00 17.58 85 ALA F N 1
ATOM 8964 C CA . ALA F 1 96 ? -33.830 62.673 -85.395 1.00 16.68 85 ALA F CA 1
ATOM 8965 C C . ALA F 1 96 ? -34.561 62.187 -86.661 1.00 16.74 85 ALA F C 1
ATOM 8966 O O . ALA F 1 96 ? -34.957 61.024 -86.751 1.00 16.71 85 ALA F O 1
ATOM 8968 N N . LEU F 1 97 ? -34.701 63.079 -87.639 1.00 16.20 86 LEU F N 1
ATOM 8969 C CA . LEU F 1 97 ? -35.393 62.768 -88.903 1.00 16.81 86 LEU F CA 1
ATOM 8970 C C . LEU F 1 97 ? -34.588 61.834 -89.812 1.00 16.52 86 LEU F C 1
ATOM 8971 O O . LEU F 1 97 ? -35.151 60.925 -90.434 1.00 16.09 86 LEU F O 1
ATOM 8976 N N . LEU F 1 98 ? -33.272 62.044 -89.846 1.00 16.89 87 LEU F N 1
ATOM 8977 C CA . LEU F 1 98 ? -32.342 61.126 -90.496 1.00 16.98 87 LEU F CA 1
ATOM 8978 C C . LEU F 1 98 ? -32.405 59.718 -89.885 1.00 16.89 87 LEU F C 1
ATOM 8979 O O . LEU F 1 98 ? -32.519 58.739 -90.618 1.00 16.16 87 LEU F O 1
ATOM 8984 N N . LEU F 1 99 ? -32.333 59.625 -88.553 1.00 16.95 88 LEU F N 1
ATOM 8985 C CA . LEU F 1 99 ? -32.453 58.331 -87.867 1.00 17.32 88 LEU F CA 1
ATOM 8986 C C . LEU F 1 99 ? -33.804 57.664 -88.100 1.00 18.06 88 LEU F C 1
ATOM 8987 O O . LEU F 1 99 ? -33.866 56.442 -88.254 1.00 18.25 88 LEU F O 1
ATOM 8992 N N . ALA F 1 100 ? -34.873 58.460 -88.144 1.00 18.97 89 ALA F N 1
ATOM 8993 C CA . ALA F 1 100 ? -36.204 57.958 -88.511 1.00 20.63 89 ALA F CA 1
ATOM 8994 C C . ALA F 1 100 ? -36.205 57.282 -89.884 1.00 21.33 89 ALA F C 1
ATOM 8995 O O . ALA F 1 100 ? -36.732 56.172 -90.038 1.00 21.60 89 ALA F O 1
ATOM 8997 N N . HIS F 1 101 ? -35.593 57.963 -90.853 1.00 22.73 90 HIS F N 1
ATOM 8998 C CA . HIS F 1 101 ? -35.451 57.507 -92.246 1.00 24.12 90 HIS F CA 1
ATOM 8999 C C . HIS F 1 101 ? -34.645 56.199 -92.300 1.00 22.98 90 HIS F C 1
ATOM 9000 O O . HIS F 1 101 ? -35.082 55.214 -92.896 1.00 22.78 90 HIS F O 1
ATOM 9007 N N . LEU F 1 102 ? -33.486 56.197 -91.644 1.00 22.44 91 LEU F N 1
ATOM 9008 C CA . LEU F 1 102 ? -32.570 55.052 -91.646 1.00 22.07 91 LEU F CA 1
ATOM 9009 C C . LEU F 1 102 ? -33.151 53.814 -90.973 1.00 22.09 91 LEU F C 1
ATOM 9010 O O . LEU F 1 102 ? -32.855 52.695 -91.383 1.00 22.24 91 LEU F O 1
ATOM 9015 N N . LEU F 1 103 ? -33.971 54.022 -89.945 1.00 21.73 92 LEU F N 1
ATOM 9016 C CA . LEU F 1 103 ? -34.675 52.933 -89.277 1.00 22.84 92 LEU F CA 1
ATOM 9017 C C . LEU F 1 103 ? -35.801 52.348 -90.142 1.00 23.52 92 LEU F C 1
ATOM 9018 O O . LEU F 1 103 ? -36.090 51.151 -90.067 1.00 22.09 92 LEU F O 1
ATOM 9023 N N . ARG F 1 104 ? -36.429 53.202 -90.950 1.00 27.36 93 ARG F N 1
ATOM 9024 C CA . ARG F 1 104 ? -37.456 52.774 -91.912 1.00 29.46 93 ARG F CA 1
ATOM 9025 C C . ARG F 1 104 ? -36.841 51.911 -93.010 1.00 29.69 93 ARG F C 1
ATOM 9026 O O . ARG F 1 104 ? -37.232 50.754 -93.177 1.00 27.98 93 ARG F O 1
ATOM 9034 N N . GLU F 1 105 ? -35.868 52.474 -93.726 1.00 32.58 94 GLU F N 1
ATOM 9035 C CA . GLU F 1 105 ? -35.284 51.835 -94.917 1.00 36.19 94 GLU F CA 1
ATOM 9036 C C . GLU F 1 105 ? -34.294 50.720 -94.575 1.00 36.78 94 GLU F C 1
ATOM 9037 O O . GLU F 1 105 ? -34.406 49.601 -95.089 1.00 37.94 94 GLU F O 1
ATOM 9043 N N . GLY F 1 106 ? -33.330 51.038 -93.713 1.00 36.56 95 GLY F N 1
ATOM 9044 C CA . GLY F 1 106 ? -32.254 50.117 -93.341 1.00 36.30 95 GLY F CA 1
ATOM 9045 C C . GLY F 1 106 ? -30.969 50.321 -94.125 1.00 34.70 95 GLY F C 1
ATOM 9046 O O . GLY F 1 106 ? -29.881 50.180 -93.571 1.00 34.92 95 GLY F O 1
ATOM 9047 N N . THR F 1 107 ? -31.104 50.675 -95.403 1.00 34.34 96 THR F N 1
ATOM 9048 C CA . THR F 1 107 ? -29.990 50.685 -96.372 1.00 34.60 96 THR F CA 1
ATOM 9049 C C . THR F 1 107 ? -28.830 51.628 -96.029 1.00 33.38 96 THR F C 1
ATOM 9050 O O . THR F 1 107 ? -27.666 51.203 -96.038 1.00 33.37 96 THR F O 1
ATOM 9054 N N . GLY F 1 108 ? -29.149 52.890 -95.733 1.00 31.02 97 GLY F N 1
ATOM 9055 C CA . GLY F 1 108 ? -28.143 53.902 -95.405 1.00 29.97 97 GLY F CA 1
ATOM 9056 C C . GLY F 1 108 ? -27.397 53.665 -94.094 1.00 30.34 97 GLY F C 1
ATOM 9057 O O . GLY F 1 108 ? -26.335 54.258 -93.866 1.00 30.80 97 GLY F O 1
ATOM 9058 N N . ASP F 1 109 ? -27.957 52.811 -93.232 1.00 27.28 98 ASP F N 1
ATOM 9059 C CA . ASP F 1 109 ? -27.322 52.437 -91.955 1.00 25.95 98 ASP F CA 1
ATOM 9060 C C . ASP F 1 109 ? -27.679 50.979 -91.572 1.00 24.17 98 ASP F C 1
ATOM 9061 O O . ASP F 1 109 ? -28.541 50.746 -90.719 1.00 23.48 98 ASP F O 1
ATOM 9066 N N . PRO F 1 110 ? -27.017 49.991 -92.215 1.00 23.44 99 PRO F N 1
ATOM 9067 C CA . PRO F 1 110 ? -27.461 48.602 -92.030 1.00 22.74 99 PRO F CA 1
ATOM 9068 C C . PRO F 1 110 ? -27.391 48.017 -90.601 1.00 21.63 99 PRO F C 1
ATOM 9069 O O . PRO F 1 110 ? -28.110 47.057 -90.323 1.00 21.04 99 PRO F O 1
ATOM 9073 N N . ILE F 1 111 ? -26.563 48.586 -89.722 1.00 20.90 100 ILE F N 1
ATOM 9074 C CA . ILE F 1 111 ? -26.417 48.087 -88.336 1.00 21.58 100 ILE F CA 1
ATOM 9075 C C . ILE F 1 111 ? -27.618 48.458 -87.447 1.00 19.93 100 ILE F C 1
ATOM 9076 O O . ILE F 1 111 ? -28.005 47.680 -86.579 1.00 19.24 100 ILE F O 1
ATOM 9081 N N . VAL F 1 112 ? -28.197 49.635 -87.684 1.00 19.33 101 VAL F N 1
ATOM 9082 C CA . VAL F 1 112 ? -29.111 50.284 -86.733 1.00 18.79 101 VAL F CA 1
ATOM 9083 C C . VAL F 1 112 ? -30.410 49.530 -86.399 1.00 18.59 101 VAL F C 1
ATOM 9084 O O . VAL F 1 112 ? -30.795 49.493 -85.231 1.00 17.69 101 VAL F O 1
ATOM 9088 N N . GLN F 1 113 ? -31.061 48.915 -87.392 1.00 18.66 102 GLN F N 1
ATOM 9089 C CA . GLN F 1 113 ? -32.297 48.162 -87.131 1.00 18.86 102 GLN F CA 1
ATOM 9090 C C . GLN F 1 113 ? -32.081 47.059 -86.095 1.00 18.77 102 GLN F C 1
ATOM 9091 O O . GLN F 1 113 ? -32.808 46.996 -85.097 1.00 18.81 102 GLN F O 1
ATOM 9097 N N . GLY F 1 114 ? -31.071 46.210 -86.328 1.00 17.89 103 GLY F N 1
ATOM 9098 C CA . GLY F 1 114 ? -30.750 45.111 -85.415 1.00 16.88 103 GLY F CA 1
ATOM 9099 C C . GLY F 1 114 ? -30.275 45.591 -84.063 1.00 16.19 103 GLY F C 1
ATOM 9100 O O . GLY F 1 114 ? -30.669 45.042 -83.023 1.00 15.41 103 GLY F O 1
ATOM 9101 N N . SER F 1 115 ? -29.431 46.626 -84.086 1.00 15.69 104 SER F N 1
ATOM 9102 C CA . SER F 1 115 ? -28.909 47.254 -82.877 1.00 15.44 104 SER F CA 1
ATOM 9103 C C . SER F 1 115 ? -30.032 47.762 -81.962 1.00 15.34 104 SER F C 1
ATOM 9104 O O . SER F 1 115 ? -29.999 47.552 -80.733 1.00 14.92 104 SER F O 1
ATOM 9107 N N . VAL F 1 116 ? -31.022 48.403 -82.589 1.00 15.27 105 VAL F N 1
ATOM 9108 C CA . VAL F 1 116 ? -32.222 48.902 -81.916 1.00 15.11 105 VAL F CA 1
ATOM 9109 C C . VAL F 1 116 ? -33.061 47.735 -81.365 1.00 15.51 105 VAL F C 1
ATOM 9110 O O . VAL F 1 116 ? -33.456 47.756 -80.188 1.00 15.11 105 VAL F O 1
ATOM 9114 N N . ARG F 1 117 ? -33.308 46.716 -82.194 1.00 15.70 106 ARG F N 1
ATOM 9115 C CA . ARG F 1 117 ? -33.995 45.506 -81.709 1.00 16.53 106 ARG F CA 1
ATOM 9116 C C . ARG F 1 117 ? -33.322 44.929 -80.452 1.00 15.85 106 ARG F C 1
ATOM 9117 O O . ARG F 1 117 ? -34.020 44.662 -79.478 1.00 15.34 106 ARG F O 1
ATOM 9125 N N . LEU F 1 118 ? -31.989 44.783 -80.472 1.00 15.34 107 LEU F N 1
ATOM 9126 C CA . LEU F 1 118 ? -31.216 44.273 -79.323 1.00 15.43 107 LEU F CA 1
ATOM 9127 C C . LEU F 1 118 ? -31.346 45.130 -78.070 1.00 15.60 107 LEU F C 1
ATOM 9128 O O . LEU F 1 118 ? -31.342 44.608 -76.960 1.00 16.45 107 LEU F O 1
ATOM 9133 N N . THR F 1 119 ? -31.466 46.441 -78.266 1.00 15.41 108 THR F N 1
ATOM 9134 C CA . THR F 1 119 ? -31.646 47.413 -77.186 1.00 15.01 108 THR F CA 1
ATOM 9135 C C . THR F 1 119 ? -33.040 47.329 -76.566 1.00 14.97 108 THR F C 1
ATOM 9136 O O . THR F 1 119 ? -33.174 47.299 -75.340 1.00 14.54 108 THR F O 1
ATOM 9140 N N . VAL F 1 120 ? -34.053 47.295 -77.429 1.00 15.29 109 VAL F N 1
ATOM 9141 C CA . VAL F 1 120 ? -35.463 47.382 -77.033 1.00 16.53 109 VAL F CA 1
ATOM 9142 C C . VAL F 1 120 ? -35.977 46.039 -76.503 1.00 17.32 109 VAL F C 1
ATOM 9143 O O . VAL F 1 120 ? -36.701 46.023 -75.501 1.00 17.73 109 VAL F O 1
ATOM 9147 N N . ASP F 1 121 ? -35.592 44.928 -77.140 1.00 17.82 110 ASP F N 1
ATOM 9148 C CA . ASP F 1 121 ? -35.944 43.584 -76.623 1.00 19.43 110 ASP F CA 1
ATOM 9149 C C . ASP F 1 121 ? -35.475 43.449 -75.175 1.00 19.82 110 ASP F C 1
ATOM 9150 O O . ASP F 1 121 ? -34.339 43.780 -74.864 1.00 19.42 110 ASP F O 1
ATOM 9155 N N . GLN F 1 122 ? -36.361 42.993 -74.292 1.00 21.64 111 GLN F N 1
ATOM 9156 C CA . GLN F 1 122 ? -36.043 42.910 -72.855 1.00 23.28 111 GLN F CA 1
ATOM 9157 C C . GLN F 1 122 ? -34.930 41.903 -72.510 1.00 23.57 111 GLN F C 1
ATOM 9158 O O . GLN F 1 122 ? -34.133 42.156 -71.611 1.00 22.32 111 GLN F O 1
ATOM 9164 N N . GLY F 1 123 ? -34.891 40.777 -73.229 1.00 24.01 112 GLY F N 1
ATOM 9165 C CA . GLY F 1 123 ? -33.934 39.690 -72.963 1.00 25.76 112 GLY F CA 1
ATOM 9166 C C . GLY F 1 123 ? -34.024 39.120 -71.555 1.00 26.57 112 GLY F C 1
ATOM 9167 O O . GLY F 1 123 ? -35.105 39.079 -70.967 1.00 27.52 112 GLY F O 1
ATOM 9168 N N . SER F 1 124 ? -32.881 38.703 -71.015 1.00 28.20 113 SER F N 1
ATOM 9169 C CA . SER F 1 124 ? -32.784 38.199 -69.636 1.00 29.79 113 SER F CA 1
ATOM 9170 C C . SER F 1 124 ? -31.530 38.749 -68.965 1.00 30.35 113 SER F C 1
ATOM 9171 O O . SER F 1 124 ? -30.535 39.021 -69.654 1.00 28.75 113 SER F O 1
ATOM 9174 N N . PRO F 1 125 ? -31.547 38.885 -67.615 1.00 30.90 114 PRO F N 1
ATOM 9175 C CA . PRO F 1 125 ? -30.266 39.121 -66.933 1.00 31.96 114 PRO F CA 1
ATOM 9176 C C . PRO F 1 125 ? -29.271 37.986 -67.236 1.00 32.70 114 PRO F C 1
ATOM 9177 O O . PRO F 1 125 ? -28.052 38.203 -67.208 1.00 33.55 114 PRO F O 1
ATOM 9181 N N . ARG F 1 126 ? -29.814 36.812 -67.568 1.00 31.31 115 ARG F N 1
ATOM 9182 C CA . ARG F 1 126 ? -29.052 35.645 -67.996 1.00 31.91 115 ARG F CA 1
ATOM 9183 C C . ARG F 1 126 ? -28.227 35.815 -69.280 1.00 29.62 115 ARG F C 1
ATOM 9184 O O . ARG F 1 126 ? -27.194 35.148 -69.424 1.00 28.24 115 ARG F O 1
ATOM 9192 N N . ASP F 1 127 ? -28.673 36.674 -70.204 1.00 26.55 116 ASP F N 1
ATOM 9193 C CA . ASP F 1 127 ? -27.934 36.895 -71.467 1.00 24.93 116 ASP F CA 1
ATOM 9194 C C . ASP F 1 127 ? -26.673 37.766 -71.318 1.00 24.28 116 ASP F C 1
ATOM 9195 O O . ASP F 1 127 ? -25.830 37.798 -72.215 1.00 23.57 116 ASP F O 1
ATOM 9200 N N . HIS F 1 128 ? -26.578 38.468 -70.182 1.00 23.72 117 HIS F N 1
ATOM 9201 C CA . HIS F 1 128 ? -25.474 39.391 -69.834 1.00 24.03 117 HIS F CA 1
ATOM 9202 C C . HIS F 1 128 ? -25.124 40.508 -70.835 1.00 22.55 117 HIS F C 1
ATOM 9203 O O . HIS F 1 128 ? -24.020 41.069 -70.781 1.00 21.72 117 HIS F O 1
ATOM 9210 N N . LEU F 1 129 ? -26.072 40.838 -71.717 1.00 21.32 118 LEU F N 1
ATOM 9211 C CA . LEU F 1 129 ? -25.949 41.989 -72.612 1.00 21.30 118 LEU F CA 1
ATOM 9212 C C . LEU F 1 129 ? -26.160 43.270 -71.813 1.00 20.19 118 LEU F C 1
ATOM 9213 O O . LEU F 1 129 ? -26.990 43.302 -70.912 1.00 19.72 118 LEU F O 1
ATOM 9218 N N . ASN F 1 130 ? -25.400 44.314 -72.134 1.00 18.95 119 ASN F N 1
ATOM 9219 C CA . ASN F 1 130 ? -25.554 45.597 -71.458 1.00 18.51 119 ASN F CA 1
ATOM 9220 C C . ASN F 1 130 ? -26.226 46.572 -72.418 1.00 17.62 119 ASN F C 1
ATOM 9221 O O . ASN F 1 130 ? -25.565 47.228 -73.239 1.00 16.73 119 ASN F O 1
ATOM 9226 N N . ARG F 1 131 ? -27.546 46.655 -72.285 1.00 17.69 120 ARG F N 1
ATOM 9227 C CA . ARG F 1 131 ? -28.409 47.494 -73.136 1.00 17.42 120 ARG F CA 1
ATOM 9228 C C . ARG F 1 131 ? -28.323 48.982 -72.772 1.00 17.60 120 ARG F C 1
ATOM 9229 O O . ARG F 1 131 ? -28.765 49.850 -73.542 1.00 17.11 120 ARG F O 1
ATOM 9237 N N . ARG F 1 132 ? -27.742 49.269 -71.611 1.00 17.15 121 ARG F N 1
ATOM 9238 C CA . ARG F 1 132 ? -27.511 50.646 -71.173 1.00 17.95 121 ARG F CA 1
ATOM 9239 C C . ARG F 1 132 ? -26.479 51.375 -72.052 1.00 16.98 121 ARG F C 1
ATOM 9240 O O . ARG F 1 132 ? -26.487 52.612 -72.120 1.00 16.68 121 ARG F O 1
ATOM 9248 N N . VAL F 1 133 ? -25.605 50.611 -72.717 1.00 15.86 122 VAL F N 1
ATOM 9249 C CA . VAL F 1 133 ? -24.504 51.185 -73.523 1.00 15.58 122 VAL F CA 1
ATOM 9250 C C . VAL F 1 133 ? -24.995 52.137 -74.645 1.00 14.99 122 VAL F C 1
ATOM 9251 O O . VAL F 1 133 ? -24.574 53.294 -74.651 1.00 14.71 122 VAL F O 1
ATOM 9255 N N . PRO F 1 134 ? -25.889 51.669 -75.564 1.00 14.74 123 PRO F N 1
ATOM 9256 C CA . PRO F 1 134 ? -26.432 52.589 -76.582 1.00 14.50 123 PRO F CA 1
ATOM 9257 C C . PRO F 1 134 ? -27.329 53.708 -76.026 1.00 14.49 123 PRO F C 1
ATOM 9258 O O . PRO F 1 134 ? -27.349 54.823 -76.586 1.00 13.85 123 PRO F O 1
ATOM 9262 N N . MET F 1 135 ? -28.043 53.417 -74.933 1.00 14.43 124 MET F N 1
ATOM 9263 C CA . MET F 1 135 ? -28.990 54.371 -74.337 1.00 14.02 124 MET F CA 1
ATOM 9264 C C . MET F 1 135 ? -28.291 55.525 -73.655 1.00 14.10 124 MET F C 1
ATOM 9265 O O . MET F 1 135 ? -28.682 56.671 -73.855 1.00 13.39 124 MET F O 1
ATOM 9270 N N . GLN F 1 136 ? -27.274 55.198 -72.846 1.00 15.01 125 GLN F N 1
ATOM 9271 C CA . GLN F 1 136 ? -26.342 56.165 -72.277 1.00 15.65 125 GLN F CA 1
ATOM 9272 C C . GLN F 1 136 ? -25.664 56.996 -73.371 1.00 15.12 125 GLN F C 1
ATOM 9273 O O . GLN F 1 136 ? -25.507 58.216 -73.218 1.00 14.63 125 GLN F O 1
ATOM 9279 N N . ALA F 1 137 ? -25.260 56.334 -74.463 1.00 14.24 126 ALA F N 1
ATOM 9280 C CA . ALA F 1 137 ? -24.553 57.015 -75.553 1.00 13.63 126 ALA F CA 1
ATOM 9281 C C . ALA F 1 137 ? -25.457 58.049 -76.239 1.00 13.23 126 ALA F C 1
ATOM 9282 O O . ALA F 1 137 ? -25.024 59.176 -76.479 1.00 12.63 126 ALA F O 1
ATOM 9284 N N . TRP F 1 138 ? -26.718 57.683 -76.488 1.00 12.69 127 TRP F N 1
ATOM 9285 C CA . TRP F 1 138 ? -27.697 58.624 -77.040 1.00 12.59 127 TRP F CA 1
ATOM 9286 C C . TRP F 1 138 ? -28.005 59.791 -76.106 1.00 12.52 127 TRP F C 1
ATOM 9287 O O . TRP F 1 138 ? -28.171 60.927 -76.572 1.00 12.04 127 TRP F O 1
ATOM 9298 N N . THR F 1 139 ? -28.095 59.489 -74.804 1.00 12.99 128 THR F N 1
ATOM 9299 C CA . THR F 1 139 ? -28.388 60.476 -73.765 1.00 13.37 128 THR F CA 1
ATOM 9300 C C . THR F 1 139 ? -27.272 61.523 -73.707 1.00 13.62 128 THR F C 1
ATOM 9301 O O . THR F 1 139 ? -27.547 62.731 -73.712 1.00 12.95 128 THR F O 1
ATOM 9305 N N . GLU F 1 140 ? -26.026 61.039 -73.662 1.00 13.77 129 GLU F N 1
ATOM 9306 C CA . GLU F 1 140 ? -24.841 61.893 -73.719 1.00 14.23 129 GLU F CA 1
ATOM 9307 C C . GLU F 1 140 ? -24.816 62.674 -75.028 1.00 13.44 129 GLU F C 1
ATOM 9308 O O . GLU F 1 140 ? -24.643 63.887 -75.017 1.00 13.14 129 GLU F O 1
ATOM 9314 N N . HIS F 1 141 ? -25.022 61.979 -76.143 1.00 12.99 130 HIS F N 1
ATOM 9315 C CA . HIS F 1 141 ? -25.105 62.631 -77.448 1.00 13.15 130 HIS F CA 1
ATOM 9316 C C . HIS F 1 141 ? -26.116 63.786 -77.436 1.00 12.99 130 HIS F C 1
ATOM 9317 O O . HIS F 1 141 ? -25.804 64.901 -77.869 1.00 12.71 130 HIS F O 1
ATOM 9324 N N . THR F 1 142 ? -27.316 63.515 -76.922 1.00 12.84 131 THR F N 1
ATOM 9325 C CA . THR F 1 142 ? -28.406 64.484 -76.953 1.00 13.33 131 THR F CA 1
ATOM 9326 C C . THR F 1 142 ? -28.153 65.624 -75.964 1.00 13.74 131 THR F C 1
ATOM 9327 O O . THR F 1 142 ? -28.324 66.801 -76.318 1.00 14.15 131 THR F O 1
ATOM 9331 N N . GLN F 1 143 ? -27.715 65.281 -74.745 1.00 14.18 132 GLN F N 1
ATOM 9332 C CA . GLN F 1 143 ? -27.352 66.290 -73.746 1.00 14.08 132 GLN F CA 1
ATOM 9333 C C . GLN F 1 143 ? -26.276 67.252 -74.288 1.00 13.85 132 GLN F C 1
ATOM 9334 O O . GLN F 1 143 ? -26.395 68.468 -74.114 1.00 13.59 132 GLN F O 1
ATOM 9340 N N . SER F 1 144 ? -25.266 66.695 -74.962 1.00 13.40 133 SER F N 1
ATOM 9341 C CA . SER F 1 144 ? -24.177 67.469 -75.576 1.00 13.56 133 SER F CA 1
ATOM 9342 C C . SER F 1 144 ? -24.671 68.519 -76.548 1.00 13.96 133 SER F C 1
ATOM 9343 O O . SER F 1 144 ? -24.246 69.676 -76.480 1.00 14.27 133 SER F O 1
ATOM 9346 N N . LEU F 1 145 ? -25.569 68.116 -77.446 1.00 14.67 134 LEU F N 1
ATOM 9347 C CA . LEU F 1 145 ? -26.223 69.049 -78.351 1.00 15.28 134 LEU F CA 1
ATOM 9348 C C . LEU F 1 145 ? -27.012 70.133 -77.608 1.00 15.07 134 LEU F C 1
ATOM 9349 O O . LEU F 1 145 ? -26.945 71.303 -77.981 1.00 14.74 134 LEU F O 1
ATOM 9354 N N . PHE F 1 146 ? -27.720 69.748 -76.546 1.00 15.09 135 PHE F N 1
ATOM 9355 C CA . PHE F 1 146 ? -28.519 70.696 -75.769 1.00 15.39 135 PHE F CA 1
ATOM 9356 C C . PHE F 1 146 ? -27.642 71.685 -75.003 1.00 16.23 135 PHE F C 1
ATOM 9357 O O . PHE F 1 146 ? -27.984 72.866 -74.935 1.00 16.13 135 PHE F O 1
ATOM 9365 N N . GLU F 1 147 ? -26.515 71.208 -74.449 1.00 16.98 136 GLU F N 1
ATOM 9366 C CA . GLU F 1 147 ? -25.483 72.088 -73.869 1.00 17.52 136 GLU F CA 1
ATOM 9367 C C . GLU F 1 147 ? -24.899 73.087 -74.882 1.00 18.04 136 GLU F C 1
ATOM 9368 O O . GLU F 1 147 ? -24.730 74.275 -74.564 1.00 17.72 136 GLU F O 1
ATOM 9374 N N . GLU F 1 148 ? -24.603 72.616 -76.096 1.00 18.14 137 GLU F N 1
ATOM 9375 C CA . GLU F 1 148 ? -24.099 73.500 -77.153 1.00 18.70 137 GLU F CA 1
ATOM 9376 C C . GLU F 1 148 ? -25.159 74.518 -77.582 1.00 18.02 137 GLU F C 1
ATOM 9377 O O . GLU F 1 148 ? -24.842 75.701 -77.766 1.00 17.41 137 GLU F O 1
ATOM 9383 N N . ALA F 1 149 ? -26.400 74.050 -77.718 1.00 16.54 138 ALA F N 1
ATOM 9384 C CA . ALA F 1 149 ? -27.564 74.915 -77.949 1.00 16.43 138 ALA F CA 1
ATOM 9385 C C . ALA F 1 149 ? -27.721 76.007 -76.880 1.00 16.50 138 ALA F C 1
ATOM 9386 O O . ALA F 1 149 ? -27.969 77.170 -77.221 1.00 15.82 138 ALA F O 1
ATOM 9388 N N . ARG F 1 150 ? -27.565 75.623 -75.602 1.00 16.65 139 ARG F N 1
ATOM 9389 C CA . ARG F 1 150 ? -27.648 76.551 -74.472 1.00 16.83 139 ARG F CA 1
ATOM 9390 C C . ARG F 1 150 ? -26.573 77.655 -74.513 1.00 16.48 139 ARG F C 1
ATOM 9391 O O . ARG F 1 150 ? -26.887 78.830 -74.298 1.00 16.12 139 ARG F O 1
ATOM 9399 N N . ALA F 1 151 ? -25.329 77.278 -74.807 1.00 15.72 140 ALA F N 1
ATOM 9400 C CA . ALA F 1 151 ? -24.235 78.233 -74.953 1.00 16.36 140 ALA F CA 1
ATOM 9401 C C . ALA F 1 151 ? -24.464 79.235 -76.098 1.00 16.76 140 ALA F C 1
ATOM 9402 O O . ALA F 1 151 ? -23.940 80.350 -76.062 1.00 17.01 140 ALA F O 1
ATOM 9404 N N . LYS F 1 152 ? -25.242 78.817 -77.101 1.00 17.01 141 LYS F N 1
ATOM 9405 C CA . LYS F 1 152 ? -25.590 79.619 -78.279 1.00 17.53 141 LYS F CA 1
ATOM 9406 C C . LYS F 1 152 ? -26.925 80.369 -78.122 1.00 17.23 141 LYS F C 1
ATOM 9407 O O . LYS F 1 152 ? -27.442 80.944 -79.088 1.00 16.94 141 LYS F O 1
ATOM 9413 N N . GLY F 1 153 ? -27.483 80.346 -76.917 1.00 16.25 142 GLY F N 1
ATOM 9414 C CA . GLY F 1 153 ? -28.707 81.083 -76.595 1.00 17.29 142 GLY F CA 1
ATOM 9415 C C . GLY F 1 153 ? -30.004 80.494 -77.134 1.00 17.39 142 GLY F C 1
ATOM 9416 O O . GLY F 1 153 ? -31.001 81.205 -77.257 1.00 17.75 142 GLY F O 1
ATOM 9417 N N . GLU F 1 154 ? -30.005 79.198 -77.437 1.00 16.90 143 GLU F N 1
ATOM 9418 C CA . GLU F 1 154 ? -31.157 78.565 -78.084 1.00 17.57 143 GLU F CA 1
ATOM 9419 C C . GLU F 1 154 ? -32.199 78.048 -77.090 1.00 17.09 143 GLU F C 1
ATOM 9420 O O . GLU F 1 154 ? -33.332 77.704 -77.467 1.00 16.37 143 GLU F O 1
ATOM 9426 N N . ILE F 1 155 ? -31.815 78.010 -75.820 1.00 16.58 144 ILE F N 1
ATOM 9427 C CA . ILE F 1 155 ? -32.620 77.349 -74.816 1.00 17.68 144 ILE F CA 1
ATOM 9428 C C . ILE F 1 155 ? -33.038 78.315 -73.712 1.00 18.50 144 ILE F C 1
ATOM 9429 O O . ILE F 1 155 ? -32.244 79.155 -73.277 1.00 18.90 144 ILE F O 1
ATOM 9434 N N . LEU F 1 156 ? -34.302 78.208 -73.300 1.00 19.49 145 LEU F N 1
ATOM 9435 C CA . LEU F 1 156 ? -34.859 78.996 -72.198 1.00 20.60 145 LEU F CA 1
ATOM 9436 C C . LEU F 1 156 ? -34.101 78.764 -70.881 1.00 21.54 145 LEU F C 1
ATOM 9437 O O . LEU F 1 156 ? -33.657 77.643 -70.623 1.00 21.13 145 LEU F O 1
ATOM 9442 N N . PRO F 1 157 ? -33.936 79.823 -70.051 1.00 23.58 146 PRO F N 1
ATOM 9443 C CA . PRO F 1 157 ? -33.212 79.662 -68.761 1.00 25.03 146 PRO F CA 1
ATOM 9444 C C . PRO F 1 157 ? -33.862 78.630 -67.817 1.00 25.70 146 PRO F C 1
ATOM 9445 O O . PRO F 1 157 ? -35.068 78.386 -67.919 1.00 27.00 146 PRO F O 1
ATOM 9449 N N . HIS F 1 158 ? -33.063 78.041 -66.922 1.00 27.16 147 HIS F N 1
ATOM 9450 C CA . HIS F 1 158 ? -33.507 77.003 -65.950 1.00 28.27 147 HIS F CA 1
ATOM 9451 C C . HIS F 1 158 ? -33.926 75.649 -66.563 1.00 26.93 147 HIS F C 1
ATOM 9452 O O . HIS F 1 158 ? -34.501 74.814 -65.858 1.00 27.65 147 HIS F O 1
ATOM 9459 N N . ALA F 1 159 ? -33.664 75.434 -67.850 1.00 24.14 148 ALA F N 1
ATOM 9460 C CA . ALA F 1 159 ? -33.916 74.128 -68.466 1.00 23.91 148 ALA F CA 1
ATOM 9461 C C . ALA F 1 159 ? -32.923 73.103 -67.928 1.00 23.23 148 ALA F C 1
ATOM 9462 O O . ALA F 1 159 ? -31.733 73.408 -67.774 1.00 22.36 148 ALA F O 1
ATOM 9464 N N . ASP F 1 160 ? -33.437 71.915 -67.601 1.00 22.51 149 ASP F N 1
ATOM 9465 C CA . ASP F 1 160 ? -32.629 70.804 -67.096 1.00 21.94 149 ASP F CA 1
ATOM 9466 C C . ASP F 1 160 ? -32.246 69.952 -68.300 1.00 21.37 149 ASP F C 1
ATOM 9467 O O . ASP F 1 160 ? -33.031 69.134 -68.792 1.00 20.56 149 ASP F O 1
ATOM 9472 N N . VAL F 1 161 ? -31.032 70.182 -68.777 1.00 20.30 150 VAL F N 1
ATOM 9473 C CA . VAL F 1 161 ? -30.560 69.627 -70.027 1.00 20.04 150 VAL F CA 1
ATOM 9474 C C . VAL F 1 161 ? -30.357 68.095 -69.952 1.00 19.57 150 VAL F C 1
ATOM 9475 O O . VAL F 1 161 ? -30.594 67.388 -70.929 1.00 18.65 150 VAL F O 1
ATOM 9479 N N . GLU F 1 162 ? -29.952 67.594 -68.790 1.00 19.73 151 GLU F N 1
ATOM 9480 C CA . GLU F 1 162 ? -29.866 66.149 -68.562 1.00 20.32 151 GLU F CA 1
ATOM 9481 C C . GLU F 1 162 ? -31.262 65.508 -68.648 1.00 18.57 151 GLU F C 1
ATOM 9482 O O . GLU F 1 162 ? -31.465 64.512 -69.357 1.00 17.92 151 GLU F O 1
ATOM 9488 N N . ALA F 1 163 ? -32.215 66.110 -67.940 1.00 17.00 152 ALA F N 1
ATOM 9489 C CA . ALA F 1 163 ? -33.598 65.630 -67.905 1.00 15.88 152 ALA F CA 1
ATOM 9490 C C . ALA F 1 163 ? -34.237 65.717 -69.283 1.00 14.84 152 ALA F C 1
ATOM 9491 O O . ALA F 1 163 ? -34.993 64.823 -69.655 1.00 14.18 152 ALA F O 1
ATOM 9493 N N . LEU F 1 164 ? -33.920 66.782 -70.031 1.00 13.97 153 LEU F N 1
ATOM 9494 C CA . LEU F 1 164 ? -34.385 66.928 -71.418 1.00 13.71 153 LEU F CA 1
ATOM 9495 C C . LEU F 1 164 ? -33.822 65.863 -72.354 1.00 12.90 153 LEU F C 1
ATOM 9496 O O . LEU F 1 164 ? -34.548 65.358 -73.200 1.00 12.26 153 LEU F O 1
ATOM 9501 N N . ALA F 1 165 ? -32.529 65.550 -72.199 1.00 12.48 154 ALA F N 1
ATOM 9502 C CA . ALA F 1 165 ? -31.858 64.510 -72.992 1.00 12.35 154 ALA F CA 1
ATOM 9503 C C . ALA F 1 165 ? -32.544 63.164 -72.791 1.00 11.87 154 ALA F C 1
ATOM 9504 O O . ALA F 1 165 ? -32.833 62.475 -73.764 1.00 11.19 154 ALA F O 1
ATOM 9506 N N . LYS F 1 166 ? -32.820 62.830 -71.525 1.00 11.92 155 LYS F N 1
ATOM 9507 C CA . LYS F 1 166 ? -33.524 61.591 -71.152 1.00 12.45 155 LYS F CA 1
ATOM 9508 C C . LYS F 1 166 ? -34.938 61.536 -71.714 1.00 12.37 155 LYS F C 1
ATOM 9509 O O . LYS F 1 166 ? -35.414 60.463 -72.092 1.00 12.23 155 LYS F O 1
ATOM 9515 N N . LEU F 1 167 ? -35.603 62.694 -71.758 1.00 12.10 156 LEU F N 1
ATOM 9516 C CA . LEU F 1 167 ? -36.945 62.784 -72.306 1.00 12.10 156 LEU F CA 1
ATOM 9517 C C . LEU F 1 167 ? -36.916 62.501 -73.816 1.00 11.89 156 LEU F C 1
ATOM 9518 O O . LEU F 1 167 ? -37.695 61.692 -74.313 1.00 12.07 156 LEU F O 1
ATOM 9523 N N . PHE F 1 168 ? -35.995 63.152 -74.519 1.00 11.60 157 PHE F N 1
ATOM 9524 C CA . PHE F 1 168 ? -35.856 62.982 -75.974 1.00 11.38 157 PHE F CA 1
ATOM 9525 C C . PHE F 1 168 ? -35.471 61.560 -76.395 1.00 11.08 157 PHE F C 1
ATOM 9526 O O . PHE F 1 168 ? -36.095 61.002 -77.281 1.00 11.10 157 PHE F O 1
ATOM 9534 N N . VAL F 1 169 ? -34.478 60.968 -75.738 1.00 10.95 158 VAL F N 1
ATOM 9535 C CA . VAL F 1 169 ? -34.067 59.579 -76.046 1.00 11.20 158 VAL F CA 1
ATOM 9536 C C . VAL F 1 169 ? -35.215 58.589 -75.819 1.00 11.63 158 VAL F C 1
ATOM 9537 O O . VAL F 1 169 ? -35.549 57.808 -76.726 1.00 11.94 158 VAL F O 1
ATOM 9541 N N . GLY F 1 170 ? -35.834 58.658 -74.633 1.00 11.76 159 GLY F N 1
ATOM 9542 C CA . GLY F 1 170 ? -36.979 57.801 -74.294 1.00 12.09 159 GLY F CA 1
ATOM 9543 C C . GLY F 1 170 ? -38.177 57.999 -75.206 1.00 12.78 159 GLY F C 1
ATOM 9544 O O . GLY F 1 170 ? -38.699 57.023 -75.756 1.00 13.19 159 GLY F O 1
ATOM 9545 N N . ALA F 1 171 ? -38.607 59.254 -75.390 1.00 12.66 160 ALA F N 1
ATOM 9546 C CA . ALA F 1 171 ? -39.776 59.549 -76.232 1.00 13.07 160 ALA F CA 1
ATOM 9547 C C . ALA F 1 171 ? -39.547 59.134 -77.687 1.00 13.26 160 ALA F C 1
ATOM 9548 O O . ALA F 1 171 ? -40.451 58.567 -78.315 1.00 13.18 160 ALA F O 1
ATOM 9550 N N . PHE F 1 172 ? -38.340 59.378 -78.202 1.00 13.58 161 PHE F N 1
ATOM 9551 C CA . PHE F 1 172 ? -37.958 58.898 -79.544 1.00 14.21 161 PHE F CA 1
ATOM 9552 C C . PHE F 1 172 ? -38.090 57.379 -79.677 1.00 14.38 161 PHE F C 1
ATOM 9553 O O . PHE F 1 172 ? -38.649 56.875 -80.665 1.00 13.67 161 PHE F O 1
ATOM 9561 N N . THR F 1 173 ? -37.563 56.667 -78.681 1.00 14.79 162 THR F N 1
ATOM 9562 C CA . THR F 1 173 ? -37.596 55.202 -78.637 1.00 14.60 162 THR F CA 1
ATOM 9563 C C . THR F 1 173 ? -39.049 54.709 -78.713 1.00 15.11 162 THR F C 1
ATOM 9564 O O . THR F 1 173 ? -39.350 53.754 -79.449 1.00 15.21 162 THR F O 1
ATOM 9568 N N . GLY F 1 174 ? -39.945 55.393 -77.995 1.00 14.52 163 GLY F N 1
ATOM 9569 C CA . GLY F 1 174 ? -41.350 54.990 -77.916 1.00 14.52 163 GLY F CA 1
ATOM 9570 C C . GLY F 1 174 ? -42.100 55.256 -79.192 1.00 14.20 163 GLY F C 1
ATOM 9571 O O . GLY F 1 174 ? -42.888 54.421 -79.662 1.00 13.86 163 GLY F O 1
ATOM 9572 N N . VAL F 1 175 ? -41.853 56.441 -79.745 1.00 13.84 164 VAL F N 1
ATOM 9573 C CA . VAL F 1 175 ? -42.360 56.826 -81.046 1.00 13.81 164 VAL F CA 1
ATOM 9574 C C . VAL F 1 175 ? -41.898 55.812 -82.122 1.00 14.22 164 VAL F C 1
ATOM 9575 O O . VAL F 1 175 ? -42.683 55.416 -82.997 1.00 14.06 164 VAL F O 1
ATOM 9579 N N . GLN F 1 176 ? -40.640 55.379 -82.019 1.00 14.41 165 GLN F N 1
ATOM 9580 C CA . GLN F 1 176 ? -40.093 54.319 -82.858 1.00 14.94 165 GLN F CA 1
ATOM 9581 C C . GLN F 1 176 ? -40.857 52.997 -82.657 1.00 14.84 165 GLN F C 1
ATOM 9582 O O . GLN F 1 176 ? -41.273 52.376 -83.635 1.00 14.77 165 GLN F O 1
ATOM 9588 N N . VAL F 1 177 ? -41.026 52.581 -81.403 1.00 14.78 166 VAL F N 1
ATOM 9589 C CA . VAL F 1 177 ? -41.721 51.322 -81.072 1.00 15.43 166 VAL F CA 1
ATOM 9590 C C . VAL F 1 177 ? -43.166 51.317 -81.611 1.00 15.84 166 VAL F C 1
ATOM 9591 O O . VAL F 1 177 ? -43.565 50.383 -82.347 1.00 16.02 166 VAL F O 1
ATOM 9595 N N . LEU F 1 178 ? -43.920 52.373 -81.290 1.00 15.04 167 LEU F N 1
ATOM 9596 C CA . LEU F 1 178 ? -45.312 52.486 -81.740 1.00 15.04 167 LEU F CA 1
ATOM 9597 C C . LEU F 1 178 ? -45.384 52.388 -83.258 1.00 14.86 167 LEU F C 1
ATOM 9598 O O . LEU F 1 178 ? -46.161 51.588 -83.782 1.00 14.98 167 LEU F O 1
ATOM 9603 N N . SER F 1 179 ? -44.547 53.171 -83.945 1.00 15.11 168 SER F N 1
ATOM 9604 C CA . SER F 1 179 ? -44.531 53.247 -85.423 1.00 15.42 168 SER F CA 1
ATOM 9605 C C . SER F 1 179 ? -44.204 51.916 -86.104 1.00 15.87 168 SER F C 1
ATOM 9606 O O . SER F 1 179 ? -44.827 51.559 -87.120 1.00 16.17 168 SER F O 1
ATOM 9609 N N . ARG F 1 180 ? -43.202 51.220 -85.568 1.00 15.98 169 ARG F N 1
ATOM 9610 C CA . ARG F 1 180 ? -42.849 49.876 -86.024 1.00 16.83 169 ARG F CA 1
ATOM 9611 C C . ARG F 1 180 ? -44.067 48.940 -85.949 1.00 16.39 169 ARG F C 1
ATOM 9612 O O . ARG F 1 180 ? -44.448 48.326 -86.950 1.00 16.66 169 ARG F O 1
ATOM 9620 N N . ILE F 1 181 ? -44.692 48.876 -84.776 1.00 16.34 170 ILE F N 1
ATOM 9621 C CA . ILE F 1 181 ? -45.888 48.048 -84.554 1.00 16.34 170 ILE F CA 1
ATOM 9622 C C . ILE F 1 181 ? -47.025 48.424 -85.512 1.00 17.53 170 ILE F C 1
ATOM 9623 O O . ILE F 1 181 ? -47.576 47.556 -86.206 1.00 17.80 170 ILE F O 1
ATOM 9628 N N . MET F 1 182 ? -47.349 49.716 -85.556 1.00 17.70 171 MET F N 1
ATOM 9629 C CA . MET F 1 182 ? -48.582 50.172 -86.177 1.00 18.72 171 MET F CA 1
ATOM 9630 C C . MET F 1 182 ? -48.484 50.284 -87.682 1.00 18.74 171 MET F C 1
ATOM 9631 O O . MET F 1 182 ? -49.439 49.957 -88.380 1.00 18.53 171 MET F O 1
ATOM 9636 N N . THR F 1 183 ? -47.338 50.748 -88.177 1.00 18.79 172 THR F N 1
ATOM 9637 C CA . THR F 1 183 ? -47.195 51.027 -89.611 1.00 19.29 172 THR F CA 1
ATOM 9638 C C . THR F 1 183 ? -45.948 50.415 -90.256 1.00 19.30 172 THR F C 1
ATOM 9639 O O . THR F 1 183 ? -45.678 50.666 -91.434 1.00 19.65 172 THR F O 1
ATOM 9643 N N . GLY F 1 184 ? -45.183 49.628 -89.503 1.00 19.08 173 GLY F N 1
ATOM 9644 C CA . GLY F 1 184 ? -43.898 49.126 -90.007 1.00 19.41 173 GLY F CA 1
ATOM 9645 C C . GLY F 1 184 ? -42.904 50.253 -90.275 1.00 19.98 173 GLY F C 1
ATOM 9646 O O . GLY F 1 184 ? -42.046 50.136 -91.158 1.00 19.96 173 GLY F O 1
ATOM 9647 N N . ARG F 1 185 ? -43.046 51.345 -89.512 1.00 19.30 174 ARG F N 1
ATOM 9648 C CA . ARG F 1 185 ? -42.201 52.550 -89.599 1.00 19.45 174 ARG F CA 1
ATOM 9649 C C . ARG F 1 185 ? -42.474 53.432 -90.824 1.00 19.48 174 ARG F C 1
ATOM 9650 O O . ARG F 1 185 ? -41.701 54.347 -91.112 1.00 19.32 174 ARG F O 1
ATOM 9658 N N . ALA F 1 186 ? -43.588 53.178 -91.515 1.00 19.86 175 ALA F N 1
ATOM 9659 C CA . ALA F 1 186 ? -44.028 54.016 -92.629 1.00 20.45 175 ALA F CA 1
ATOM 9660 C C . ALA F 1 186 ? -44.311 55.456 -92.182 1.00 20.76 175 ALA F C 1
ATOM 9661 O O . ALA F 1 186 ? -43.990 56.397 -92.902 1.00 21.66 175 ALA F O 1
ATOM 9663 N N . ASP F 1 187 ? -44.877 55.622 -90.986 1.00 20.94 176 ASP F N 1
ATOM 9664 C CA . ASP F 1 187 ? -45.181 56.962 -90.459 1.00 20.86 176 ASP F CA 1
ATOM 9665 C C . ASP F 1 187 ? -44.096 57.571 -89.532 1.00 19.66 176 ASP F C 1
ATOM 9666 O O . ASP F 1 187 ? -44.283 58.673 -89.018 1.00 20.39 176 ASP F O 1
ATOM 9671 N N . LEU F 1 188 ? -42.961 56.884 -89.369 1.00 18.94 177 LEU F N 1
ATOM 9672 C CA . LEU F 1 188 ? -41.955 57.228 -88.339 1.00 18.47 177 LEU F CA 1
ATOM 9673 C C . LEU F 1 188 ? -41.389 58.652 -88.397 1.00 19.26 177 LEU F C 1
ATOM 9674 O O . LEU F 1 188 ? -41.301 59.320 -87.363 1.00 18.46 177 LEU F O 1
ATOM 9679 N N . ALA F 1 189 ? -41.011 59.113 -89.590 1.00 19.46 178 ALA F N 1
ATOM 9680 C CA . ALA F 1 189 ? -40.536 60.487 -89.756 1.00 20.61 178 ALA F CA 1
ATOM 9681 C C . ALA F 1 189 ? -41.594 61.530 -89.348 1.00 21.16 178 ALA F C 1
ATOM 9682 O O . ALA F 1 189 ? -41.271 62.496 -88.658 1.00 20.75 178 ALA F O 1
ATOM 9684 N N . GLU F 1 190 ? -42.846 61.305 -89.759 1.00 21.59 179 GLU F N 1
ATOM 9685 C CA . GLU F 1 190 ? -43.983 62.166 -89.406 1.00 22.14 179 GLU F CA 1
ATOM 9686 C C . GLU F 1 190 ? -44.230 62.204 -87.892 1.00 20.67 179 GLU F C 1
ATOM 9687 O O . GLU F 1 190 ? -44.459 63.275 -87.331 1.00 20.05 179 GLU F O 1
ATOM 9693 N N . ARG F 1 191 ? -44.173 61.037 -87.246 1.00 19.25 180 ARG F N 1
ATOM 9694 C CA . ARG F 1 191 ? -44.342 60.922 -85.785 1.00 18.49 180 ARG F CA 1
ATOM 9695 C C . ARG F 1 191 ? -43.195 61.567 -85.001 1.00 17.27 180 ARG F C 1
ATOM 9696 O O . ARG F 1 191 ? -43.411 62.122 -83.913 1.00 17.23 180 ARG F O 1
ATOM 9704 N N . VAL F 1 192 ? -41.979 61.453 -85.534 1.00 16.29 181 VAL F N 1
ATOM 9705 C CA . VAL F 1 192 ? -40.788 62.095 -84.942 1.00 15.87 181 VAL F CA 1
ATOM 9706 C C . VAL F 1 192 ? -40.864 63.621 -85.132 1.00 15.95 181 VAL F C 1
ATOM 9707 O O . VAL F 1 192 ? -40.576 64.370 -84.201 1.00 15.92 181 VAL F O 1
ATOM 9711 N N . ALA F 1 193 ? -41.264 64.065 -86.327 1.00 16.45 182 ALA F N 1
ATOM 9712 C CA . ALA F 1 193 ? -41.515 65.497 -86.588 1.00 17.47 182 ALA F CA 1
ATOM 9713 C C . ALA F 1 193 ? -42.548 66.047 -85.608 1.00 18.06 182 ALA F C 1
ATOM 9714 O O . ALA F 1 193 ? -42.349 67.124 -85.043 1.00 17.95 182 ALA F O 1
ATOM 9716 N N . ASP F 1 194 ? -43.616 65.269 -85.388 1.00 19.19 183 ASP F N 1
ATOM 9717 C CA . ASP F 1 194 ? -44.653 65.584 -84.423 1.00 19.95 183 ASP F CA 1
ATOM 9718 C C . ASP F 1 194 ? -44.101 65.695 -83.029 1.00 18.71 183 ASP F C 1
ATOM 9719 O O . ASP F 1 194 ? -44.450 66.627 -82.329 1.00 18.71 183 ASP F O 1
ATOM 9724 N N . LEU F 1 195 ? -43.258 64.744 -82.629 1.00 17.18 184 LEU F N 1
ATOM 9725 C CA . LEU F 1 195 ? -42.646 64.745 -81.295 1.00 17.14 184 LEU F CA 1
ATOM 9726 C C . LEU F 1 195 ? -41.832 66.021 -81.026 1.00 16.44 184 LEU F C 1
ATOM 9727 O O . LEU F 1 195 ? -41.979 66.650 -79.975 1.00 16.08 184 LEU F O 1
ATOM 9732 N N . TYR F 1 196 ? -40.982 66.384 -81.985 1.00 15.82 185 TYR F N 1
ATOM 9733 C CA . TYR F 1 196 ? -40.155 67.585 -81.887 1.00 15.60 185 TYR F CA 1
ATOM 9734 C C . TYR F 1 196 ? -40.995 68.872 -81.875 1.00 15.62 185 TYR F C 1
ATOM 9735 O O . TYR F 1 196 ? -40.698 69.787 -81.112 1.00 15.21 185 TYR F O 1
ATOM 9744 N N . ARG F 1 197 ? -42.059 68.913 -82.682 1.00 16.45 186 ARG F N 1
ATOM 9745 C CA . ARG F 1 197 ? -42.991 70.055 -82.691 1.00 17.07 186 ARG F CA 1
ATOM 9746 C C . ARG F 1 197 ? -43.676 70.276 -81.345 1.00 16.50 186 ARG F C 1
ATOM 9747 O O . ARG F 1 197 ? -44.014 71.409 -81.007 1.00 16.21 186 ARG F O 1
ATOM 9755 N N . HIS F 1 198 ? -43.856 69.201 -80.579 1.00 15.41 187 HIS F N 1
ATOM 9756 C CA . HIS F 1 198 ? -44.604 69.257 -79.330 1.00 15.17 187 HIS F CA 1
ATOM 9757 C C . HIS F 1 198 ? -43.704 69.316 -78.091 1.00 15.24 187 HIS F C 1
ATOM 9758 O O . HIS F 1 198 ? -44.175 69.715 -77.021 1.00 15.72 187 HIS F O 1
ATOM 9765 N N . LEU F 1 199 ? -42.427 68.942 -78.242 1.00 14.53 188 LEU F N 1
ATOM 9766 C CA . LEU F 1 199 ? -41.421 69.064 -77.167 1.00 14.99 188 LEU F CA 1
ATOM 9767 C C . LEU F 1 199 ? -40.648 70.388 -77.134 1.00 15.28 188 LEU F C 1
ATOM 9768 O O . LEU F 1 199 ? -40.462 70.972 -76.064 1.00 15.01 188 LEU F O 1
ATOM 9773 N N . MET F 1 200 ? -40.226 70.859 -78.301 1.00 16.69 189 MET F N 1
ATOM 9774 C CA . MET F 1 200 ? -39.460 72.109 -78.419 1.00 18.45 189 MET F CA 1
ATOM 9775 C C . MET F 1 200 ? -40.128 73.337 -77.760 1.00 17.46 189 MET F C 1
ATOM 9776 O O . MET F 1 200 ? -39.417 74.097 -77.111 1.00 17.47 189 MET F O 1
ATOM 9781 N N . PRO F 1 201 ? -41.480 73.515 -77.879 1.00 17.23 190 PRO F N 1
ATOM 9782 C CA . PRO F 1 201 ? -42.124 74.698 -77.242 1.00 16.93 190 PRO F CA 1
ATOM 9783 C C . PRO F 1 201 ? -41.855 74.864 -75.731 1.00 16.83 190 PRO F C 1
ATOM 9784 O O . PRO F 1 201 ? -41.784 76.001 -75.249 1.00 16.00 190 PRO F O 1
ATOM 9788 N N . SER F 1 202 ? -41.692 73.745 -75.018 1.00 16.28 191 SER F N 1
ATOM 9789 C CA . SER F 1 202 ? -41.425 73.752 -73.573 1.00 16.08 191 SER F CA 1
ATOM 9790 C C . SER F 1 202 ? -40.045 74.288 -73.166 1.00 16.35 191 SER F C 1
ATOM 9791 O O . SER F 1 202 ? -39.850 74.645 -72.002 1.00 16.65 191 SER F O 1
ATOM 9794 N N . PHE F 1 203 ? -39.089 74.343 -74.096 1.00 15.70 192 PHE F N 1
ATOM 9795 C CA . PHE F 1 203 ? -37.712 74.698 -73.700 1.00 15.42 192 PHE F CA 1
ATOM 9796 C C . PHE F 1 203 ? -36.908 75.547 -74.689 1.00 14.79 192 PHE F C 1
ATOM 9797 O O . PHE F 1 203 ? -35.926 76.166 -74.285 1.00 14.74 192 PHE F O 1
ATOM 9805 N N . ALA F 1 204 ? -37.309 75.561 -75.965 1.00 14.46 193 ALA F N 1
ATOM 9806 C CA . ALA F 1 204 ? -36.613 76.338 -76.977 1.00 14.83 193 ALA F CA 1
ATOM 9807 C C . ALA F 1 204 ? -36.933 77.815 -76.819 1.00 14.76 193 ALA F C 1
ATOM 9808 O O . ALA F 1 204 ? -38.094 78.198 -76.646 1.00 14.66 193 ALA F O 1
ATOM 9810 N N . MET F 1 205 ? -35.893 78.634 -76.880 1.00 14.95 194 MET F N 1
ATOM 9811 C CA . MET F 1 205 ? -36.045 80.082 -76.993 1.00 15.98 194 MET F CA 1
ATOM 9812 C C . MET F 1 205 ? -36.965 80.368 -78.201 1.00 15.54 194 MET F C 1
ATOM 9813 O O . MET F 1 205 ? -36.687 79.892 -79.313 1.00 14.88 194 MET F O 1
ATOM 9818 N N . PRO F 1 206 ? -38.087 81.098 -77.979 1.00 15.89 195 PRO F N 1
ATOM 9819 C CA . PRO F 1 206 ? -39.120 81.258 -79.032 1.00 15.59 195 PRO F CA 1
ATOM 9820 C C . PRO F 1 206 ? -38.636 81.834 -80.373 1.00 15.70 195 PRO F C 1
ATOM 9821 O O . PRO F 1 206 ? -39.182 81.480 -81.420 1.00 14.88 195 PRO F O 1
ATOM 9825 N N . GLY F 1 207 ? -37.622 82.702 -80.339 1.00 16.25 196 GLY F N 1
ATOM 9826 C CA . GLY F 1 207 ? -36.970 83.196 -81.562 1.00 17.70 196 GLY F CA 1
ATOM 9827 C C . GLY F 1 207 ? -36.382 82.094 -82.437 1.00 18.86 196 GLY F C 1
ATOM 9828 O O . GLY F 1 207 ? -36.341 82.224 -83.668 1.00 18.97 196 GLY F O 1
ATOM 9829 N N . ILE F 1 208 ? -35.928 81.015 -81.790 1.00 18.84 197 ILE F N 1
ATOM 9830 C CA . ILE F 1 208 ? -35.409 79.822 -82.462 1.00 19.37 197 ILE F CA 1
ATOM 9831 C C . ILE F 1 208 ? -36.567 78.958 -82.997 1.00 19.53 197 ILE F C 1
ATOM 9832 O O . ILE F 1 208 ? -36.484 78.428 -84.113 1.00 19.57 197 ILE F O 1
ATOM 9837 N N . LEU F 1 209 ? -37.642 78.840 -82.218 1.00 19.59 198 LEU F N 1
ATOM 9838 C CA . LEU F 1 209 ? -38.832 78.097 -82.645 1.00 19.96 198 LEU F CA 1
ATOM 9839 C C . LEU F 1 209 ? -39.366 78.476 -84.022 1.00 20.49 198 LEU F C 1
ATOM 9840 O O . LEU F 1 209 ? -39.600 77.595 -84.853 1.00 20.49 198 LEU F O 1
ATOM 9845 N N . VAL F 1 210 ? -39.532 79.781 -84.254 1.00 19.96 199 VAL F N 1
ATOM 9846 C CA . VAL F 1 210 ? -40.025 80.307 -85.531 1.00 20.80 199 VAL F CA 1
ATOM 9847 C C . VAL F 1 210 ? -39.072 80.051 -86.697 1.00 21.74 199 VAL F C 1
ATOM 9848 O O . VAL F 1 210 ? -39.474 80.168 -87.856 1.00 22.80 199 VAL F O 1
ATOM 9852 N N . ARG F 1 211 ? -37.824 79.700 -86.386 1.00 22.98 200 ARG F N 1
ATOM 9853 C CA . ARG F 1 211 ? -36.806 79.419 -87.400 1.00 24.30 200 ARG F CA 1
ATOM 9854 C C . ARG F 1 211 ? -36.649 77.928 -87.726 1.00 23.59 200 ARG F C 1
ATOM 9855 O O . ARG F 1 211 ? -36.135 77.592 -88.790 1.00 23.96 200 ARG F O 1
ATOM 9863 N N . LEU F 1 212 ? -37.098 77.044 -86.829 1.00 22.68 201 LEU F N 1
ATOM 9864 C CA . LEU F 1 212 ? -36.937 75.585 -87.006 1.00 22.14 201 LEU F CA 1
ATOM 9865 C C . LEU F 1 212 ? -37.721 75.051 -88.199 1.00 22.62 201 LEU F C 1
ATOM 9866 O O . LEU F 1 212 ? -38.811 75.539 -88.497 1.00 22.41 201 LEU F O 1
ATOM 9871 N N . ASP F 1 213 ? -37.138 74.068 -88.888 1.00 23.19 202 ASP F N 1
ATOM 9872 C CA . ASP F 1 213 ? -37.693 73.535 -90.131 1.00 23.11 202 ASP F CA 1
ATOM 9873 C C . ASP F 1 213 ? -37.983 72.040 -89.993 1.00 23.28 202 ASP F C 1
ATOM 9874 O O . ASP F 1 213 ? -37.070 71.217 -89.991 1.00 23.58 202 ASP F O 1
ATOM 9879 N N . PHE F 1 214 ? -39.271 71.715 -89.912 1.00 24.60 203 PHE F N 1
ATOM 9880 C CA . PHE F 1 214 ? -39.755 70.354 -89.642 1.00 25.52 203 PHE F CA 1
ATOM 9881 C C . PHE F 1 214 ? -40.192 69.630 -90.920 1.00 26.65 203 PHE F C 1
ATOM 9882 O O . PHE F 1 214 ? -40.742 68.529 -90.855 1.00 27.92 203 PHE F O 1
ATOM 9890 N N . SER F 1 215 ? -39.926 70.244 -92.074 1.00 28.31 204 SER F N 1
ATOM 9891 C CA . SER F 1 215 ? -40.440 69.781 -93.371 1.00 29.85 204 SER F CA 1
ATOM 9892 C C . SER F 1 215 ? -39.759 68.495 -93.876 1.00 31.67 204 SER F C 1
ATOM 9893 O O . SER F 1 215 ? -38.582 68.265 -93.565 1.00 30.64 204 SER F O 1
ATOM 9896 N N . PRO F 1 216 ? -40.495 67.657 -94.658 1.00 33.54 205 PRO F N 1
ATOM 9897 C CA . PRO F 1 216 ? -39.865 66.472 -95.249 1.00 33.72 205 PRO F CA 1
ATOM 9898 C C . PRO F 1 216 ? -38.967 66.817 -96.446 1.00 34.27 205 PRO F C 1
ATOM 9899 O O . PRO F 1 216 ? -38.165 65.981 -96.869 1.00 34.35 205 PRO F O 1
ATOM 9903 N N . GLU F 1 217 ? -39.095 68.035 -96.976 1.00 35.79 206 GLU F N 1
ATOM 9904 C CA . GLU F 1 217 ? -38.164 68.538 -97.997 1.00 35.40 206 GLU F CA 1
ATOM 9905 C C . GLU F 1 217 ? -36.754 68.742 -97.448 1.00 33.61 206 GLU F C 1
ATOM 9906 O O . GLU F 1 217 ? -35.785 68.362 -98.104 1.00 34.38 206 GLU F O 1
ATOM 9912 N N . ARG F 1 218 ? -36.636 69.329 -96.253 1.00 31.68 207 ARG F N 1
ATOM 9913 C CA . ARG F 1 218 ? -35.321 69.466 -95.601 1.00 29.97 207 ARG F CA 1
ATOM 9914 C C . ARG F 1 218 ? -34.755 68.092 -95.217 1.00 27.86 207 ARG F C 1
ATOM 9915 O O . ARG F 1 218 ? -33.564 67.833 -95.408 1.00 26.14 207 ARG F O 1
ATOM 9923 N N . GLY F 1 219 ? -35.620 67.229 -94.689 1.00 27.49 208 GLY F N 1
ATOM 9924 C CA . GLY F 1 219 ? -35.268 65.837 -94.381 1.00 29.47 208 GLY F CA 1
ATOM 9925 C C . GLY F 1 219 ? -34.687 65.110 -95.583 1.00 29.52 208 GLY F C 1
ATOM 9926 O O . GLY F 1 219 ? -33.635 64.475 -95.478 1.00 28.09 208 GLY F O 1
ATOM 9927 N N . SER F 1 220 ? -35.377 65.226 -96.722 1.00 30.92 209 SER F N 1
ATOM 9928 C CA . SER F 1 220 ? -34.909 64.702 -98.010 1.00 31.43 209 SER F CA 1
ATOM 9929 C C . SER F 1 220 ? -33.514 65.233 -98.372 1.00 31.33 209 SER F C 1
ATOM 9930 O O . SER F 1 220 ? -32.634 64.453 -98.733 1.00 31.23 209 SER F O 1
ATOM 9933 N N . ARG F 1 221 ? -33.323 66.550 -98.245 1.00 31.41 210 ARG F N 1
ATOM 9934 C CA . ARG F 1 221 ? -32.038 67.222 -98.506 1.00 30.62 210 ARG F CA 1
ATOM 9935 C C . ARG F 1 221 ? -30.913 66.784 -97.558 1.00 31.22 210 ARG F C 1
ATOM 9936 O O . ARG F 1 221 ? -29.777 66.562 -98.001 1.00 30.69 210 ARG F O 1
ATOM 9944 N N . VAL F 1 222 ? -31.236 66.677 -96.266 1.00 29.15 211 VAL F N 1
ATOM 9945 C CA . VAL F 1 222 ? -30.312 66.197 -95.237 1.00 29.34 211 VAL F CA 1
ATOM 9946 C C . VAL F 1 222 ? -29.909 64.729 -95.486 1.00 30.67 211 VAL F C 1
ATOM 9947 O O . VAL F 1 222 ? -28.741 64.360 -95.279 1.00 29.73 211 VAL F O 1
ATOM 9951 N N . TYR F 1 223 ? -30.869 63.916 -95.935 1.00 32.03 212 TYR F N 1
ATOM 9952 C CA . TYR F 1 223 ? -30.621 62.506 -96.254 1.00 35.41 212 TYR F CA 1
ATOM 9953 C C . TYR F 1 223 ? -29.654 62.338 -97.437 1.00 38.18 212 TYR F C 1
ATOM 9954 O O . TYR F 1 223 ? -28.690 61.575 -97.331 1.00 37.71 212 TYR F O 1
ATOM 9963 N N . GLU F 1 224 ? -29.904 63.061 -98.535 1.00 40.73 213 GLU F N 1
ATOM 9964 C CA . GLU F 1 224 ? -29.029 63.038 -99.730 1.00 44.17 213 GLU F CA 1
ATOM 9965 C C . GLU F 1 224 ? -27.611 63.507 -99.411 1.00 44.25 213 GLU F C 1
ATOM 9966 O O . GLU F 1 224 ? -26.643 62.922 -99.903 1.00 44.72 213 GLU F O 1
ATOM 9972 N N . ALA F 1 225 ? -27.510 64.551 -98.583 1.00 44.99 214 ALA F N 1
ATOM 9973 C CA . ALA F 1 225 ? -26.230 65.109 -98.129 1.00 46.55 214 ALA F CA 1
ATOM 9974 C C . ALA F 1 225 ? -25.424 64.155 -97.243 1.00 49.30 214 ALA F C 1
ATOM 9975 O O . ALA F 1 225 ? -24.195 64.141 -97.322 1.00 53.58 214 ALA F O 1
ATOM 9977 N N . ALA F 1 226 ? -26.110 63.373 -96.406 1.00 48.69 215 ALA F N 1
ATOM 9978 C CA . ALA F 1 226 ? -25.453 62.411 -95.513 1.00 49.06 215 ALA F CA 1
ATOM 9979 C C . ALA F 1 226 ? -24.955 61.174 -96.262 1.00 49.78 215 ALA F C 1
ATOM 9980 O O . ALA F 1 226 ? -23.953 60.571 -95.870 1.00 49.65 215 ALA F O 1
ATOM 9982 N N . MET F 1 227 ? -25.655 60.818 -97.339 1.00 50.97 216 MET F N 1
ATOM 9983 C CA . MET F 1 227 ? -25.318 59.668 -98.188 1.00 53.16 216 MET F CA 1
ATOM 9984 C C . MET F 1 227 ? -24.196 59.952 -99.199 1.00 54.88 216 MET F C 1
ATOM 9985 O O . MET F 1 227 ? -24.062 59.228 -100.191 1.00 56.84 216 MET F O 1
ATOM 9990 N N . LYS F 1 228 ? -23.398 60.994 -98.944 1.00 56.79 217 LYS F N 1
ATOM 9991 C CA . LYS F 1 228 ? -22.319 61.419 -99.845 1.00 57.47 217 LYS F CA 1
ATOM 9992 C C . LYS F 1 228 ? -21.131 60.447 -99.823 1.00 60.40 217 LYS F C 1
ATOM 9993 O O . LYS F 1 228 ? -20.884 59.764 -98.825 1.00 64.08 217 LYS F O 1
ATOM 9999 N N . ARG G 1 14 ? 0.318 -11.530 -65.863 1.00 38.72 3 ARG G N 1
ATOM 10000 C CA . ARG G 1 14 ? -0.212 -10.322 -66.562 1.00 39.98 3 ARG G CA 1
ATOM 10001 C C . ARG G 1 14 ? -1.164 -10.696 -67.700 1.00 40.23 3 ARG G C 1
ATOM 10002 O O . ARG G 1 14 ? -2.189 -10.033 -67.897 1.00 36.97 3 ARG G O 1
ATOM 10004 N N . GLN G 1 15 ? -0.820 -11.756 -68.434 1.00 41.06 4 GLN G N 1
ATOM 10005 C CA . GLN G 1 15 ? -1.647 -12.254 -69.537 1.00 40.76 4 GLN G CA 1
ATOM 10006 C C . GLN G 1 15 ? -2.849 -13.059 -69.060 1.00 40.36 4 GLN G C 1
ATOM 10007 O O . GLN G 1 15 ? -3.938 -12.924 -69.624 1.00 40.39 4 GLN G O 1
ATOM 10013 N N . GLU G 1 16 ? -2.647 -13.897 -68.040 1.00 39.11 5 GLU G N 1
ATOM 10014 C CA . GLU G 1 16 ? -3.737 -14.640 -67.408 1.00 37.96 5 GLU G CA 1
ATOM 10015 C C . GLU G 1 16 ? -4.775 -13.676 -66.823 1.00 38.20 5 GLU G C 1
ATOM 10016 O O . GLU G 1 16 ? -5.976 -13.928 -66.933 1.00 39.16 5 GLU G O 1
ATOM 10018 N N . ARG G 1 17 ? -4.299 -12.576 -66.228 1.00 36.98 6 ARG G N 1
ATOM 10019 C CA . ARG G 1 17 ? -5.163 -11.515 -65.683 1.00 36.56 6 ARG G CA 1
ATOM 10020 C C . ARG G 1 17 ? -5.947 -10.799 -66.797 1.00 34.63 6 ARG G C 1
ATOM 10021 O O . ARG G 1 17 ? -7.154 -10.581 -66.656 1.00 33.79 6 ARG G O 1
ATOM 10023 N N . ALA G 1 18 ? -5.255 -10.460 -67.890 1.00 32.13 7 ALA G N 1
ATOM 10024 C CA . ALA G 1 18 ? -5.872 -9.874 -69.091 1.00 32.13 7 ALA G CA 1
ATOM 10025 C C . ALA G 1 18 ? -7.087 -10.660 -69.622 1.00 30.86 7 ALA G C 1
ATOM 10026 O O . ALA G 1 18 ? -8.144 -10.065 -69.839 1.00 29.33 7 ALA G O 1
ATOM 10028 N N . ILE G 1 19 ? -6.942 -11.980 -69.792 1.00 31.02 8 ILE G N 1
ATOM 10029 C CA . ILE G 1 19 ? -8.039 -12.839 -70.287 1.00 32.25 8 ILE G CA 1
ATOM 10030 C C . ILE G 1 19 ? -9.219 -12.888 -69.307 1.00 30.58 8 ILE G C 1
ATOM 10031 O O . ILE G 1 19 ? -10.376 -12.764 -69.719 1.00 29.58 8 ILE G O 1
ATOM 10036 N N . ARG G 1 20 ? -8.911 -13.057 -68.021 1.00 30.38 9 ARG G N 1
ATOM 10037 C CA . ARG G 1 20 ? -9.912 -13.133 -66.950 1.00 30.33 9 ARG G CA 1
ATOM 10038 C C . ARG G 1 20 ? -10.718 -11.832 -66.851 1.00 27.18 9 ARG G C 1
ATOM 10039 O O . ARG G 1 20 ? -11.950 -11.859 -66.864 1.00 26.74 9 ARG G O 1
ATOM 10047 N N . THR G 1 21 ? -10.005 -10.707 -66.784 1.00 25.17 10 THR G N 1
ATOM 10048 C CA . THR G 1 21 ? -10.599 -9.369 -66.669 1.00 24.03 10 THR G CA 1
ATOM 10049 C C . THR G 1 21 ? -11.486 -9.038 -67.863 1.00 23.33 10 THR G C 1
ATOM 10050 O O . THR G 1 21 ? -12.600 -8.544 -67.683 1.00 22.54 10 THR G O 1
ATOM 10054 N N . ARG G 1 22 ? -10.986 -9.313 -69.067 1.00 22.87 11 ARG G N 1
ATOM 10055 C CA . ARG G 1 22 ? -11.719 -9.028 -70.291 1.00 23.74 11 ARG G CA 1
ATOM 10056 C C . ARG G 1 22 ? -13.083 -9.707 -70.261 1.00 23.12 11 ARG G C 1
ATOM 10057 O O . ARG G 1 22 ? -14.098 -9.056 -70.496 1.00 24.07 11 ARG G O 1
ATOM 10065 N N . GLN G 1 23 ? -13.092 -11.004 -69.958 1.00 23.00 12 GLN G N 1
ATOM 10066 C CA . GLN G 1 23 ? -14.324 -11.771 -69.809 1.00 23.40 12 GLN G CA 1
ATOM 10067 C C . GLN G 1 23 ? -15.280 -11.193 -68.768 1.00 21.94 12 GLN G C 1
ATOM 10068 O O . GLN G 1 23 ? -16.475 -11.106 -69.025 1.00 21.51 12 GLN G O 1
ATOM 10074 N N . THR G 1 24 ? -14.743 -10.800 -67.608 1.00 20.99 13 THR G N 1
ATOM 10075 C CA . THR G 1 24 ? -15.519 -10.154 -66.537 1.00 20.21 13 THR G CA 1
ATOM 10076 C C . THR G 1 24 ? -16.201 -8.874 -67.035 1.00 19.73 13 THR G C 1
ATOM 10077 O O . THR G 1 24 ? -17.383 -8.662 -66.751 1.00 19.25 13 THR G O 1
ATOM 10081 N N . ILE G 1 25 ? -15.466 -8.049 -67.791 1.00 18.48 14 ILE G N 1
ATOM 10082 C CA . ILE G 1 25 ? -16.029 -6.810 -68.356 1.00 18.09 14 ILE G CA 1
ATOM 10083 C C . ILE G 1 25 ? -17.145 -7.109 -69.369 1.00 17.93 14 ILE G C 1
ATOM 10084 O O . ILE G 1 25 ? -18.226 -6.536 -69.286 1.00 17.60 14 ILE G O 1
ATOM 10089 N N . LEU G 1 26 ? -16.871 -8.019 -70.301 1.00 19.16 15 LEU G N 1
ATOM 10090 C CA . LEU G 1 26 ? -17.815 -8.386 -71.358 1.00 19.42 15 LEU G CA 1
ATOM 10091 C C . LEU G 1 26 ? -19.146 -8.902 -70.787 1.00 19.68 15 LEU G C 1
ATOM 10092 O O . LEU G 1 26 ? -20.207 -8.508 -71.267 1.00 19.67 15 LEU G O 1
ATOM 10097 N N . VAL G 1 27 ? -19.078 -9.722 -69.729 1.00 19.95 16 VAL G N 1
ATOM 10098 C CA . VAL G 1 27 ? -20.267 -10.273 -69.043 1.00 20.46 16 VAL G CA 1
ATOM 10099 C C . VAL G 1 27 ? -21.116 -9.164 -68.390 1.00 20.29 16 VAL G C 1
ATOM 10100 O O . VAL G 1 27 ? -22.333 -9.111 -68.590 1.00 19.12 16 VAL G O 1
ATOM 10104 N N . ALA G 1 28 ? -20.463 -8.280 -67.634 1.00 19.68 17 ALA G N 1
ATOM 10105 C CA . ALA G 1 28 ? -21.133 -7.132 -67.028 1.00 18.98 17 ALA G CA 1
ATOM 10106 C C . ALA G 1 28 ? -21.740 -6.203 -68.078 1.00 18.39 17 ALA G C 1
ATOM 10107 O O . ALA G 1 28 ? -22.900 -5.820 -67.965 1.00 18.22 17 ALA G O 1
ATOM 10109 N N . ALA G 1 29 ? -20.958 -5.871 -69.109 1.00 18.02 18 ALA G N 1
ATOM 10110 C CA . ALA G 1 29 ? -21.401 -4.987 -70.187 1.00 17.13 18 ALA G CA 1
ATOM 10111 C C . ALA G 1 29 ? -22.631 -5.554 -70.869 1.00 16.63 18 ALA G C 1
ATOM 10112 O O . ALA G 1 29 ? -23.604 -4.832 -71.075 1.00 15.76 18 ALA G O 1
ATOM 10114 N N . ALA G 1 30 ? -22.580 -6.854 -71.176 1.00 16.22 19 ALA G N 1
ATOM 10115 C CA . ALA G 1 30 ? -23.711 -7.593 -71.748 1.00 17.43 19 ALA G CA 1
ATOM 10116 C C . ALA G 1 30 ? -24.989 -7.520 -70.915 1.00 17.63 19 ALA G C 1
ATOM 10117 O O . ALA G 1 30 ? -26.066 -7.314 -71.471 1.00 17.44 19 ALA G O 1
ATOM 10119 N N . GLU G 1 31 ? -24.853 -7.699 -69.600 1.00 18.54 20 GLU G N 1
ATOM 10120 C CA . GLU G 1 31 ? -25.955 -7.571 -68.644 1.00 20.06 20 GLU G CA 1
ATOM 10121 C C . GLU G 1 31 ? -26.547 -6.160 -68.641 1.00 20.01 20 GLU G C 1
ATOM 10122 O O . GLU G 1 31 ? -27.768 -5.990 -68.755 1.00 20.56 20 GLU G O 1
ATOM 10128 N N . VAL G 1 32 ? -25.683 -5.149 -68.540 1.00 19.40 21 VAL G N 1
ATOM 10129 C CA . VAL G 1 32 ? -26.125 -3.751 -68.564 1.00 18.98 21 VAL G CA 1
ATOM 10130 C C . VAL G 1 32 ? -26.818 -3.415 -69.894 1.00 18.68 21 VAL G C 1
ATOM 10131 O O . VAL G 1 32 ? -27.880 -2.789 -69.882 1.00 18.36 21 VAL G O 1
ATOM 10135 N N . PHE G 1 33 ? -26.235 -3.846 -71.020 1.00 17.93 22 PHE G N 1
ATOM 10136 C CA . PHE G 1 33 ? -26.858 -3.617 -72.334 1.00 17.66 22 PHE G CA 1
ATOM 10137 C C . PHE G 1 33 ? -28.190 -4.343 -72.418 1.00 18.06 22 PHE G C 1
ATOM 10138 O O . PHE G 1 33 ? -29.141 -3.770 -72.907 1.00 18.49 22 PHE G O 1
ATOM 10146 N N . ASP G 1 34 ? -28.254 -5.576 -71.909 1.00 19.81 23 ASP G N 1
ATOM 10147 C CA . ASP G 1 34 ? -29.496 -6.361 -71.896 1.00 21.88 23 ASP G CA 1
ATOM 10148 C C . ASP G 1 34 ? -30.651 -5.666 -71.173 1.00 22.89 23 ASP G C 1
ATOM 10149 O O . ASP G 1 34 ? -31.775 -5.667 -71.672 1.00 22.89 23 ASP G O 1
ATOM 10154 N N . GLU G 1 35 ? -30.382 -5.081 -70.010 1.00 24.40 24 GLU G N 1
ATOM 10155 C CA . GLU G 1 35 ? -31.450 -4.452 -69.234 1.00 26.31 24 GLU G CA 1
ATOM 10156 C C . GLU G 1 35 ? -31.832 -3.064 -69.735 1.00 25.47 24 GLU G C 1
ATOM 10157 O O . GLU G 1 35 ? -33.015 -2.743 -69.799 1.00 25.55 24 GLU G O 1
ATOM 10163 N N . VAL G 1 36 ? -30.855 -2.263 -70.146 1.00 24.33 25 VAL G N 1
ATOM 10164 C CA . VAL G 1 36 ? -31.150 -0.861 -70.437 1.00 23.81 25 VAL G CA 1
ATOM 10165 C C . VAL G 1 36 ? -30.877 -0.429 -71.898 1.00 22.48 25 VAL G C 1
ATOM 10166 O O . VAL G 1 36 ? -31.223 0.688 -72.305 1.00 21.97 25 VAL G O 1
ATOM 10170 N N . GLY G 1 37 ? -30.281 -1.325 -72.685 1.00 21.29 26 GLY G N 1
ATOM 10171 C CA . GLY G 1 37 ? -29.976 -1.028 -74.091 1.00 19.96 26 GLY G CA 1
ATOM 10172 C C . GLY G 1 37 ? -28.693 -0.222 -74.217 1.00 19.59 26 GLY G C 1
ATOM 10173 O O . GLY G 1 37 ? -28.109 0.180 -73.203 1.00 17.95 26 GLY G O 1
ATOM 10174 N N . TYR G 1 38 ? -28.271 0.017 -75.461 1.00 18.60 27 TYR G N 1
ATOM 10175 C CA . TYR G 1 38 ? -27.009 0.702 -75.753 1.00 18.88 27 TYR G CA 1
ATOM 10176 C C . TYR G 1 38 ? -26.946 2.153 -75.247 1.00 19.87 27 TYR G C 1
ATOM 10177 O O . TYR G 1 38 ? -26.056 2.508 -74.459 1.00 19.53 27 TYR G O 1
ATOM 10186 N N . GLU G 1 39 ? -27.888 2.971 -75.718 1.00 21.56 28 GLU G N 1
ATOM 10187 C CA . GLU G 1 39 ? -27.927 4.410 -75.435 1.00 22.64 28 GLU G CA 1
ATOM 10188 C C . GLU G 1 39 ? -27.952 4.783 -73.954 1.00 21.81 28 GLU G C 1
ATOM 10189 O O . GLU G 1 39 ? -27.207 5.667 -73.528 1.00 21.06 28 GLU G O 1
ATOM 10195 N N . ALA G 1 40 ? -28.796 4.107 -73.185 1.00 20.65 29 ALA G N 1
ATOM 10196 C CA . ALA G 1 40 ? -28.960 4.432 -71.769 1.00 21.18 29 ALA G CA 1
ATOM 10197 C C . ALA G 1 40 ? -27.804 3.916 -70.890 1.00 21.44 29 ALA G C 1
ATOM 10198 O O . ALA G 1 40 ? -27.551 4.470 -69.813 1.00 21.50 29 ALA G O 1
ATOM 10200 N N . ALA G 1 41 ? -27.110 2.869 -71.355 1.00 21.12 30 ALA G N 1
ATOM 10201 C CA . ALA G 1 41 ? -25.983 2.278 -70.629 1.00 21.10 30 ALA G CA 1
ATOM 10202 C C . ALA G 1 41 ? -24.826 3.250 -70.499 1.00 21.01 30 ALA G C 1
ATOM 10203 O O . ALA G 1 41 ? -24.599 4.065 -71.375 1.00 20.83 30 ALA G O 1
ATOM 10205 N N . THR G 1 42 ? -24.138 3.192 -69.363 1.00 22.12 31 THR G N 1
ATOM 10206 C CA . THR G 1 42 ? -22.944 4.003 -69.151 1.00 22.16 31 THR G CA 1
ATOM 10207 C C . THR G 1 42 ? -21.763 3.118 -68.786 1.00 22.42 31 THR G C 1
ATOM 10208 O O . THR G 1 42 ? -21.939 1.969 -68.340 1.00 21.93 31 THR G O 1
ATOM 10212 N N . ILE G 1 43 ? -20.565 3.667 -68.986 1.00 23.16 32 ILE G N 1
ATOM 10213 C CA . ILE G 1 43 ? -19.318 3.050 -68.540 1.00 23.42 32 ILE G CA 1
ATOM 10214 C C . ILE G 1 43 ? -19.365 2.832 -67.023 1.00 23.02 32 ILE G C 1
ATOM 10215 O O . ILE G 1 43 ? -18.995 1.761 -66.542 1.00 22.67 32 ILE G O 1
ATOM 10220 N N . SER G 1 44 ? -19.858 3.839 -66.298 1.00 23.69 33 SER G N 1
ATOM 10221 C CA . SER G 1 44 ? -20.068 3.759 -64.844 1.00 23.41 33 SER G CA 1
ATOM 10222 C C . SER G 1 44 ? -20.946 2.566 -64.411 1.00 23.02 33 SER G C 1
ATOM 10223 O O . SER G 1 44 ? -20.601 1.875 -63.449 1.00 22.73 33 SER G O 1
ATOM 10226 N N . ASP G 1 45 ? -22.057 2.326 -65.121 1.00 23.42 34 ASP G N 1
ATOM 10227 C CA . ASP G 1 45 ? -22.886 1.108 -64.942 1.00 22.65 34 ASP G CA 1
ATOM 10228 C C . ASP G 1 45 ? -22.084 -0.196 -65.058 1.00 21.74 34 ASP G C 1
ATOM 10229 O O . ASP G 1 45 ? -22.274 -1.108 -64.250 1.00 22.02 34 ASP G O 1
ATOM 10234 N N . VAL G 1 46 ? -21.217 -0.281 -66.075 1.00 20.42 35 VAL G N 1
ATOM 10235 C CA . VAL G 1 46 ? -20.386 -1.473 -66.331 1.00 19.68 35 VAL G CA 1
ATOM 10236 C C . VAL G 1 46 ? -19.334 -1.639 -65.218 1.00 19.10 35 VAL G C 1
ATOM 10237 O O . VAL G 1 46 ? -19.074 -2.755 -64.767 1.00 18.19 35 VAL G O 1
ATOM 10241 N N . LEU G 1 47 ? -18.738 -0.523 -64.792 1.00 19.59 36 LEU G N 1
ATOM 10242 C CA . LEU G 1 47 ? -17.737 -0.539 -63.720 1.00 20.12 36 LEU G CA 1
ATOM 10243 C C . LEU G 1 47 ? -18.306 -1.069 -62.404 1.00 20.40 36 LEU G C 1
ATOM 10244 O O . LEU G 1 47 ? -17.698 -1.936 -61.780 1.00 19.85 36 LEU G O 1
ATOM 10249 N N . LYS G 1 48 ? -19.477 -0.572 -62.004 1.00 22.18 37 LYS G N 1
ATOM 10250 C CA . LYS G 1 48 ? -20.130 -1.040 -60.767 1.00 23.09 37 LYS G CA 1
ATOM 10251 C C . LYS G 1 48 ? -20.568 -2.496 -60.874 1.00 23.29 37 LYS G C 1
ATOM 10252 O O . LYS G 1 48 ? -20.459 -3.242 -59.899 1.00 22.52 37 LYS G O 1
ATOM 10258 N N . ARG G 1 49 ? -21.069 -2.889 -62.050 1.00 22.84 38 ARG G N 1
ATOM 10259 C CA . ARG G 1 49 ? -21.488 -4.265 -62.274 1.00 24.02 38 ARG G CA 1
ATOM 10260 C C . ARG G 1 49 ? -20.323 -5.261 -62.276 1.00 23.52 38 ARG G C 1
ATOM 10261 O O . ARG G 1 49 ? -20.448 -6.352 -61.725 1.00 23.05 38 ARG G O 1
ATOM 10269 N N . SER G 1 50 ? -19.212 -4.894 -62.916 1.00 22.70 39 SER G N 1
ATOM 10270 C CA . SER G 1 50 ? -18.053 -5.790 -63.012 1.00 22.53 39 SER G CA 1
ATOM 10271 C C . SER G 1 50 ? -17.244 -5.787 -61.739 1.00 21.68 39 SER G C 1
ATOM 10272 O O . SER G 1 50 ? -16.699 -6.812 -61.348 1.00 22.07 39 SER G O 1
ATOM 10275 N N . GLY G 1 51 ? -17.149 -4.621 -61.112 1.00 21.99 40 GLY G N 1
ATOM 10276 C CA . GLY G 1 51 ? -16.238 -4.422 -59.990 1.00 21.33 40 GLY G CA 1
ATOM 10277 C C . GLY G 1 51 ? -14.778 -4.288 -60.389 1.00 20.86 40 GLY G C 1
ATOM 10278 O O . GLY G 1 51 ? -13.903 -4.459 -59.547 1.00 22.15 40 GLY G O 1
ATOM 10279 N N . VAL G 1 52 ? -14.500 -3.994 -61.659 1.00 20.18 41 VAL G N 1
ATOM 10280 C CA . VAL G 1 52 ? -13.122 -3.684 -62.094 1.00 19.63 41 VAL G CA 1
ATOM 10281 C C . VAL G 1 52 ? -12.871 -2.181 -61.982 1.00 19.57 41 VAL G C 1
ATOM 10282 O O . VAL G 1 52 ? -13.817 -1.394 -61.868 1.00 19.38 41 VAL G O 1
ATOM 10286 N N . THR G 1 53 ? -11.595 -1.795 -62.026 1.00 20.45 42 THR G N 1
ATOM 10287 C CA . THR G 1 53 ? -11.188 -0.389 -62.026 1.00 21.02 42 THR G CA 1
ATOM 10288 C C . THR G 1 53 ? -11.353 0.222 -63.428 1.00 21.72 42 THR G C 1
ATOM 10289 O O . THR G 1 53 ? -11.390 -0.499 -64.432 1.00 21.03 42 THR G O 1
ATOM 10293 N N . LYS G 1 54 ? -11.448 1.553 -63.474 1.00 22.36 43 LYS G N 1
ATOM 10294 C CA . LYS G 1 54 ? -11.384 2.338 -64.706 1.00 22.25 43 LYS G CA 1
ATOM 10295 C C . LYS G 1 54 ? -10.168 1.957 -65.534 1.00 21.02 43 LYS G C 1
ATOM 10296 O O . LYS G 1 54 ? -10.306 1.678 -66.722 1.00 21.07 43 LYS G O 1
ATOM 10302 N N . GLY G 1 55 ? -8.996 1.948 -64.894 1.00 20.07 44 GLY G N 1
ATOM 10303 C CA . GLY G 1 55 ? -7.746 1.475 -65.487 1.00 19.58 44 GLY G CA 1
ATOM 10304 C C . GLY G 1 55 ? -7.892 0.133 -66.191 1.00 18.80 44 GLY G C 1
ATOM 10305 O O . GLY G 1 55 ? -7.510 0.001 -67.362 1.00 18.85 44 GLY G O 1
ATOM 10306 N N . ALA G 1 56 ? -8.477 -0.841 -65.490 1.00 18.04 45 ALA G N 1
ATOM 10307 C CA . ALA G 1 56 ? -8.743 -2.174 -66.046 1.00 17.72 45 ALA G CA 1
ATOM 10308 C C . ALA G 1 56 ? -9.691 -2.146 -67.250 1.00 17.67 45 ALA G C 1
ATOM 10309 O O . ALA G 1 56 ? -9.399 -2.772 -68.274 1.00 17.51 45 ALA G O 1
ATOM 10311 N N . LEU G 1 57 ? -10.800 -1.409 -67.141 1.00 17.50 46 LEU G N 1
ATOM 10312 C CA . LEU G 1 57 ? -11.742 -1.313 -68.252 1.00 17.67 46 LEU G CA 1
ATOM 10313 C C . LEU G 1 57 ? -11.088 -0.667 -69.475 1.00 17.56 46 LEU G C 1
ATOM 10314 O O . LEU G 1 57 ? -11.192 -1.207 -70.580 1.00 17.63 46 LEU G O 1
ATOM 10319 N N . TYR G 1 58 ? -10.406 0.463 -69.278 1.00 16.91 47 TYR G N 1
ATOM 10320 C CA . TYR G 1 58 ? -9.785 1.168 -70.409 1.00 17.76 47 TYR G CA 1
ATOM 10321 C C . TYR G 1 58 ? -8.540 0.493 -71.007 1.00 17.60 47 TYR G C 1
ATOM 10322 O O . TYR G 1 58 ? -8.148 0.807 -72.129 1.00 17.91 47 TYR G O 1
ATOM 10331 N N . PHE G 1 59 ? -7.952 -0.448 -70.279 1.00 17.46 48 PHE G N 1
ATOM 10332 C CA . PHE G 1 59 ? -6.922 -1.328 -70.842 1.00 18.35 48 PHE G CA 1
ATOM 10333 C C . PHE G 1 59 ? -7.495 -2.276 -71.913 1.00 18.19 48 PHE G C 1
ATOM 10334 O O . PHE G 1 59 ? -6.794 -2.649 -72.845 1.00 19.07 48 PHE G O 1
ATOM 10342 N N . HIS G 1 60 ? -8.765 -2.644 -71.784 1.00 18.16 49 HIS G N 1
ATOM 10343 C CA . HIS G 1 60 ? -9.392 -3.600 -72.700 1.00 18.01 49 HIS G CA 1
ATOM 10344 C C . HIS G 1 60 ? -10.279 -2.964 -73.759 1.00 17.85 49 HIS G C 1
ATOM 10345 O O . HIS G 1 60 ? -10.379 -3.475 -74.876 1.00 17.55 49 HIS G O 1
ATOM 10352 N N . PHE G 1 61 ? -10.913 -1.845 -73.406 1.00 17.47 50 PHE G N 1
ATOM 10353 C CA . PHE G 1 61 ? -11.885 -1.187 -74.284 1.00 17.24 50 PHE G CA 1
ATOM 10354 C C . PHE G 1 61 ? -11.735 0.312 -74.185 1.00 17.09 50 PHE G C 1
ATOM 10355 O O . PHE G 1 61 ? -11.504 0.858 -73.105 1.00 17.82 50 PHE G O 1
ATOM 10363 N N . THR G 1 62 ? -11.887 0.973 -75.317 1.00 16.64 51 THR G N 1
ATOM 10364 C CA . THR G 1 62 ? -11.534 2.377 -75.446 1.00 17.13 51 THR G CA 1
ATOM 10365 C C . THR G 1 62 ? -12.726 3.279 -75.166 1.00 17.60 51 THR G C 1
ATOM 10366 O O . THR G 1 62 ? -12.557 4.416 -74.700 1.00 17.69 51 THR G O 1
ATOM 10370 N N . SER G 1 63 ? -13.923 2.760 -75.464 1.00 17.16 52 SER G N 1
ATOM 10371 C CA . SER G 1 63 ? -15.182 3.501 -75.390 1.00 16.33 52 SER G CA 1
ATOM 10372 C C . SER G 1 63 ? -16.340 2.530 -75.138 1.00 16.23 52 SER G C 1
ATOM 10373 O O . SER G 1 63 ? -16.165 1.300 -75.263 1.00 15.38 52 SER G O 1
ATOM 10376 N N . LYS G 1 64 ? -17.510 3.084 -74.790 1.00 15.69 53 LYS G N 1
ATOM 10377 C CA . LYS G 1 64 ? -18.758 2.322 -74.705 1.00 16.29 53 LYS G CA 1
ATOM 10378 C C . LYS G 1 64 ? -19.112 1.707 -76.059 1.00 16.71 53 LYS G C 1
ATOM 10379 O O . LYS G 1 64 ? -19.550 0.560 -76.119 1.00 16.85 53 LYS G O 1
ATOM 10385 N N . GLN G 1 65 ? -18.893 2.458 -77.135 1.00 17.55 54 GLN G N 1
ATOM 10386 C CA . GLN G 1 65 ? -19.136 1.948 -78.486 1.00 17.61 54 GLN G CA 1
ATOM 10387 C C . GLN G 1 65 ? -18.328 0.683 -78.746 1.00 17.69 54 GLN G C 1
ATOM 10388 O O . GLN G 1 65 ? -18.874 -0.321 -79.203 1.00 17.37 54 GLN G O 1
ATOM 10394 N N . GLU G 1 66 ? -17.042 0.739 -78.408 1.00 17.78 55 GLU G N 1
ATOM 10395 C CA . GLU G 1 66 ? -16.109 -0.325 -78.715 1.00 18.99 55 GLU G CA 1
ATOM 10396 C C . GLU G 1 66 ? -16.426 -1.555 -77.857 1.00 17.75 55 GLU G C 1
ATOM 10397 O O . GLU G 1 66 ? -16.382 -2.692 -78.339 1.00 16.67 55 GLU G O 1
ATOM 10403 N N . LEU G 1 67 ? -16.817 -1.294 -76.609 1.00 17.56 56 LEU G N 1
ATOM 10404 C CA . LEU G 1 67 ? -17.252 -2.314 -75.657 1.00 17.37 56 LEU G CA 1
ATOM 10405 C C . LEU G 1 67 ? -18.496 -3.020 -76.177 1.00 16.56 56 LEU G C 1
ATOM 10406 O O . LEU G 1 67 ? -18.544 -4.247 -76.180 1.00 15.82 56 LEU G O 1
ATOM 10411 N N . ALA G 1 68 ? -19.493 -2.237 -76.604 1.00 16.23 57 ALA G N 1
ATOM 10412 C CA . ALA G 1 68 ? -20.710 -2.783 -77.224 1.00 16.27 57 ALA G CA 1
ATOM 10413 C C . ALA G 1 68 ? -20.402 -3.606 -78.456 1.00 15.86 57 ALA G C 1
ATOM 10414 O O . ALA G 1 68 ? -20.984 -4.675 -78.633 1.00 15.98 57 ALA G O 1
ATOM 10416 N N . GLN G 1 69 ? -19.492 -3.098 -79.294 1.00 15.98 58 GLN G N 1
ATOM 10417 C CA . GLN G 1 69 ? -19.093 -3.759 -80.540 1.00 15.49 58 GLN G CA 1
ATOM 10418 C C . GLN G 1 69 ? -18.439 -5.114 -80.254 1.00 15.94 58 GLN G C 1
ATOM 10419 O O . GLN G 1 69 ? -18.611 -6.073 -81.025 1.00 15.52 58 GLN G O 1
ATOM 10425 N N . ALA G 1 70 ? -17.717 -5.183 -79.130 1.00 16.18 59 ALA G N 1
ATOM 10426 C CA . ALA G 1 70 ? -17.055 -6.405 -78.712 1.00 16.44 59 ALA G CA 1
ATOM 10427 C C . ALA G 1 70 ? -18.055 -7.451 -78.236 1.00 17.00 59 ALA G C 1
ATOM 10428 O O . ALA G 1 70 ? -17.866 -8.636 -78.547 1.00 16.59 59 ALA G O 1
ATOM 10430 N N . VAL G 1 71 ? -19.123 -7.035 -77.525 1.00 17.34 60 VAL G N 1
ATOM 10431 C CA . VAL G 1 71 ? -20.150 -8.010 -77.103 1.00 17.32 60 VAL G CA 1
ATOM 10432 C C . VAL G 1 71 ? -20.988 -8.463 -78.302 1.00 17.01 60 VAL G C 1
ATOM 10433 O O . VAL G 1 71 ? -21.452 -9.595 -78.314 1.00 16.98 60 VAL G O 1
ATOM 10437 N N . LEU G 1 72 ? -21.156 -7.595 -79.302 1.00 17.03 61 LEU G N 1
ATOM 10438 C CA . LEU G 1 72 ? -21.686 -8.006 -80.621 1.00 17.51 61 LEU G CA 1
ATOM 10439 C C . LEU G 1 72 ? -20.794 -9.065 -81.283 1.00 18.20 61 LEU G C 1
ATOM 10440 O O . LEU G 1 72 ? -21.297 -10.098 -81.738 1.00 18.54 61 LEU G O 1
ATOM 10445 N N . ALA G 1 73 ? -19.477 -8.818 -81.277 1.00 18.68 62 ALA G N 1
ATOM 10446 C CA . ALA G 1 73 ? -18.462 -9.702 -81.889 1.00 20.36 62 ALA G CA 1
ATOM 10447 C C . ALA G 1 73 ? -18.302 -11.056 -81.221 1.00 21.20 62 ALA G C 1
ATOM 10448 O O . ALA G 1 73 ? -17.849 -12.008 -81.858 1.00 21.51 62 ALA G O 1
ATOM 10450 N N . GLU G 1 74 ? -18.677 -11.143 -79.948 1.00 23.72 63 GLU G N 1
ATOM 10451 C CA . GLU G 1 74 ? -18.506 -12.366 -79.157 1.00 26.56 63 GLU G CA 1
ATOM 10452 C C . GLU G 1 74 ? -19.685 -13.334 -79.209 1.00 25.64 63 GLU G C 1
ATOM 10453 O O . GLU G 1 74 ? -19.662 -14.379 -78.547 1.00 25.92 63 GLU G O 1
ATOM 10459 N N . GLN G 1 75 ? -20.702 -12.994 -79.997 1.00 23.48 64 GLN G N 1
ATOM 10460 C CA . GLN G 1 75 ? -21.973 -13.718 -79.982 1.00 21.49 64 GLN G CA 1
ATOM 10461 C C . GLN G 1 75 ? -21.855 -15.190 -80.411 1.00 21.09 64 GLN G C 1
ATOM 10462 O O . GLN G 1 75 ? -22.302 -16.076 -79.678 1.00 20.41 64 GLN G O 1
ATOM 10468 N N . VAL G 1 76 ? -21.251 -15.440 -81.572 1.00 19.55 65 VAL G N 1
ATOM 10469 C CA . VAL G 1 76 ? -21.030 -16.816 -82.070 1.00 20.42 65 VAL G CA 1
ATOM 10470 C C . VAL G 1 76 ? -20.114 -17.633 -81.153 1.00 20.94 65 VAL G C 1
ATOM 10471 O O . VAL G 1 76 ? -20.452 -18.769 -80.811 1.00 19.75 65 VAL G O 1
ATOM 10475 N N . ALA G 1 77 ? -18.985 -17.039 -80.750 1.00 22.00 66 ALA G N 1
ATOM 10476 C CA . ALA G 1 77 ? -17.987 -17.687 -79.874 1.00 24.16 66 ALA G CA 1
ATOM 10477 C C . ALA G 1 77 ? -18.507 -18.016 -78.472 1.00 26.24 66 ALA G C 1
ATOM 10478 O O . ALA G 1 77 ? -17.936 -18.867 -77.775 1.00 26.89 66 ALA G O 1
ATOM 10480 N N . SER G 1 78 ? -19.585 -17.339 -78.075 1.00 26.70 67 SER G N 1
ATOM 10481 C CA . SER G 1 78 ? -20.279 -17.578 -76.811 1.00 27.56 67 SER G CA 1
ATOM 10482 C C . SER G 1 78 ? -20.989 -18.921 -76.718 1.00 28.38 67 SER G C 1
ATOM 10483 O O . SER G 1 78 ? -21.236 -19.406 -75.614 1.00 30.16 67 SER G O 1
ATOM 10486 N N . LEU G 1 79 ? -21.336 -19.505 -77.862 1.00 27.23 68 LEU G N 1
ATOM 10487 C CA . LEU G 1 79 ? -22.036 -20.784 -77.888 1.00 27.14 68 LEU G CA 1
ATOM 10488 C C . LEU G 1 79 ? -21.044 -21.909 -77.595 1.00 26.85 68 LEU G C 1
ATOM 10489 O O . LEU G 1 79 ? -19.998 -21.985 -78.244 1.00 25.96 68 LEU G O 1
ATOM 10494 N N . PRO G 1 80 ? -21.339 -22.759 -76.585 1.00 27.60 69 PRO G N 1
ATOM 10495 C CA . PRO G 1 80 ? -20.523 -23.955 -76.379 1.00 28.35 69 PRO G CA 1
ATOM 10496 C C . PRO G 1 80 ? -20.487 -24.853 -77.609 1.00 28.59 69 PRO G C 1
ATOM 10497 O O . PRO G 1 80 ? -21.472 -24.923 -78.357 1.00 28.41 69 PRO G O 1
ATOM 10501 N N . ARG G 1 81 ? -19.335 -25.487 -77.822 1.00 30.06 70 ARG G N 1
ATOM 10502 C CA . ARG G 1 81 ? -19.134 -26.462 -78.886 1.00 32.91 70 ARG G CA 1
ATOM 10503 C C . ARG G 1 81 ? -20.027 -27.668 -78.640 1.00 32.50 70 ARG G C 1
ATOM 10504 O O . ARG G 1 81 ? -19.889 -28.346 -77.619 1.00 31.46 70 ARG G O 1
ATOM 10512 N N . VAL G 1 82 ? -20.968 -27.891 -79.557 1.00 32.20 71 VAL G N 1
ATOM 10513 C CA . VAL G 1 82 ? -21.816 -29.082 -79.550 1.00 34.07 71 VAL G CA 1
ATOM 10514 C C . VAL G 1 82 ? -20.948 -30.250 -80.060 1.00 36.59 71 VAL G C 1
ATOM 10515 O O . VAL G 1 82 ? -20.313 -30.121 -81.121 1.00 36.51 71 VAL G O 1
ATOM 10519 N N . PRO G 1 83 ? -20.907 -31.377 -79.311 1.00 37.80 72 PRO G N 1
ATOM 10520 C CA . PRO G 1 83 ? -20.066 -32.519 -79.684 1.00 40.86 72 PRO G CA 1
ATOM 10521 C C . PRO G 1 83 ? -20.191 -32.933 -81.158 1.00 43.84 72 PRO G C 1
ATOM 10522 O O . PRO G 1 83 ? -21.300 -32.914 -81.723 1.00 44.90 72 PRO G O 1
ATOM 10526 N N . GLU G 1 84 ? -19.040 -33.248 -81.760 1.00 44.85 73 GLU G N 1
ATOM 10527 C CA . GLU G 1 84 ? -18.924 -33.839 -83.096 1.00 46.10 73 GLU G CA 1
ATOM 10528 C C . GLU G 1 84 ? -19.861 -35.050 -83.208 1.00 45.60 73 GLU G C 1
ATOM 10529 O O . GLU G 1 84 ? -19.892 -35.902 -82.315 1.00 45.11 73 GLU G O 1
ATOM 10535 N N . GLN G 1 85 ? -20.624 -35.100 -84.301 1.00 44.51 74 GLN G N 1
ATOM 10536 C CA . GLN G 1 85 ? -21.718 -36.065 -84.460 1.00 41.15 74 GLN G CA 1
ATOM 10537 C C . GLN G 1 85 ? -21.742 -36.764 -85.806 1.00 38.49 74 GLN G C 1
ATOM 10538 O O . GLN G 1 85 ? -21.035 -36.370 -86.738 1.00 39.86 74 GLN G O 1
ATOM 10544 N N . GLU G 1 86 ? -22.593 -37.786 -85.894 1.00 35.83 75 GLU G N 1
ATOM 10545 C CA . GLU G 1 86 ? -22.848 -38.517 -87.134 1.00 33.43 75 GLU G CA 1
ATOM 10546 C C . GLU G 1 86 ? -23.534 -37.617 -88.167 1.00 29.27 75 GLU G C 1
ATOM 10547 O O . GLU G 1 86 ? -23.092 -37.553 -89.307 1.00 28.31 75 GLU G O 1
ATOM 10553 N N . LEU G 1 87 ? -24.591 -36.908 -87.765 1.00 25.44 76 LEU G N 1
ATOM 10554 C CA . LEU G 1 87 ? -25.356 -36.058 -88.697 1.00 23.74 76 LEU G CA 1
ATOM 10555 C C . LEU G 1 87 ? -25.121 -34.568 -88.468 1.00 22.33 76 LEU G C 1
ATOM 10556 O O . LEU G 1 87 ? -25.277 -34.075 -87.351 1.00 21.42 76 LEU G O 1
ATOM 10561 N N . LYS G 1 88 ? -24.717 -33.863 -89.529 1.00 21.01 77 LYS G N 1
ATOM 10562 C CA . LYS G 1 88 ? -24.521 -32.416 -89.471 1.00 19.69 77 LYS G CA 1
ATOM 10563 C C . LYS G 1 88 ? -25.840 -31.641 -89.286 1.00 18.61 77 LYS G C 1
ATOM 10564 O O . LYS G 1 88 ? -25.854 -30.571 -88.666 1.00 17.51 77 LYS G O 1
ATOM 10570 N N . LEU G 1 89 ? -26.941 -32.190 -89.805 1.00 17.27 78 LEU G N 1
ATOM 10571 C CA . LEU G 1 89 ? -28.250 -31.561 -89.639 1.00 16.72 78 LEU G CA 1
ATOM 10572 C C . LEU G 1 89 ? -28.745 -31.686 -88.207 1.00 16.66 78 LEU G C 1
ATOM 10573 O O . LEU G 1 89 ? -29.379 -30.758 -87.696 1.00 15.85 78 LEU G O 1
ATOM 10578 N N . GLN G 1 90 ? -28.422 -32.814 -87.568 1.00 16.62 79 GLN G N 1
ATOM 10579 C CA . GLN G 1 90 ? -28.672 -32.991 -86.136 1.00 17.00 79 GLN G CA 1
ATOM 10580 C C . GLN G 1 90 ? -27.838 -32.014 -85.315 1.00 16.68 79 GLN G C 1
ATOM 10581 O O . GLN G 1 90 ? -28.358 -31.422 -84.373 1.00 17.08 79 GLN G O 1
ATOM 10587 N N . GLN G 1 91 ? -26.557 -31.862 -85.666 1.00 16.51 80 GLN G N 1
ATOM 10588 C CA . GLN G 1 91 ? -25.694 -30.848 -85.052 1.00 16.45 80 GLN G CA 1
ATOM 10589 C C . GLN G 1 91 ? -26.305 -29.432 -85.059 1.00 16.12 80 GLN G C 1
ATOM 10590 O O . GLN G 1 91 ? -26.297 -28.744 -84.030 1.00 15.73 80 GLN G O 1
ATOM 10596 N N . SER G 1 92 ? -26.828 -29.017 -86.210 1.00 15.36 81 SER G N 1
ATOM 10597 C CA . SER G 1 92 ? -27.482 -27.719 -86.355 1.00 15.60 81 SER G CA 1
ATOM 10598 C C . SER G 1 92 ? -28.691 -27.607 -85.425 1.00 15.45 81 SER G C 1
ATOM 10599 O O . SER G 1 92 ? -28.880 -26.578 -84.780 1.00 15.45 81 SER G O 1
ATOM 10602 N N . LEU G 1 93 ? -29.484 -28.683 -85.357 1.00 15.12 82 LEU G N 1
ATOM 10603 C CA . LEU G 1 93 ? -30.667 -28.739 -84.516 1.00 15.19 82 LEU G CA 1
ATOM 10604 C C . LEU G 1 93 ? -30.286 -28.687 -83.026 1.00 15.18 82 LEU G C 1
ATOM 10605 O O . LEU G 1 93 ? -30.901 -27.961 -82.256 1.00 14.56 82 LEU G O 1
ATOM 10610 N N . ASP G 1 94 ? -29.254 -29.443 -82.655 1.00 15.61 83 ASP G N 1
ATOM 10611 C CA . ASP G 1 94 ? -28.662 -29.397 -81.314 1.00 15.89 83 ASP G CA 1
ATOM 10612 C C . ASP G 1 94 ? -28.166 -28.005 -80.924 1.00 15.66 83 ASP G C 1
ATOM 10613 O O . ASP G 1 94 ? -28.348 -27.580 -79.784 1.00 15.57 83 ASP G O 1
ATOM 10618 N N . GLU G 1 95 ? -27.528 -27.312 -81.863 1.00 15.90 84 GLU G N 1
ATOM 10619 C CA . GLU G 1 95 ? -27.004 -25.965 -81.624 1.00 15.70 84 GLU G CA 1
ATOM 10620 C C . GLU G 1 95 ? -28.126 -24.956 -81.432 1.00 14.94 84 GLU G C 1
ATOM 10621 O O . GLU G 1 95 ? -28.049 -24.096 -80.537 1.00 13.71 84 GLU G O 1
ATOM 10627 N N . ALA G 1 96 ? -29.155 -25.055 -82.284 1.00 14.22 85 ALA G N 1
ATOM 10628 C CA . ALA G 1 96 ? -30.300 -24.138 -82.230 1.00 14.52 85 ALA G CA 1
ATOM 10629 C C . ALA G 1 96 ? -31.075 -24.261 -80.921 1.00 14.13 85 ALA G C 1
ATOM 10630 O O . ALA G 1 96 ? -31.450 -23.253 -80.323 1.00 13.69 85 ALA G O 1
ATOM 10632 N N . LEU G 1 97 ? -31.307 -25.500 -80.498 1.00 14.27 86 LEU G N 1
ATOM 10633 C CA . LEU G 1 97 ? -31.976 -25.769 -79.236 1.00 14.95 86 LEU G CA 1
ATOM 10634 C C . LEU G 1 97 ? -31.079 -25.429 -78.036 1.00 15.02 86 LEU G C 1
ATOM 10635 O O . LEU G 1 97 ? -31.588 -24.980 -77.006 1.00 15.66 86 LEU G O 1
ATOM 10640 N N . LEU G 1 98 ? -29.762 -25.615 -78.166 1.00 15.10 87 LEU G N 1
ATOM 10641 C CA . LEU G 1 98 ? -28.823 -25.180 -77.114 1.00 15.64 87 LEU G CA 1
ATOM 10642 C C . LEU G 1 98 ? -28.838 -23.652 -76.954 1.00 15.76 87 LEU G C 1
ATOM 10643 O O . LEU G 1 98 ? -28.933 -23.137 -75.831 1.00 15.19 87 LEU G O 1
ATOM 10648 N N . LEU G 1 99 ? -28.760 -22.941 -78.078 1.00 15.71 88 LEU G N 1
ATOM 10649 C CA . LEU G 1 99 ? -28.864 -21.489 -78.073 1.00 15.94 88 LEU G CA 1
ATOM 10650 C C . LEU G 1 99 ? -30.194 -21.021 -77.475 1.00 16.06 88 LEU G C 1
ATOM 10651 O O . LEU G 1 99 ? -30.226 -20.038 -76.740 1.00 15.37 88 LEU G O 1
ATOM 10656 N N . ALA G 1 100 ? -31.274 -21.744 -77.770 1.00 16.97 89 ALA G N 1
ATOM 10657 C CA . ALA G 1 100 ? -32.584 -21.417 -77.219 1.00 18.43 89 ALA G CA 1
ATOM 10658 C C . ALA G 1 100 ? -32.545 -21.419 -75.682 1.00 19.82 89 ALA G C 1
ATOM 10659 O O . ALA G 1 100 ? -33.008 -20.461 -75.058 1.00 19.70 89 ALA G O 1
ATOM 10661 N N . HIS G 1 101 ? -31.951 -22.467 -75.097 1.00 22.07 90 HIS G N 1
ATOM 10662 C CA . HIS G 1 101 ? -31.778 -22.606 -73.632 1.00 24.36 90 HIS G CA 1
ATOM 10663 C C . HIS G 1 101 ? -30.966 -21.466 -73.019 1.00 23.30 90 HIS G C 1
ATOM 10664 O O . HIS G 1 101 ? -31.314 -20.947 -71.951 1.00 22.81 90 HIS G O 1
ATOM 10671 N N . LEU G 1 102 ? -29.896 -21.084 -73.707 1.00 22.47 91 LEU G N 1
ATOM 10672 C CA . LEU G 1 102 ? -29.009 -20.006 -73.264 1.00 22.18 91 LEU G CA 1
ATOM 10673 C C . LEU G 1 102 ? -29.652 -18.619 -73.383 1.00 21.66 91 LEU G C 1
ATOM 10674 O O . LEU G 1 102 ? -29.181 -17.651 -72.786 1.00 21.74 91 LEU G O 1
ATOM 10679 N N . LEU G 1 103 ? -30.732 -18.531 -74.151 1.00 21.53 92 LEU G N 1
ATOM 10680 C CA . LEU G 1 103 ? -31.485 -17.291 -74.292 1.00 22.23 92 LEU G CA 1
ATOM 10681 C C . LEU G 1 103 ? -32.590 -17.184 -73.246 1.00 24.57 92 LEU G C 1
ATOM 10682 O O . LEU G 1 103 ? -32.950 -16.079 -72.832 1.00 24.10 92 LEU G O 1
ATOM 10687 N N . ARG G 1 104 ? -33.103 -18.339 -72.818 1.00 26.51 93 ARG G N 1
ATOM 10688 C CA . ARG G 1 104 ? -34.168 -18.458 -71.817 1.00 31.09 93 ARG G CA 1
ATOM 10689 C C . ARG G 1 104 ? -33.739 -17.997 -70.392 1.00 32.78 93 ARG G C 1
ATOM 10690 O O . ARG G 1 104 ? -32.598 -18.192 -69.988 1.00 31.98 93 ARG G O 1
ATOM 10698 N N . GLU G 1 105 ? -34.688 -17.408 -69.656 1.00 36.78 94 GLU G N 1
ATOM 10699 C CA . GLU G 1 105 ? -34.476 -16.681 -68.380 1.00 39.31 94 GLU G CA 1
ATOM 10700 C C . GLU G 1 105 ? -33.789 -17.414 -67.209 1.00 40.81 94 GLU G C 1
ATOM 10701 O O . GLU G 1 105 ? -32.960 -16.819 -66.512 1.00 39.88 94 GLU G O 1
ATOM 10707 N N . GLY G 1 106 ? -34.147 -18.681 -66.996 1.00 41.03 95 GLY G N 1
ATOM 10708 C CA . GLY G 1 106 ? -33.646 -19.473 -65.868 1.00 42.76 95 GLY G CA 1
ATOM 10709 C C . GLY G 1 106 ? -32.333 -20.196 -66.124 1.00 44.54 95 GLY G C 1
ATOM 10710 O O . GLY G 1 106 ? -31.627 -20.568 -65.177 1.00 44.53 95 GLY G O 1
ATOM 10711 N N . THR G 1 107 ? -32.020 -20.395 -67.406 1.00 44.87 96 THR G N 1
ATOM 10712 C CA . THR G 1 107 ? -30.771 -21.019 -67.857 1.00 42.85 96 THR G CA 1
ATOM 10713 C C . THR G 1 107 ? -29.934 -20.035 -68.691 1.00 42.03 96 THR G C 1
ATOM 10714 O O . THR G 1 107 ? -28.998 -20.437 -69.403 1.00 40.94 96 THR G O 1
ATOM 10718 N N . GLY G 1 108 ? -30.264 -18.747 -68.566 1.00 39.22 97 GLY G N 1
ATOM 10719 C CA . GLY G 1 108 ? -29.687 -17.679 -69.382 1.00 37.73 97 GLY G CA 1
ATOM 10720 C C . GLY G 1 108 ? -28.186 -17.499 -69.314 1.00 36.64 97 GLY G C 1
ATOM 10721 O O . GLY G 1 108 ? -27.557 -17.728 -68.276 1.00 35.62 97 GLY G O 1
ATOM 10722 N N . ASP G 1 109 ? -27.622 -17.102 -70.448 1.00 35.79 98 ASP G N 1
ATOM 10723 C CA . ASP G 1 109 ? -26.226 -16.716 -70.542 1.00 36.90 98 ASP G CA 1
ATOM 10724 C C . ASP G 1 109 ? -26.161 -15.196 -70.745 1.00 35.36 98 ASP G C 1
ATOM 10725 O O . ASP G 1 109 ? -26.673 -14.689 -71.751 1.00 33.16 98 ASP G O 1
ATOM 10730 N N . PRO G 1 110 ? -25.548 -14.466 -69.780 1.00 34.77 99 PRO G N 1
ATOM 10731 C CA . PRO G 1 110 ? -25.522 -12.994 -69.820 1.00 32.66 99 PRO G CA 1
ATOM 10732 C C . PRO G 1 110 ? -25.006 -12.410 -71.145 1.00 30.92 99 PRO G C 1
ATOM 10733 O O . PRO G 1 110 ? -25.633 -11.467 -71.674 1.00 29.77 99 PRO G O 1
ATOM 10737 N N . ILE G 1 111 ? -23.918 -12.978 -71.685 1.00 27.57 100 ILE G N 1
ATOM 10738 C CA . ILE G 1 111 ? -23.334 -12.464 -72.939 1.00 25.44 100 ILE G CA 1
ATOM 10739 C C . ILE G 1 111 ? -24.260 -12.594 -74.146 1.00 22.48 100 ILE G C 1
ATOM 10740 O O . ILE G 1 111 ? -24.516 -11.587 -74.810 1.00 20.41 100 ILE G O 1
ATOM 10745 N N . VAL G 1 112 ? -24.778 -13.807 -74.399 1.00 20.66 101 VAL G N 1
ATOM 10746 C CA . VAL G 1 112 ? -25.682 -14.028 -75.551 1.00 20.19 101 VAL G CA 1
ATOM 10747 C C . VAL G 1 112 ? -26.935 -13.156 -75.518 1.00 17.98 101 VAL G C 1
ATOM 10748 O O . VAL G 1 112 ? -27.326 -12.643 -76.551 1.00 17.64 101 VAL G O 1
ATOM 10752 N N . GLN G 1 113 ? -27.537 -12.986 -74.340 1.00 16.29 102 GLN G N 1
ATOM 10753 C CA . GLN G 1 113 ? -28.775 -12.200 -74.188 1.00 15.78 102 GLN G CA 1
ATOM 10754 C C . GLN G 1 113 ? -28.580 -10.720 -74.551 1.00 14.50 102 GLN G C 1
ATOM 10755 O O . GLN G 1 113 ? -29.350 -10.152 -75.342 1.00 14.26 102 GLN G O 1
ATOM 10761 N N . GLY G 1 114 ? -27.567 -10.098 -73.959 1.00 13.76 103 GLY G N 1
ATOM 10762 C CA . GLY G 1 114 ? -27.249 -8.692 -74.224 1.00 13.32 103 GLY G CA 1
ATOM 10763 C C . GLY G 1 114 ? -26.797 -8.457 -75.653 1.00 13.12 103 GLY G C 1
ATOM 10764 O O . GLY G 1 114 ? -27.142 -7.439 -76.271 1.00 12.92 103 GLY G O 1
ATOM 10765 N N . SER G 1 115 ? -26.032 -9.417 -76.171 1.00 13.00 104 SER G N 1
ATOM 10766 C CA . SER G 1 115 ? -25.508 -9.362 -77.543 1.00 12.98 104 SER G CA 1
ATOM 10767 C C . SER G 1 115 ? -26.653 -9.393 -78.538 1.00 12.71 104 SER G C 1
ATOM 10768 O O . SER G 1 115 ? -26.683 -8.585 -79.457 1.00 12.78 104 SER G O 1
ATOM 10771 N N . VAL G 1 116 ? -27.589 -10.321 -78.333 1.00 13.24 105 VAL G N 1
ATOM 10772 C CA . VAL G 1 116 ? -28.835 -10.398 -79.108 1.00 13.64 105 VAL G CA 1
ATOM 10773 C C . VAL G 1 116 ? -29.649 -9.100 -78.995 1.00 14.02 105 VAL G C 1
ATOM 10774 O O . VAL G 1 116 ? -30.140 -8.605 -80.013 1.00 14.10 105 VAL G O 1
ATOM 10778 N N . ARG G 1 117 ? -29.797 -8.541 -77.790 1.00 14.92 106 ARG G N 1
ATOM 10779 C CA . ARG G 1 117 ? -30.469 -7.231 -77.671 1.00 15.37 106 ARG G CA 1
ATOM 10780 C C . ARG G 1 117 ? -29.777 -6.152 -78.516 1.00 15.54 106 ARG G C 1
ATOM 10781 O O . ARG G 1 117 ? -30.456 -5.444 -79.269 1.00 15.57 106 ARG G O 1
ATOM 10789 N N . LEU G 1 118 ? -28.446 -6.041 -78.423 1.00 15.63 107 LEU G N 1
ATOM 10790 C CA . LEU G 1 118 ? -27.722 -5.037 -79.225 1.00 15.67 107 LEU G CA 1
ATOM 10791 C C . LEU G 1 118 ? -27.914 -5.221 -80.735 1.00 15.67 107 LEU G C 1
ATOM 10792 O O . LEU G 1 118 ? -27.911 -4.249 -81.488 1.00 15.60 107 LEU G O 1
ATOM 10797 N N . THR G 1 119 ? -28.096 -6.474 -81.150 1.00 15.19 108 THR G N 1
ATOM 10798 C CA . THR G 1 119 ? -28.224 -6.851 -82.556 1.00 15.11 108 THR G CA 1
ATOM 10799 C C . THR G 1 119 ? -29.578 -6.476 -83.134 1.00 14.75 108 THR G C 1
ATOM 10800 O O . THR G 1 119 ? -29.674 -5.983 -84.263 1.00 14.62 108 THR G O 1
ATOM 10804 N N . VAL G 1 120 ? -30.609 -6.718 -82.335 1.00 14.93 109 VAL G N 1
ATOM 10805 C CA . VAL G 1 120 ? -31.999 -6.644 -82.745 1.00 15.45 109 VAL G CA 1
ATOM 10806 C C . VAL G 1 120 ? -32.543 -5.221 -82.549 1.00 16.08 109 VAL G C 1
ATOM 10807 O O . VAL G 1 120 ? -33.318 -4.738 -83.389 1.00 16.01 109 VAL G O 1
ATOM 10811 N N . ASP G 1 121 ? -32.142 -4.557 -81.455 1.00 16.92 110 ASP G N 1
ATOM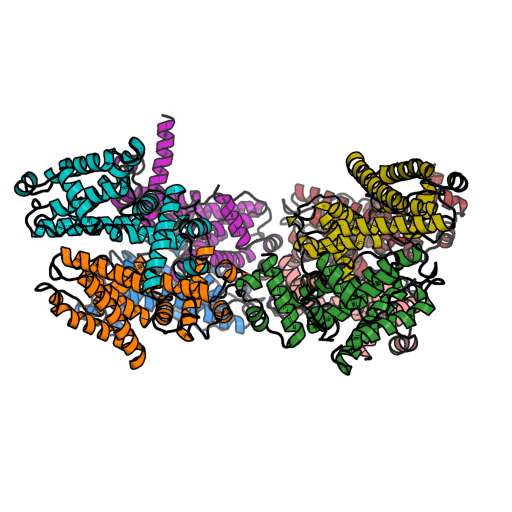 10812 C CA . ASP G 1 121 ? -32.446 -3.127 -81.253 1.00 17.84 110 ASP G CA 1
ATOM 10813 C C . ASP G 1 121 ? -31.928 -2.339 -82.466 1.00 18.23 110 ASP G C 1
ATOM 10814 O O . ASP G 1 121 ? -30.749 -2.433 -82.813 1.00 18.49 110 ASP G O 1
ATOM 10819 N N . GLN G 1 122 ? -32.815 -1.581 -83.106 1.00 19.06 111 GLN G N 1
ATOM 10820 C CA . GLN G 1 122 ? -32.485 -0.811 -84.312 1.00 19.92 111 GLN G CA 1
ATOM 10821 C C . GLN G 1 122 ? -31.369 0.201 -84.077 1.00 20.36 111 GLN G C 1
ATOM 10822 O O . GLN G 1 122 ? -30.480 0.352 -84.921 1.00 20.31 111 GLN G O 1
ATOM 10828 N N . GLY G 1 123 ? -31.424 0.876 -82.931 1.00 20.80 112 GLY G N 1
ATOM 10829 C CA . GLY G 1 123 ? -30.476 1.919 -82.583 1.00 23.94 112 GLY G CA 1
ATOM 10830 C C . GLY G 1 123 ? -30.560 3.058 -83.574 1.00 26.20 112 GLY G C 1
ATOM 10831 O O . GLY G 1 123 ? -31.655 3.435 -84.010 1.00 27.73 112 GLY G O 1
ATOM 10832 N N . SER G 1 124 ? -29.398 3.573 -83.959 1.00 28.59 113 SER G N 1
ATOM 10833 C CA . SER G 1 124 ? -29.302 4.674 -84.909 1.00 29.52 113 SER G CA 1
ATOM 10834 C C . SER G 1 124 ? -28.043 4.527 -85.758 1.00 30.54 113 SER G C 1
ATOM 10835 O O . SER G 1 124 ? -27.034 4.004 -85.266 1.00 29.17 113 SER G O 1
ATOM 10838 N N . PRO G 1 125 ? -28.088 4.993 -87.034 1.00 30.96 114 PRO G N 1
ATOM 10839 C CA . PRO G 1 125 ? -26.849 5.159 -87.812 1.00 30.91 114 PRO G CA 1
ATOM 10840 C C . PRO G 1 125 ? -25.771 5.922 -87.030 1.00 30.68 114 PRO G C 1
ATOM 10841 O O . PRO G 1 125 ? -24.586 5.596 -87.131 1.00 29.44 114 PRO G O 1
ATOM 10845 N N . ARG G 1 126 ? -26.211 6.883 -86.216 1.00 30.05 115 ARG G N 1
ATOM 10846 C CA . ARG G 1 126 ? -25.335 7.733 -85.418 1.00 29.74 115 ARG G CA 1
ATOM 10847 C C . ARG G 1 126 ? -24.621 6.993 -84.264 1.00 27.83 115 ARG G C 1
ATOM 10848 O O . ARG G 1 126 ? -23.607 7.478 -83.755 1.00 27.02 115 ARG G O 1
ATOM 10856 N N . ASP G 1 127 ? -25.126 5.821 -83.861 1.00 24.38 116 ASP G N 1
ATOM 10857 C CA . ASP G 1 127 ? -24.428 5.040 -82.833 1.00 22.00 116 ASP G CA 1
ATOM 10858 C C . ASP G 1 127 ? -23.180 4.320 -83.382 1.00 20.23 116 ASP G C 1
ATOM 10859 O O . ASP G 1 127 ? -22.314 3.901 -82.614 1.00 20.10 116 ASP G O 1
ATOM 10864 N N . HIS G 1 128 ? -23.106 4.226 -84.712 1.00 19.67 117 HIS G N 1
ATOM 10865 C CA . HIS G 1 128 ? -22.001 3.599 -85.472 1.00 19.56 117 HIS G CA 1
ATOM 10866 C C . HIS G 1 128 ? -21.651 2.146 -85.146 1.00 18.85 117 HIS G C 1
ATOM 10867 O O . HIS G 1 128 ? -20.591 1.655 -85.547 1.00 18.75 117 HIS G O 1
ATOM 10874 N N . LEU G 1 129 ? -22.562 1.466 -84.448 1.00 18.26 118 LEU G N 1
ATOM 10875 C CA . LEU G 1 129 ? -22.466 0.038 -84.198 1.00 18.44 118 LEU G CA 1
ATOM 10876 C C . LEU G 1 129 ? -22.642 -0.752 -85.484 1.00 18.07 118 LEU G C 1
ATOM 10877 O O . LEU G 1 129 ? -23.500 -0.433 -86.309 1.00 18.05 118 LEU G O 1
ATOM 10882 N N . ASN G 1 130 ? -21.812 -1.779 -85.641 1.00 18.09 119 ASN G N 1
ATOM 10883 C CA . ASN G 1 130 ? -21.920 -2.691 -86.765 1.00 18.02 119 ASN G CA 1
ATOM 10884 C C . ASN G 1 130 ? -22.629 -3.992 -86.358 1.00 16.77 119 ASN G C 1
ATOM 10885 O O . ASN G 1 130 ? -21.991 -4.978 -85.970 1.00 16.12 119 ASN G O 1
ATOM 10890 N N . ARG G 1 131 ? -23.951 -3.971 -86.492 1.00 16.23 120 ARG G N 1
ATOM 10891 C CA . ARG G 1 131 ? -24.818 -5.120 -86.178 1.00 16.02 120 ARG G CA 1
ATOM 10892 C C . ARG G 1 131 ? -24.718 -6.280 -87.166 1.00 15.49 120 ARG G C 1
ATOM 10893 O O . ARG G 1 131 ? -25.137 -7.400 -86.850 1.00 15.84 120 ARG G O 1
ATOM 10901 N N . ARG G 1 132 ? -24.160 -6.011 -88.346 1.00 15.56 121 ARG G N 1
ATOM 10902 C CA . ARG G 1 132 ? -23.900 -7.037 -89.368 1.00 15.98 121 ARG G CA 1
ATOM 10903 C C . ARG G 1 132 ? -22.903 -8.097 -88.912 1.00 15.80 121 ARG G C 1
ATOM 10904 O O . ARG G 1 132 ? -22.980 -9.237 -89.367 1.00 16.04 121 ARG G O 1
ATOM 10912 N N . VAL G 1 133 ? -21.994 -7.721 -88.005 1.00 15.53 122 VAL G N 1
ATOM 10913 C CA . VAL G 1 133 ? -20.929 -8.608 -87.506 1.00 15.11 122 VAL G CA 1
ATOM 10914 C C . VAL G 1 133 ? -21.427 -9.977 -86.976 1.00 14.64 122 VAL G C 1
ATOM 10915 O O . VAL G 1 133 ? -21.030 -10.994 -87.544 1.00 14.64 122 VAL G O 1
ATOM 10919 N N . PRO G 1 134 ? -22.289 -10.014 -85.920 1.00 14.02 123 PRO G N 1
ATOM 10920 C CA . PRO G 1 134 ? -22.814 -11.330 -85.494 1.00 13.86 123 PRO G CA 1
ATOM 10921 C C . PRO G 1 134 ? -23.780 -11.996 -86.500 1.00 13.60 123 PRO G C 1
ATOM 10922 O O . PRO G 1 134 ? -23.817 -13.222 -86.588 1.00 13.27 123 PRO G O 1
ATOM 10926 N N . MET G 1 135 ? -24.536 -11.208 -87.256 1.00 13.11 124 MET G N 1
ATOM 10927 C CA . MET G 1 135 ? -25.445 -11.797 -88.258 1.00 13.61 124 MET G CA 1
ATOM 10928 C C . MET G 1 135 ? -24.681 -12.465 -89.390 1.00 13.66 124 MET G C 1
ATOM 10929 O O . MET G 1 135 ? -25.022 -13.574 -89.797 1.00 13.45 124 MET G O 1
ATOM 10934 N N . GLN G 1 136 ? -23.628 -11.795 -89.856 1.00 14.43 125 GLN G N 1
ATOM 10935 C CA . GLN G 1 136 ? -22.697 -12.372 -90.820 1.00 15.01 125 GLN G CA 1
ATOM 10936 C C . GLN G 1 136 ? -22.014 -13.633 -90.253 1.00 14.30 125 GLN G C 1
ATOM 10937 O O . GLN G 1 136 ? -21.888 -14.632 -90.969 1.00 13.69 125 GLN G O 1
ATOM 10943 N N . ALA G 1 137 ? -21.612 -13.589 -88.971 1.00 13.06 126 ALA G N 1
ATOM 10944 C CA . ALA G 1 137 ? -20.930 -14.714 -88.337 1.00 12.23 126 ALA G CA 1
ATOM 10945 C C . ALA G 1 137 ? -21.850 -15.932 -88.169 1.00 11.92 126 ALA G C 1
ATOM 10946 O O . ALA G 1 137 ? -21.415 -17.057 -88.391 1.00 11.06 126 ALA G O 1
ATOM 10948 N N . TRP G 1 138 ? -23.117 -15.701 -87.807 1.00 11.97 127 TRP G N 1
ATOM 10949 C CA . TRP G 1 138 ? -24.116 -16.782 -87.781 1.00 12.02 127 TRP G CA 1
ATOM 10950 C C . TRP G 1 138 ? -24.441 -17.349 -89.181 1.00 11.91 127 TRP G C 1
ATOM 10951 O O . TRP G 1 138 ? -24.582 -18.568 -89.349 1.00 11.53 127 TRP G O 1
ATOM 10962 N N . THR G 1 139 ? -24.558 -16.465 -90.164 1.00 12.24 128 THR G N 1
ATOM 10963 C CA . THR G 1 139 ? -24.852 -16.884 -91.559 1.00 12.68 128 THR G CA 1
ATOM 10964 C C . THR G 1 139 ? -23.746 -17.818 -92.094 1.00 13.01 128 THR G C 1
ATOM 10965 O O . THR G 1 139 ? -24.063 -18.908 -92.606 1.00 12.68 128 THR G O 1
ATOM 10969 N N . GLU G 1 140 ? -22.478 -17.424 -91.889 1.00 13.54 129 GLU G N 1
ATOM 10970 C CA . GLU G 1 140 ? -21.298 -18.250 -92.235 1.00 14.17 129 GLU G CA 1
ATOM 10971 C C . GLU G 1 140 ? -21.277 -19.580 -91.479 1.00 13.97 129 GLU G C 1
ATOM 10972 O O . GLU G 1 140 ? -21.056 -20.631 -92.079 1.00 13.84 129 GLU G O 1
ATOM 10978 N N . HIS G 1 141 ? -21.488 -19.510 -90.162 1.00 14.04 130 HIS G N 1
ATOM 10979 C CA . HIS G 1 141 ? -21.570 -20.681 -89.267 1.00 14.07 130 HIS G CA 1
ATOM 10980 C C . HIS G 1 141 ? -22.591 -21.710 -89.761 1.00 13.76 130 HIS G C 1
ATOM 10981 O O . HIS G 1 141 ? -22.294 -22.917 -89.856 1.00 13.82 130 HIS G O 1
ATOM 10988 N N . THR G 1 142 ? -23.794 -21.227 -90.058 1.00 12.92 131 THR G N 1
ATOM 10989 C CA . THR G 1 142 ? -24.867 -22.081 -90.554 1.00 12.84 131 THR G CA 1
ATOM 10990 C C . THR G 1 142 ? -24.589 -22.562 -92.007 1.00 12.74 131 THR G C 1
ATOM 10991 O O . THR G 1 142 ? -24.805 -23.735 -92.328 1.00 12.58 131 THR G O 1
ATOM 10995 N N . GLN G 1 143 ? -24.091 -21.672 -92.860 1.00 12.81 132 GLN G N 1
ATOM 10996 C CA . GLN G 1 143 ? -23.734 -22.061 -94.232 1.00 13.11 132 GLN G CA 1
ATOM 10997 C C . GLN G 1 143 ? -22.645 -23.133 -94.232 1.00 13.01 132 GLN G C 1
ATOM 10998 O O . GLN G 1 143 ? -22.696 -24.068 -95.036 1.00 12.55 132 GLN G O 1
ATOM 11004 N N . SER G 1 144 ? -21.690 -23.003 -93.305 1.00 13.54 133 SER G N 1
ATOM 11005 C CA . SER G 1 144 ? -20.586 -23.958 -93.182 1.00 13.99 133 SER G CA 1
ATOM 11006 C C . SER G 1 144 ? -21.069 -25.351 -92.771 1.00 14.18 133 SER G C 1
ATOM 11007 O O . SER G 1 144 ? -20.627 -26.373 -93.316 1.00 14.09 133 SER G O 1
ATOM 11010 N N . LEU G 1 145 ? -22.003 -25.383 -91.831 1.00 14.86 134 LEU G N 1
ATOM 11011 C CA . LEU G 1 145 ? -22.588 -26.641 -91.383 1.00 15.62 134 LEU G CA 1
ATOM 11012 C C . LEU G 1 145 ? -23.408 -27.306 -92.491 1.00 14.99 134 LEU G C 1
ATOM 11013 O O . LEU G 1 145 ? -23.355 -28.527 -92.666 1.00 14.50 134 LEU G O 1
ATOM 11018 N N . PHE G 1 146 ? -24.146 -26.491 -93.240 1.00 14.47 135 PHE G N 1
ATOM 11019 C CA . PHE G 1 146 ? -24.954 -26.982 -94.344 1.00 14.43 135 PHE G CA 1
ATOM 11020 C C . PHE G 1 146 ? -24.076 -27.490 -95.497 1.00 14.93 135 PHE G C 1
ATOM 11021 O O . PHE G 1 146 ? -24.433 -28.465 -96.176 1.00 13.81 135 PHE G O 1
ATOM 11029 N N . GLU G 1 147 ? -22.931 -26.829 -95.701 1.00 15.65 136 GLU G N 1
ATOM 11030 C CA . GLU G 1 147 ? -21.934 -27.257 -96.693 1.00 16.07 136 GLU G CA 1
ATOM 11031 C C . GLU G 1 147 ? -21.333 -28.606 -96.306 1.00 16.02 136 GLU G C 1
ATOM 11032 O O . GLU G 1 147 ? -21.133 -29.477 -97.164 1.00 15.84 136 GLU G O 1
ATOM 11038 N N . GLU G 1 148 ? -21.086 -28.785 -95.010 1.00 16.29 137 GLU G N 1
ATOM 11039 C CA . GLU G 1 148 ? -20.564 -30.045 -94.484 1.00 17.06 137 GLU G CA 1
ATOM 11040 C C . GLU G 1 148 ? -21.605 -31.167 -94.595 1.00 16.41 137 GLU G C 1
ATOM 11041 O O . GLU G 1 148 ? -21.250 -32.313 -94.869 1.00 16.46 137 GLU G O 1
ATOM 11047 N N . ALA G 1 149 ? -22.881 -30.823 -94.401 1.00 15.53 138 ALA G N 1
ATOM 11048 C CA . ALA G 1 149 ? -23.995 -31.771 -94.526 1.00 15.09 138 ALA G CA 1
ATOM 11049 C C . ALA G 1 149 ? -24.174 -32.196 -95.981 1.00 15.11 138 ALA G C 1
ATOM 11050 O O . ALA G 1 149 ? -24.352 -33.395 -96.266 1.00 14.43 138 ALA G O 1
ATOM 11052 N N . ARG G 1 150 ? -24.123 -31.213 -96.888 1.00 15.05 139 ARG G N 1
ATOM 11053 C CA . ARG G 1 150 ? -24.204 -31.473 -98.338 1.00 15.66 139 ARG G CA 1
ATOM 11054 C C . ARG G 1 150 ? -23.137 -32.478 -98.802 1.00 15.94 139 ARG G C 1
ATOM 11055 O O . ARG G 1 150 ? -23.465 -33.437 -99.499 1.00 16.38 139 ARG G O 1
ATOM 11063 N N . ALA G 1 151 ? -21.889 -32.280 -98.365 1.00 16.59 140 ALA G N 1
ATOM 11064 C CA . ALA G 1 151 ? -20.777 -33.190 -98.675 1.00 16.25 140 ALA G CA 1
ATOM 11065 C C . ALA G 1 151 ? -20.994 -34.612 -98.124 1.00 16.34 140 ALA G C 1
ATOM 11066 O O . ALA G 1 151 ? -20.517 -35.576 -98.708 1.00 15.93 140 ALA G O 1
ATOM 11068 N N . LYS G 1 152 ? -21.707 -34.722 -97.005 1.00 16.93 141 LYS G N 1
ATOM 11069 C CA . LYS G 1 152 ? -22.055 -36.021 -96.408 1.00 17.48 141 LYS G CA 1
ATOM 11070 C C . LYS G 1 152 ? -23.406 -36.584 -96.900 1.00 17.24 141 LYS G C 1
ATOM 11071 O O . LYS G 1 152 ? -23.948 -37.512 -96.293 1.00 17.11 141 LYS G O 1
ATOM 11077 N N . GLY G 1 153 ? -23.940 -36.022 -97.990 1.00 16.91 142 GLY G N 1
ATOM 11078 C CA . GLY G 1 153 ? -25.205 -36.472 -98.592 1.00 16.17 142 GLY G CA 1
ATOM 11079 C C . GLY G 1 153 ? -26.471 -36.247 -97.781 1.00 15.86 142 GLY G C 1
ATOM 11080 O O . GLY G 1 153 ? -27.471 -36.940 -97.987 1.00 15.53 142 GLY G O 1
ATOM 11081 N N . GLU G 1 154 ? -26.450 -35.277 -96.871 1.00 16.17 143 GLU G N 1
ATOM 11082 C CA . GLU G 1 154 ? -27.586 -35.047 -95.971 1.00 16.40 143 GLU G CA 1
ATOM 11083 C C . GLU G 1 154 ? -28.652 -34.140 -96.559 1.00 16.20 143 GLU G C 1
ATOM 11084 O O . GLU G 1 154 ? -29.720 -34.004 -95.984 1.00 15.75 143 GLU G O 1
ATOM 11090 N N . ILE G 1 155 ? -28.364 -33.496 -97.689 1.00 16.83 144 ILE G N 1
ATOM 11091 C CA . ILE G 1 155 ? -29.314 -32.515 -98.249 1.00 17.25 144 ILE G CA 1
ATOM 11092 C C . ILE G 1 155 ? -29.704 -32.853 -99.688 1.00 17.15 144 ILE G C 1
ATOM 11093 O O . ILE G 1 155 ? -28.934 -33.479 -100.423 1.00 16.61 144 ILE G O 1
ATOM 11098 N N . LEU G 1 156 ? -30.913 -32.446 -100.059 1.00 17.13 145 LEU G N 1
ATOM 11099 C CA . LEU G 1 156 ? -31.445 -32.621 -101.416 1.00 18.05 145 LEU G CA 1
ATOM 11100 C C . LEU G 1 156 ? -30.544 -32.016 -102.509 1.00 18.79 145 LEU G C 1
ATOM 11101 O O . LEU G 1 156 ? -29.925 -30.971 -102.287 1.00 17.99 145 LEU G O 1
ATOM 11106 N N . PRO G 1 157 ? -30.471 -32.678 -103.686 1.00 19.96 146 PRO G N 1
ATOM 11107 C CA . PRO G 1 157 ? -29.489 -32.370 -104.747 1.00 21.36 146 PRO G CA 1
ATOM 11108 C C . PRO G 1 157 ? -29.286 -30.903 -105.191 1.00 22.37 146 PRO G C 1
ATOM 11109 O O . PRO G 1 157 ? -28.140 -30.505 -105.449 1.00 25.26 146 PRO G O 1
ATOM 11113 N N . HIS G 1 158 ? -30.350 -30.118 -105.297 1.00 21.73 147 HIS G N 1
ATOM 11114 C CA . HIS G 1 158 ? -30.206 -28.737 -105.819 1.00 20.37 147 HIS G CA 1
ATOM 11115 C C . HIS G 1 158 ? -30.541 -27.646 -104.813 1.00 18.79 147 HIS G C 1
ATOM 11116 O O . HIS G 1 158 ? -30.998 -26.563 -105.194 1.00 18.63 147 HIS G O 1
ATOM 11123 N N . ALA G 1 159 ? -30.293 -27.932 -103.531 1.00 17.54 148 ALA G N 1
ATOM 11124 C CA . ALA G 1 159 ? -30.540 -26.980 -102.455 1.00 16.50 148 ALA G CA 1
ATOM 11125 C C . ALA G 1 159 ? -29.664 -25.729 -102.577 1.00 15.86 148 ALA G C 1
ATOM 11126 O O . ALA G 1 159 ? -28.537 -25.783 -103.081 1.00 15.09 148 ALA G O 1
ATOM 11128 N N . ASP G 1 160 ? -30.215 -24.603 -102.146 1.00 15.49 149 ASP G N 1
ATOM 11129 C CA . ASP G 1 160 ? -29.456 -23.362 -102.063 1.00 15.80 149 ASP G CA 1
ATOM 11130 C C . ASP G 1 160 ? -28.973 -23.147 -100.623 1.00 16.11 149 ASP G C 1
ATOM 11131 O O . ASP G 1 160 ? -29.694 -22.620 -99.769 1.00 16.22 149 ASP G O 1
ATOM 11136 N N . VAL G 1 161 ? -27.729 -23.546 -100.406 1.00 15.39 150 VAL G N 1
ATOM 11137 C CA . VAL G 1 161 ? -27.033 -23.498 -99.125 1.00 15.72 150 VAL G CA 1
ATOM 11138 C C . VAL G 1 161 ? -26.874 -22.082 -98.513 1.00 15.98 150 VAL G C 1
ATOM 11139 O O . VAL G 1 161 ? -27.059 -21.899 -97.307 1.00 14.89 150 VAL G O 1
ATOM 11143 N N . GLU G 1 162 ? -26.562 -21.090 -99.348 1.00 15.76 151 GLU G N 1
ATOM 11144 C CA . GLU G 1 162 ? -26.496 -19.696 -98.913 1.00 15.99 151 GLU G CA 1
ATOM 11145 C C . GLU G 1 162 ? -27.866 -19.142 -98.496 1.00 15.38 151 GLU G C 1
ATOM 11146 O O . GLU G 1 162 ? -27.986 -18.542 -97.417 1.00 14.98 151 GLU G O 1
ATOM 11152 N N . ALA G 1 163 ? -28.874 -19.341 -99.353 1.00 14.00 152 ALA G N 1
ATOM 11153 C CA . ALA G 1 163 ? -30.257 -18.925 -99.084 1.00 13.62 152 ALA G CA 1
ATOM 11154 C C . ALA G 1 163 ? -30.834 -19.578 -97.832 1.00 13.32 152 ALA G C 1
ATOM 11155 O O . ALA G 1 163 ? -31.496 -18.911 -97.044 1.00 12.92 152 ALA G O 1
ATOM 11157 N N . LEU G 1 164 ? -30.589 -20.879 -97.673 1.00 12.92 153 LEU G N 1
ATOM 11158 C CA . LEU G 1 164 ? -30.978 -21.624 -96.480 1.00 12.70 153 LEU G CA 1
ATOM 11159 C C . LEU G 1 164 ? -30.354 -21.078 -95.193 1.00 12.38 153 LEU G C 1
ATOM 11160 O O . LEU G 1 164 ? -31.045 -20.929 -94.184 1.00 11.71 153 LEU G O 1
ATOM 11165 N N . ALA G 1 165 ? -29.046 -20.798 -95.236 1.00 12.11 154 ALA G N 1
ATOM 11166 C CA . ALA G 1 165 ? -28.340 -20.200 -94.105 1.00 12.17 154 ALA G CA 1
ATOM 11167 C C . ALA G 1 165 ? -28.979 -18.871 -93.671 1.00 12.32 154 ALA G C 1
ATOM 11168 O O . ALA G 1 165 ? -29.215 -18.670 -92.486 1.00 11.81 154 ALA G O 1
ATOM 11170 N N . LYS G 1 166 ? -29.288 -18.004 -94.644 1.00 12.94 155 LYS G N 1
ATOM 11171 C CA . LYS G 1 166 ? -29.947 -16.703 -94.381 1.00 13.07 155 LYS G CA 1
ATOM 11172 C C . LYS G 1 166 ? -31.346 -16.912 -93.794 1.00 12.94 155 LYS G C 1
ATOM 11173 O O . LYS G 1 166 ? -31.740 -16.226 -92.820 1.00 12.22 155 LYS G O 1
ATOM 11179 N N . LEU G 1 167 ? -32.073 -17.878 -94.367 1.00 12.51 156 LEU G N 1
ATOM 11180 C CA . LEU G 1 167 ? -33.394 -18.245 -93.867 1.00 12.83 156 LEU G CA 1
ATOM 11181 C C . LEU G 1 167 ? -33.359 -18.724 -92.425 1.00 12.66 156 LEU G C 1
ATOM 11182 O O . LEU G 1 167 ? -34.173 -18.271 -91.629 1.00 13.07 156 LEU G O 1
ATOM 11187 N N . PHE G 1 168 ? -32.433 -19.621 -92.088 1.00 12.16 157 PHE G N 1
ATOM 11188 C CA . PHE G 1 168 ? -32.351 -20.144 -90.720 1.00 12.18 157 PHE G CA 1
ATOM 11189 C C . PHE G 1 168 ? -31.978 -19.084 -89.683 1.00 12.01 157 PHE G C 1
ATOM 11190 O O . PHE G 1 168 ? -32.592 -19.018 -88.616 1.00 12.05 157 PHE G O 1
ATOM 11198 N N . VAL G 1 169 ? -30.985 -18.259 -90.013 1.00 11.88 158 VAL G N 1
ATOM 11199 C CA . VAL G 1 169 ? -30.546 -17.154 -89.141 1.00 11.73 158 VAL G CA 1
ATOM 11200 C C . VAL G 1 169 ? -31.700 -16.147 -88.929 1.00 11.80 158 VAL G C 1
ATOM 11201 O O . VAL G 1 169 ? -32.033 -15.802 -87.795 1.00 11.45 158 VAL G O 1
ATOM 11205 N N . GLY G 1 170 ? -32.325 -15.718 -90.021 1.00 12.09 159 GLY G N 1
ATOM 11206 C CA . GLY G 1 170 ? -33.474 -14.800 -89.967 1.00 12.72 159 GLY G CA 1
ATOM 11207 C C . GLY G 1 170 ? -34.664 -15.378 -89.213 1.00 12.77 159 GLY G C 1
ATOM 11208 O O . GLY G 1 170 ? -35.159 -14.749 -88.285 1.00 13.81 159 GLY G O 1
ATOM 11209 N N . ALA G 1 171 ? -35.098 -16.585 -89.585 1.00 12.60 160 ALA G N 1
ATOM 11210 C CA . ALA G 1 171 ? -36.221 -17.253 -88.904 1.00 12.46 160 ALA G CA 1
ATOM 11211 C C . ALA G 1 171 ? -35.952 -17.547 -87.410 1.00 12.34 160 ALA G C 1
ATOM 11212 O O . ALA G 1 171 ? -36.840 -17.336 -86.568 1.00 12.52 160 ALA G O 1
ATOM 11214 N N . PHE G 1 172 ? -34.735 -17.973 -87.062 1.00 12.31 161 PHE G N 1
ATOM 11215 C CA . PHE G 1 172 ? -34.360 -18.126 -85.625 1.00 12.21 161 PHE G CA 1
ATOM 11216 C C . PHE G 1 172 ? -34.503 -16.809 -84.860 1.00 12.06 161 PHE G C 1
ATOM 11217 O O . PHE G 1 172 ? -35.123 -16.768 -83.780 1.00 12.29 161 PHE G O 1
ATOM 11225 N N . THR G 1 173 ? -33.942 -15.738 -85.422 1.00 11.69 162 THR G N 1
ATOM 11226 C CA . THR G 1 173 ? -34.032 -14.399 -84.846 1.00 11.73 162 THR G CA 1
ATOM 11227 C C . THR G 1 173 ? -35.489 -14.032 -84.545 1.00 12.13 162 THR G C 1
ATOM 11228 O O . THR G 1 173 ? -35.802 -13.554 -83.448 1.00 11.63 162 THR G O 1
ATOM 11232 N N . GLY G 1 174 ? -36.375 -14.296 -85.509 1.00 12.52 163 GLY G N 1
ATOM 11233 C CA . GLY G 1 174 ? -37.783 -13.945 -85.379 1.00 12.98 163 GLY G CA 1
ATOM 11234 C C . GLY G 1 174 ? -38.551 -14.760 -84.366 1.00 13.47 163 GLY G C 1
ATOM 11235 O O . GLY G 1 174 ? -39.331 -14.213 -83.584 1.00 13.78 163 GLY G O 1
ATOM 11236 N N . VAL G 1 175 ? -38.339 -16.070 -84.391 1.00 13.96 164 VAL G N 1
ATOM 11237 C CA . VAL G 1 175 ? -38.912 -16.971 -83.408 1.00 14.29 164 VAL G CA 1
ATOM 11238 C C . VAL G 1 175 ? -38.485 -16.529 -81.994 1.00 14.64 164 VAL G C 1
ATOM 11239 O O . VAL G 1 175 ? -39.325 -16.460 -81.097 1.00 14.64 164 VAL G O 1
ATOM 11243 N N . GLN G 1 176 ? -37.204 -16.177 -81.838 1.00 14.75 165 GLN G N 1
ATOM 11244 C CA . GLN G 1 176 ? -36.658 -15.589 -80.606 1.00 15.02 165 GLN G CA 1
ATOM 11245 C C . GLN G 1 176 ? -37.419 -14.323 -80.150 1.00 14.85 165 GLN G C 1
ATOM 11246 O O . GLN G 1 176 ? -37.863 -14.260 -78.992 1.00 14.26 165 GLN G O 1
ATOM 11252 N N . VAL G 1 177 ? -37.579 -13.351 -81.057 1.00 14.44 166 VAL G N 1
ATOM 11253 C CA . VAL G 1 177 ? -38.250 -12.065 -80.773 1.00 14.36 166 VAL G CA 1
ATOM 11254 C C . VAL G 1 177 ? -39.711 -12.284 -80.370 1.00 14.34 166 VAL G C 1
ATOM 11255 O O . VAL G 1 177 ? -40.132 -11.800 -79.299 1.00 13.85 166 VAL G O 1
ATOM 11259 N N . LEU G 1 178 ? -40.453 -13.044 -81.190 1.00 13.78 167 LEU G N 1
ATOM 11260 C CA . LEU G 1 178 ? -41.826 -13.431 -80.852 1.00 14.28 167 LEU G CA 1
ATOM 11261 C C . LEU G 1 178 ? -41.918 -14.114 -79.477 1.00 14.24 167 LEU G C 1
ATOM 11262 O O . LEU G 1 178 ? -42.765 -13.741 -78.669 1.00 13.81 167 LEU G O 1
ATOM 11267 N N . SER G 1 179 ? -41.027 -15.073 -79.208 1.00 14.37 168 SER G N 1
ATOM 11268 C CA . SER G 1 179 ? -41.019 -15.815 -77.933 1.00 15.36 168 SER G CA 1
ATOM 11269 C C . SER G 1 179 ? -40.734 -14.918 -76.712 1.00 15.67 168 SER G C 1
ATOM 11270 O O . SER G 1 179 ? -41.390 -15.049 -75.671 1.00 15.88 168 SER G O 1
ATOM 11273 N N . ARG G 1 180 ? -39.766 -14.014 -76.869 1.00 16.75 169 ARG G N 1
ATOM 11274 C CA . ARG G 1 180 ? -39.460 -12.942 -75.908 1.00 17.83 169 ARG G CA 1
ATOM 11275 C C . ARG G 1 180 ? -40.689 -12.086 -75.558 1.00 17.58 169 ARG G C 1
ATOM 11276 O O . ARG G 1 180 ? -41.014 -11.921 -74.386 1.00 17.55 169 ARG G O 1
ATOM 11284 N N . ILE G 1 181 ? -41.350 -11.550 -76.577 1.00 17.31 170 ILE G N 1
ATOM 11285 C CA . ILE G 1 181 ? -42.523 -10.686 -76.413 1.00 17.31 170 ILE G CA 1
ATOM 11286 C C . ILE G 1 181 ? -43.678 -11.441 -75.739 1.00 18.00 170 ILE G C 1
ATOM 11287 O O . ILE G 1 181 ? -44.287 -10.941 -74.782 1.00 17.45 170 ILE G O 1
ATOM 11292 N N . MET G 1 182 ? -43.959 -12.646 -76.235 1.00 18.26 171 MET G N 1
ATOM 11293 C CA . MET G 1 182 ? -45.168 -13.381 -75.862 1.00 18.86 171 MET G CA 1
ATOM 11294 C C . MET G 1 182 ? -45.063 -14.205 -74.592 1.00 19.09 171 MET G C 1
ATOM 11295 O O . MET G 1 182 ? -46.070 -14.377 -73.895 1.00 19.41 171 MET G O 1
ATOM 11300 N N . THR G 1 183 ? -43.873 -14.735 -74.299 1.00 18.98 172 THR G N 1
ATOM 11301 C CA . THR G 1 183 ? -43.715 -15.627 -73.144 1.00 19.78 172 THR G CA 1
ATOM 11302 C C . THR G 1 183 ? -42.458 -15.383 -72.305 1.00 20.39 172 THR G C 1
ATOM 11303 O O . THR G 1 183 ? -42.226 -16.091 -71.323 1.00 21.30 172 THR G O 1
ATOM 11307 N N . GLY G 1 184 ? -41.656 -14.387 -72.687 1.00 20.22 173 GLY G N 1
ATOM 11308 C CA . GLY G 1 184 ? -40.361 -14.151 -72.059 1.00 19.27 173 GLY G CA 1
ATOM 11309 C C . GLY G 1 184 ? -39.406 -15.311 -72.293 1.00 19.26 173 GLY G C 1
ATOM 11310 O O . GLY G 1 184 ? -38.620 -15.654 -71.409 1.00 18.85 173 GLY G O 1
ATOM 11311 N N . ARG G 1 185 ? -39.502 -15.916 -73.483 1.00 18.52 174 ARG G N 1
ATOM 11312 C CA . ARG G 1 185 ? -38.666 -17.055 -73.937 1.00 18.79 174 ARG G CA 1
ATOM 11313 C C . ARG G 1 185 ? -38.973 -18.429 -73.298 1.00 18.99 174 ARG G C 1
ATOM 11314 O O . ARG G 1 185 ? -38.259 -19.403 -73.557 1.00 18.24 174 ARG G O 1
ATOM 11322 N N . ALA G 1 186 ? -40.049 -18.505 -72.505 1.00 19.43 175 ALA G N 1
ATOM 11323 C CA . ALA G 1 186 ? -40.468 -19.756 -71.835 1.00 19.89 175 ALA G CA 1
ATOM 11324 C C . ALA G 1 186 ? -40.793 -20.896 -72.802 1.00 19.96 175 ALA G C 1
ATOM 11325 O O . ALA G 1 186 ? -40.470 -22.058 -72.521 1.00 20.62 175 ALA G O 1
ATOM 11327 N N . ASP G 1 187 ? -41.410 -20.546 -73.936 1.00 19.40 176 ASP G N 1
ATOM 11328 C CA . ASP G 1 187 ? -41.739 -21.483 -75.025 1.00 18.73 176 ASP G CA 1
ATOM 11329 C C . ASP G 1 187 ? -40.708 -21.539 -76.177 1.00 18.06 176 ASP G C 1
ATOM 11330 O O . ASP G 1 187 ? -40.972 -22.159 -77.214 1.00 17.15 176 ASP G O 1
ATOM 11335 N N . LEU G 1 188 ? -39.553 -20.887 -75.998 1.00 17.68 177 LEU G N 1
ATOM 11336 C CA . LEU G 1 188 ? -38.555 -20.749 -77.069 1.00 16.95 177 LEU G CA 1
ATOM 11337 C C . LEU G 1 188 ? -38.037 -22.074 -77.640 1.00 17.36 177 LEU G C 1
ATOM 11338 O O . LEU G 1 188 ? -37.993 -22.218 -78.866 1.00 16.46 177 LEU G O 1
ATOM 11343 N N . ALA G 1 189 ? -37.679 -23.031 -76.771 1.00 17.46 178 ALA G N 1
ATOM 11344 C CA . ALA G 1 189 ? -37.280 -24.382 -77.227 1.00 18.14 178 ALA G CA 1
ATOM 11345 C C . ALA G 1 189 ? -38.295 -25.040 -78.169 1.00 17.94 178 ALA G C 1
ATOM 11346 O O . ALA G 1 189 ? -37.905 -25.576 -79.204 1.00 16.97 178 ALA G O 1
ATOM 11348 N N . GLU G 1 190 ? -39.579 -24.981 -77.791 1.00 18.44 179 GLU G N 1
ATOM 11349 C CA . GLU G 1 190 ? -40.705 -25.555 -78.549 1.00 19.16 179 GLU G CA 1
ATOM 11350 C C . GLU G 1 190 ? -40.852 -24.888 -79.926 1.00 17.84 179 GLU G C 1
ATOM 11351 O O . GLU G 1 190 ? -40.991 -25.571 -80.938 1.00 17.21 179 GLU G O 1
ATOM 11357 N N . ARG G 1 191 ? -40.811 -23.556 -79.939 1.00 17.10 180 ARG G N 1
ATOM 11358 C CA . ARG G 1 191 ? -40.880 -22.748 -81.168 1.00 17.10 180 ARG G CA 1
ATOM 11359 C C . ARG G 1 191 ? -39.715 -23.012 -82.122 1.00 16.36 180 ARG G C 1
ATOM 11360 O O . ARG G 1 191 ? -39.906 -23.052 -83.342 1.00 15.64 180 ARG G O 1
ATOM 11368 N N . VAL G 1 192 ? -38.521 -23.176 -81.550 1.00 15.89 181 VAL G N 1
ATOM 11369 C CA . VAL G 1 192 ? -37.292 -23.494 -82.296 1.00 16.02 181 VAL G CA 1
ATOM 11370 C C . VAL G 1 192 ? -37.374 -24.917 -82.887 1.00 16.43 181 VAL G C 1
ATOM 11371 O O . VAL G 1 192 ? -37.065 -25.113 -84.069 1.00 17.22 181 VAL G O 1
ATOM 11375 N N . ALA G 1 193 ? -37.812 -25.889 -82.081 1.00 16.26 182 ALA G N 1
ATOM 11376 C CA . ALA G 1 193 ? -38.070 -27.254 -82.567 1.00 17.02 182 ALA G CA 1
ATOM 11377 C C . ALA G 1 193 ? -39.088 -27.246 -83.714 1.00 17.08 182 ALA G C 1
ATOM 11378 O O . ALA G 1 193 ? -38.837 -27.869 -84.742 1.00 17.46 182 ALA G O 1
ATOM 11380 N N . ASP G 1 194 ? -40.194 -26.510 -83.541 1.00 17.95 183 ASP G N 1
ATOM 11381 C CA . ASP G 1 194 ? -41.211 -26.287 -84.598 1.00 18.44 183 ASP G CA 1
ATOM 11382 C C . ASP G 1 194 ? -40.613 -25.707 -85.873 1.00 16.92 183 ASP G C 1
ATOM 11383 O O . ASP G 1 194 ? -40.924 -26.160 -86.964 1.00 15.99 183 ASP G O 1
ATOM 11388 N N . LEU G 1 195 ? -39.766 -24.690 -85.717 1.00 16.17 184 LEU G N 1
ATOM 11389 C CA . LEU G 1 195 ? -39.045 -24.095 -86.835 1.00 15.41 184 LEU G CA 1
ATOM 11390 C C . LEU G 1 195 ? -38.247 -25.136 -87.636 1.00 14.79 184 LEU G C 1
ATOM 11391 O O . LEU G 1 195 ? -38.354 -25.189 -88.867 1.00 14.58 184 LEU G O 1
ATOM 11396 N N . TYR G 1 196 ? -37.463 -25.952 -86.932 1.00 14.80 185 TYR G N 1
ATOM 11397 C CA . TYR G 1 196 ? -36.627 -26.974 -87.565 1.00 14.78 185 TYR G CA 1
ATOM 11398 C C . TYR G 1 196 ? -37.453 -28.089 -88.193 1.00 15.13 185 TYR G C 1
ATOM 11399 O O . TYR G 1 196 ? -37.184 -28.469 -89.338 1.00 14.41 185 TYR G O 1
ATOM 11408 N N . ARG G 1 197 ? -38.468 -28.574 -87.464 1.00 15.80 186 ARG G N 1
ATOM 11409 C CA . ARG G 1 197 ? -39.424 -29.557 -88.003 1.00 16.27 186 ARG G CA 1
ATOM 11410 C C . ARG G 1 197 ? -40.110 -29.113 -89.297 1.00 16.00 186 ARG G C 1
ATOM 11411 O O . ARG G 1 197 ? -40.397 -29.952 -90.136 1.00 16.35 186 ARG G O 1
ATOM 11419 N N . HIS G 1 198 ? -40.362 -27.808 -89.450 1.00 15.39 187 HIS G N 1
ATOM 11420 C CA . HIS G 1 198 ? -41.093 -27.284 -90.603 1.00 15.42 187 HIS G CA 1
ATOM 11421 C C . HIS G 1 198 ? -40.199 -26.774 -91.742 1.00 15.58 187 HIS G C 1
ATOM 11422 O O . HIS G 1 198 ? -40.667 -26.630 -92.878 1.00 15.81 187 HIS G O 1
ATOM 11429 N N . LEU G 1 199 ? -38.933 -26.488 -91.438 1.00 14.83 188 LEU G N 1
ATOM 11430 C CA . LEU G 1 199 ? -37.959 -26.138 -92.468 1.00 14.92 188 LEU G CA 1
ATOM 11431 C C . LEU G 1 199 ? -37.220 -27.327 -93.069 1.00 15.00 188 LEU G C 1
ATOM 11432 O O . LEU G 1 199 ? -36.984 -27.352 -94.279 1.00 14.01 188 LEU G O 1
ATOM 11437 N N . MET G 1 200 ? -36.847 -28.303 -92.244 1.00 15.59 189 MET G N 1
ATOM 11438 C CA . MET G 1 200 ? -36.106 -29.455 -92.787 1.00 16.79 189 MET G CA 1
ATOM 11439 C C . MET G 1 200 ? -36.721 -30.269 -93.947 1.00 15.60 189 MET G C 1
ATOM 11440 O O . MET G 1 200 ? -35.971 -30.691 -94.814 1.00 15.02 189 MET G O 1
ATOM 11445 N N . PRO G 1 201 ? -38.062 -30.470 -93.984 1.00 15.15 190 PRO G N 1
ATOM 11446 C CA . PRO G 1 201 ? -38.678 -31.134 -95.143 1.00 15.09 190 PRO G CA 1
ATOM 11447 C C . PRO G 1 201 ? -38.330 -30.551 -96.522 1.00 14.90 190 PRO G C 1
ATOM 11448 O O . PRO G 1 201 ? -38.223 -31.316 -97.481 1.00 14.58 190 PRO G O 1
ATOM 11452 N N . SER G 1 202 ? -38.133 -29.233 -96.601 1.00 14.86 191 SER G N 1
ATOM 11453 C CA . SER G 1 202 ? -37.792 -28.564 -97.857 1.00 15.25 191 SER G CA 1
ATOM 11454 C C . SER G 1 202 ? -36.393 -28.872 -98.412 1.00 15.27 191 SER G C 1
ATOM 11455 O O . SER G 1 202 ? -36.167 -28.664 -99.595 1.00 15.86 191 SER G O 1
ATOM 11458 N N . PHE G 1 203 ? -35.456 -29.339 -97.583 1.00 15.25 192 PHE G N 1
ATOM 11459 C CA . PHE G 1 203 ? -34.075 -29.514 -98.073 1.00 15.14 192 PHE G CA 1
ATOM 11460 C C . PHE G 1 203 ? -33.317 -30.757 -97.588 1.00 15.47 192 PHE G C 1
ATOM 11461 O O . PHE G 1 203 ? -32.352 -31.171 -98.232 1.00 15.23 192 PHE G O 1
ATOM 11469 N N . ALA G 1 204 ? -33.739 -31.332 -96.463 1.00 15.42 193 ALA G N 1
ATOM 11470 C CA . ALA G 1 204 ? -33.082 -32.514 -95.908 1.00 15.74 193 ALA G CA 1
ATOM 11471 C C . ALA G 1 204 ? -33.442 -33.764 -96.697 1.00 15.50 193 ALA G C 1
ATOM 11472 O O . ALA G 1 204 ? -34.617 -34.064 -96.892 1.00 14.72 193 ALA G O 1
ATOM 11474 N N . MET G 1 205 ? -32.417 -34.481 -97.145 1.00 16.10 194 MET G N 1
ATOM 11475 C CA . MET G 1 205 ? -32.586 -35.772 -97.819 1.00 16.84 194 MET G CA 1
ATOM 11476 C C . MET G 1 205 ? -33.513 -36.647 -96.958 1.00 16.52 194 MET G C 1
ATOM 11477 O O . MET G 1 205 ? -33.260 -36.797 -95.772 1.00 17.05 194 MET G O 1
ATOM 11482 N N . PRO G 1 206 ? -34.608 -37.186 -97.536 1.00 17.10 195 PRO G N 1
ATOM 11483 C CA . PRO G 1 206 ? -35.667 -37.750 -96.670 1.00 17.72 195 PRO G CA 1
ATOM 11484 C C . PRO G 1 206 ? -35.228 -38.925 -95.785 1.00 18.31 195 PRO G C 1
ATOM 11485 O O . PRO G 1 206 ? -35.811 -39.140 -94.717 1.00 18.63 195 PRO G O 1
ATOM 11489 N N . GLY G 1 207 ? -34.185 -39.640 -96.204 1.00 18.73 196 GLY G N 1
ATOM 11490 C CA . GLY G 1 207 ? -33.603 -40.719 -95.400 1.00 20.49 196 GLY G CA 1
ATOM 11491 C C . GLY G 1 207 ? -33.051 -40.245 -94.064 1.00 21.55 196 GLY G C 1
ATOM 11492 O O . GLY G 1 207 ? -33.042 -41.006 -93.102 1.00 21.63 196 GLY G O 1
ATOM 11493 N N . ILE G 1 208 ? -32.605 -38.985 -94.020 1.00 22.31 197 ILE G N 1
ATOM 11494 C CA . ILE G 1 208 ? -32.119 -38.319 -92.797 1.00 23.36 197 ILE G CA 1
ATOM 11495 C C . ILE G 1 208 ? -33.284 -37.829 -91.931 1.00 23.59 197 ILE G C 1
ATOM 11496 O O . ILE G 1 208 ? -33.181 -37.833 -90.698 1.00 23.72 197 ILE G O 1
ATOM 11501 N N . LEU G 1 209 ? -34.376 -37.409 -92.578 1.00 24.16 198 LEU G N 1
ATOM 11502 C CA . LEU G 1 209 ? -35.548 -36.832 -91.898 1.00 23.80 198 LEU G CA 1
ATOM 11503 C C . LEU G 1 209 ? -36.153 -37.720 -90.815 1.00 24.78 198 LEU G C 1
ATOM 11504 O O . LEU G 1 209 ? -36.515 -37.219 -89.743 1.00 24.32 198 LEU G O 1
ATOM 11509 N N . VAL G 1 210 ? -36.244 -39.025 -91.104 1.00 23.83 199 VAL G N 1
ATOM 11510 C CA . VAL G 1 210 ? -36.748 -40.029 -90.162 1.00 24.15 199 VAL G CA 1
ATOM 11511 C C . VAL G 1 210 ? -35.787 -40.306 -89.011 1.00 24.92 199 VAL G C 1
ATOM 11512 O O . VAL G 1 210 ? -36.131 -41.027 -88.070 1.00 27.27 199 VAL G O 1
ATOM 11516 N N . ARG G 1 211 ? -34.580 -39.755 -89.100 1.00 24.67 200 ARG G N 1
ATOM 11517 C CA . ARG G 1 211 ? -33.546 -39.991 -88.099 1.00 24.52 200 ARG G CA 1
ATOM 11518 C C . ARG G 1 211 ? -33.332 -38.800 -87.164 1.00 23.22 200 ARG G C 1
ATOM 11519 O O . ARG G 1 211 ? -32.748 -38.961 -86.091 1.00 22.59 200 ARG G O 1
ATOM 11527 N N . LEU G 1 212 ? -33.804 -37.615 -87.568 1.00 21.67 201 LEU G N 1
ATOM 11528 C CA . LEU G 1 212 ? -33.652 -36.401 -86.757 1.00 21.45 201 LEU G CA 1
ATOM 11529 C C . LEU G 1 212 ? -34.477 -36.447 -85.476 1.00 21.65 201 LEU G C 1
ATOM 11530 O O . LEU G 1 212 ? -35.633 -36.867 -85.478 1.00 21.88 201 LEU G O 1
ATOM 11535 N N . ASP G 1 213 ? -33.849 -36.026 -84.387 1.00 21.42 202 ASP G N 1
ATOM 11536 C CA . ASP G 1 213 ? -34.457 -36.049 -83.077 1.00 22.31 202 ASP G CA 1
ATOM 11537 C C . ASP G 1 213 ? -34.653 -34.603 -82.604 1.00 22.33 202 ASP G C 1
ATOM 11538 O O . ASP G 1 213 ? -33.687 -33.904 -82.267 1.00 22.18 202 ASP G O 1
ATOM 11543 N N . PHE G 1 214 ? -35.921 -34.188 -82.577 1.00 23.25 203 PHE G N 1
ATOM 11544 C CA . PHE G 1 214 ? -36.349 -32.832 -82.193 1.00 23.98 203 PHE G CA 1
ATOM 11545 C C . PHE G 1 214 ? -36.754 -32.704 -80.705 1.00 25.44 203 PHE G C 1
ATOM 11546 O O . PHE G 1 214 ? -37.168 -31.625 -80.259 1.00 25.95 203 PHE G O 1
ATOM 11554 N N . SER G 1 215 ? -36.635 -33.792 -79.943 1.00 26.71 204 SER G N 1
ATOM 11555 C CA . SER G 1 215 ? -37.227 -33.870 -78.598 1.00 28.16 204 SER G CA 1
ATOM 11556 C C . SER G 1 215 ? -36.533 -33.020 -77.517 1.00 30.54 204 SER G C 1
ATOM 11557 O O . SER G 1 215 ? -35.303 -32.853 -77.548 1.00 29.54 204 SER G O 1
ATOM 11560 N N . PRO G 1 216 ? -37.322 -32.493 -76.546 1.00 33.32 205 PRO G N 1
ATOM 11561 C CA . PRO G 1 216 ? -36.753 -31.749 -75.409 1.00 33.84 205 PRO G CA 1
ATOM 11562 C C . PRO G 1 216 ? -35.823 -32.591 -74.530 1.00 34.71 205 PRO G C 1
ATOM 11563 O O . PRO G 1 216 ? -34.908 -32.042 -73.905 1.00 33.62 205 PRO G O 1
ATOM 11567 N N . GLU G 1 217 ? -36.050 -33.906 -74.498 1.00 35.92 206 GLU G N 1
ATOM 11568 C CA . GLU G 1 217 ? -35.167 -34.833 -73.767 1.00 37.58 206 GLU G CA 1
ATOM 11569 C C . GLU G 1 217 ? -33.737 -34.869 -74.323 1.00 35.85 206 GLU G C 1
ATOM 11570 O O . GLU G 1 217 ? -32.778 -34.816 -73.546 1.00 34.62 206 GLU G O 1
ATOM 11576 N N . ARG G 1 218 ? -33.597 -34.932 -75.652 1.00 33.18 207 ARG G N 1
ATOM 11577 C CA . ARG G 1 218 ? -32.272 -34.816 -76.273 1.00 33.24 207 ARG G CA 1
ATOM 11578 C C . ARG G 1 218 ? -31.691 -33.406 -76.059 1.00 32.20 207 ARG G C 1
ATOM 11579 O O . ARG G 1 218 ? -30.518 -33.267 -75.687 1.00 31.06 207 ARG G O 1
ATOM 11587 N N . GLY G 1 219 ? -32.526 -32.386 -76.283 1.00 32.68 208 GLY G N 1
ATOM 11588 C CA . GLY G 1 219 ? -32.184 -30.985 -75.995 1.00 34.99 208 GLY G CA 1
ATOM 11589 C C . GLY G 1 219 ? -31.592 -30.799 -74.604 1.00 36.93 208 GLY G C 1
ATOM 11590 O O . GLY G 1 219 ? -30.544 -30.164 -74.451 1.00 36.94 208 GLY G O 1
ATOM 11591 N N . SER G 1 220 ? -32.258 -31.388 -73.605 1.00 36.81 209 SER G N 1
ATOM 11592 C CA . SER G 1 220 ? -31.805 -31.379 -72.208 1.00 37.49 209 SER G CA 1
ATOM 11593 C C . SER G 1 220 ? -30.472 -32.101 -71.989 1.00 37.40 209 SER G C 1
ATOM 11594 O O . SER G 1 220 ? -29.661 -31.652 -71.178 1.00 37.50 209 SER G O 1
ATOM 11597 N N . ARG G 1 221 ? -30.249 -33.204 -72.710 1.00 36.37 210 ARG G N 1
ATOM 11598 C CA . ARG G 1 221 ? -28.968 -33.929 -72.656 1.00 35.40 210 ARG G CA 1
ATOM 11599 C C . ARG G 1 221 ? -27.822 -33.123 -73.264 1.00 34.59 210 ARG G C 1
ATOM 11600 O O . ARG G 1 221 ? -26.718 -33.107 -72.722 1.00 34.52 210 ARG G O 1
ATOM 11608 N N . VAL G 1 222 ? -28.091 -32.461 -74.389 1.00 34.44 211 VAL G N 1
ATOM 11609 C CA . VAL G 1 222 ? -27.104 -31.605 -75.059 1.00 32.65 211 VAL G CA 1
ATOM 11610 C C . VAL G 1 222 ? -26.704 -30.445 -74.142 1.00 32.70 211 VAL G C 1
ATOM 11611 O O . VAL G 1 222 ? -25.513 -30.158 -73.996 1.00 31.01 211 VAL G O 1
ATOM 11615 N N . TYR G 1 223 ? -27.697 -29.821 -73.503 1.00 35.53 212 TYR G N 1
ATOM 11616 C CA . TYR G 1 223 ? -27.449 -28.721 -72.569 1.00 39.28 212 TYR G CA 1
ATOM 11617 C C . TYR G 1 223 ? -26.577 -29.164 -71.388 1.00 40.68 212 TYR G C 1
ATOM 11618 O O . TYR G 1 223 ? -25.587 -28.503 -71.081 1.00 39.67 212 TYR G O 1
ATOM 11627 N N . GLU G 1 224 ? -26.933 -30.288 -70.759 1.00 42.75 213 GLU G N 1
ATOM 11628 C CA . GLU G 1 224 ? -26.167 -30.834 -69.623 1.00 45.16 213 GLU G CA 1
ATOM 11629 C C . GLU G 1 224 ? -24.715 -31.173 -69.984 1.00 44.61 213 GLU G C 1
ATOM 11630 O O . GLU G 1 224 ? -23.804 -30.858 -69.216 1.00 45.15 213 GLU G O 1
ATOM 11636 N N . ALA G 1 225 ? -24.516 -31.786 -71.154 1.00 43.97 214 ALA G N 1
ATOM 11637 C CA . ALA G 1 225 ? -23.184 -32.156 -71.650 1.00 44.51 214 ALA G CA 1
ATOM 11638 C C . ALA G 1 225 ? -22.292 -30.941 -71.902 1.00 45.81 214 ALA G C 1
ATOM 11639 O O . ALA G 1 225 ? -21.086 -30.995 -71.653 1.00 44.81 214 ALA G O 1
ATOM 11641 N N . ALA G 1 226 ? -22.901 -29.856 -72.392 1.00 47.90 215 ALA G N 1
ATOM 11642 C CA . ALA G 1 226 ? -22.202 -28.605 -72.710 1.00 48.16 215 ALA G CA 1
ATOM 11643 C C . ALA G 1 226 ? -21.764 -27.854 -71.454 1.00 49.07 215 ALA G C 1
ATOM 11644 O O . ALA G 1 226 ? -20.715 -27.208 -71.450 1.00 49.65 215 ALA G O 1
ATOM 11646 N N . MET G 1 227 ? -22.573 -27.942 -70.398 1.00 50.82 216 MET G N 1
ATOM 11647 C CA . MET G 1 227 ? -22.236 -27.356 -69.097 1.00 52.25 216 MET G CA 1
ATOM 11648 C C . MET G 1 227 ? -21.057 -28.072 -68.426 1.00 54.11 216 MET G C 1
ATOM 11649 O O . MET G 1 227 ? -20.295 -27.446 -67.689 1.00 56.35 216 MET G O 1
ATOM 11654 N N . LYS G 1 228 ? -20.914 -29.372 -68.703 1.00 54.87 217 LYS G N 1
ATOM 11655 C CA . LYS G 1 228 ? -19.768 -30.184 -68.273 1.00 55.47 217 LYS G CA 1
ATOM 11656 C C . LYS G 1 228 ? -18.543 -29.902 -69.141 1.00 54.52 217 LYS G C 1
ATOM 11657 O O . LYS G 1 228 ? -18.020 -28.791 -69.169 1.00 54.93 217 LYS G O 1
ATOM 11663 N N . ARG H 1 17 ? 13.751 -14.416 -61.078 1.00 43.99 6 ARG H N 1
ATOM 11664 C CA . ARG H 1 17 ? 13.131 -15.596 -61.749 1.00 43.78 6 ARG H CA 1
ATOM 11665 C C . ARG H 1 17 ? 12.393 -16.458 -60.723 1.00 41.26 6 ARG H C 1
ATOM 11666 O O . ARG H 1 17 ? 11.232 -16.825 -60.941 1.00 37.89 6 ARG H O 1
ATOM 11674 N N . ALA H 1 18 ? 13.078 -16.763 -59.616 1.00 38.48 7 ALA H N 1
ATOM 11675 C CA . ALA H 1 18 ? 12.508 -17.505 -58.490 1.00 37.37 7 ALA H CA 1
ATOM 11676 C C . ALA H 1 18 ? 11.248 -16.852 -57.907 1.00 35.85 7 ALA H C 1
ATOM 11677 O O . ALA H 1 18 ? 10.244 -17.545 -57.696 1.00 34.99 7 ALA H O 1
ATOM 11679 N N . ILE H 1 19 ? 11.307 -15.537 -57.667 1.00 35.09 8 ILE H N 1
ATOM 11680 C CA . ILE H 1 19 ? 10.167 -14.744 -57.147 1.00 36.27 8 ILE H CA 1
ATOM 11681 C C . ILE H 1 19 ? 8.963 -14.852 -58.087 1.00 35.32 8 ILE H C 1
ATOM 11682 O O . ILE H 1 19 ? 7.855 -15.168 -57.639 1.00 35.12 8 ILE H O 1
ATOM 11687 N N . ARG H 1 20 ? 9.202 -14.595 -59.377 1.00 34.47 9 ARG H N 1
ATOM 11688 C CA . ARG H 1 20 ? 8.156 -14.592 -60.405 1.00 33.61 9 ARG H CA 1
ATOM 11689 C C . ARG H 1 20 ? 7.484 -15.952 -60.575 1.00 30.98 9 ARG H C 1
ATOM 11690 O O . ARG H 1 20 ? 6.256 -16.023 -60.698 1.00 30.72 9 ARG H O 1
ATOM 11698 N N . THR H 1 21 ? 8.288 -17.015 -60.566 1.00 27.19 10 THR H N 1
ATOM 11699 C CA . THR H 1 21 ? 7.796 -18.390 -60.685 1.00 26.20 10 THR H CA 1
ATOM 11700 C C . THR H 1 21 ? 6.958 -18.796 -59.470 1.00 25.85 10 THR H C 1
ATOM 11701 O O . THR H 1 21 ? 5.917 -19.438 -59.626 1.00 25.43 10 THR H O 1
ATOM 11705 N N . ARG H 1 22 ? 7.404 -18.404 -58.273 1.00 26.45 11 ARG H N 1
ATOM 11706 C CA . ARG H 1 22 ? 6.638 -18.649 -57.057 1.00 26.77 11 ARG H CA 1
ATOM 11707 C C . ARG H 1 22 ? 5.249 -17.998 -57.152 1.00 26.08 11 ARG H C 1
ATOM 11708 O O . ARG H 1 22 ? 4.248 -18.667 -56.899 1.00 25.10 11 ARG H O 1
ATOM 11716 N N . GLN H 1 23 ? 5.195 -16.726 -57.552 1.00 25.66 12 GLN H N 1
ATOM 11717 C CA . GLN H 1 23 ? 3.915 -16.006 -57.656 1.00 25.96 12 GLN H CA 1
ATOM 11718 C C . GLN H 1 23 ? 2.968 -16.649 -58.667 1.00 24.59 12 GLN H C 1
ATOM 11719 O O . GLN H 1 23 ? 1.777 -16.810 -58.379 1.00 23.69 12 GLN H O 1
ATOM 11725 N N . THR H 1 24 ? 3.520 -17.045 -59.817 1.00 23.99 13 THR H N 1
ATOM 11726 C CA . THR H 1 24 ? 2.787 -17.765 -60.872 1.00 24.28 13 THR H CA 1
ATOM 11727 C C . THR H 1 24 ? 2.140 -19.058 -60.344 1.00 23.09 13 THR H C 1
ATOM 11728 O O . THR H 1 24 ? 0.968 -19.346 -60.646 1.00 22.20 13 THR H O 1
ATOM 11732 N N . ILE H 1 25 ? 2.901 -19.807 -59.543 1.00 21.93 14 ILE H N 1
ATOM 11733 C CA . ILE H 1 25 ? 2.399 -21.027 -58.919 1.00 21.71 14 ILE H CA 1
ATOM 11734 C C . ILE H 1 25 ? 1.287 -20.697 -57.922 1.00 21.85 14 ILE H C 1
ATOM 11735 O O . ILE H 1 25 ? 0.251 -21.359 -57.920 1.00 21.87 14 ILE H O 1
ATOM 11740 N N . LEU H 1 26 ? 1.514 -19.655 -57.120 1.00 21.90 15 LEU H N 1
ATOM 11741 C CA . LEU H 1 26 ? 0.579 -19.188 -56.089 1.00 22.08 15 LEU H CA 1
ATOM 11742 C C . LEU H 1 26 ? -0.752 -18.712 -56.650 1.00 21.74 15 LEU H C 1
ATOM 11743 O O . LEU H 1 26 ? -1.795 -19.047 -56.093 1.00 21.86 15 LEU H O 1
ATOM 11748 N N . VAL H 1 27 ? -0.704 -17.938 -57.739 1.00 21.48 16 VAL H N 1
ATOM 11749 C CA . VAL H 1 27 ? -1.913 -17.463 -58.436 1.00 21.78 16 VAL H CA 1
ATOM 11750 C C . VAL H 1 27 ? -2.702 -18.667 -58.972 1.00 21.79 16 VAL H C 1
ATOM 11751 O O . VAL H 1 27 ? -3.914 -18.749 -58.767 1.00 21.29 16 VAL H O 1
ATOM 11755 N N . ALA H 1 28 ? -2.001 -19.606 -59.618 1.00 21.64 17 ALA H N 1
ATOM 11756 C CA . ALA H 1 28 ? -2.629 -20.815 -60.156 1.00 20.51 17 ALA H CA 1
ATOM 11757 C C . ALA H 1 28 ? -3.236 -21.707 -59.072 1.00 19.74 17 ALA H C 1
ATOM 11758 O O . ALA H 1 28 ? -4.388 -22.098 -59.182 1.00 19.70 17 ALA H O 1
ATOM 11760 N N . ALA H 1 29 ? -2.467 -22.004 -58.022 1.00 19.72 18 ALA H N 1
ATOM 11761 C CA . ALA H 1 29 ? -2.967 -22.789 -56.878 1.00 18.92 18 ALA H CA 1
ATOM 11762 C C . ALA H 1 29 ? -4.202 -22.161 -56.234 1.00 18.00 18 ALA H C 1
ATOM 11763 O O . ALA H 1 29 ? -5.181 -22.862 -55.945 1.00 18.20 18 ALA H O 1
ATOM 11765 N N . ALA H 1 30 ? -4.138 -20.848 -56.013 1.00 17.55 19 ALA H N 1
ATOM 11766 C CA . ALA H 1 30 ? -5.243 -20.078 -55.428 1.00 17.80 19 ALA H CA 1
ATOM 11767 C C . ALA H 1 30 ? -6.530 -20.197 -56.240 1.00 17.87 19 ALA H C 1
ATOM 11768 O O . ALA H 1 30 ? -7.608 -20.367 -55.667 1.00 17.27 19 ALA H O 1
ATOM 11770 N N . GLU H 1 31 ? -6.396 -20.130 -57.571 1.00 17.83 20 GLU H N 1
ATOM 11771 C CA . GLU H 1 31 ? -7.518 -20.256 -58.490 1.00 18.78 20 GLU H CA 1
ATOM 11772 C C . GLU H 1 31 ? -8.105 -21.669 -58.429 1.00 18.68 20 GLU H C 1
ATOM 11773 O O . GLU H 1 31 ? -9.317 -21.828 -58.255 1.00 18.96 20 GLU H O 1
ATOM 11779 N N . VAL H 1 32 ? -7.237 -22.680 -58.526 1.00 18.28 21 VAL H N 1
ATOM 11780 C CA . VAL H 1 32 ? -7.644 -24.078 -58.432 1.00 18.65 21 VAL H CA 1
ATOM 11781 C C . VAL H 1 32 ? -8.379 -24.357 -57.111 1.00 19.72 21 VAL H C 1
ATOM 11782 O O . VAL H 1 32 ? -9.480 -24.936 -57.136 1.00 20.11 21 VAL H O 1
ATOM 11786 N N . PHE H 1 33 ? -7.789 -23.924 -55.985 1.00 19.33 22 PHE H N 1
ATOM 11787 C CA . PHE H 1 33 ? -8.396 -24.111 -54.664 1.00 19.43 22 PHE H CA 1
ATOM 11788 C C . PHE H 1 33 ? -9.739 -23.401 -54.556 1.00 19.83 22 PHE H C 1
ATOM 11789 O O . PHE H 1 33 ? -10.684 -23.972 -54.017 1.00 19.17 22 PHE H O 1
ATOM 11797 N N . ASP H 1 34 ? -9.819 -22.180 -55.099 1.00 20.73 23 ASP H N 1
ATOM 11798 C CA . ASP H 1 34 ? -11.065 -21.405 -55.141 1.00 21.68 23 ASP H CA 1
ATOM 11799 C C . ASP H 1 34 ? -12.175 -22.127 -55.910 1.00 22.90 23 ASP H C 1
ATOM 11800 O O . ASP H 1 34 ? -13.310 -22.186 -55.433 1.00 22.91 23 ASP H O 1
ATOM 11805 N N . GLU H 1 35 ? -11.835 -22.674 -57.084 1.00 24.34 24 GLU H N 1
ATOM 11806 C CA . GLU H 1 35 ? -12.782 -23.414 -57.942 1.00 25.17 24 GLU H CA 1
ATOM 11807 C C . GLU H 1 35 ? -13.291 -24.705 -57.297 1.00 25.74 24 GLU H C 1
ATOM 11808 O O . GLU H 1 35 ? -14.506 -24.929 -57.186 1.00 26.91 24 GLU H O 1
ATOM 11814 N N . VAL H 1 36 ? -12.362 -25.532 -56.834 1.00 25.09 25 VAL H N 1
ATOM 11815 C CA . VAL H 1 36 ? -12.686 -26.922 -56.547 1.00 25.54 25 VAL H CA 1
ATOM 11816 C C . VAL H 1 36 ? -12.489 -27.356 -55.078 1.00 24.61 25 VAL H C 1
ATOM 11817 O O . VAL H 1 36 ? -12.880 -28.464 -54.699 1.00 24.81 25 VAL H O 1
ATOM 11821 N N . GLY H 1 37 ? -11.899 -26.475 -54.266 1.00 23.80 26 GLY H N 1
ATOM 11822 C CA . GLY H 1 37 ? -11.590 -26.779 -52.865 1.00 22.96 26 GLY H CA 1
ATOM 11823 C C . GLY H 1 37 ? -10.261 -27.505 -52.753 1.00 23.15 26 GLY H C 1
ATOM 11824 O O . GLY H 1 37 ? -9.688 -27.925 -53.778 1.00 22.90 26 GLY H O 1
ATOM 11825 N N . TYR H 1 38 ? -9.777 -27.656 -51.517 1.00 21.31 27 TYR H N 1
ATOM 11826 C CA . TYR H 1 38 ? -8.486 -28.296 -51.253 1.00 21.82 27 TYR H CA 1
ATOM 11827 C C . TYR H 1 38 ? -8.418 -29.781 -51.644 1.00 22.56 27 TYR H C 1
ATOM 11828 O O . TYR H 1 38 ? -7.525 -30.175 -52.402 1.00 21.86 27 TYR H O 1
ATOM 11837 N N . GLU H 1 39 ? -9.343 -30.586 -51.111 1.00 24.31 28 GLU H N 1
ATOM 11838 C CA . GLU H 1 39 ? -9.353 -32.048 -51.322 1.00 25.60 28 GLU H CA 1
ATOM 11839 C C . GLU H 1 39 ? -9.367 -32.461 -52.791 1.00 24.76 28 GLU H C 1
ATOM 11840 O O . GLU H 1 39 ? -8.570 -33.299 -53.196 1.00 25.51 28 GLU H O 1
ATOM 11846 N N . ALA H 1 40 ? -10.256 -31.856 -53.573 1.00 24.03 29 ALA H N 1
ATOM 11847 C CA . ALA H 1 40 ? -10.429 -32.202 -54.986 1.00 24.06 29 ALA H CA 1
ATOM 11848 C C . ALA H 1 40 ? -9.318 -31.660 -55.900 1.00 23.90 29 ALA H C 1
ATOM 11849 O O . ALA H 1 40 ? -9.094 -32.192 -56.988 1.00 23.36 29 ALA H O 1
ATOM 11851 N N . ALA H 1 41 ? -8.625 -30.610 -55.454 1.00 23.27 30 ALA H N 1
ATOM 11852 C CA . ALA H 1 41 ? -7.484 -30.052 -56.192 1.00 22.92 30 ALA H CA 1
ATOM 11853 C C . ALA H 1 41 ? -6.331 -31.052 -56.290 1.00 22.78 30 ALA H C 1
ATOM 11854 O O . ALA H 1 41 ? -6.106 -31.835 -55.359 1.00 22.31 30 ALA H O 1
ATOM 11856 N N . THR H 1 42 ? -5.629 -31.027 -57.428 1.00 23.05 31 THR H N 1
ATOM 11857 C CA . THR H 1 42 ? -4.434 -31.858 -57.648 1.00 24.25 31 THR H CA 1
ATOM 11858 C C . THR H 1 42 ? -3.222 -31.004 -58.062 1.00 24.70 31 THR H C 1
ATOM 11859 O O . THR H 1 42 ? -3.382 -29.877 -58.523 1.00 24.77 31 THR H O 1
ATOM 11863 N N . ILE H 1 43 ? -2.016 -31.549 -57.900 1.00 26.63 32 ILE H N 1
ATOM 11864 C CA . ILE H 1 43 ? -0.795 -30.898 -58.403 1.00 26.30 32 ILE H CA 1
ATOM 11865 C C . ILE H 1 43 ? -0.863 -30.760 -59.931 1.00 26.15 32 ILE H C 1
ATOM 11866 O O . ILE H 1 43 ? -0.498 -29.715 -60.480 1.00 26.29 32 ILE H O 1
ATOM 11871 N N . SER H 1 44 ? -1.376 -31.798 -60.593 1.00 27.22 33 SER H N 1
ATOM 11872 C CA . SER H 1 44 ? -1.650 -31.772 -62.039 1.00 28.29 33 SER H CA 1
ATOM 11873 C C . SER H 1 44 ? -2.512 -30.581 -62.497 1.00 28.19 33 SER H C 1
ATOM 11874 O O . SER H 1 44 ? -2.217 -29.968 -63.524 1.00 29.60 33 SER H O 1
ATOM 11877 N N . ASP H 1 45 ? -3.565 -30.264 -61.739 1.00 29.37 34 ASP H N 1
ATOM 11878 C CA . ASP H 1 45 ? -4.392 -29.058 -61.971 1.00 28.68 34 ASP H CA 1
ATOM 11879 C C . ASP H 1 45 ? -3.575 -27.755 -61.903 1.00 26.98 34 ASP H C 1
ATOM 11880 O O . ASP H 1 45 ? -3.760 -26.860 -62.732 1.00 25.59 34 ASP H O 1
ATOM 11885 N N . VAL H 1 46 ? -2.684 -27.666 -60.910 1.00 25.86 35 VAL H N 1
ATOM 11886 C CA . VAL H 1 46 ? -1.846 -26.471 -60.677 1.00 25.66 35 VAL H CA 1
ATOM 11887 C C . VAL H 1 46 ? -0.816 -26.290 -61.801 1.00 25.52 35 VAL H C 1
ATOM 11888 O O . VAL H 1 46 ? -0.606 -25.168 -62.271 1.00 25.28 35 VAL H O 1
ATOM 11892 N N . LEU H 1 47 ? -0.203 -27.395 -62.232 1.00 25.30 36 LEU H N 1
ATOM 11893 C CA . LEU H 1 47 ? 0.782 -27.381 -63.325 1.00 26.42 36 LEU H CA 1
ATOM 11894 C C . LEU H 1 47 ? 0.160 -26.962 -64.653 1.00 27.47 36 LEU H C 1
ATOM 11895 O O . LEU H 1 47 ? 0.756 -26.180 -65.403 1.00 28.25 36 LEU H O 1
ATOM 11900 N N . LYS H 1 48 ? -1.039 -27.478 -64.929 1.00 29.31 37 LYS H N 1
ATOM 11901 C CA . LYS H 1 48 ? -1.797 -27.099 -66.115 1.00 30.65 37 LYS H CA 1
ATOM 11902 C C . LYS H 1 48 ? -2.176 -25.611 -66.084 1.00 30.22 37 LYS H C 1
ATOM 11903 O O . LYS H 1 48 ? -1.991 -24.912 -67.075 1.00 29.94 37 LYS H O 1
ATOM 11909 N N . ARG H 1 49 ? -2.666 -25.131 -64.940 1.00 30.03 38 ARG H N 1
ATOM 11910 C CA . ARG H 1 49 ? -3.058 -23.728 -64.783 1.00 30.27 38 ARG H CA 1
ATOM 11911 C C . ARG H 1 49 ? -1.864 -22.758 -64.851 1.00 29.21 38 ARG H C 1
ATOM 11912 O O . ARG H 1 49 ? -1.950 -21.728 -65.528 1.00 28.58 38 ARG H O 1
ATOM 11920 N N . SER H 1 50 ? -0.768 -23.103 -64.164 1.00 27.69 39 SER H N 1
ATOM 11921 C CA . SER H 1 50 ? 0.423 -22.245 -64.073 1.00 27.90 39 SER H CA 1
ATOM 11922 C C . SER H 1 50 ? 1.295 -22.268 -65.313 1.00 27.85 39 SER H C 1
ATOM 11923 O O . SER H 1 50 ? 1.870 -21.249 -65.673 1.00 27.98 39 SER H O 1
ATOM 11926 N N . GLY H 1 51 ? 1.418 -23.442 -65.927 1.00 28.81 40 GLY H N 1
ATOM 11927 C CA . GLY H 1 51 ? 2.308 -23.642 -67.062 1.00 29.64 40 GLY H CA 1
ATOM 11928 C C . GLY H 1 51 ? 3.761 -23.874 -66.704 1.00 30.35 40 GLY H C 1
ATOM 11929 O O . GLY H 1 51 ? 4.628 -23.771 -67.573 1.00 30.59 40 GLY H O 1
ATOM 11930 N N . VAL H 1 52 ? 4.042 -24.176 -65.435 1.00 30.42 41 VAL H N 1
ATOM 11931 C CA . VAL H 1 52 ? 5.408 -24.520 -65.013 1.00 30.11 41 VAL H CA 1
ATOM 11932 C C . VAL H 1 52 ? 5.621 -26.027 -65.110 1.00 29.60 41 VAL H C 1
ATOM 11933 O O . VAL H 1 52 ? 4.654 -26.797 -65.084 1.00 28.72 41 VAL H O 1
ATOM 11937 N N . THR H 1 53 ? 6.889 -26.434 -65.214 1.00 30.48 42 THR H N 1
ATOM 11938 C CA . THR H 1 53 ? 7.296 -27.843 -65.119 1.00 30.04 42 THR H CA 1
ATOM 11939 C C . THR H 1 53 ? 7.071 -28.362 -63.699 1.00 30.42 42 THR H C 1
ATOM 11940 O O . THR H 1 53 ? 6.994 -27.562 -62.754 1.00 29.69 42 THR H O 1
ATOM 11944 N N . LYS H 1 54 ? 6.971 -29.692 -63.566 1.00 30.42 43 LYS H N 1
ATOM 11945 C CA . LYS H 1 54 ? 6.942 -30.393 -62.278 1.00 30.58 43 LYS H CA 1
ATOM 11946 C C . LYS H 1 54 ? 8.083 -29.934 -61.363 1.00 30.67 43 LYS H C 1
ATOM 11947 O O . LYS H 1 54 ? 7.854 -29.612 -60.192 1.00 29.84 43 LYS H O 1
ATOM 11953 N N . GLY H 1 55 ? 9.296 -29.910 -61.924 1.00 29.32 44 GLY H N 1
ATOM 11954 C CA . GLY H 1 55 ? 10.520 -29.555 -61.216 1.00 28.85 44 GLY H CA 1
ATOM 11955 C C . GLY H 1 55 ? 10.475 -28.161 -60.635 1.00 27.44 44 GLY H C 1
ATOM 11956 O O . GLY H 1 55 ? 10.848 -27.966 -59.483 1.00 26.91 44 GLY H O 1
ATOM 11957 N N . ALA H 1 56 ? 10.002 -27.202 -61.429 1.00 27.25 45 ALA H N 1
ATOM 11958 C CA . ALA H 1 56 ? 9.822 -25.823 -60.963 1.00 27.53 45 ALA H CA 1
ATOM 11959 C C . ALA H 1 56 ? 8.847 -25.733 -59.779 1.00 27.21 45 ALA H C 1
ATOM 11960 O O . ALA H 1 56 ? 9.127 -25.015 -58.812 1.00 28.43 45 ALA H O 1
ATOM 11962 N N . LEU H 1 57 ? 7.731 -26.469 -59.845 1.00 25.41 46 LEU H N 1
ATOM 11963 C CA . LEU H 1 57 ? 6.761 -26.515 -58.738 1.00 24.77 46 LEU H CA 1
ATOM 11964 C C . LEU H 1 57 ? 7.391 -27.065 -57.461 1.00 23.91 46 LEU H C 1
ATOM 11965 O O . LEU H 1 57 ? 7.288 -26.444 -56.397 1.00 21.88 46 LEU H O 1
ATOM 11970 N N . TYR H 1 58 ? 8.035 -28.226 -57.572 1.00 23.03 47 TYR H N 1
ATOM 11971 C CA . TYR H 1 58 ? 8.644 -28.873 -56.410 1.00 23.77 47 TYR H CA 1
ATOM 11972 C C . TYR H 1 58 ? 9.908 -28.186 -55.870 1.00 23.14 47 TYR H C 1
ATOM 11973 O O . TYR H 1 58 ? 10.341 -28.471 -54.747 1.00 24.42 47 TYR H O 1
ATOM 11982 N N . PHE H 1 59 ? 10.470 -27.274 -56.665 1.00 22.33 48 PHE H N 1
ATOM 11983 C CA . PHE H 1 59 ? 11.540 -26.373 -56.225 1.00 22.18 48 PHE H CA 1
ATOM 11984 C C . PHE H 1 59 ? 11.010 -25.390 -55.184 1.00 21.81 48 PHE H C 1
ATOM 11985 O O . PHE H 1 59 ? 11.733 -25.010 -54.260 1.00 21.42 48 PHE H O 1
ATOM 11993 N N . HIS H 1 60 ? 9.741 -25.011 -55.335 1.00 21.46 49 HIS H N 1
ATOM 11994 C CA . HIS H 1 60 ? 9.094 -24.035 -54.465 1.00 21.46 49 HIS H CA 1
ATOM 11995 C C . HIS H 1 60 ? 8.190 -24.646 -53.394 1.00 21.14 49 HIS H C 1
ATOM 11996 O O . HIS H 1 60 ? 8.095 -24.120 -52.289 1.00 21.40 49 HIS H O 1
ATOM 12003 N N . PHE H 1 61 ? 7.525 -25.750 -53.725 1.00 20.52 50 PHE H N 1
ATOM 12004 C CA . PHE H 1 61 ? 6.543 -26.356 -52.837 1.00 20.29 50 PHE H CA 1
ATOM 12005 C C . PHE H 1 61 ? 6.741 -27.865 -52.797 1.00 19.79 50 PHE H C 1
ATOM 12006 O O . PHE H 1 61 ? 6.862 -28.496 -53.834 1.00 20.42 50 PHE H O 1
ATOM 12014 N N . THR H 1 62 ? 6.790 -28.425 -51.594 1.00 19.73 51 THR H N 1
ATOM 12015 C CA . THR H 1 62 ? 7.086 -29.855 -51.380 1.00 19.43 51 THR H CA 1
ATOM 12016 C C . THR H 1 62 ? 5.880 -30.794 -51.574 1.00 19.56 51 THR H C 1
ATOM 12017 O O . THR H 1 62 ? 6.062 -31.987 -51.833 1.00 19.71 51 THR H O 1
ATOM 12021 N N . SER H 1 63 ? 4.665 -30.260 -51.421 1.00 19.01 52 SER H N 1
ATOM 12022 C CA . SER H 1 63 ? 3.413 -31.036 -51.468 1.00 18.29 52 SER H CA 1
ATOM 12023 C C . SER H 1 63 ? 2.205 -30.127 -51.724 1.00 18.04 52 SER H C 1
ATOM 12024 O O . SER H 1 63 ? 2.325 -28.893 -51.674 1.00 16.80 52 SER H O 1
ATOM 12027 N N . LYS H 1 64 ? 1.048 -30.734 -52.009 1.00 17.81 53 LYS H N 1
ATOM 12028 C CA . LYS H 1 64 ? -0.204 -29.991 -52.118 1.00 17.99 53 LYS H CA 1
ATOM 12029 C C . LYS H 1 64 ? -0.540 -29.291 -50.799 1.00 17.90 53 LYS H C 1
ATOM 12030 O O . LYS H 1 64 ? -0.941 -28.126 -50.810 1.00 17.26 53 LYS H O 1
ATOM 12036 N N . GLN H 1 65 ? -0.351 -30.008 -49.689 1.00 18.80 54 GLN H N 1
ATOM 12037 C CA . GLN H 1 65 ? -0.539 -29.479 -48.335 1.00 20.04 54 GLN H CA 1
ATOM 12038 C C . GLN H 1 65 ? 0.292 -28.218 -48.112 1.00 19.96 54 GLN H C 1
ATOM 12039 O O . GLN H 1 65 ? -0.225 -27.196 -47.657 1.00 20.24 54 GLN H O 1
ATOM 12045 N N . GLU H 1 66 ? 1.567 -28.292 -48.471 1.00 19.59 55 GLU H N 1
ATOM 12046 C CA . GLU H 1 66 ? 2.488 -27.192 -48.256 1.00 19.84 55 GLU H CA 1
ATOM 12047 C C . GLU H 1 66 ? 2.141 -25.978 -49.133 1.00 18.76 55 GLU H C 1
ATOM 12048 O O . GLU H 1 66 ? 2.234 -24.825 -48.687 1.00 17.49 55 GLU H O 1
ATOM 12054 N N . LEU H 1 67 ? 1.716 -26.249 -50.368 1.00 18.09 56 LEU H N 1
ATOM 12055 C CA . LEU H 1 67 ? 1.231 -25.223 -51.287 1.00 17.64 56 LEU H CA 1
ATOM 12056 C C . LEU H 1 67 ? -0.024 -24.526 -50.738 1.00 17.38 56 LEU H C 1
ATOM 12057 O O . LEU H 1 67 ? -0.111 -23.292 -50.735 1.00 16.58 56 LEU H O 1
ATOM 12062 N N . ALA H 1 68 ? -0.989 -25.328 -50.286 1.00 16.97 57 ALA H N 1
ATOM 12063 C CA . ALA H 1 68 ? -2.215 -24.826 -49.665 1.00 17.19 57 ALA H CA 1
ATOM 12064 C C . ALA H 1 68 ? -1.898 -23.944 -48.467 1.00 16.96 57 ALA H C 1
ATOM 12065 O O . ALA H 1 68 ? -2.430 -22.826 -48.342 1.00 16.44 57 ALA H O 1
ATOM 12067 N N . GLN H 1 69 ? -1.014 -24.453 -47.607 1.00 17.15 58 GLN H N 1
ATOM 12068 C CA . GLN H 1 69 ? -0.564 -23.740 -46.419 1.00 16.88 58 GLN H CA 1
ATOM 12069 C C . GLN H 1 69 ? 0.082 -22.401 -46.784 1.00 17.09 58 GLN H C 1
ATOM 12070 O O . GLN H 1 69 ? -0.148 -21.396 -46.101 1.00 16.89 58 GLN H O 1
ATOM 12076 N N . ALA H 1 70 ? 0.854 -22.392 -47.873 1.00 16.14 59 ALA H N 1
ATOM 12077 C CA . ALA H 1 70 ? 1.490 -21.169 -48.351 1.00 16.27 59 ALA H CA 1
ATOM 12078 C C . ALA H 1 70 ? 0.465 -20.154 -48.859 1.00 16.31 59 ALA H C 1
ATOM 12079 O O . ALA H 1 70 ? 0.618 -18.954 -48.613 1.00 16.45 59 ALA H O 1
ATOM 12081 N N . VAL H 1 71 ? -0.557 -20.641 -49.573 1.00 16.06 60 VAL H N 1
ATOM 12082 C CA . VAL H 1 71 ? -1.686 -19.810 -50.014 1.00 15.91 60 VAL H CA 1
ATOM 12083 C C . VAL H 1 71 ? -2.408 -19.187 -48.811 1.00 15.69 60 VAL H C 1
ATOM 12084 O O . VAL H 1 71 ? -2.700 -17.991 -48.826 1.00 16.63 60 VAL H O 1
ATOM 12088 N N . LEU H 1 72 ? -2.679 -19.992 -47.786 1.00 15.97 61 LEU H N 1
ATOM 12089 C CA . LEU H 1 72 ? -3.184 -19.503 -46.484 1.00 16.60 61 LEU H CA 1
ATOM 12090 C C . LEU H 1 72 ? -2.312 -18.411 -45.854 1.00 17.49 61 LEU H C 1
ATOM 12091 O O . LEU H 1 72 ? -2.836 -17.383 -45.390 1.00 18.08 61 LEU H O 1
ATOM 12096 N N . ALA H 1 73 ? -0.997 -18.645 -45.848 1.00 18.04 62 ALA H N 1
ATOM 12097 C CA . ALA H 1 73 ? -0.009 -17.715 -45.283 1.00 19.62 62 ALA H CA 1
ATOM 12098 C C . ALA H 1 73 ? 0.118 -16.377 -46.022 1.00 20.85 62 ALA H C 1
ATOM 12099 O O . ALA H 1 73 ? 0.572 -15.397 -45.434 1.00 21.58 62 ALA H O 1
ATOM 12101 N N . GLU H 1 74 ? -0.278 -16.348 -47.293 1.00 23.37 63 GLU H N 1
ATOM 12102 C CA . GLU H 1 74 ? -0.140 -15.160 -48.164 1.00 25.05 63 GLU H CA 1
ATOM 12103 C C . GLU H 1 74 ? -1.310 -14.181 -48.093 1.00 23.79 63 GLU H C 1
ATOM 12104 O O . GLU H 1 74 ? -1.301 -13.148 -48.784 1.00 23.46 63 GLU H O 1
ATOM 12110 N N . GLN H 1 75 ? -2.302 -14.497 -47.258 1.00 22.83 64 GLN H N 1
ATOM 12111 C CA . GLN H 1 75 ? -3.573 -13.776 -47.246 1.00 21.57 64 GLN H CA 1
ATOM 12112 C C . GLN H 1 75 ? -3.406 -12.286 -46.930 1.00 20.91 64 GLN H C 1
ATOM 12113 O O . GLN H 1 75 ? -3.894 -11.450 -47.676 1.00 21.18 64 GLN H O 1
ATOM 12119 N N . VAL H 1 76 ? -2.684 -11.968 -45.858 1.00 20.82 65 VAL H N 1
ATOM 12120 C CA . VAL H 1 76 ? -2.558 -10.583 -45.381 1.00 20.95 65 VAL H CA 1
ATOM 12121 C C . VAL H 1 76 ? -1.629 -9.760 -46.277 1.00 22.12 65 VAL H C 1
ATOM 12122 O O . VAL H 1 76 ? -1.935 -8.604 -46.567 1.00 21.80 65 VAL H O 1
ATOM 12126 N N . ALA H 1 77 ? -0.532 -10.368 -46.739 1.00 24.54 66 ALA H N 1
ATOM 12127 C CA . ALA H 1 77 ? 0.380 -9.756 -47.746 1.00 26.79 66 ALA H CA 1
ATOM 12128 C C . ALA H 1 77 ? -0.290 -9.413 -49.087 1.00 29.62 66 ALA H C 1
ATOM 12129 O O . ALA H 1 77 ? 0.182 -8.540 -49.823 1.00 30.48 66 ALA H O 1
ATOM 12131 N N . SER H 1 78 ? -1.386 -10.102 -49.396 1.00 32.09 67 SER H N 1
ATOM 12132 C CA . SER H 1 78 ? -2.124 -9.884 -50.639 1.00 34.13 67 SER H CA 1
ATOM 12133 C C . SER H 1 78 ? -2.880 -8.552 -50.743 1.00 35.02 67 SER H C 1
ATOM 12134 O O . SER H 1 78 ? -3.204 -8.132 -51.853 1.00 37.77 67 SER H O 1
ATOM 12137 N N . LEU H 1 79 ? -3.164 -7.887 -49.620 1.00 36.59 68 LEU H N 1
ATOM 12138 C CA . LEU H 1 79 ? -3.736 -6.536 -49.719 1.00 37.76 68 LEU H CA 1
ATOM 12139 C C . LEU H 1 79 ? -2.648 -5.461 -49.821 1.00 36.48 68 LEU H C 1
ATOM 12140 O O . LEU H 1 79 ? -1.743 -5.418 -48.991 1.00 34.29 68 LEU H O 1
ATOM 12145 N N . PRO H 1 80 ? -2.716 -4.620 -50.874 1.00 37.46 69 PRO H N 1
ATOM 12146 C CA . PRO H 1 80 ? -1.743 -3.539 -51.054 1.00 38.55 69 PRO H CA 1
ATOM 12147 C C . PRO H 1 80 ? -1.748 -2.581 -49.873 1.00 39.30 69 PRO H C 1
ATOM 12148 O O . PRO H 1 80 ? -2.780 -2.423 -49.214 1.00 39.21 69 PRO H O 1
ATOM 12152 N N . ARG H 1 81 ? -0.595 -1.972 -49.609 1.00 41.07 70 ARG H N 1
ATOM 12153 C CA . ARG H 1 81 ? -0.453 -0.971 -48.555 1.00 44.39 70 ARG H CA 1
ATOM 12154 C C . ARG H 1 81 ? -1.197 0.328 -48.876 1.00 44.69 70 ARG H C 1
ATOM 12155 O O . ARG H 1 81 ? -0.745 1.127 -49.705 1.00 46.65 70 ARG H O 1
ATOM 12163 N N . VAL H 1 82 ? -2.340 0.514 -48.212 1.00 43.69 71 VAL H N 1
ATOM 12164 C CA . VAL H 1 82 ? -3.126 1.754 -48.254 1.00 43.53 71 VAL H CA 1
ATOM 12165 C C . VAL H 1 82 ? -2.248 2.905 -47.726 1.00 45.16 71 VAL H C 1
ATOM 12166 O O . VAL H 1 82 ? -1.596 2.737 -46.691 1.00 45.43 71 VAL H O 1
ATOM 12170 N N . PRO H 1 83 ? -2.212 4.058 -48.441 1.00 47.08 72 PRO H N 1
ATOM 12171 C CA . PRO H 1 83 ? -1.361 5.193 -48.042 1.00 49.38 72 PRO H CA 1
ATOM 12172 C C . PRO H 1 83 ? -1.524 5.652 -46.587 1.00 51.33 72 PRO H C 1
ATOM 12173 O O . PRO H 1 83 ? -2.651 5.690 -46.060 1.00 51.56 72 PRO H O 1
ATOM 12177 N N . GLU H 1 84 ? -0.380 5.952 -45.961 1.00 51.23 73 GLU H N 1
ATOM 12178 C CA . GLU H 1 84 ? -0.290 6.649 -44.676 1.00 51.72 73 GLU H CA 1
ATOM 12179 C C . GLU H 1 84 ? -1.186 7.896 -44.720 1.00 50.08 73 GLU H C 1
ATOM 12180 O O . GLU H 1 84 ? -1.037 8.748 -45.599 1.00 52.09 73 GLU H O 1
ATOM 12186 N N . GLN H 1 85 ? -2.130 7.971 -43.787 1.00 46.56 74 GLN H N 1
ATOM 12187 C CA . GLN H 1 85 ? -3.134 9.038 -43.769 1.00 42.21 74 GLN H CA 1
ATOM 12188 C C . GLN H 1 85 ? -3.372 9.577 -42.358 1.00 40.92 74 GLN H C 1
ATOM 12189 O O . GLN H 1 85 ? -2.779 9.079 -41.396 1.00 40.48 74 GLN H O 1
ATOM 12195 N N . GLU H 1 86 ? -4.243 10.586 -42.259 1.00 39.11 75 GLU H N 1
ATOM 12196 C CA . GLU H 1 86 ? -4.576 11.284 -41.007 1.00 38.08 75 GLU H CA 1
ATOM 12197 C C . GLU H 1 86 ? -5.050 10.330 -39.909 1.00 34.69 75 GLU H C 1
ATOM 12198 O O . GLU H 1 86 ? -4.447 10.262 -38.831 1.00 34.04 75 GLU H O 1
ATOM 12204 N N . LEU H 1 87 ? -6.118 9.588 -40.201 1.00 29.80 76 LEU H N 1
ATOM 12205 C CA . LEU H 1 87 ? -6.800 8.792 -39.188 1.00 25.51 76 LEU H CA 1
ATOM 12206 C C . LEU H 1 87 ? -6.590 7.306 -39.426 1.00 23.09 76 LEU H C 1
ATOM 12207 O O . LEU H 1 87 ? -6.793 6.802 -40.534 1.00 21.62 76 LEU H O 1
ATOM 12212 N N . LYS H 1 88 ? -6.168 6.626 -38.368 1.00 20.75 77 LYS H N 1
ATOM 12213 C CA . LYS H 1 88 ? -5.926 5.191 -38.389 1.00 19.40 77 LYS H CA 1
ATOM 12214 C C . LYS H 1 88 ? -7.211 4.382 -38.545 1.00 17.63 77 LYS H C 1
ATOM 12215 O O . LYS H 1 88 ? -7.198 3.312 -39.148 1.00 16.79 77 LYS H O 1
ATOM 12221 N N . LEU H 1 89 ? -8.312 4.898 -37.998 1.00 16.15 78 LEU H N 1
ATOM 12222 C CA . LEU H 1 89 ? -9.624 4.281 -38.178 1.00 15.45 78 LEU H CA 1
ATOM 12223 C C . LEU H 1 89 ? -10.126 4.452 -39.607 1.00 15.12 78 LEU H C 1
ATOM 12224 O O . LEU H 1 89 ? -10.828 3.581 -40.095 1.00 14.93 78 LEU H O 1
ATOM 12229 N N . GLN H 1 90 ? -9.760 5.560 -40.266 1.00 15.23 79 GLN H N 1
ATOM 12230 C CA . GLN H 1 90 ? -10.009 5.718 -41.709 1.00 15.74 79 GLN H CA 1
ATOM 12231 C C . GLN H 1 90 ? -9.196 4.713 -42.520 1.00 15.66 79 GLN H C 1
ATOM 12232 O O . GLN H 1 90 ? -9.692 4.168 -43.503 1.00 16.40 79 GLN H O 1
ATOM 12238 N N . GLN H 1 91 ? -7.953 4.484 -42.111 1.00 15.80 80 GLN H N 1
ATOM 12239 C CA . GLN H 1 91 ? -7.096 3.488 -42.759 1.00 15.98 80 GLN H CA 1
ATOM 12240 C C . GLN H 1 91 ? -7.724 2.092 -42.686 1.00 15.13 80 GLN H C 1
ATOM 12241 O O . GLN H 1 91 ? -7.701 1.355 -43.674 1.00 14.83 80 GLN H O 1
ATOM 12247 N N . SER H 1 92 ? -8.296 1.752 -41.531 1.00 13.94 81 SER H N 1
ATOM 12248 C CA . SER H 1 92 ? -8.960 0.471 -41.349 1.00 13.30 81 SER H CA 1
ATOM 12249 C C . SER H 1 92 ? -10.168 0.333 -42.252 1.00 12.75 81 SER H C 1
ATOM 12250 O O . SER H 1 92 ? -10.376 -0.727 -42.837 1.00 12.56 81 SER H O 1
ATOM 12253 N N . LEU H 1 93 ? -10.966 1.399 -42.340 1.00 12.30 82 LEU H N 1
ATOM 12254 C CA . LEU H 1 93 ? -12.139 1.419 -43.208 1.00 12.40 82 LEU H CA 1
ATOM 12255 C C . LEU H 1 93 ? -11.730 1.265 -44.682 1.00 12.64 82 LEU H C 1
ATOM 12256 O O . LEU H 1 93 ? -12.356 0.495 -45.427 1.00 12.69 82 LEU H O 1
ATOM 12261 N N . ASP H 1 94 ? -10.681 1.994 -45.071 1.00 12.97 83 ASP H N 1
ATOM 12262 C CA . ASP H 1 94 ? -10.107 1.945 -46.418 1.00 13.55 83 ASP H CA 1
ATOM 12263 C C . ASP H 1 94 ? -9.648 0.537 -46.777 1.00 13.73 83 ASP H C 1
ATOM 12264 O O . ASP H 1 94 ? -9.905 0.066 -47.879 1.00 13.22 83 ASP H O 1
ATOM 12269 N N . GLU H 1 95 ? -8.983 -0.126 -45.829 1.00 14.20 84 GLU H N 1
ATOM 12270 C CA . GLU H 1 95 ? -8.525 -1.508 -45.987 1.00 14.65 84 GLU H CA 1
ATOM 12271 C C . GLU H 1 95 ? -9.661 -2.504 -46.153 1.00 14.28 84 GLU H C 1
ATOM 12272 O O . GLU H 1 95 ? -9.626 -3.336 -47.075 1.00 13.98 84 GLU H O 1
ATOM 12278 N N . ALA H 1 96 ? -10.655 -2.419 -45.262 1.00 13.68 85 ALA H N 1
ATOM 12279 C CA . ALA H 1 96 ? -11.798 -3.326 -45.285 1.00 13.61 85 ALA H CA 1
ATOM 12280 C C . ALA H 1 96 ? -12.571 -3.225 -46.593 1.00 13.81 85 ALA H C 1
ATOM 12281 O O . ALA H 1 96 ? -12.954 -4.249 -47.171 1.00 14.08 85 ALA H O 1
ATOM 12283 N N . LEU H 1 97 ? -12.787 -1.996 -47.062 1.00 13.77 86 LEU H N 1
ATOM 12284 C CA . LEU H 1 97 ? -13.471 -1.765 -48.335 1.00 14.06 86 LEU H CA 1
ATOM 12285 C C . LEU H 1 97 ? -12.644 -2.209 -49.541 1.00 13.79 86 LEU H C 1
ATOM 12286 O O . LEU H 1 97 ? -13.209 -2.717 -50.497 1.00 14.44 86 LEU H O 1
ATOM 12291 N N . LEU H 1 98 ? -11.328 -1.996 -49.494 1.00 13.87 87 LEU H N 1
ATOM 12292 C CA . LEU H 1 98 ? -10.392 -2.508 -50.508 1.00 14.12 87 LEU H CA 1
ATOM 12293 C C . LEU H 1 98 ? -10.392 -4.038 -50.568 1.00 14.16 87 LEU H C 1
ATOM 12294 O O . LEU H 1 98 ? -10.454 -4.622 -51.642 1.00 13.67 87 LEU H O 1
ATOM 12299 N N . LEU H 1 99 ? -10.342 -4.685 -49.413 1.00 14.45 88 LEU H N 1
ATOM 12300 C CA . LEU H 1 99 ? -10.397 -6.144 -49.368 1.00 15.02 88 LEU H CA 1
ATOM 12301 C C . LEU H 1 99 ? -11.695 -6.672 -49.985 1.00 14.97 88 LEU H C 1
ATOM 12302 O O . LEU H 1 99 ? -11.668 -7.698 -50.676 1.00 14.71 88 LEU H O 1
ATOM 12307 N N . ALA H 1 100 ? -12.807 -5.958 -49.750 1.00 14.93 89 ALA H N 1
ATOM 12308 C CA . ALA H 1 100 ? -14.091 -6.236 -50.396 1.00 15.25 89 ALA H CA 1
ATOM 12309 C C . ALA H 1 100 ? -13.981 -6.210 -51.920 1.00 15.93 89 ALA H C 1
ATOM 12310 O O . ALA H 1 100 ? -14.393 -7.163 -52.566 1.00 15.54 89 ALA H O 1
ATOM 12312 N N . HIS H 1 101 ? -13.415 -5.135 -52.482 1.00 16.59 90 HIS H N 1
ATOM 12313 C CA . HIS H 1 101 ? -13.218 -5.034 -53.943 1.00 17.67 90 HIS H CA 1
ATOM 12314 C C . HIS H 1 101 ? -12.320 -6.138 -54.506 1.00 17.20 90 HIS H C 1
ATOM 12315 O O . HIS H 1 101 ? -12.594 -6.669 -55.590 1.00 16.89 90 HIS H O 1
ATOM 12322 N N . LEU H 1 102 ? -11.285 -6.500 -53.745 1.00 16.40 91 LEU H N 1
ATOM 12323 C CA . LEU H 1 102 ? -10.320 -7.536 -54.149 1.00 16.79 91 LEU H CA 1
ATOM 12324 C C . LEU H 1 102 ? -10.855 -8.972 -54.080 1.00 16.70 91 LEU H C 1
ATOM 12325 O O . LEU H 1 102 ? -10.277 -9.875 -54.685 1.00 16.69 91 LEU H O 1
ATOM 12330 N N . LEU H 1 103 ? -11.936 -9.180 -53.336 1.00 16.62 92 LEU H N 1
ATOM 12331 C CA . LEU H 1 103 ? -12.551 -10.500 -53.218 1.00 18.04 92 LEU H CA 1
ATOM 12332 C C . LEU H 1 103 ? -13.559 -10.825 -54.332 1.00 19.20 92 LEU H C 1
ATOM 12333 O O . LEU H 1 103 ? -14.062 -11.947 -54.403 1.00 19.75 92 LEU H O 1
ATOM 12338 N N . ARG H 1 104 ? -13.843 -9.846 -55.190 1.00 20.26 93 ARG H N 1
ATOM 12339 C CA . ARG H 1 104 ? -14.768 -10.024 -56.312 1.00 22.01 93 ARG H CA 1
ATOM 12340 C C . ARG H 1 104 ? -14.225 -10.995 -57.358 1.00 22.55 93 ARG H C 1
ATOM 12341 O O . ARG H 1 104 ? -13.189 -10.742 -57.971 1.00 21.21 93 ARG H O 1
ATOM 12349 N N . GLU H 1 105 ? -14.953 -12.093 -57.557 1.00 25.48 94 GLU H N 1
ATOM 12350 C CA . GLU H 1 105 ? -14.628 -13.128 -58.557 1.00 26.75 94 GLU H CA 1
ATOM 12351 C C . GLU H 1 105 ? -14.533 -12.557 -59.982 1.00 25.40 94 GLU H C 1
ATOM 12352 O O . GLU H 1 105 ? -15.347 -11.719 -60.376 1.00 23.77 94 GLU H O 1
ATOM 12358 N N . GLY H 1 106 ? -13.515 -12.998 -60.722 1.00 24.50 95 GLY H N 1
ATOM 12359 C CA . GLY H 1 106 ? -13.258 -12.534 -62.088 1.00 24.22 95 GLY H CA 1
ATOM 12360 C C . GLY H 1 106 ? -12.350 -11.309 -62.182 1.00 24.39 95 GLY H C 1
ATOM 12361 O O . GLY H 1 106 ? -11.915 -10.926 -63.272 1.00 23.42 95 GLY H O 1
ATOM 12362 N N . THR H 1 107 ? -12.070 -10.691 -61.038 1.00 24.37 96 THR H N 1
ATOM 12363 C CA . THR H 1 107 ? -11.236 -9.483 -60.969 1.00 24.73 96 THR H CA 1
ATOM 12364 C C . THR H 1 107 ? -10.529 -9.467 -59.600 1.00 24.79 96 THR H C 1
ATOM 12365 O O . THR H 1 107 ? -10.362 -10.531 -58.995 1.00 25.18 96 THR H O 1
ATOM 12369 N N . GLY H 1 108 ? -10.101 -8.294 -59.127 1.00 24.60 97 GLY H N 1
ATOM 12370 C CA . GLY H 1 108 ? -9.472 -8.156 -57.807 1.00 24.96 97 GLY H CA 1
ATOM 12371 C C . GLY H 1 108 ? -8.162 -8.915 -57.687 1.00 25.36 97 GLY H C 1
ATOM 12372 O O . GLY H 1 108 ? -7.308 -8.831 -58.586 1.00 26.04 97 GLY H O 1
ATOM 12373 N N . ASP H 1 109 ? -8.021 -9.666 -56.590 1.00 23.91 98 ASP H N 1
ATOM 12374 C CA . ASP H 1 109 ? -6.810 -10.438 -56.289 1.00 23.62 98 ASP H CA 1
ATOM 12375 C C . ASP H 1 109 ? -7.144 -11.937 -56.195 1.00 22.00 98 ASP H C 1
ATOM 12376 O O . ASP H 1 109 ? -7.870 -12.341 -55.286 1.00 21.20 98 ASP H O 1
ATOM 12381 N N . PRO H 1 110 ? -6.633 -12.763 -57.143 1.00 21.04 99 PRO H N 1
ATOM 12382 C CA . PRO H 1 110 ? -6.955 -14.203 -57.124 1.00 20.54 99 PRO H CA 1
ATOM 12383 C C . PRO H 1 110 ? -6.400 -14.974 -55.927 1.00 19.45 99 PRO H C 1
ATOM 12384 O O . PRO H 1 110 ? -7.015 -15.966 -55.518 1.00 18.83 99 PRO H O 1
ATOM 12388 N N . ILE H 1 111 ? -5.272 -14.517 -55.375 1.00 18.90 100 ILE H N 1
ATOM 12389 C CA . ILE H 1 111 ? -4.665 -15.172 -54.213 1.00 18.35 100 ILE H CA 1
ATOM 12390 C C . ILE H 1 111 ? -5.537 -15.041 -52.960 1.00 17.74 100 ILE H C 1
ATOM 12391 O O . ILE H 1 111 ? -5.815 -16.062 -52.338 1.00 17.37 100 ILE H O 1
ATOM 12396 N N . VAL H 1 112 ? -5.979 -13.823 -52.605 1.00 17.90 101 VAL H N 1
ATOM 12397 C CA . VAL H 1 112 ? -6.858 -13.662 -51.411 1.00 18.42 101 VAL H CA 1
ATOM 12398 C C . VAL H 1 112 ? -8.127 -14.480 -51.514 1.00 17.22 101 VAL H C 1
ATOM 12399 O O . VAL H 1 112 ? -8.560 -15.039 -50.522 1.00 17.09 101 VAL H O 1
ATOM 12403 N N . GLN H 1 113 ? -8.714 -14.524 -52.708 1.00 16.92 102 GLN H N 1
ATOM 12404 C CA . GLN H 1 113 ? -9.973 -15.238 -52.940 1.00 17.20 102 GLN H CA 1
ATOM 12405 C C . GLN H 1 113 ? -9.808 -16.720 -52.647 1.00 16.56 102 GLN H C 1
ATOM 12406 O O . GLN H 1 113 ? -10.558 -17.276 -51.850 1.00 17.83 102 GLN H O 1
ATOM 12412 N N . GLY H 1 114 ? -8.795 -17.338 -53.257 1.00 16.19 103 GLY H N 1
ATOM 12413 C CA . GLY H 1 114 ? -8.443 -18.735 -52.994 1.00 15.55 103 GLY H CA 1
ATOM 12414 C C . GLY H 1 114 ? -8.108 -18.995 -51.526 1.00 15.10 103 GLY H C 1
ATOM 12415 O O . GLY H 1 114 ? -8.545 -19.996 -50.962 1.00 14.43 103 GLY H O 1
ATOM 12416 N N . SER H 1 115 ? -7.343 -18.085 -50.919 1.00 14.14 104 SER H N 1
ATOM 12417 C CA . SER H 1 115 ? -6.901 -18.222 -49.524 1.00 13.87 104 SER H CA 1
ATOM 12418 C C . SER H 1 115 ? -8.075 -18.164 -48.532 1.00 13.87 104 SER H C 1
ATOM 12419 O O . SER H 1 115 ? -8.129 -18.932 -47.569 1.00 13.34 104 SER H O 1
ATOM 12422 N N . VAL H 1 116 ? -9.000 -17.238 -48.786 1.00 14.22 105 VAL H N 1
ATOM 12423 C CA . VAL H 1 116 ? -10.230 -17.095 -48.009 1.00 14.90 105 VAL H CA 1
ATOM 12424 C C . VAL H 1 116 ? -11.082 -18.372 -48.120 1.00 15.60 105 VAL H C 1
ATOM 12425 O O . VAL H 1 116 ? -11.549 -18.876 -47.106 1.00 15.61 105 VAL H O 1
ATOM 12429 N N . ARG H 1 117 ? -11.252 -18.898 -49.336 1.00 16.83 106 ARG H N 1
ATOM 12430 C CA . ARG H 1 117 ? -11.931 -20.189 -49.532 1.00 18.25 106 ARG H CA 1
ATOM 12431 C C . ARG H 1 117 ? -11.324 -21.296 -48.657 1.00 17.67 106 ARG H C 1
ATOM 12432 O O . ARG H 1 117 ? -12.055 -21.943 -47.911 1.00 17.17 106 ARG H O 1
ATOM 12440 N N . LEU H 1 118 ? -9.995 -21.466 -48.727 1.00 17.12 107 LEU H N 1
ATOM 12441 C CA . LEU H 1 118 ? -9.252 -22.420 -47.889 1.00 16.48 107 LEU H CA 1
ATOM 12442 C C . LEU H 1 118 ? -9.457 -22.206 -46.391 1.00 16.66 107 LEU H C 1
ATOM 12443 O O . LEU H 1 118 ? -9.505 -23.173 -45.626 1.00 16.35 107 LEU H O 1
ATOM 12448 N N . THR H 1 119 ? -9.550 -20.936 -45.982 1.00 16.69 108 THR H N 1
ATOM 12449 C CA . THR H 1 119 ? -9.668 -20.567 -44.559 1.00 16.66 108 THR H CA 1
ATOM 12450 C C . THR H 1 119 ? -11.056 -20.927 -44.048 1.00 16.60 108 THR H C 1
ATOM 12451 O O . THR H 1 119 ? -11.197 -21.472 -42.944 1.00 16.26 108 THR H O 1
ATOM 12455 N N . VAL H 1 120 ? -12.066 -20.627 -44.870 1.00 16.60 109 VAL H N 1
ATOM 12456 C CA . VAL H 1 120 ? -13.465 -20.709 -44.444 1.00 17.14 109 VAL H CA 1
ATOM 12457 C C . VAL H 1 120 ? -14.035 -22.127 -44.553 1.00 17.71 109 VAL H C 1
ATOM 12458 O O . VAL H 1 120 ? -14.811 -22.537 -43.686 1.00 17.48 109 VAL H O 1
ATOM 12462 N N . ASP H 1 121 ? -13.640 -22.869 -45.591 1.00 18.69 110 ASP H N 1
ATOM 12463 C CA . ASP H 1 121 ? -13.960 -24.307 -45.704 1.00 20.33 110 ASP H CA 1
ATOM 12464 C C . ASP H 1 121 ? -13.385 -25.062 -44.513 1.00 20.36 110 ASP H C 1
ATOM 12465 O O . ASP H 1 121 ? -12.178 -25.020 -44.276 1.00 20.97 110 ASP H O 1
ATOM 12470 N N . GLN H 1 122 ? -14.257 -25.748 -43.780 1.00 21.38 111 GLN H N 1
ATOM 12471 C CA . GLN H 1 122 ? -13.899 -26.462 -42.554 1.00 23.00 111 GLN H CA 1
ATOM 12472 C C . GLN H 1 122 ? -12.824 -27.513 -42.802 1.00 23.86 111 GLN H C 1
ATOM 12473 O O . GLN H 1 122 ? -11.957 -27.723 -41.957 1.00 24.45 111 GLN H O 1
ATOM 12479 N N . GLY H 1 123 ? -12.894 -28.153 -43.969 1.00 24.87 112 GLY H N 1
ATOM 12480 C CA . GLY H 1 123 ? -11.994 -29.230 -44.329 1.00 27.06 112 GLY H CA 1
ATOM 12481 C C . GLY H 1 123 ? -12.104 -30.389 -43.360 1.00 28.92 112 GLY H C 1
ATOM 12482 O O . GLY H 1 123 ? -13.206 -30.760 -42.926 1.00 29.74 112 GLY H O 1
ATOM 12483 N N . SER H 1 124 ? -10.953 -30.947 -43.017 1.00 30.13 113 SER H N 1
ATOM 12484 C CA . SER H 1 124 ? -10.862 -32.036 -42.055 1.00 32.11 113 SER H CA 1
ATOM 12485 C C . SER H 1 124 ? -9.622 -31.834 -41.193 1.00 31.65 113 SER H C 1
ATOM 12486 O O . SER H 1 124 ? -8.652 -31.258 -41.668 1.00 32.40 113 SER H O 1
ATOM 12489 N N . PRO H 1 125 ? -9.643 -32.301 -39.923 1.00 32.28 114 PRO H N 1
ATOM 12490 C CA . PRO H 1 125 ? -8.368 -32.387 -39.190 1.00 33.13 114 PRO H CA 1
ATOM 12491 C C . PRO H 1 125 ? -7.332 -33.293 -39.888 1.00 34.20 114 PRO H C 1
ATOM 12492 O O . PRO H 1 125 ? -6.122 -33.065 -39.747 1.00 34.00 114 PRO H O 1
ATOM 12496 N N . ARG H 1 126 ? -7.814 -34.280 -40.650 1.00 33.48 115 ARG H N 1
ATOM 12497 C CA . ARG H 1 126 ? -6.967 -35.156 -41.462 1.00 34.40 115 ARG H CA 1
ATOM 12498 C C . ARG H 1 126 ? -6.150 -34.428 -42.552 1.00 31.70 115 ARG H C 1
ATOM 12499 O O . ARG H 1 126 ? -5.143 -34.968 -43.026 1.00 30.97 115 ARG H O 1
ATOM 12507 N N . ASP H 1 127 ? -6.569 -33.219 -42.944 1.00 27.60 116 ASP H N 1
ATOM 12508 C CA . ASP H 1 127 ? -5.832 -32.460 -43.963 1.00 24.80 116 ASP H CA 1
ATOM 12509 C C . ASP H 1 127 ? -4.585 -31.725 -43.439 1.00 23.23 116 ASP H C 1
ATOM 12510 O O . ASP H 1 127 ? -3.733 -31.301 -44.227 1.00 23.00 116 ASP H O 1
ATOM 12515 N N . HIS H 1 128 ? -4.501 -31.592 -42.113 1.00 21.63 117 HIS H N 1
ATOM 12516 C CA . HIS H 1 128 ? -3.393 -30.928 -41.380 1.00 21.52 117 HIS H CA 1
ATOM 12517 C C . HIS H 1 128 ? -3.024 -29.485 -41.781 1.00 20.17 117 HIS H C 1
ATOM 12518 O O . HIS H 1 128 ? -1.944 -28.997 -41.451 1.00 19.30 117 HIS H O 1
ATOM 12525 N N . LEU H 1 129 ? -3.951 -28.816 -42.472 1.00 19.43 118 LEU H N 1
ATOM 12526 C CA . LEU H 1 129 ? -3.870 -27.390 -42.775 1.00 18.50 118 LEU H CA 1
ATOM 12527 C C . LEU H 1 129 ? -4.069 -26.565 -41.503 1.00 18.33 118 LEU H C 1
ATOM 12528 O O . LEU H 1 129 ? -4.915 -26.906 -40.662 1.00 17.69 118 LEU H O 1
ATOM 12533 N N . ASN H 1 130 ? -3.265 -25.508 -41.355 1.00 17.74 119 ASN H N 1
ATOM 12534 C CA . ASN H 1 130 ? -3.421 -24.571 -40.247 1.00 17.88 119 ASN H CA 1
ATOM 12535 C C . ASN H 1 130 ? -4.107 -23.299 -40.729 1.00 17.31 119 ASN H C 1
ATOM 12536 O O . ASN H 1 130 ? -3.462 -22.361 -41.240 1.00 17.91 119 ASN H O 1
ATOM 12541 N N . ARG H 1 131 ? -5.419 -23.282 -40.538 1.00 16.24 120 ARG H N 1
ATOM 12542 C CA . ARG H 1 131 ? -6.265 -22.155 -40.925 1.00 16.24 120 ARG H CA 1
ATOM 12543 C C . ARG H 1 131 ? -6.167 -20.994 -39.938 1.00 15.75 120 ARG H C 1
ATOM 12544 O O . ARG H 1 131 ? -6.591 -19.888 -40.254 1.00 15.43 120 ARG H O 1
ATOM 12552 N N . ARG H 1 132 ? -5.610 -21.256 -38.750 1.00 15.91 121 ARG H N 1
ATOM 12553 C CA . ARG H 1 132 ? -5.357 -20.225 -37.741 1.00 15.67 121 ARG H CA 1
ATOM 12554 C C . ARG H 1 132 ? -4.344 -19.181 -38.192 1.00 14.78 121 ARG H C 1
ATOM 12555 O O . ARG H 1 132 ? -4.416 -18.040 -37.742 1.00 14.03 121 ARG H O 1
ATOM 12563 N N . VAL H 1 133 ? -3.421 -19.577 -39.076 1.00 14.14 122 VAL H N 1
ATOM 12564 C CA . VAL H 1 133 ? -2.367 -18.675 -39.613 1.00 13.62 122 VAL H CA 1
ATOM 12565 C C . VAL H 1 133 ? -2.913 -17.346 -40.200 1.00 13.34 122 VAL H C 1
ATOM 12566 O O . VAL H 1 133 ? -2.510 -16.285 -39.717 1.00 13.21 122 VAL H O 1
ATOM 12570 N N . PRO H 1 134 ? -3.808 -17.398 -41.234 1.00 13.14 123 PRO H N 1
ATOM 12571 C CA . PRO H 1 134 ? -4.363 -16.123 -41.752 1.00 13.00 123 PRO H CA 1
ATOM 12572 C C . PRO H 1 134 ? -5.268 -15.383 -40.748 1.00 12.92 123 PRO H C 1
ATOM 12573 O O . PRO H 1 134 ? -5.243 -14.151 -40.679 1.00 12.28 123 PRO H O 1
ATOM 12577 N N . MET H 1 135 ? -6.049 -16.137 -39.979 1.00 12.75 124 MET H N 1
ATOM 12578 C CA . MET H 1 135 ? -6.934 -15.532 -38.977 1.00 13.07 124 MET H CA 1
ATOM 12579 C C . MET H 1 135 ? -6.175 -14.804 -37.866 1.00 12.96 124 MET H C 1
ATOM 12580 O O . MET H 1 135 ? -6.527 -13.667 -37.533 1.00 12.65 124 MET H O 1
ATOM 12585 N N . GLN H 1 136 ? -5.126 -15.430 -37.335 1.00 13.27 125 GLN H N 1
ATOM 12586 C CA . GLN H 1 136 ? -4.242 -14.768 -36.365 1.00 13.88 125 GLN H CA 1
ATOM 12587 C C . GLN H 1 136 ? -3.577 -13.530 -36.985 1.00 13.54 125 GLN H C 1
ATOM 12588 O O . GLN H 1 136 ? -3.459 -12.497 -36.309 1.00 13.17 125 GLN H O 1
ATOM 12594 N N . ALA H 1 137 ? -3.145 -13.645 -38.254 1.00 12.70 126 ALA H N 1
ATOM 12595 C CA . ALA H 1 137 ? -2.473 -12.542 -38.938 1.00 12.26 126 ALA H CA 1
ATOM 12596 C C . ALA H 1 137 ? -3.406 -11.327 -39.155 1.00 12.23 126 ALA H C 1
ATOM 12597 O O . ALA H 1 137 ? -2.988 -10.181 -38.944 1.00 12.06 126 ALA H O 1
ATOM 12599 N N . TRP H 1 138 ? -4.655 -11.578 -39.558 1.00 11.91 127 TRP H N 1
ATOM 12600 C CA . TRP H 1 138 ? -5.667 -10.506 -39.659 1.00 11.66 127 TRP H CA 1
ATOM 12601 C C . TRP H 1 138 ? -5.997 -9.852 -38.292 1.00 11.42 127 TRP H C 1
ATOM 12602 O O . TRP H 1 138 ? -6.137 -8.615 -38.186 1.00 10.73 127 TRP H O 1
ATOM 12613 N N . THR H 1 139 ? -6.102 -10.690 -37.267 1.00 11.10 128 THR H N 1
ATOM 12614 C CA . THR H 1 139 ? -6.370 -10.238 -35.881 1.00 11.38 128 THR H CA 1
ATOM 12615 C C . THR H 1 139 ? -5.275 -9.297 -35.378 1.00 11.57 128 THR H C 1
ATOM 12616 O O . THR H 1 139 ? -5.590 -8.186 -34.917 1.00 11.18 128 THR H O 1
ATOM 12620 N N . GLU H 1 140 ? -4.016 -9.716 -35.536 1.00 11.83 129 GLU H N 1
ATOM 12621 C CA . GLU H 1 140 ? -2.853 -8.898 -35.179 1.00 12.61 129 GLU H CA 1
ATOM 12622 C C . GLU H 1 140 ? -2.789 -7.602 -35.988 1.00 12.51 129 GLU H C 1
ATOM 12623 O O . GLU H 1 140 ? -2.570 -6.545 -35.419 1.00 12.35 129 GLU H O 1
ATOM 12629 N N . HIS H 1 141 ? -2.980 -7.701 -37.306 1.00 12.69 130 HIS H N 1
ATOM 12630 C CA . HIS H 1 141 ? -3.058 -6.538 -38.207 1.00 13.51 130 HIS H CA 1
ATOM 12631 C C . HIS H 1 141 ? -4.069 -5.483 -37.721 1.00 13.07 130 HIS H C 1
ATOM 12632 O O . HIS H 1 141 ? -3.741 -4.309 -37.642 1.00 13.15 130 HIS H O 1
ATOM 12639 N N . THR H 1 142 ? -5.289 -5.929 -37.414 1.00 12.89 131 THR H N 1
ATOM 12640 C CA . THR H 1 142 ? -6.393 -5.073 -37.001 1.00 12.70 131 THR H CA 1
ATOM 12641 C C . THR H 1 142 ? -6.139 -4.502 -35.601 1.00 12.17 131 THR H C 1
ATOM 12642 O O . THR H 1 142 ? -6.352 -3.310 -35.369 1.00 11.89 131 THR H O 1
ATOM 12646 N N . GLN H 1 143 ? -5.686 -5.360 -34.691 1.00 11.93 132 GLN H N 1
ATOM 12647 C CA . GLN H 1 143 ? -5.333 -4.939 -33.317 1.00 12.16 132 GLN H CA 1
ATOM 12648 C C . GLN H 1 143 ? -4.242 -3.874 -33.334 1.00 11.77 132 GLN H C 1
ATOM 12649 O O . GLN H 1 143 ? -4.333 -2.899 -32.585 1.00 11.14 132 GLN H O 1
ATOM 12655 N N . SER H 1 144 ? -3.249 -4.068 -34.217 1.00 11.68 133 SER H N 1
ATOM 12656 C CA . SER H 1 144 ? -2.174 -3.103 -34.426 1.00 11.32 133 SER H CA 1
ATOM 12657 C C . SER H 1 144 ? -2.671 -1.740 -34.903 1.00 11.34 133 SER H C 1
ATOM 12658 O O . SER H 1 144 ? -2.239 -0.713 -34.371 1.00 11.06 133 SER H O 1
ATOM 12661 N N . LEU H 1 145 ? -3.555 -1.736 -35.905 1.00 11.76 134 LEU H N 1
ATOM 12662 C CA . LEU H 1 145 ? -4.208 -0.497 -36.361 1.00 12.33 134 LEU H CA 1
ATOM 12663 C C . LEU H 1 145 ? -4.980 0.200 -35.244 1.00 11.96 134 LEU H C 1
ATOM 12664 O O . LEU H 1 145 ? -4.871 1.424 -35.078 1.00 11.90 134 LEU H O 1
ATOM 12669 N N . PHE H 1 146 ? -5.758 -0.572 -34.490 1.00 11.84 135 PHE H N 1
ATOM 12670 C CA . PHE H 1 146 ? -6.530 -0.014 -33.357 1.00 12.11 135 PHE H CA 1
ATOM 12671 C C . PHE H 1 146 ? -5.613 0.548 -32.242 1.00 12.16 135 PHE H C 1
ATOM 12672 O O . PHE H 1 146 ? -5.922 1.593 -31.639 1.00 11.23 135 PHE H O 1
ATOM 12680 N N . GLU H 1 147 ? -4.485 -0.125 -31.993 1.00 12.66 136 GLU H N 1
ATOM 12681 C CA . GLU H 1 147 ? -3.501 0.359 -30.984 1.00 13.93 136 GLU H CA 1
ATOM 12682 C C . GLU H 1 147 ? -2.865 1.697 -31.389 1.00 14.29 136 GLU H C 1
ATOM 12683 O O . GLU H 1 147 ? -2.666 2.583 -30.545 1.00 14.06 136 GLU H O 1
ATOM 12689 N N . GLU H 1 148 ? -2.569 1.833 -32.681 1.00 14.81 137 GLU H N 1
ATOM 12690 C CA . GLU H 1 148 ? -2.082 3.091 -33.259 1.00 15.42 137 GLU H CA 1
ATOM 12691 C C . GLU H 1 148 ? -3.158 4.177 -33.168 1.00 15.06 137 GLU H C 1
ATOM 12692 O O . GLU H 1 148 ? -2.855 5.311 -32.806 1.00 14.71 137 GLU H O 1
ATOM 12698 N N . ALA H 1 149 ? -4.408 3.812 -33.460 1.00 14.97 138 ALA H N 1
ATOM 12699 C CA . ALA H 1 149 ? -5.558 4.733 -33.346 1.00 15.24 138 ALA H CA 1
ATOM 12700 C C . ALA H 1 149 ? -5.748 5.254 -31.928 1.00 15.25 138 ALA H C 1
ATOM 12701 O O . ALA H 1 149 ? -5.941 6.464 -31.724 1.00 15.11 138 ALA H O 1
ATOM 12703 N N . ARG H 1 150 ? -5.706 4.335 -30.962 1.00 15.65 139 ARG H N 1
ATOM 12704 C CA . ARG H 1 150 ? -5.770 4.672 -29.527 1.00 15.58 139 ARG H CA 1
ATOM 12705 C C . ARG H 1 150 ? -4.671 5.668 -29.140 1.00 16.04 139 ARG H C 1
ATOM 12706 O O . ARG H 1 150 ? -4.961 6.678 -28.494 1.00 16.92 139 ARG H O 1
ATOM 12714 N N . ALA H 1 151 ? -3.430 5.398 -29.549 1.00 16.27 140 ALA H N 1
ATOM 12715 C CA . ALA H 1 151 ? -2.310 6.303 -29.267 1.00 16.60 140 ALA H CA 1
ATOM 12716 C C . ALA H 1 151 ? -2.513 7.697 -29.878 1.00 16.58 140 ALA H C 1
ATOM 12717 O O . ALA H 1 151 ? -2.021 8.691 -29.349 1.00 17.19 140 ALA H O 1
ATOM 12719 N N . LYS H 1 152 ? -3.252 7.762 -30.980 1.00 17.06 141 LYS H N 1
ATOM 12720 C CA . LYS H 1 152 ? -3.550 9.034 -31.653 1.00 17.26 141 LYS H CA 1
ATOM 12721 C C . LYS H 1 152 ? -4.872 9.691 -31.214 1.00 16.87 141 LYS H C 1
ATOM 12722 O O . LYS H 1 152 ? -5.360 10.619 -31.876 1.00 16.44 141 LYS H O 1
ATOM 12728 N N . GLY H 1 153 ? -5.433 9.216 -30.094 1.00 16.41 142 GLY H N 1
ATOM 12729 C CA . GLY H 1 153 ? -6.661 9.773 -29.512 1.00 15.75 142 GLY H CA 1
ATOM 12730 C C . GLY H 1 153 ? -7.974 9.488 -30.229 1.00 15.17 142 GLY H C 1
ATOM 12731 O O . GLY H 1 153 ? -8.972 10.178 -29.998 1.00 14.85 142 GLY H O 1
ATOM 12732 N N . GLU H 1 154 ? -7.987 8.468 -31.083 1.00 15.09 143 GLU H N 1
ATOM 12733 C CA . GLU H 1 154 ? -9.140 8.189 -31.958 1.00 14.90 143 GLU H CA 1
ATOM 12734 C C . GLU H 1 154 ? -10.190 7.297 -31.297 1.00 14.24 143 GLU H C 1
ATOM 12735 O O . GLU H 1 154 ? -11.313 7.182 -31.781 1.00 13.60 143 GLU H O 1
ATOM 12741 N N . ILE H 1 155 ? -9.818 6.676 -30.183 1.00 14.32 144 ILE H N 1
ATOM 12742 C CA . ILE H 1 155 ? -10.631 5.632 -29.571 1.00 14.58 144 ILE H CA 1
ATOM 12743 C C . ILE H 1 155 ? -11.082 6.040 -28.158 1.00 15.16 144 ILE H C 1
ATOM 12744 O O . ILE H 1 155 ? -10.354 6.740 -27.437 1.00 14.77 144 ILE H O 1
ATOM 12749 N N . LEU H 1 156 ? -12.301 5.629 -27.801 1.00 16.06 145 LEU H N 1
ATOM 12750 C CA . LEU H 1 156 ? -12.896 5.893 -26.497 1.00 16.78 145 LEU H CA 1
ATOM 12751 C C . LEU H 1 156 ? -12.061 5.350 -25.327 1.00 17.17 145 LEU H C 1
ATOM 12752 O O . LEU H 1 156 ? -11.405 4.319 -25.466 1.00 16.99 145 LEU H O 1
ATOM 12757 N N . PRO H 1 157 ? -12.086 6.043 -24.173 1.00 18.24 146 PRO H N 1
ATOM 12758 C CA . PRO H 1 157 ? -11.469 5.471 -22.977 1.00 18.96 146 PRO H CA 1
ATOM 12759 C C . PRO H 1 157 ? -12.028 4.079 -22.690 1.00 19.10 146 PRO H C 1
ATOM 12760 O O . PRO H 1 157 ? -13.220 3.844 -22.890 1.00 20.12 146 PRO H O 1
ATOM 12764 N N . HIS H 1 158 ? -11.157 3.169 -22.265 1.00 19.42 147 HIS H N 1
ATOM 12765 C CA . HIS H 1 158 ? -11.528 1.804 -21.814 1.00 19.65 147 HIS H CA 1
ATOM 12766 C C . HIS H 1 158 ? -11.963 0.834 -22.901 1.00 18.26 147 HIS H C 1
ATOM 12767 O O . HIS H 1 158 ? -12.516 -0.216 -22.586 1.00 17.85 147 HIS H O 1
ATOM 12774 N N . ALA H 1 159 ? -11.684 1.160 -24.170 1.00 18.23 148 ALA H N 1
ATOM 12775 C CA . ALA H 1 159 ? -12.006 0.250 -25.279 1.00 17.39 148 ALA H CA 1
ATOM 12776 C C . ALA H 1 159 ? -11.116 -0.980 -25.236 1.00 16.87 148 ALA H C 1
ATOM 12777 O O . ALA H 1 159 ? -9.927 -0.890 -24.916 1.00 16.57 148 ALA H O 1
ATOM 12779 N N . ASP H 1 160 ? -11.714 -2.122 -25.547 1.00 16.99 149 ASP H N 1
ATOM 12780 C CA . ASP H 1 160 ? -11.006 -3.400 -25.600 1.00 16.80 149 ASP H CA 1
ATOM 12781 C C . ASP H 1 160 ? -10.538 -3.663 -27.031 1.00 17.06 149 ASP H C 1
ATOM 12782 O O . ASP H 1 160 ? -11.255 -4.235 -27.851 1.00 18.11 149 ASP H O 1
ATOM 12787 N N . VAL H 1 161 ? -9.310 -3.252 -27.283 1.00 16.38 150 VAL H N 1
ATOM 12788 C CA . VAL H 1 161 ? -8.634 -3.331 -28.561 1.00 16.21 150 VAL H CA 1
ATOM 12789 C C . VAL H 1 161 ? -8.478 -4.787 -29.072 1.00 16.61 150 VAL H C 1
ATOM 12790 O O . VAL H 1 161 ? -8.683 -5.064 -30.268 1.00 15.75 150 VAL H O 1
ATOM 12794 N N . GLU H 1 162 ? -8.144 -5.710 -28.172 1.00 17.02 151 GLU H N 1
ATOM 12795 C CA . GLU H 1 162 ? -8.080 -7.138 -28.513 1.00 18.02 151 GLU H CA 1
ATOM 12796 C C . GLU H 1 162 ? -9.446 -7.713 -28.924 1.00 16.89 151 GLU H C 1
ATOM 12797 O O . GLU H 1 162 ? -9.548 -8.370 -29.972 1.00 16.92 151 GLU H O 1
ATOM 12803 N N . ALA H 1 163 ? -10.480 -7.472 -28.111 1.00 15.16 152 ALA H N 1
ATOM 12804 C CA . ALA H 1 163 ? -11.827 -7.982 -28.414 1.00 14.66 152 ALA H CA 1
ATOM 12805 C C . ALA H 1 163 ? -12.369 -7.352 -29.691 1.00 13.93 152 ALA H C 1
ATOM 12806 O O . ALA H 1 163 ? -13.025 -8.019 -30.486 1.00 13.30 152 ALA H O 1
ATOM 12808 N N . LEU H 1 164 ? -12.055 -6.072 -29.888 1.00 13.34 153 LEU H N 1
ATOM 12809 C CA . LEU H 1 164 ? -12.480 -5.347 -31.071 1.00 13.22 153 LEU H CA 1
ATOM 12810 C C . LEU H 1 164 ? -11.860 -5.920 -32.344 1.00 12.76 153 LEU H C 1
ATOM 12811 O O . LEU H 1 164 ? -12.562 -6.090 -33.342 1.00 12.52 153 LEU H O 1
ATOM 12816 N N . ALA H 1 165 ? -10.558 -6.225 -32.299 1.00 12.29 154 ALA H N 1
ATOM 12817 C CA . ALA H 1 165 ? -9.867 -6.856 -33.422 1.00 12.26 154 ALA H CA 1
ATOM 12818 C C . ALA H 1 165 ? -10.508 -8.189 -33.792 1.00 12.50 154 ALA H C 1
ATOM 12819 O O . ALA H 1 165 ? -10.811 -8.421 -34.973 1.00 12.24 154 ALA H O 1
ATOM 12821 N N . LYS H 1 166 ? -10.755 -9.029 -32.776 1.00 12.35 155 LYS H N 1
ATOM 12822 C CA . LYS H 1 166 ? -11.418 -10.323 -32.966 1.00 13.00 155 LYS H CA 1
ATOM 12823 C C . LYS H 1 166 ? -12.845 -10.146 -33.504 1.00 12.82 155 LYS H C 1
ATOM 12824 O O . LYS H 1 166 ? -13.305 -10.946 -34.336 1.00 13.56 155 LYS H O 1
ATOM 12830 N N . LEU H 1 167 ? -13.534 -9.100 -33.059 1.00 12.17 156 LEU H N 1
ATOM 12831 C CA . LEU H 1 167 ? -14.879 -8.813 -33.563 1.00 12.06 156 LEU H CA 1
ATOM 12832 C C . LEU H 1 167 ? -14.892 -8.405 -35.039 1.00 11.56 156 LEU H C 1
ATOM 12833 O O . LEU H 1 167 ? -15.710 -8.907 -35.805 1.00 11.44 156 LEU H O 1
ATOM 12838 N N . PHE H 1 168 ? -14.018 -7.476 -35.413 1.00 11.36 157 PHE H N 1
ATOM 12839 C CA . PHE H 1 168 ? -13.933 -6.995 -36.793 1.00 11.27 157 PHE H CA 1
ATOM 12840 C C . PHE H 1 168 ? -13.568 -8.104 -37.778 1.00 11.21 157 PHE H C 1
ATOM 12841 O O . PHE H 1 168 ? -14.200 -8.218 -38.833 1.00 11.48 157 PHE H O 1
ATOM 12849 N N . VAL H 1 169 ? -12.560 -8.910 -37.431 1.00 11.23 158 VAL H N 1
ATOM 12850 C CA . VAL H 1 169 ? -12.117 -10.049 -38.265 1.00 11.57 158 VAL H CA 1
ATOM 12851 C C . VAL H 1 169 ? -13.260 -11.047 -38.417 1.00 11.78 158 VAL H C 1
ATOM 12852 O O . VAL H 1 169 ? -13.592 -11.435 -39.543 1.00 12.06 158 VAL H O 1
ATOM 12856 N N . GLY H 1 170 ? -13.871 -11.431 -37.292 1.00 12.08 159 GLY H N 1
ATOM 12857 C CA . GLY H 1 170 ? -15.020 -12.346 -37.290 1.00 12.49 159 GLY H CA 1
ATOM 12858 C C . GLY H 1 170 ? -16.157 -11.828 -38.156 1.00 12.95 159 GLY H C 1
ATOM 12859 O O . GLY H 1 170 ? -16.545 -12.478 -39.127 1.00 13.30 159 GLY H O 1
ATOM 12860 N N . ALA H 1 171 ? -16.642 -10.625 -37.833 1.00 12.67 160 ALA H N 1
ATOM 12861 C CA . ALA H 1 171 ? -17.736 -9.984 -38.569 1.00 12.52 160 ALA H CA 1
ATOM 12862 C C . ALA H 1 171 ? -17.446 -9.757 -40.057 1.00 12.79 160 ALA H C 1
ATOM 12863 O O . ALA H 1 171 ? -18.325 -10.007 -40.897 1.00 12.54 160 ALA H O 1
ATOM 12865 N N . PHE H 1 172 ? -16.223 -9.323 -40.400 1.00 12.91 161 PHE H N 1
ATOM 12866 C CA . PHE H 1 172 ? -15.856 -9.193 -41.832 1.00 12.63 161 PHE H CA 1
ATOM 12867 C C . PHE H 1 172 ? -16.020 -10.530 -42.574 1.00 12.69 161 PHE H C 1
ATOM 12868 O O . PHE H 1 172 ? -16.671 -10.582 -43.622 1.00 12.79 161 PHE H O 1
ATOM 12876 N N . THR H 1 173 ? -15.438 -11.595 -42.013 1.00 12.64 162 THR H N 1
ATOM 12877 C CA . THR H 1 173 ? -15.501 -12.944 -42.569 1.00 13.22 162 THR H CA 1
ATOM 12878 C C . THR H 1 173 ? -16.951 -13.321 -42.817 1.00 13.25 162 THR H C 1
ATOM 12879 O O . THR H 1 173 ? -17.291 -13.855 -43.884 1.00 13.01 162 THR H O 1
ATOM 12883 N N . GLY H 1 174 ? -17.797 -13.010 -41.836 1.00 13.08 163 GLY H N 1
ATOM 12884 C CA . GLY H 1 174 ? -19.219 -13.312 -41.921 1.00 13.66 163 GLY H CA 1
ATOM 12885 C C . GLY H 1 174 ? -19.983 -12.571 -42.980 1.00 13.82 163 GLY H C 1
ATOM 12886 O O . GLY H 1 174 ? -20.818 -13.153 -43.670 1.00 13.89 163 GLY H O 1
ATOM 12887 N N . VAL H 1 175 ? -19.712 -11.274 -43.079 1.00 14.41 164 VAL H N 1
ATOM 12888 C CA . VAL H 1 175 ? -20.365 -10.416 -44.050 1.00 14.62 164 VAL H CA 1
ATOM 12889 C C . VAL H 1 175 ? -19.935 -10.870 -45.463 1.00 14.77 164 VAL H C 1
ATOM 12890 O O . VAL H 1 175 ? -20.740 -10.879 -46.393 1.00 14.49 164 VAL H O 1
ATOM 12894 N N . GLN H 1 176 ? -18.670 -11.283 -45.583 1.00 14.57 165 GLN H N 1
ATOM 12895 C CA . GLN H 1 176 ? -18.131 -11.899 -46.789 1.00 13.91 165 GLN H CA 1
ATOM 12896 C C . GLN H 1 176 ? -18.875 -13.203 -47.161 1.00 13.58 165 GLN H C 1
ATOM 12897 O O . GLN H 1 176 ? -19.242 -13.381 -48.328 1.00 12.86 165 GLN H O 1
ATOM 12903 N N . VAL H 1 177 ? -19.068 -14.097 -46.190 1.00 13.17 166 VAL H N 1
ATOM 12904 C CA . VAL H 1 177 ? -19.734 -15.386 -46.430 1.00 13.74 166 VAL H CA 1
ATOM 12905 C C . VAL H 1 177 ? -21.153 -15.135 -46.924 1.00 14.09 166 VAL H C 1
ATOM 12906 O O . VAL H 1 177 ? -21.551 -15.707 -47.948 1.00 13.49 166 VAL H O 1
ATOM 12910 N N . LEU H 1 178 ? -21.896 -14.270 -46.220 1.00 14.50 167 LEU H N 1
ATOM 12911 C CA . LEU H 1 178 ? -23.284 -13.946 -46.616 1.00 14.64 167 LEU H CA 1
ATOM 12912 C C . LEU H 1 178 ? -23.373 -13.302 -47.998 1.00 14.61 167 LEU H C 1
ATOM 12913 O O . LEU H 1 178 ? -24.211 -13.696 -48.818 1.00 14.06 167 LEU H O 1
ATOM 12918 N N . SER H 1 179 ? -22.518 -12.311 -48.239 1.00 15.06 168 SER H N 1
ATOM 12919 C CA . SER H 1 179 ? -22.432 -11.647 -49.545 1.00 15.94 168 SER H CA 1
ATOM 12920 C C . SER H 1 179 ? -22.106 -12.619 -50.696 1.00 16.12 168 SER H C 1
ATOM 12921 O O . SER H 1 179 ? -22.683 -12.505 -51.783 1.00 17.25 168 SER H O 1
ATOM 12924 N N . ARG H 1 180 ? -21.182 -13.554 -50.450 1.00 16.38 169 ARG H N 1
ATOM 12925 C CA . ARG H 1 180 ? -20.834 -14.619 -51.401 1.00 17.01 169 ARG H CA 1
ATOM 12926 C C . ARG H 1 180 ? -22.087 -15.424 -51.771 1.00 17.16 169 ARG H C 1
ATOM 12927 O O . ARG H 1 180 ? -22.425 -15.525 -52.948 1.00 17.34 169 ARG H O 1
ATOM 12935 N N . ILE H 1 181 ? -22.778 -15.946 -50.760 1.00 16.93 170 ILE H N 1
ATOM 12936 C CA . ILE H 1 181 ? -24.014 -16.728 -50.935 1.00 17.42 170 ILE H CA 1
ATOM 12937 C C . ILE H 1 181 ? -25.110 -15.942 -51.668 1.00 18.06 170 ILE H C 1
ATOM 12938 O O . ILE H 1 181 ? -25.696 -16.436 -52.639 1.00 17.44 170 ILE H O 1
ATOM 12943 N N . MET H 1 182 ? -25.359 -14.713 -51.219 1.00 19.05 171 MET H N 1
ATOM 12944 C CA . MET H 1 182 ? -26.548 -13.979 -51.653 1.00 20.41 171 MET H CA 1
ATOM 12945 C C . MET H 1 182 ? -26.386 -13.231 -52.964 1.00 20.64 171 MET H C 1
ATOM 12946 O O . MET H 1 182 ? -27.357 -13.109 -53.703 1.00 22.06 171 MET H O 1
ATOM 12951 N N . THR H 1 183 ? -25.191 -12.711 -53.243 1.00 19.95 172 THR H N 1
ATOM 12952 C CA . THR H 1 183 ? -25.006 -11.820 -54.395 1.00 20.29 172 THR H CA 1
ATOM 12953 C C . THR H 1 183 ? -23.757 -12.099 -55.229 1.00 19.91 172 THR H C 1
ATOM 12954 O O . THR H 1 183 ? -23.475 -11.366 -56.160 1.00 19.82 172 THR H O 1
ATOM 12958 N N . GLY H 1 184 ? -23.003 -13.134 -54.880 1.00 20.56 173 GLY H N 1
ATOM 12959 C CA . GLY H 1 184 ? -21.678 -13.348 -55.471 1.00 20.31 173 GLY H CA 1
ATOM 12960 C C . GLY H 1 184 ? -20.662 -12.269 -55.108 1.00 19.91 173 GLY H C 1
ATOM 12961 O O . GLY H 1 184 ? -19.753 -11.982 -55.889 1.00 19.04 173 GLY H O 1
ATOM 12962 N N . ARG H 1 185 ? -20.812 -11.686 -53.915 1.00 19.69 174 ARG H N 1
ATOM 12963 C CA . ARG H 1 185 ? -19.928 -10.611 -53.392 1.00 19.76 174 ARG H CA 1
ATOM 12964 C C . ARG H 1 185 ? -20.101 -9.249 -54.073 1.00 20.20 174 ARG H C 1
ATOM 12965 O O . ARG H 1 185 ? -19.327 -8.315 -53.812 1.00 20.47 174 ARG H O 1
ATOM 12973 N N . ALA H 1 186 ? -21.121 -9.133 -54.922 1.00 20.99 175 ALA H N 1
ATOM 12974 C CA . ALA H 1 186 ? -21.459 -7.878 -55.598 1.00 21.12 175 ALA H CA 1
ATOM 12975 C C . ALA H 1 186 ? -21.825 -6.759 -54.622 1.00 20.92 175 ALA H C 1
ATOM 12976 O O . ALA H 1 186 ? -21.472 -5.604 -54.867 1.00 22.03 175 ALA H O 1
ATOM 12978 N N . ASP H 1 187 ? -22.519 -7.103 -53.531 1.00 20.05 176 ASP H N 1
ATOM 12979 C CA . ASP H 1 187 ? -22.916 -6.121 -52.521 1.00 19.87 176 ASP H CA 1
ATOM 12980 C C . ASP H 1 187 ? -21.918 -5.992 -51.342 1.00 19.58 176 ASP H C 1
ATOM 12981 O O . ASP H 1 187 ? -22.218 -5.317 -50.337 1.00 18.43 176 ASP H O 1
ATOM 12986 N N . LEU H 1 188 ? -20.744 -6.621 -51.477 1.00 18.39 177 LEU H N 1
ATOM 12987 C CA . LEU H 1 188 ? -19.815 -6.756 -50.348 1.00 18.01 177 LEU H CA 1
ATOM 12988 C C . LEU H 1 188 ? -19.269 -5.433 -49.786 1.00 18.22 177 LEU H C 1
ATOM 12989 O O . LEU H 1 188 ? -19.252 -5.252 -48.564 1.00 18.12 177 LEU H O 1
ATOM 12994 N N . ALA H 1 189 ? -18.836 -4.525 -50.661 1.00 18.36 178 ALA H N 1
ATOM 12995 C CA . ALA H 1 189 ? -18.423 -3.177 -50.241 1.00 19.39 178 ALA H CA 1
ATOM 12996 C C . ALA H 1 189 ? -19.509 -2.462 -49.416 1.00 20.26 178 ALA H C 1
ATOM 12997 O O . ALA H 1 189 ? -19.210 -1.934 -48.347 1.00 20.92 178 ALA H O 1
ATOM 12999 N N . GLU H 1 190 ? -20.756 -2.481 -49.890 1.00 21.14 179 GLU H N 1
ATOM 13000 C CA . GLU H 1 190 ? -21.890 -1.880 -49.168 1.00 22.55 179 GLU H CA 1
ATOM 13001 C C . GLU H 1 190 ? -22.127 -2.525 -47.786 1.00 21.00 179 GLU H C 1
ATOM 13002 O O . GLU H 1 190 ? -22.374 -1.828 -46.801 1.00 20.48 179 GLU H O 1
ATOM 13008 N N . ARG H 1 191 ? -22.046 -3.853 -47.732 1.00 19.29 180 ARG H N 1
ATOM 13009 C CA . ARG H 1 191 ? -22.253 -4.600 -46.494 1.00 18.79 180 ARG H CA 1
ATOM 13010 C C . ARG H 1 191 ? -21.123 -4.335 -45.483 1.00 17.53 180 ARG H C 1
ATOM 13011 O O . ARG H 1 191 ? -21.371 -4.272 -44.275 1.00 16.46 180 ARG H O 1
ATOM 13019 N N . VAL H 1 192 ? -19.899 -4.187 -45.998 1.00 16.58 181 VAL H N 1
ATOM 13020 C CA . VAL H 1 192 ? -18.709 -3.880 -45.187 1.00 16.37 181 VAL H CA 1
ATOM 13021 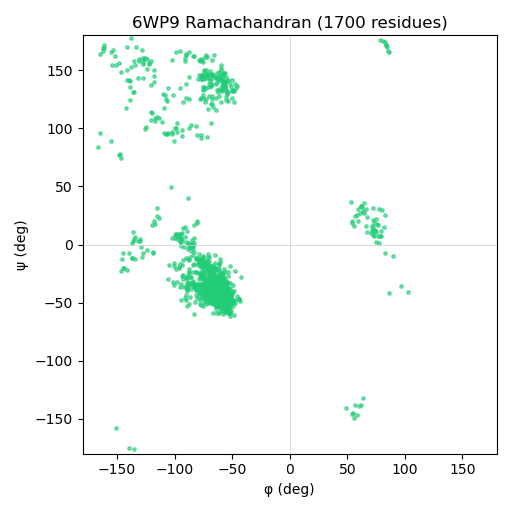C C . VAL H 1 192 ? -18.784 -2.440 -44.669 1.00 16.57 181 VAL H C 1
ATOM 13022 O O . VAL H 1 192 ? -18.556 -2.197 -43.474 1.00 16.12 181 VAL H O 1
ATOM 13026 N N . ALA H 1 193 ? -19.173 -1.506 -45.543 1.00 16.64 182 ALA H N 1
ATOM 13027 C CA . ALA H 1 193 ? -19.482 -0.129 -45.126 1.00 16.95 182 ALA H CA 1
ATOM 13028 C C . ALA H 1 193 ? -20.507 -0.110 -43.979 1.00 17.14 182 ALA H C 1
ATOM 13029 O O . ALA H 1 193 ? -20.262 0.544 -42.966 1.00 16.12 182 ALA H O 1
ATOM 13031 N N . ASP H 1 194 ? -21.610 -0.867 -44.132 1.00 18.03 183 ASP H N 1
ATOM 13032 C CA . ASP H 1 194 ? -22.657 -1.025 -43.096 1.00 18.35 183 ASP H CA 1
ATOM 13033 C C . ASP H 1 194 ? -22.116 -1.557 -41.776 1.00 17.27 183 ASP H C 1
ATOM 13034 O O . ASP H 1 194 ? -22.453 -1.049 -40.708 1.00 16.51 183 ASP H O 1
ATOM 13039 N N . LEU H 1 195 ? -21.295 -2.597 -41.869 1.00 16.14 184 LEU H N 1
ATOM 13040 C CA . LEU H 1 195 ? -20.619 -3.163 -40.718 1.00 15.31 184 LEU H CA 1
ATOM 13041 C C . LEU H 1 195 ? -19.790 -2.122 -39.965 1.00 14.60 184 LEU H C 1
ATOM 13042 O O . LEU H 1 195 ? -19.902 -2.013 -38.732 1.00 14.19 184 LEU H O 1
ATOM 13047 N N . TYR H 1 196 ? -18.960 -1.383 -40.703 1.00 14.35 185 TYR H N 1
ATOM 13048 C CA . TYR H 1 196 ? -18.122 -0.328 -40.119 1.00 15.10 185 TYR H CA 1
ATOM 13049 C C . TYR H 1 196 ? -18.954 0.808 -39.528 1.00 15.27 185 TYR H C 1
ATOM 13050 O O . TYR H 1 196 ? -18.721 1.200 -38.387 1.00 15.41 185 TYR H O 1
ATOM 13059 N N . ARG H 1 197 ? -19.954 1.280 -40.277 1.00 16.00 186 ARG H N 1
ATOM 13060 C CA . ARG H 1 197 ? -20.891 2.335 -39.808 1.00 16.71 186 ARG H CA 1
ATOM 13061 C C . ARG H 1 197 ? -21.625 1.984 -38.508 1.00 15.89 186 ARG H C 1
ATOM 13062 O O . ARG H 1 197 ? -22.002 2.881 -37.750 1.00 15.60 186 ARG H O 1
ATOM 13070 N N . HIS H 1 198 ? -21.837 0.689 -38.269 1.00 14.96 187 HIS H N 1
ATOM 13071 C CA . HIS H 1 198 ? -22.568 0.212 -37.093 1.00 14.43 187 HIS H CA 1
ATOM 13072 C C . HIS H 1 198 ? -21.676 -0.256 -35.927 1.00 14.27 187 HIS H C 1
ATOM 13073 O O . HIS H 1 198 ? -22.142 -0.315 -34.778 1.00 14.49 187 HIS H O 1
ATOM 13080 N N . LEU H 1 199 ? -20.415 -0.589 -36.216 1.00 13.76 188 LEU H N 1
ATOM 13081 C CA . LEU H 1 199 ? -19.435 -0.962 -35.169 1.00 13.69 188 LEU H CA 1
ATOM 13082 C C . LEU H 1 199 ? -18.669 0.211 -34.595 1.00 13.61 188 LEU H C 1
ATOM 13083 O O . LEU H 1 199 ? -18.396 0.248 -33.385 1.00 13.19 188 LEU H O 1
ATOM 13088 N N . MET H 1 200 ? -18.324 1.158 -35.463 1.00 14.06 189 MET H N 1
ATOM 13089 C CA . MET H 1 200 ? -17.550 2.348 -35.067 1.00 14.96 189 MET H CA 1
ATOM 13090 C C . MET H 1 200 ? -18.130 3.148 -33.896 1.00 14.19 189 MET H C 1
ATOM 13091 O O . MET H 1 200 ? -17.353 3.586 -33.054 1.00 14.15 189 MET H O 1
ATOM 13096 N N . PRO H 1 201 ? -19.478 3.336 -33.823 1.00 13.90 190 PRO H N 1
ATOM 13097 C CA . PRO H 1 201 ? -20.026 4.134 -32.710 1.00 13.76 190 PRO H CA 1
ATOM 13098 C C . PRO H 1 201 ? -19.718 3.620 -31.304 1.00 13.83 190 PRO H C 1
ATOM 13099 O O . PRO H 1 201 ? -19.688 4.414 -30.363 1.00 13.01 190 PRO H O 1
ATOM 13103 N N . SER H 1 202 ? -19.458 2.313 -31.192 1.00 13.67 191 SER H N 1
ATOM 13104 C CA . SER H 1 202 ? -19.183 1.664 -29.930 1.00 13.93 191 SER H CA 1
ATOM 13105 C C . SER H 1 202 ? -17.764 1.901 -29.380 1.00 14.51 191 SER H C 1
ATOM 13106 O O . SER H 1 202 ? -17.516 1.586 -28.218 1.00 14.94 191 SER H O 1
ATOM 13109 N N . PHE H 1 203 ? -16.841 2.429 -30.194 1.00 14.34 192 PHE H N 1
ATOM 13110 C CA . PHE H 1 203 ? -15.445 2.613 -29.733 1.00 14.74 192 PHE H CA 1
ATOM 13111 C C . PHE H 1 203 ? -14.667 3.817 -30.264 1.00 15.19 192 PHE H C 1
ATOM 13112 O O . PHE H 1 203 ? -13.683 4.225 -29.649 1.00 15.82 192 PHE H O 1
ATOM 13120 N N . ALA H 1 204 ? -15.065 4.356 -31.411 1.00 15.91 193 ALA H N 1
ATOM 13121 C CA . ALA H 1 204 ? -14.422 5.553 -31.953 1.00 16.61 193 ALA H CA 1
ATOM 13122 C C . ALA H 1 204 ? -14.824 6.793 -31.142 1.00 17.16 193 ALA H C 1
ATOM 13123 O O . ALA H 1 204 ? -15.994 6.964 -30.798 1.00 16.48 193 ALA H O 1
ATOM 13125 N N . MET H 1 205 ? -13.842 7.629 -30.810 1.00 18.70 194 MET H N 1
ATOM 13126 C CA . MET H 1 205 ? -14.121 8.940 -30.222 1.00 20.50 194 MET H CA 1
ATOM 13127 C C . MET H 1 205 ? -15.080 9.676 -31.163 1.00 19.14 194 MET H C 1
ATOM 13128 O O . MET H 1 205 ? -14.868 9.668 -32.379 1.00 18.21 194 MET H O 1
ATOM 13133 N N . PRO H 1 206 ? -16.169 10.247 -30.613 1.00 18.84 195 PRO H N 1
ATOM 13134 C CA . PRO H 1 206 ? -17.258 10.833 -31.421 1.00 18.27 195 PRO H CA 1
ATOM 13135 C C . PRO H 1 206 ? -16.788 11.891 -32.433 1.00 18.68 195 PRO H C 1
ATOM 13136 O O . PRO H 1 206 ? -17.346 11.981 -33.535 1.00 18.62 195 PRO H O 1
ATOM 13140 N N . GLY H 1 207 ? -15.748 12.647 -32.077 1.00 18.52 196 GLY H N 1
ATOM 13141 C CA . GLY H 1 207 ? -15.116 13.606 -32.997 1.00 19.17 196 GLY H CA 1
ATOM 13142 C C . GLY H 1 207 ? -14.562 12.970 -34.270 1.00 19.69 196 GLY H C 1
ATOM 13143 O O . GLY H 1 207 ? -14.470 13.628 -35.308 1.00 20.05 196 GLY H O 1
ATOM 13144 N N . ILE H 1 208 ? -14.204 11.690 -34.186 1.00 19.44 197 ILE H N 1
ATOM 13145 C CA . ILE H 1 208 ? -13.694 10.934 -35.342 1.00 20.11 197 ILE H CA 1
ATOM 13146 C C . ILE H 1 208 ? -14.837 10.443 -36.224 1.00 19.81 197 ILE H C 1
ATOM 13147 O O . ILE H 1 208 ? -14.717 10.465 -37.455 1.00 19.73 197 ILE H O 1
ATOM 13152 N N . LEU H 1 209 ? -15.940 10.027 -35.595 1.00 19.88 198 LEU H N 1
ATOM 13153 C CA . LEU H 1 209 ? -17.148 9.552 -36.293 1.00 20.74 198 LEU H CA 1
ATOM 13154 C C . LEU H 1 209 ? -17.725 10.476 -37.375 1.00 21.93 198 LEU H C 1
ATOM 13155 O O . LEU H 1 209 ? -18.231 9.990 -38.384 1.00 23.01 198 LEU H O 1
ATOM 13160 N N . VAL H 1 210 ? -17.684 11.790 -37.156 1.00 22.44 199 VAL H N 1
ATOM 13161 C CA . VAL H 1 210 ? -18.201 12.746 -38.145 1.00 22.80 199 VAL H CA 1
ATOM 13162 C C . VAL H 1 210 ? -17.240 12.940 -39.309 1.00 23.93 199 VAL H C 1
ATOM 13163 O O . VAL H 1 210 ? -17.636 13.460 -40.348 1.00 25.93 199 VAL H O 1
ATOM 13167 N N . ARG H 1 211 ? -15.985 12.531 -39.120 1.00 23.54 200 ARG H N 1
ATOM 13168 C CA . ARG H 1 211 ? -14.932 12.714 -40.117 1.00 23.42 200 ARG H CA 1
ATOM 13169 C C . ARG H 1 211 ? -14.719 11.492 -41.019 1.00 22.30 200 ARG H C 1
ATOM 13170 O O . ARG H 1 211 ? -14.106 11.613 -42.078 1.00 20.12 200 ARG H O 1
ATOM 13178 N N . LEU H 1 212 ? -15.231 10.330 -40.605 1.00 21.29 201 LEU H N 1
ATOM 13179 C CA . LEU H 1 212 ? -15.070 9.097 -41.384 1.00 21.97 201 LEU H CA 1
ATOM 13180 C C . LEU H 1 212 ? -15.848 9.151 -42.688 1.00 22.39 201 LEU H C 1
ATOM 13181 O O . LEU H 1 212 ? -16.985 9.619 -42.729 1.00 22.96 201 LEU H O 1
ATOM 13186 N N . ASP H 1 213 ? -15.201 8.677 -43.747 1.00 22.32 202 ASP H N 1
ATOM 13187 C CA . ASP H 1 213 ? -15.772 8.653 -45.081 1.00 21.48 202 ASP H CA 1
ATOM 13188 C C . ASP H 1 213 ? -16.038 7.197 -45.457 1.00 21.07 202 ASP H C 1
ATOM 13189 O O . ASP H 1 213 ? -15.119 6.424 -45.751 1.00 20.13 202 ASP H O 1
ATOM 13194 N N . PHE H 1 214 ? -17.319 6.846 -45.420 1.00 21.62 203 PHE H N 1
ATOM 13195 C CA . PHE H 1 214 ? -17.823 5.508 -45.738 1.00 21.23 203 PHE H CA 1
ATOM 13196 C C . PHE H 1 214 ? -18.259 5.389 -47.207 1.00 22.08 203 PHE H C 1
ATOM 13197 O O . PHE H 1 214 ? -18.786 4.347 -47.613 1.00 22.16 203 PHE H O 1
ATOM 13205 N N . SER H 1 215 ? -18.020 6.438 -47.996 1.00 23.08 204 SER H N 1
ATOM 13206 C CA . SER H 1 215 ? -18.612 6.558 -49.343 1.00 24.21 204 SER H CA 1
ATOM 13207 C C . SER H 1 215 ? -18.087 5.540 -50.370 1.00 24.96 204 SER H C 1
ATOM 13208 O O . SER H 1 215 ? -16.907 5.168 -50.326 1.00 23.83 204 SER H O 1
ATOM 13211 N N . PRO H 1 216 ? -18.975 5.092 -51.292 1.00 26.83 205 PRO H N 1
ATOM 13212 C CA . PRO H 1 216 ? -18.554 4.312 -52.458 1.00 26.59 205 PRO H CA 1
ATOM 13213 C C . PRO H 1 216 ? -17.472 4.989 -53.312 1.00 26.44 205 PRO H C 1
ATOM 13214 O O . PRO H 1 216 ? -16.563 4.305 -53.783 1.00 25.98 205 PRO H O 1
ATOM 13218 N N . GLU H 1 217 ? -17.554 6.311 -53.478 1.00 27.08 206 GLU H N 1
ATOM 13219 C CA . GLU H 1 217 ? -16.592 7.059 -54.310 1.00 27.95 206 GLU H CA 1
ATOM 13220 C C . GLU H 1 217 ? -15.168 7.065 -53.767 1.00 26.81 206 GLU H C 1
ATOM 13221 O O . GLU H 1 217 ? -14.220 6.947 -54.544 1.00 25.69 206 GLU H O 1
ATOM 13227 N N . ARG H 1 218 ? -15.013 7.207 -52.448 1.00 26.35 207 ARG H N 1
ATOM 13228 C CA . ARG H 1 218 ? -13.686 7.054 -51.828 1.00 24.71 207 ARG H CA 1
ATOM 13229 C C . ARG H 1 218 ? -13.197 5.608 -51.991 1.00 23.90 207 ARG H C 1
ATOM 13230 O O . ARG H 1 218 ? -12.070 5.389 -52.443 1.00 23.39 207 ARG H O 1
ATOM 13238 N N . GLY H 1 219 ? -14.065 4.645 -51.656 1.00 22.81 208 GLY H N 1
ATOM 13239 C CA . GLY H 1 219 ? -13.827 3.219 -51.912 1.00 22.33 208 GLY H CA 1
ATOM 13240 C C . GLY H 1 219 ? -13.246 2.943 -53.290 1.00 22.35 208 GLY H C 1
ATOM 13241 O O . GLY H 1 219 ? -12.242 2.238 -53.404 1.00 21.60 208 GLY H O 1
ATOM 13242 N N . SER H 1 220 ? -13.860 3.526 -54.323 1.00 22.82 209 SER H N 1
ATOM 13243 C CA . SER H 1 220 ? -13.354 3.447 -55.704 1.00 23.05 209 SER H CA 1
ATOM 13244 C C . SER H 1 220 ? -11.947 4.006 -55.911 1.00 23.23 209 SER H C 1
ATOM 13245 O O . SER H 1 220 ? -11.127 3.349 -56.558 1.00 23.98 209 SER H O 1
ATOM 13248 N N . ARG H 1 221 ? -11.682 5.211 -55.384 1.00 22.63 210 ARG H N 1
ATOM 13249 C CA . ARG H 1 221 ? -10.380 5.888 -55.534 1.00 22.23 210 ARG H CA 1
ATOM 13250 C C . ARG H 1 221 ? -9.247 5.080 -54.912 1.00 22.24 210 ARG H C 1
ATOM 13251 O O . ARG H 1 221 ? -8.170 4.961 -55.507 1.00 22.26 210 ARG H O 1
ATOM 13259 N N . VAL H 1 222 ? -9.505 4.521 -53.724 1.00 21.49 211 VAL H N 1
ATOM 13260 C CA . VAL H 1 222 ? -8.533 3.693 -53.004 1.00 21.03 211 VAL H CA 1
ATOM 13261 C C . VAL H 1 222 ? -8.202 2.444 -53.832 1.00 21.00 211 VAL H C 1
ATOM 13262 O O . VAL H 1 222 ? -7.029 2.095 -53.995 1.00 20.48 211 VAL H O 1
ATOM 13266 N N . TYR H 1 223 ? -9.249 1.809 -54.364 1.00 21.72 212 TYR H N 1
ATOM 13267 C CA . TYR H 1 223 ? -9.149 0.638 -55.234 1.00 22.18 212 TYR H CA 1
ATOM 13268 C C . TYR H 1 223 ? -8.352 0.944 -56.513 1.00 22.78 212 TYR H C 1
ATOM 13269 O O . TYR H 1 223 ? -7.425 0.196 -56.838 1.00 21.46 212 TYR H O 1
ATOM 13278 N N . GLU H 1 224 ? -8.695 2.042 -57.206 1.00 24.76 213 GLU H N 1
ATOM 13279 C CA . GLU H 1 224 ? -7.906 2.556 -58.357 1.00 27.01 213 GLU H CA 1
ATOM 13280 C C . GLU H 1 224 ? -6.432 2.714 -58.009 1.00 27.47 213 GLU H C 1
ATOM 13281 O O . GLU H 1 224 ? -5.567 2.228 -58.743 1.00 27.39 213 GLU H O 1
ATOM 13287 N N . ALA H 1 225 ? -6.160 3.407 -56.900 1.00 27.63 214 ALA H N 1
ATOM 13288 C CA . ALA H 1 225 ? -4.788 3.738 -56.502 1.00 28.80 214 ALA H CA 1
ATOM 13289 C C . ALA H 1 225 ? -3.971 2.511 -56.116 1.00 29.79 214 ALA H C 1
ATOM 13290 O O . ALA H 1 225 ? -2.786 2.438 -56.442 1.00 30.99 214 ALA H O 1
ATOM 13292 N N . ALA H 1 226 ? -4.608 1.543 -55.452 1.00 30.40 215 ALA H N 1
ATOM 13293 C CA . ALA H 1 226 ? -3.922 0.343 -54.976 1.00 31.47 215 ALA H CA 1
ATOM 13294 C C . ALA H 1 226 ? -3.480 -0.558 -56.123 1.00 33.38 215 ALA H C 1
ATOM 13295 O O . ALA H 1 226 ? -2.381 -1.114 -56.084 1.00 34.53 215 ALA H O 1
ATOM 13297 N N . MET H 1 227 ? -4.326 -0.677 -57.147 1.00 35.26 216 MET H N 1
ATOM 13298 C CA . MET H 1 227 ? -3.986 -1.429 -58.364 1.00 37.85 216 MET H CA 1
ATOM 13299 C C . MET H 1 227 ? -2.966 -0.690 -59.238 1.00 39.65 216 MET H C 1
ATOM 13300 O O . MET H 1 227 ? -2.321 -1.301 -60.088 1.00 41.56 216 MET H O 1
ATOM 13305 N N . LYS H 1 228 ? -2.829 0.619 -59.013 1.00 42.42 217 LYS H N 1
ATOM 13306 C CA . LYS H 1 228 ? -1.826 1.458 -59.677 1.00 42.82 217 LYS H CA 1
ATOM 13307 C C . LYS H 1 228 ? -0.644 1.729 -58.738 1.00 42.43 217 LYS H C 1
ATOM 13308 O O . LYS H 1 228 ? -0.171 0.837 -58.029 1.00 44.41 217 LYS H O 1
#

Organism: Streptomyces avermitilis (strain ATCC 31267 / DSM 46492 / JCM 5070 / NBRC 14893 / NCIMB 12804 / NRRL 8165 / MA-4680) (NCBI:txid227882)

Nearest PDB structures (foldseek):
  6wp9-assembly2_B  TM=1.001E+00  e=8.637E-28  Streptomyces avermitilis MA-4680 = NBRC 14893
  6wp7-assembly2_C  TM=9.734E-01  e=1.231E-25  Streptomyces avermitilis MA-4680 = NBRC 14893
  5xaz-assembly1_H  TM=9.579E-01  e=2.025E-19  Streptomyces fradiae
  5xaz-assembly2_B  TM=9.130E-01  e=2.506E-17  Streptomyces fradiae
  5xaz-assembly4_F  TM=9.196E-01  e=3.833E-17  Streptomyces fradiae

Radius of gyration: 43.6 Å; Cα contacts (8 Å, |Δi|>4): 2312; chains: 8; bounding box: 79×133×101 Å

InterPro domains:
  IPR001647 DNA-binding HTH domain, TetR-type [PF00440] (14-60)
  IPR001647 DNA-binding HTH domain, TetR-type [PR00455] (14-27)
  IPR001647 DNA-binding HTH domain, TetR-type [PR00455] (35-58)
  IPR001647 DNA-binding HTH domain, TetR-type [PS50977] (8-68)
  IPR009057 Homedomain-like superfamily [SSF46689] (3-67)
  IPR023772 DNA-binding HTH domain, TetR-type, conserved site [PS01081] (26-56)
  IPR036271 Tetracyclin repressor-like, C-terminal domain superfamily [SSF48498] (78-211)
  IPR047923 A-factor receptor protein-like [NF041196] (4-193)
  IPR054126 CprB tetracyclin repressor-like, C-terminal domain [PF21935] (92-189)